Protein 6PCD (pdb70)

Structure (mmCIF, N/CA/C/O backbone):
data_6PCD
#
_entry.id   6PCD
#
_cell.length_a   111.078
_cell.length_b   116.621
_cell.length_c   128.561
_cell.angle_alpha   90.000
_cell.angle_beta   90.000
_cell.angle_gamma   90.000
#
_symmetry.space_group_name_H-M   'P 21 21 21'
#
loop_
_entity.id
_entity.type
_entity.pdbx_description
1 polymer 'Beta-ketoadipyl-CoA thiolase'
2 non-polymer 'COENZYME A'
3 non-polymer OCTANAL
4 non-polymer GLYCEROL
5 non-polymer 'CHLORIDE ION'
6 non-polymer 'POTASSIUM ION'
7 water water
#
loop_
_atom_site.group_PDB
_atom_site.id
_atom_site.type_symbol
_atom_site.label_atom_id
_atom_site.label_alt_id
_atom_site.label_comp_id
_atom_site.label_asym_id
_atom_site.label_entity_id
_atom_site.label_seq_id
_atom_site.pdbx_PDB_ins_code
_atom_site.Cartn_x
_atom_site.Cartn_y
_atom_site.Cartn_z
_atom_site.occupancy
_atom_site.B_iso_or_equiv
_atom_site.auth_seq_id
_atom_site.auth_comp_id
_atom_site.auth_asym_id
_atom_site.auth_atom_id
_atom_site.pdbx_PDB_model_num
ATOM 1 N N . HIS A 1 20 ? -12.994 6.917 -3.158 1.000 35.538 -3 HIS A N 1
ATOM 2 C CA . HIS A 1 20 ? -13.756 6.410 -4.351 1.000 35.236 -3 HIS A CA 1
ATOM 3 C C . HIS A 1 20 ? -13.021 6.791 -5.635 1.000 31.848 -3 HIS A C 1
ATOM 4 O O . HIS A 1 20 ? -12.757 7.957 -5.906 1.000 35.683 -3 HIS A O 1
ATOM 11 N N . GLN A 1 21 ? -12.736 5.772 -6.438 1.000 32.733 -2 GLN A N 1
ATOM 12 C CA . GLN A 1 21 ? -11.921 5.892 -7.634 1.000 29.343 -2 GLN A CA 1
ATOM 13 C C . GLN A 1 21 ? -12.785 6.148 -8.866 1.000 29.026 -2 GLN A C 1
ATOM 14 O O . GLN A 1 21 ? -13.928 5.684 -8.947 1.000 32.993 -2 GLN A O 1
ATOM 20 N N . GLY A 1 22 ? -12.184 6.844 -9.840 1.000 24.902 -1 GLY A N 1
ATOM 21 C CA . GLY A 1 22 ? -12.734 6.992 -11.176 1.000 26.166 -1 GLY A CA 1
ATOM 22 C C . GLY A 1 22 ? -12.389 5.821 -12.096 1.000 24.657 -1 GLY A C 1
ATOM 23 O O . GLY A 1 22 ? -11.745 4.849 -11.675 1.000 24.661 -1 GLY A O 1
ATOM 24 N N A SER A 1 23 ? -12.786 5.949 -13.368 0.500 25.638 0 SER A N 1
ATOM 25 N N B SER A 1 23 ? -12.841 5.930 -13.352 0.500 24.498 0 SER A N 1
ATOM 26 C CA A SER A 1 23 ? -12.664 4.892 -14.365 0.500 23.751 0 SER A CA 1
ATOM 27 C CA B SER A 1 23 ? -12.628 4.909 -14.370 0.500 24.363 0 SER A CA 1
ATOM 28 C C A SER A 1 23 ? -11.279 4.894 -15.010 0.500 22.480 0 SER A C 1
ATOM 29 C C B SER A 1 23 ? -11.167 4.882 -14.814 0.500 23.389 0 SER A C 1
ATOM 30 O O A SER A 1 23 ? -10.752 5.954 -15.352 0.500 23.043 0 SER A O 1
ATOM 31 O O B SER A 1 23 ? -10.468 5.895 -14.798 0.500 23.236 0 SER A O 1
ATOM 36 N N . MET A 1 24 ? -10.712 3.695 -15.215 1.000 23.256 1 MET A N 1
ATOM 37 C CA . MET A 1 24 ? -9.493 3.568 -15.997 1.000 21.281 1 MET A CA 1
ATOM 38 C C . MET A 1 24 ? -9.748 4.107 -17.401 1.000 21.336 1 MET A C 1
ATOM 39 O O . MET A 1 24 ? -10.898 4.206 -17.836 1.000 24.332 1 MET A O 1
ATOM 44 N N . HIS A 1 25 ? -8.668 4.500 -18.075 1.000 19.403 2 HIS A N 1
ATOM 45 C CA . HIS A 1 25 ? -8.749 5.026 -19.428 1.000 19.574 2 HIS A CA 1
ATOM 46 C C . HIS A 1 25 ? -8.157 4.036 -20.425 1.000 19.224 2 HIS A C 1
ATOM 47 O O . HIS A 1 25 ? -7.097 3.449 -20.175 1.000 20.648 2 HIS A O 1
ATOM 54 N N . ASP A 1 26 ? -8.843 3.895 -21.566 1.000 20.097 3 ASP A N 1
ATOM 55 C CA . ASP A 1 26 ? -8.336 3.104 -22.682 1.000 21.318 3 ASP A CA 1
ATOM 56 C C . ASP A 1 26 ? -7.080 3.766 -23.255 1.000 19.725 3 ASP A C 1
ATOM 57 O O . ASP A 1 26 ? -6.953 4.992 -23.253 1.000 20.882 3 ASP A O 1
ATOM 62 N N . VAL A 1 27 ? -6.142 2.936 -23.736 1.000 19.094 4 VAL A N 1
ATOM 63 C CA . VAL A 1 27 ? -4.849 3.418 -24.205 1.000 17.875 4 VAL A CA 1
ATOM 64 C C . VAL A 1 27 ? -4.575 2.868 -25.604 1.000 17.809 4 VAL A C 1
ATOM 65 O O . VAL A 1 27 ? -4.682 1.661 -25.832 1.000 18.346 4 VAL A O 1
ATOM 69 N N . PHE A 1 28 ? -4.161 3.753 -26.519 1.000 17.299 5 PHE A N 1
ATOM 70 C CA . PHE A 1 28 ? -3.940 3.400 -27.917 1.000 18.030 5 PHE A CA 1
ATOM 71 C C . PHE A 1 28 ? -2.484 3.577 -28.333 1.000 17.419 5 PHE A C 1
ATOM 72 O O . PHE A 1 28 ? -1.873 4.607 -28.046 1.000 19.975 5 PHE A O 1
ATOM 80 N N . ILE A 1 29 ? -1.955 2.557 -29.032 1.000 17.301 6 ILE A N 1
ATOM 81 C CA . ILE A 1 29 ? -0.719 2.739 -29.786 1.000 17.002 6 ILE A CA 1
ATOM 82 C C . ILE A 1 29 ? -1.049 3.422 -31.113 1.000 16.864 6 ILE A C 1
ATOM 83 O O . ILE A 1 29 ? -1.944 2.986 -31.838 1.000 19.143 6 ILE A O 1
ATOM 88 N N . CYS A 1 30 ? -0.268 4.458 -31.424 1.000 18.302 7 CYS A N 1
ATOM 89 C CA . CYS A 1 30 ? -0.418 5.265 -32.627 1.000 17.983 7 CYS A CA 1
ATOM 90 C C . CYS A 1 30 ? 0.794 4.992 -33.525 1.000 18.684 7 CYS A C 1
ATOM 91 O O . CYS A 1 30 ? 1.157 3.834 -33.717 1.000 19.950 7 CYS A O 1
ATOM 94 N N . ASP A 1 31 ? 1.453 6.032 -34.045 1.000 17.862 8 ASP A N 1
ATOM 95 C CA . ASP A 1 31 ? 2.568 5.795 -34.963 1.000 16.870 8 ASP A CA 1
ATOM 96 C C . ASP A 1 31 ? 3.727 5.091 -34.250 1.000 16.631 8 ASP A C 1
ATOM 97 O O . ASP A 1 31 ? 3.900 5.242 -33.029 1.000 17.730 8 ASP A O 1
ATOM 102 N N . ALA A 1 32 ? 4.522 4.344 -35.029 1.000 16.605 9 ALA A N 1
ATOM 103 C CA . ALA A 1 32 ? 5.676 3.620 -34.525 1.000 15.657 9 ALA A CA 1
ATOM 104 C C . ALA A 1 32 ? 6.724 3.524 -35.632 1.000 16.857 9 ALA A C 1
ATOM 105 O O . ALA A 1 32 ? 6.366 3.413 -36.815 1.000 21.375 9 ALA A O 1
ATOM 107 N N . ILE A 1 33 ? 8.003 3.532 -35.238 1.000 16.406 10 ILE A N 1
ATOM 108 C CA . ILE A 1 33 ? 9.080 3.530 -36.216 1.000 17.424 10 ILE A CA 1
ATOM 109 C C . ILE A 1 33 ? 10.344 2.981 -35.556 1.000 15.383 10 ILE A C 1
ATOM 110 O O . ILE A 1 33 ? 10.481 3.068 -34.323 1.000 16.984 10 ILE A O 1
ATOM 115 N N . ARG A 1 34 ? 11.273 2.473 -36.379 1.000 15.960 11 ARG A N 1
ATOM 116 C CA . ARG A 1 34 ? 12.526 1.933 -35.851 1.000 15.584 11 ARG A CA 1
ATOM 117 C C . ARG A 1 34 ? 13.684 2.216 -36.805 1.000 14.930 11 ARG A C 1
ATOM 118 O O . ARG A 1 34 ? 13.478 2.516 -37.992 1.000 16.775 11 ARG A O 1
ATOM 126 N N . THR A 1 35 ? 14.908 2.145 -36.266 1.000 14.533 12 THR A N 1
ATOM 127 C CA . THR A 1 35 ? 16.084 2.103 -37.122 1.000 14.782 12 THR A CA 1
ATOM 128 C C . THR A 1 35 ? 16.217 0.695 -37.719 1.000 14.018 12 THR A C 1
ATOM 129 O O . THR A 1 35 ? 15.614 -0.282 -37.250 1.000 15.607 12 THR A O 1
ATOM 133 N N . PRO A 1 36 ? 17.065 0.521 -38.750 1.000 15.372 13 PRO A N 1
ATOM 134 C CA . PRO A 1 36 ? 17.553 -0.810 -39.069 1.000 15.746 13 PRO A CA 1
ATOM 135 C C . PRO A 1 36 ? 18.316 -1.392 -37.874 1.000 15.987 13 PRO A C 1
ATOM 136 O O . PRO A 1 36 ? 18.745 -0.661 -36.975 1.000 16.445 13 PRO A O 1
ATOM 140 N N . ILE A 1 37 ? 18.450 -2.725 -37.859 1.000 16.681 14 ILE A N 1
ATOM 141 C CA . ILE A 1 37 ? 19.277 -3.386 -36.854 1.000 15.649 14 ILE A CA 1
ATOM 142 C C . ILE A 1 37 ? 20.634 -3.688 -37.475 1.000 15.718 14 ILE A C 1
ATOM 143 O O . ILE A 1 37 ? 20.705 -4.343 -38.518 1.000 17.291 14 ILE A O 1
ATOM 148 N N . GLY A 1 38 ? 21.698 -3.161 -36.851 1.000 14.858 15 GLY A N 1
ATOM 149 C CA . GLY A 1 38 ? 23.058 -3.370 -37.328 1.000 15.891 15 GLY A CA 1
ATOM 150 C C . GLY A 1 38 ? 23.763 -4.539 -36.639 1.000 15.797 15 GLY A C 1
ATOM 151 O O . GLY A 1 38 ? 23.436 -4.897 -35.504 1.000 17.371 15 GLY A O 1
ATOM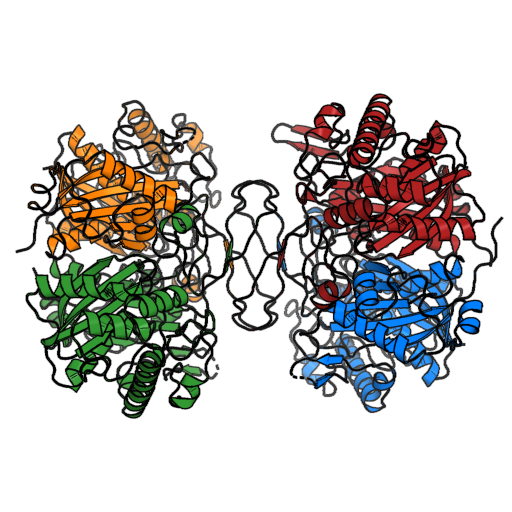 152 N N . ARG A 1 39 ? 24.747 -5.125 -37.336 1.000 16.563 16 ARG A N 1
ATOM 153 C CA . ARG A 1 39 ? 25.580 -6.174 -36.769 1.000 16.913 16 ARG A CA 1
ATOM 154 C C . ARG A 1 39 ? 26.602 -5.552 -35.819 1.000 17.037 16 ARG A C 1
ATOM 155 O O . ARG A 1 39 ? 26.947 -4.375 -35.950 1.000 17.182 16 ARG A O 1
ATOM 163 N N . PHE A 1 40 ? 27.088 -6.343 -34.854 1.000 17.145 17 PHE A N 1
ATOM 164 C CA . PHE A 1 40 ? 28.177 -5.906 -33.995 1.000 15.807 17 PHE A CA 1
ATOM 165 C C . PHE A 1 40 ? 29.358 -5.444 -34.857 1.000 17.059 17 PHE A C 1
ATOM 166 O O . PHE A 1 40 ? 29.811 -6.160 -35.743 1.000 19.251 17 PHE A O 1
ATOM 174 N N . GLY A 1 41 ? 29.843 -4.222 -34.578 1.000 16.532 18 GLY A N 1
ATOM 175 C CA . GLY A 1 41 ? 30.958 -3.624 -35.298 1.000 18.629 18 GLY A CA 1
ATOM 176 C C . GLY A 1 41 ? 30.618 -3.287 -36.750 1.000 18.140 18 GLY A C 1
ATOM 177 O O . GLY A 1 41 ? 31.516 -3.004 -37.539 1.000 21.163 18 GLY A O 1
ATOM 178 N N . GLY A 1 42 ? 29.325 -3.307 -37.086 1.000 16.760 19 GLY A N 1
ATOM 179 C CA . GLY A 1 42 ? 28.859 -3.158 -38.454 1.000 16.994 19 GLY A CA 1
ATOM 180 C C . GLY A 1 42 ? 28.300 -1.770 -38.756 1.000 16.949 19 GLY A C 1
ATOM 181 O O . GLY A 1 42 ? 28.878 -0.735 -38.363 1.000 17.922 19 GLY A O 1
ATOM 182 N N . ALA A 1 43 ? 27.158 -1.750 -39.466 1.000 17.059 20 ALA A N 1
ATOM 183 C CA . ALA A 1 43 ? 26.660 -0.545 -40.126 1.000 18.021 20 ALA A CA 1
ATOM 184 C C . ALA A 1 43 ? 26.405 0.640 -39.187 1.000 16.365 20 ALA A C 1
ATOM 185 O O . ALA A 1 43 ? 26.534 1.798 -39.603 1.000 18.039 20 ALA A O 1
ATOM 187 N N . LEU A 1 44 ? 25.994 0.356 -37.941 1.000 15.549 21 LEU A N 1
ATOM 188 C CA . LEU A 1 44 ? 25.644 1.417 -37.005 1.000 15.771 21 LEU A CA 1
ATOM 189 C C . LEU A 1 44 ? 26.670 1.550 -35.882 1.000 15.476 21 LEU A C 1
ATOM 190 O O . LEU A 1 44 ? 26.400 2.251 -34.905 1.000 16.160 21 LEU A O 1
ATOM 195 N N . ALA A 1 45 ? 27.820 0.865 -35.990 1.000 15.834 22 ALA A N 1
ATOM 196 C CA . ALA A 1 45 ? 28.767 0.833 -34.878 1.000 15.550 22 ALA A CA 1
ATOM 197 C C . ALA A 1 45 ? 29.323 2.212 -34.511 1.000 14.972 22 ALA A C 1
ATOM 198 O O . ALA A 1 45 ? 29.772 2.384 -33.376 1.000 16.450 22 ALA A O 1
ATOM 200 N N . SER A 1 46 ? 29.334 3.171 -35.465 1.000 15.358 23 SER A N 1
ATOM 201 C CA . SER A 1 46 ? 29.855 4.512 -35.206 1.000 15.492 23 SER A CA 1
ATOM 202 C C . SER A 1 46 ? 28.863 5.420 -34.475 1.000 16.088 23 SER A C 1
ATOM 203 O O . SER A 1 46 ? 29.216 6.565 -34.122 1.000 19.775 23 SER A O 1
ATOM 206 N N . VAL A 1 47 ? 27.613 4.964 -34.289 1.000 15.980 24 VAL A N 1
ATOM 207 C CA . VAL A 1 47 ? 26.554 5.838 -33.791 1.000 15.899 24 VAL A CA 1
ATOM 208 C C . VAL A 1 47 ? 26.407 5.669 -32.275 1.000 16.346 24 VAL A C 1
ATOM 209 O O . VAL A 1 47 ? 26.058 4.580 -31.797 1.000 19.795 24 VAL A O 1
ATOM 213 N N . ARG A 1 48 ? 26.631 6.761 -31.520 1.000 17.164 25 ARG A N 1
ATOM 214 C CA . ARG A 1 48 ? 26.464 6.740 -30.069 1.000 17.444 25 ARG A CA 1
ATOM 215 C C . ARG A 1 48 ? 25.037 6.309 -29.724 1.000 17.052 25 ARG A C 1
ATOM 216 O O . ARG A 1 48 ? 24.096 6.667 -30.432 1.000 17.375 25 ARG A O 1
ATOM 224 N N . ALA A 1 49 ? 24.862 5.579 -28.609 1.000 18.401 26 ALA A N 1
ATOM 225 C CA . ALA A 1 49 ? 23.554 5.079 -28.195 1.000 20.376 26 ALA A CA 1
ATOM 226 C C . ALA A 1 49 ? 22.539 6.209 -27.992 1.000 18.675 26 ALA A C 1
ATOM 227 O O . ALA A 1 49 ? 21.349 6.040 -28.288 1.000 19.973 26 ALA A O 1
ATOM 229 N N . ASP A 1 50 ? 22.999 7.348 -27.449 1.000 16.709 27 ASP A N 1
ATOM 230 C CA . ASP A 1 50 ? 22.098 8.461 -27.198 1.000 15.723 27 ASP A CA 1
ATOM 231 C C . ASP A 1 50 ? 21.631 9.063 -28.528 1.000 15.574 27 ASP A C 1
ATOM 232 O O . ASP A 1 50 ? 20.434 9.267 -28.728 1.000 16.979 27 ASP A O 1
ATOM 237 N N . ASP A 1 51 ? 22.557 9.253 -29.480 1.000 16.281 28 ASP A N 1
ATOM 238 C CA . ASP A 1 51 ? 22.172 9.737 -30.801 1.000 15.751 28 ASP A CA 1
ATOM 239 C C . ASP A 1 51 ? 21.287 8.708 -31.526 1.000 15.524 28 ASP A C 1
ATOM 240 O O . ASP A 1 51 ? 20.325 9.064 -32.227 1.000 16.514 28 ASP A O 1
ATOM 245 N N . LEU A 1 52 ? 21.601 7.413 -31.363 1.000 15.990 29 LEU A N 1
ATOM 246 C CA . LEU A 1 52 ? 20.830 6.376 -32.039 1.000 16.334 29 LEU A CA 1
ATOM 247 C C . LEU A 1 52 ? 19.386 6.380 -31.533 1.000 15.616 29 LEU A C 1
ATOM 248 O O . LEU A 1 52 ? 18.451 6.288 -32.323 1.000 16.795 29 LEU A O 1
ATOM 253 N N . ALA A 1 53 ? 19.213 6.504 -30.209 1.000 16.011 30 ALA A N 1
ATOM 254 C CA . ALA A 1 53 ? 17.881 6.603 -29.611 1.000 16.197 30 ALA A CA 1
ATOM 255 C C . ALA A 1 53 ? 17.102 7.797 -30.165 1.000 16.678 30 ALA A C 1
ATOM 256 O O . ALA A 1 53 ? 15.875 7.735 -30.284 1.000 17.209 30 ALA A O 1
ATOM 258 N N . ALA A 1 54 ? 17.810 8.913 -30.424 1.000 16.234 31 ALA A N 1
ATOM 259 C CA . ALA A 1 54 ? 17.149 10.112 -30.920 1.000 16.393 31 ALA A CA 1
ATOM 260 C C . ALA A 1 54 ? 16.615 9.939 -32.345 1.000 15.676 31 ALA A C 1
ATOM 261 O O . ALA A 1 54 ? 15.715 10.663 -32.747 1.000 17.708 31 ALA A O 1
ATOM 263 N N . VAL A 1 55 ? 17.146 8.979 -33.116 1.000 15.871 32 VAL A N 1
ATOM 264 C CA . VAL A 1 55 ? 16.755 8.832 -34.515 1.000 16.024 32 VAL A CA 1
ATOM 265 C C . VAL A 1 55 ? 15.257 8.540 -34.653 1.000 16.613 32 VAL A C 1
ATOM 266 O O . VAL A 1 55 ? 14.554 9.265 -35.379 1.000 17.355 32 VAL A O 1
ATOM 270 N N . PRO A 1 56 ? 14.694 7.506 -33.987 1.000 15.468 33 PRO A N 1
ATOM 271 C CA . PRO A 1 56 ? 13.252 7.301 -34.083 1.000 15.295 33 PRO A CA 1
ATOM 272 C C . PRO A 1 56 ? 12.415 8.423 -33.474 1.000 15.799 33 PRO A C 1
ATOM 273 O O . PRO A 1 56 ? 11.310 8.680 -33.963 1.000 17.051 33 PRO A O 1
ATOM 277 N N . LEU A 1 57 ? 12.948 9.118 -32.445 1.000 16.310 34 LEU A N 1
ATOM 278 C CA . LEU A 1 57 ? 12.217 10.263 -31.916 1.000 17.261 34 LEU A CA 1
ATOM 279 C C . LEU A 1 57 ? 12.083 11.373 -32.965 1.000 16.940 34 LEU A C 1
ATOM 280 O O . LEU A 1 57 ? 10.993 11.945 -33.116 1.000 17.985 34 LEU A O 1
ATOM 285 N N . LYS A 1 58 ? 13.183 11.697 -33.666 1.000 17.349 35 LYS A N 1
ATOM 286 C CA . LYS A 1 58 ? 13.146 12.723 -34.707 1.000 17.683 35 LYS A CA 1
ATOM 287 C C . LYS A 1 58 ? 12.153 12.322 -35.801 1.000 18.956 35 LYS A C 1
ATOM 288 O O . LYS A 1 58 ? 11.390 13.163 -36.287 1.000 20.000 35 LYS A O 1
ATOM 294 N N . ALA A 1 59 ? 12.122 11.018 -36.137 1.000 17.736 36 ALA A N 1
ATOM 295 C CA . ALA A 1 59 ? 11.213 10.524 -37.164 1.000 17.592 36 ALA A CA 1
ATOM 296 C C . ALA A 1 59 ? 9.750 10.644 -36.729 1.000 17.869 36 ALA A C 1
ATOM 297 O O . ALA A 1 59 ? 8.902 11.036 -37.539 1.000 20.064 36 ALA A O 1
ATOM 299 N N . LEU A 1 60 ? 9.445 10.341 -35.453 1.000 18.888 37 LEU A N 1
ATOM 300 C CA . LEU A 1 60 ? 8.075 10.539 -34.977 1.000 18.921 37 LEU A CA 1
ATOM 301 C C . LEU A 1 60 ? 7.639 12.002 -35.108 1.000 18.879 37 LEU A C 1
ATOM 302 O O . LEU A 1 60 ? 6.469 12.277 -35.411 1.000 20.505 37 LEU A O 1
ATOM 307 N N . ILE A 1 61 ? 8.564 12.940 -34.853 1.000 19.528 38 ILE A N 1
ATOM 308 C CA . ILE A 1 61 ? 8.211 14.347 -34.966 1.000 19.526 38 ILE A CA 1
ATOM 309 C C . ILE A 1 61 ? 7.872 14.677 -36.419 1.000 20.122 38 ILE A C 1
ATOM 310 O O . ILE A 1 61 ? 6.842 15.306 -36.702 1.000 23.321 38 ILE A O 1
ATOM 315 N N . GLU A 1 62 ? 8.731 14.228 -37.341 1.000 21.100 39 GLU A N 1
ATOM 316 C CA . GLU A 1 62 ? 8.533 14.527 -38.753 1.000 22.486 39 GLU A CA 1
ATOM 317 C C . GLU A 1 62 ? 7.228 13.906 -39.268 1.000 21.827 39 GLU A C 1
ATOM 318 O O . GLU A 1 62 ? 6.542 14.511 -40.093 1.000 25.829 39 GLU A O 1
ATOM 324 N N . ARG A 1 63 ? 6.911 12.686 -38.805 1.000 22.272 40 ARG A N 1
ATOM 325 C CA . ARG A 1 63 ? 5.811 11.891 -39.338 1.000 21.369 40 ARG A CA 1
ATOM 326 C C . ARG A 1 63 ? 4.450 12.337 -38.789 1.000 20.546 40 ARG A C 1
ATOM 327 O O . ARG A 1 63 ? 3.428 11.982 -39.383 1.000 27.798 40 ARG A O 1
ATOM 335 N N . ASN A 1 64 ? 4.431 13.094 -37.675 1.000 23.472 41 ASN A N 1
ATOM 336 C CA . ASN A 1 64 ? 3.187 13.403 -36.969 1.000 23.169 41 ASN A CA 1
ATOM 337 C C . ASN A 1 64 ? 3.051 14.903 -36.709 1.000 24.537 41 ASN A C 1
ATOM 338 O O . ASN A 1 64 ? 3.083 15.357 -35.562 1.000 23.740 41 ASN A O 1
ATOM 343 N N . PRO A 1 65 ? 2.842 15.717 -37.768 1.000 29.743 42 PRO A N 1
ATOM 344 C CA . PRO A 1 65 ? 2.800 17.175 -37.623 1.000 30.945 42 PRO A CA 1
ATOM 345 C C . PRO A 1 65 ? 1.608 17.771 -36.865 1.000 28.526 42 PRO A C 1
ATOM 346 O O . PRO A 1 65 ? 1.641 18.942 -36.493 1.000 33.558 42 PRO A O 1
ATOM 350 N N . GLY A 1 66 ? 0.566 16.963 -36.625 1.000 27.849 43 GLY A N 1
ATOM 351 C CA . GLY A 1 66 ? -0.604 17.384 -35.868 1.000 26.895 43 GLY A CA 1
ATOM 352 C C . GLY A 1 66 ? -0.377 17.454 -34.358 1.000 23.051 43 GLY A C 1
ATOM 353 O O . GLY A 1 66 ? -1.179 18.061 -33.639 1.000 26.940 43 GLY A O 1
ATOM 354 N N . VAL A 1 67 ? 0.711 16.840 -33.885 1.000 23.762 44 VAL A N 1
ATOM 355 C CA . VAL A 1 67 ? 0.999 16.753 -32.462 1.000 23.100 44 VAL A CA 1
ATOM 356 C C . VAL A 1 67 ? 1.542 18.076 -31.936 1.000 23.224 44 VAL A C 1
ATOM 357 O O . VAL A 1 67 ? 2.433 18.674 -32.541 1.000 24.877 44 VAL A O 1
ATOM 361 N N . GLN A 1 68 ? 1.020 18.497 -30.777 1.000 22.404 45 GLN A N 1
ATOM 362 C CA . GLN A 1 68 ? 1.610 19.615 -30.060 1.000 23.157 45 GLN A CA 1
ATOM 363 C C . GLN A 1 68 ? 2.664 19.047 -29.114 1.000 20.216 45 GLN A C 1
ATOM 364 O O . GLN A 1 68 ? 2.322 18.537 -28.043 1.000 19.836 45 GLN A O 1
ATOM 370 N N . TRP A 1 69 ? 3.942 19.111 -29.530 1.000 21.792 46 TRP A N 1
ATOM 371 C CA . TRP A 1 69 ? 4.986 18.311 -28.897 1.000 21.299 46 TRP A CA 1
ATOM 372 C C . TRP A 1 69 ? 5.233 18.688 -27.442 1.000 20.309 46 TRP A C 1
ATOM 373 O O . TRP A 1 69 ? 5.710 17.844 -26.685 1.000 21.769 46 TRP A O 1
ATOM 384 N N . ASP A 1 70 ? 4.936 19.945 -27.068 1.000 21.346 47 ASP A N 1
ATOM 385 C CA . ASP A 1 70 ? 5.118 20.353 -25.679 1.000 21.655 47 ASP A CA 1
ATOM 386 C C . ASP A 1 70 ? 4.091 19.703 -24.740 1.000 20.386 47 ASP A C 1
ATOM 387 O O . ASP A 1 70 ? 4.158 19.931 -23.536 1.000 23.241 47 ASP A O 1
ATOM 392 N N A GLN A 1 71 ? 3.178 18.878 -25.285 0.500 20.438 48 GLN A N 1
ATOM 393 N N B GLN A 1 71 ? 3.180 18.882 -25.289 0.500 21.399 48 GLN A N 1
ATOM 394 C CA A GLN A 1 71 ? 2.177 18.188 -24.475 0.500 20.245 48 GLN A CA 1
ATOM 395 C CA B GLN A 1 71 ? 2.194 18.190 -24.467 0.500 21.366 48 GLN A CA 1
ATOM 396 C C A GLN A 1 71 ? 2.615 16.772 -24.091 0.500 18.590 48 GLN A C 1
ATOM 397 C C B GLN A 1 71 ? 2.501 16.696 -24.338 0.500 18.506 48 GLN A C 1
ATOM 398 O O A GLN A 1 71 ? 1.935 16.110 -23.304 0.500 18.401 48 GLN A O 1
ATOM 399 O O B GLN A 1 71 ? 1.628 15.916 -23.956 0.500 19.177 48 GLN A O 1
ATO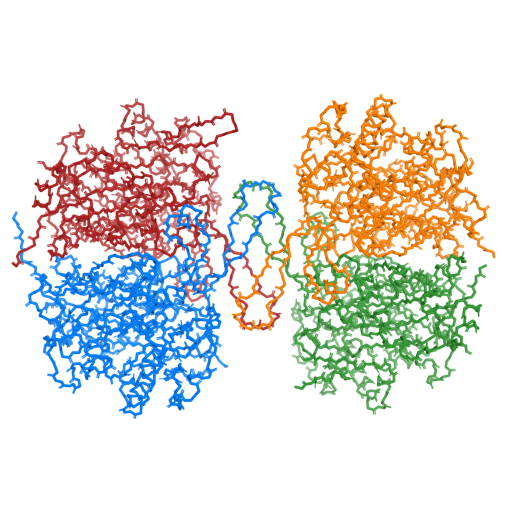M 410 N N . VAL A 1 72 ? 3.741 16.294 -24.638 1.000 18.183 49 VAL A N 1
ATOM 411 C CA . VAL A 1 72 ? 4.164 14.928 -24.342 1.000 17.218 49 VAL A CA 1
ATOM 412 C C . VAL A 1 72 ? 4.441 14.864 -22.841 1.000 16.004 49 VAL A C 1
ATOM 413 O O . VAL A 1 72 ? 5.258 15.631 -22.348 1.000 18.242 49 VAL A O 1
ATOM 417 N N . ASP A 1 73 ? 3.785 13.929 -22.135 1.000 16.544 50 ASP A N 1
ATOM 418 C CA . ASP A 1 73 ? 3.916 13.833 -20.690 1.000 16.276 50 ASP A CA 1
ATOM 419 C C . ASP A 1 73 ? 5.212 13.136 -20.252 1.000 13.830 50 ASP A C 1
ATOM 420 O O . ASP A 1 73 ? 5.693 13.399 -19.149 1.000 15.914 50 ASP A O 1
ATOM 425 N N . GLU A 1 74 ? 5.725 12.197 -21.062 1.000 14.919 51 GLU A N 1
ATOM 426 C CA . GLU A 1 74 ? 6.899 11.434 -20.660 1.000 14.683 51 GLU A CA 1
ATOM 427 C C . GLU A 1 74 ? 7.437 10.685 -21.866 1.000 14.897 51 GLU A C 1
ATOM 428 O O . GLU A 1 74 ? 6.646 10.259 -22.713 1.000 16.424 51 GLU A O 1
ATOM 434 N N . VAL A 1 75 ? 8.769 10.502 -21.902 1.000 15.108 52 VAL A N 1
ATOM 435 C CA . VAL A 1 75 ? 9.417 9.558 -22.806 1.000 14.929 52 VAL A CA 1
ATOM 436 C C . VAL A 1 75 ? 9.979 8.423 -21.935 1.000 14.450 52 VAL A C 1
ATOM 437 O O . VAL A 1 75 ? 10.832 8.644 -21.076 1.000 16.213 52 VAL A O 1
ATOM 441 N N . PHE A 1 76 ? 9.441 7.192 -22.131 1.000 15.429 53 PHE A N 1
ATOM 442 C CA . PHE A 1 76 ? 9.897 5.986 -21.437 1.000 14.748 53 PHE A CA 1
ATOM 443 C C . PHE A 1 76 ? 10.769 5.187 -22.410 1.000 14.628 53 PHE A C 1
ATOM 444 O O . PHE A 1 76 ? 10.291 4.816 -23.483 1.000 15.744 53 PHE A O 1
ATOM 452 N N . PHE A 1 77 ? 12.042 4.945 -22.065 1.000 14.790 54 PHE A N 1
ATOM 453 C CA . PHE A 1 77 ? 12.901 4.167 -22.961 1.000 14.362 54 PHE A CA 1
ATOM 454 C C . PHE A 1 77 ? 13.539 2.993 -22.214 1.000 14.404 54 PHE A C 1
ATOM 455 O O . PHE A 1 77 ? 13.977 3.140 -21.081 1.000 15.109 54 PHE A O 1
ATOM 463 N N . GLY A 1 78 ? 13.579 1.834 -22.885 1.000 14.659 55 GLY A N 1
ATOM 464 C CA . GLY A 1 78 ? 14.323 0.692 -22.352 1.000 14.773 55 GLY A CA 1
ATOM 465 C C . GLY A 1 78 ? 15.790 0.688 -22.782 1.000 13.204 55 GLY A C 1
ATOM 466 O O . GLY A 1 78 ? 16.116 1.074 -23.907 1.000 15.473 55 GLY A O 1
ATOM 467 N N . CYS A 1 79 ? 16.678 0.257 -21.873 1.000 13.994 56 CYS A N 1
ATOM 468 C CA . CYS A 1 79 ? 18.099 0.174 -22.166 1.000 14.212 56 CYS A CA 1
ATOM 469 C C . CYS A 1 79 ? 18.702 -0.779 -21.139 1.000 13.186 56 CYS A C 1
ATOM 470 O O . CYS A 1 79 ? 18.518 -0.558 -19.948 1.000 14.383 56 CYS A O 1
ATOM 473 N N . ALA A 1 80 ? 19.381 -1.849 -21.605 1.000 14.569 57 ALA A N 1
ATOM 474 C CA . ALA A 1 80 ? 19.890 -2.869 -20.691 1.000 14.005 57 ALA A CA 1
ATOM 475 C C . ALA A 1 80 ? 21.248 -2.519 -20.077 1.000 13.546 57 ALA A C 1
ATOM 476 O O . ALA A 1 80 ? 21.596 -3.075 -19.036 1.000 17.012 57 ALA A O 1
ATOM 478 N N . ASN A 1 81 ? 22.029 -1.624 -20.714 1.000 13.952 58 ASN A N 1
ATOM 479 C CA . ASN A 1 81 ? 23.415 -1.437 -20.322 1.000 13.925 58 ASN A CA 1
ATOM 480 C C . ASN A 1 81 ? 23.558 -0.215 -19.405 1.000 14.257 58 ASN A C 1
ATOM 481 O O . ASN A 1 81 ? 23.678 -0.356 -18.194 1.000 15.497 58 ASN A O 1
ATOM 486 N N . GLN A 1 82 ? 23.513 0.980 -20.008 1.000 14.139 59 GLN A N 1
ATOM 487 C CA . GLN A 1 82 ? 23.509 2.269 -19.294 1.000 14.152 59 GLN A CA 1
ATOM 488 C C . GLN A 1 82 ? 24.872 2.622 -18.690 1.000 13.053 59 GLN A C 1
ATOM 489 O O . GLN A 1 82 ? 24.949 3.568 -17.891 1.000 14.573 59 GLN A O 1
ATOM 495 N N . ALA A 1 83 ? 25.953 1.945 -19.119 1.000 13.749 60 ALA A N 1
ATOM 496 C CA . ALA A 1 83 ? 27.302 2.280 -18.665 1.000 14.094 60 ALA A CA 1
ATOM 497 C C . ALA A 1 83 ? 28.062 3.154 -19.665 1.000 13.693 60 ALA A C 1
ATOM 498 O O . ALA A 1 83 ? 29.099 3.721 -19.302 1.000 15.875 60 ALA A O 1
ATOM 500 N N . GLY A 1 84 ? 27.608 3.160 -20.921 1.000 14.379 61 GLY A N 1
ATOM 501 C CA . GLY A 1 84 ? 28.343 3.823 -21.990 1.000 15.317 61 GLY A CA 1
ATOM 502 C C . GLY A 1 84 ? 27.754 5.199 -22.316 1.000 13.449 61 GLY A C 1
ATOM 503 O O . GLY A 1 84 ? 27.374 5.956 -21.418 1.000 15.101 61 GLY A O 1
ATOM 504 N N . GLU A 1 85 ? 27.620 5.483 -23.615 1.000 13.707 62 GLU A N 1
ATOM 505 C CA . GLU A 1 85 ? 27.036 6.749 -24.063 1.000 14.041 62 GLU A CA 1
ATOM 506 C C . GLU A 1 85 ? 25.541 6.814 -23.759 1.000 15.235 62 GLU A C 1
ATOM 507 O O . GLU A 1 85 ? 24.915 7.868 -23.928 1.000 15.973 62 GLU A O 1
ATOM 513 N N . ASP A 1 86 ? 24.985 5.686 -23.308 1.000 14.675 63 ASP A N 1
ATOM 514 C CA . ASP A 1 86 ? 23.616 5.549 -22.823 1.000 14.217 63 ASP A CA 1
ATOM 515 C C . ASP A 1 86 ? 23.499 5.797 -21.305 1.000 13.906 63 ASP A C 1
ATOM 516 O O . ASP A 1 86 ? 22.454 5.506 -20.704 1.000 14.635 63 ASP A O 1
ATOM 521 N N . ASN A 1 87 ? 24.550 6.351 -20.668 1.000 14.173 64 ASN A N 1
ATOM 522 C CA . ASN A 1 87 ? 24.546 6.557 -19.225 1.000 13.794 64 ASN A CA 1
ATOM 523 C C . ASN A 1 87 ? 23.647 7.733 -18.826 1.000 13.679 64 ASN A C 1
ATOM 524 O O . ASN A 1 87 ? 23.366 8.653 -19.621 1.000 15.790 64 ASN A O 1
ATOM 529 N N . ARG A 1 88 ? 23.226 7.694 -17.557 1.000 14.514 65 ARG A N 1
ATOM 530 C CA . ARG A 1 88 ? 22.598 8.843 -16.904 1.000 14.170 65 ARG A CA 1
ATOM 531 C C . ARG A 1 88 ? 21.260 9.192 -17.558 1.000 14.337 65 ARG A C 1
ATOM 532 O O . ARG A 1 88 ? 20.957 10.389 -17.767 1.000 15.008 65 ARG A O 1
ATOM 540 N N . ASN A 1 89 ? 20.422 8.167 -17.781 1.000 13.857 66 ASN A N 1
ATOM 541 C CA . ASN A 1 89 ? 19.034 8.300 -18.186 1.000 13.415 66 ASN A CA 1
ATOM 542 C C . ASN A 1 89 ? 18.943 8.658 -19.671 1.000 13.385 66 ASN A C 1
ATOM 543 O O . ASN A 1 89 ? 18.636 9.795 -20.046 1.000 15.128 66 ASN A O 1
ATOM 548 N N . VAL A 1 90 ? 19.235 7.673 -20.527 1.000 13.196 67 VAL A N 1
ATOM 549 C CA . VAL A 1 90 ? 19.300 7.850 -21.970 1.000 13.060 67 VAL A CA 1
ATOM 550 C C . VAL A 1 90 ? 17.955 8.340 -22.526 1.000 13.667 67 VAL A C 1
ATOM 551 O O . VAL A 1 90 ? 17.951 9.032 -23.550 1.000 15.602 67 VAL A O 1
ATOM 555 N N . ALA A 1 91 ? 16.810 8.015 -21.895 1.000 14.048 68 ALA A N 1
ATOM 556 C CA . ALA A 1 91 ? 15.536 8.576 -22.372 1.000 14.433 68 ALA A CA 1
ATOM 557 C C . ALA A 1 91 ? 15.558 10.109 -22.468 1.000 14.174 68 ALA A C 1
ATOM 558 O O . ALA A 1 91 ? 15.107 10.686 -23.456 1.000 15.593 68 ALA A O 1
ATOM 560 N N . ARG A 1 92 ? 16.033 10.726 -21.390 1.000 14.104 69 ARG A N 1
ATOM 561 C CA . ARG A 1 92 ? 16.100 12.181 -21.330 1.000 14.973 69 ARG A CA 1
ATOM 562 C C . ARG A 1 92 ? 17.181 12.710 -22.274 1.000 14.475 69 ARG A C 1
ATOM 563 O O . ARG A 1 92 ? 16.996 13.751 -22.921 1.000 14.765 69 ARG A O 1
ATOM 571 N N . MET A 1 93 ? 18.335 12.045 -22.319 1.000 14.114 70 MET A N 1
ATOM 572 C CA . MET A 1 93 ? 19.387 12.456 -23.239 1.000 14.329 70 MET A CA 1
ATOM 573 C C . MET A 1 93 ? 18.833 12.495 -24.665 1.000 14.524 70 MET A C 1
ATOM 574 O O . MET A 1 93 ? 19.023 13.476 -25.398 1.000 17.021 70 MET A O 1
ATOM 579 N N . ALA A 1 94 ? 18.184 11.402 -25.069 1.000 14.981 71 ALA A N 1
ATOM 580 C CA . ALA A 1 94 ? 17.692 11.221 -26.424 1.000 16.056 71 ALA A CA 1
ATOM 581 C C . ALA A 1 94 ? 16.600 12.223 -26.766 1.000 14.685 71 ALA A C 1
ATOM 582 O O . ALA A 1 94 ? 16.616 12.746 -27.882 1.000 15.481 71 ALA A O 1
ATOM 584 N N . LEU A 1 95 ? 15.653 12.475 -25.844 1.000 14.786 72 LEU A N 1
ATOM 585 C CA . LEU A 1 95 ? 14.594 13.424 -26.214 1.000 14.964 72 LEU A CA 1
ATOM 586 C C . LEU A 1 95 ? 15.175 14.825 -26.441 1.000 14.694 72 LEU A C 1
ATOM 587 O O . LEU A 1 95 ? 14.718 15.566 -27.341 1.000 15.938 72 LEU A O 1
ATOM 592 N N . LEU A 1 96 ? 16.193 15.197 -25.648 1.000 15.299 73 LEU A N 1
ATOM 593 C CA . LEU A 1 96 ? 16.812 16.510 -25.885 1.000 15.038 73 LEU A CA 1
ATOM 594 C C . LEU A 1 96 ? 17.561 16.526 -27.225 1.000 15.090 73 LEU A C 1
ATOM 595 O O . LEU A 1 96 ? 17.459 17.486 -27.999 1.000 15.841 73 LEU A O 1
ATOM 600 N N . LEU A 1 97 ? 18.321 15.461 -27.519 1.000 14.650 74 LEU A N 1
ATOM 601 C CA . LEU A 1 97 ? 19.043 15.391 -28.786 1.000 15.026 74 LEU A CA 1
ATOM 602 C C . LEU A 1 97 ? 18.084 15.378 -29.982 1.000 15.874 74 LEU A C 1
ATOM 603 O O . LEU A 1 97 ? 18.449 15.828 -31.086 1.000 19.114 74 LEU A O 1
ATOM 608 N N . ALA A 1 98 ? 16.873 14.844 -29.775 1.000 16.163 75 ALA A N 1
ATOM 609 C CA . ALA A 1 98 ? 15.890 14.735 -30.857 1.000 17.200 75 ALA A CA 1
ATOM 610 C C . ALA A 1 98 ? 15.227 16.077 -31.172 1.000 17.946 75 ALA A C 1
ATOM 611 O O . ALA A 1 98 ? 14.487 16.163 -32.157 1.000 21.350 75 ALA A O 1
ATOM 613 N N . GLY A 1 99 ? 15.438 17.094 -30.314 1.000 16.772 76 GLY A N 1
ATOM 614 C CA . GLY A 1 99 ? 14.827 18.395 -30.534 1.000 17.816 76 GLY A CA 1
ATOM 615 C C . GLY A 1 99 ? 13.478 18.573 -29.839 1.000 18.466 76 GLY A C 1
ATOM 616 O O . GLY A 1 99 ? 12.791 19.564 -30.087 1.000 21.690 76 GLY A O 1
ATOM 617 N N . LEU A 1 100 ? 13.100 17.643 -28.956 1.000 17.607 77 LEU A N 1
ATOM 618 C CA . LEU A 1 100 ? 11.884 17.827 -28.176 1.000 16.939 77 LEU A CA 1
ATOM 619 C C . LEU A 1 100 ? 12.127 18.884 -27.103 1.000 17.424 77 LEU A C 1
ATOM 620 O O . LEU A 1 100 ? 13.249 19.059 -26.632 1.000 19.053 77 LEU A O 1
ATOM 625 N N . PRO A 1 101 ? 11.092 19.642 -26.687 1.000 18.220 78 PRO A N 1
ATOM 626 C CA . PRO A 1 101 ? 11.299 20.715 -25.711 1.000 19.609 78 PRO A CA 1
ATOM 627 C C . PRO A 1 101 ? 11.837 20.225 -24.366 1.000 17.047 78 PRO A C 1
ATOM 628 O O . PRO A 1 101 ? 11.496 19.125 -23.918 1.000 19.340 78 PRO A O 1
ATOM 632 N N . GLU A 1 102 ? 12.647 21.062 -23.700 1.000 16.998 79 GLU A N 1
ATOM 633 C CA . GLU A 1 102 ? 13.278 20.702 -22.433 1.000 17.455 79 GLU A CA 1
ATOM 634 C C . GLU A 1 102 ? 12.245 20.496 -21.315 1.000 15.224 79 GLU A C 1
ATOM 635 O O . GLU A 1 102 ? 12.576 19.931 -20.263 1.000 17.099 79 GLU A O 1
ATOM 641 N N . SER A 1 103 ? 10.988 20.906 -21.560 1.000 16.212 80 SER A N 1
ATOM 642 C CA . SER A 1 103 ? 9.911 20.668 -20.613 1.000 16.563 80 SER A CA 1
ATOM 643 C C . SER A 1 103 ? 9.450 19.194 -20.551 1.000 15.583 80 SER A C 1
ATOM 644 O O . SER A 1 103 ? 8.709 18.850 -19.637 1.000 16.625 80 SER A O 1
ATOM 647 N N A ILE A 1 104 ? 9.835 18.358 -21.528 0.500 16.304 81 ILE A N 1
ATOM 648 N N B ILE A 1 104 ? 9.870 18.357 -21.515 0.500 15.851 81 ILE A N 1
ATOM 649 C CA A ILE A 1 104 ? 9.368 16.973 -21.546 0.500 16.765 81 ILE A CA 1
ATOM 650 C CA B ILE A 1 104 ? 9.431 16.964 -21.584 0.500 16.644 81 ILE A CA 1
ATOM 651 C C A ILE A 1 104 ? 10.266 16.077 -20.691 0.500 15.001 81 ILE A C 1
ATOM 652 C C B ILE A 1 104 ? 10.289 16.074 -20.682 0.500 15.525 81 ILE A C 1
ATOM 653 O O A ILE A 1 104 ? 11.463 15.960 -20.954 0.500 16.109 81 ILE A O 1
ATOM 654 O O B ILE A 1 104 ? 11.495 15.955 -20.898 0.500 17.161 81 ILE A O 1
ATOM 663 N N . PRO A 1 105 ? 9.704 15.382 -19.675 1.000 15.014 82 PRO A N 1
ATOM 664 C CA . PRO A 1 105 ? 10.487 14.457 -18.848 1.000 16.899 82 PRO A CA 1
ATOM 665 C C . PRO A 1 105 ? 10.786 13.115 -19.538 1.000 14.690 82 PRO A C 1
ATOM 666 O O . PRO A 1 105 ? 10.136 12.762 -20.516 1.000 15.603 82 PRO A O 1
ATOM 670 N N . GLY A 1 106 ? 11.822 12.431 -19.041 1.000 16.138 83 GLY A N 1
ATOM 671 C CA . GLY A 1 106 ? 12.132 11.092 -19.550 1.000 15.264 83 GLY A CA 1
ATOM 672 C C . GLY A 1 106 ? 12.679 10.205 -18.442 1.000 14.416 83 GLY A C 1
ATOM 673 O O . GLY A 1 106 ? 13.296 10.671 -17.491 1.000 15.614 83 GLY A O 1
ATOM 674 N N . VAL A 1 107 ? 12.463 8.883 -18.613 1.000 14.511 84 VAL A N 1
ATOM 675 C CA . VAL A 1 107 ? 12.910 7.881 -17.643 1.000 14.228 84 VAL A CA 1
ATOM 676 C C . VAL A 1 107 ? 13.301 6.606 -18.385 1.000 13.327 84 VAL A C 1
ATOM 677 O O . VAL A 1 107 ? 12.716 6.280 -19.416 1.000 14.095 84 VAL A O 1
ATOM 681 N N . THR A 1 108 ? 14.345 5.943 -17.865 1.000 14.461 85 THR A N 1
ATOM 682 C CA . THR A 1 108 ? 14.898 4.750 -18.520 1.000 14.440 85 THR A CA 1
ATOM 683 C C . THR A 1 108 ? 14.609 3.508 -17.676 1.000 14.088 85 THR A C 1
ATOM 684 O O . THR A 1 108 ? 14.790 3.511 -16.470 1.000 15.134 85 THR A O 1
ATOM 688 N N . LEU A 1 109 ? 14.178 2.432 -18.367 1.000 14.704 86 LEU A N 1
ATOM 689 C CA . LEU A 1 109 ? 13.794 1.153 -17.727 1.000 14.518 86 LEU A CA 1
ATOM 690 C C . LEU A 1 109 ? 14.804 0.082 -18.115 1.000 13.196 86 LEU A C 1
ATOM 691 O O . LEU A 1 109 ? 15.237 0.038 -19.258 1.000 14.866 86 LEU A O 1
ATOM 696 N N . ASN A 1 110 ? 15.060 -0.826 -17.153 1.000 14.028 87 ASN A N 1
ATOM 697 C CA . ASN A 1 110 ? 15.986 -1.934 -17.400 1.000 14.057 87 ASN A CA 1
ATOM 698 C C . ASN A 1 110 ? 15.379 -3.249 -16.904 1.000 13.936 87 ASN A C 1
ATOM 699 O O . ASN A 1 110 ? 15.349 -3.488 -15.706 1.000 16.090 87 ASN A O 1
ATOM 704 N N . ARG A 1 111 ? 14.914 -4.041 -17.879 1.000 14.873 88 ARG A N 1
ATOM 705 C CA . ARG A 1 111 ? 14.629 -5.462 -17.634 1.000 15.077 88 ARG A CA 1
ATOM 706 C C . ARG A 1 111 ? 15.376 -6.244 -18.713 1.000 14.478 88 ARG A C 1
ATOM 707 O O . ARG A 1 111 ? 14.816 -7.151 -19.336 1.000 15.406 88 ARG A O 1
ATOM 715 N N . LEU A 1 112 ? 16.652 -5.885 -18.910 1.000 15.193 89 LEU A N 1
ATOM 716 C CA . LEU A 1 112 ? 17.528 -6.563 -19.861 1.000 15.510 89 LEU A CA 1
ATOM 717 C C . LEU A 1 112 ? 16.849 -6.630 -21.240 1.000 15.515 89 LEU A C 1
ATOM 718 O O . LEU A 1 112 ? 16.422 -5.604 -21.754 1.000 15.253 89 LEU A O 1
ATOM 723 N N A SER A 1 113 ? 16.732 -7.820 -21.835 0.500 16.259 90 SER A N 1
ATOM 724 N N B SER A 1 113 ? 16.751 -7.832 -21.832 0.500 16.643 90 SER A N 1
ATOM 725 C CA A SER A 1 113 ? 16.188 -7.930 -23.182 0.500 16.855 90 SER A CA 1
ATOM 726 C CA B SER A 1 113 ? 16.158 -8.001 -23.156 0.500 17.857 90 SER A CA 1
ATOM 727 C C A SER A 1 113 ? 14.712 -7.515 -23.275 0.500 16.884 90 SER A C 1
ATOM 728 C C B SER A 1 113 ? 14.746 -7.417 -23.254 0.500 17.789 90 SER A C 1
ATOM 729 O O A SER A 1 113 ? 14.204 -7.377 -24.386 0.500 17.746 90 SER A O 1
ATOM 730 O O B SER A 1 113 ? 14.320 -7.063 -24.350 0.500 18.703 90 SER A O 1
ATOM 735 N N . ALA A 1 114 ? 13.998 -7.393 -22.141 1.000 17.018 91 ALA A N 1
ATOM 736 C CA . ALA A 1 114 ? 12.593 -7.001 -22.189 1.000 15.879 91 ALA A CA 1
ATOM 737 C C . ALA A 1 114 ? 12.394 -5.493 -21.960 1.000 15.587 91 ALA A C 1
ATOM 738 O O . ALA A 1 114 ? 11.249 -5.063 -21.935 1.000 15.920 91 ALA A O 1
ATOM 740 N N . SER A 1 115 ? 13.484 -4.717 -21.821 1.000 15.343 92 SER A N 1
ATOM 741 C CA . SER A 1 115 ? 13.380 -3.302 -21.428 1.000 15.265 92 SER A CA 1
ATOM 742 C C . SER A 1 115 ? 12.409 -2.520 -22.308 1.000 13.867 92 SER A C 1
ATOM 743 O O . SER A 1 115 ? 11.669 -1.673 -21.794 1.000 15.228 92 SER A O 1
ATOM 746 N N . GLY A 1 116 ? 12.514 -2.690 -23.634 1.000 14.663 93 GLY A N 1
ATOM 747 C CA . GLY A 1 116 ? 11.736 -1.880 -24.573 1.000 14.172 93 GLY A CA 1
ATOM 748 C C . GLY A 1 116 ? 10.246 -2.215 -24.498 1.000 15.292 93 GLY A C 1
ATOM 749 O O . GLY A 1 116 ? 9.392 -1.360 -24.717 1.000 16.423 93 GLY A O 1
ATOM 750 N N . MET A 1 117 ? 9.937 -3.494 -24.183 1.000 15.333 94 MET A N 1
ATOM 751 C CA . MET A 1 117 ? 8.553 -3.891 -23.968 1.000 15.150 94 MET A CA 1
ATOM 752 C C . MET A 1 117 ? 8.031 -3.338 -22.639 1.000 15.343 94 MET A C 1
ATOM 753 O O . MET A 1 117 ? 6.892 -2.869 -22.564 1.000 15.866 94 MET A O 1
ATOM 758 N N A ASP A 1 118 ? 8.889 -3.344 -21.614 0.500 15.902 95 ASP A N 1
ATOM 759 N N B ASP A 1 118 ? 8.848 -3.407 -21.579 0.500 16.475 95 ASP A N 1
ATOM 760 C CA A ASP A 1 118 ? 8.543 -2.782 -20.316 0.500 15.705 95 ASP A CA 1
ATOM 761 C CA B ASP A 1 118 ? 8.499 -2.756 -20.321 0.500 16.659 95 ASP A CA 1
ATOM 762 C C A ASP A 1 118 ? 8.268 -1.273 -20.413 0.500 15.300 95 ASP A C 1
ATOM 763 C C B ASP A 1 118 ? 8.112 -1.295 -20.578 0.500 15.612 95 ASP A C 1
ATOM 764 O O A ASP A 1 118 ? 7.440 -0.748 -19.664 0.500 14.233 95 ASP A O 1
ATOM 765 O O B ASP A 1 118 ? 7.066 -0.826 -20.115 0.500 14.833 95 ASP A O 1
ATOM 774 N N . ALA A 1 119 ? 8.950 -0.569 -21.333 1.000 15.277 96 ALA A N 1
ATOM 775 C CA . ALA A 1 119 ? 8.675 0.845 -21.611 1.000 15.081 96 ALA A CA 1
ATOM 776 C C . ALA A 1 119 ? 7.246 1.014 -22.135 1.000 14.304 96 ALA A C 1
ATOM 777 O O . ALA A 1 119 ? 6.536 1.917 -21.687 1.000 15.676 96 ALA A O 1
ATOM 779 N N . VAL A 1 120 ? 6.833 0.173 -23.100 1.000 14.835 97 VAL A N 1
ATOM 780 C CA . VAL A 1 120 ? 5.481 0.237 -23.653 1.000 15.348 97 VAL A CA 1
ATOM 781 C C . VAL A 1 120 ? 4.442 -0.013 -22.555 1.000 14.886 97 VAL A C 1
ATOM 782 O O . VAL A 1 120 ? 3.470 0.734 -22.415 1.000 16.545 97 VAL A O 1
ATOM 786 N N . GLY A 1 121 ? 4.620 -1.106 -21.792 1.000 15.558 98 GLY A N 1
ATOM 787 C CA . GLY A 1 121 ? 3.637 -1.443 -20.775 1.000 15.746 98 GLY A CA 1
ATOM 788 C C . GLY A 1 121 ? 3.572 -0.414 -19.643 1.000 14.884 98 GLY A C 1
ATOM 789 O O . GLY A 1 121 ? 2.496 -0.182 -19.084 1.000 16.278 98 GLY A O 1
ATOM 790 N N . THR A 1 122 ? 4.729 0.170 -19.291 1.000 14.568 99 THR A N 1
ATOM 791 C CA . THR A 1 122 ? 4.784 1.191 -18.250 1.000 15.190 99 THR A CA 1
ATOM 792 C C . THR A 1 122 ? 4.075 2.469 -18.719 1.000 15.089 99 THR A C 1
ATOM 793 O O . THR A 1 122 ? 3.320 3.083 -17.946 1.000 15.058 99 THR A O 1
ATOM 797 N N . ALA A 1 123 ? 4.304 2.852 -19.986 1.000 14.583 100 ALA A N 1
ATOM 798 C CA . ALA A 1 123 ? 3.583 3.969 -20.584 1.000 14.585 100 ALA A CA 1
ATOM 799 C C . ALA A 1 123 ? 2.076 3.711 -20.529 1.000 14.722 100 ALA A C 1
ATOM 800 O O . ALA A 1 123 ? 1.289 4.593 -20.174 1.000 16.248 100 ALA A O 1
ATOM 802 N N . PHE A 1 124 ? 1.669 2.487 -20.888 1.000 15.596 101 PHE A N 1
ATOM 803 C CA . PHE A 1 124 ? 0.262 2.108 -20.851 1.000 15.522 101 PHE A CA 1
ATOM 804 C C . PHE A 1 124 ? -0.331 2.298 -19.452 1.000 15.776 101 PHE A C 1
ATOM 805 O O . PHE A 1 124 ? -1.410 2.879 -19.310 1.000 17.847 101 PHE A O 1
ATOM 813 N N . ARG A 1 125 ? 0.363 1.804 -18.414 1.000 15.260 102 ARG A N 1
ATOM 814 C CA . ARG A 1 125 ? -0.176 1.894 -17.063 1.000 15.623 102 ARG A CA 1
ATOM 815 C C . ARG A 1 125 ? -0.297 3.359 -16.630 1.000 15.216 102 ARG A C 1
ATOM 816 O O . ARG A 1 125 ? -1.209 3.684 -15.868 1.000 18.205 102 ARG A O 1
ATOM 824 N N . ALA A 1 126 ? 0.640 4.228 -17.057 1.000 15.473 103 ALA A N 1
ATOM 825 C CA . ALA A 1 126 ? 0.596 5.635 -16.678 1.000 15.402 103 ALA A CA 1
ATOM 826 C C . ALA A 1 126 ? -0.653 6.319 -17.263 1.000 15.059 103 ALA A C 1
ATOM 827 O O . ALA A 1 126 ? -1.309 7.141 -16.594 1.000 17.519 103 ALA A O 1
ATOM 829 N N . ILE A 1 127 ? -0.992 5.976 -18.519 1.000 14.158 104 ILE A N 1
ATOM 830 C CA . ILE A 1 127 ? -2.181 6.536 -19.157 1.000 15.340 104 ILE A CA 1
ATOM 831 C C . ILE A 1 127 ? -3.454 5.908 -18.578 1.000 16.724 104 ILE A C 1
ATOM 832 O O . ILE A 1 127 ? -4.454 6.609 -18.335 1.000 17.042 104 ILE A O 1
ATOM 837 N N . ALA A 1 128 ? -3.428 4.590 -18.379 1.000 16.588 105 ALA A N 1
ATOM 838 C CA . ALA A 1 128 ? -4.617 3.870 -17.939 1.000 17.043 105 ALA A CA 1
ATOM 839 C C . ALA A 1 128 ? -5.065 4.376 -16.569 1.000 17.733 105 ALA A C 1
ATOM 840 O O . ALA A 1 128 ? -6.267 4.453 -16.304 1.000 20.659 105 ALA A O 1
ATOM 842 N N . SER A 1 129 ? -4.092 4.694 -15.703 1.000 18.069 106 SER A N 1
ATOM 843 C CA . SER A 1 129 ? -4.359 5.165 -14.347 1.000 18.701 106 SER A CA 1
ATOM 844 C C . SER A 1 129 ? -4.633 6.678 -14.300 1.000 19.025 106 SER A C 1
ATOM 845 O O . SER A 1 129 ? -4.746 7.243 -13.204 1.000 20.718 106 SER A O 1
ATOM 848 N N . GLY A 1 130 ? -4.717 7.350 -15.464 1.000 18.216 107 GLY A N 1
ATOM 849 C CA . GLY A 1 130 ? -5.136 8.747 -15.516 1.000 20.283 107 GLY A CA 1
ATOM 850 C C . GLY A 1 130 ? -4.029 9.761 -15.230 1.000 19.780 107 GLY A C 1
ATOM 851 O O . GLY A 1 130 ? -4.299 10.970 -15.100 1.000 21.601 107 GLY A O 1
ATOM 852 N N . GLU A 1 131 ? -2.788 9.282 -15.122 1.000 18.399 108 GLU A N 1
ATOM 853 C CA . GLU A 1 131 ? -1.706 10.169 -14.715 1.000 17.820 108 GLU A CA 1
ATOM 854 C C . GLU A 1 131 ? -1.077 10.886 -15.908 1.000 17.156 108 GLU A C 1
ATOM 855 O O . GLU A 1 131 ? -0.378 11.897 -15.709 1.000 20.447 108 GLU A O 1
ATOM 861 N N . MET A 1 132 ? -1.293 10.351 -17.120 1.000 17.421 109 MET A N 1
ATOM 862 C CA . MET A 1 132 ? -0.739 10.925 -18.340 1.000 17.061 109 MET A CA 1
ATOM 863 C C . MET A 1 132 ? -1.739 10.775 -19.484 1.000 17.110 109 MET A C 1
ATOM 864 O O . MET A 1 132 ? -2.661 9.960 -19.375 1.000 18.031 109 MET A O 1
ATOM 869 N N . GLU A 1 133 ? -1.526 11.530 -20.580 1.000 18.783 110 GLU A N 1
ATOM 870 C CA . GLU A 1 133 ? -2.405 11.485 -21.751 1.000 17.559 110 GLU A CA 1
ATOM 871 C C . GLU A 1 133 ? -1.666 11.132 -23.046 1.000 16.535 110 GLU A C 1
ATOM 872 O O . GLU A 1 133 ? -2.234 10.478 -23.926 1.000 17.757 110 GLU A O 1
ATOM 878 N N . LEU A 1 134 ? -0.418 11.591 -23.193 1.000 16.829 111 LEU A N 1
ATOM 879 C CA . LEU A 1 134 ? 0.329 11.444 -24.440 1.000 17.013 111 LEU A CA 1
ATOM 880 C C . LEU A 1 134 ? 1.773 11.113 -24.078 1.000 16.170 111 LEU A C 1
ATOM 881 O O . LEU A 1 134 ? 2.419 11.873 -23.362 1.000 17.248 111 LEU A O 1
ATOM 886 N N A VAL A 1 135 ? 2.271 9.945 -24.507 0.500 15.861 112 VAL A N 1
ATOM 887 N N B VAL A 1 135 ? 2.284 10.008 -24.633 0.500 16.354 112 VAL A N 1
ATOM 888 C CA A VAL A 1 135 ? 3.622 9.549 -24.141 0.500 15.055 112 VAL A CA 1
ATOM 889 C CA B VAL A 1 135 ? 3.532 9.426 -24.174 0.500 16.599 112 VAL A CA 1
ATOM 890 C C A VAL A 1 135 ? 4.311 8.861 -25.314 0.500 15.889 112 VAL A C 1
ATOM 891 C C B VAL A 1 135 ? 4.315 8.884 -25.370 0.500 16.201 112 VAL A C 1
ATOM 892 O O A VAL A 1 135 ? 3.662 8.374 -26.241 0.500 18.970 112 VAL A O 1
ATOM 893 O O B VAL A 1 135 ? 3.735 8.593 -26.419 0.500 18.379 112 VAL A O 1
ATOM 900 N N . ILE A 1 136 ? 5.644 8.797 -25.219 1.000 16.056 113 ILE A N 1
ATOM 901 C CA . ILE A 1 136 ? 6.445 8.041 -26.164 1.000 14.448 113 ILE A CA 1
ATOM 902 C C . ILE A 1 136 ? 7.108 6.905 -25.399 1.000 14.080 113 ILE A C 1
ATOM 903 O O . ILE A 1 136 ? 7.579 7.108 -24.282 1.000 16.369 113 ILE A O 1
ATOM 908 N N . ALA A 1 137 ? 7.087 5.700 -25.997 1.000 13.440 114 ALA A N 1
ATOM 909 C CA . ALA A 1 137 ? 7.759 4.530 -25.440 1.000 14.398 114 ALA A CA 1
ATOM 910 C C . ALA A 1 137 ? 8.666 3.929 -26.508 1.000 13.138 114 ALA A C 1
ATOM 911 O O . ALA A 1 137 ? 8.294 3.817 -27.674 1.000 15.723 114 ALA A O 1
ATOM 913 N N . GLY A 1 138 ? 9.844 3.507 -26.073 1.000 14.058 115 GLY A N 1
ATOM 914 C CA . GLY A 1 138 ? 10.756 2.893 -27.015 1.000 15.005 115 GLY A CA 1
ATOM 915 C C . GLY A 1 138 ? 11.918 2.209 -26.308 1.000 13.173 115 GLY A C 1
ATOM 916 O O . GLY A 1 138 ? 11.867 1.946 -25.108 1.000 15.270 115 GLY A O 1
ATOM 917 N N . GLY A 1 139 ? 12.991 1.989 -27.064 1.000 13.881 116 GLY A N 1
ATOM 918 C CA . GLY A 1 139 ? 14.164 1.367 -26.478 1.000 15.337 116 GLY A CA 1
ATOM 919 C C . GLY A 1 139 ? 15.356 1.462 -27.420 1.000 13.466 116 GLY A C 1
ATOM 920 O O . GLY A 1 139 ? 15.182 1.735 -28.619 1.000 15.662 116 GLY A O 1
ATOM 921 N N . VAL A 1 140 ? 16.544 1.294 -26.844 1.000 14.106 117 VAL A N 1
ATOM 922 C CA . VAL A 1 140 ? 17.782 1.414 -27.607 1.000 14.430 117 VAL A CA 1
ATOM 923 C C . VAL A 1 140 ? 18.812 0.429 -27.047 1.000 13.254 117 VAL A C 1
ATOM 924 O O . VAL A 1 140 ? 18.845 0.196 -25.828 1.000 14.874 117 VAL A O 1
ATOM 928 N N . GLU A 1 141 ? 19.697 -0.070 -27.926 1.000 14.692 118 GLU A N 1
ATOM 929 C CA . GLU A 1 141 ? 20.941 -0.637 -27.438 1.000 14.532 118 GLU A CA 1
ATOM 930 C C . GLU A 1 141 ? 21.998 -0.414 -28.509 1.000 13.723 118 GLU A C 1
ATOM 931 O O . GLU A 1 141 ? 21.716 -0.625 -29.696 1.000 15.306 118 GLU A O 1
ATOM 937 N N . SER A 1 142 ? 23.204 -0.007 -28.077 1.000 14.410 119 SER A N 1
ATOM 938 C CA . SER A 1 142 ? 24.383 -0.088 -28.928 1.000 14.303 119 SER A CA 1
ATOM 939 C C . SER A 1 142 ? 25.328 -1.099 -28.302 1.000 14.660 119 SER A C 1
ATOM 940 O O . SER A 1 142 ? 26.114 -0.751 -27.431 1.000 17.663 119 SER A O 1
ATOM 943 N N . MET A 1 143 ? 25.228 -2.358 -28.743 1.000 14.984 120 MET A N 1
ATOM 944 C CA . MET A 1 143 ? 26.065 -3.388 -28.156 1.000 14.913 120 MET A CA 1
ATOM 945 C C . MET A 1 143 ? 27.484 -3.271 -28.718 1.000 14.592 120 MET A C 1
ATOM 946 O O . MET A 1 143 ? 28.453 -3.565 -28.014 1.000 15.255 120 MET A O 1
ATOM 951 N N . SER A 1 144 ? 27.617 -2.753 -29.957 1.000 15.065 121 SER A N 1
ATOM 952 C CA . SER A 1 144 ? 28.950 -2.458 -30.488 1.000 15.285 121 SER A CA 1
ATOM 953 C C . SER A 1 144 ? 29.746 -1.577 -29.530 1.000 15.585 121 SER A C 1
ATOM 954 O O . SER A 1 144 ? 30.943 -1.790 -29.328 1.000 15.799 121 SER A O 1
ATOM 957 N N . ARG A 1 145 ? 29.067 -0.545 -28.998 1.000 14.687 122 ARG A N 1
ATOM 958 C CA . ARG A 1 145 ? 29.773 0.503 -28.274 1.000 14.505 122 ARG A CA 1
ATOM 959 C C . ARG A 1 145 ? 29.711 0.288 -26.755 1.000 14.331 122 ARG A C 1
ATOM 960 O O . ARG A 1 145 ? 30.166 1.144 -25.994 1.000 16.160 122 ARG A O 1
ATOM 968 N N . ALA A 1 146 ? 29.203 -0.852 -26.286 1.000 15.030 123 ALA A N 1
ATOM 969 C CA . ALA A 1 146 ? 29.148 -1.109 -24.856 1.000 14.184 123 ALA A CA 1
ATOM 970 C C . ALA A 1 146 ? 30.569 -1.007 -24.300 1.000 14.012 123 ALA A C 1
ATOM 971 O O . ALA A 1 146 ? 31.509 -1.591 -24.876 1.000 15.889 123 ALA A O 1
ATOM 973 N N . PRO A 1 147 ? 30.785 -0.299 -23.172 1.000 14.132 124 PRO A N 1
ATOM 974 C CA . PRO A 1 147 ? 32.153 -0.072 -22.693 1.000 14.089 124 PRO A CA 1
ATOM 975 C C . PRO A 1 147 ? 32.699 -1.214 -21.835 1.000 13.799 124 PRO A C 1
ATOM 976 O O . PRO A 1 147 ? 32.021 -2.205 -21.545 1.000 16.349 124 PRO A O 1
ATOM 980 N N . PHE A 1 148 ? 33.976 -1.100 -21.474 1.000 14.998 125 PHE A N 1
ATOM 981 C CA . PHE A 1 148 ? 34.554 -1.925 -20.413 1.000 14.717 125 PHE A CA 1
ATOM 982 C C . PHE A 1 148 ? 34.366 -1.213 -19.075 1.000 14.491 125 PHE A C 1
ATOM 983 O O . PHE A 1 148 ? 34.294 0.022 -19.041 1.000 17.096 125 PHE A O 1
ATOM 991 N N . VAL A 1 149 ? 34.303 -1.982 -17.979 1.000 15.346 126 VAL A N 1
ATOM 992 C CA . VAL A 1 149 ? 34.148 -1.408 -16.641 1.000 14.520 126 VAL A CA 1
ATOM 993 C C . VAL A 1 149 ? 35.267 -1.938 -15.746 1.000 14.705 126 VAL A C 1
ATOM 994 O O . VAL A 1 149 ? 35.744 -3.067 -15.927 1.000 16.731 126 VAL A O 1
ATOM 998 N N . MET A 1 150 ? 35.671 -1.112 -14.780 1.000 15.744 127 MET A N 1
ATOM 999 C CA . MET A 1 150 ? 36.737 -1.452 -13.852 1.000 15.456 127 MET A CA 1
ATOM 1000 C C . MET A 1 150 ? 36.330 -1.001 -12.457 1.000 14.753 127 MET A C 1
ATOM 1001 O O . MET A 1 150 ? 36.112 0.184 -12.247 1.000 16.605 127 MET A O 1
ATOM 1006 N N . GLY A 1 151 ? 36.203 -1.944 -11.515 1.000 15.132 128 GLY A N 1
ATOM 1007 C CA . GLY A 1 151 ? 35.914 -1.565 -10.146 1.000 15.573 128 GLY A CA 1
ATOM 1008 C C . GLY A 1 151 ? 37.001 -0.686 -9.533 1.000 16.577 128 GLY A C 1
ATOM 1009 O O . GLY A 1 151 ? 38.185 -0.753 -9.914 1.000 17.591 128 GLY A O 1
ATOM 1010 N N . LYS A 1 152 ? 36.599 0.116 -8.538 1.000 15.978 129 LYS A N 1
ATOM 1011 C CA . LYS A 1 152 ? 37.582 0.904 -7.795 1.000 15.145 129 LYS A CA 1
ATOM 1012 C C . LYS A 1 152 ? 38.503 -0.010 -6.984 1.000 15.163 129 LYS A C 1
ATOM 1013 O O . LYS A 1 152 ? 38.123 -1.113 -6.593 1.000 18.191 129 LYS A O 1
ATOM 1019 N N . ALA A 1 153 ? 39.712 0.475 -6.700 1.000 15.745 130 ALA A N 1
ATOM 1020 C CA . ALA A 1 153 ? 40.585 -0.161 -5.725 1.000 15.720 130 ALA A CA 1
ATOM 1021 C C . ALA A 1 153 ? 39.940 -0.134 -4.345 1.000 17.635 130 ALA A C 1
ATOM 1022 O O . ALA A 1 153 ? 39.352 0.870 -3.957 1.000 21.298 130 ALA A O 1
ATOM 1024 N N A GLU A 1 154 ? 40.098 -1.229 -3.591 0.500 18.617 131 GLU A N 1
ATOM 1025 N N B GLU A 1 154 ? 40.107 -1.224 -3.586 0.500 19.688 131 GLU A N 1
ATOM 1026 C CA A GLU A 1 154 ? 39.539 -1.322 -2.249 0.500 21.355 131 GLU A CA 1
ATOM 1027 C CA B GLU A 1 154 ? 39.544 -1.308 -2.246 0.500 22.851 131 GLU A CA 1
ATOM 1028 C C A GLU A 1 154 ? 40.574 -0.903 -1.203 0.500 22.672 131 GLU A C 1
ATOM 1029 C C B GLU A 1 154 ? 40.646 -1.219 -1.192 0.500 23.255 131 GLU A C 1
ATOM 1030 O O A GLU A 1 154 ? 40.230 -0.658 -0.048 0.500 24.433 131 GLU A O 1
ATOM 1031 O O B GLU A 1 154 ? 40.416 -1.516 -0.020 0.500 25.480 131 GLU A O 1
ATOM 1042 N N . SER A 1 155 ? 41.839 -0.804 -1.628 1.000 21.655 132 SER A N 1
ATOM 1043 C CA . SER A 1 155 ? 42.964 -0.529 -0.744 1.000 22.434 132 SER A CA 1
ATOM 1044 C C . SER A 1 155 ? 44.021 0.241 -1.529 1.000 20.080 132 SER A C 1
ATOM 1045 O O . SER A 1 155 ? 44.081 0.114 -2.754 1.000 20.623 132 SER A O 1
ATOM 1048 N N . ALA A 1 156 ? 44.860 1.011 -0.818 1.000 23.201 133 ALA A N 1
ATOM 1049 C CA . ALA A 1 156 ? 45.981 1.689 -1.451 1.000 21.843 133 ALA A CA 1
ATOM 1050 C C . ALA A 1 156 ? 46.941 0.661 -2.045 1.000 20.197 133 ALA A C 1
ATOM 1051 O O . ALA A 1 156 ? 47.223 -0.374 -1.424 1.000 22.027 133 ALA A O 1
ATOM 1053 N N . TYR A 1 157 ? 47.429 0.955 -3.253 1.000 19.167 134 TYR A N 1
ATOM 1054 C CA . TYR A 1 157 ? 48.387 0.107 -3.959 1.000 16.870 134 TYR A CA 1
ATOM 1055 C C . TYR A 1 157 ? 47.809 -1.286 -4.234 1.000 17.113 134 TYR A C 1
ATOM 1056 O O . TYR A 1 157 ? 48.562 -2.253 -4.349 1.000 20.282 134 TYR A O 1
ATOM 1065 N N . SER A 1 158 ? 46.481 -1.383 -4.395 1.000 17.982 135 SER A N 1
ATOM 1066 C CA . SER A 1 158 ? 45.847 -2.661 -4.710 1.000 17.638 135 SER A CA 1
ATOM 1067 C C . SER A 1 158 ? 46.444 -3.264 -5.982 1.000 17.721 135 SER A C 1
ATOM 1068 O O . SER A 1 158 ? 46.588 -2.580 -6.995 1.000 18.078 135 SER A O 1
ATOM 1071 N N . ARG A 1 159 ? 46.748 -4.568 -5.936 1.000 18.531 136 ARG A N 1
ATOM 1072 C CA . ARG A 1 159 ? 47.238 -5.311 -7.094 1.000 18.149 136 ARG A CA 1
ATOM 1073 C C . ARG A 1 159 ? 46.090 -5.990 -7.851 1.000 19.266 136 ARG A C 1
ATOM 1074 O O . ARG A 1 159 ? 46.332 -6.682 -8.840 1.000 22.328 136 ARG A O 1
ATOM 1082 N N . ASN A 1 160 ? 44.846 -5.762 -7.403 1.000 20.880 137 ASN A N 1
ATOM 1083 C CA . ASN A 1 160 ? 43.668 -6.482 -7.877 1.000 24.041 137 ASN A CA 1
ATOM 1084 C C . ASN A 1 160 ? 42.753 -5.539 -8.654 1.000 24.032 137 ASN A C 1
ATOM 1085 O O . ASN A 1 160 ? 41.687 -5.176 -8.162 1.000 34.498 137 ASN A O 1
ATOM 1090 N N . MET A 1 161 ? 43.192 -5.096 -9.837 1.000 22.029 138 MET A N 1
ATOM 1091 C CA . MET A 1 161 ? 42.361 -4.275 -10.710 1.000 18.795 138 MET A CA 1
ATOM 1092 C C . MET A 1 161 ? 42.065 -5.088 -11.968 1.000 18.937 138 MET A C 1
ATOM 1093 O O . MET A 1 161 ? 42.936 -5.837 -12.444 1.000 22.727 138 MET A O 1
ATOM 1098 N N . LYS A 1 162 ? 40.850 -4.929 -12.522 1.000 19.325 139 LYS A N 1
ATOM 1099 C CA . LYS A 1 162 ? 40.374 -5.802 -13.590 1.000 19.837 139 LYS A CA 1
ATOM 1100 C C . LYS A 1 162 ? 39.407 -5.049 -14.504 1.000 16.552 139 LYS A C 1
ATOM 1101 O O . LYS A 1 162 ? 38.591 -4.271 -14.017 1.000 19.503 139 LYS A O 1
ATOM 1107 N N . LEU A 1 163 ? 39.517 -5.275 -15.826 1.000 17.568 140 LEU A N 1
ATOM 1108 C CA . LEU A 1 163 ? 38.572 -4.740 -16.801 1.000 17.665 140 LEU A CA 1
ATOM 1109 C C . LEU A 1 163 ? 37.597 -5.838 -17.195 1.000 17.648 140 LEU A C 1
ATOM 1110 O O . LEU A 1 163 ? 37.999 -6.997 -17.367 1.000 21.271 140 LEU A O 1
ATOM 1115 N N . GLU A 1 164 ? 36.333 -5.457 -17.405 1.000 17.090 141 GLU A N 1
ATOM 1116 C CA . GLU A 1 164 ? 35.310 -6.426 -17.781 1.000 17.010 141 GLU A CA 1
ATOM 1117 C C . GLU A 1 164 ? 34.477 -5.845 -18.933 1.000 15.603 141 GLU A C 1
ATOM 1118 O O . GLU A 1 164 ? 34.094 -4.679 -18.921 1.000 17.408 141 GLU A O 1
ATOM 1124 N N . ASP A 1 165 ? 34.186 -6.665 -19.944 1.000 17.240 142 ASP A N 1
ATOM 1125 C CA . ASP A 1 165 ? 33.353 -6.315 -21.079 1.000 15.715 142 ASP A CA 1
ATOM 1126 C C . ASP A 1 165 ? 31.880 -6.257 -20.663 1.000 14.946 142 ASP A C 1
ATOM 1127 O O . ASP A 1 165 ? 31.371 -7.200 -20.056 1.000 20.202 142 ASP A O 1
ATOM 1132 N N . THR A 1 166 ? 31.185 -5.177 -21.051 1.000 15.764 143 THR A N 1
ATOM 1133 C CA . THR A 1 166 ? 29.756 -5.039 -20.786 1.000 14.934 143 THR A CA 1
ATOM 1134 C C . THR A 1 166 ? 28.881 -5.332 -22.010 1.000 14.867 143 THR A C 1
ATOM 1135 O O . THR A 1 166 ? 27.670 -5.116 -21.938 1.000 17.649 143 THR A O 1
ATOM 1139 N N . THR A 1 167 ? 29.459 -5.842 -23.110 1.000 15.610 144 THR A N 1
ATOM 1140 C CA . THR A 1 167 ? 28.689 -6.050 -24.339 1.000 15.440 144 THR A CA 1
ATOM 1141 C C . THR A 1 167 ? 27.439 -6.897 -24.065 1.000 15.457 144 THR A C 1
ATOM 1142 O O . THR A 1 167 ? 26.325 -6.556 -24.513 1.000 16.693 144 THR A O 1
ATOM 1146 N N . ILE A 1 168 ? 27.639 -8.029 -23.374 1.000 16.174 145 ILE A N 1
ATOM 1147 C CA . ILE A 1 168 ? 26.527 -8.879 -22.967 1.000 16.582 145 ILE A CA 1
ATOM 1148 C C . ILE A 1 168 ? 26.954 -9.768 -21.796 1.000 18.867 145 ILE A C 1
ATOM 1149 O O . ILE A 1 168 ? 28.105 -10.206 -21.723 1.000 22.724 145 ILE A O 1
ATOM 1154 N N . GLY A 1 169 ? 26.020 -10.043 -20.879 1.000 20.191 146 GLY A N 1
ATOM 1155 C CA . GLY A 1 169 ? 26.288 -11.112 -19.924 1.000 21.860 146 GLY A CA 1
ATOM 1156 C C . GLY A 1 169 ? 27.083 -10.676 -18.692 1.000 20.567 146 GLY A C 1
ATOM 1157 O O . GLY A 1 169 ? 27.279 -9.482 -18.461 1.000 23.271 146 GLY A O 1
ATOM 1158 N N . TRP A 1 170 ? 27.516 -11.643 -17.877 1.000 17.715 147 TRP A N 1
ATOM 1159 C CA . TRP A 1 170 ? 27.909 -11.363 -16.502 1.000 15.643 147 TRP A CA 1
ATOM 1160 C C . TRP A 1 170 ? 29.162 -10.498 -16.391 1.000 16.105 147 TRP A C 1
ATOM 1161 O O . TRP A 1 170 ? 30.147 -10.710 -17.093 1.000 19.167 147 TRP A O 1
ATOM 1172 N N . ARG A 1 171 ? 29.125 -9.552 -15.437 1.000 15.955 148 ARG A N 1
ATOM 1173 C CA . ARG A 1 171 ? 30.313 -8.868 -14.944 1.000 15.487 148 ARG A CA 1
ATOM 1174 C C . ARG A 1 171 ? 30.057 -8.536 -13.474 1.000 15.416 148 ARG A C 1
ATOM 1175 O O . ARG A 1 171 ? 28.894 -8.525 -13.035 1.000 16.347 148 ARG A O 1
ATOM 1183 N N . PHE A 1 172 ? 31.140 -8.279 -12.719 1.000 16.026 149 PHE A N 1
ATOM 1184 C CA . PHE A 1 172 ? 31.034 -8.078 -11.273 1.000 16.118 149 PHE A CA 1
ATOM 1185 C C . PHE A 1 172 ? 30.209 -9.211 -10.643 1.000 16.556 149 PHE A C 1
ATOM 1186 O O . PHE A 1 172 ? 29.208 -8.974 -9.958 1.000 17.763 149 PHE A O 1
ATOM 1194 N N . ILE A 1 173 ? 30.644 -10.453 -10.874 1.000 17.530 150 ILE A N 1
ATOM 1195 C CA . ILE A 1 173 ? 29.896 -11.611 -10.403 1.000 17.179 150 ILE A CA 1
ATOM 1196 C C . ILE A 1 173 ? 29.913 -11.620 -8.875 1.000 15.941 150 ILE A C 1
ATOM 1197 O O . ILE A 1 173 ? 30.972 -11.536 -8.254 1.000 18.467 150 ILE A O 1
ATOM 1202 N N . ASN A 1 174 ? 28.725 -11.779 -8.282 1.000 16.375 151 ASN A N 1
ATOM 1203 C CA . ASN A 1 174 ? 28.580 -11.936 -6.847 1.000 15.807 151 ASN A CA 1
ATOM 1204 C C . ASN A 1 174 ? 28.736 -13.421 -6.494 1.000 16.693 151 ASN A C 1
ATOM 1205 O O . ASN A 1 174 ? 27.985 -14.262 -6.996 1.000 17.462 151 ASN A O 1
ATOM 1210 N N . PRO A 1 175 ? 29.701 -13.818 -5.625 1.000 16.381 152 PRO A N 1
ATOM 1211 C CA . PRO A 1 175 ? 29.887 -15.228 -5.268 1.000 18.009 152 PRO A CA 1
ATOM 1212 C C . PRO A 1 175 ? 28.609 -15.889 -4.744 1.000 19.443 152 PRO A C 1
ATOM 1213 O O . PRO A 1 175 ? 28.413 -17.093 -4.942 1.000 20.236 152 PRO A O 1
ATOM 1217 N N . LEU A 1 176 ? 27.736 -15.104 -4.091 1.000 16.733 153 LEU A N 1
ATOM 1218 C CA . LEU A 1 176 ? 26.490 -15.629 -3.537 1.000 17.707 153 LEU A CA 1
ATOM 1219 C C . LEU A 1 176 ? 25.498 -15.933 -4.660 1.000 17.831 153 LEU A C 1
ATOM 1220 O O . LEU A 1 176 ? 24.684 -16.828 -4.523 1.000 21.627 153 LEU A O 1
ATOM 1225 N N . MET A 1 177 ? 25.511 -15.147 -5.746 1.000 17.886 154 MET A N 1
ATOM 1226 C CA . MET A 1 177 ? 24.675 -15.446 -6.904 1.000 18.023 154 MET A CA 1
ATOM 1227 C C . MET A 1 177 ? 25.157 -16.748 -7.548 1.000 17.076 154 MET A C 1
ATOM 1228 O O . MET A 1 177 ? 24.360 -17.652 -7.833 1.000 19.086 154 MET A O 1
ATOM 1233 N N . LYS A 1 178 ? 26.471 -16.853 -7.740 1.000 17.790 155 LYS A N 1
ATOM 1234 C CA . LYS A 1 178 ? 27.062 -18.030 -8.367 1.000 18.789 155 LYS A CA 1
ATOM 1235 C C . LYS A 1 178 ? 26.734 -19.294 -7.564 1.000 18.861 155 LYS A C 1
ATOM 1236 O O . LYS A 1 178 ? 26.327 -20.320 -8.124 1.000 20.452 155 LYS A O 1
ATOM 1242 N N . SER A 1 179 ? 26.872 -19.206 -6.241 1.000 19.630 156 SER A N 1
ATOM 1243 C CA . SER A 1 179 ? 26.684 -20.371 -5.401 1.000 20.065 156 SER A CA 1
ATOM 1244 C C . SER A 1 179 ? 25.227 -20.845 -5.364 1.000 21.943 156 SER A C 1
ATOM 1245 O O . SER A 1 179 ? 24.984 -22.054 -5.365 1.000 26.537 156 SER A O 1
ATOM 1248 N N . GLN A 1 180 ? 24.261 -19.917 -5.376 1.000 20.088 157 GLN A N 1
ATOM 1249 C CA . GLN A 1 180 ? 22.866 -20.301 -5.221 1.000 21.325 157 GLN A CA 1
ATOM 1250 C C . GLN A 1 180 ? 22.184 -20.596 -6.557 1.000 21.005 157 GLN A C 1
ATOM 1251 O O . GLN A 1 180 ? 21.415 -21.555 -6.635 1.000 25.390 157 GLN A O 1
ATOM 1257 N N . TYR A 1 181 ? 22.453 -19.775 -7.579 1.000 17.760 158 TYR A N 1
ATOM 1258 C CA . TYR A 1 181 ? 21.695 -19.792 -8.820 1.000 17.908 158 TYR A CA 1
ATOM 1259 C C . TYR A 1 181 ? 22.563 -20.072 -10.046 1.000 17.808 158 TYR A C 1
ATOM 1260 O O . TYR A 1 181 ? 22.021 -20.292 -11.134 1.000 21.278 158 TYR A O 1
ATOM 1269 N N . GLY A 1 182 ? 23.887 -20.022 -9.868 1.000 18.581 159 GLY A N 1
ATOM 1270 C CA . GLY A 1 182 ? 24.835 -20.081 -10.971 1.000 18.501 159 GLY A CA 1
ATOM 1271 C C . GLY A 1 182 ? 24.936 -18.760 -11.714 1.000 18.747 159 GLY A C 1
ATOM 1272 O O . GLY A 1 182 ? 24.111 -17.856 -11.509 1.000 21.032 159 GLY A O 1
ATOM 1273 N N . VAL A 1 183 ? 25.960 -18.672 -12.567 1.000 18.263 160 VAL A N 1
ATOM 1274 C CA . VAL A 1 183 ? 26.145 -17.541 -13.465 1.000 19.042 160 VAL A CA 1
ATOM 1275 C C . VAL A 1 183 ? 26.346 -18.070 -14.887 1.000 20.269 160 VAL A C 1
ATOM 1276 O O . VAL A 1 183 ? 27.278 -17.693 -15.604 1.000 22.063 160 VAL A O 1
ATOM 1280 N N . ASP A 1 184 ? 25.442 -18.970 -15.292 1.000 20.206 161 ASP A N 1
ATOM 1281 C CA . ASP A 1 184 ? 25.449 -19.504 -16.649 1.000 20.098 161 ASP A CA 1
ATOM 1282 C C . ASP A 1 184 ? 25.385 -18.363 -17.661 1.000 20.781 161 ASP A C 1
ATOM 1283 O O . ASP A 1 184 ? 24.643 -17.388 -17.475 1.000 20.931 161 ASP A O 1
ATOM 1288 N N . SER A 1 185 ? 26.166 -18.498 -18.743 1.000 20.142 162 SER A N 1
ATOM 1289 C CA . SER A 1 185 ? 26.066 -17.561 -19.847 1.000 20.577 162 SER A CA 1
ATOM 1290 C C . SER A 1 185 ? 24.708 -17.749 -20.511 1.000 18.023 162 SER A C 1
ATOM 1291 O O . SER A 1 185 ? 24.065 -18.767 -20.321 1.000 20.254 162 SER A O 1
ATOM 1294 N N . MET A 1 186 ? 24.268 -16.779 -21.317 1.000 20.046 163 MET A N 1
ATOM 1295 C CA . MET A 1 186 ? 22.978 -16.914 -21.976 1.000 21.051 163 MET A CA 1
ATOM 1296 C C . MET A 1 186 ? 22.952 -18.171 -22.858 1.000 19.516 163 MET A C 1
ATOM 1297 O O . MET A 1 186 ? 22.005 -18.957 -22.773 1.000 21.382 163 MET A O 1
ATOM 1302 N N . PRO A 1 187 ? 23.975 -18.432 -23.707 1.000 21.207 164 PRO A N 1
ATOM 1303 C CA . PRO A 1 187 ? 23.981 -19.673 -24.483 1.000 20.021 164 PRO A CA 1
ATOM 1304 C C . PRO A 1 187 ? 24.014 -20.952 -23.629 1.000 20.423 164 PRO A C 1
ATOM 1305 O O . PRO A 1 187 ? 23.404 -21.954 -24.005 1.000 21.430 164 PRO A O 1
ATOM 1309 N N . GLU A 1 188 ? 24.692 -20.917 -22.469 1.000 19.065 165 GLU A N 1
ATOM 1310 C CA . GLU A 1 188 ? 24.630 -22.035 -21.525 1.000 18.639 165 GLU A CA 1
ATOM 1311 C C . GLU A 1 188 ? 23.196 -22.282 -21.041 1.000 19.916 165 GLU A C 1
ATOM 1312 O O . GLU A 1 188 ? 22.740 -23.443 -21.014 1.000 21.761 165 GLU A O 1
ATOM 1318 N N . THR A 1 189 ? 22.464 -21.206 -20.704 1.000 19.551 166 THR A N 1
ATOM 1319 C CA . THR A 1 189 ? 21.064 -21.355 -20.324 1.000 17.795 166 THR A CA 1
ATOM 1320 C C . THR A 1 189 ? 20.252 -21.994 -21.456 1.000 18.210 166 THR A C 1
ATOM 1321 O O . THR A 1 189 ? 19.315 -22.743 -21.186 1.000 19.019 166 THR A O 1
ATOM 1325 N N . ALA A 1 190 ? 20.600 -21.686 -22.713 1.000 18.940 167 ALA A N 1
ATOM 1326 C CA . ALA A 1 190 ? 19.859 -22.191 -23.859 1.000 19.975 167 ALA A CA 1
ATOM 1327 C C . ALA A 1 190 ? 20.145 -23.686 -24.042 1.000 20.878 167 ALA A C 1
ATOM 1328 O O . ALA A 1 190 ? 19.246 -24.444 -24.410 1.000 21.586 167 ALA A O 1
ATOM 1330 N N . ASP A 1 191 ? 21.393 -24.090 -23.763 1.000 21.820 168 ASP A N 1
ATOM 1331 C CA . ASP A 1 191 ? 21.745 -25.514 -23.750 1.000 21.324 168 ASP A CA 1
ATOM 1332 C C . ASP A 1 191 ? 20.984 -26.220 -22.628 1.000 22.412 168 ASP A C 1
ATOM 1333 O O . ASP A 1 191 ? 20.539 -27.362 -22.799 1.000 22.517 168 ASP A O 1
ATOM 1338 N N . ASN A 1 192 ? 20.830 -25.548 -21.474 1.000 20.562 169 ASN A N 1
ATOM 1339 C CA . ASN A 1 192 ? 20.116 -26.130 -20.345 1.000 20.417 169 ASN A CA 1
ATOM 1340 C C . ASN A 1 192 ? 18.648 -26.360 -20.694 1.000 20.756 169 ASN A C 1
ATOM 1341 O O . ASN A 1 192 ? 18.089 -27.399 -20.354 1.000 22.906 169 ASN A O 1
ATOM 1346 N N . VAL A 1 193 ? 18.037 -25.399 -21.392 1.000 19.407 170 VAL A N 1
ATOM 1347 C CA . VAL A 1 193 ? 16.666 -25.521 -21.863 1.000 20.619 170 VAL A CA 1
ATOM 1348 C C . VAL A 1 193 ? 16.538 -26.654 -22.887 1.000 21.607 170 VAL A C 1
ATOM 1349 O O . VAL A 1 193 ? 15.571 -27.413 -22.824 1.000 24.294 170 VAL A O 1
ATOM 1353 N N . ALA A 1 194 ? 17.500 -26.761 -23.819 1.000 20.390 171 ALA A N 1
ATOM 1354 C CA . ALA A 1 194 ? 17.493 -27.857 -24.790 1.000 24.198 171 ALA A CA 1
ATOM 1355 C C . ALA A 1 194 ? 17.502 -29.216 -24.078 1.000 24.989 171 ALA A C 1
ATOM 1356 O O . ALA A 1 194 ? 16.782 -30.149 -24.464 1.000 26.217 171 ALA A O 1
ATOM 1358 N N . ASP A 1 195 ? 18.339 -29.324 -23.036 1.000 25.103 172 ASP A N 1
ATOM 1359 C CA . ASP A 1 195 ? 18.496 -30.572 -22.293 1.000 27.565 172 ASP A CA 1
ATOM 1360 C C . ASP A 1 195 ? 17.218 -30.885 -21.514 1.000 28.214 172 ASP A C 1
ATOM 1361 O O . ASP A 1 195 ? 16.678 -31.985 -21.636 1.000 34.108 172 ASP A O 1
ATOM 1366 N N . ASP A 1 196 ? 16.710 -29.900 -20.756 1.000 25.081 173 ASP A N 1
ATOM 1367 C CA . ASP A 1 196 ? 15.660 -30.147 -19.771 1.000 25.564 173 ASP A CA 1
ATOM 1368 C C . ASP A 1 196 ? 14.295 -30.279 -20.441 1.000 25.651 173 ASP A C 1
ATOM 1369 O O . ASP A 1 196 ? 13.434 -31.009 -19.943 1.000 31.698 173 ASP A O 1
ATOM 1374 N N . TYR A 1 197 ? 14.114 -29.594 -21.582 1.000 26.460 174 TYR A N 1
ATOM 1375 C CA . TYR A 1 197 ? 12.853 -29.599 -22.313 1.000 25.237 174 TYR A CA 1
ATOM 1376 C C . TYR A 1 197 ? 12.910 -30.502 -23.545 1.000 26.565 174 TYR A C 1
ATOM 1377 O O . TYR A 1 197 ? 11.924 -30.600 -24.270 1.000 29.576 174 TYR A O 1
ATOM 1386 N N . GLN A 1 198 ? 14.054 -31.162 -23.767 1.000 26.039 175 GLN A N 1
ATOM 1387 C CA . GLN A 1 198 ? 14.225 -32.132 -24.848 1.000 28.174 175 GLN A CA 1
ATOM 1388 C C . GLN A 1 198 ? 13.983 -31.478 -26.217 1.000 27.225 175 GLN A C 1
ATOM 1389 O O . GLN A 1 198 ? 13.111 -31.905 -26.984 1.000 30.572 175 GLN A O 1
ATOM 1395 N N . VAL A 1 199 ? 14.760 -30.425 -26.522 1.000 28.042 176 VAL A N 1
ATOM 1396 C CA . VAL A 1 199 ? 14.661 -29.785 -27.828 1.000 27.562 176 VAL A CA 1
ATOM 1397 C C . VAL A 1 199 ? 15.896 -30.159 -28.640 1.000 25.523 176 VAL A C 1
ATOM 1398 O O . VAL A 1 199 ? 17.007 -29.785 -28.260 1.000 27.554 176 VAL A O 1
ATOM 1402 N N . SER A 1 200 ? 15.686 -30.944 -29.715 1.000 27.280 177 SER A N 1
ATOM 1403 C CA . SER A 1 200 ? 16.777 -31.496 -30.503 1.000 27.631 177 SER A CA 1
ATOM 1404 C C . SER A 1 200 ? 17.506 -30.422 -31.310 1.000 27.025 177 SER A C 1
ATOM 1405 O O . SER A 1 200 ? 16.934 -29.385 -31.674 1.000 28.826 177 SER A O 1
ATOM 1408 N N . ARG A 1 201 ? 18.785 -30.701 -31.596 1.000 27.204 178 ARG A N 1
ATOM 1409 C CA . ARG A 1 201 ? 19.603 -29.887 -32.487 1.000 25.153 178 ARG A CA 1
ATOM 1410 C C . ARG A 1 201 ? 18.907 -29.738 -33.841 1.000 27.464 178 ARG A C 1
ATOM 1411 O O . ARG A 1 201 ? 18.849 -28.634 -34.386 1.000 26.600 178 ARG A O 1
ATOM 1419 N N . ALA A 1 202 ? 18.368 -30.844 -34.381 1.000 26.946 179 ALA A N 1
ATOM 1420 C CA . ALA A 1 202 ? 17.698 -30.814 -35.675 1.000 27.935 179 ALA A CA 1
ATOM 1421 C C . ALA A 1 202 ? 16.504 -29.855 -35.676 1.000 26.571 179 ALA A C 1
ATOM 1422 O O . ALA A 1 202 ? 16.306 -29.102 -36.638 1.000 27.673 179 ALA A O 1
ATOM 1424 N N . ASP A 1 203 ? 15.689 -29.905 -34.611 1.000 25.650 180 ASP A N 1
ATOM 1425 C CA . ASP A 1 203 ? 14.519 -29.036 -34.502 1.000 25.574 180 ASP A CA 1
ATOM 1426 C C . ASP A 1 203 ? 14.935 -27.564 -34.379 1.000 21.911 180 ASP A C 1
ATOM 1427 O O . ASP A 1 203 ? 14.302 -26.671 -34.971 1.000 23.041 180 ASP A O 1
ATOM 1432 N N . GLN A 1 204 ? 16.001 -27.301 -33.602 1.000 22.724 181 GLN A N 1
ATOM 1433 C CA . GLN A 1 204 ? 16.537 -25.953 -33.418 1.000 23.068 181 GLN A CA 1
ATOM 1434 C C . GLN A 1 204 ? 16.983 -25.359 -34.761 1.000 22.815 181 GLN A C 1
ATOM 1435 O O . GLN A 1 204 ? 16.691 -24.199 -35.090 1.000 23.573 181 GLN A O 1
ATOM 1441 N N . ASP A 1 205 ? 17.709 -26.160 -35.547 1.000 24.711 182 ASP A N 1
ATOM 1442 C CA . ASP A 1 205 ? 18.222 -25.717 -36.836 1.000 24.153 182 ASP A CA 1
ATOM 1443 C C . ASP A 1 205 ? 17.090 -25.463 -37.835 1.000 25.805 182 ASP A C 1
ATOM 1444 O O . ASP A 1 205 ? 17.119 -24.472 -38.585 1.000 23.751 182 ASP A O 1
ATOM 1449 N N . ALA A 1 206 ? 16.067 -26.324 -37.812 1.000 25.399 183 ALA A N 1
ATOM 1450 C CA . ALA A 1 206 ? 14.897 -26.139 -38.660 1.000 25.521 183 ALA A CA 1
ATOM 1451 C C . ALA A 1 206 ? 14.174 -24.830 -38.332 1.000 24.857 183 ALA A C 1
ATOM 1452 O O . ALA A 1 206 ? 13.774 -24.104 -39.246 1.000 25.846 183 ALA A O 1
ATOM 1454 N N . PHE A 1 207 ? 14.026 -24.529 -37.031 1.000 23.068 184 PHE A N 1
ATOM 1455 C CA . PHE A 1 207 ? 13.449 -23.261 -36.578 1.000 24.384 184 PHE A CA 1
ATOM 1456 C C . PHE A 1 207 ? 14.256 -22.057 -37.092 1.000 23.347 184 PHE A C 1
ATOM 1457 O O . PHE A 1 207 ? 13.688 -21.081 -37.598 1.000 24.273 184 PHE A O 1
ATOM 1465 N N . ALA A 1 208 ? 15.590 -22.154 -36.976 1.000 22.527 185 ALA A N 1
ATOM 1466 C CA . ALA A 1 208 ? 16.520 -21.128 -37.414 1.000 19.208 185 ALA A CA 1
ATOM 1467 C C . ALA A 1 208 ? 16.374 -20.887 -38.913 1.000 20.874 185 ALA A C 1
ATOM 1468 O O . ALA A 1 208 ? 16.336 -19.733 -39.347 1.000 22.530 185 ALA A O 1
ATOM 1470 N N . LEU A 1 209 ? 16.262 -21.969 -39.696 1.000 23.451 186 LEU A N 1
ATOM 1471 C CA . LEU A 1 209 ? 16.110 -21.850 -41.137 1.000 24.170 186 LEU A CA 1
ATOM 1472 C C . LEU A 1 209 ? 14.804 -21.146 -41.504 1.000 22.199 186 LEU A C 1
ATOM 1473 O O . LEU A 1 209 ? 14.814 -20.269 -42.367 1.000 22.097 186 LEU A O 1
ATOM 1478 N N . ARG A 1 210 ? 13.693 -21.513 -40.850 1.000 22.730 187 ARG A N 1
ATOM 1479 C CA . ARG A 1 210 ? 12.414 -20.848 -41.089 1.000 22.101 187 ARG A CA 1
ATOM 1480 C C . ARG A 1 210 ? 12.477 -19.353 -40.739 1.000 21.896 187 ARG A C 1
ATOM 1481 O O . ARG A 1 210 ? 11.880 -18.536 -41.440 1.000 22.542 187 ARG A O 1
ATOM 1489 N N . SER A 1 211 ? 13.190 -18.983 -39.669 1.000 20.208 188 SER A N 1
ATOM 1490 C CA . SER A 1 211 ? 13.376 -17.573 -39.327 1.000 19.435 188 SER A CA 1
ATOM 1491 C C . SER A 1 211 ? 14.048 -16.814 -40.480 1.000 19.876 188 SER A C 1
ATOM 1492 O O . SER A 1 211 ? 13.592 -15.730 -40.881 1.000 21.145 188 SER A O 1
ATOM 1495 N N . GLN A 1 212 ? 15.142 -17.380 -41.008 1.000 20.254 189 GLN A N 1
ATOM 1496 C CA . GLN A 1 212 ? 15.903 -16.761 -42.083 1.000 19.994 189 GLN A CA 1
ATOM 1497 C C . GLN A 1 212 ? 15.036 -16.670 -43.341 1.000 20.589 189 GLN A C 1
ATOM 1498 O O . GLN A 1 212 ? 15.042 -15.644 -44.019 1.000 21.526 189 GLN A O 1
ATOM 1504 N N . GLN A 1 213 ? 14.304 -17.747 -43.669 1.000 20.309 190 GLN A N 1
ATOM 1505 C CA . GLN A 1 213 ? 13.472 -17.753 -44.868 1.000 21.470 190 GLN A CA 1
ATOM 1506 C C . GLN A 1 213 ? 12.364 -16.702 -44.770 1.000 20.298 190 GLN A C 1
ATOM 1507 O O . GLN A 1 213 ? 12.113 -15.950 -45.722 1.000 22.107 190 GLN A O 1
ATOM 1513 N N . LYS A 1 214 ? 11.679 -16.654 -43.617 1.000 21.138 191 LYS A N 1
ATOM 1514 C CA . LYS A 1 214 ? 10.556 -15.734 -43.455 1.000 21.537 191 LYS A CA 1
ATOM 1515 C C . LYS A 1 214 ? 11.034 -14.284 -43.429 1.000 21.256 191 LYS A C 1
ATOM 1516 O O . LYS A 1 214 ? 10.373 -13.406 -43.997 1.000 21.853 191 LYS A O 1
ATOM 1522 N N . ALA A 1 215 ? 12.183 -14.036 -42.790 1.000 19.557 192 ALA A N 1
ATOM 1523 C CA . ALA A 1 215 ? 12.720 -12.679 -42.735 1.000 20.068 192 ALA A CA 1
ATOM 1524 C C . ALA A 1 215 ? 13.161 -12.236 -44.126 1.000 19.359 192 ALA A C 1
ATOM 1525 O O . ALA A 1 215 ? 12.930 -11.091 -44.510 1.000 20.883 192 ALA A O 1
ATOM 1527 N N . ALA A 1 216 ? 13.774 -13.156 -44.893 1.000 20.340 193 ALA A N 1
ATOM 1528 C CA . ALA A 1 216 ? 14.189 -12.812 -46.247 1.000 20.957 193 ALA A CA 1
ATOM 1529 C C . ALA A 1 216 ? 12.983 -12.442 -47.108 1.000 21.584 193 ALA A C 1
ATOM 1530 O O . ALA A 1 216 ? 13.041 -11.463 -47.861 1.000 21.856 193 ALA A O 1
ATOM 1532 N N . ALA A 1 217 ? 11.889 -13.210 -46.983 1.000 21.295 194 ALA A N 1
ATOM 1533 C CA . ALA A 1 217 ? 10.674 -12.929 -47.736 1.000 21.565 194 ALA A CA 1
ATOM 1534 C C . ALA A 1 217 ? 10.067 -11.578 -47.335 1.000 21.869 194 ALA A C 1
ATOM 1535 O O . ALA A 1 217 ? 9.624 -10.800 -48.187 1.000 24.240 194 ALA A O 1
ATOM 1537 N N . ALA A 1 218 ? 10.037 -11.302 -46.029 1.000 21.337 195 ALA A N 1
ATOM 1538 C CA . ALA A 1 218 ? 9.493 -10.045 -45.535 1.000 20.331 195 ALA A CA 1
ATOM 1539 C C . ALA A 1 218 ? 10.325 -8.867 -46.046 1.000 20.347 195 ALA A C 1
ATOM 1540 O O . ALA A 1 218 ? 9.797 -7.816 -46.432 1.000 21.811 195 ALA A O 1
ATOM 1542 N N . GLN A 1 219 ? 11.652 -9.026 -46.031 1.000 20.156 196 GLN A N 1
ATOM 1543 C CA . GLN A 1 219 ? 12.514 -7.937 -46.474 1.000 19.676 196 GLN A CA 1
ATOM 1544 C C . GLN A 1 219 ? 12.244 -7.640 -47.953 1.000 21.290 196 GLN A C 1
ATOM 1545 O O . GLN A 1 219 ? 12.075 -6.477 -48.332 1.000 22.379 196 GLN A O 1
ATOM 1551 N N . ALA A 1 220 ? 12.183 -8.692 -48.781 1.000 21.370 197 ALA A N 1
ATOM 1552 C CA . ALA A 1 220 ? 11.953 -8.545 -50.213 1.000 23.408 197 ALA A CA 1
ATOM 1553 C C . ALA A 1 220 ? 10.577 -7.931 -50.502 1.000 23.237 197 ALA A C 1
ATOM 1554 O O . ALA A 1 220 ? 10.406 -7.235 -51.503 1.000 26.439 197 ALA A O 1
ATOM 1556 N N . ALA A 1 221 ? 9.592 -8.200 -49.633 1.000 23.067 198 ALA A N 1
ATOM 1557 C CA . ALA A 1 221 ? 8.232 -7.694 -49.804 1.000 24.291 198 ALA A CA 1
ATOM 1558 C C . ALA A 1 221 ? 8.090 -6.219 -49.400 1.000 23.384 198 ALA A C 1
ATOM 1559 O O . ALA A 1 221 ? 7.038 -5.615 -49.633 1.000 28.627 198 ALA A O 1
ATOM 1561 N N . GLY A 1 222 ? 9.143 -5.637 -48.805 1.000 20.329 199 GLY A N 1
ATOM 1562 C CA . GLY A 1 222 ? 9.094 -4.261 -48.340 1.000 21.873 199 GLY A CA 1
ATOM 1563 C C . GLY A 1 222 ? 8.493 -4.104 -46.941 1.000 18.987 199 GLY A C 1
ATOM 1564 O O . GLY A 1 222 ? 8.254 -2.976 -46.512 1.000 22.135 199 GLY A O 1
ATOM 1565 N N . PHE A 1 223 ? 8.289 -5.219 -46.218 1.000 20.155 200 PHE A N 1
ATOM 1566 C CA . PHE A 1 223 ? 7.637 -5.190 -44.916 1.000 19.845 200 PHE A CA 1
ATOM 1567 C C . PHE A 1 223 ? 8.489 -4.433 -43.893 1.000 19.052 200 PHE A C 1
ATOM 1568 O O . PHE A 1 223 ? 7.984 -3.555 -43.181 1.000 20.472 200 PHE A O 1
ATOM 1576 N N . PHE A 1 224 ? 9.782 -4.772 -43.795 1.000 18.413 201 PHE A N 1
ATOM 1577 C CA . PHE A 1 224 ? 10.634 -4.051 -42.854 1.000 18.056 201 PHE A CA 1
ATOM 1578 C C . PHE A 1 224 ? 10.789 -2.581 -43.269 1.000 18.333 201 PHE A C 1
ATOM 1579 O O . PHE A 1 224 ? 10.915 -1.709 -42.405 1.000 19.321 201 PHE A O 1
ATOM 1587 N N . ALA A 1 225 ? 10.818 -2.293 -44.583 1.000 18.595 202 ALA A N 1
ATOM 1588 C CA . ALA A 1 225 ? 10.986 -0.914 -45.035 1.000 18.823 202 ALA A CA 1
ATOM 1589 C C . ALA A 1 225 ? 9.872 -0.015 -44.488 1.000 18.969 202 ALA A C 1
ATOM 1590 O O . ALA A 1 225 ? 10.107 1.175 -44.241 1.000 21.730 202 ALA A O 1
ATOM 1592 N N . GLU A 1 226 ? 8.661 -0.581 -44.315 1.000 18.278 203 GLU A N 1
ATOM 1593 C CA . GLU A 1 226 ? 7.532 0.186 -43.793 1.000 18.980 203 GLU A CA 1
ATOM 1594 C C . GLU A 1 226 ? 7.759 0.615 -42.339 1.000 18.821 203 GLU A C 1
ATOM 1595 O O . GLU A 1 226 ? 7.173 1.606 -41.875 1.000 22.711 203 GLU A O 1
ATOM 1601 N N . GLU A 1 227 ? 8.609 -0.126 -41.609 1.000 17.608 204 GLU A N 1
ATOM 1602 C CA . GLU A 1 227 ? 8.882 0.122 -40.199 1.000 17.194 204 GLU A CA 1
ATOM 1603 C C . GLU A 1 227 ? 10.109 1.005 -39.975 1.000 17.592 204 GLU A C 1
ATOM 1604 O O . GLU A 1 227 ? 10.309 1.469 -38.851 1.000 18.372 204 GLU A O 1
ATOM 1610 N N . ILE A 1 228 ? 10.925 1.220 -41.018 1.000 17.300 205 ILE A N 1
ATOM 1611 C CA . ILE A 1 228 ? 12.285 1.708 -40.839 1.000 16.631 205 ILE A CA 1
ATOM 1612 C C . ILE A 1 228 ? 12.417 3.171 -41.261 1.000 16.600 205 ILE A C 1
ATOM 1613 O O . ILE A 1 228 ? 11.879 3.588 -42.290 1.000 19.046 205 ILE A O 1
ATOM 1618 N N . VAL A 1 229 ? 13.196 3.907 -40.462 1.000 16.931 206 VAL A N 1
ATOM 1619 C CA A VAL A 1 229 ? 13.765 5.201 -40.823 0.500 16.727 206 VAL A CA 1
ATOM 1620 C CA B VAL A 1 229 ? 13.756 5.161 -40.922 0.500 17.260 206 VAL A CA 1
ATOM 1621 C C . VAL A 1 229 ? 15.269 5.015 -41.020 1.000 16.500 206 VAL A C 1
ATOM 1622 O O . VAL A 1 229 ? 15.915 4.349 -40.195 1.000 18.925 206 VAL A O 1
ATOM 1629 N N . PRO A 1 230 ? 15.890 5.580 -42.079 1.000 17.641 207 PRO A N 1
ATOM 1630 C CA . PRO A 1 230 ? 17.330 5.405 -42.256 1.000 19.097 207 PRO A CA 1
ATOM 1631 C C . PRO A 1 230 ? 18.141 6.136 -41.195 1.000 18.934 207 PRO A C 1
ATOM 1632 O O . PRO A 1 230 ? 17.698 7.153 -40.637 1.000 22.151 207 PRO A O 1
ATOM 1636 N N . VAL A 1 231 ? 19.361 5.639 -40.974 1.000 17.513 208 VAL A N 1
ATOM 1637 C CA . VAL A 1 231 ? 20.327 6.298 -40.099 1.000 16.619 208 VAL A CA 1
ATOM 1638 C C . VAL A 1 231 ? 21.432 6.896 -40.972 1.000 17.337 208 VAL A C 1
ATOM 1639 O O . VAL A 1 231 ? 21.973 6.226 -41.842 1.000 18.491 208 VAL A O 1
ATOM 1643 N N . ARG A 1 232 ? 21.763 8.165 -40.736 1.000 18.589 209 ARG A N 1
ATOM 1644 C CA . ARG A 1 232 ? 22.838 8.839 -41.450 1.000 20.097 209 ARG A CA 1
ATOM 1645 C C . ARG A 1 232 ? 24.174 8.581 -40.739 1.000 20.546 209 ARG A C 1
ATOM 1646 O O . ARG A 1 232 ? 24.244 8.664 -39.510 1.000 23.472 209 ARG A O 1
ATOM 1654 N N . ILE A 1 233 ? 25.221 8.246 -41.521 1.000 21.159 210 ILE A N 1
ATOM 1655 C CA . ILE A 1 233 ? 26.539 7.865 -41.022 1.000 22.449 210 ILE A CA 1
ATOM 1656 C C . ILE A 1 233 ? 27.586 8.798 -41.629 1.000 24.928 210 ILE A C 1
ATOM 1657 O O . ILE A 1 233 ? 27.601 8.987 -42.854 1.000 25.971 210 ILE A O 1
ATOM 1662 N N . ALA A 1 234 ? 28.489 9.321 -40.776 1.000 30.865 211 ALA A N 1
ATOM 1663 C CA . ALA A 1 234 ? 29.627 10.136 -41.194 1.000 31.967 211 ALA A CA 1
ATOM 1664 C C . ALA A 1 234 ? 30.520 9.356 -42.161 1.000 31.651 211 ALA A C 1
ATOM 1665 O O . ALA A 1 234 ? 30.781 8.168 -41.944 1.000 35.421 211 ALA A O 1
ATOM 1667 N N . HIS A 1 235 ? 30.964 10.029 -43.237 1.000 34.824 212 HIS A N 1
ATOM 1668 C CA . HIS A 1 235 ? 31.880 9.448 -44.214 1.000 32.932 212 HIS A CA 1
ATOM 1669 C C . HIS A 1 235 ? 32.755 10.529 -44.875 1.000 41.548 212 HIS A C 1
ATOM 1670 O O . HIS A 1 235 ? 32.209 11.603 -45.235 1.000 43.104 212 HIS A O 1
ATOM 1677 N N . GLU A 1 239 ? 28.304 12.025 -46.249 1.000 28.858 216 GLU A N 1
ATOM 1678 C CA . GLU A 1 239 ? 27.564 11.071 -45.379 1.000 25.140 216 GLU A CA 1
ATOM 1679 C C . GLU A 1 239 ? 26.796 10.061 -46.233 1.000 23.173 216 GLU A C 1
ATOM 1680 O O . GLU A 1 239 ? 26.429 10.330 -47.383 1.000 24.243 216 GLU A O 1
ATOM 1686 N N . ILE A 1 240 ? 26.570 8.885 -45.641 1.000 21.668 217 ILE A N 1
ATOM 1687 C CA . ILE A 1 240 ? 25.830 7.818 -46.282 1.000 20.080 217 ILE A CA 1
ATOM 1688 C C . ILE A 1 240 ? 24.644 7.448 -45.394 1.000 19.851 217 ILE A C 1
ATOM 1689 O O . ILE A 1 240 ? 24.550 7.903 -44.243 1.000 21.603 217 ILE A O 1
ATOM 1694 N N . ILE A 1 241 ? 23.708 6.673 -45.953 1.000 17.511 218 ILE A N 1
ATOM 1695 C CA . ILE A 1 241 ? 22.570 6.203 -45.181 1.000 18.392 218 ILE A CA 1
ATOM 1696 C C . ILE A 1 241 ? 22.600 4.685 -45.056 1.000 17.845 218 ILE A C 1
ATOM 1697 O O . ILE A 1 241 ? 22.979 3.959 -45.988 1.000 19.388 218 ILE A O 1
ATOM 1702 N N . VAL A 1 242 ? 22.147 4.234 -43.880 1.000 17.837 219 VAL A N 1
ATOM 1703 C CA . VAL A 1 242 ? 21.876 2.836 -43.624 1.000 16.932 219 VAL A CA 1
ATOM 1704 C C . VAL A 1 242 ? 20.358 2.636 -43.651 1.000 16.408 219 VAL A C 1
ATOM 1705 O O . VAL A 1 242 ? 19.650 3.232 -42.838 1.000 18.501 219 VAL A O 1
ATOM 1709 N N . GLU A 1 243 ? 19.879 1.779 -44.573 1.000 19.616 220 GLU A N 1
ATOM 1710 C CA . GLU A 1 243 ? 18.450 1.671 -44.858 1.000 21.568 220 GLU A CA 1
ATOM 1711 C C . GLU A 1 243 ? 17.879 0.298 -44.497 1.000 18.614 220 GLU A C 1
ATOM 1712 O O . GLU A 1 243 ? 16.670 0.184 -44.322 1.000 21.127 220 GLU A O 1
ATOM 1718 N N . ARG A 1 244 ? 18.720 -0.752 -44.464 1.000 18.681 221 ARG A N 1
ATOM 1719 C CA . ARG A 1 244 ? 18.223 -2.123 -44.347 1.000 19.768 221 ARG A CA 1
ATOM 1720 C C . ARG A 1 244 ? 18.854 -2.833 -43.145 1.000 16.577 221 ARG A C 1
ATOM 1721 O O . ARG A 1 244 ? 20.001 -2.573 -42.767 1.000 18.525 221 ARG A O 1
ATOM 1729 N N . ASP A 1 245 ? 18.081 -3.746 -42.548 1.000 17.310 222 ASP A N 1
ATOM 1730 C CA . ASP A 1 245 ? 18.559 -4.646 -41.506 1.000 17.870 222 ASP A CA 1
ATOM 1731 C C . ASP A 1 245 ? 19.751 -5.441 -42.042 1.000 18.049 222 ASP A C 1
ATOM 1732 O O . ASP A 1 245 ? 19.658 -6.054 -43.123 1.000 22.222 222 ASP A O 1
ATOM 1737 N N . GLU A 1 246 ? 20.839 -5.498 -41.252 1.000 17.495 223 GLU A N 1
ATOM 1738 C CA . GLU A 1 246 ? 22.135 -6.030 -41.691 1.000 18.369 223 GLU A CA 1
ATOM 1739 C C . GLU A 1 246 ? 22.364 -7.485 -41.263 1.000 18.350 223 GLU A C 1
ATOM 1740 O O . GLU A 1 246 ? 23.250 -8.133 -41.808 1.000 20.665 223 GLU A O 1
ATOM 1746 N N . HIS A 1 247 ? 21.603 -7.997 -40.287 1.000 18.219 224 HIS A N 1
ATOM 1747 C CA . HIS A 1 247 ? 21.943 -9.281 -39.675 1.000 18.449 224 HIS A CA 1
ATOM 1748 C C . HIS A 1 247 ? 21.508 -10.492 -40.501 1.000 17.648 224 HIS A C 1
ATOM 1749 O O . HIS A 1 247 ? 22.025 -11.603 -40.279 1.000 19.833 224 HIS A O 1
ATOM 1756 N N . LEU A 1 248 ? 20.539 -10.300 -41.412 1.000 17.744 225 LEU A N 1
ATOM 1757 C CA . LEU A 1 248 ? 19.920 -11.414 -42.121 1.000 18.145 225 LEU A CA 1
ATOM 1758 C C . LEU A 1 248 ? 20.958 -12.212 -42.903 1.000 18.500 225 LEU A C 1
ATOM 1759 O O . LEU A 1 248 ? 21.896 -11.642 -43.472 1.000 20.849 225 LEU A O 1
ATOM 1764 N N A ARG A 1 249 ? 20.765 -13.538 -42.919 0.500 19.546 226 ARG A N 1
ATOM 1765 N N B ARG A 1 249 ? 20.765 -13.539 -42.897 0.500 20.348 226 ARG A N 1
ATOM 1766 C CA A ARG A 1 249 ? 21.560 -14.441 -43.738 0.500 20.065 226 ARG A CA 1
ATOM 1767 C CA B ARG A 1 249 ? 21.538 -14.482 -43.690 0.500 21.612 226 ARG A CA 1
ATOM 1768 C C A ARG A 1 249 ? 20.608 -15.219 -44.644 0.500 20.207 226 ARG A C 1
ATOM 1769 C C B ARG A 1 249 ? 20.560 -15.212 -44.611 0.500 20.894 226 ARG A C 1
ATOM 1770 O O A ARG A 1 249 ? 20.345 -16.398 -44.417 0.500 21.356 226 ARG A O 1
ATOM 1771 O O B ARG A 1 249 ? 20.197 -16.355 -44.342 0.500 21.089 226 ARG A O 1
ATOM 1786 N N . PRO A 1 250 ? 20.052 -14.573 -45.695 1.000 20.704 227 PRO A N 1
ATOM 1787 C CA . PRO A 1 250 ? 18.983 -15.174 -46.505 1.000 20.927 227 PRO A CA 1
ATOM 1788 C C . PRO A 1 250 ? 19.338 -16.475 -47.210 1.000 19.181 227 PRO A C 1
ATOM 1789 O O . PRO A 1 250 ? 18.437 -17.247 -47.569 1.000 21.497 227 PRO A O 1
ATOM 1793 N N . GLU A 1 251 ? 20.646 -16.707 -47.401 1.000 19.068 228 GLU A N 1
ATOM 1794 C CA . GLU A 1 251 ? 21.082 -17.872 -48.160 1.000 20.133 228 GLU A CA 1
ATOM 1795 C C . GLU A 1 251 ? 21.412 -19.051 -47.239 1.000 21.837 228 GLU A C 1
ATOM 1796 O O . GLU A 1 251 ? 21.953 -20.071 -47.682 1.000 22.472 228 GLU A O 1
ATOM 1802 N N . THR A 1 252 ? 21.069 -18.925 -45.953 1.000 23.197 229 THR A N 1
ATOM 1803 C CA . THR A 1 252 ? 21.293 -19.969 -44.967 1.000 25.005 229 THR A CA 1
ATOM 1804 C C . THR A 1 252 ? 20.737 -21.287 -45.483 1.000 27.851 229 THR A C 1
ATOM 1805 O O . THR A 1 252 ? 19.618 -21.336 -46.004 1.000 26.689 229 THR A O 1
ATOM 1809 N N . THR A 1 253 ? 21.561 -22.329 -45.331 1.000 31.577 230 THR A N 1
ATOM 1810 C CA . THR A 1 253 ? 21.167 -23.690 -45.634 1.000 33.925 230 THR A CA 1
ATOM 1811 C C . THR A 1 253 ? 21.196 -24.531 -44.362 1.000 34.311 230 THR A C 1
ATOM 1812 O O . THR A 1 253 ? 21.995 -24.272 -43.458 1.000 28.177 230 THR A O 1
ATOM 1816 N N . LEU A 1 254 ? 20.380 -25.594 -44.362 1.000 36.168 231 LEU A N 1
ATOM 1817 C CA . LEU A 1 254 ? 20.410 -26.566 -43.276 1.000 38.667 231 LEU A CA 1
ATOM 1818 C C . LEU A 1 254 ? 21.780 -27.245 -43.200 1.000 36.739 231 LEU A C 1
ATOM 1819 O O . LEU A 1 254 ? 22.280 -27.469 -42.100 1.000 31.725 231 LEU A O 1
ATOM 1824 N N . GLU A 1 255 ? 22.397 -27.542 -44.358 1.000 35.444 232 GLU A N 1
ATOM 1825 C CA . GLU A 1 255 ? 23.725 -28.162 -44.378 1.000 36.583 232 GLU A CA 1
ATOM 1826 C C . GLU A 1 255 ? 24.719 -27.304 -43.586 1.000 34.171 232 GLU A C 1
ATOM 1827 O O . GLU A 1 255 ? 25.473 -27.841 -42.766 1.000 32.916 232 GLU A O 1
ATOM 1833 N N . ALA A 1 256 ? 24.714 -25.978 -43.836 1.000 30.864 233 ALA A N 1
ATOM 1834 C CA . ALA A 1 256 ? 25.639 -25.078 -43.166 1.000 33.976 233 ALA A CA 1
ATOM 1835 C C . ALA A 1 256 ? 25.340 -25.062 -41.666 1.000 34.632 233 ALA A C 1
ATOM 1836 O O . ALA A 1 256 ? 26.272 -25.124 -40.858 1.000 33.328 233 ALA A O 1
ATOM 1838 N N . LEU A 1 257 ? 24.042 -25.001 -41.310 1.000 35.365 234 LEU A N 1
ATOM 1839 C CA . LEU A 1 257 ? 23.622 -24.980 -39.910 1.000 33.347 234 LEU A CA 1
ATOM 1840 C C . LEU A 1 257 ? 24.056 -26.267 -39.218 1.000 31.118 234 LEU A C 1
ATOM 1841 O O . LEU A 1 257 ? 24.446 -26.242 -38.055 1.000 29.494 234 LEU A O 1
ATOM 1846 N N . THR A 1 258 ? 23.998 -27.382 -39.956 1.000 30.358 235 THR A N 1
ATOM 1847 C CA . THR A 1 258 ? 24.295 -28.702 -39.413 1.000 33.280 235 THR A CA 1
ATOM 1848 C C . THR A 1 258 ? 25.789 -28.825 -39.083 1.000 33.248 235 THR A C 1
ATOM 1849 O O . THR A 1 258 ? 26.151 -29.486 -38.109 1.000 34.878 235 THR A O 1
ATOM 1853 N N . LYS A 1 259 ? 26.634 -28.138 -39.870 1.000 33.397 236 LYS A N 1
ATOM 1854 C CA . LYS A 1 259 ? 28.088 -28.207 -39.777 1.000 33.843 236 LYS A CA 1
ATOM 1855 C C . LYS A 1 259 ? 28.658 -27.343 -38.648 1.000 33.359 236 LYS A C 1
ATOM 1856 O O . LYS A 1 259 ? 29.801 -27.563 -38.242 1.000 32.693 236 LYS A O 1
ATOM 1862 N N . LEU A 1 260 ? 27.891 -26.347 -38.165 1.000 31.540 237 LEU A N 1
ATOM 1863 C CA . LEU A 1 260 ? 28.378 -25.445 -37.126 1.000 32.170 237 LEU A CA 1
ATOM 1864 C C . LEU A 1 260 ? 28.693 -26.211 -35.840 1.000 30.346 237 LEU A C 1
ATOM 1865 O O . LEU A 1 260 ? 27.984 -27.146 -35.458 1.000 37.035 237 LEU A O 1
ATOM 1870 N N . LYS A 1 261 ? 29.765 -25.782 -35.167 1.000 29.785 238 LYS A N 1
ATOM 1871 C CA . LYS A 1 261 ? 30.144 -26.341 -33.874 1.000 32.124 238 LYS A CA 1
ATOM 1872 C C . LYS A 1 261 ? 29.326 -25.649 -32.782 1.000 30.174 238 LYS A C 1
ATOM 1873 O O . LYS A 1 261 ? 29.107 -24.447 -32.849 1.000 28.798 238 LYS A O 1
ATOM 1879 N N . PRO A 1 262 ? 28.833 -26.365 -31.747 1.000 28.482 239 PRO A N 1
ATOM 1880 C CA . PRO A 1 262 ? 28.163 -25.704 -30.622 1.000 27.586 239 PRO A CA 1
ATOM 1881 C C . PRO A 1 262 ? 29.078 -24.728 -29.877 1.000 26.722 239 PRO A C 1
ATOM 1882 O O . PRO A 1 262 ? 30.286 -24.943 -29.783 1.000 32.214 239 PRO A O 1
ATOM 1886 N N . VAL A 1 263 ? 28.483 -23.631 -29.380 1.000 27.018 240 VAL A N 1
ATOM 1887 C CA . VAL A 1 263 ? 29.165 -22.592 -28.620 1.000 29.545 240 VAL A CA 1
ATOM 1888 C C . VAL A 1 263 ? 29.910 -23.190 -27.420 1.000 27.724 240 VAL A C 1
ATOM 1889 O O . VAL A 1 263 ? 31.043 -22.808 -27.130 1.000 27.960 240 VAL A O 1
ATOM 1893 N N . ASN A 1 264 ? 29.260 -24.127 -26.724 1.000 26.389 241 ASN A N 1
ATOM 1894 C CA . ASN A 1 264 ? 29.684 -24.576 -25.401 1.000 27.307 241 ASN A CA 1
ATOM 1895 C C . ASN A 1 264 ? 30.353 -25.952 -25.410 1.000 32.001 241 ASN A C 1
ATOM 1896 O O . ASN A 1 264 ? 30.517 -26.568 -24.350 1.000 38.244 241 ASN A O 1
ATOM 1901 N N . GLY A 1 265 ? 30.731 -26.432 -26.597 1.000 38.578 242 GLY A N 1
ATOM 1902 C CA . GLY A 1 265 ? 31.491 -27.664 -26.659 1.000 40.984 242 GLY A CA 1
ATOM 1903 C C . GLY A 1 265 ? 30.750 -28.743 -27.433 1.000 38.206 242 GLY A C 1
ATOM 1904 O O . GLY A 1 265 ? 29.551 -28.643 -27.683 1.000 34.924 242 GLY A O 1
ATOM 1905 N N . PRO A 1 266 ? 31.472 -29.829 -27.803 1.000 34.096 243 PRO A N 1
ATOM 1906 C CA . PRO A 1 266 ? 30.986 -30.752 -28.830 1.000 35.343 243 PRO A CA 1
ATOM 1907 C C . PRO A 1 266 ? 29.704 -31.537 -28.523 1.000 34.534 243 PRO A C 1
ATOM 1908 O O . PRO A 1 266 ? 29.029 -31.988 -29.454 1.000 43.479 243 PRO A O 1
ATOM 1912 N N . ASP A 1 267 ? 29.378 -31.657 -27.224 1.000 34.610 244 ASP A N 1
ATOM 1913 C CA . ASP A 1 267 ? 28.237 -32.400 -26.704 1.000 37.480 244 ASP A CA 1
ATOM 1914 C C . ASP A 1 267 ? 26.955 -31.565 -26.614 1.000 35.317 244 ASP A C 1
ATOM 1915 O O . ASP A 1 267 ? 25.911 -32.093 -26.233 1.000 47.022 244 ASP A O 1
ATOM 1920 N N . LYS A 1 268 ? 27.022 -30.278 -26.979 1.000 28.518 245 LYS A N 1
ATOM 1921 C CA . LYS A 1 268 ? 25.909 -29.351 -26.777 1.000 27.309 245 LYS A CA 1
ATOM 1922 C C . LYS A 1 268 ? 25.142 -29.140 -28.089 1.000 27.131 245 LYS A C 1
ATOM 1923 O O . LYS A 1 268 ? 25.424 -29.818 -29.070 1.000 31.675 245 LYS A O 1
ATOM 1929 N N . THR A 1 269 ? 24.180 -28.198 -28.110 1.000 27.548 246 THR A N 1
ATOM 1930 C CA . THR A 1 269 ? 23.279 -28.052 -29.256 1.000 26.394 246 THR A CA 1
ATOM 1931 C C . THR A 1 269 ? 23.166 -26.605 -29.747 1.000 25.476 246 THR A C 1
ATOM 1932 O O . THR A 1 269 ? 22.856 -26.391 -30.920 1.000 26.750 246 THR A O 1
ATOM 1936 N N . VAL A 1 270 ? 23.414 -25.619 -28.873 1.000 24.671 247 VAL A N 1
ATOM 1937 C CA . VAL A 1 270 ? 23.289 -24.216 -29.257 1.000 23.063 247 VAL A CA 1
ATOM 1938 C C . VAL A 1 270 ? 24.508 -23.774 -30.069 1.000 22.905 247 VAL A C 1
ATOM 1939 O O . VAL A 1 270 ? 25.651 -23.924 -29.627 1.000 24.576 247 VAL A O 1
ATOM 1943 N N . THR A 1 271 ? 24.243 -23.217 -31.260 1.000 22.774 248 THR A N 1
ATOM 1944 C CA . THR A 1 271 ? 25.285 -22.713 -32.142 1.000 23.485 248 THR A CA 1
ATOM 1945 C C . THR A 1 271 ? 25.060 -21.228 -32.439 1.000 22.201 248 THR A C 1
ATOM 1946 O O . THR A 1 271 ? 24.016 -20.663 -32.105 1.000 23.617 248 THR A O 1
ATOM 1950 N N . ALA A 1 272 ? 26.034 -20.616 -33.125 1.000 23.099 249 ALA A N 1
ATOM 1951 C CA . ALA A 1 272 ? 25.884 -19.238 -33.574 1.000 23.298 249 ALA A CA 1
ATOM 1952 C C . ALA A 1 272 ? 24.750 -19.137 -34.598 1.000 22.120 249 ALA A C 1
ATOM 1953 O O . ALA A 1 272 ? 24.165 -18.067 -34.777 1.000 24.863 249 ALA A O 1
ATOM 1955 N N . GLY A 1 273 ? 24.442 -20.259 -35.265 1.000 21.971 250 GLY A N 1
ATOM 1956 C CA . GLY A 1 273 ? 23.432 -20.239 -36.309 1.000 22.219 250 GLY A CA 1
ATOM 1957 C C . GLY A 1 273 ? 22.000 -20.415 -35.801 1.000 20.985 250 GLY A C 1
ATOM 1958 O O . GLY A 1 273 ? 21.069 -20.089 -36.539 1.000 22.293 250 GLY A O 1
ATOM 1959 N N . ASN A 1 274 ? 21.818 -20.954 -34.577 1.000 21.434 251 ASN A N 1
ATOM 1960 C CA . ASN A 1 274 ? 20.472 -21.168 -34.059 1.000 21.020 251 ASN A CA 1
ATOM 1961 C C . ASN A 1 274 ? 20.216 -20.259 -32.849 1.000 21.315 251 ASN A C 1
ATOM 1962 O O . ASN A 1 274 ? 19.298 -20.500 -32.050 1.000 22.121 251 ASN A O 1
ATOM 1967 N N . ALA A 1 275 ? 21.011 -19.181 -32.752 1.000 21.990 252 ALA A N 1
ATOM 1968 C CA . ALA A 1 275 ? 20.874 -18.171 -31.707 1.000 20.948 252 ALA A CA 1
ATOM 1969 C C . ALA A 1 275 ? 20.786 -16.797 -32.351 1.000 18.769 252 ALA A C 1
ATOM 1970 O O . ALA A 1 275 ? 21.266 -16.595 -33.464 1.000 20.143 252 ALA A O 1
ATOM 1972 N N . SER A 1 276 ? 20.212 -15.862 -31.596 1.000 20.225 253 SER A N 1
ATOM 1973 C CA A SER A 1 276 ? 20.265 -14.448 -31.921 0.500 20.192 253 SER A CA 1
ATOM 1974 C CA B SER A 1 276 ? 20.284 -14.471 -32.014 0.500 20.517 253 SER A CA 1
ATOM 1975 C C . SER A 1 276 ? 21.708 -13.946 -31.844 1.000 19.757 253 SER A C 1
ATOM 1976 O O . SER A 1 276 ? 22.602 -14.640 -31.349 1.000 21.286 253 SER A O 1
ATOM 1981 N N . GLY A 1 277 ? 21.924 -12.711 -32.299 1.000 19.959 254 GLY A N 1
ATOM 1982 C CA . GLY A 1 277 ? 23.245 -12.111 -32.236 1.000 22.717 254 GLY A CA 1
ATOM 1983 C C . GLY A 1 277 ? 23.293 -10.979 -31.217 1.000 18.113 254 GLY A C 1
ATOM 1984 O O . GLY A 1 277 ? 22.362 -10.780 -30.412 1.000 20.606 254 GLY A O 1
ATOM 1985 N N A VAL A 1 278 ? 24.376 -10.216 -31.375 0.500 19.643 255 VAL A N 1
ATOM 1986 N N B VAL A 1 278 ? 24.440 -10.291 -31.167 0.500 18.271 255 VAL A N 1
ATOM 1987 C CA A VAL A 1 278 ? 24.701 -9.029 -30.615 0.500 19.630 255 VAL A CA 1
ATOM 1988 C CA B VAL A 1 278 ? 24.509 -9.028 -30.450 0.500 17.660 255 VAL A CA 1
ATOM 1989 C C A VAL A 1 278 ? 24.621 -7.858 -31.595 0.500 17.212 255 VAL A C 1
ATOM 1990 C C B VAL A 1 278 ? 24.527 -7.943 -31.528 0.500 16.624 255 VAL A C 1
ATOM 1991 O O A VAL A 1 278 ? 25.298 -7.870 -32.626 0.500 19.059 255 VAL A O 1
ATOM 1992 O O B VAL A 1 278 ? 25.150 -8.126 -32.576 0.500 17.174 255 VAL A O 1
ATOM 1999 N N . ASN A 1 279 ? 23.799 -6.842 -31.285 1.000 17.266 256 ASN A N 1
ATOM 2000 C CA . ASN A 1 279 ? 23.383 -5.914 -32.337 1.000 16.813 256 ASN A CA 1
ATOM 2001 C C . ASN A 1 279 ? 23.086 -4.507 -31.818 1.000 15.125 256 ASN A C 1
ATOM 2002 O O . ASN A 1 279 ? 23.004 -4.304 -30.614 1.000 16.576 256 ASN A O 1
ATOM 2007 N N . ASP A 1 280 ? 22.900 -3.564 -32.767 1.000 15.356 257 ASP A N 1
ATOM 2008 C CA . ASP A 1 280 ? 22.648 -2.145 -32.486 1.000 15.477 257 ASP A CA 1
ATOM 2009 C C . ASP A 1 280 ? 21.315 -1.713 -33.110 1.000 14.714 257 ASP A C 1
ATOM 2010 O O . ASP A 1 280 ? 21.020 -2.070 -34.256 1.000 16.278 257 ASP A O 1
ATOM 2015 N N . GLY A 1 281 ? 20.532 -0.884 -32.401 1.000 14.860 258 GLY A N 1
ATOM 2016 C CA . GLY A 1 281 ? 19.305 -0.347 -32.986 1.000 15.501 258 GLY A CA 1
ATOM 2017 C C . GLY A 1 281 ? 18.441 0.405 -31.970 1.000 13.519 258 GLY A C 1
ATOM 2018 O O . GLY A 1 281 ? 18.732 0.339 -30.772 1.000 14.651 258 GLY A O 1
ATOM 2019 N N . ALA A 1 282 ? 17.406 1.124 -32.451 1.000 14.214 259 ALA A N 1
ATOM 2020 C CA . ALA A 1 282 ? 16.482 1.856 -31.580 1.000 13.669 259 ALA A CA 1
ATOM 2021 C C . ALA A 1 282 ? 15.093 1.874 -32.226 1.000 14.539 259 ALA A C 1
ATOM 2022 O O . ALA A 1 282 ? 14.962 1.701 -33.453 1.000 15.644 259 ALA A O 1
ATOM 2024 N N . ALA A 1 283 ? 14.067 2.025 -31.384 1.000 14.925 260 ALA A N 1
ATOM 2025 C CA . ALA A 1 283 ? 12.679 2.045 -31.845 1.000 15.497 260 ALA A CA 1
ATOM 2026 C C . ALA A 1 283 ? 11.860 2.933 -30.913 1.000 15.064 260 ALA A C 1
ATOM 2027 O O . ALA A 1 283 ? 12.231 3.079 -29.745 1.000 15.601 260 ALA A O 1
ATOM 2029 N N . ALA A 1 284 ? 10.751 3.496 -31.421 1.000 14.881 261 ALA A N 1
ATOM 2030 C CA . ALA A 1 284 ? 9.876 4.305 -30.573 1.000 14.766 261 ALA A CA 1
ATOM 2031 C C . ALA A 1 284 ? 8.463 4.353 -31.156 1.000 15.575 261 ALA A C 1
ATOM 2032 O O . ALA A 1 284 ? 8.273 4.183 -32.371 1.000 16.862 261 ALA A O 1
ATOM 2034 N N . MET A 1 285 ? 7.484 4.565 -30.266 1.000 15.207 262 MET A N 1
ATOM 2035 C CA . MET A 1 285 ? 6.086 4.667 -30.672 1.000 15.010 262 MET A CA 1
ATOM 2036 C C . MET A 1 285 ? 5.350 5.631 -29.745 1.000 14.210 262 MET A C 1
ATOM 2037 O O . MET A 1 285 ? 5.778 5.857 -28.611 1.000 16.318 262 MET A O 1
ATOM 2042 N N . ILE A 1 286 ? 4.197 6.107 -30.221 1.000 15.156 263 ILE A N 1
ATOM 2043 C CA . ILE A 1 286 ? 3.351 7.030 -29.472 1.000 14.907 263 ILE A CA 1
ATOM 2044 C C . ILE A 1 286 ? 2.229 6.206 -28.835 1.000 15.078 263 ILE A C 1
ATOM 2045 O O . ILE A 1 286 ? 1.600 5.394 -29.519 1.000 17.992 263 ILE A O 1
ATOM 2050 N N . LEU A 1 287 ? 1.958 6.458 -27.545 1.000 15.477 264 LEU A N 1
ATOM 2051 C CA . LEU A 1 287 ? 0.749 5.963 -26.892 1.000 16.071 264 LEU A CA 1
ATOM 2052 C C . LEU A 1 287 ? -0.085 7.159 -26.435 1.000 15.613 264 LEU A C 1
ATOM 2053 O O . LEU A 1 287 ? 0.472 8.197 -26.045 1.000 17.427 264 LEU A O 1
ATOM 2058 N N . ALA A 1 288 ? -1.413 6.994 -26.447 1.000 16.260 265 ALA A N 1
ATOM 2059 C CA . ALA A 1 288 ? -2.281 8.125 -26.148 1.000 15.832 265 ALA A CA 1
ATOM 2060 C C . ALA A 1 288 ? -3.632 7.653 -25.630 1.000 16.440 265 ALA A C 1
ATOM 2061 O O . ALA A 1 288 ? -4.130 6.611 -26.057 1.000 18.558 265 ALA A O 1
ATOM 2063 N N . SER A 1 289 ? -4.235 8.457 -24.754 1.000 18.081 266 SER A N 1
ATOM 2064 C CA . SER A 1 289 ? -5.632 8.311 -24.375 1.000 18.384 266 SER A CA 1
ATOM 2065 C C . SER A 1 289 ? -6.513 8.690 -25.562 1.000 17.961 266 SER A C 1
ATOM 2066 O O . SER A 1 289 ? -6.038 9.359 -26.481 1.000 19.924 266 SER A O 1
ATOM 2069 N N . ALA A 1 290 ? -7.808 8.351 -25.492 1.000 19.774 267 ALA A N 1
ATOM 2070 C CA . ALA A 1 290 ? -8.742 8.736 -26.543 1.000 21.553 267 ALA A CA 1
ATOM 2071 C C . ALA A 1 290 ? -8.767 10.255 -26.744 1.000 23.867 267 ALA A C 1
ATOM 2072 O O . ALA A 1 290 ? -8.830 10.740 -27.875 1.000 24.486 267 ALA A O 1
ATOM 2074 N N . ALA A 1 291 ? -8.736 11.009 -25.635 1.000 23.496 268 ALA A N 1
ATOM 2075 C CA . ALA A 1 291 ? -8.797 12.458 -25.704 1.000 23.030 268 ALA A CA 1
ATOM 2076 C C . ALA A 1 291 ? -7.543 13.012 -26.392 1.000 21.772 268 ALA A C 1
ATOM 2077 O O . ALA A 1 291 ? -7.634 13.942 -27.183 1.000 24.781 268 ALA A O 1
ATOM 2079 N N . ALA A 1 292 ? -6.366 12.437 -26.103 1.000 21.011 269 ALA A N 1
ATOM 2080 C CA . ALA A 1 292 ? -5.122 12.849 -26.750 1.000 21.957 269 ALA A CA 1
ATOM 2081 C C . ALA A 1 292 ? -5.110 12.478 -28.238 1.000 21.687 269 ALA A C 1
ATOM 2082 O O . ALA A 1 292 ? -4.610 13.239 -29.059 1.000 22.629 269 ALA A O 1
ATOM 2084 N N . VAL A 1 293 ? -5.673 11.320 -28.596 1.000 20.739 270 VAL A N 1
ATOM 2085 C CA . VAL A 1 293 ? -5.749 10.927 -30.001 1.000 22.110 270 VAL A CA 1
ATOM 2086 C C . VAL A 1 293 ? -6.486 12.022 -30.772 1.000 23.060 270 VAL A C 1
ATOM 2087 O O . VAL A 1 293 ? -6.044 12.449 -31.839 1.000 25.282 270 VAL A O 1
ATOM 2091 N N . LYS A 1 294 ? -7.626 12.454 -30.228 1.000 24.105 271 LYS A N 1
ATOM 2092 C CA . LYS A 1 294 ? -8.457 13.474 -30.853 1.000 27.173 271 LYS A CA 1
ATOM 2093 C C . LYS A 1 294 ? -7.705 14.804 -30.960 1.000 28.694 271 LYS A C 1
ATOM 2094 O O . LYS A 1 294 ? -7.699 15.418 -32.027 1.000 30.899 271 LYS A O 1
ATOM 2100 N N . LYS A 1 295 ? -7.098 15.238 -29.844 1.000 27.632 272 LYS A N 1
ATOM 2101 C CA . LYS A 1 295 ? -6.485 16.548 -29.713 1.000 26.721 272 LYS A CA 1
ATOM 2102 C C . LYS A 1 295 ? -5.331 16.701 -30.704 1.000 25.283 272 LYS A C 1
ATOM 2103 O O . LYS A 1 295 ? -5.232 17.741 -31.350 1.000 31.343 272 LYS A O 1
ATOM 2109 N N . HIS A 1 296 ? -4.529 15.637 -30.859 1.000 24.451 273 HIS A N 1
ATOM 2110 C CA . HIS A 1 296 ? -3.257 15.684 -31.564 1.000 24.152 273 HIS A CA 1
ATOM 2111 C C . HIS A 1 296 ? -3.369 15.122 -32.981 1.000 25.412 273 HIS A C 1
ATOM 2112 O O . HIS A 1 296 ? -2.351 15.012 -33.669 1.000 28.986 273 HIS A O 1
ATOM 2119 N N . GLY A 1 297 ? -4.595 14.776 -33.409 1.000 26.822 274 GLY A N 1
ATOM 2120 C CA . GLY A 1 297 ? -4.835 14.272 -34.755 1.000 27.333 274 GLY A CA 1
ATOM 2121 C C . GLY A 1 297 ? -4.105 12.959 -35.061 1.000 25.670 274 GLY A C 1
ATOM 2122 O O . GLY A 1 297 ? -3.751 12.689 -36.217 1.000 28.889 274 GLY A O 1
ATOM 2123 N N . LEU A 1 298 ? -3.911 12.126 -34.032 1.000 24.326 275 LEU A N 1
ATOM 2124 C CA . LEU A 1 298 ? -3.239 10.844 -34.180 1.000 24.093 275 LEU A CA 1
ATOM 2125 C C . LEU A 1 298 ? -4.183 9.801 -34.786 1.000 22.686 275 LEU A C 1
ATOM 2126 O O . LEU A 1 298 ? -5.406 9.957 -34.764 1.000 25.936 275 LEU A O 1
ATOM 2131 N N . THR A 1 299 ? -3.595 8.735 -35.347 1.000 25.442 276 THR A N 1
ATOM 2132 C CA . THR A 1 299 ? -4.360 7.593 -35.831 1.000 24.833 276 THR A CA 1
ATOM 2133 C C . THR A 1 299 ? -4.254 6.483 -34.791 1.000 23.131 276 THR A C 1
ATOM 2134 O O . THR A 1 299 ? -3.170 5.925 -34.595 1.000 25.554 276 THR A O 1
ATOM 2138 N N . PRO A 1 300 ? -5.349 6.123 -34.078 1.000 23.968 277 PRO A N 1
ATOM 2139 C CA . PRO A 1 300 ? -5.264 5.039 -33.103 1.000 22.097 277 PRO A CA 1
ATOM 2140 C C . PRO A 1 300 ? -5.157 3.745 -33.906 1.000 23.197 277 PRO A C 1
ATOM 2141 O O . PRO A 1 300 ? -5.968 3.494 -34.799 1.000 30.235 277 PRO A O 1
ATOM 2145 N N . ARG A 1 301 ? -4.148 2.925 -33.594 1.000 20.063 278 ARG A N 1
ATOM 2146 C CA . ARG A 1 301 ? -3.894 1.742 -34.405 1.000 19.503 278 ARG A CA 1
ATOM 2147 C C . ARG A 1 301 ? -4.231 0.462 -33.639 1.000 20.227 278 ARG A C 1
ATOM 2148 O O . ARG A 1 301 ? -4.695 -0.508 -34.243 1.000 22.732 278 ARG A O 1
ATOM 2156 N N . ALA A 1 302 ? -3.995 0.456 -32.319 1.000 19.235 279 ALA A N 1
ATOM 2157 C CA . ALA A 1 302 ? -4.344 -0.685 -31.477 1.000 18.888 279 ALA A CA 1
ATOM 2158 C C . ALA A 1 302 ? -4.640 -0.188 -30.067 1.000 18.200 279 ALA A C 1
ATOM 2159 O O . ALA A 1 302 ? -4.089 0.823 -29.635 1.000 22.858 279 ALA A O 1
ATOM 2161 N N . ARG A 1 303 ? -5.466 -0.939 -29.346 1.000 20.596 280 ARG A N 1
ATOM 2162 C CA . ARG A 1 303 ? -5.628 -0.708 -27.921 1.000 19.174 280 ARG A CA 1
ATOM 2163 C C . ARG A 1 303 ? -4.662 -1.652 -27.200 1.000 19.568 280 ARG A C 1
ATOM 2164 O O . ARG A 1 303 ? -4.538 -2.814 -27.587 1.000 21.806 280 ARG A O 1
ATOM 2172 N N . VAL A 1 304 ? -4.003 -1.177 -26.139 1.000 18.122 281 VAL A N 1
ATOM 2173 C CA . VAL A 1 304 ? -3.190 -2.045 -25.290 1.000 17.676 281 VAL A CA 1
ATOM 2174 C C . VAL A 1 304 ? -4.102 -2.743 -24.293 1.000 19.486 281 VAL A C 1
ATOM 2175 O O . VAL A 1 304 ? -4.868 -2.082 -23.589 1.000 20.748 281 VAL A O 1
ATOM 2179 N N . LEU A 1 305 ? -3.993 -4.073 -24.213 1.000 19.202 282 LEU A N 1
ATOM 2180 C CA . LEU A 1 305 ? -4.891 -4.799 -23.327 1.000 19.723 282 LEU A CA 1
ATOM 2181 C C . LEU A 1 305 ? -4.263 -5.001 -21.944 1.000 18.687 282 LEU A C 1
ATOM 2182 O O . LEU A 1 305 ? -4.957 -4.925 -20.929 1.000 22.218 282 LEU A O 1
ATOM 2187 N N . GLY A 1 306 ? -2.963 -5.301 -21.912 1.000 17.509 283 GLY A N 1
ATOM 2188 C CA . GLY A 1 306 ? -2.279 -5.522 -20.652 1.000 18.697 283 GLY A CA 1
ATOM 2189 C C . GLY A 1 306 ? -0.867 -6.076 -20.827 1.000 16.101 283 GLY A C 1
ATOM 2190 O O . GLY A 1 306 ? -0.478 -6.467 -21.931 1.000 18.771 283 GLY A O 1
ATOM 2191 N N . MET A 1 307 ? -0.121 -6.099 -19.714 1.000 16.470 284 MET A N 1
ATOM 2192 C CA . MET A 1 307 ? 1.236 -6.636 -19.648 1.000 15.717 284 MET A CA 1
ATOM 2193 C C . MET A 1 307 ? 1.365 -7.470 -18.371 1.000 15.968 284 MET A C 1
ATOM 2194 O O . MET A 1 307 ? 0.758 -7.162 -17.334 1.000 17.458 284 MET A O 1
ATOM 2199 N N . ALA A 1 308 ? 2.130 -8.565 -18.463 1.000 18.108 285 ALA A N 1
ATOM 2200 C CA . ALA A 1 308 ? 2.458 -9.315 -17.260 1.000 16.507 285 ALA A CA 1
ATOM 2201 C C . ALA A 1 308 ? 3.906 -9.785 -17.328 1.000 16.123 285 ALA A C 1
ATOM 2202 O O . ALA A 1 308 ? 4.428 -10.063 -18.418 1.000 18.106 285 ALA A O 1
ATOM 2204 N N . SER A 1 309 ? 4.504 -9.937 -16.137 1.000 16.776 286 SER A N 1
ATOM 2205 C CA . SER A 1 309 ? 5.868 -10.421 -15.980 1.000 17.443 286 SER A CA 1
ATOM 2206 C C . SER A 1 309 ? 5.849 -11.743 -15.215 1.000 17.634 286 SER A C 1
ATOM 2207 O O . SER A 1 309 ? 4.920 -12.006 -14.446 1.000 19.112 286 SER A O 1
ATOM 2210 N N . GLY A 1 310 ? 6.910 -12.540 -15.398 1.000 18.533 287 GLY A N 1
ATOM 2211 C CA . GLY A 1 310 ? 7.053 -13.804 -14.693 1.000 20.047 287 GLY A CA 1
ATOM 2212 C C . GLY A 1 310 ? 8.523 -14.103 -14.405 1.000 17.780 287 GLY A C 1
ATOM 2213 O O . GLY A 1 310 ? 9.410 -13.581 -15.075 1.000 18.450 287 GLY A O 1
ATOM 2214 N N . GLY A 1 311 ? 8.772 -14.934 -13.389 1.000 20.342 288 GLY A N 1
ATOM 2215 C CA . GLY A 1 311 ? 10.126 -15.308 -13.033 1.000 18.348 288 GLY A CA 1
ATOM 2216 C C . GLY A 1 311 ? 10.292 -16.826 -13.108 1.000 15.755 288 GLY A C 1
ATOM 2217 O O . GLY A 1 311 ? 9.354 -17.588 -12.842 1.000 18.759 288 GLY A O 1
ATOM 2218 N N . VAL A 1 312 ? 11.505 -17.245 -13.472 1.000 16.280 289 VAL A N 1
ATOM 2219 C CA . VAL A 1 312 ? 11.875 -18.658 -13.526 1.000 17.441 289 VAL A CA 1
ATOM 2220 C C . VAL A 1 312 ? 13.298 -18.796 -12.990 1.000 17.974 289 VAL A C 1
ATOM 2221 O O . VAL A 1 312 ? 13.971 -17.813 -12.685 1.000 17.682 289 VAL A O 1
ATOM 2225 N N . ALA A 1 313 ? 13.795 -20.033 -12.923 1.000 17.545 290 ALA A N 1
ATOM 2226 C CA . ALA A 1 313 ? 15.182 -20.235 -12.514 1.000 17.481 290 ALA A CA 1
ATOM 2227 C C . ALA A 1 313 ? 16.124 -19.562 -13.513 1.000 17.164 290 ALA A C 1
ATOM 2228 O O . ALA A 1 313 ? 15.978 -19.743 -14.726 1.000 18.142 290 ALA A O 1
ATOM 2230 N N . PRO A 1 314 ? 17.131 -18.789 -13.048 1.000 16.692 291 PRO A N 1
ATOM 2231 C CA . PRO A 1 314 ? 18.111 -18.198 -13.966 1.000 17.257 291 PRO A CA 1
ATOM 2232 C C . PRO A 1 314 ? 18.708 -19.178 -14.972 1.000 16.809 291 PRO A C 1
ATOM 2233 O O . PRO A 1 314 ? 18.875 -18.839 -16.142 1.000 17.749 291 PRO A O 1
ATOM 2237 N N . ARG A 1 315 ? 18.990 -20.408 -14.508 1.000 19.305 292 ARG A N 1
ATOM 2238 C CA . ARG A 1 315 ? 19.712 -21.374 -15.335 1.000 19.376 292 ARG A CA 1
ATOM 2239 C C . ARG A 1 315 ? 18.897 -21.815 -16.556 1.000 18.797 292 ARG A C 1
ATOM 2240 O O . ARG A 1 315 ? 19.467 -22.412 -17.483 1.000 20.782 292 ARG A O 1
ATOM 2248 N N . VAL A 1 316 ? 17.574 -21.567 -16.545 1.000 18.349 293 VAL A N 1
ATOM 2249 C CA . VAL A 1 316 ? 16.722 -21.889 -17.688 1.000 18.167 293 VAL A CA 1
ATOM 2250 C C . VAL A 1 316 ? 15.880 -20.670 -18.081 1.000 17.585 293 VAL A C 1
ATOM 2251 O O . VAL A 1 316 ? 14.687 -20.756 -18.376 1.000 18.087 293 VAL A O 1
ATOM 2255 N N . MET A 1 317 ? 16.565 -19.520 -18.143 1.000 18.419 294 MET A N 1
ATOM 2256 C CA . MET A 1 317 ? 15.870 -18.246 -18.297 1.000 19.150 294 MET A CA 1
ATOM 2257 C C . MET A 1 317 ? 14.988 -18.213 -19.549 1.000 18.007 294 MET A C 1
ATOM 2258 O O . MET A 1 317 ? 13.970 -17.516 -19.575 1.000 18.304 294 MET A O 1
ATOM 2263 N N . GLY A 1 318 ? 15.367 -18.974 -20.587 1.000 17.896 295 GLY A N 1
ATOM 2264 C CA . GLY A 1 318 ? 14.646 -18.954 -21.850 1.000 18.763 295 GLY A CA 1
ATOM 2265 C C . GLY A 1 318 ? 13.179 -19.390 -21.755 1.000 18.085 295 GLY A C 1
ATOM 2266 O O . GLY A 1 318 ? 12.387 -19.069 -22.656 1.000 19.043 295 GLY A O 1
ATOM 2267 N N . ILE A 1 319 ? 12.814 -20.108 -20.673 1.000 18.348 296 ILE A N 1
ATOM 2268 C CA . ILE A 1 319 ? 11.437 -20.538 -20.467 1.000 19.086 296 ILE A CA 1
ATOM 2269 C C . ILE A 1 319 ? 10.593 -19.451 -19.772 1.000 19.703 296 ILE A C 1
ATOM 2270 O O . ILE A 1 319 ? 9.375 -19.611 -19.628 1.000 20.075 296 ILE A O 1
ATOM 2275 N N . GLY A 1 320 ? 11.211 -18.314 -19.412 1.000 18.714 297 GLY A N 1
ATOM 2276 C CA . GLY A 1 320 ? 10.559 -17.170 -18.771 1.000 18.882 297 GLY A CA 1
ATOM 2277 C C . GLY A 1 320 ? 9.216 -16.746 -19.384 1.000 17.609 297 GLY A C 1
ATOM 2278 O O . GLY A 1 320 ? 8.289 -16.393 -18.649 1.000 18.639 297 GLY A O 1
ATOM 2279 N N . PRO A 1 321 ? 9.041 -16.723 -20.731 1.000 18.287 298 PRO A N 1
ATOM 2280 C CA . PRO A 1 321 ? 7.755 -16.352 -21.304 1.000 18.597 298 PRO A CA 1
ATOM 2281 C C . PRO A 1 321 ? 6.557 -17.180 -20.835 1.000 19.183 298 PRO A C 1
ATOM 2282 O O . PRO A 1 321 ? 5.443 -16.665 -20.799 1.000 21.409 298 PRO A O 1
ATOM 2286 N N . VAL A 1 322 ? 6.773 -18.454 -20.464 1.000 20.583 299 VAL A N 1
ATOM 2287 C CA . VAL A 1 322 ? 5.644 -19.310 -20.125 1.000 19.346 299 VAL A CA 1
ATOM 2288 C C . VAL A 1 322 ? 4.834 -18.735 -18.956 1.000 18.884 299 VAL A C 1
ATOM 2289 O O . VAL A 1 322 ? 3.630 -18.510 -19.112 1.000 20.481 299 VAL A O 1
ATOM 2293 N N . PRO A 1 323 ? 5.409 -18.481 -17.754 1.000 19.584 300 PRO A N 1
ATOM 2294 C CA . PRO A 1 323 ? 4.607 -17.878 -16.681 1.000 19.755 300 PRO A CA 1
ATOM 2295 C C . PRO A 1 323 ? 4.036 -16.490 -16.992 1.000 19.073 300 PRO A C 1
ATOM 2296 O O . PRO A 1 323 ? 2.947 -16.156 -16.520 1.000 20.142 300 PRO A O 1
ATOM 2300 N N . ALA A 1 324 ? 4.763 -15.676 -17.779 1.000 18.424 301 ALA A N 1
ATOM 2301 C CA . ALA A 1 324 ? 4.274 -14.346 -18.110 1.000 18.167 301 ALA A CA 1
ATOM 2302 C C . ALA A 1 324 ? 3.031 -14.435 -18.988 1.000 17.847 301 ALA A C 1
ATOM 2303 O O . ALA A 1 324 ? 2.044 -13.753 -18.739 1.000 18.941 301 ALA A O 1
ATOM 2305 N N . VAL A 1 325 ? 3.066 -15.305 -20.005 1.000 19.027 302 VAL A N 1
ATOM 2306 C CA . VAL A 1 325 ? 1.939 -15.453 -20.919 1.000 18.761 302 VAL A CA 1
ATOM 2307 C C . VAL A 1 325 ? 0.738 -16.031 -20.175 1.000 19.579 302 VAL A C 1
ATOM 2308 O O . VAL A 1 325 ? -0.394 -15.584 -20.359 1.000 20.222 302 VAL A O 1
ATOM 2312 N N . ARG A 1 326 ? 0.990 -17.031 -19.330 1.000 20.549 303 ARG A N 1
ATOM 2313 C CA . ARG A 1 326 ? -0.097 -17.656 -18.589 1.000 20.404 303 ARG A CA 1
ATOM 2314 C C . ARG A 1 326 ? -0.741 -16.631 -17.652 1.000 21.066 303 ARG A C 1
ATOM 2315 O O . ARG A 1 326 ? -1.966 -16.559 -17.575 1.000 22.221 303 ARG A O 1
ATOM 2323 N N . LYS A 1 327 ? 0.080 -15.821 -16.966 1.000 19.940 304 LYS A N 1
ATOM 2324 C CA . LYS A 1 327 ? -0.423 -14.780 -16.065 1.000 20.508 304 LYS A CA 1
ATOM 2325 C C . LYS A 1 327 ? -1.325 -13.793 -16.818 1.000 19.918 304 LYS A C 1
ATOM 2326 O O . LYS A 1 327 ? -2.433 -13.484 -16.377 1.000 21.566 304 LYS A O 1
ATOM 2332 N N . LEU A 1 328 ? -0.842 -13.291 -17.959 1.000 19.513 305 LEU A N 1
ATOM 2333 C CA . LEU A 1 328 ? -1.552 -12.275 -18.720 1.000 19.554 305 LEU A CA 1
ATOM 2334 C C . LEU A 1 328 ? -2.857 -12.834 -19.290 1.000 19.814 305 LEU A C 1
ATOM 2335 O O . LEU A 1 328 ? -3.907 -12.203 -19.156 1.000 22.289 305 LEU A O 1
ATOM 2340 N N . THR A 1 329 ? -2.778 -13.997 -19.955 1.000 21.046 306 THR A N 1
ATOM 2341 C CA . THR A 1 329 ? -3.942 -14.554 -20.629 1.000 23.082 306 THR A CA 1
ATOM 2342 C C . THR A 1 329 ? -5.028 -14.951 -19.623 1.000 23.060 306 THR A C 1
ATOM 2343 O O . THR A 1 329 ? -6.219 -14.778 -19.898 1.000 26.188 306 THR A O 1
ATOM 2347 N N . GLU A 1 330 ? -4.619 -15.487 -18.459 1.000 23.836 307 GLU A N 1
ATOM 2348 C CA . GLU A 1 330 ? -5.570 -15.857 -17.417 1.000 24.409 307 GLU A CA 1
ATOM 2349 C C . GLU A 1 330 ? -6.324 -14.621 -16.915 1.000 24.339 307 GLU A C 1
ATOM 2350 O O . GLU A 1 330 ? -7.539 -14.665 -16.716 1.000 26.800 307 GLU A O 1
ATOM 2356 N N . ARG A 1 331 ? -5.597 -13.518 -16.692 1.000 22.946 308 ARG A N 1
ATOM 2357 C CA . ARG A 1 331 ? -6.229 -12.310 -16.188 1.000 22.880 308 ARG A CA 1
ATOM 2358 C C . ARG A 1 331 ? -7.161 -11.698 -17.237 1.000 24.482 308 ARG A C 1
ATOM 2359 O O . ARG A 1 331 ? -8.254 -11.249 -16.896 1.000 27.601 308 ARG A O 1
ATOM 2367 N N . LEU A 1 332 ? -6.730 -11.673 -18.504 1.000 24.517 309 LEU A N 1
ATOM 2368 C CA . LEU A 1 332 ? -7.521 -11.045 -19.556 1.000 24.497 309 LEU A CA 1
ATOM 2369 C C . LEU A 1 332 ? -8.674 -11.940 -20.011 1.000 26.954 309 LEU A C 1
ATOM 2370 O O . LEU A 1 332 ? -9.629 -11.448 -20.609 1.000 30.466 309 LEU A O 1
ATOM 2375 N N . GLY A 1 333 ? -8.573 -13.256 -19.765 1.000 25.119 310 GLY A N 1
ATOM 2376 C CA . GLY A 1 333 ? -9.576 -14.204 -20.237 1.000 30.445 310 GLY A CA 1
ATOM 2377 C C . GLY A 1 333 ? -9.473 -14.480 -21.738 1.000 29.683 310 GLY A C 1
ATOM 2378 O O . GLY A 1 333 ? -10.493 -14.693 -22.398 1.000 36.283 310 GLY A O 1
ATOM 2379 N N . ILE A 1 334 ? -8.236 -14.497 -22.260 1.000 30.007 311 ILE A N 1
ATOM 2380 C CA . ILE A 1 334 ? -7.923 -14.789 -23.659 1.000 29.363 311 ILE A CA 1
ATOM 2381 C C . ILE A 1 334 ? -7.110 -16.088 -23.696 1.000 31.849 311 ILE A C 1
ATOM 2382 O O . ILE A 1 334 ? -6.159 -16.244 -22.932 1.000 39.205 311 ILE A O 1
ATOM 2387 N N . ALA A 1 335 ? -7.458 -17.015 -24.596 1.000 27.069 312 ALA A N 1
ATOM 2388 C CA . ALA A 1 335 ? -6.645 -18.206 -24.793 1.000 28.989 312 ALA A CA 1
ATOM 2389 C C . ALA A 1 335 ? -5.459 -17.860 -25.687 1.000 24.619 312 ALA A C 1
ATOM 2390 O O . ALA A 1 335 ? -5.580 -16.976 -26.531 1.000 26.628 312 ALA A O 1
ATOM 2392 N N . VAL A 1 336 ? -4.329 -18.572 -25.516 1.000 25.432 313 VAL A N 1
ATOM 2393 C CA . VAL A 1 336 ? -3.174 -18.351 -26.380 1.000 25.127 313 VAL A CA 1
ATOM 2394 C C . VAL A 1 336 ? -3.591 -18.531 -27.846 1.000 26.838 313 VAL A C 1
ATOM 2395 O O . VAL A 1 336 ? -3.156 -17.780 -28.724 1.000 26.443 313 VAL A O 1
ATOM 2399 N N . SER A 1 337 ? -4.480 -19.501 -28.094 1.000 27.808 314 SER A N 1
ATOM 2400 C CA . SER A 1 337 ? -4.950 -19.819 -29.437 1.000 30.386 314 SER A CA 1
ATOM 2401 C C . SER A 1 337 ? -5.807 -18.713 -30.064 1.000 30.144 314 SER A C 1
ATOM 2402 O O . SER A 1 337 ? -6.070 -18.783 -31.266 1.000 33.728 314 SER A O 1
ATOM 2405 N N . ASP A 1 338 ? -6.227 -17.702 -29.272 1.000 30.535 315 ASP A N 1
ATOM 2406 C CA . ASP A 1 338 ? -7.087 -16.617 -29.736 1.000 29.604 315 ASP A CA 1
ATOM 2407 C C . ASP A 1 338 ? -6.272 -15.545 -30.468 1.000 26.863 315 ASP A C 1
ATOM 2408 O O . ASP A 1 338 ? -6.840 -14.736 -31.200 1.000 32.138 315 ASP A O 1
ATOM 2413 N N . PHE A 1 339 ? -4.948 -15.518 -30.266 1.000 23.583 316 PHE A N 1
ATOM 2414 C CA . PHE A 1 339 ? -4.116 -14.490 -30.884 1.000 22.825 316 PHE A CA 1
ATOM 2415 C C . PHE A 1 339 ? -3.906 -14.759 -32.378 1.000 24.549 316 PHE A C 1
ATOM 2416 O O . PHE A 1 339 ? -3.624 -15.894 -32.771 1.000 25.409 316 PHE A O 1
ATOM 2424 N N . ASP A 1 340 ? -4.019 -13.692 -33.188 1.000 23.325 317 ASP A N 1
ATOM 2425 C CA . ASP A 1 340 ? -3.836 -13.749 -34.634 1.000 22.114 317 ASP A CA 1
ATOM 2426 C C . ASP A 1 340 ? -2.356 -13.584 -35.010 1.000 22.337 317 ASP A C 1
ATOM 2427 O O . ASP A 1 340 ? -1.938 -13.961 -36.103 1.000 25.859 317 ASP A O 1
ATOM 2432 N N . VAL A 1 341 ? -1.564 -12.993 -34.113 1.000 21.280 318 VAL A N 1
ATOM 2433 C CA . VAL A 1 341 ? -0.114 -12.983 -34.247 1.000 21.098 318 VAL A CA 1
ATOM 2434 C C . VAL A 1 341 ? 0.492 -13.219 -32.869 1.000 19.172 318 VAL A C 1
ATOM 2435 O O . VAL A 1 341 ? 0.000 -12.693 -31.863 1.000 21.349 318 VAL A O 1
ATOM 2439 N N . ILE A 1 342 ? 1.578 -13.996 -32.858 1.000 19.230 319 ILE A N 1
ATOM 2440 C CA . ILE A 1 342 ? 2.437 -14.129 -31.692 1.000 19.196 319 ILE A CA 1
ATOM 2441 C C . ILE A 1 342 ? 3.851 -13.769 -32.120 1.000 17.801 319 ILE A C 1
ATOM 2442 O O . ILE A 1 342 ? 4.418 -14.454 -32.971 1.000 21.455 319 ILE A O 1
ATOM 2447 N N . GLU A 1 343 ? 4.383 -12.673 -31.549 1.000 19.115 320 GLU A N 1
ATOM 2448 C CA . GLU A 1 343 ? 5.779 -12.300 -31.735 1.000 18.504 320 GLU A CA 1
ATOM 2449 C C . GLU A 1 343 ? 6.532 -12.771 -30.494 1.000 17.700 320 GLU A C 1
ATOM 2450 O O . GLU A 1 343 ? 6.430 -12.143 -29.434 1.000 19.520 320 GLU A O 1
ATOM 2456 N N . LEU A 1 344 ? 7.251 -13.893 -30.658 1.000 19.680 321 LEU A N 1
ATOM 2457 C CA . LEU A 1 344 ? 8.031 -14.542 -29.613 1.000 19.907 321 LEU A CA 1
ATOM 2458 C C . LEU A 1 344 ? 9.505 -14.266 -29.896 1.000 18.686 321 LEU A C 1
ATOM 2459 O O . LEU A 1 344 ? 9.995 -14.616 -30.970 1.000 20.933 321 LEU A O 1
ATOM 2464 N N . ASN A 1 345 ? 10.182 -13.595 -2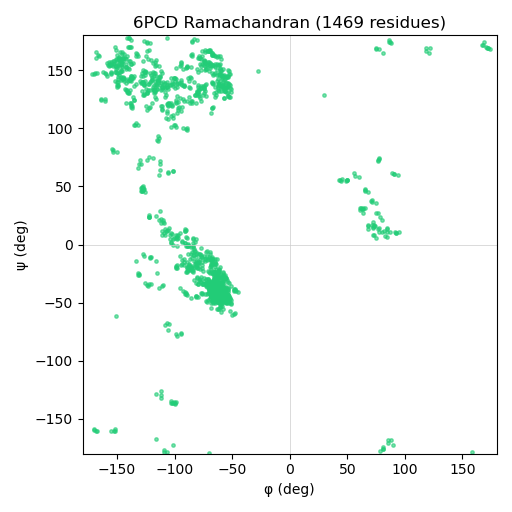8.953 1.000 17.877 322 ASN A N 1
ATOM 2465 C CA . ASN A 1 345 ? 11.586 -13.295 -29.160 1.000 19.066 322 ASN A CA 1
ATOM 2466 C C . ASN A 1 345 ? 12.365 -14.598 -29.385 1.000 20.062 322 ASN A C 1
ATOM 2467 O O . ASN A 1 345 ? 12.181 -15.595 -28.674 1.000 21.131 322 ASN A O 1
ATOM 2472 N N . GLU A 1 346 ? 13.261 -14.576 -30.373 1.000 17.989 323 GLU A N 1
ATOM 2473 C CA . GLU A 1 346 ? 14.106 -15.718 -30.715 1.000 18.175 323 GLU A CA 1
ATOM 2474 C C . GLU A 1 346 ? 15.514 -15.515 -30.143 1.000 18.417 323 GLU A C 1
ATOM 2475 O O . GLU A 1 346 ? 16.488 -15.428 -30.896 1.000 21.949 323 GLU A O 1
ATOM 2481 N N . ALA A 1 347 ? 15.650 -15.443 -28.812 1.000 18.498 324 ALA A N 1
ATOM 2482 C CA . ALA A 1 347 ? 16.993 -15.383 -28.244 1.000 18.954 324 ALA A CA 1
ATOM 2483 C C . ALA A 1 347 ? 17.790 -16.608 -28.688 1.000 17.620 324 ALA A C 1
ATOM 2484 O O . ALA A 1 347 ? 18.950 -16.499 -29.073 1.000 18.723 324 ALA A O 1
ATOM 2486 N N . PHE A 1 348 ? 17.155 -17.783 -28.553 1.000 19.361 325 PHE A N 1
ATOM 2487 C CA . PHE A 1 348 ? 17.722 -19.068 -28.981 1.000 19.206 325 PHE A CA 1
ATOM 2488 C C . PHE A 1 348 ? 16.592 -19.933 -29.520 1.000 19.597 325 PHE A C 1
ATOM 2489 O O . PHE A 1 348 ? 15.492 -19.916 -28.981 1.000 20.564 325 PHE A O 1
ATOM 2497 N N . ALA A 1 349 ? 16.855 -20.671 -30.607 1.000 21.513 326 ALA A N 1
ATOM 2498 C CA . ALA A 1 349 ? 15.841 -21.593 -31.096 1.000 20.579 326 ALA A CA 1
ATOM 2499 C C . ALA A 1 349 ? 15.397 -22.569 -29.998 1.000 20.668 326 ALA A C 1
ATOM 2500 O O . ALA A 1 349 ? 14.214 -22.914 -29.937 1.000 22.618 326 ALA A O 1
ATOM 2502 N N . SER A 1 350 ? 16.330 -23.013 -29.135 1.000 21.221 327 SER A N 1
ATOM 2503 C CA . SER A 1 350 ? 15.974 -24.001 -28.117 1.000 21.268 327 SER A CA 1
ATOM 2504 C C . SER A 1 350 ? 14.841 -23.465 -27.237 1.000 21.289 327 SER A C 1
ATOM 2505 O O . SER A 1 350 ? 13.862 -24.172 -26.965 1.000 22.828 327 SER A O 1
ATOM 2508 N N . GLN A 1 351 ? 14.950 -22.191 -26.830 1.000 20.846 328 GLN A N 1
ATOM 2509 C CA . GLN A 1 351 ? 13.953 -21.647 -25.916 1.000 21.921 328 GLN A CA 1
ATOM 2510 C C . GLN A 1 351 ? 12.695 -21.205 -26.655 1.000 21.964 328 GLN A C 1
ATOM 2511 O O . GLN A 1 351 ? 11.606 -21.304 -26.094 1.000 22.881 328 GLN A O 1
ATOM 2517 N N . GLY A 1 352 ? 12.834 -20.715 -27.894 1.000 20.464 329 GLY A N 1
ATOM 2518 C CA . GLY A 1 352 ? 11.648 -20.429 -28.690 1.000 21.795 329 GLY A CA 1
ATOM 2519 C C . GLY A 1 352 ? 10.766 -21.679 -28.802 1.000 22.189 329 GLY A C 1
ATOM 2520 O O . GLY A 1 352 ? 9.554 -21.645 -28.544 1.000 21.212 329 GLY A O 1
ATOM 2521 N N . LEU A 1 353 ? 11.388 -22.805 -29.172 1.000 22.214 330 LEU A N 1
ATOM 2522 C CA . LEU A 1 353 ? 10.663 -24.053 -29.336 1.000 20.472 330 LEU A CA 1
ATOM 2523 C C . LEU A 1 353 ? 10.096 -24.527 -27.988 1.000 21.875 330 LEU A C 1
ATOM 2524 O O . LEU A 1 353 ? 8.942 -24.957 -27.914 1.000 23.739 330 LEU A O 1
ATOM 2529 N N . ALA A 1 354 ? 10.893 -24.430 -26.910 1.000 21.341 331 ALA A N 1
ATOM 2530 C CA . ALA A 1 354 ? 10.448 -24.932 -25.614 1.000 21.547 331 ALA A CA 1
ATOM 2531 C C . ALA A 1 354 ? 9.220 -24.154 -25.135 1.000 22.471 331 ALA A C 1
ATOM 2532 O O . ALA A 1 354 ? 8.282 -24.747 -24.583 1.000 22.922 331 ALA A O 1
ATOM 2534 N N . VAL A 1 355 ? 9.230 -22.826 -25.347 1.000 22.909 332 VAL A N 1
ATOM 2535 C CA . VAL A 1 355 ? 8.104 -21.985 -24.972 1.000 22.336 332 VAL A CA 1
ATOM 2536 C C . VAL A 1 355 ? 6.832 -22.378 -25.736 1.000 21.304 332 VAL A C 1
ATOM 2537 O O . VAL A 1 355 ? 5.769 -22.558 -25.127 1.000 21.722 332 VAL A O 1
ATOM 2541 N N . LEU A 1 356 ? 6.938 -22.508 -27.067 1.000 21.919 333 LEU A N 1
ATOM 2542 C CA . LEU A 1 356 ? 5.789 -22.869 -27.892 1.000 22.466 333 LEU A CA 1
ATOM 2543 C C . LEU A 1 356 ? 5.194 -24.202 -27.441 1.000 23.312 333 LEU A C 1
ATOM 2544 O O . LEU A 1 356 ? 3.973 -24.338 -27.325 1.000 25.920 333 LEU A O 1
ATOM 2549 N N . ARG A 1 357 ? 6.071 -25.172 -27.156 1.000 23.341 334 ARG A N 1
ATOM 2550 C CA . ARG A 1 357 ? 5.623 -26.515 -26.781 1.000 23.169 334 ARG A CA 1
ATOM 2551 C C . ARG A 1 357 ? 4.867 -26.462 -25.447 1.000 23.962 334 ARG A C 1
ATOM 2552 O O . ARG A 1 357 ? 3.817 -27.098 -25.291 1.000 26.384 334 ARG A O 1
ATOM 2560 N N . GLU A 1 358 ? 5.381 -25.673 -24.491 1.000 24.433 335 GLU A N 1
ATOM 2561 C CA . GLU A 1 358 ? 4.738 -25.569 -23.186 1.000 23.261 335 GLU A CA 1
ATOM 2562 C C . GLU A 1 358 ? 3.380 -24.880 -23.314 1.000 25.644 335 GLU A C 1
ATOM 2563 O O . GLU A 1 358 ? 2.462 -25.207 -22.563 1.000 28.658 335 GLU A O 1
ATOM 2569 N N . LEU A 1 359 ? 3.254 -23.946 -24.274 1.000 25.495 336 LEU A N 1
ATOM 2570 C CA . LEU A 1 359 ? 2.016 -23.196 -24.455 1.000 24.425 336 LEU A CA 1
ATOM 2571 C C . LEU A 1 359 ? 1.049 -23.921 -25.396 1.000 27.201 336 LEU A C 1
ATOM 2572 O O . LEU A 1 359 ? -0.044 -23.408 -25.654 1.000 28.683 336 LEU A O 1
ATOM 2577 N N . GLY A 1 360 ? 1.446 -25.108 -25.899 1.000 25.545 337 GLY A N 1
ATOM 2578 C CA . GLY A 1 360 ? 0.595 -25.918 -26.757 1.000 27.596 337 GLY A CA 1
ATOM 2579 C C . GLY A 1 360 ? 0.468 -25.381 -28.181 1.000 26.869 337 GLY A C 1
ATOM 2580 O O . GLY A 1 360 ? -0.530 -25.667 -28.845 1.000 27.655 337 GLY A O 1
ATOM 2581 N N . VAL A 1 361 ? 1.492 -24.645 -28.648 1.000 26.205 338 VAL A N 1
ATOM 2582 C CA . VAL A 1 361 ? 1.524 -24.091 -29.995 1.000 25.128 338 VAL A CA 1
ATOM 2583 C C . VAL A 1 361 ? 2.558 -24.853 -30.835 1.000 23.851 338 VAL A C 1
ATOM 2584 O O . VAL A 1 361 ? 3.665 -25.099 -30.387 1.000 26.891 338 VAL A O 1
ATOM 2588 N N . ALA A 1 362 ? 2.196 -25.217 -32.070 1.000 24.744 339 ALA A N 1
ATOM 2589 C CA . ALA A 1 362 ? 3.081 -25.967 -32.955 1.000 27.459 339 ALA A CA 1
ATOM 2590 C C . ALA A 1 362 ? 4.379 -25.196 -33.223 1.000 26.644 339 ALA A C 1
ATOM 2591 O O . ALA A 1 362 ? 4.391 -23.955 -33.269 1.000 26.069 339 ALA A O 1
ATOM 2593 N N . ASP A 1 363 ? 5.466 -25.954 -33.445 1.000 26.576 340 ASP A N 1
ATOM 2594 C CA . ASP A 1 363 ? 6.801 -25.413 -33.684 1.000 25.253 340 ASP A CA 1
ATOM 2595 C C . ASP A 1 363 ? 6.816 -24.463 -34.885 1.000 24.836 340 ASP A C 1
ATOM 2596 O O . ASP A 1 363 ? 7.661 -23.568 -34.950 1.000 25.747 340 ASP A O 1
ATOM 2601 N N . ASP A 1 364 ? 5.903 -24.697 -35.846 1.000 25.852 341 ASP A N 1
ATOM 2602 C CA . ASP A 1 364 ? 5.861 -23.983 -37.111 1.000 26.111 341 ASP A CA 1
ATOM 2603 C C . ASP A 1 364 ? 4.501 -23.305 -37.308 1.000 25.732 341 ASP A C 1
ATOM 2604 O O . ASP A 1 364 ? 4.119 -23.028 -38.450 1.000 28.170 341 ASP A O 1
ATOM 2609 N N . ALA A 1 365 ? 3.782 -23.030 -36.205 1.000 25.085 342 ALA A N 1
ATOM 2610 C CA . ALA A 1 365 ? 2.438 -22.468 -36.276 1.000 26.233 342 ALA A CA 1
ATOM 2611 C C . ALA A 1 365 ? 2.453 -21.191 -37.116 1.000 26.901 342 ALA A C 1
ATOM 2612 O O . ALA A 1 365 ? 3.332 -20.345 -36.946 1.000 25.186 342 ALA A O 1
ATOM 2614 N N . PRO A 1 366 ? 1.480 -21.001 -38.037 1.000 23.768 343 PRO A N 1
ATOM 2615 C CA . PRO A 1 366 ? 1.573 -19.903 -38.998 1.000 26.732 343 PRO A CA 1
ATOM 2616 C C . PRO A 1 366 ? 1.494 -18.498 -38.389 1.000 26.850 343 PRO A C 1
ATOM 2617 O O . PRO A 1 366 ? 2.018 -17.551 -38.975 1.000 27.607 343 PRO A O 1
ATOM 2621 N N . GLN A 1 367 ? 0.892 -18.366 -37.195 1.000 22.474 344 GLN A N 1
ATOM 2622 C CA . GLN A 1 367 ? 0.745 -17.056 -36.574 1.000 23.486 344 GLN A CA 1
ATOM 2623 C C . GLN A 1 367 ? 1.987 -16.663 -35.774 1.000 22.706 344 GLN A C 1
ATOM 2624 O O . GLN A 1 367 ? 2.051 -15.525 -35.291 1.000 22.658 344 GLN A O 1
ATOM 2630 N N . VAL A 1 368 ? 2.942 -17.591 -35.611 1.000 21.260 345 VAL A N 1
ATOM 2631 C CA . VAL A 1 368 ? 4.156 -17.307 -34.836 1.000 21.166 345 VAL A CA 1
ATOM 2632 C C . VAL A 1 368 ? 5.246 -16.715 -35.740 1.000 19.663 345 VAL A C 1
ATOM 2633 O O . VAL A 1 368 ? 5.609 -17.325 -36.740 1.000 22.081 345 VAL A O 1
ATOM 2637 N N . ASN A 1 369 ? 5.756 -15.512 -35.385 1.000 19.497 346 ASN A N 1
ATOM 2638 C CA . ASN A 1 369 ? 6.884 -14.887 -36.070 1.000 19.531 346 ASN A CA 1
ATOM 2639 C C . ASN A 1 369 ? 6.756 -15.034 -37.590 1.000 19.104 346 ASN A C 1
ATOM 2640 O O . ASN A 1 369 ? 7.664 -15.556 -38.251 1.000 20.112 346 ASN A O 1
ATOM 2645 N N . PRO A 1 370 ? 5.631 -14.592 -38.200 1.000 19.658 347 PRO A N 1
ATOM 2646 C CA . PRO A 1 370 ? 5.405 -14.815 -39.634 1.000 21.815 347 PRO A CA 1
ATOM 2647 C C . PRO A 1 370 ? 6.397 -14.087 -40.547 1.000 20.583 347 PRO A C 1
ATOM 2648 O O . PRO A 1 370 ? 6.518 -14.439 -41.728 1.000 21.599 347 PRO A O 1
ATOM 2652 N N . ASN A 1 371 ? 7.112 -13.083 -39.999 1.000 19.650 348 ASN A N 1
ATOM 2653 C CA . ASN A 1 371 ? 8.116 -12.343 -40.746 1.000 19.157 348 ASN A CA 1
ATOM 2654 C C . ASN A 1 371 ? 9.525 -12.664 -40.244 1.000 19.939 348 ASN A C 1
ATOM 2655 O O . ASN A 1 371 ? 10.473 -11.925 -40.507 1.000 21.192 348 ASN A O 1
ATOM 2660 N N . GLY A 1 372 ? 9.666 -13.793 -39.543 1.000 19.668 349 GLY A N 1
ATOM 2661 C CA . GLY A 1 372 ? 10.941 -14.150 -38.937 1.000 20.682 349 GLY A CA 1
ATOM 2662 C C . GLY A 1 372 ? 11.170 -13.416 -37.615 1.000 18.902 349 GLY A C 1
ATOM 2663 O O . GLY A 1 372 ? 10.312 -12.661 -37.144 1.000 21.216 349 GLY A O 1
ATOM 2664 N N . GLY A 1 373 ? 12.358 -13.627 -37.032 1.000 19.267 350 GLY A N 1
ATOM 2665 C CA . GLY A 1 373 ? 12.666 -13.063 -35.728 1.000 19.531 350 GLY A CA 1
ATOM 2666 C C . GLY A 1 373 ? 14.163 -12.821 -35.548 1.000 17.788 350 GLY A C 1
ATOM 2667 O O . GLY A 1 373 ? 14.914 -12.809 -36.531 1.000 19.339 350 GLY A O 1
ATOM 2668 N N . ALA A 1 374 ? 14.587 -12.734 -34.276 1.000 17.450 351 ALA A N 1
ATOM 2669 C CA . ALA A 1 374 ? 15.931 -12.293 -33.917 1.000 17.788 351 ALA A CA 1
ATOM 2670 C C . ALA A 1 374 ? 17.052 -13.198 -34.433 1.000 16.676 351 ALA A C 1
ATOM 2671 O O . ALA A 1 374 ? 18.192 -12.743 -34.501 1.000 17.566 351 ALA A O 1
ATOM 2673 N N . ILE A 1 375 ? 16.781 -14.480 -34.729 1.000 18.035 352 ILE A N 1
ATOM 2674 C CA . ILE A 1 375 ? 17.873 -15.262 -35.310 1.000 19.604 352 ILE A CA 1
ATOM 2675 C C . ILE A 1 375 ? 18.313 -14.607 -36.629 1.000 17.980 352 ILE A C 1
ATOM 2676 O O . ILE A 1 375 ? 19.517 -14.499 -36.924 1.000 19.794 352 ILE A O 1
ATOM 2681 N N . ALA A 1 376 ? 17.328 -14.184 -37.435 1.000 18.678 353 ALA A N 1
ATOM 2682 C CA . ALA A 1 376 ? 17.612 -13.503 -38.692 1.000 17.046 353 ALA A CA 1
ATOM 2683 C C . ALA A 1 376 ? 17.919 -12.009 -38.484 1.000 18.534 353 ALA A C 1
ATOM 2684 O O . ALA A 1 376 ? 18.833 -11.465 -39.108 1.000 20.055 353 ALA A O 1
ATOM 2686 N N . LEU A 1 377 ? 17.126 -11.334 -37.642 1.000 17.767 354 LEU A N 1
ATOM 2687 C CA . LEU A 1 377 ? 17.097 -9.874 -37.572 1.000 17.498 354 LEU A CA 1
ATOM 2688 C C . LEU A 1 377 ? 18.100 -9.311 -36.559 1.000 17.486 354 LEU A C 1
ATOM 2689 O O . LEU A 1 377 ? 18.484 -8.151 -36.678 1.000 20.172 354 LEU A O 1
ATOM 2694 N N . GLY A 1 378 ? 18.512 -10.103 -35.555 1.000 16.697 355 GLY A N 1
ATOM 2695 C CA . GLY A 1 378 ? 19.337 -9.629 -34.451 1.000 16.739 355 GLY A CA 1
ATOM 2696 C C . GLY A 1 378 ? 18.487 -9.043 -33.322 1.000 19.002 355 GLY A C 1
ATOM 2697 O O . GLY A 1 378 ? 17.262 -8.927 -33.446 1.000 19.383 355 GLY A O 1
ATOM 2698 N N . ALA A 1 379 ? 19.150 -8.654 -32.225 1.000 18.652 356 ALA A N 1
ATOM 2699 C CA . ALA A 1 379 ? 18.436 -8.295 -31.006 1.000 19.102 356 ALA A CA 1
ATOM 2700 C C . ALA A 1 379 ? 19.272 -7.332 -30.161 1.000 18.415 356 ALA A C 1
ATOM 2701 O O . ALA A 1 379 ? 19.886 -7.706 -29.157 1.000 20.129 356 ALA A O 1
ATOM 2703 N N . PRO A 1 380 ? 19.246 -6.020 -30.487 1.000 16.408 357 PRO A N 1
ATOM 2704 C CA . PRO A 1 380 ? 19.822 -5.016 -29.585 1.000 16.294 357 PRO A CA 1
ATOM 2705 C C . PRO A 1 380 ? 18.926 -5.014 -28.344 1.000 15.561 357 PRO A C 1
ATOM 2706 O O . PRO A 1 380 ? 17.748 -4.705 -28.453 1.000 17.508 357 PRO A O 1
ATOM 2710 N N . LEU A 1 381 ? 19.469 -5.363 -27.170 1.000 15.318 358 LEU A N 1
ATOM 2711 C CA . LEU A 1 381 ? 18.619 -5.713 -26.037 1.000 16.083 358 LEU A CA 1
ATOM 2712 C C . LEU A 1 381 ? 17.493 -4.709 -25.768 1.000 15.769 358 LEU A C 1
ATOM 2713 O O . LEU A 1 381 ? 16.316 -5.099 -25.798 1.000 16.993 358 LEU A O 1
ATOM 2718 N N . GLY A 1 382 ? 17.836 -3.435 -25.487 1.000 16.797 359 GLY A N 1
ATOM 2719 C CA . GLY A 1 382 ? 16.805 -2.487 -25.079 1.000 16.639 359 GLY A CA 1
ATOM 2720 C C . GLY A 1 382 ? 15.770 -2.191 -26.167 1.000 15.851 359 GLY A C 1
ATOM 2721 O O . GLY A 1 382 ? 14.637 -1.828 -25.843 1.000 17.200 359 GLY A O 1
ATOM 2722 N N A MET A 1 383 ? 16.159 -2.363 -27.436 0.500 16.857 360 MET A N 1
ATOM 2723 N N B MET A 1 383 ? 16.170 -2.298 -27.448 0.500 15.975 360 MET A N 1
ATOM 2724 C CA A MET A 1 383 ? 15.314 -2.011 -28.567 0.500 17.037 360 MET A CA 1
ATOM 2725 C CA B MET A 1 383 ? 15.287 -2.094 -28.596 0.500 15.810 360 MET A CA 1
ATOM 2726 C C A MET A 1 383 ? 14.357 -3.152 -28.943 0.500 16.597 360 MET A C 1
ATOM 2727 C C B MET A 1 383 ? 14.253 -3.223 -28.702 0.500 16.191 360 MET A C 1
ATOM 2728 O O A MET A 1 383 ? 13.321 -2.902 -29.568 0.500 14.232 360 MET A O 1
ATOM 2729 O O B MET A 1 383 ? 13.062 -2.974 -28.918 0.500 13.999 360 MET A O 1
ATOM 2738 N N A SER A 1 384 ? 14.687 -4.393 -28.553 0.500 17.008 361 SER A N 1
ATOM 2739 N N B SER A 1 384 ? 14.730 -4.469 -28.581 0.500 17.132 361 SER A N 1
ATOM 2740 C CA A SER A 1 384 ? 14.051 -5.568 -29.139 0.500 17.299 361 SER A CA 1
ATOM 2741 C CA B SER A 1 384 ? 14.041 -5.630 -29.126 0.500 18.266 361 SER A CA 1
ATOM 2742 C C A SER A 1 384 ? 12.577 -5.696 -28.744 0.500 15.579 361 SER A C 1
ATOM 2743 C C B SER A 1 384 ? 12.559 -5.652 -28.754 0.500 16.797 361 SER A C 1
ATOM 2744 O O A SER A 1 384 ? 11.748 -6.091 -29.569 0.500 16.126 361 SER A O 1
ATOM 2745 O O B SER A 1 384 ? 11.707 -5.921 -29.603 0.500 18.594 361 SER A O 1
ATOM 2750 N N . GLY A 1 385 ? 12.267 -5.437 -27.466 1.000 15.549 362 GLY A N 1
ATOM 2751 C CA . GLY A 1 385 ? 10.901 -5.565 -26.991 1.000 16.299 362 GLY A CA 1
ATOM 2752 C C . GLY A 1 385 ? 9.962 -4.509 -27.587 1.000 15.488 362 GLY A C 1
ATOM 2753 O O . GLY A 1 385 ? 8.765 -4.762 -27.748 1.000 17.393 362 GLY A O 1
ATOM 2754 N N . ALA A 1 386 ? 10.491 -3.299 -27.853 1.000 17.046 363 ALA A N 1
ATOM 2755 C CA . ALA A 1 386 ? 9.716 -2.289 -28.551 1.000 16.058 363 ALA A CA 1
ATOM 2756 C C . ALA A 1 386 ? 9.472 -2.722 -29.994 1.000 15.714 363 ALA A C 1
ATOM 2757 O O . ALA A 1 386 ? 8.367 -2.556 -30.506 1.000 17.673 363 ALA A O 1
ATOM 2759 N N . ARG A 1 387 ? 10.490 -3.318 -30.640 1.000 15.770 364 ARG A N 1
ATOM 2760 C CA . ARG A 1 387 ? 10.306 -3.848 -31.987 1.000 15.553 364 ARG A CA 1
ATOM 2761 C C . ARG A 1 387 ? 9.208 -4.917 -32.020 1.000 16.098 364 ARG A C 1
ATOM 2762 O O . ARG A 1 387 ? 8.362 -4.927 -32.928 1.000 16.997 364 ARG A O 1
ATOM 2770 N N . LEU A 1 388 ? 9.200 -5.810 -31.022 1.000 16.291 365 LEU A N 1
ATOM 2771 C CA . LEU A 1 388 ? 8.222 -6.907 -31.080 1.000 16.515 365 LEU A CA 1
ATOM 2772 C C . LEU A 1 388 ? 6.796 -6.341 -31.057 1.000 16.664 365 LEU A C 1
ATOM 2773 O O . LEU A 1 388 ? 5.925 -6.818 -31.776 1.000 18.233 365 LEU A O 1
ATOM 2778 N N . VAL A 1 389 ? 6.566 -5.305 -30.239 1.000 16.663 366 VAL A N 1
ATOM 2779 C CA . VAL A 1 389 ? 5.229 -4.714 -30.113 1.000 16.555 366 VAL A CA 1
ATOM 2780 C C . VAL A 1 389 ? 4.850 -4.037 -31.433 1.000 17.318 366 VAL A C 1
ATOM 2781 O O . VAL A 1 389 ? 3.742 -4.222 -31.948 1.000 18.791 366 VAL A O 1
ATOM 2785 N N . LEU A 1 390 ? 5.770 -3.218 -31.980 1.000 16.833 367 LEU A N 1
ATOM 2786 C CA . LEU A 1 390 ? 5.396 -2.467 -33.176 1.000 17.460 367 LEU A CA 1
ATOM 2787 C C . LEU A 1 390 ? 5.236 -3.394 -34.384 1.000 16.942 367 LEU A C 1
ATOM 2788 O O . LEU A 1 390 ? 4.383 -3.133 -35.231 1.000 19.003 367 LEU A O 1
ATOM 2793 N N . THR A 1 391 ? 6.030 -4.478 -34.453 1.000 17.261 368 THR A N 1
ATOM 2794 C CA . THR A 1 391 ? 5.937 -5.392 -35.585 1.000 17.270 368 THR A CA 1
ATOM 2795 C C . THR A 1 391 ? 4.696 -6.287 -35.478 1.000 15.980 368 THR A C 1
ATOM 2796 O O . THR A 1 391 ? 4.074 -6.595 -36.500 1.000 19.181 368 THR A O 1
ATOM 2800 N N . ALA A 1 392 ? 4.306 -6.664 -34.252 1.000 16.596 369 ALA A N 1
ATOM 2801 C CA . ALA A 1 392 ? 3.069 -7.419 -34.062 1.000 18.446 369 ALA A CA 1
ATOM 2802 C C . ALA A 1 392 ? 1.900 -6.581 -34.580 1.000 19.517 369 ALA A C 1
ATOM 2803 O O . ALA A 1 392 ? 1.043 -7.099 -35.284 1.000 20.069 369 ALA A O 1
ATOM 2805 N N . LEU A 1 393 ? 1.871 -5.274 -34.237 1.000 17.997 370 LEU A N 1
ATOM 2806 C CA . LEU A 1 393 ? 0.801 -4.390 -34.697 1.000 18.169 370 LEU A CA 1
ATOM 2807 C C . LEU A 1 393 ? 0.813 -4.261 -36.222 1.000 17.864 370 LEU A C 1
ATOM 2808 O O . LEU A 1 393 ? -0.230 -4.384 -36.869 1.000 20.234 370 LEU A O 1
ATOM 2813 N N . HIS A 1 394 ? 2.003 -4.049 -36.792 1.000 18.683 371 HIS A N 1
ATOM 2814 C CA . HIS A 1 394 ? 2.166 -4.010 -38.241 1.000 18.851 371 HIS A CA 1
ATOM 2815 C C . HIS A 1 394 ? 1.582 -5.260 -38.903 1.000 18.651 371 HIS A C 1
ATOM 2816 O O . HIS A 1 394 ? 0.874 -5.154 -39.910 1.000 21.066 371 HIS A O 1
ATOM 2823 N N . GLN A 1 395 ? 1.921 -6.447 -38.374 1.000 19.608 372 GLN A N 1
ATOM 2824 C CA . GLN A 1 395 ? 1.457 -7.711 -38.926 1.000 20.958 372 GLN A CA 1
ATOM 2825 C C . GLN A 1 395 ? -0.070 -7.816 -38.826 1.000 20.542 372 GLN A C 1
ATOM 2826 O O . GLN A 1 395 ? -0.707 -8.257 -39.782 1.000 22.790 372 GLN A O 1
ATOM 2832 N N . LEU A 1 396 ? -0.670 -7.392 -37.697 1.000 20.208 373 LEU A N 1
ATOM 2833 C CA . LEU A 1 396 ? -2.127 -7.417 -37.577 1.000 21.871 373 LEU A CA 1
ATOM 2834 C C . LEU A 1 396 ? -2.786 -6.564 -38.670 1.000 20.583 373 LEU A C 1
ATOM 2835 O O . LEU A 1 396 ? -3.824 -6.952 -39.215 1.000 23.941 373 LEU A O 1
ATOM 2840 N N . GLU A 1 397 ? -2.200 -5.390 -38.967 1.000 21.208 374 GLU A N 1
ATOM 2841 C CA . GLU A 1 397 ? -2.724 -4.526 -40.024 1.000 21.313 374 GLU A CA 1
ATOM 2842 C C . GLU A 1 397 ? -2.636 -5.204 -41.394 1.000 22.284 374 GLU A C 1
ATOM 2843 O O . GLU A 1 397 ? -3.599 -5.183 -42.163 1.000 25.709 374 GLU A O 1
ATOM 2849 N N . LYS A 1 398 ? -1.476 -5.783 -41.708 1.000 22.945 375 LYS A N 1
ATOM 2850 C CA . LYS A 1 398 ? -1.289 -6.485 -42.975 1.000 24.980 375 LYS A CA 1
ATOM 2851 C C . LYS A 1 398 ? -2.284 -7.636 -43.148 1.000 24.813 375 LYS A C 1
ATOM 2852 O O . LYS A 1 398 ? -2.845 -7.814 -44.233 1.000 31.032 375 LYS A O 1
ATOM 2858 N N . SER A 1 399 ? -2.514 -8.403 -42.075 1.000 24.790 376 SER A N 1
ATOM 2859 C CA . SER A 1 399 ? -3.233 -9.667 -42.161 1.000 28.544 376 SER A CA 1
ATOM 2860 C C . SER A 1 399 ? -4.734 -9.476 -41.920 1.000 26.864 376 SER A C 1
ATOM 2861 O O . SER A 1 399 ? -5.525 -10.361 -42.238 1.000 31.745 376 SER A O 1
ATOM 2864 N N . GLY A 1 400 ? -5.108 -8.329 -41.331 1.000 26.478 377 GLY A N 1
ATOM 2865 C CA . GLY A 1 400 ? -6.470 -8.072 -40.894 1.000 29.040 377 GLY A CA 1
ATOM 2866 C C . GLY A 1 400 ? -6.811 -8.778 -39.581 1.000 25.629 377 GLY A C 1
ATOM 2867 O O . GLY A 1 400 ? -7.980 -8.896 -39.226 1.000 30.547 377 GLY A O 1
ATOM 2868 N N . GLY A 1 401 ? -5.792 -9.265 -38.868 1.000 25.394 378 GLY A N 1
ATOM 2869 C CA . GLY A 1 401 ? -6.003 -9.910 -37.580 1.000 27.110 378 GLY A CA 1
ATOM 2870 C C . GLY A 1 401 ? -6.428 -8.923 -36.494 1.000 25.794 378 GLY A C 1
ATOM 2871 O O . GLY A 1 401 ? -6.293 -7.702 -36.657 1.000 29.678 378 GLY A O 1
ATOM 2872 N N . ARG A 1 402 ? -6.899 -9.464 -35.364 1.000 23.189 379 ARG A N 1
ATOM 2873 C CA . ARG A 1 402 ? -7.431 -8.658 -34.270 1.000 23.357 379 ARG A CA 1
ATOM 2874 C C . ARG A 1 402 ? -6.441 -8.586 -33.107 1.000 23.556 379 ARG A C 1
ATOM 2875 O O . ARG A 1 402 ? -5.930 -7.511 -32.803 1.000 28.955 379 ARG A O 1
ATOM 2883 N N . LYS A 1 403 ? -6.215 -9.713 -32.422 1.000 23.803 380 LYS A N 1
ATOM 2884 C CA . LYS A 1 403 ? -5.433 -9.705 -31.191 1.000 22.117 380 LYS A CA 1
ATOM 2885 C C . LYS A 1 403 ? -3.992 -10.148 -31.456 1.000 20.479 380 LYS A C 1
ATOM 2886 O O . LYS A 1 403 ? -3.751 -11.085 -32.222 1.000 22.268 380 LYS A O 1
ATOM 2892 N N . GLY A 1 404 ? -3.045 -9.474 -30.784 1.000 19.399 381 GLY A N 1
ATOM 2893 C CA . GLY A 1 404 ? -1.640 -9.809 -30.907 1.000 19.907 381 GLY A CA 1
ATOM 2894 C C . GLY A 1 404 ? -0.982 -9.981 -29.542 1.000 18.180 381 GLY A C 1
ATOM 2895 O O . GLY A 1 404 ? -1.326 -9.262 -28.591 1.000 19.967 381 GLY A O 1
ATOM 2896 N N . LEU A 1 405 ? -0.028 -10.922 -29.477 1.000 18.246 382 LEU A N 1
ATOM 2897 C CA . LEU A 1 405 ? 0.749 -11.156 -28.270 1.000 17.892 382 LEU A CA 1
ATOM 2898 C C . LEU A 1 405 ? 2.223 -11.015 -28.622 1.000 18.114 382 LEU A C 1
ATOM 2899 O O . LEU A 1 405 ? 2.655 -11.567 -29.632 1.000 20.618 382 LEU A O 1
ATOM 2904 N N . ALA A 1 406 ? 2.953 -10.230 -27.815 1.000 16.886 383 ALA A N 1
ATOM 2905 C CA . ALA A 1 406 ? 4.398 -10.120 -27.909 1.000 16.533 383 ALA A CA 1
ATOM 2906 C C . ALA A 1 406 ? 4.971 -10.622 -26.585 1.000 17.550 383 ALA A C 1
ATOM 2907 O O . ALA A 1 406 ? 4.499 -10.221 -25.515 1.000 17.748 383 ALA A O 1
ATOM 2909 N N . THR A 1 407 ? 5.994 -11.484 -26.649 1.000 16.611 384 THR A N 1
ATOM 2910 C CA . THR A 1 407 ? 6.541 -12.028 -25.412 1.000 16.338 384 THR A CA 1
ATOM 2911 C C . THR A 1 407 ? 8.016 -12.365 -25.568 1.000 17.269 384 THR A C 1
ATOM 2912 O O . THR A 1 407 ? 8.472 -12.720 -26.657 1.000 17.595 384 THR A O 1
ATOM 2916 N N A MET A 1 408 ? 8.753 -12.277 -24.458 0.500 17.853 385 MET A N 1
ATOM 2917 N N B MET A 1 408 ? 8.775 -12.256 -24.473 0.500 17.032 385 MET A N 1
ATOM 2918 C CA A MET A 1 408 ? 10.186 -12.491 -24.544 0.500 19.087 385 MET A CA 1
ATOM 2919 C CA B MET A 1 408 ? 10.195 -12.541 -24.598 0.500 17.930 385 MET A CA 1
ATOM 2920 C C A MET A 1 408 ? 10.747 -13.020 -23.233 0.500 16.804 385 MET A C 1
ATOM 2921 C C B MET A 1 408 ? 10.822 -12.907 -23.260 0.500 17.133 385 MET A C 1
ATOM 2922 O O A MET A 1 408 ? 10.150 -12.846 -22.172 0.500 17.894 385 MET A O 1
ATOM 2923 O O B MET A 1 408 ? 10.351 -12.503 -22.198 0.500 18.494 385 MET A O 1
ATOM 2932 N N . CYS A 1 409 ? 11.884 -13.717 -23.356 1.000 17.432 386 CYS A N 1
ATOM 2933 C CA . CYS A 1 409 ? 12.678 -14.120 -22.215 1.000 17.507 386 CYS A CA 1
ATOM 2934 C C . CYS A 1 409 ? 13.658 -13.031 -21.786 1.000 16.943 386 CYS A C 1
ATOM 2935 O O . CYS A 1 409 ? 13.923 -12.078 -22.533 1.000 19.681 386 CYS A O 1
ATOM 2938 N N . VAL A 1 410 ? 14.177 -13.193 -20.563 1.000 16.250 387 VAL A N 1
ATOM 2939 C CA . VAL A 1 410 ? 15.003 -12.183 -19.892 1.000 16.340 387 VAL A CA 1
ATOM 2940 C C . VAL A 1 410 ? 16.120 -12.901 -19.133 1.000 16.531 387 VAL A C 1
ATOM 2941 O O . VAL A 1 410 ? 15.865 -13.853 -18.378 1.000 15.748 387 VAL A O 1
ATOM 2945 N N . GLY A 1 411 ? 17.358 -12.436 -19.310 1.000 16.090 388 GLY A N 1
ATOM 2946 C CA . GLY A 1 411 ? 18.478 -12.962 -18.546 1.000 16.309 388 GLY A CA 1
ATOM 2947 C C . GLY A 1 411 ? 18.218 -12.935 -17.044 1.000 14.667 388 GLY A C 1
ATOM 2948 O O . GLY A 1 411 ? 17.514 -12.057 -16.542 1.000 16.903 388 GLY A O 1
ATOM 2949 N N . VAL A 1 412 ? 18.802 -13.900 -16.322 1.000 15.799 389 VAL A N 1
ATOM 2950 C CA . VAL A 1 412 ? 18.628 -14.059 -14.886 1.000 15.060 389 VAL A CA 1
ATOM 2951 C C . VAL A 1 412 ? 17.199 -14.493 -14.543 1.000 15.109 389 VAL A C 1
ATOM 2952 O O . VAL A 1 412 ? 16.811 -14.466 -13.376 1.000 17.712 389 VAL A O 1
ATOM 2956 N N . GLY A 1 413 ? 16.448 -14.966 -15.559 1.000 15.292 390 GLY A N 1
ATOM 2957 C CA . GLY A 1 413 ? 15.271 -15.776 -15.290 1.000 16.433 390 GLY A CA 1
ATOM 2958 C C . GLY A 1 413 ? 13.966 -14.984 -15.218 1.000 16.034 390 GLY A C 1
ATOM 2959 O O . GLY A 1 413 ? 13.269 -15.062 -14.205 1.000 17.402 390 GLY A O 1
ATOM 2960 N N . GLN A 1 414 ? 13.601 -14.296 -16.322 1.000 16.005 391 GLN A N 1
ATOM 2961 C CA . GLN A 1 414 ? 12.269 -13.696 -16.353 1.000 16.397 391 GLN A CA 1
ATOM 2962 C C . GLN A 1 414 ? 11.625 -13.870 -17.719 1.000 15.815 391 GLN A C 1
ATOM 2963 O O . GLN A 1 414 ? 12.278 -14.257 -18.701 1.000 16.684 391 GLN A O 1
ATOM 2969 N N . GLY A 1 415 ? 10.332 -13.531 -17.757 1.000 16.686 392 GLY A N 1
ATOM 2970 C CA . GLY A 1 415 ? 9.609 -13.362 -19.006 1.000 17.325 392 GLY A CA 1
ATOM 2971 C C . GLY A 1 415 ? 8.712 -12.125 -18.932 1.000 14.447 392 GLY A C 1
ATOM 2972 O O . GLY A 1 415 ? 8.303 -11.715 -17.841 1.000 16.473 392 GLY A O 1
ATOM 2973 N N . LEU A 1 416 ? 8.390 -11.558 -20.098 1.000 15.879 393 LEU A N 1
ATOM 2974 C CA . LEU A 1 416 ? 7.441 -10.442 -20.160 1.000 15.959 393 LEU A CA 1
ATOM 2975 C C . LEU A 1 416 ? 6.492 -10.700 -21.335 1.000 16.303 393 LEU A C 1
ATOM 2976 O O . LEU A 1 416 ? 6.926 -11.227 -22.366 1.000 17.971 393 LEU A O 1
ATOM 2981 N N . ALA A 1 417 ? 5.212 -10.348 -21.175 1.000 15.965 394 ALA A N 1
ATOM 2982 C CA . ALA A 1 417 ? 4.210 -10.526 -22.220 1.000 16.428 394 ALA A CA 1
ATOM 2983 C C . ALA A 1 417 ? 3.312 -9.291 -22.285 1.000 16.198 394 ALA A C 1
ATOM 2984 O O . ALA A 1 417 ? 2.972 -8.724 -21.241 1.000 17.926 394 ALA A O 1
ATOM 2986 N N . LEU A 1 418 ? 2.910 -8.905 -23.505 1.000 16.295 395 LEU A N 1
ATOM 2987 C CA . LEU A 1 418 ? 2.075 -7.725 -23.696 1.000 16.962 395 LEU A CA 1
ATOM 2988 C C . LEU A 1 418 ? 1.080 -8.050 -24.808 1.000 18.243 395 LEU A C 1
ATOM 2989 O O . LEU A 1 418 ? 1.473 -8.594 -25.847 1.000 19.300 395 LEU A O 1
ATOM 2994 N N . ALA A 1 419 ? -0.198 -7.742 -24.569 1.000 16.739 396 ALA A N 1
ATOM 2995 C CA . ALA A 1 419 ? -1.271 -8.062 -25.513 1.000 18.564 396 ALA A CA 1
ATOM 2996 C C . ALA A 1 419 ? -1.865 -6.762 -26.056 1.000 17.321 396 ALA A C 1
ATOM 2997 O O . ALA A 1 419 ? -2.038 -5.785 -25.307 1.000 18.841 396 ALA A O 1
ATOM 2999 N N . ILE A 1 420 ? -2.189 -6.770 -27.353 1.000 17.261 397 ILE A N 1
ATOM 3000 C CA . ILE A 1 420 ? -2.788 -5.626 -28.032 1.000 18.342 397 ILE A CA 1
ATOM 3001 C C . ILE A 1 420 ? -3.997 -6.075 -28.856 1.000 19.209 397 ILE A C 1
ATOM 3002 O O . ILE A 1 420 ? -4.129 -7.256 -29.177 1.000 20.267 397 ILE A O 1
ATOM 3007 N N . GLU A 1 421 ? -4.870 -5.123 -29.233 1.000 20.867 398 GLU A N 1
ATOM 3008 C CA . GLU A 1 421 ? -5.975 -5.431 -30.133 1.000 23.016 398 GLU A CA 1
ATOM 3009 C C . GLU A 1 421 ? -6.076 -4.337 -31.193 1.000 20.755 398 GLU A C 1
ATOM 3010 O O . GLU A 1 421 ? -6.200 -3.155 -30.871 1.000 23.275 398 GLU A O 1
ATOM 3016 N N . ARG A 1 422 ? -6.031 -4.731 -32.470 1.000 22.159 399 ARG A N 1
ATOM 3017 C CA . ARG A 1 422 ? -6.134 -3.763 -33.560 1.000 21.144 399 ARG A CA 1
ATOM 3018 C C . ARG A 1 422 ? -7.491 -3.055 -33.496 1.000 22.686 399 ARG A C 1
ATOM 3019 O O . ARG A 1 422 ? -8.512 -3.697 -33.261 1.000 26.139 399 ARG A O 1
ATOM 3027 N N . VAL A 1 423 ? -7.476 -1.722 -33.684 1.000 23.479 400 VAL A N 1
ATOM 3028 C CA . VAL A 1 423 ? -8.668 -0.883 -33.731 1.000 28.559 400 VAL A CA 1
ATOM 3029 C C . VAL A 1 423 ? -9.119 -0.848 -35.190 1.000 39.959 400 VAL A C 1
ATOM 3030 O O . VAL A 1 423 ? -8.427 -0.206 -36.009 1.000 46.440 400 VAL A O 1
ATOM 3035 N N . SER B 1 23 ? 97.042 -0.291 -23.334 1.000 41.252 0 SER B N 1
ATOM 3036 C CA . SER B 1 23 ? 96.728 -0.936 -22.033 1.000 33.440 0 SER B CA 1
ATOM 3037 C C . SER B 1 23 ? 95.335 -0.522 -21.554 1.000 34.947 0 SER B C 1
ATOM 3038 O O . SER B 1 23 ? 94.918 0.629 -21.702 1.000 33.472 0 SER B O 1
ATOM 3041 N N . MET B 1 24 ? 94.637 -1.468 -20.930 1.000 29.094 1 MET B N 1
ATOM 3042 C CA . MET B 1 24 ? 93.403 -1.163 -20.222 1.000 24.458 1 MET B CA 1
ATOM 3043 C C . MET B 1 24 ? 93.682 -0.372 -18.946 1.000 21.262 1 MET B C 1
ATOM 3044 O O . MET B 1 24 ? 94.791 -0.406 -18.395 1.000 25.146 1 MET B O 1
ATOM 3049 N N . HIS B 1 25 ? 92.650 0.345 -18.490 1.000 18.957 2 HIS B N 1
ATOM 3050 C CA . HIS B 1 25 ? 92.764 1.252 -17.354 1.000 17.909 2 HIS B CA 1
ATOM 3051 C C . HIS B 1 25 ? 92.141 0.642 -16.101 1.000 17.776 2 HIS B C 1
ATOM 3052 O O . HIS B 1 25 ? 91.039 0.094 -16.162 1.000 19.843 2 HIS B O 1
ATOM 3059 N N . ASP B 1 26 ? 92.821 0.795 -14.957 1.000 17.137 3 ASP B N 1
ATOM 3060 C CA . ASP B 1 26 ? 92.237 0.412 -13.675 1.000 16.815 3 ASP B CA 1
ATOM 3061 C C . ASP B 1 26 ? 90.999 1.261 -13.367 1.000 16.646 3 ASP B C 1
ATOM 3062 O O . ASP B 1 26 ? 90.965 2.466 -13.671 1.000 17.496 3 ASP B O 1
ATOM 3067 N N . VAL B 1 27 ? 90.009 0.648 -12.703 1.000 14.181 4 VAL B N 1
ATOM 3068 C CA . VAL B 1 27 ? 88.753 1.295 -12.355 1.000 13.999 4 VAL B CA 1
ATOM 3069 C C . VAL B 1 27 ? 88.493 1.142 -10.862 1.000 14.367 4 VAL B C 1
ATOM 3070 O O . VAL B 1 27 ? 88.528 0.029 -10.351 1.000 15.764 4 VAL B O 1
ATOM 3074 N N . PHE B 1 28 ? 88.184 2.250 -10.172 1.000 14.997 5 PHE B N 1
ATOM 3075 C CA . PHE B 1 28 ? 87.980 2.232 -8.731 1.000 14.585 5 PHE B CA 1
ATOM 3076 C C . PHE B 1 28 ? 86.551 2.617 -8.377 1.000 14.104 5 PHE B C 1
ATOM 3077 O O . PHE B 1 28 ? 86.036 3.635 -8.843 1.000 16.695 5 PHE B O 1
ATOM 3085 N N . ILE B 1 29 ? 85.935 1.820 -7.498 1.000 14.133 6 ILE B N 1
ATOM 3086 C CA . ILE B 1 29 ? 84.716 2.242 -6.823 1.000 14.359 6 ILE B CA 1
ATOM 3087 C C . ILE B 1 29 ? 85.132 3.172 -5.692 1.000 14.550 6 ILE B C 1
ATOM 3088 O O . ILE B 1 29 ? 86.033 2.840 -4.912 1.000 14.921 6 ILE B O 1
ATOM 3093 N N . CYS B 1 30 ? 84.424 4.319 -5.618 1.000 14.613 7 CYS B N 1
ATOM 3094 C CA . CYS B 1 30 ? 84.658 5.348 -4.605 1.000 15.603 7 CYS B CA 1
ATOM 3095 C C . CYS B 1 30 ? 83.438 5.366 -3.686 1.000 14.412 7 CYS B C 1
ATOM 3096 O O . CYS B 1 30 ? 82.984 4.305 -3.219 1.000 16.020 7 CYS B O 1
ATOM 3099 N N . ASP B 1 31 ? 82.835 6.529 -3.434 1.000 15.749 8 ASP B N 1
ATOM 3100 C CA . ASP B 1 31 ? 81.712 6.580 -2.509 1.000 14.873 8 ASP B CA 1
ATOM 3101 C C . ASP B 1 31 ? 80.519 5.787 -3.049 1.000 14.173 8 ASP B C 1
ATOM 3102 O O . ASP B 1 31 ? 80.334 5.698 -4.266 1.000 15.750 8 ASP B O 1
ATOM 3107 N N . ALA B 1 32 ? 79.697 5.288 -2.116 1.000 14.613 9 ALA B N 1
ATOM 3108 C CA . ALA B 1 32 ? 78.473 4.560 -2.423 1.000 14.475 9 ALA B CA 1
ATOM 3109 C C . ALA B 1 32 ? 77.460 4.819 -1.315 1.000 14.611 9 ALA B C 1
ATOM 3110 O O . ALA B 1 32 ? 77.853 4.982 -0.155 1.000 20.153 9 ALA B O 1
ATOM 3112 N N . ILE B 1 33 ? 76.170 4.872 -1.677 1.000 14.673 10 ILE B N 1
ATOM 3113 C CA . ILE B 1 33 ? 75.107 5.202 -0.732 1.000 15.887 10 ILE B CA 1
ATOM 3114 C C . ILE B 1 33 ? 73.798 4.589 -1.234 1.000 13.910 10 ILE B C 1
ATOM 3115 O O . ILE B 1 33 ? 73.656 4.368 -2.438 1.000 15.666 10 ILE B O 1
ATOM 3120 N N . ARG B 1 34 ? 72.841 4.361 -0.326 1.000 14.161 11 ARG B N 1
ATOM 3121 C CA . ARG B 1 34 ? 71.540 3.821 -0.721 1.000 14.029 11 ARG B CA 1
ATOM 3122 C C . ARG B 1 34 ? 70.443 4.430 0.156 1.000 13.063 11 ARG B C 1
ATOM 3123 O O . ARG B 1 34 ? 70.717 4.919 1.248 1.000 14.940 11 ARG B O 1
ATOM 3131 N N . THR B 1 35 ? 69.200 4.352 -0.328 1.000 14.254 12 THR B N 1
ATOM 3132 C CA . THR B 1 35 ? 68.046 4.578 0.517 1.000 15.238 12 THR B CA 1
ATOM 3133 C C . THR B 1 35 ? 67.860 3.373 1.440 1.000 14.479 12 THR B C 1
ATOM 3134 O O . THR B 1 35 ? 68.396 2.276 1.201 1.000 15.521 12 THR B O 1
ATOM 3138 N N . PRO B 1 36 ? 66.999 3.493 2.479 1.000 15.060 13 PRO B N 1
ATOM 3139 C CA . PRO B 1 36 ? 66.477 2.292 3.134 1.000 15.941 13 PRO B CA 1
ATOM 3140 C C . PRO B 1 36 ? 65.651 1.525 2.099 1.000 14.413 13 PRO B C 1
ATOM 3141 O O . PRO B 1 36 ? 65.230 2.093 1.087 1.000 16.075 13 PRO B O 1
ATOM 3145 N N . ILE B 1 37 ? 65.422 0.242 2.387 1.000 14.944 14 ILE B N 1
ATOM 3146 C CA . ILE B 1 37 ? 64.512 -0.582 1.605 1.000 15.498 14 ILE B CA 1
ATOM 3147 C C . ILE B 1 37 ? 63.150 -0.608 2.297 1.000 14.610 14 ILE B C 1
ATOM 3148 O O . ILE B 1 37 ? 63.044 -1.004 3.464 1.000 16.335 14 ILE B O 1
ATOM 3153 N N . GLY B 1 38 ? 62.110 -0.184 1.562 1.000 16.057 15 GLY B N 1
ATOM 3154 C CA . GLY B 1 38 ? 60.752 -0.153 2.086 1.000 15.743 15 GLY B CA 1
ATOM 3155 C C . GLY B 1 38 ? 59.964 -1.413 1.719 1.000 16.713 15 GLY B C 1
ATOM 3156 O O . GLY B 1 38 ? 60.252 -2.059 0.694 1.000 16.994 15 GLY B O 1
ATOM 3157 N N . ARG B 1 39 ? 58.962 -1.753 2.546 1.000 16.160 16 ARG B N 1
ATOM 3158 C CA . ARG B 1 39 ? 58.057 -2.859 2.230 1.000 17.414 16 ARG B CA 1
ATOM 3159 C C . ARG B 1 39 ? 57.034 -2.403 1.182 1.000 17.029 16 ARG B C 1
ATOM 3160 O O . ARG B 1 39 ? 56.726 -1.228 1.060 1.000 18.129 16 ARG B O 1
ATOM 3168 N N . PHE B 1 40 ? 56.471 -3.347 0.417 1.000 17.623 17 PHE B N 1
ATOM 3169 C CA . PHE B 1 40 ? 55.408 -3.035 -0.526 1.000 18.164 17 PHE B CA 1
ATOM 3170 C C . PHE B 1 40 ? 54.287 -2.300 0.202 1.000 18.070 17 PHE B C 1
ATOM 3171 O O . PHE B 1 40 ? 53.802 -2.766 1.232 1.000 19.470 17 PHE B O 1
ATOM 3179 N N . GLY B 1 41 ? 53.884 -1.137 -0.331 1.000 16.732 18 GLY B N 1
ATOM 3180 C CA . GLY B 1 41 ? 52.796 -0.387 0.272 1.000 18.110 18 GLY B CA 1
ATOM 3181 C C . GLY B 1 41 ? 53.196 0.295 1.578 1.000 18.153 18 GLY B C 1
ATOM 3182 O O . GLY B 1 41 ? 52.342 0.874 2.248 1.000 21.510 18 GLY B O 1
ATOM 3183 N N . GLY B 1 42 ? 54.494 0.264 1.910 1.000 18.343 19 GLY B N 1
ATOM 3184 C CA . GLY B 1 42 ? 54.983 0.765 3.184 1.000 18.891 19 GLY B CA 1
ATOM 3185 C C . GLY B 1 42 ? 55.657 2.134 3.091 1.000 17.250 19 GLY B C 1
ATOM 3186 O O . GLY B 1 42 ? 55.135 3.058 2.466 1.000 18.893 19 GLY B O 1
ATOM 3187 N N . ALA B 1 43 ? 56.824 2.259 3.746 1.000 17.163 20 ALA B N 1
ATOM 3188 C CA . ALA B 1 43 ? 57.379 3.557 4.117 1.000 18.496 20 ALA B CA 1
ATOM 3189 C C . ALA B 1 43 ? 57.725 4.432 2.911 1.000 17.294 20 ALA B C 1
ATOM 3190 O O . ALA B 1 43 ? 57.697 5.658 3.021 1.000 19.581 20 ALA B O 1
ATOM 3192 N N . LEU B 1 44 ? 58.061 3.815 1.773 1.000 17.809 21 LEU B N 1
ATOM 3193 C CA . LEU B 1 44 ? 58.484 4.572 0.595 1.000 15.673 21 LEU B CA 1
ATOM 3194 C C . LEU B 1 44 ? 57.435 4.498 -0.518 1.000 15.988 21 LEU B C 1
ATOM 3195 O O . LEU B 1 44 ? 57.702 4.941 -1.627 1.000 16.403 21 LEU B O 1
ATOM 3200 N N . ALA B 1 45 ? 56.252 3.933 -0.243 1.000 16.599 22 ALA B N 1
ATOM 3201 C CA . ALA B 1 45 ? 55.280 3.679 -1.303 1.000 17.089 22 ALA B CA 1
ATOM 3202 C C . ALA B 1 45 ? 54.801 4.969 -1.993 1.000 16.294 22 ALA B C 1
ATOM 3203 O O . ALA B 1 45 ? 54.331 4.896 -3.135 1.000 16.756 22 ALA B O 1
ATOM 3205 N N . SER B 1 46 ? 54.872 6.131 -1.304 1.000 17.481 23 SER B N 1
ATOM 3206 C CA . SER B 1 46 ? 54.419 7.407 -1.861 1.000 17.476 23 SER B CA 1
ATOM 3207 C C . SER B 1 46 ? 55.466 8.081 -2.762 1.000 16.839 23 SER B C 1
ATOM 3208 O O . SER B 1 46 ? 55.174 9.133 -3.358 1.000 19.817 23 SER B O 1
ATOM 3211 N N . VAL B 1 47 ? 56.680 7.511 -2.836 1.000 17.140 24 VAL B N 1
ATOM 3212 C CA . VAL B 1 47 ? 57.801 8.176 -3.491 1.000 16.075 24 VAL B CA 1
ATOM 3213 C C . VAL B 1 47 ? 57.939 7.661 -4.923 1.000 17.499 24 VAL B C 1
ATOM 3214 O O . VAL B 1 47 ? 58.212 6.492 -5.145 1.000 18.758 24 VAL B O 1
ATOM 3218 N N . ARG B 1 48 ? 57.737 8.547 -5.914 1.000 18.067 25 ARG B N 1
ATOM 3219 C CA . ARG B 1 48 ? 57.882 8.175 -7.318 1.000 17.528 25 ARG B CA 1
ATOM 3220 C C . ARG B 1 48 ? 59.257 7.533 -7.565 1.000 15.996 25 ARG B C 1
ATOM 3221 O O . ARG B 1 48 ? 60.257 7.992 -6.996 1.000 16.029 25 ARG B O 1
ATOM 3229 N N . ALA B 1 49 ? 59.336 6.527 -8.458 1.000 17.672 26 ALA B N 1
ATOM 3230 C CA . ALA B 1 49 ? 60.614 5.878 -8.742 1.000 18.521 26 ALA B CA 1
ATOM 3231 C C . ALA B 1 49 ? 61.691 6.853 -9.221 1.000 15.537 26 ALA B C 1
ATOM 3232 O O . ALA B 1 49 ? 62.873 6.643 -8.923 1.000 18.435 26 ALA B O 1
ATOM 3234 N N . ASP B 1 50 ? 61.310 7.848 -10.040 1.000 15.856 27 ASP B N 1
ATOM 3235 C CA . ASP B 1 50 ? 62.305 8.798 -10.529 1.000 16.106 27 ASP B CA 1
ATOM 3236 C C . ASP B 1 50 ? 62.839 9.668 -9.382 1.000 14.715 27 ASP B C 1
ATOM 3237 O O . ASP B 1 50 ? 64.056 9.858 -9.255 1.000 15.897 27 ASP B O 1
ATOM 3242 N N . ASP B 1 51 ? 61.931 10.169 -8.529 1.000 15.181 28 ASP B N 1
ATOM 3243 C CA . ASP B 1 51 ? 62.342 10.895 -7.335 1.000 15.570 28 ASP B CA 1
ATOM 3244 C C . ASP B 1 51 ? 63.176 10.010 -6.401 1.000 15.420 28 ASP B C 1
ATOM 3245 O O . ASP B 1 51 ? 64.153 10.457 -5.807 1.000 16.046 28 ASP B O 1
ATOM 3250 N N . LEU B 1 52 ? 62.802 8.733 -6.263 1.000 15.371 29 LEU B N 1
ATOM 3251 C CA . LEU B 1 52 ? 63.540 7.833 -5.384 1.000 14.856 29 LEU B CA 1
ATOM 3252 C C . LEU B 1 52 ? 64.976 7.635 -5.893 1.000 15.102 29 LEU B C 1
ATOM 3253 O O . LEU B 1 52 ? 65.927 7.640 -5.093 1.000 15.586 29 LEU B O 1
ATOM 3258 N N . ALA B 1 53 ? 65.124 7.447 -7.215 1.000 15.229 30 ALA B N 1
ATOM 3259 C CA . ALA B 1 53 ? 66.446 7.276 -7.813 1.000 15.491 30 ALA B CA 1
ATOM 3260 C C . ALA B 1 53 ? 67.314 8.515 -7.578 1.000 15.006 30 ALA B C 1
ATOM 3261 O O . ALA B 1 53 ? 68.536 8.411 -7.434 1.000 16.256 30 ALA B O 1
ATOM 3263 N N . ALA B 1 54 ? 66.676 9.699 -7.590 1.000 15.714 31 ALA B N 1
ATOM 3264 C CA . ALA B 1 54 ? 67.399 10.952 -7.391 1.000 16.433 31 ALA B CA 1
ATOM 3265 C C . ALA B 1 54 ? 67.967 11.047 -5.971 1.000 15.354 31 ALA B C 1
ATOM 3266 O O . ALA B 1 54 ? 68.945 11.771 -5.778 1.000 17.805 31 ALA B O 1
ATOM 3268 N N . VAL B 1 55 ? 67.375 10.347 -4.977 1.000 15.828 32 VAL B N 1
ATOM 3269 C CA . VAL B 1 55 ? 67.826 10.512 -3.593 1.000 15.373 32 VAL B CA 1
ATOM 3270 C C . VAL B 1 55 ? 69.312 10.184 -3.419 1.000 15.849 32 VAL B C 1
ATOM 3271 O O . VAL B 1 55 ? 70.087 10.993 -2.891 1.000 16.786 32 VAL B O 1
ATOM 3275 N N . PRO B 1 56 ? 69.797 8.986 -3.808 1.000 15.390 33 PRO B N 1
ATOM 3276 C CA . PRO B 1 56 ? 71.209 8.685 -3.634 1.000 15.268 33 PRO B CA 1
ATOM 3277 C C . PRO B 1 56 ? 72.104 9.572 -4.496 1.000 15.246 33 PRO B C 1
ATOM 3278 O O . PRO B 1 56 ? 73.254 9.804 -4.122 1.000 15.477 33 PRO B O 1
ATOM 3282 N N . LEU B 1 57 ? 71.607 10.035 -5.662 1.000 15.370 34 LEU B N 1
ATOM 3283 C CA . LEU B 1 57 ? 72.418 10.914 -6.506 1.000 15.774 34 LEU B CA 1
ATOM 3284 C C . LEU B 1 57 ? 72.660 12.262 -5.812 1.000 15.659 34 LEU B C 1
ATOM 3285 O O . LEU B 1 57 ? 73.800 12.745 -5.776 1.000 17.670 34 LEU B O 1
ATOM 3290 N N . LYS B 1 58 ? 71.611 12.822 -5.192 1.000 16.121 35 LYS B N 1
ATOM 3291 C CA . LYS B 1 58 ? 71.749 14.066 -4.437 1.000 16.418 35 LYS B CA 1
ATOM 3292 C C . LYS B 1 58 ? 72.704 13.847 -3.252 1.000 16.735 35 LYS B C 1
ATOM 3293 O O . LYS B 1 58 ? 73.516 14.715 -2.921 1.000 17.616 35 LYS B O 1
ATOM 3299 N N . ALA B 1 59 ? 72.657 12.655 -2.629 1.000 16.271 36 ALA B N 1
ATOM 3300 C CA . ALA B 1 59 ? 73.554 12.373 -1.506 1.000 15.417 36 ALA B CA 1
ATOM 3301 C C . ALA B 1 59 ? 75.013 12.279 -1.954 1.000 15.363 36 ALA B C 1
ATOM 3302 O O . ALA B 1 59 ? 75.904 12.729 -1.227 1.000 17.854 36 ALA B O 1
ATOM 3304 N N . LEU B 1 60 ? 75.265 11.700 -3.146 1.000 15.516 37 LEU B N 1
ATOM 3305 C CA . LEU B 1 60 ? 76.639 11.667 -3.649 1.000 15.435 37 LEU B CA 1
ATOM 3306 C C . LEU B 1 60 ? 77.194 13.086 -3.848 1.000 16.840 37 LEU B C 1
ATOM 3307 O O . LEU B 1 60 ? 78.378 13.315 -3.616 1.000 17.965 37 LEU B O 1
ATOM 3312 N N . ILE B 1 61 ? 76.343 14.016 -4.300 1.000 15.745 38 ILE B N 1
ATOM 3313 C CA . ILE B 1 61 ? 76.774 15.408 -4.408 1.000 16.344 38 ILE B CA 1
ATOM 3314 C C . ILE B 1 61 ? 77.192 15.942 -3.031 1.000 15.721 38 ILE B C 1
ATOM 3315 O O . ILE B 1 61 ? 78.267 16.531 -2.877 1.000 18.520 38 ILE B O 1
ATOM 3320 N N . GLU B 1 62 ? 76.336 15.743 -2.015 1.000 16.818 39 GLU B N 1
ATOM 3321 C CA . GLU B 1 62 ? 76.577 16.276 -0.673 1.000 17.729 39 GLU B CA 1
ATOM 3322 C C . GLU B 1 62 ? 77.864 15.689 -0.078 1.000 18.234 39 GLU B C 1
ATOM 3323 O O . GLU B 1 62 ? 78.600 16.360 0.639 1.000 19.610 39 GLU B O 1
ATOM 3329 N N . ARG B 1 63 ? 78.120 14.394 -0.352 1.000 16.866 40 ARG B N 1
ATOM 3330 C CA . ARG B 1 63 ? 79.168 13.635 0.312 1.000 16.645 40 ARG B CA 1
ATOM 3331 C C . ARG B 1 63 ? 80.537 13.784 -0.357 1.000 17.163 40 ARG B C 1
ATOM 3332 O O . ARG B 1 63 ? 81.541 13.323 0.210 1.000 18.947 40 ARG B O 1
ATOM 3340 N N . ASN B 1 64 ? 80.577 14.347 -1.572 1.000 17.868 41 ASN B N 1
ATOM 3341 C CA . ASN B 1 64 ? 81.794 14.363 -2.379 1.000 16.976 41 ASN B CA 1
ATOM 3342 C C . ASN B 1 64 ? 82.069 15.780 -2.873 1.000 16.410 41 ASN B C 1
ATOM 3343 O O . ASN B 1 64 ? 81.890 16.076 -4.054 1.000 17.815 41 ASN B O 1
ATOM 3348 N N . PRO B 1 65 ? 82.511 16.680 -1.959 1.000 18.777 42 PRO B N 1
ATOM 3349 C CA . PRO B 1 65 ? 82.630 18.109 -2.262 1.000 18.152 42 PRO B CA 1
ATOM 3350 C C . PRO B 1 65 ? 83.722 18.542 -3.242 1.000 17.589 42 PRO B C 1
ATOM 3351 O O . PRO B 1 65 ? 83.700 19.665 -3.732 1.000 22.335 42 PRO B O 1
ATOM 3355 N N . GLY B 1 66 ? 84.655 17.650 -3.566 1.000 17.941 43 GLY B N 1
ATOM 3356 C CA . GLY B 1 66 ? 85.741 17.973 -4.481 1.000 18.196 43 GLY B CA 1
ATOM 3357 C C . GLY B 1 66 ? 85.429 17.727 -5.958 1.000 16.788 43 GLY B C 1
ATOM 3358 O O . GLY B 1 66 ? 86.216 18.117 -6.833 1.000 17.877 43 GLY B O 1
ATOM 3359 N N . VAL B 1 67 ? 84.284 17.096 -6.236 1.000 16.677 44 VAL B N 1
ATOM 3360 C CA . VAL B 1 67 ? 83.931 16.714 -7.594 1.000 17.062 44 VAL B CA 1
ATOM 3361 C C . VAL B 1 67 ? 83.509 17.951 -8.387 1.000 15.762 44 VAL B C 1
ATOM 3362 O O . VAL B 1 67 ? 82.706 18.764 -7.916 1.000 19.495 44 VAL B O 1
ATOM 3366 N N . GLN B 1 68 ? 84.011 18.037 -9.627 1.000 17.912 45 GLN B N 1
ATOM 3367 C CA . GLN B 1 68 ? 83.452 18.984 -10.592 1.000 17.325 45 GLN B CA 1
ATOM 3368 C C . GLN B 1 68 ? 82.382 18.225 -11.382 1.000 16.345 45 GLN B C 1
ATOM 3369 O O . GLN B 1 68 ? 82.710 17.436 -12.279 1.000 17.318 45 GLN B O 1
ATOM 3375 N N . TRP B 1 69 ? 81.110 18.438 -11.009 1.000 16.593 46 TRP B N 1
ATOM 3376 C CA . TRP B 1 69 ? 80.030 17.559 -11.440 1.000 16.230 46 TRP B CA 1
ATOM 3377 C C . TRP B 1 69 ? 79.813 17.550 -12.951 1.000 15.391 46 TRP B C 1
ATOM 3378 O O . TRP B 1 69 ? 79.333 16.549 -13.477 1.000 17.631 46 TRP B O 1
ATOM 3389 N N . ASP B 1 70 ? 80.121 18.653 -13.653 1.000 17.659 47 ASP B N 1
ATOM 3390 C CA . ASP B 1 70 ? 79.940 18.642 -15.098 1.000 17.076 47 ASP B CA 1
ATOM 3391 C C . ASP B 1 70 ? 80.967 17.762 -15.821 1.000 16.711 47 ASP B C 1
ATOM 3392 O O . ASP B 1 70 ? 80.929 17.668 -17.053 1.000 18.405 47 ASP B O 1
ATOM 3397 N N A GLN B 1 71 ? 81.856 17.107 -15.057 0.500 16.304 48 GLN B N 1
ATOM 3398 N N B GLN B 1 71 ? 81.857 17.099 -15.068 0.500 16.988 48 GLN B N 1
ATOM 3399 C CA A GLN B 1 71 ? 82.795 16.152 -15.630 0.500 16.241 48 GLN B CA 1
ATOM 3400 C CA B GLN B 1 71 ? 82.756 16.135 -15.687 0.500 17.446 48 GLN B CA 1
ATOM 3401 C C A GLN B 1 71 ? 82.253 14.715 -15.634 0.500 14.863 48 GLN B C 1
ATOM 3402 C C B GLN B 1 71 ? 82.359 14.685 -15.395 0.500 15.465 48 GLN B C 1
ATOM 3403 O O A GLN B 1 71 ? 82.880 13.836 -16.237 0.500 14.812 48 GLN B O 1
ATOM 3404 O O B GLN B 1 71 ? 83.178 13.780 -15.576 0.500 14.613 48 GLN B O 1
ATOM 3415 N N . VAL B 1 72 ? 81.108 14.447 -14.981 1.000 15.771 49 VAL B N 1
ATOM 3416 C CA . VAL B 1 72 ? 80.601 13.065 -14.946 1.000 15.278 49 VAL B CA 1
ATOM 3417 C C . VAL B 1 72 ? 80.272 12.664 -16.383 1.000 15.127 49 VAL B C 1
ATOM 3418 O O . VAL B 1 72 ? 79.501 13.359 -17.067 1.000 16.114 49 VAL B O 1
ATOM 3422 N N . ASP B 1 73 ? 80.825 11.532 -16.838 1.000 15.354 50 ASP B N 1
ATOM 3423 C CA . ASP B 1 73 ? 80.692 11.123 -18.225 1.000 14.956 50 ASP B CA 1
ATOM 3424 C C . ASP B 1 73 ? 79.346 10.444 -18.494 1.000 13.379 50 ASP B C 1
ATOM 3425 O O . ASP B 1 73 ? 78.880 10.460 -19.629 1.000 15.399 50 ASP B O 1
ATOM 3430 N N . GLU B 1 74 ? 78.765 9.789 -17.477 1.000 13.773 51 GLU B N 1
ATOM 3431 C CA . GLU B 1 74 ? 77.553 9.005 -17.699 1.000 14.499 51 GLU B CA 1
ATOM 3432 C C . GLU B 1 74 ? 76.981 8.592 -16.353 1.000 14.249 51 GLU B C 1
ATOM 3433 O O . GLU B 1 74 ? 77.740 8.314 -15.421 1.000 14.974 51 GLU B O 1
ATOM 3439 N N . VAL B 1 75 ? 75.651 8.509 -16.289 1.000 14.137 52 VAL B N 1
ATOM 3440 C CA . VAL B 1 75 ? 74.960 7.828 -15.193 1.000 14.048 52 VAL B CA 1
ATOM 3441 C C . VAL B 1 75 ? 74.303 6.579 -15.780 1.000 14.066 52 VAL B C 1
ATOM 3442 O O . VAL B 1 75 ? 73.447 6.662 -16.672 1.000 15.576 52 VAL B O 1
ATOM 3446 N N . PHE B 1 76 ? 74.736 5.405 -15.254 1.000 15.266 53 PHE B N 1
ATOM 3447 C CA . PHE B 1 76 ? 74.173 4.101 -15.644 1.000 14.798 53 PHE B CA 1
ATOM 3448 C C . PHE B 1 76 ? 73.270 3.633 -14.509 1.000 14.996 53 PHE B C 1
ATOM 3449 O O . PHE B 1 76 ? 73.749 3.500 -13.387 1.000 14.290 53 PHE B O 1
ATOM 3457 N N . PHE B 1 77 ? 71.980 3.385 -14.786 1.000 14.426 54 PHE B N 1
ATOM 3458 C CA . PHE B 1 77 ? 71.088 2.909 -13.724 1.000 13.602 54 PHE B CA 1
ATOM 3459 C C . PHE B 1 77 ? 70.351 1.648 -14.161 1.000 14.826 54 PHE B C 1
ATOM 3460 O O . PHE B 1 77 ? 69.879 1.555 -15.293 1.000 15.970 54 PHE B O 1
ATOM 3468 N N . GLY B 1 78 ? 70.253 0.705 -13.205 1.000 13.604 55 GLY B N 1
ATOM 3469 C CA . GLY B 1 78 ? 69.431 -0.483 -13.416 1.000 13.167 55 GLY B CA 1
ATOM 3470 C C . GLY B 1 78 ? 67.970 -0.257 -13.021 1.000 12.827 55 GLY B C 1
ATOM 3471 O O . GLY B 1 78 ? 67.691 0.407 -12.026 1.000 14.628 55 GLY B O 1
ATOM 3472 N N . CYS B 1 79 ? 67.029 -0.864 -13.771 1.000 13.458 56 CYS B N 1
ATOM 3473 C CA . CYS B 1 79 ? 65.609 -0.761 -13.461 1.000 13.999 56 CYS B CA 1
ATOM 3474 C C . CYS B 1 79 ? 64.909 -1.878 -14.253 1.000 13.039 56 CYS B C 1
ATOM 3475 O O . CYS B 1 79 ? 65.065 -1.940 -15.467 1.000 14.813 56 CYS B O 1
ATOM 3478 N N . ALA B 1 80 ? 64.146 -2.740 -13.549 1.000 14.112 57 ALA B N 1
ATOM 3479 C CA . ALA B 1 80 ? 63.547 -3.917 -14.172 1.000 13.490 57 ALA B CA 1
ATOM 3480 C C . ALA B 1 80 ? 62.200 -3.622 -14.821 1.000 13.928 57 ALA B C 1
ATOM 3481 O O . ALA B 1 80 ? 61.772 -4.378 -15.695 1.000 16.903 57 ALA B O 1
ATOM 3483 N N . ASN B 1 81 ? 61.511 -2.537 -14.416 1.000 13.889 58 ASN B N 1
ATOM 3484 C CA . ASN B 1 81 ? 60.133 -2.331 -14.850 1.000 13.832 58 ASN B CA 1
ATOM 3485 C C . ASN B 1 81 ? 60.087 -1.363 -16.040 1.000 14.646 58 ASN B C 1
ATOM 3486 O O . ASN B 1 81 ? 59.928 -1.771 -17.190 1.000 15.287 58 ASN B O 1
ATOM 3491 N N . GLN B 1 82 ? 60.209 -0.049 -15.754 1.000 14.057 59 GLN B N 1
ATOM 3492 C CA . GLN B 1 82 ? 60.296 1.017 -16.764 1.000 13.399 59 GLN B CA 1
ATOM 3493 C C . GLN B 1 82 ? 58.955 1.301 -17.435 1.000 12.690 59 GLN B C 1
ATOM 3494 O O . GLN B 1 82 ? 58.929 2.043 -18.432 1.000 14.594 59 GLN B O 1
ATOM 3500 N N . ALA B 1 83 ? 57.833 0.836 -16.841 1.000 13.757 60 ALA B N 1
ATOM 3501 C CA . ALA B 1 83 ? 56.503 1.149 -17.366 1.000 13.013 60 ALA B CA 1
ATOM 3502 C C . ALA B 1 83 ? 55.844 2.304 -16.596 1.000 13.028 60 ALA B C 1
ATOM 3503 O O . ALA B 1 83 ? 54.854 2.875 -17.073 1.000 15.079 60 ALA B O 1
ATOM 3505 N N . GLY B 1 84 ? 56.316 2.564 -15.368 1.000 14.453 61 GLY B N 1
ATOM 3506 C CA . GLY B 1 84 ? 55.660 3.511 -14.465 1.000 15.147 61 GLY B CA 1
ATOM 3507 C C . GLY B 1 84 ? 56.349 4.881 -14.487 1.000 13.474 61 GLY B C 1
ATOM 3508 O O . GLY B 1 84 ? 56.751 5.350 -15.543 1.000 15.200 61 GLY B O 1
ATOM 3509 N N . GLU B 1 85 ? 56.551 5.457 -13.304 1.000 14.849 62 GLU B N 1
ATOM 3510 C CA . GLU B 1 85 ? 57.210 6.755 -13.180 1.000 14.389 62 GLU B CA 1
ATOM 3511 C C . GLU B 1 85 ? 58.701 6.618 -13.469 1.000 14.829 62 GLU B C 1
ATOM 3512 O O . GLU B 1 85 ? 59.407 7.622 -13.532 1.000 15.421 62 GLU B O 1
ATOM 3518 N N . ASP B 1 86 ? 59.163 5.364 -13.649 1.000 14.824 63 ASP B N 1
ATOM 3519 C CA . ASP B 1 86 ? 60.505 5.024 -14.094 1.000 14.148 63 ASP B CA 1
ATOM 3520 C C . ASP B 1 86 ? 60.613 4.881 -15.622 1.000 13.328 63 ASP B C 1
ATOM 3521 O O . ASP B 1 86 ? 61.635 4.386 -16.134 1.000 14.533 63 ASP B O 1
ATOM 3526 N N . ASN B 1 87 ? 59.592 5.341 -16.366 1.000 13.853 64 ASN B N 1
ATOM 3527 C CA . ASN B 1 87 ? 59.582 5.215 -17.820 1.000 13.657 64 ASN B CA 1
ATOM 3528 C C . ASN B 1 87 ? 60.539 6.212 -18.496 1.000 14.658 64 ASN B C 1
ATOM 3529 O O . ASN B 1 87 ? 60.897 7.268 -17.949 1.000 15.146 64 ASN B O 1
ATOM 3534 N N . ARG B 1 88 ? 60.949 5.860 -19.725 1.000 14.210 65 ARG B N 1
ATOM 3535 C CA . ARG B 1 88 ? 61.623 6.771 -20.642 1.000 13.230 65 ARG B CA 1
ATOM 3536 C C . ARG B 1 88 ? 63.015 7.138 -20.120 1.000 13.802 65 ARG B C 1
ATOM 3537 O O . ARG B 1 88 ? 63.418 8.299 -20.182 1.000 15.279 65 ARG B O 1
ATOM 3545 N N . ASN B 1 89 ? 63.772 6.133 -19.642 1.000 13.281 66 ASN B N 1
ATOM 3546 C CA . ASN B 1 89 ? 65.179 6.241 -19.278 1.000 12.538 66 ASN B CA 1
ATOM 3547 C C . ASN B 1 89 ? 65.331 6.936 -17.922 1.000 13.725 66 ASN B C 1
ATOM 3548 O O . ASN B 1 89 ? 65.730 8.116 -17.826 1.000 15.257 66 ASN B O 1
ATOM 3553 N N . VAL B 1 90 ? 64.999 6.204 -16.853 1.000 12.244 67 VAL B N 1
ATOM 3554 C CA . VAL B 1 90 ? 64.992 6.718 -15.497 1.000 13.367 67 VAL B CA 1
ATOM 3555 C C . VAL B 1 90 ? 66.366 7.264 -15.095 1.000 13.625 67 VAL B C 1
ATOM 3556 O O . VAL B 1 90 ? 66.428 8.172 -14.264 1.000 15.479 67 VAL B O 1
ATOM 3560 N N . ALA B 1 91 ? 67.475 6.713 -15.613 1.000 13.776 68 ALA B N 1
ATOM 3561 C CA . ALA B 1 91 ? 68.794 7.248 -15.270 1.000 13.941 68 ALA B CA 1
ATOM 3562 C C . ALA B 1 91 ? 68.861 8.765 -15.554 1.000 13.801 68 ALA B C 1
ATOM 3563 O O . ALA B 1 91 ? 69.410 9.504 -14.739 1.000 14.609 68 ALA B O 1
ATOM 3565 N N . ARG B 1 92 ? 68.419 9.138 -16.746 1.000 14.383 69 ARG B N 1
ATOM 3566 C CA . ARG B 1 92 ? 68.459 10.541 -17.165 1.000 14.249 69 ARG B CA 1
ATOM 3567 C C . ARG B 1 92 ? 67.429 11.348 -16.390 1.000 14.211 69 ARG B C 1
ATOM 3568 O O . ARG B 1 92 ? 67.733 12.476 -15.993 1.000 15.127 69 ARG B O 1
ATOM 3576 N N . MET B 1 93 ? 66.228 10.828 -16.182 1.000 12.922 70 MET B N 1
ATOM 3577 C CA . MET B 1 93 ? 65.236 11.530 -15.380 1.000 13.989 70 MET B CA 1
ATOM 3578 C C . MET B 1 93 ? 65.802 11.829 -13.996 1.000 14.630 70 MET B C 1
ATOM 3579 O O . MET B 1 93 ? 65.691 12.963 -13.478 1.000 15.993 70 MET B O 1
ATOM 3584 N N . ALA B 1 94 ? 66.416 10.819 -13.370 1.000 13.889 71 ALA B N 1
ATOM 3585 C CA . ALA B 1 94 ? 66.906 10.920 -12.003 1.000 13.511 71 ALA B CA 1
ATOM 3586 C C . ALA B 1 94 ? 68.061 11.916 -11.906 1.000 13.340 71 ALA B C 1
ATOM 3587 O O . ALA B 1 94 ? 68.088 12.683 -10.941 1.000 15.931 71 ALA B O 1
ATOM 3589 N N . LEU B 1 95 ? 69.003 11.904 -12.864 1.000 13.726 72 LEU B N 1
ATOM 3590 C CA . LEU B 1 95 ? 70.127 12.824 -12.718 1.000 14.353 72 LEU B CA 1
ATOM 3591 C C . LEU B 1 95 ? 69.632 14.276 -12.801 1.000 14.405 72 LEU B C 1
ATOM 3592 O O . LEU B 1 95 ? 70.152 15.143 -12.088 1.000 15.006 72 LEU B O 1
ATOM 3597 N N . LEU B 1 96 ? 68.652 14.526 -13.671 1.000 14.228 73 LEU B N 1
ATOM 3598 C CA . LEU B 1 96 ? 68.136 15.895 -13.787 1.000 15.012 73 LEU B CA 1
ATOM 3599 C C . LEU B 1 96 ? 67.401 16.266 -12.501 1.000 15.072 73 LEU B C 1
ATOM 3600 O O . LEU B 1 96 ? 67.577 17.375 -11.992 1.000 16.105 73 LEU B O 1
ATOM 3605 N N . LEU B 1 97 ? 66.569 15.371 -11.950 1.000 14.626 74 LEU B N 1
ATOM 3606 C CA . LEU B 1 97 ? 65.853 15.681 -10.709 1.000 14.332 74 LEU B CA 1
ATOM 3607 C C . LEU B 1 97 ? 66.810 15.880 -9.527 1.000 14.128 74 LEU B C 1
ATOM 3608 O O . LEU B 1 97 ? 66.498 16.631 -8.588 1.000 18.000 74 LEU B O 1
ATOM 3613 N N . ALA B 1 98 ? 67.977 15.218 -9.558 1.000 14.666 75 ALA B N 1
ATOM 3614 C CA . ALA B 1 98 ? 68.966 15.331 -8.483 1.000 16.253 75 ALA B CA 1
ATOM 3615 C C . ALA B 1 98 ? 69.703 16.676 -8.505 1.000 17.082 75 ALA B C 1
ATOM 3616 O O . ALA B 1 98 ? 70.436 16.983 -7.561 1.000 19.609 75 ALA B O 1
ATOM 3618 N N . GLY B 1 99 ? 69.549 17.433 -9.596 1.000 16.785 76 GLY B N 1
ATOM 3619 C CA . GLY B 1 99 ? 70.251 18.711 -9.722 1.000 17.303 76 GLY B CA 1
ATOM 3620 C C . GLY B 1 99 ? 71.609 18.590 -10.414 1.000 18.354 76 GLY B C 1
ATOM 3621 O O . GLY B 1 99 ? 72.402 19.541 -10.359 1.000 19.011 76 GLY B O 1
ATOM 3622 N N . LEU B 1 100 ? 71.904 17.411 -11.011 1.000 16.780 77 LEU B N 1
ATOM 3623 C CA . LEU B 1 100 ? 73.125 17.282 -11.801 1.000 16.664 77 LEU B CA 1
ATOM 3624 C C . LEU B 1 100 ? 73.012 18.086 -13.103 1.000 16.420 77 LEU B C 1
ATOM 3625 O O . LEU B 1 100 ? 71.920 18.249 -13.659 1.000 17.424 77 LEU B O 1
ATOM 3630 N N . PRO B 1 101 ? 74.129 18.624 -13.642 1.000 17.568 78 PRO B N 1
ATOM 3631 C CA . PRO B 1 101 ? 74.070 19.407 -14.883 1.000 18.316 78 PRO B CA 1
ATOM 3632 C C . PRO B 1 101 ? 73.413 18.670 -16.056 1.000 16.940 78 PRO B C 1
ATOM 3633 O O . PRO B 1 101 ? 73.628 17.465 -16.241 1.000 17.079 78 PRO B O 1
ATOM 3637 N N . GLU B 1 102 ? 72.669 19.400 -16.896 1.000 16.990 79 GLU B N 1
ATOM 3638 C CA . GLU B 1 102 ? 71.946 18.794 -18.010 1.000 15.858 79 GLU B CA 1
ATOM 3639 C C . GLU B 1 102 ? 72.900 18.270 -19.082 1.000 14.445 79 GLU B C 1
ATOM 3640 O O . GLU B 1 102 ? 72.473 17.532 -19.978 1.000 15.725 79 GLU B O 1
ATOM 3646 N N . SER B 1 103 ? 74.182 18.640 -18.992 1.000 15.374 80 SER B N 1
ATOM 3647 C CA . SER B 1 103 ? 75.190 18.119 -19.907 1.000 15.647 80 SER B CA 1
ATOM 3648 C C . SER B 1 103 ? 75.528 16.645 -19.633 1.000 15.006 80 SER B C 1
ATOM 3649 O O . SER B 1 103 ? 76.237 16.060 -20.452 1.000 16.952 80 SER B O 1
ATOM 3652 N N . ILE B 1 104 ? 75.103 16.110 -18.485 1.000 14.865 81 ILE B N 1
ATOM 3653 C CA . ILE B 1 104 ? 75.492 14.724 -18.150 1.000 15.583 81 ILE B CA 1
ATOM 3654 C C . ILE B 1 104 ? 74.533 13.709 -18.774 1.000 14.485 81 ILE B C 1
ATOM 3655 O O . ILE B 1 104 ? 73.335 13.759 -18.515 1.000 14.803 81 ILE B O 1
ATOM 3660 N N . PRO B 1 105 ? 75.030 12.740 -19.585 1.000 14.078 82 PRO B N 1
ATOM 3661 C CA . PRO B 1 105 ? 74.133 11.734 -20.164 1.000 15.859 82 PRO B CA 1
ATOM 3662 C C . PRO B 1 105 ? 73.751 10.628 -19.176 1.000 14.697 82 PRO B C 1
ATOM 3663 O O . PRO B 1 105 ? 74.423 10.441 -18.167 1.000 17.067 82 PRO B O 1
ATOM 3667 N N . GLY B 1 106 ? 72.656 9.926 -19.495 1.000 14.796 83 GLY B N 1
ATOM 3668 C CA . GLY B 1 106 ? 72.293 8.748 -18.695 1.000 15.024 83 GLY B CA 1
ATOM 3669 C C . GLY B 1 106 ? 71.659 7.670 -19.558 1.000 13.841 83 GLY B C 1
ATOM 3670 O O . GLY B 1 106 ? 71.081 7.961 -20.596 1.000 14.662 83 GLY B O 1
ATOM 3671 N N . VAL B 1 107 ? 71.805 6.416 -19.068 1.000 14.352 84 VAL B N 1
ATOM 3672 C CA . VAL B 1 107 ? 71.267 5.231 -19.745 1.000 13.250 84 VAL B CA 1
ATOM 3673 C C . VAL B 1 107 ? 70.794 4.205 -18.711 1.000 12.187 84 VAL B C 1
ATOM 3674 O O . VAL B 1 107 ? 71.389 4.085 -17.645 1.000 13.446 84 VAL B O 1
ATOM 3678 N N . THR B 1 108 ? 69.688 3.503 -19.041 1.000 12.640 85 THR B N 1
ATOM 3679 C CA . THR B 1 108 ? 69.047 2.564 -18.115 1.000 13.811 85 THR B CA 1
ATOM 3680 C C . THR B 1 108 ? 69.215 1.127 -18.612 1.000 14.258 85 THR B C 1
ATOM 3681 O O . THR B 1 108 ? 69.020 0.865 -19.792 1.000 14.791 85 THR B O 1
ATOM 3685 N N . LEU B 1 109 ? 69.622 0.257 -17.679 1.000 14.562 86 LEU B N 1
ATOM 3686 C CA . LEU B 1 109 ? 69.856 -1.169 -18.016 1.000 13.592 86 LEU B CA 1
ATOM 3687 C C . LEU B 1 109 ? 68.794 -2.051 -17.357 1.000 12.979 86 LEU B C 1
ATOM 3688 O O . LEU B 1 109 ? 68.382 -1.809 -16.236 1.000 14.378 86 LEU B O 1
ATOM 3693 N N . ASN B 1 110 ? 68.458 -3.156 -18.068 1.000 14.241 87 ASN B N 1
ATOM 3694 C CA . ASN B 1 110 ? 67.458 -4.106 -17.581 1.000 14.214 87 ASN B CA 1
ATOM 3695 C C . ASN B 1 110 ? 67.961 -5.547 -17.750 1.000 13.780 87 ASN B C 1
ATOM 3696 O O . ASN B 1 110 ? 67.969 -6.075 -18.873 1.000 14.182 87 ASN B O 1
ATOM 3701 N N . ARG B 1 111 ? 68.398 -6.107 -16.620 1.000 13.380 88 ARG B N 1
ATOM 3702 C CA . ARG B 1 111 ? 68.596 -7.561 -16.523 1.000 14.010 88 ARG B CA 1
ATOM 3703 C C . ARG B 1 111 ? 67.815 -8.029 -15.296 1.000 13.410 88 ARG B C 1
ATOM 3704 O O . ARG B 1 111 ? 68.345 -8.769 -14.459 1.000 15.001 88 ARG B O 1
ATOM 3712 N N . LEU B 1 112 ? 66.546 -7.583 -15.190 1.000 14.764 89 LEU B N 1
ATOM 3713 C CA . LEU B 1 112 ? 65.673 -7.916 -14.066 1.000 14.701 89 LEU B CA 1
ATOM 3714 C C . LEU B 1 112 ? 66.407 -7.680 -12.733 1.000 14.603 89 LEU B C 1
ATOM 3715 O O . LEU B 1 112 ? 66.926 -6.567 -12.495 1.000 15.288 89 LEU B O 1
ATOM 3720 N N A SER B 1 113 ? 66.488 -8.704 -11.877 0.500 15.261 90 SER B N 1
ATOM 3721 N N B SER B 1 113 ? 66.468 -8.711 -11.872 0.500 15.900 90 SER B N 1
ATOM 3722 C CA A SER B 1 113 ? 67.058 -8.533 -10.546 0.500 15.628 90 SER B CA 1
ATOM 3723 C CA B SER B 1 113 ? 67.066 -8.576 -10.546 0.500 16.665 90 SER B CA 1
ATOM 3724 C C A SER B 1 113 ? 68.540 -8.162 -10.577 0.500 15.942 90 SER B C 1
ATOM 3725 C C B SER B 1 113 ? 68.519 -8.111 -10.603 0.500 15.549 90 SER B C 1
ATOM 3726 O O A SER B 1 113 ? 69.067 -7.731 -9.553 0.500 17.334 90 SER B O 1
ATOM 3727 O O B SER B 1 113 ? 69.003 -7.548 -9.625 0.500 16.125 90 SER B O 1
ATOM 3732 N N . ALA B 1 114 ? 69.226 -8.396 -11.705 1.000 15.615 91 ALA B N 1
ATOM 3733 C CA . ALA B 1 114 ? 70.660 -8.115 -11.795 1.000 14.921 91 ALA B CA 1
ATOM 3734 C C . ALA B 1 114 ? 70.950 -6.721 -12.371 1.000 13.969 91 ALA B C 1
ATOM 3735 O O . ALA B 1 114 ? 72.126 -6.369 -12.510 1.000 15.317 91 ALA B O 1
ATOM 3737 N N . SER B 1 115 ? 69.899 -5.927 -12.674 1.000 14.343 92 SER B N 1
ATOM 3738 C CA . SER B 1 115 ? 70.083 -4.651 -13.392 1.000 14.241 92 SER B CA 1
ATOM 3739 C C . SER B 1 115 ? 71.104 -3.702 -12.756 1.000 12.929 92 SER B C 1
ATOM 3740 O O . SER B 1 115 ? 71.884 -3.082 -13.475 1.000 15.051 92 SER B O 1
ATOM 3743 N N . GLY B 1 116 ? 71.051 -3.565 -11.437 1.000 13.874 93 GLY B N 1
ATOM 3744 C CA . GLY B 1 116 ? 71.920 -2.629 -10.739 1.000 13.909 93 GLY B CA 1
ATOM 3745 C C . GLY B 1 116 ? 73.372 -3.087 -10.745 1.000 14.658 93 GLY B C 1
ATOM 3746 O O . GLY B 1 116 ? 74.295 -2.275 -10.728 1.000 15.159 93 GLY B O 1
ATOM 3747 N N . MET B 1 117 ? 73.578 -4.424 -10.700 1.000 14.427 94 MET B N 1
ATOM 3748 C CA . MET B 1 117 ? 74.925 -4.957 -10.813 1.000 13.942 94 MET B CA 1
ATOM 3749 C C . MET B 1 117 ? 75.448 -4.770 -12.245 1.000 13.956 94 MET B C 1
ATOM 3750 O O . MET B 1 117 ? 76.616 -4.414 -12.442 1.000 14.823 94 MET B O 1
ATOM 3755 N N A ASP B 1 118 ? 74.568 -4.958 -13.232 0.500 14.623 95 ASP B N 1
ATOM 3756 N N B ASP B 1 118 ? 74.585 -4.994 -13.248 0.500 15.401 95 ASP B N 1
ATOM 3757 C CA A ASP B 1 118 ? 74.941 -4.719 -14.617 0.500 14.115 95 ASP B CA 1
ATOM 3758 C CA B ASP B 1 118 ? 74.967 -4.707 -14.625 0.500 15.315 95 ASP B CA 1
ATOM 3759 C C A ASP B 1 118 ? 75.338 -3.255 -14.852 0.500 14.337 95 ASP B C 1
ATOM 3760 C C B ASP B 1 118 ? 75.449 -3.257 -14.737 0.500 14.760 95 ASP B C 1
ATOM 3761 O O A ASP B 1 118 ? 76.188 -2.968 -15.689 0.500 13.279 95 ASP B O 1
ATOM 3762 O O B ASP B 1 118 ? 76.479 -2.988 -15.348 0.500 14.612 95 ASP B O 1
ATOM 3771 N N . ALA B 1 119 ? 74.698 -2.330 -14.129 1.000 15.007 96 ALA B N 1
ATOM 3772 C CA . ALA B 1 119 ? 75.084 -0.914 -14.230 1.000 13.155 96 ALA B CA 1
ATOM 3773 C C . ALA B 1 119 ? 76.539 -0.732 -13.785 1.000 12.958 96 ALA B C 1
ATOM 3774 O O . ALA B 1 119 ? 77.307 -0.009 -14.428 1.000 14.360 96 ALA B O 1
ATOM 3776 N N . VAL B 1 120 ? 76.905 -1.349 -12.651 1.000 14.236 97 VAL B N 1
ATOM 3777 C CA . VAL B 1 120 ? 78.265 -1.280 -12.138 1.000 13.646 97 VAL B CA 1
ATOM 3778 C C . VAL B 1 120 ? 79.265 -1.849 -13.149 1.000 14.210 97 VAL B C 1
ATOM 3779 O O . VAL B 1 120 ? 80.299 -1.231 -13.439 1.000 14.472 97 VAL B O 1
ATOM 3783 N N . GLY B 1 121 ? 78.993 -3.076 -13.634 1.000 15.118 98 GLY B N 1
ATOM 3784 C CA . GLY B 1 121 ? 79.964 -3.698 -14.518 1.000 15.241 98 GLY B CA 1
ATOM 3785 C C . GLY B 1 121 ? 80.055 -2.976 -15.863 1.000 13.330 98 GLY B C 1
ATOM 3786 O O . GLY B 1 121 ? 81.118 -2.965 -16.496 1.000 14.437 98 GLY B O 1
ATOM 3787 N N . THR B 1 122 ? 78.923 -2.420 -16.331 1.000 14.341 99 THR B N 1
ATOM 3788 C CA . THR B 1 122 ? 78.914 -1.661 -17.581 1.000 14.146 99 THR B CA 1
ATOM 3789 C C . THR B 1 122 ? 79.735 -0.362 -17.440 1.000 13.562 99 THR B C 1
ATOM 3790 O O . THR B 1 122 ? 80.509 0.003 -18.335 1.000 13.768 99 THR B O 1
ATOM 3794 N N . ALA B 1 123 ? 79.574 0.322 -16.299 1.000 14.252 100 ALA B N 1
ATOM 3795 C CA . ALA B 1 123 ? 80.367 1.512 -15.989 1.000 14.321 100 ALA B CA 1
ATOM 3796 C C . ALA B 1 123 ? 81.849 1.141 -15.962 1.000 14.664 100 ALA B C 1
ATOM 3797 O O . ALA B 1 123 ? 82.679 1.856 -16.519 1.000 15.211 100 ALA B O 1
ATOM 3799 N N . PHE B 1 124 ? 82.170 -0.016 -15.348 1.000 15.588 101 PHE B N 1
ATOM 3800 C CA . PHE B 1 124 ? 83.545 -0.497 -15.290 1.000 15.018 101 PHE B CA 1
ATOM 3801 C C . PHE B 1 124 ? 84.118 -0.679 -16.694 1.000 14.503 101 PHE B C 1
ATOM 3802 O O . PHE B 1 124 ? 85.238 -0.239 -16.967 1.000 15.953 101 PHE B O 1
ATOM 3810 N N . ARG B 1 125 ? 83.387 -1.377 -17.572 1.000 14.819 102 ARG B N 1
ATOM 3811 C CA . ARG B 1 125 ? 83.899 -1.622 -18.913 1.000 15.080 102 ARG B CA 1
ATOM 3812 C C . ARG B 1 125 ? 84.108 -0.317 -19.690 1.000 15.342 102 ARG B C 1
ATOM 3813 O O . ARG B 1 125 ? 85.032 -0.238 -20.507 1.000 16.019 102 ARG B O 1
ATOM 3821 N N . ALA B 1 126 ? 83.248 0.695 -19.466 1.000 15.361 103 ALA B N 1
ATOM 3822 C CA . ALA B 1 126 ? 83.404 1.982 -20.144 1.000 14.407 103 ALA B CA 1
ATOM 3823 C C . ALA B 1 126 ? 84.704 2.670 -19.728 1.000 13.324 103 ALA B C 1
ATOM 3824 O O . ALA B 1 126 ? 85.367 3.248 -20.579 1.000 16.341 103 ALA B O 1
ATOM 3826 N N . ILE B 1 127 ? 85.058 2.626 -18.432 1.000 14.158 104 ILE B N 1
ATOM 3827 C CA . ILE B 1 127 ? 86.294 3.272 -17.975 1.000 14.377 104 ILE B CA 1
ATOM 3828 C C . ILE B 1 127 ? 87.502 2.411 -18.367 1.000 15.257 104 ILE B C 1
ATOM 3829 O O . ILE B 1 127 ? 88.525 2.928 -18.803 1.000 15.447 104 ILE B O 1
ATOM 3834 N N . ALA B 1 128 ? 87.377 1.082 -18.214 1.000 15.877 105 ALA B N 1
ATOM 3835 C CA . ALA B 1 128 ? 88.503 0.179 -18.492 1.000 15.458 105 ALA B CA 1
ATOM 3836 C C . ALA B 1 128 ? 88.959 0.320 -19.949 1.000 15.575 105 ALA B C 1
ATOM 3837 O O . ALA B 1 128 ? 90.158 0.251 -20.252 1.000 17.986 105 ALA B O 1
ATOM 3839 N N . SER B 1 129 ? 87.988 0.478 -20.861 1.000 16.349 106 SER B N 1
ATOM 3840 C CA . SER B 1 129 ? 88.283 0.582 -22.283 1.000 16.467 106 SER B CA 1
ATOM 3841 C C . SER B 1 129 ? 88.709 1.997 -22.702 1.000 16.652 106 SER B C 1
ATOM 3842 O O . SER B 1 129 ? 88.925 2.237 -23.882 1.000 19.297 106 SER B O 1
ATOM 3845 N N . GLY B 1 130 ? 88.847 2.915 -21.741 1.000 16.325 107 GLY B N 1
ATOM 3846 C CA . GLY B 1 130 ? 89.334 4.260 -22.006 1.000 17.038 107 GLY B CA 1
ATOM 3847 C C . GLY B 1 130 ? 88.281 5.218 -22.571 1.000 16.370 107 GLY B C 1
ATOM 3848 O O . GLY B 1 130 ? 88.636 6.335 -22.959 1.000 19.811 107 GLY B O 1
ATOM 3849 N N . GLU B 1 131 ? 86.992 4.829 -22.573 1.000 16.252 108 GLU B N 1
ATOM 3850 C CA . GLU B 1 131 ? 85.968 5.686 -23.174 1.000 16.513 108 GLU B CA 1
ATOM 3851 C C . GLU B 1 131 ? 85.400 6.725 -22.196 1.000 15.810 108 GLU B C 1
ATOM 3852 O O . GLU B 1 131 ? 84.769 7.706 -22.633 1.000 18.865 108 GLU B O 1
ATOM 3858 N N . MET B 1 132 ? 85.622 6.521 -20.888 1.000 15.207 109 MET B N 1
ATOM 3859 C CA . MET B 1 132 ? 85.149 7.429 -19.843 1.000 15.732 109 MET B CA 1
ATOM 3860 C C . MET B 1 132 ? 86.132 7.441 -18.675 1.000 13.940 109 MET B C 1
ATOM 3861 O O . MET B 1 132 ? 86.966 6.527 -18.537 1.000 15.643 109 MET B O 1
ATOM 3866 N N . GLU B 1 133 ? 85.980 8.447 -17.797 1.000 14.646 110 GLU B N 1
ATOM 3867 C CA . GLU B 1 133 ? 86.864 8.618 -16.648 1.000 15.163 110 GLU B CA 1
ATOM 3868 C C . GLU B 1 133 ? 86.118 8.653 -15.318 1.000 14.257 110 GLU B C 1
ATOM 3869 O O . GLU B 1 133 ? 86.672 8.247 -14.296 1.000 16.047 110 GLU B O 1
ATOM 3875 N N . LEU B 1 134 ? 84.905 9.234 -15.311 1.000 15.176 111 LEU B N 1
ATOM 3876 C CA . LEU B 1 134 ? 84.166 9.451 -14.071 1.000 14.738 111 LEU B CA 1
ATOM 3877 C C . LEU B 1 134 ? 82.704 9.111 -14.339 1.000 13.595 111 LEU B C 1
ATOM 3878 O O . LEU B 1 134 ? 82.085 9.691 -15.218 1.000 14.616 111 LEU B O 1
ATOM 3883 N N . VAL B 1 135 ? 82.138 8.156 -13.582 1.000 13.522 112 VAL B N 1
ATOM 3884 C CA . VAL B 1 135 ? 80.778 7.699 -13.865 1.000 13.927 112 VAL B CA 1
ATOM 3885 C C . VAL B 1 135 ? 80.038 7.423 -12.557 1.000 13.361 112 VAL B C 1
ATOM 3886 O O . VAL B 1 135 ? 80.655 7.209 -11.501 1.000 15.843 112 VAL B O 1
ATOM 3890 N N . ILE B 1 136 ? 78.707 7.423 -12.650 1.000 13.566 113 ILE B N 1
ATOM 3891 C CA . ILE B 1 136 ? 77.873 6.971 -11.556 1.000 13.196 113 ILE B CA 1
ATOM 3892 C C . ILE B 1 136 ? 77.139 5.718 -12.029 1.000 13.275 113 ILE B C 1
ATOM 3893 O O . ILE B 1 136 ? 76.613 5.681 -13.143 1.000 14.628 113 ILE B O 1
ATOM 3898 N N . ALA B 1 137 ? 77.075 4.716 -11.121 1.000 13.785 114 ALA B N 1
ATOM 3899 C CA . ALA B 1 137 ? 76.324 3.496 -11.418 1.000 14.106 114 ALA B CA 1
ATOM 3900 C C . ALA B 1 137 ? 75.369 3.231 -10.264 1.000 13.880 114 ALA B C 1
ATOM 3901 O O . ALA B 1 137 ? 75.741 3.394 -9.112 1.000 15.430 114 ALA B O 1
ATOM 3903 N N . GLY B 1 138 ? 74.144 2.804 -10.583 1.000 13.950 115 GLY B N 1
ATOM 3904 C CA . GLY B 1 138 ? 73.228 2.516 -9.497 1.000 13.587 115 GLY B CA 1
ATOM 3905 C C . GLY B 1 138 ? 72.007 1.768 -10.009 1.000 11.940 115 GLY B C 1
ATOM 3906 O O . GLY B 1 138 ? 72.036 1.188 -11.107 1.000 13.978 115 GLY B O 1
ATOM 3907 N N . GLY B 1 139 ? 70.934 1.806 -9.213 1.000 13.328 116 GLY B N 1
ATOM 3908 C CA . GLY B 1 139 ? 69.686 1.207 -9.625 1.000 14.147 116 GLY B CA 1
ATOM 3909 C C . GLY B 1 139 ? 68.531 1.607 -8.716 1.000 12.356 116 GLY B C 1
ATOM 3910 O O . GLY B 1 139 ? 68.741 2.105 -7.590 1.000 13.905 116 GLY B O 1
ATOM 3911 N N . VAL B 1 140 ? 67.324 1.339 -9.213 1.000 13.314 117 VAL B N 1
ATOM 3912 C CA . VAL B 1 140 ? 66.109 1.711 -8.512 1.000 13.267 117 VAL B CA 1
ATOM 3913 C C . VAL B 1 140 ? 65.012 0.698 -8.833 1.000 12.132 117 VAL B C 1
ATOM 3914 O O . VAL B 1 140 ? 64.930 0.181 -9.957 1.000 13.963 117 VAL B O 1
ATOM 3918 N N . GLU B 1 141 ? 64.143 0.493 -7.845 1.000 13.178 118 GLU B N 1
ATOM 3919 C CA . GLU B 1 141 ? 62.836 -0.063 -8.163 1.000 13.241 118 GLU B CA 1
ATOM 3920 C C . GLU B 1 141 ? 61.803 0.456 -7.170 1.000 12.601 118 GLU B C 1
ATOM 3921 O O . GLU B 1 141 ? 62.100 0.510 -5.968 1.000 14.717 118 GLU B O 1
ATOM 3927 N N . SER B 1 142 ? 60.619 0.852 -7.679 1.000 13.771 119 SER B N 1
ATOM 3928 C CA . SER B 1 142 ? 59.463 1.094 -6.815 1.000 13.882 119 SER B CA 1
ATOM 3929 C C . SER B 1 142 ? 58.428 0.027 -7.168 1.000 14.384 119 SER B C 1
ATOM 3930 O O . SER B 1 142 ? 57.626 0.196 -8.082 1.000 17.252 119 SER B O 1
ATOM 3933 N N . MET B 1 143 ? 58.465 -1.105 -6.465 1.000 13.889 120 MET B N 1
ATOM 3934 C CA . MET B 1 143 ? 57.519 -2.155 -6.788 1.000 13.782 120 MET B CA 1
ATOM 3935 C C . MET B 1 143 ? 56.117 -1.799 -6.277 1.000 13.737 120 MET B C 1
ATOM 3936 O O . MET B 1 143 ? 55.125 -2.181 -6.900 1.000 15.783 120 MET B O 1
ATOM 3941 N N . SER B 1 144 ? 56.037 -1.016 -5.186 1.000 14.369 121 SER B N 1
ATOM 3942 C CA . SER B 1 144 ? 54.751 -0.521 -4.720 1.000 15.227 121 SER B CA 1
ATOM 3943 C C . SER B 1 144 ? 54.017 0.185 -5.860 1.000 15.432 121 SER B C 1
ATOM 3944 O O . SER B 1 144 ? 52.805 0.029 -6.003 1.000 16.861 121 SER B O 1
ATOM 3947 N N . ARG B 1 145 ? 54.752 1.016 -6.627 1.000 14.878 122 ARG B N 1
ATOM 3948 C CA . ARG B 1 145 ? 54.105 1.916 -7.573 1.000 14.155 122 ARG B CA 1
ATOM 3949 C C . ARG B 1 145 ? 54.113 1.345 -9.000 1.000 14.305 122 ARG B C 1
ATOM 3950 O O . ARG B 1 145 ? 53.703 2.029 -9.946 1.000 16.610 122 ARG B O 1
ATOM 3958 N N . ALA B 1 146 ? 54.547 0.091 -9.184 1.000 14.976 123 ALA B N 1
ATOM 3959 C CA . ALA B 1 146 ? 54.504 -0.523 -10.504 1.000 14.141 123 ALA B CA 1
ATOM 3960 C C . ALA B 1 146 ? 53.090 -0.439 -11.071 1.000 14.561 123 ALA B C 1
ATOM 3961 O O . ALA B 1 146 ? 52.132 -0.760 -10.376 1.000 16.426 123 ALA B O 1
ATOM 3963 N N . PRO B 1 147 ? 52.906 0.035 -12.321 1.000 13.858 124 PRO B N 1
ATOM 3964 C CA . PRO B 1 147 ? 51.557 0.243 -12.846 1.000 14.112 124 PRO B CA 1
ATOM 3965 C C . PRO B 1 147 ? 50.877 -1.025 -13.353 1.000 13.802 124 PRO B C 1
ATOM 3966 O O . PRO B 1 147 ? 51.501 -2.082 -13.459 1.000 15.672 124 PRO B O 1
ATOM 3970 N N . PHE B 1 148 ? 49.610 -0.876 -13.760 1.000 14.434 125 PHE B N 1
ATOM 3971 C CA . PHE B 1 148 ? 48.962 -1.860 -14.618 1.000 14.178 125 PHE B CA 1
ATOM 3972 C C . PHE B 1 148 ? 49.199 -1.504 -16.078 1.000 14.357 125 PHE B C 1
ATOM 3973 O O . PHE B 1 148 ? 49.389 -0.335 -16.387 1.000 15.662 125 PHE B O 1
ATOM 3981 N N . VAL B 1 149 ? 49.166 -2.513 -16.952 1.000 14.948 126 VAL B N 1
ATOM 3982 C CA . VAL B 1 149 ? 49.369 -2.345 -18.383 1.000 14.616 126 VAL B CA 1
ATOM 3983 C C . VAL B 1 149 ? 48.187 -2.965 -19.115 1.000 15.144 126 VAL B C 1
ATOM 3984 O O . VAL B 1 149 ? 47.660 -3.996 -18.695 1.000 16.861 126 VAL B O 1
ATOM 3988 N N . MET B 1 150 ? 47.819 -2.357 -20.245 1.000 15.552 127 MET B N 1
ATOM 3989 C CA . MET B 1 150 ? 46.716 -2.818 -21.082 1.000 14.576 127 MET B CA 1
ATOM 3990 C C . MET B 1 150 ? 47.143 -2.757 -22.548 1.000 14.516 127 MET B C 1
ATOM 3991 O O . MET B 1 150 ? 47.474 -1.686 -23.050 1.000 15.928 127 MET B O 1
ATOM 3996 N N . GLY B 1 151 ? 47.194 -3.914 -23.229 1.000 15.205 128 GLY B N 1
ATOM 3997 C CA . GLY B 1 151 ? 47.478 -3.910 -24.658 1.000 15.084 128 GLY B CA 1
ATOM 3998 C C . GLY B 1 151 ? 46.489 -3.082 -25.487 1.000 13.868 128 GLY B C 1
ATOM 3999 O O . GLY B 1 151 ? 45.323 -2.939 -25.116 1.000 16.443 128 GLY B O 1
ATOM 4000 N N . LYS B 1 152 ? 46.975 -2.531 -26.617 1.000 14.910 129 LYS B N 1
ATOM 4001 C CA . LYS B 1 152 ? 46.055 -1.883 -27.546 1.000 15.296 129 LYS B CA 1
ATOM 4002 C C . LYS B 1 152 ? 45.040 -2.882 -28.110 1.000 14.308 129 LYS B C 1
ATOM 4003 O O . LYS B 1 152 ? 45.295 -4.093 -28.210 1.000 17.433 129 LYS B O 1
ATOM 4009 N N . ALA B 1 153 ? 43.872 -2.366 -28.516 1.000 15.210 130 ALA B N 1
ATOM 4010 C CA . ALA B 1 153 ? 42.907 -3.148 -29.298 1.000 15.446 130 ALA B CA 1
ATOM 4011 C C . ALA B 1 153 ? 43.536 -3.563 -30.627 1.000 16.827 130 ALA B C 1
ATOM 4012 O O . ALA B 1 153 ? 44.189 -2.750 -31.264 1.000 19.239 130 ALA B O 1
ATOM 4014 N N . GLU B 1 154 ? 43.306 -4.808 -31.065 1.000 17.050 131 GLU B N 1
ATOM 4015 C CA . GLU B 1 154 ? 43.868 -5.292 -32.322 1.000 18.244 131 GLU B CA 1
ATOM 4016 C C . GLU B 1 154 ? 42.853 -5.198 -33.466 1.000 20.133 131 GLU B C 1
ATOM 4017 O O . GLU B 1 154 ? 43.190 -5.499 -34.619 1.000 24.667 131 GLU B O 1
ATOM 4023 N N . SER B 1 155 ? 41.638 -4.730 -33.137 1.000 19.721 132 SER B N 1
ATOM 4024 C CA . SER B 1 155 ? 40.552 -4.534 -34.083 1.000 20.150 132 SER B CA 1
ATOM 4025 C C . SER B 1 155 ? 39.597 -3.486 -33.525 1.000 18.768 132 SER B C 1
ATOM 4026 O O . SER B 1 155 ? 39.524 -3.287 -32.309 1.000 18.232 132 SER B O 1
ATOM 4029 N N . ALA B 1 156 ? 38.862 -2.827 -34.423 1.000 20.567 133 ALA B N 1
ATOM 4030 C CA . ALA B 1 156 ? 37.835 -1.899 -33.988 1.000 19.200 133 ALA B CA 1
ATOM 4031 C C . ALA B 1 156 ? 36.781 -2.655 -33.172 1.000 18.668 133 ALA B C 1
ATOM 4032 O O . ALA B 1 156 ? 36.346 -3.750 -33.543 1.000 19.826 133 ALA B O 1
ATOM 4034 N N . TYR B 1 157 ? 36.328 -2.043 -32.077 1.000 18.550 134 TYR B N 1
ATOM 4035 C CA . TYR B 1 157 ? 35.289 -2.618 -31.225 1.000 17.479 134 TYR B CA 1
ATOM 4036 C C . TYR B 1 157 ? 35.731 -3.928 -30.572 1.000 15.763 134 TYR B C 1
ATOM 4037 O O . TYR B 1 157 ? 34.862 -4.724 -30.185 1.000 18.536 134 TYR B O 1
ATOM 4046 N N . SER B 1 158 ? 37.044 -4.105 -30.355 1.000 16.153 135 SER B N 1
ATOM 4047 C CA . SER B 1 158 ? 37.542 -5.330 -29.745 1.000 15.841 135 SER B CA 1
ATOM 4048 C C . SER B 1 158 ? 36.913 -5.554 -28.372 1.000 15.938 135 SER B C 1
ATOM 4049 O O . SER B 1 158 ? 36.862 -4.634 -27.555 1.000 17.340 135 SER B O 1
ATOM 4052 N N . ARG B 1 159 ? 36.480 -6.796 -28.123 1.000 17.845 136 ARG B N 1
ATOM 4053 C CA . ARG B 1 159 ? 35.934 -7.199 -26.837 1.000 17.690 136 ARG B CA 1
ATOM 4054 C C . ARG B 1 159 ? 37.029 -7.749 -25.921 1.000 17.483 136 ARG B C 1
ATOM 4055 O O . ARG B 1 159 ? 36.741 -8.150 -24.788 1.000 20.783 136 ARG B O 1
ATOM 4063 N N . ASN B 1 160 ? 38.277 -7.754 -26.412 1.000 17.903 137 ASN B N 1
ATOM 4064 C CA . ASN B 1 160 ? 39.375 -8.437 -25.753 1.000 20.984 137 ASN B CA 1
ATOM 4065 C C . ASN B 1 160 ? 40.381 -7.412 -25.239 1.000 21.626 137 ASN B C 1
ATOM 4066 O O . ASN B 1 160 ? 41.457 -7.258 -25.813 1.000 30.622 137 ASN B O 1
ATOM 4071 N N . MET B 1 161 ? 39.995 -6.692 -24.184 1.000 19.208 138 MET B N 1
ATOM 4072 C CA . MET B 1 161 ? 40.884 -5.755 -23.508 1.000 19.320 138 MET B CA 1
ATOM 4073 C C . MET B 1 161 ? 41.110 -6.267 -22.080 1.000 19.425 138 MET B C 1
ATOM 4074 O O . MET B 1 161 ? 40.184 -6.791 -21.445 1.000 22.941 138 MET B O 1
ATOM 4079 N N . LYS B 1 162 ? 42.343 -6.118 -21.575 1.000 17.411 139 LYS B N 1
ATOM 4080 C CA . LYS B 1 162 ? 42.740 -6.758 -20.325 1.000 18.142 139 LYS B CA 1
ATOM 4081 C C . LYS B 1 162 ? 43.790 -5.900 -19.614 1.000 15.126 139 LYS B C 1
ATOM 4082 O O . LYS B 1 162 ? 44.677 -5.354 -20.269 1.000 18.982 139 LYS B O 1
ATOM 4088 N N . LEU B 1 163 ? 43.709 -5.838 -18.271 1.000 16.724 140 LEU B N 1
ATOM 4089 C CA . LEU B 1 163 ? 44.714 -5.174 -17.440 1.000 17.739 140 LEU B CA 1
ATOM 4090 C C . LEU B 1 163 ? 45.608 -6.240 -16.820 1.000 17.655 140 LEU B C 1
ATOM 4091 O O . LEU B 1 163 ? 45.103 -7.273 -16.363 1.000 20.595 140 LEU B O 1
ATOM 4096 N N . GLU B 1 164 ? 46.914 -5.963 -16.754 1.000 16.305 141 GLU B N 1
ATOM 4097 C CA . GLU B 1 164 ? 47.868 -6.855 -16.111 1.000 16.713 141 GLU B CA 1
ATOM 4098 C C . GLU B 1 164 ? 48.728 -6.071 -15.124 1.000 14.728 141 GLU B C 1
ATOM 4099 O O . GLU B 1 164 ? 49.143 -4.956 -15.386 1.000 17.287 141 GLU B O 1
ATOM 4105 N N . ASP B 1 165 ? 49.017 -6.685 -13.978 1.000 17.572 142 ASP B N 1
ATOM 4106 C CA . ASP B 1 165 ? 49.850 -6.094 -12.944 1.000 15.833 142 ASP B CA 1
ATOM 4107 C C . ASP B 1 165 ? 51.327 -6.225 -13.317 1.000 15.730 142 ASP B C 1
ATOM 4108 O O . ASP B 1 165 ? 51.758 -7.315 -13.714 1.000 19.436 142 ASP B O 1
ATOM 4113 N N . THR B 1 166 ? 52.107 -5.139 -13.180 1.000 15.102 143 THR B N 1
ATOM 4114 C CA . THR B 1 166 ? 53.531 -5.188 -13.501 1.000 15.199 143 THR B CA 1
ATOM 4115 C C . THR B 1 166 ? 54.405 -5.234 -12.249 1.000 14.609 143 THR B C 1
ATOM 4116 O O . THR B 1 166 ? 55.625 -5.155 -12.379 1.000 17.289 143 THR B O 1
ATOM 4120 N N . THR B 1 167 ? 53.803 -5.400 -11.057 1.000 14.595 144 THR B N 1
ATOM 4121 C CA . THR B 1 167 ? 54.569 -5.424 -9.807 1.000 15.413 144 THR B CA 1
ATOM 4122 C C . THR B 1 167 ? 55.755 -6.404 -9.861 1.000 14.979 144 THR B C 1
ATOM 4123 O O . THR B 1 167 ? 56.883 -6.060 -9.473 1.000 16.713 144 THR B O 1
ATOM 4127 N N . ILE B 1 168 ? 55.470 -7.652 -10.264 1.000 16.578 145 ILE B N 1
ATOM 4128 C CA . ILE B 1 168 ? 56.493 -8.679 -10.405 1.000 17.136 145 ILE B CA 1
ATOM 4129 C C . ILE B 1 168 ? 55.936 -9.770 -11.313 1.000 17.576 145 ILE B C 1
ATOM 4130 O O . ILE B 1 168 ? 54.731 -10.050 -11.324 1.000 22.168 145 ILE B O 1
ATOM 4135 N N . GLY B 1 169 ? 56.829 -10.384 -12.082 1.000 19.198 146 GLY B N 1
ATOM 4136 C CA . GLY B 1 169 ? 56.444 -11.637 -12.720 1.000 21.082 146 GLY B CA 1
ATOM 4137 C C . GLY B 1 169 ? 55.805 -11.458 -14.101 1.000 19.468 146 GLY B C 1
ATOM 4138 O O . GLY B 1 169 ? 55.773 -10.365 -14.649 1.000 21.075 146 GLY B O 1
ATOM 4139 N N . TRP B 1 170 ? 55.290 -12.543 -14.677 1.000 18.902 147 TRP B N 1
ATOM 4140 C CA . TRP B 1 170 ? 54.919 -12.588 -16.087 1.000 16.316 147 TRP B CA 1
ATOM 4141 C C . TRP B 1 170 ? 53.736 -11.679 -16.396 1.000 15.896 147 TRP B C 1
ATOM 4142 O O . TRP B 1 170 ? 52.750 -11.666 -15.654 1.000 18.820 147 TRP B O 1
ATOM 4153 N N . ARG B 1 171 ? 53.825 -10.993 -17.545 1.000 15.786 148 ARG B N 1
ATOM 4154 C CA . ARG B 1 171 ? 52.667 -10.349 -18.175 1.000 15.663 148 ARG B CA 1
ATOM 4155 C C . ARG B 1 171 ? 52.881 -10.393 -19.691 1.000 15.748 148 ARG B C 1
ATOM 4156 O O . ARG B 1 171 ? 54.018 -10.593 -20.126 1.000 15.997 148 ARG B O 1
ATOM 4164 N N . PHE B 1 172 ? 51.803 -10.271 -20.488 1.000 15.687 149 PHE B N 1
ATOM 4165 C CA . PHE B 1 172 ? 51.892 -10.432 -21.941 1.000 16.081 149 PHE B CA 1
ATOM 4166 C C . PHE B 1 172 ? 52.640 -11.732 -22.256 1.000 15.170 149 PHE B C 1
ATOM 4167 O O . PHE B 1 172 ? 53.612 -11.740 -23.001 1.000 17.453 149 PHE B O 1
ATOM 4175 N N . ILE B 1 173 ? 52.147 -12.855 -21.709 1.000 17.358 150 ILE B N 1
ATOM 4176 C CA . ILE B 1 173 ? 52.810 -14.138 -21.914 1.000 16.899 150 ILE B CA 1
ATOM 4177 C C . ILE B 1 173 ? 52.756 -14.505 -23.394 1.000 15.819 150 ILE B C 1
ATOM 4178 O O . ILE B 1 173 ? 51.680 -14.522 -24.000 1.000 17.575 150 ILE B O 1
ATOM 4183 N N . ASN B 1 174 ? 53.916 -14.881 -23.941 1.000 16.471 151 ASN B N 1
ATOM 4184 C CA . ASN B 1 174 ? 54.000 -15.390 -25.302 1.000 15.787 151 ASN B CA 1
ATOM 4185 C C . ASN B 1 174 ? 53.701 -16.897 -25.282 1.000 16.636 151 ASN B C 1
ATOM 4186 O O . ASN B 1 174 ? 54.417 -17.650 -24.611 1.000 16.949 151 ASN B O 1
ATOM 4191 N N . PRO B 1 175 ? 52.694 -17.403 -26.038 1.000 16.629 152 PRO B N 1
ATOM 4192 C CA . PRO B 1 175 ? 52.447 -18.854 -26.075 1.000 17.729 152 PRO B CA 1
ATOM 4193 C C . PRO B 1 175 ? 53.673 -19.706 -26.430 1.000 17.358 152 PRO B C 1
ATOM 4194 O O . PRO B 1 175 ? 53.792 -20.835 -25.939 1.000 18.537 152 PRO B O 1
ATOM 4198 N N . LEU B 1 176 ? 54.584 -19.188 -27.273 1.000 15.981 153 LEU B N 1
ATOM 4199 C CA . LEU B 1 176 ? 55.776 -19.931 -27.688 1.000 17.554 153 LEU B CA 1
ATOM 4200 C C . LEU B 1 176 ? 56.755 -20.060 -26.526 1.000 17.655 153 LEU B C 1
ATOM 4201 O O . LEU B 1 176 ? 57.497 -21.036 -26.418 1.000 19.598 153 LEU B O 1
ATOM 4206 N N . MET B 1 177 ? 56.795 -19.050 -25.652 1.000 17.360 154 MET B N 1
ATOM 4207 C CA . MET B 1 177 ? 57.639 -19.145 -24.470 1.000 18.264 154 MET B CA 1
ATOM 4208 C C . MET B 1 177 ? 57.055 -20.196 -23.518 1.000 16.597 154 MET B C 1
ATOM 4209 O O . MET B 1 177 ? 57.779 -21.040 -22.990 1.000 17.412 154 MET B O 1
ATOM 4214 N N . LYS B 1 178 ? 55.750 -20.134 -23.281 1.000 17.222 155 LYS B N 1
ATOM 4215 C CA . LYS B 1 178 ? 55.095 -21.085 -22.390 1.000 17.132 155 LYS B CA 1
ATOM 4216 C C . LYS B 1 178 ? 55.312 -22.530 -22.851 1.000 18.249 155 LYS B C 1
ATOM 4217 O O . LYS B 1 178 ? 55.626 -23.404 -22.030 1.000 19.781 155 LYS B O 1
ATOM 4223 N N . SER B 1 179 ? 55.109 -22.791 -24.150 1.000 18.775 156 SER B N 1
ATOM 4224 C CA . SER B 1 179 ? 55.171 -24.156 -24.650 1.000 19.861 156 SER B CA 1
ATOM 4225 C C . SER B 1 179 ? 56.587 -24.726 -24.550 1.000 19.737 156 SER B C 1
ATOM 4226 O O . SER B 1 179 ? 56.740 -25.887 -24.204 1.000 24.292 156 SER B O 1
ATOM 4229 N N . GLN B 1 180 ? 57.627 -23.927 -24.831 1.000 19.441 157 GLN B N 1
ATOM 4230 C CA . GLN B 1 180 ? 58.989 -24.437 -24.861 1.000 18.824 157 GLN B CA 1
ATOM 4231 C C . GLN B 1 180 ? 59.654 -24.438 -23.485 1.000 19.193 157 GLN B C 1
ATOM 4232 O O . GLN B 1 180 ? 60.316 -25.415 -23.132 1.000 22.695 157 GLN B O 1
ATOM 4238 N N . TYR B 1 181 ? 59.518 -23.325 -22.750 1.000 17.331 158 TYR B N 1
ATOM 4239 C CA . TYR B 1 181 ? 60.301 -23.082 -21.552 1.000 17.404 158 TYR B CA 1
ATOM 4240 C C . TYR B 1 181 ? 59.438 -23.016 -20.291 1.000 17.016 158 TYR B C 1
ATOM 4241 O O . TYR B 1 181 ? 59.983 -23.061 -19.194 1.000 19.725 158 TYR B O 1
ATOM 4250 N N . GLY B 1 182 ? 58.113 -22.894 -20.451 1.000 17.570 159 GLY B N 1
ATOM 4251 C CA . GLY B 1 182 ? 57.231 -22.658 -19.323 1.000 18.190 159 GLY B CA 1
ATOM 4252 C C . GLY B 1 182 ? 57.229 -21.175 -18.939 1.000 18.182 159 GLY B C 1
ATOM 4253 O O . GLY B 1 182 ? 58.102 -20.396 -19.360 1.000 19.818 159 GLY B O 1
ATOM 4254 N N . VAL B 1 183 ? 56.232 -20.792 -18.135 1.000 18.102 160 VAL B N 1
ATOM 4255 C CA . VAL B 1 183 ? 56.170 -19.449 -17.554 1.000 17.674 160 VAL B CA 1
ATOM 4256 C C . VAL B 1 183 ? 55.962 -19.604 -16.043 1.000 17.596 160 VAL B C 1
ATOM 4257 O O . VAL B 1 183 ? 55.078 -18.987 -15.449 1.000 20.757 160 VAL B O 1
ATOM 4261 N N . ASP B 1 184 ? 56.787 -20.464 -15.429 1.000 19.540 161 ASP B N 1
ATOM 4262 C CA . ASP B 1 184 ? 56.786 -20.645 -13.983 1.000 20.237 161 ASP B CA 1
ATOM 4263 C C . ASP B 1 184 ? 56.943 -19.299 -13.271 1.000 20.008 161 ASP B C 1
ATOM 4264 O O . ASP B 1 184 ? 57.755 -18.469 -13.678 1.000 20.464 161 ASP B O 1
ATOM 4269 N N . SER B 1 185 ? 56.173 -19.097 -12.192 1.000 19.344 162 SER B N 1
ATOM 4270 C CA . SER B 1 185 ? 56.396 -17.946 -11.333 1.000 19.805 162 SER B CA 1
ATOM 4271 C C . SER B 1 185 ? 57.761 -18.081 -10.662 1.000 18.557 162 SER B C 1
ATOM 4272 O O . SER B 1 185 ? 58.327 -19.163 -10.611 1.000 20.509 162 SER B O 1
ATOM 4275 N N . MET B 1 186 ? 58.284 -16.981 -10.112 1.000 19.475 163 MET B N 1
ATOM 4276 C CA . MET B 1 186 ? 59.575 -17.055 -9.433 1.000 20.364 163 MET B CA 1
ATOM 4277 C C . MET B 1 186 ? 59.530 -18.061 -8.275 1.000 19.723 163 MET B C 1
ATOM 4278 O O . MET B 1 186 ? 60.440 -18.893 -8.137 1.000 19.519 163 MET B O 1
ATOM 4283 N N . PRO B 1 187 ? 58.505 -18.031 -7.381 1.000 19.637 164 PRO B N 1
ATOM 4284 C CA . PRO B 1 187 ? 58.435 -19.040 -6.323 1.000 19.993 164 PRO B CA 1
ATOM 4285 C C . PRO B 1 187 ? 58.344 -20.467 -6.864 1.000 19.243 164 PRO B C 1
ATOM 4286 O O . PRO B 1 187 ? 58.920 -21.377 -6.263 1.000 20.249 164 PRO B O 1
ATOM 4290 N N . GLU B 1 188 ? 57.653 -20.667 -7.998 1.000 19.483 165 GLU B N 1
ATOM 4291 C CA . GLU B 1 188 ? 57.619 -22.004 -8.595 1.000 18.940 165 GLU B CA 1
ATOM 4292 C C . GLU B 1 188 ? 59.027 -22.426 -9.019 1.000 17.901 165 GLU B C 1
ATOM 4293 O O . GLU B 1 188 ? 59.383 -23.585 -8.848 1.000 20.131 165 GLU B O 1
ATOM 4299 N N . THR B 1 189 ? 59.818 -21.513 -9.601 1.000 17.963 166 THR B N 1
ATOM 4300 C CA . THR B 1 189 ? 61.178 -21.889 -9.987 1.000 17.280 166 THR B CA 1
ATOM 4301 C C . THR B 1 189 ? 62.014 -22.260 -8.758 1.000 16.583 166 THR B C 1
ATOM 4302 O O . THR B 1 189 ? 62.903 -23.117 -8.842 1.000 19.238 166 THR B O 1
ATOM 4306 N N . ALA B 1 190 ? 61.751 -21.594 -7.622 1.000 18.409 167 ALA B N 1
ATOM 4307 C CA . ALA B 1 190 ? 62.484 -21.889 -6.396 1.000 18.283 167 ALA B CA 1
ATOM 4308 C C . ALA B 1 190 ? 62.101 -23.270 -5.855 1.000 18.447 167 ALA B C 1
ATOM 4309 O O . ALA B 1 190 ? 62.952 -23.979 -5.306 1.000 18.987 167 ALA B O 1
ATOM 4311 N N . ASP B 1 191 ? 60.824 -23.637 -5.993 1.000 19.387 168 ASP B N 1
ATOM 4312 C CA . ASP B 1 191 ? 60.404 -25.001 -5.660 1.000 19.397 168 ASP B CA 1
ATOM 4313 C C . ASP B 1 191 ? 61.092 -26.022 -6.576 1.000 19.580 168 ASP B C 1
ATOM 4314 O O . ASP B 1 191 ? 61.485 -27.111 -6.135 1.000 23.164 168 ASP B O 1
ATOM 4319 N N . ASN B 1 192 ? 61.229 -25.682 -7.860 1.000 19.501 169 ASN B N 1
ATOM 4320 C CA . ASN B 1 192 ? 61.883 -26.554 -8.833 1.000 18.595 169 ASN B CA 1
ATOM 4321 C C . ASN B 1 192 ? 63.347 -26.775 -8.461 1.000 19.006 169 ASN B C 1
ATOM 4322 O O . ASN B 1 192 ? 63.825 -27.900 -8.535 1.000 21.967 169 ASN B O 1
ATOM 4327 N N . VAL B 1 193 ? 64.043 -25.710 -8.033 1.000 19.164 170 VAL B N 1
ATOM 4328 C CA . VAL B 1 193 ? 65.420 -25.811 -7.569 1.000 19.437 170 VAL B CA 1
ATOM 4329 C C . VAL B 1 193 ? 65.488 -26.681 -6.306 1.000 20.033 170 VAL B C 1
ATOM 4330 O O . VAL B 1 193 ? 66.369 -27.551 -6.194 1.000 21.944 170 VAL B O 1
ATOM 4334 N N . ALA B 1 194 ? 64.565 -26.464 -5.352 1.000 19.829 171 ALA B N 1
ATOM 4335 C CA . ALA B 1 194 ? 64.534 -27.297 -4.143 1.000 20.478 171 ALA B CA 1
ATOM 4336 C C . ALA B 1 194 ? 64.414 -28.785 -4.475 1.000 23.493 171 ALA B C 1
ATOM 4337 O O . ALA B 1 194 ? 65.104 -29.628 -3.883 1.000 23.533 171 ALA B O 1
ATOM 4339 N N . ASP B 1 195 ? 63.539 -29.087 -5.439 1.000 23.944 172 ASP B N 1
ATOM 4340 C CA . ASP B 1 195 ? 63.292 -30.463 -5.850 1.000 24.920 172 ASP B CA 1
ATOM 4341 C C . ASP B 1 195 ? 64.521 -31.035 -6.558 1.000 25.530 172 ASP B C 1
ATOM 4342 O O . ASP B 1 195 ? 65.017 -32.099 -6.196 1.000 30.382 172 ASP B O 1
ATOM 4347 N N . ASP B 1 196 ? 64.994 -30.342 -7.595 1.000 23.622 173 ASP B N 1
ATOM 4348 C CA . ASP B 1 196 ? 66.036 -30.864 -8.470 1.000 23.143 173 ASP B CA 1
ATOM 4349 C C . ASP B 1 196 ? 67.397 -30.935 -7.774 1.000 24.324 173 ASP B C 1
ATOM 4350 O O . ASP B 1 196 ? 68.188 -31.832 -8.089 1.000 29.347 173 ASP B O 1
ATOM 4355 N N . TYR B 1 197 ? 67.656 -30.013 -6.825 1.000 24.701 174 TYR B N 1
ATOM 4356 C CA . TYR B 1 197 ? 68.936 -29.932 -6.127 1.000 23.645 174 TYR B CA 1
ATOM 4357 C C . TYR B 1 197 ? 68.853 -30.506 -4.708 1.000 24.935 174 TYR B C 1
ATOM 4358 O O . TYR B 1 197 ? 69.843 -30.479 -3.976 1.000 27.536 174 TYR B O 1
ATOM 4367 N N . GLN B 1 198 ? 67.676 -31.033 -4.334 1.000 24.340 175 GLN B N 1
ATOM 4368 C CA . GLN B 1 198 ? 67.443 -31.684 -3.045 1.000 25.004 175 GLN B CA 1
ATOM 4369 C C . GLN B 1 198 ? 67.797 -30.742 -1.890 1.000 23.205 175 GLN B C 1
ATOM 4370 O O . GLN B 1 198 ? 68.676 -31.049 -1.073 1.000 27.235 175 GLN B O 1
ATOM 4376 N N . VAL B 1 199 ? 67.081 -29.604 -1.828 1.000 22.644 176 VAL B N 1
ATOM 4377 C CA . VAL B 1 199 ? 67.254 -28.653 -0.741 1.000 21.499 176 VAL B CA 1
ATOM 4378 C C . VAL B 1 199 ? 66.040 -28.717 0.182 1.000 23.519 176 VAL B C 1
ATOM 4379 O O . VAL B 1 199 ? 64.941 -28.340 -0.223 1.000 24.143 176 VAL B O 1
ATOM 4383 N N . SER B 1 200 ? 66.232 -29.265 1.396 1.000 24.767 177 SER B N 1
ATOM 4384 C CA . SER B 1 200 ? 65.115 -29.527 2.295 1.000 24.025 177 SER B CA 1
ATOM 4385 C C . SER B 1 200 ? 64.478 -28.238 2.815 1.000 22.273 177 SER B C 1
ATOM 4386 O O . SER B 1 200 ? 65.126 -27.192 2.926 1.000 22.938 177 SER B O 1
ATOM 4389 N N . ARG B 1 201 ? 63.190 -28.338 3.171 1.000 24.413 178 ARG B N 1
ATOM 4390 C CA . ARG B 1 201 ? 62.462 -27.285 3.871 1.000 23.764 178 ARG B CA 1
ATOM 4391 C C . ARG B 1 201 ? 63.211 -26.860 5.145 1.000 24.136 178 ARG B C 1
ATOM 4392 O O . ARG B 1 201 ? 63.318 -25.668 5.442 1.000 24.819 178 ARG B O 1
ATOM 4400 N N . ALA B 1 202 ? 63.727 -27.840 5.907 1.000 24.644 179 ALA B N 1
ATOM 4401 C CA . ALA B 1 202 ? 64.406 -27.549 7.158 1.000 27.067 179 ALA B CA 1
ATOM 4402 C C . ALA B 1 202 ? 65.637 -26.679 6.910 1.000 26.119 179 ALA B C 1
ATOM 4403 O O . ALA B 1 202 ? 65.871 -25.722 7.651 1.000 27.006 179 ALA B O 1
ATOM 4405 N N . ASP B 1 203 ? 66.429 -27.025 5.884 1.000 24.072 180 ASP B N 1
ATOM 4406 C CA . ASP B 1 203 ? 67.634 -26.269 5.567 1.000 24.099 180 ASP B CA 1
ATOM 4407 C C . ASP B 1 203 ? 67.281 -24.861 5.069 1.000 21.364 180 ASP B C 1
ATOM 4408 O O . ASP B 1 203 ? 67.962 -23.886 5.398 1.000 22.856 180 ASP B O 1
ATOM 4413 N N . GLN B 1 204 ? 66.208 -24.751 4.271 1.000 21.497 181 GLN B N 1
ATOM 4414 C CA . GLN B 1 204 ? 65.751 -23.453 3.779 1.000 19.490 181 GLN B CA 1
ATOM 4415 C C . GLN B 1 204 ? 65.400 -22.540 4.956 1.000 20.301 181 GLN B C 1
ATOM 4416 O O . GLN B 1 204 ? 65.779 -21.373 4.984 1.000 21.081 181 GLN B O 1
ATOM 4422 N N . ASP B 1 205 ? 64.698 -23.085 5.954 1.000 21.456 182 ASP B N 1
ATOM 4423 C CA . ASP B 1 205 ? 64.244 -22.301 7.091 1.000 22.618 182 ASP B CA 1
ATOM 4424 C C . ASP B 1 205 ? 65.420 -21.896 7.983 1.000 22.029 182 ASP B C 1
ATOM 4425 O O . ASP B 1 205 ? 65.450 -20.760 8.473 1.000 22.977 182 ASP B O 1
ATOM 4430 N N . ALA B 1 206 ? 66.385 -22.807 8.180 1.000 22.128 183 ALA B N 1
ATOM 4431 C CA . ALA B 1 206 ? 67.603 -22.490 8.922 1.000 21.347 183 ALA B CA 1
ATOM 4432 C C . ALA B 1 206 ? 68.346 -21.313 8.275 1.000 20.457 183 ALA B C 1
ATOM 4433 O O . ALA B 1 206 ? 68.808 -20.408 8.971 1.000 22.386 183 ALA B O 1
ATOM 4435 N N . PHE B 1 207 ? 68.445 -21.319 6.936 1.000 20.521 184 PHE B N 1
ATOM 4436 C CA . PHE B 1 207 ? 69.134 -20.264 6.202 1.000 20.323 184 PHE B CA 1
ATOM 4437 C C . PHE B 1 207 ? 68.383 -18.938 6.373 1.000 18.543 184 PHE B C 1
ATOM 4438 O O . PHE B 1 207 ? 68.980 -17.875 6.622 1.000 20.992 184 PHE B O 1
ATOM 4446 N N . ALA B 1 208 ? 67.049 -18.983 6.240 1.000 19.933 185 ALA B N 1
ATOM 4447 C CA . ALA B 1 208 ? 66.220 -17.799 6.441 1.000 20.136 185 ALA B CA 1
ATOM 4448 C C . ALA B 1 208 ? 66.403 -17.226 7.847 1.000 19.114 185 ALA B C 1
ATOM 4449 O O . ALA B 1 208 ? 66.540 -16.016 8.013 1.000 19.617 185 ALA B O 1
ATOM 4451 N N . LEU B 1 209 ? 66.459 -18.089 8.867 1.000 20.729 186 LEU B N 1
ATOM 4452 C CA . LEU B 1 209 ? 66.615 -17.602 10.236 1.000 19.495 186 LEU B CA 1
ATOM 4453 C C . LEU B 1 209 ? 67.967 -16.909 10.397 1.000 20.358 186 LEU B C 1
ATOM 4454 O O . LEU B 1 209 ? 68.047 -15.846 11.017 1.000 23.059 186 LEU B O 1
ATOM 4459 N N . ARG B 1 210 ? 69.030 -17.499 9.830 1.000 19.731 187 ARG B N 1
ATOM 4460 C CA . ARG B 1 210 ? 70.347 -16.874 9.900 1.000 19.357 187 ARG B CA 1
ATOM 4461 C C . ARG B 1 210 ? 70.346 -15.504 9.215 1.000 17.947 187 ARG B C 1
ATOM 4462 O O . ARG B 1 210 ? 70.971 -14.586 9.721 1.000 20.238 187 ARG B O 1
ATOM 4470 N N . SER B 1 211 ? 69.687 -15.368 8.056 1.000 18.208 188 SER B N 1
ATOM 4471 C CA . SER B 1 211 ? 69.544 -14.074 7.401 1.000 18.164 188 SER B CA 1
ATOM 4472 C C . SER B 1 211 ? 68.922 -13.034 8.343 1.000 17.080 188 SER B C 1
ATOM 4473 O O . SER B 1 211 ? 69.459 -11.937 8.484 1.000 18.912 188 SER B O 1
ATOM 4476 N N . GLN B 1 212 ? 67.810 -13.377 9.015 1.000 18.759 189 GLN B N 1
ATOM 4477 C CA . GLN B 1 212 ? 67.149 -12.448 9.924 1.000 19.066 189 GLN B CA 1
ATOM 4478 C C . GLN B 1 212 ? 68.053 -12.102 11.107 1.000 19.059 189 GLN B C 1
ATOM 4479 O O . GLN B 1 212 ? 68.150 -10.926 11.486 1.000 21.481 189 GLN B O 1
ATOM 4485 N N . GLN B 1 213 ? 68.719 -13.114 11.691 1.000 19.727 190 GLN B N 1
ATOM 4486 C CA . GLN B 1 213 ? 69.566 -12.904 12.855 1.000 20.350 190 GLN B CA 1
ATOM 4487 C C . GLN B 1 213 ? 70.736 -11.986 12.502 1.000 19.480 190 GLN B C 1
ATOM 4488 O O . GLN B 1 213 ? 71.057 -11.045 13.239 1.000 20.705 190 GLN B O 1
ATOM 4494 N N . LYS B 1 214 ? 71.400 -12.295 11.386 1.000 18.688 191 LYS B N 1
ATOM 4495 C CA . LYS B 1 214 ? 72.554 -11.518 10.969 1.000 19.532 191 LYS B CA 1
ATOM 4496 C C . LYS B 1 214 ? 72.167 -10.084 10.605 1.000 17.373 191 LYS B C 1
ATOM 4497 O O . LYS B 1 214 ? 72.893 -9.128 10.931 1.000 18.919 191 LYS B O 1
ATOM 4503 N N . ALA B 1 215 ? 71.024 -9.917 9.926 1.000 18.093 192 ALA B N 1
ATOM 4504 C CA . ALA B 1 215 ? 70.580 -8.578 9.569 1.000 18.176 192 ALA B CA 1
ATOM 4505 C C . ALA B 1 215 ? 70.209 -7.769 10.813 1.000 18.740 192 ALA B C 1
ATOM 4506 O O . ALA B 1 215 ? 70.515 -6.595 10.885 1.000 20.828 192 ALA B O 1
ATOM 4508 N N . ALA B 1 216 ? 69.533 -8.381 11.788 1.000 19.745 193 ALA B N 1
ATOM 4509 C CA . ALA B 1 216 ? 69.160 -7.690 13.015 1.000 21.456 193 ALA B CA 1
ATOM 4510 C C . ALA B 1 216 ? 70.404 -7.223 13.774 1.000 21.062 193 ALA B C 1
ATOM 4511 O O . ALA B 1 216 ? 70.433 -6.101 14.304 1.000 22.575 193 ALA B O 1
ATOM 4513 N N . ALA B 1 217 ? 71.455 -8.051 13.765 1.000 20.951 194 ALA B N 1
ATOM 4514 C CA . ALA B 1 217 ? 72.717 -7.737 14.421 1.000 20.958 194 ALA B CA 1
ATOM 4515 C C . ALA B 1 217 ? 73.420 -6.573 13.730 1.000 19.957 194 ALA B C 1
ATOM 4516 O O . ALA B 1 217 ? 73.925 -5.675 14.399 1.000 21.183 194 ALA B O 1
ATOM 4518 N N . ALA B 1 218 ? 73.476 -6.617 12.397 1.000 18.362 195 ALA B N 1
ATOM 4519 C CA . ALA B 1 218 ? 74.085 -5.560 11.611 1.000 18.702 195 ALA B CA 1
ATOM 4520 C C . ALA B 1 218 ? 73.329 -4.237 11.779 1.000 19.259 195 ALA B C 1
ATOM 4521 O O . ALA B 1 218 ? 73.945 -3.168 11.858 1.000 19.166 195 ALA B O 1
ATOM 4523 N N A GLN B 1 219 ? 71.993 -4.307 11.865 0.500 17.212 196 GLN B N 1
ATOM 4524 N N B GLN B 1 219 ? 71.994 -4.323 11.779 0.500 18.756 196 GLN B N 1
ATOM 4525 C CA A GLN B 1 219 ? 71.181 -3.103 11.994 0.500 17.797 196 GLN B CA 1
ATOM 4526 C CA B GLN B 1 219 ? 71.153 -3.163 12.024 0.500 19.285 196 GLN B CA 1
ATOM 4527 C C A GLN B 1 219 ? 71.390 -2.477 13.377 0.500 19.303 196 GLN B C 1
ATOM 4528 C C B GLN B 1 219 ? 71.602 -2.511 13.331 0.500 19.185 196 GLN B C 1
ATOM 4529 O O A GLN B 1 219 ? 71.376 -1.246 13.519 0.500 19.901 196 GLN B O 1
ATOM 4530 O O B GLN B 1 219 ? 71.963 -1.326 13.370 0.500 17.461 196 GLN B O 1
ATOM 4541 N N . ALA B 1 220 ? 71.610 -3.320 14.398 1.000 20.865 197 ALA B N 1
ATOM 4542 C CA . ALA B 1 220 ? 71.881 -2.834 15.752 1.000 22.107 197 ALA B CA 1
ATOM 4543 C C . ALA B 1 220 ? 73.279 -2.229 15.865 1.000 20.986 197 ALA B C 1
ATOM 4544 O O . ALA B 1 220 ? 73.480 -1.254 16.611 1.000 26.493 197 ALA B O 1
ATOM 4546 N N . ALA B 1 221 ? 74.231 -2.778 15.094 1.000 20.757 198 ALA B N 1
ATOM 4547 C CA . ALA B 1 221 ? 75.608 -2.298 15.106 1.000 18.946 198 ALA B CA 1
ATOM 4548 C C . ALA B 1 221 ? 75.776 -0.995 14.322 1.000 19.421 198 ALA B C 1
ATOM 4549 O O . ALA B 1 221 ? 76.846 -0.400 14.365 1.000 22.162 198 ALA B O 1
ATOM 4551 N N . GLY B 1 222 ? 74.739 -0.566 13.596 1.000 18.242 199 GLY B N 1
ATOM 4552 C CA . GLY B 1 222 ? 74.804 0.662 12.805 1.000 17.741 199 GLY B CA 1
ATOM 4553 C C . GLY B 1 222 ? 75.435 0.438 11.430 1.000 17.673 199 GLY B C 1
ATOM 4554 O O . GLY B 1 222 ? 75.768 1.397 10.729 1.000 18.137 199 GLY B O 1
ATOM 4555 N N . PHE B 1 223 ? 75.581 -0.839 11.018 1.000 18.290 200 PHE B N 1
ATOM 4556 C CA . PHE B 1 223 ? 76.199 -1.152 9.731 1.000 16.341 200 PHE B CA 1
ATOM 4557 C C . PHE B 1 223 ? 75.352 -0.627 8.568 1.000 15.722 200 PHE B C 1
ATOM 4558 O O . PHE B 1 223 ? 75.861 0.034 7.645 1.000 17.439 200 PHE B O 1
ATOM 4566 N N . PHE B 1 224 ? 74.046 -0.896 8.595 1.000 15.771 201 PHE B N 1
ATOM 4567 C CA . PHE B 1 224 ? 73.207 -0.370 7.515 1.000 16.208 201 PHE B CA 1
ATOM 4568 C C . PHE B 1 224 ? 73.134 1.161 7.533 1.000 15.459 201 PHE B C 1
ATOM 4569 O O . PHE B 1 224 ? 73.064 1.783 6.462 1.000 17.242 201 PHE B O 1
ATOM 4577 N N . ALA B 1 225 ? 73.164 1.768 8.734 1.000 16.251 202 ALA B N 1
ATOM 4578 C CA . ALA B 1 225 ? 73.087 3.220 8.854 1.000 17.618 202 ALA B CA 1
ATOM 4579 C C . ALA B 1 225 ? 74.219 3.893 8.088 1.000 16.763 202 ALA B C 1
ATOM 4580 O O . ALA B 1 225 ? 74.000 4.955 7.503 1.000 19.173 202 ALA B O 1
ATOM 4582 N N A GLU B 1 226 ? 75.403 3.258 8.061 0.500 17.586 203 GLU B N 1
ATOM 4583 N N B GLU B 1 226 ? 75.413 3.282 8.094 0.500 15.730 203 GLU B N 1
ATOM 4584 C CA A GLU B 1 226 ? 76.569 3.782 7.363 0.500 18.390 203 GLU B CA 1
ATOM 4585 C CA B GLU B 1 226 ? 76.543 3.834 7.361 0.500 15.705 203 GLU B CA 1
ATOM 4586 C C A GLU B 1 226 ? 76.404 3.720 5.842 0.500 18.321 203 GLU B C 1
ATOM 4587 C C B GLU B 1 226 ? 76.259 3.860 5.856 0.500 15.717 203 GLU B C 1
ATOM 4588 O O A GLU B 1 226 ? 77.148 4.380 5.114 0.500 18.283 203 GLU B O 1
ATOM 4589 O O B GLU B 1 226 ? 76.761 4.735 5.150 0.500 17.564 203 GLU B O 1
ATOM 4600 N N . GLU B 1 227 ? 75.456 2.907 5.367 1.000 15.996 204 GLU B N 1
ATOM 4601 C CA . GLU B 1 227 ? 75.153 2.801 3.948 1.000 15.712 204 GLU B CA 1
ATOM 4602 C C . GLU B 1 227 ? 74.008 3.714 3.520 1.000 15.225 204 GLU B C 1
ATOM 4603 O O . GLU B 1 227 ? 73.833 3.921 2.317 1.000 16.451 204 GLU B O 1
ATOM 4609 N N . ILE B 1 228 ? 73.198 4.185 4.480 1.000 16.079 205 ILE B N 1
ATOM 4610 C CA . ILE B 1 228 ? 71.896 4.775 4.172 1.000 15.514 205 ILE B CA 1
ATOM 4611 C C . ILE B 1 228 ? 71.912 6.306 4.213 1.000 14.983 205 ILE B C 1
ATOM 4612 O O . ILE B 1 228 ? 72.481 6.894 5.136 1.000 17.792 205 ILE B O 1
ATOM 4617 N N . VAL B 1 229 ? 71.232 6.916 3.228 1.000 16.427 206 VAL B N 1
ATOM 4618 C CA . VAL B 1 229 ? 70.785 8.308 3.294 1.000 16.787 206 VAL B CA 1
ATOM 4619 C C . VAL B 1 229 ? 69.277 8.266 3.516 1.000 16.364 206 VAL B C 1
ATOM 4620 O O . VAL B 1 229 ? 68.572 7.498 2.861 1.000 17.340 206 VAL B O 1
ATOM 4624 N N . PRO B 1 230 ? 68.722 9.093 4.431 1.000 20.289 207 PRO B N 1
ATOM 4625 C CA . PRO B 1 230 ? 67.280 9.077 4.667 1.000 22.388 207 PRO B CA 1
ATOM 4626 C C . PRO B 1 230 ? 66.496 9.628 3.473 1.000 21.819 207 PRO B C 1
ATOM 4627 O O . PRO B 1 230 ? 67.011 10.426 2.684 1.000 25.684 207 PRO B O 1
ATOM 4631 N N . VAL B 1 231 ? 65.232 9.202 3.377 1.000 20.474 208 VAL B N 1
ATOM 4632 C CA . VAL B 1 231 ? 64.271 9.740 2.426 1.000 20.416 208 VAL B CA 1
ATOM 4633 C C . VAL B 1 231 ? 63.256 10.579 3.196 1.000 22.133 208 VAL B C 1
ATOM 4634 O O . VAL B 1 231 ? 62.683 10.096 4.169 1.000 23.407 208 VAL B O 1
ATOM 4638 N N . ARG B 1 232 ? 63.060 11.844 2.771 1.000 27.453 209 ARG B N 1
ATOM 4639 C CA . ARG B 1 232 ? 62.239 12.790 3.513 1.000 28.617 209 ARG B CA 1
ATOM 4640 C C . ARG B 1 232 ? 60.831 12.860 2.903 1.000 32.864 209 ARG B C 1
ATOM 4641 O O . ARG B 1 232 ? 60.774 12.878 1.651 1.000 36.761 209 ARG B O 1
ATOM 4649 N N . ILE B 1 240 ? 58.069 13.340 7.312 1.000 34.141 217 ILE B N 1
ATOM 4650 C CA . ILE B 1 240 ? 58.434 11.985 7.819 1.000 33.165 217 ILE B CA 1
ATOM 4651 C C . ILE B 1 240 ? 59.815 11.652 7.260 1.000 27.900 217 ILE B C 1
ATOM 4652 O O . ILE B 1 240 ? 60.051 11.814 6.068 1.000 31.760 217 ILE B O 1
ATOM 4657 N N . ILE B 1 241 ? 60.737 11.258 8.144 1.000 25.704 218 ILE B N 1
ATOM 4658 C CA . ILE B 1 241 ? 62.066 10.825 7.736 1.000 25.262 218 ILE B CA 1
ATOM 4659 C C . ILE B 1 241 ? 62.121 9.301 7.783 1.000 23.601 218 ILE B C 1
ATOM 4660 O O . ILE B 1 241 ? 61.934 8.691 8.843 1.000 29.382 218 ILE B O 1
ATOM 4665 N N . VAL B 1 242 ? 62.378 8.692 6.618 1.000 21.442 219 VAL B N 1
ATOM 4666 C CA . VAL B 1 242 ? 62.532 7.250 6.540 1.000 19.791 219 VAL B CA 1
ATOM 4667 C C . VAL B 1 242 ? 64.028 6.943 6.555 1.000 19.843 219 VAL B C 1
ATOM 4668 O O . VAL B 1 242 ? 64.728 7.298 5.610 1.000 20.681 219 VAL B O 1
ATOM 4672 N N . GLU B 1 243 ? 64.503 6.295 7.631 1.000 21.818 220 GLU B N 1
ATOM 4673 C CA . GLU B 1 243 ? 65.936 6.074 7.764 1.000 22.415 220 GLU B CA 1
ATOM 4674 C C . GLU B 1 243 ? 66.317 4.618 8.026 1.000 19.280 220 GLU B C 1
ATOM 4675 O O . GLU B 1 243 ? 67.507 4.331 8.013 1.000 24.601 220 GLU B O 1
ATOM 4681 N N . ARG B 1 244 ? 65.348 3.716 8.271 1.000 19.635 221 ARG B N 1
ATOM 4682 C CA . ARG B 1 244 ? 65.642 2.318 8.601 1.000 20.135 221 ARG B CA 1
ATOM 4683 C C . ARG B 1 244 ? 65.023 1.376 7.569 1.000 18.740 221 ARG B C 1
ATOM 4684 O O . ARG B 1 244 ? 63.908 1.615 7.085 1.000 19.348 221 ARG B O 1
ATOM 4692 N N . ASP B 1 245 ? 65.773 0.311 7.232 1.000 18.343 222 ASP B N 1
ATOM 4693 C CA . ASP B 1 245 ? 65.249 -0.802 6.450 1.000 17.557 222 ASP B CA 1
ATOM 4694 C C . ASP B 1 245 ? 64.026 -1.393 7.164 1.000 17.596 222 ASP B C 1
ATOM 4695 O O . ASP B 1 245 ? 64.090 -1.745 8.346 1.000 21.057 222 ASP B O 1
ATOM 4700 N N . GLU B 1 246 ? 62.901 -1.482 6.438 1.000 18.878 223 GLU B N 1
ATOM 4701 C CA . GLU B 1 246 ? 61.579 -1.782 6.991 1.000 20.216 223 GLU B CA 1
ATOM 4702 C C . GLU B 1 246 ? 61.225 -3.274 6.930 1.000 17.341 223 GLU B C 1
ATOM 4703 O O . GLU B 1 246 ? 60.272 -3.711 7.591 1.000 20.390 223 GLU B O 1
ATOM 4709 N N . HIS B 1 247 ? 61.931 -4.046 6.090 1.000 17.457 224 HIS B N 1
ATOM 4710 C CA . HIS B 1 247 ? 61.484 -5.409 5.791 1.000 19.446 224 HIS B CA 1
ATOM 4711 C C . HIS B 1 247 ? 61.877 -6.430 6.862 1.000 19.340 224 HIS B C 1
ATOM 4712 O O . HIS B 1 247 ? 61.273 -7.506 6.916 1.000 20.418 224 HIS B O 1
ATOM 4719 N N . LEU B 1 248 ? 62.872 -6.102 7.704 1.000 17.805 225 LEU B N 1
ATOM 4720 C CA . LEU B 1 248 ? 63.415 -7.053 8.669 1.000 19.195 225 LEU B CA 1
ATOM 4721 C C . LEU B 1 248 ? 62.312 -7.588 9.583 1.000 20.128 225 LEU B C 1
ATOM 4722 O O . LEU B 1 248 ? 61.426 -6.838 9.994 1.000 22.541 225 LEU B O 1
ATOM 4727 N N . ARG B 1 249 ? 62.399 -8.892 9.901 1.000 22.081 226 ARG B N 1
ATOM 4728 C CA . ARG B 1 249 ? 61.558 -9.565 10.892 1.000 23.187 226 ARG B CA 1
ATOM 4729 C C . ARG B 1 249 ? 62.462 -10.118 12.000 1.000 24.084 226 ARG B C 1
ATOM 4730 O O . ARG B 1 249 ? 62.738 -11.319 12.044 1.000 24.838 226 ARG B O 1
ATOM 4738 N N . PRO B 1 250 ? 63.002 -9.247 12.901 1.000 24.067 227 PRO B N 1
ATOM 4739 C CA . PRO B 1 250 ? 64.002 -9.678 13.889 1.000 26.601 227 PRO B CA 1
ATOM 4740 C C . PRO B 1 250 ? 63.488 -10.691 14.918 1.000 27.240 227 PRO B C 1
ATOM 4741 O O . PRO B 1 250 ? 64.279 -11.386 15.560 1.000 32.177 227 PRO B O 1
ATOM 4745 N N . GLU B 1 251 ? 62.156 -10.803 15.015 1.000 29.002 228 GLU B N 1
ATOM 4746 C CA . GLU B 1 251 ? 61.469 -11.669 15.968 1.000 31.978 228 GLU B CA 1
ATOM 4747 C C . GLU B 1 251 ? 61.337 -13.097 15.427 1.000 31.270 228 GLU B C 1
ATOM 4748 O O . GLU B 1 251 ? 60.887 -13.996 16.148 1.000 33.114 228 GLU B O 1
ATOM 4754 N N . THR B 1 252 ? 61.720 -13.311 14.159 1.000 30.415 229 THR B N 1
ATOM 4755 C CA . THR B 1 252 ? 61.648 -14.619 13.510 1.000 26.126 229 THR B CA 1
ATOM 4756 C C . THR B 1 252 ? 62.302 -15.713 14.361 1.000 27.751 229 THR B C 1
ATOM 4757 O O . THR B 1 252 ? 63.426 -15.557 14.845 1.000 26.942 229 THR B O 1
ATOM 4761 N N . THR B 1 253 ? 61.579 -16.828 14.528 1.000 27.268 230 THR B N 1
ATOM 4762 C CA . THR B 1 253 ? 62.112 -18.035 15.139 1.000 28.590 230 THR B CA 1
ATOM 4763 C C . THR B 1 253 ? 61.957 -19.202 14.161 1.000 28.931 230 THR B C 1
ATOM 4764 O O . THR B 1 253 ? 61.140 -19.150 13.233 1.000 29.363 230 THR B O 1
ATOM 4768 N N . LEU B 1 254 ? 62.751 -20.257 14.379 1.000 28.198 231 LEU B N 1
ATOM 4769 C CA . LEU B 1 254 ? 62.621 -21.466 13.580 1.000 25.727 231 LEU B CA 1
ATOM 4770 C C . LEU B 1 254 ? 61.209 -22.045 13.707 1.000 30.685 231 LEU B C 1
ATOM 4771 O O . LEU B 1 254 ? 60.647 -22.495 12.707 1.000 31.375 231 LEU B O 1
ATOM 4776 N N . GLU B 1 255 ? 60.640 -22.032 14.926 1.000 30.168 232 GLU B N 1
ATOM 4777 C CA . GLU B 1 255 ? 59.288 -22.528 15.156 1.000 32.875 232 GLU B CA 1
ATOM 4778 C C . GLU B 1 255 ? 58.282 -21.775 14.278 1.000 32.816 232 GLU B C 1
ATOM 4779 O O . GLU B 1 255 ? 57.399 -22.380 13.669 1.000 35.678 232 GLU B O 1
ATOM 4785 N N . ALA B 1 256 ? 58.422 -20.447 14.209 1.000 32.037 233 ALA B N 1
ATOM 4786 C CA . ALA B 1 256 ? 57.512 -19.619 13.426 1.000 34.900 233 ALA B CA 1
ATOM 4787 C C . ALA B 1 256 ? 57.613 -19.948 11.936 1.000 32.186 233 ALA B C 1
ATOM 4788 O O . ALA B 1 256 ? 56.592 -19.998 11.243 1.000 33.936 233 ALA B O 1
ATOM 4790 N N . LEU B 1 257 ? 58.848 -20.136 11.444 1.000 28.240 234 LEU B N 1
ATOM 4791 C CA . LEU B 1 257 ? 59.053 -20.444 10.034 1.000 26.676 234 LEU B CA 1
ATOM 4792 C C . LEU B 1 257 ? 58.478 -21.819 9.694 1.000 24.565 234 LEU B C 1
ATOM 4793 O O . LEU B 1 257 ? 58.022 -22.043 8.575 1.000 27.188 234 LEU B O 1
ATOM 4798 N N . THR B 1 258 ? 58.569 -22.748 10.653 1.000 27.935 235 THR B N 1
ATOM 4799 C CA . THR B 1 258 ? 58.135 -24.125 10.474 1.000 29.724 235 THR B CA 1
ATOM 4800 C C . THR B 1 258 ? 56.621 -24.191 10.247 1.000 31.460 235 THR B C 1
ATOM 4801 O O . THR B 1 258 ? 56.140 -25.076 9.536 1.000 33.064 235 THR B O 1
ATOM 4805 N N . LYS B 1 259 ? 55.878 -23.257 10.861 1.000 32.025 236 LYS B N 1
ATOM 4806 C CA . LYS B 1 259 ? 54.419 -23.259 10.830 1.000 35.066 236 LYS B CA 1
ATOM 4807 C C . LYS B 1 259 ? 53.882 -22.790 9.475 1.000 29.771 236 LYS B C 1
ATOM 4808 O O . LYS B 1 259 ? 52.733 -23.079 9.137 1.000 34.142 236 LYS B O 1
ATOM 4814 N N . LEU B 1 260 ? 54.690 -22.032 8.725 1.000 28.846 237 LEU B N 1
ATOM 4815 C CA . LEU B 1 260 ? 54.221 -21.373 7.512 1.000 28.684 237 LEU B CA 1
ATOM 4816 C C . LEU B 1 260 ? 53.860 -22.403 6.444 1.000 31.661 237 LEU B C 1
ATOM 4817 O O . LEU B 1 260 ? 54.508 -23.448 6.328 1.000 31.957 237 LEU B O 1
ATOM 4822 N N . LYS B 1 261 ? 52.826 -22.078 5.654 1.000 30.098 238 LYS B N 1
ATOM 4823 C CA . LYS B 1 261 ? 52.383 -22.945 4.573 1.000 33.474 238 LYS B CA 1
ATOM 4824 C C . LYS B 1 261 ? 53.108 -22.547 3.288 1.000 31.387 238 LYS B C 1
ATOM 4825 O O . LYS B 1 261 ? 53.286 -21.361 3.017 1.000 34.260 238 LYS B O 1
ATOM 4831 N N . PRO B 1 262 ? 53.582 -23.519 2.476 1.000 28.611 239 PRO B N 1
ATOM 4832 C CA . PRO B 1 262 ? 54.246 -23.210 1.209 1.000 26.848 239 PRO B CA 1
ATOM 4833 C C . PRO B 1 262 ? 53.330 -22.476 0.239 1.000 26.788 239 PRO B C 1
ATOM 4834 O O . PRO B 1 262 ? 52.124 -22.719 0.204 1.000 32.969 239 PRO B O 1
ATOM 4838 N N . VAL B 1 263 ? 53.942 -21.591 -0.551 1.000 27.895 240 VAL B N 1
ATOM 4839 C CA . VAL B 1 263 ? 53.250 -20.711 -1.481 1.000 29.249 240 VAL B CA 1
ATOM 4840 C C . VAL B 1 263 ? 52.459 -21.546 -2.492 1.000 26.584 240 VAL B C 1
ATOM 4841 O O . VAL B 1 263 ? 51.327 -21.204 -2.840 1.000 29.140 240 VAL B O 1
ATOM 4845 N N . ASN B 1 264 ? 53.056 -22.657 -2.944 1.000 26.613 241 ASN B N 1
ATOM 4846 C CA . ASN B 1 264 ? 52.559 -23.407 -4.092 1.000 28.304 241 ASN B CA 1
ATOM 4847 C C . ASN B 1 264 ? 51.891 -24.724 -3.698 1.000 28.014 241 ASN B C 1
ATOM 4848 O O . ASN B 1 264 ? 51.604 -25.551 -4.566 1.000 30.763 241 ASN B O 1
ATOM 4853 N N . GLY B 1 265 ? 51.631 -24.924 -2.402 1.000 31.160 242 GLY B N 1
ATOM 4854 C CA . GLY B 1 265 ? 50.854 -26.081 -1.970 1.000 34.589 242 GLY B CA 1
ATOM 4855 C C . GLY B 1 265 ? 51.641 -27.021 -1.056 1.000 37.450 242 GLY B C 1
ATOM 4856 O O . GLY B 1 265 ? 52.857 -26.900 -0.918 1.000 37.550 242 GLY B O 1
ATOM 4857 N N . PRO B 1 266 ? 50.975 -28.002 -0.405 1.000 41.768 243 PRO B N 1
ATOM 4858 C CA . PRO B 1 266 ? 51.600 -28.759 0.684 1.000 47.623 243 PRO B CA 1
ATOM 4859 C C . PRO B 1 266 ? 52.754 -29.696 0.314 1.000 46.464 243 PRO B C 1
ATOM 4860 O O . PRO B 1 266 ? 53.501 -30.125 1.198 1.000 54.512 243 PRO B O 1
ATOM 4864 N N . ASP B 1 267 ? 52.917 -29.983 -0.988 1.000 46.512 244 ASP B N 1
ATOM 4865 C CA . ASP B 1 267 ? 53.980 -30.864 -1.463 1.000 45.145 244 ASP B CA 1
ATOM 4866 C C . ASP B 1 267 ? 55.258 -30.065 -1.731 1.000 44.385 244 ASP B C 1
ATOM 4867 O O . ASP B 1 267 ? 56.282 -30.641 -2.104 1.000 50.238 244 ASP B O 1
ATOM 4872 N N . LYS B 1 268 ? 55.198 -28.745 -1.517 1.000 32.069 245 LYS B N 1
ATOM 4873 C CA . LYS B 1 268 ? 56.266 -27.821 -1.891 1.000 29.630 245 LYS B CA 1
ATOM 4874 C C . LYS B 1 268 ? 56.977 -27.299 -0.633 1.000 28.865 245 LYS B C 1
ATOM 4875 O O . LYS B 1 268 ? 56.630 -27.699 0.478 1.000 33.527 245 LYS B O 1
ATOM 4881 N N . THR B 1 269 ? 57.971 -26.405 -0.801 1.000 27.619 246 THR B N 1
ATOM 4882 C CA . THR B 1 269 ? 58.857 -26.033 0.304 1.000 25.388 246 THR B CA 1
ATOM 4883 C C . THR B 1 269 ? 59.047 -24.527 0.467 1.000 26.848 246 THR B C 1
ATOM 4884 O O . THR B 1 269 ? 59.404 -24.075 1.561 1.000 27.452 246 THR B O 1
ATOM 4888 N N . VAL B 1 270 ? 58.848 -23.763 -0.612 1.000 24.111 247 VAL B N 1
ATOM 4889 C CA . VAL B 1 270 ? 59.099 -22.323 -0.568 1.000 21.808 247 VAL B CA 1
ATOM 4890 C C . VAL B 1 270 ? 57.915 -21.637 0.111 1.000 21.517 247 VAL B C 1
ATOM 4891 O O . VAL B 1 270 ? 56.766 -21.878 -0.252 1.000 24.520 247 VAL B O 1
ATOM 4895 N N . THR B 1 271 ? 58.210 -20.811 1.124 1.000 21.314 248 THR B N 1
ATOM 4896 C CA . THR B 1 271 ? 57.201 -20.074 1.878 1.000 22.153 248 THR B CA 1
ATOM 4897 C C . THR B 1 271 ? 57.511 -18.576 1.826 1.000 24.000 248 THR B C 1
ATOM 4898 O O . THR B 1 271 ? 58.582 -18.172 1.367 1.000 23.318 248 THR B O 1
ATOM 4902 N N . ALA B 1 272 ? 56.598 -17.748 2.361 1.000 23.381 249 ALA B N 1
ATOM 4903 C CA . ALA B 1 272 ? 56.858 -16.321 2.447 1.000 22.079 249 ALA B CA 1
ATOM 4904 C C . ALA B 1 272 ? 58.030 -16.037 3.385 1.000 23.053 249 ALA B C 1
ATOM 4905 O O . ALA B 1 272 ? 58.672 -14.988 3.263 1.000 24.432 249 ALA B O 1
ATOM 4907 N N . GLY B 1 273 ? 58.306 -16.965 4.311 1.000 22.478 250 GLY B N 1
ATOM 4908 C CA . GLY B 1 273 ? 59.343 -16.761 5.315 1.000 21.449 250 GLY B CA 1
ATOM 4909 C C . GLY B 1 273 ? 60.740 -17.152 4.839 1.000 19.878 250 GLY B C 1
ATOM 4910 O O . GLY B 1 273 ? 61.721 -16.744 5.444 1.000 22.237 250 GLY B O 1
ATOM 4911 N N . ASN B 1 274 ? 60.837 -17.990 3.790 1.000 20.937 251 ASN B N 1
ATOM 4912 C CA . ASN B 1 274 ? 62.153 -18.401 3.304 1.000 20.101 251 ASN B CA 1
ATOM 4913 C C . ASN B 1 274 ? 62.442 -17.824 1.913 1.000 19.883 251 ASN B C 1
ATOM 4914 O O . ASN B 1 274 ? 63.292 -18.345 1.183 1.000 20.571 251 ASN B O 1
ATOM 4919 N N . ALA B 1 275 ? 61.737 -16.732 1.579 1.000 20.456 252 ALA B N 1
ATOM 4920 C CA . ALA B 1 275 ? 61.847 -16.033 0.305 1.000 19.077 252 ALA B CA 1
ATOM 4921 C C . ALA B 1 275 ? 61.997 -14.541 0.557 1.000 18.159 252 ALA B C 1
ATOM 4922 O O . ALA B 1 275 ? 61.578 -14.043 1.606 1.000 20.881 252 ALA B O 1
ATOM 4924 N N A SER B 1 276 ? 62.600 -13.823 -0.396 0.500 19.029 253 SER B N 1
ATOM 4925 N N B SER B 1 276 ? 62.556 -13.853 -0.450 0.500 18.723 253 SER B N 1
ATOM 4926 C CA A SER B 1 276 ? 62.612 -12.376 -0.284 0.500 18.940 253 SER B CA 1
ATOM 4927 C CA B SER B 1 276 ? 62.633 -12.404 -0.517 0.500 18.623 253 SER B CA 1
ATOM 4928 C C A SER B 1 276 ? 61.196 -11.834 -0.480 0.500 19.978 253 SER B C 1
ATOM 4929 C C B SER B 1 276 ? 61.249 -11.811 -0.799 0.500 20.363 253 SER B C 1
ATOM 4930 O O A SER B 1 276 ? 60.224 -12.585 -0.568 0.500 18.563 253 SER B O 1
ATOM 4931 O O B SER B 1 276 ? 60.344 -12.511 -1.255 0.500 19.447 253 SER B O 1
ATOM 4936 N N . GLY B 1 277 ? 61.094 -10.507 -0.535 1.000 21.795 254 GLY B N 1
ATOM 4937 C CA . GLY B 1 277 ? 59.819 -9.841 -0.734 1.000 22.248 254 GLY B CA 1
ATOM 4938 C C . GLY B 1 277 ? 59.806 -8.982 -1.997 1.000 20.443 254 GLY B C 1
ATOM 4939 O O . GLY B 1 277 ? 60.705 -9.071 -2.839 1.000 21.812 254 GLY B O 1
ATOM 4940 N N . VAL B 1 278 ? 58.747 -8.175 -2.099 1.000 19.561 255 VAL B N 1
ATOM 4941 C CA . VAL B 1 278 ? 58.573 -7.143 -3.115 1.000 18.493 255 VAL B CA 1
ATOM 4942 C C . VAL B 1 278 ? 58.756 -5.805 -2.395 1.000 15.753 255 VAL B C 1
ATOM 4943 O O . VAL B 1 278 ? 58.154 -5.594 -1.338 1.000 17.397 255 VAL B O 1
ATOM 4947 N N . ASN B 1 279 ? 59.628 -4.927 -2.930 1.000 16.261 256 ASN B N 1
ATOM 4948 C CA . ASN B 1 279 ? 60.168 -3.830 -2.131 1.000 16.384 256 ASN B CA 1
ATOM 4949 C C . ASN B 1 279 ? 60.514 -2.608 -2.982 1.000 13.750 256 ASN B C 1
ATOM 4950 O O . ASN B 1 279 ? 60.553 -2.684 -4.214 1.000 15.993 256 ASN B O 1
ATOM 4955 N N . ASP B 1 280 ? 60.769 -1.479 -2.287 1.000 14.875 257 ASP B N 1
ATOM 4956 C CA . ASP B 1 280 ? 61.133 -0.204 -2.907 1.000 14.473 257 ASP B CA 1
ATOM 4957 C C . ASP B 1 280 ? 62.504 0.262 -2.416 1.000 13.293 257 ASP B C 1
ATOM 4958 O O . ASP B 1 280 ? 62.793 0.164 -1.218 1.000 15.492 257 ASP B O 1
ATOM 4963 N N . GLY B 1 281 ? 63.320 0.824 -3.316 1.000 13.632 258 GLY B N 1
ATOM 4964 C CA . GLY B 1 281 ? 64.592 1.410 -2.894 1.000 14.368 258 GLY B CA 1
ATOM 4965 C C . GLY B 1 281 ? 65.478 1.832 -4.066 1.000 13.325 258 GLY B C 1
ATOM 4966 O O . GLY B 1 281 ? 65.196 1.477 -5.221 1.000 14.327 258 GLY B O 1
ATOM 4967 N N . ALA B 1 282 ? 66.553 2.577 -3.757 1.000 13.844 259 ALA B N 1
ATOM 4968 C CA . ALA B 1 282 ? 67.510 3.018 -4.767 1.000 13.110 259 ALA B CA 1
ATOM 4969 C C . ALA B 1 282 ? 68.920 3.055 -4.170 1.000 12.834 259 ALA B C 1
ATOM 4970 O O . ALA B 1 282 ? 69.081 3.159 -2.939 1.000 15.184 259 ALA B O 1
ATOM 4972 N N . ALA B 1 283 ? 69.933 2.973 -5.045 1.000 13.257 260 ALA B N 1
ATOM 4973 C CA . ALA B 1 283 ? 71.325 3.015 -4.604 1.000 13.155 260 ALA B CA 1
ATOM 4974 C C . ALA B 1 283 ? 72.189 3.583 -5.723 1.000 12.913 260 ALA B C 1
ATOM 4975 O O . ALA B 1 283 ? 71.796 3.492 -6.888 1.000 14.174 260 ALA B O 1
ATOM 4977 N N . ALA B 1 284 ? 73.340 4.168 -5.362 1.000 14.054 261 ALA B N 1
ATOM 4978 C CA . ALA B 1 284 ? 74.254 4.682 -6.374 1.000 13.510 261 ALA B CA 1
ATOM 4979 C C . ALA B 1 284 ? 75.685 4.745 -5.839 1.000 13.135 261 ALA B C 1
ATOM 4980 O O . ALA B 1 284 ? 75.900 4.868 -4.624 1.000 15.588 261 ALA B O 1
ATOM 4982 N N . MET B 1 285 ? 76.649 4.680 -6.767 1.000 13.542 262 MET B N 1
ATOM 4983 C CA . MET B 1 285 ? 78.046 4.796 -6.383 1.000 13.319 262 MET B CA 1
ATOM 4984 C C . MET B 1 285 ? 78.854 5.424 -7.515 1.000 13.317 262 MET B C 1
ATOM 4985 O O . MET B 1 285 ? 78.433 5.450 -8.682 1.000 13.923 262 MET B O 1
ATOM 4990 N N . ILE B 1 286 ? 80.048 5.886 -7.146 1.000 14.855 263 ILE B N 1
ATOM 4991 C CA . ILE B 1 286 ? 80.935 6.530 -8.105 1.000 13.813 263 ILE B CA 1
ATOM 4992 C C . ILE B 1 286 ? 82.012 5.525 -8.518 1.000 12.953 263 ILE B C 1
ATOM 4993 O O . ILE B 1 286 ? 82.602 4.872 -7.653 1.000 14.403 263 ILE B O 1
ATOM 4998 N N . LEU B 1 287 ? 82.296 5.469 -9.825 1.000 13.325 264 LEU B N 1
ATOM 4999 C CA . LEU B 1 287 ? 83.462 4.751 -10.344 1.000 13.599 264 LEU B CA 1
ATOM 5000 C C . LEU B 1 287 ? 84.358 5.738 -11.095 1.000 13.217 264 LEU B C 1
ATOM 5001 O O . LEU B 1 287 ? 83.866 6.658 -11.760 1.000 14.485 264 LEU B O 1
ATOM 5006 N N . ALA B 1 288 ? 85.672 5.522 -11.033 1.000 13.705 265 ALA B N 1
ATOM 5007 C CA . ALA B 1 288 ? 86.600 6.505 -11.568 1.000 13.578 265 ALA B CA 1
ATOM 5008 C C . ALA B 1 288 ? 87.922 5.848 -11.955 1.000 12.953 265 ALA B C 1
ATOM 5009 O O . ALA B 1 288 ? 88.371 4.890 -11.316 1.000 15.763 265 ALA B O 1
ATOM 5011 N N . SER B 1 289 ? 88.552 6.377 -13.004 1.000 14.511 266 SER B N 1
ATOM 5012 C CA . SER B 1 289 ? 89.948 6.096 -13.310 1.000 16.101 266 SER B CA 1
ATOM 5013 C C . SER B 1 289 ? 90.831 6.721 -12.218 1.000 14.481 266 SER B C 1
ATOM 5014 O O . SER B 1 289 ? 90.385 7.600 -11.462 1.000 15.855 266 SER B O 1
ATOM 5017 N N . ALA B 1 290 ? 92.106 6.310 -12.158 1.000 16.394 267 ALA B N 1
ATOM 5018 C CA . ALA B 1 290 ? 93.043 6.904 -11.207 1.000 15.826 267 ALA B CA 1
ATOM 5019 C C . ALA B 1 290 ? 93.136 8.416 -11.382 1.000 17.052 267 ALA B C 1
ATOM 5020 O O . ALA B 1 290 ? 93.188 9.170 -10.391 1.000 18.510 267 ALA B O 1
ATOM 5022 N N . ALA B 1 291 ? 93.171 8.862 -12.645 1.000 17.633 268 ALA B N 1
ATOM 5023 C CA . ALA B 1 291 ? 93.287 10.291 -12.918 1.000 18.734 268 ALA B CA 1
ATOM 5024 C C . ALA B 1 291 ? 92.065 11.049 -12.385 1.000 16.705 268 ALA B C 1
ATOM 5025 O O . ALA B 1 291 ? 92.195 12.161 -11.860 1.000 18.589 268 ALA B O 1
ATOM 5027 N N . ALA B 1 292 ? 90.869 10.472 -12.551 1.000 16.285 269 ALA B N 1
ATOM 5028 C CA . ALA B 1 292 ? 89.665 11.125 -12.062 1.000 15.739 269 ALA B CA 1
ATOM 5029 C C . ALA B 1 292 ? 89.617 11.110 -10.531 1.000 15.640 269 ALA B C 1
ATOM 5030 O O . ALA B 1 292 ? 89.128 12.065 -9.924 1.000 17.659 269 ALA B O 1
ATOM 5032 N N . VAL B 1 293 ? 90.073 10.011 -9.908 1.000 16.783 270 VAL B N 1
ATOM 5033 C CA . VAL B 1 293 ? 90.153 9.963 -8.451 1.000 16.533 270 VAL B CA 1
ATOM 5034 C C . VAL B 1 293 ? 90.930 11.178 -7.946 1.000 17.052 270 VAL B C 1
ATOM 5035 O O . VAL B 1 293 ? 90.475 11.888 -7.041 1.000 18.414 270 VAL B O 1
ATOM 5039 N N A LYS B 1 294 ? 92.120 11.382 -8.522 0.500 17.076 271 LYS B N 1
ATOM 5040 N N B LYS B 1 294 ? 92.083 11.443 -8.562 0.500 17.306 271 LYS B N 1
ATOM 5041 C CA A LYS B 1 294 ? 92.978 12.495 -8.145 0.500 19.225 271 LYS B CA 1
ATOM 5042 C CA B LYS B 1 294 ? 92.956 12.504 -8.082 0.500 19.075 271 LYS B CA 1
ATOM 5043 C C A LYS B 1 294 ? 92.266 13.833 -8.358 0.500 19.237 271 LYS B C 1
ATOM 5044 C C B LYS B 1 294 ? 92.424 13.903 -8.415 0.500 18.789 271 LYS B C 1
ATOM 5045 O O A LYS B 1 294 ? 92.136 14.643 -7.429 0.500 19.659 271 LYS B O 1
ATOM 5046 O O B LYS B 1 294 ? 92.571 14.837 -7.612 0.500 20.233 271 LYS B O 1
ATOM 5057 N N . LYS B 1 295 ? 91.816 14.059 -9.598 1.000 18.407 272 LYS B N 1
ATOM 5058 C CA . LYS B 1 295 ? 91.278 15.356 -9.998 1.000 19.547 272 LYS B CA 1
ATOM 5059 C C . LYS B 1 295 ? 90.132 15.789 -9.084 1.000 18.250 272 LYS B C 1
ATOM 5060 O O . LYS B 1 295 ? 90.057 16.957 -8.701 1.000 22.049 272 LYS B O 1
ATOM 5066 N N . HIS B 1 296 ? 89.253 14.843 -8.740 1.000 17.070 273 HIS B N 1
ATOM 5067 C CA . HIS B 1 296 ? 87.999 15.144 -8.067 1.000 16.763 273 HIS B CA 1
ATOM 5068 C C . HIS B 1 296 ? 88.078 14.928 -6.558 1.000 17.423 273 HIS B C 1
ATOM 5069 O O . HIS B 1 296 ? 87.045 15.051 -5.883 1.000 18.734 273 HIS B O 1
ATOM 5076 N N . GLY B 1 297 ? 89.280 14.621 -6.034 1.000 17.681 274 GLY B N 1
ATOM 5077 C CA . GLY B 1 297 ? 89.457 14.451 -4.593 1.000 17.926 274 GLY B CA 1
ATOM 5078 C C . GLY B 1 297 ? 88.640 13.283 -4.015 1.000 18.162 274 GLY B C 1
ATOM 5079 O O . GLY B 1 297 ? 88.266 13.307 -2.841 1.000 20.272 274 GLY B O 1
ATOM 5080 N N . LEU B 1 298 ? 88.417 12.232 -4.820 1.000 17.484 275 LEU B N 1
ATOM 5081 C CA . LEU B 1 298 ? 87.671 11.052 -4.401 1.000 17.237 275 LEU B CA 1
ATOM 5082 C C . LEU B 1 298 ? 88.533 10.145 -3.522 1.000 17.319 275 LEU B C 1
ATOM 5083 O O . LEU B 1 298 ? 89.769 10.217 -3.549 1.000 19.432 275 LEU B O 1
ATOM 5088 N N . THR B 1 299 ? 87.858 9.286 -2.750 1.000 18.631 276 THR B N 1
ATOM 5089 C CA . THR B 1 299 ? 88.529 8.247 -1.986 1.000 19.046 276 THR B CA 1
ATOM 5090 C C . THR B 1 299 ? 88.371 6.923 -2.735 1.000 17.359 276 THR B C 1
ATOM 5091 O O . THR B 1 299 ? 87.264 6.388 -2.788 1.000 18.743 276 THR B O 1
ATOM 5095 N N . PRO B 1 300 ? 89.445 6.357 -3.342 1.000 17.477 277 PRO B N 1
ATOM 5096 C CA . PRO B 1 300 ? 89.314 5.065 -4.027 1.000 17.034 277 PRO B CA 1
ATOM 5097 C C . PRO B 1 300 ? 89.219 3.977 -2.953 1.000 16.445 277 PRO B C 1
ATOM 5098 O O . PRO B 1 300 ? 90.011 3.962 -2.001 1.000 20.744 277 PRO B O 1
ATOM 5102 N N . ARG B 1 301 ? 88.208 3.105 -3.087 1.000 15.676 278 ARG B N 1
ATOM 5103 C CA . ARG B 1 301 ? 87.919 2.116 -2.043 1.000 16.181 278 ARG B CA 1
ATOM 5104 C C . ARG B 1 301 ? 88.177 0.679 -2.501 1.000 14.962 278 ARG B C 1
ATOM 5105 O O . ARG B 1 301 ? 88.603 -0.160 -1.691 1.000 16.308 278 ARG B O 1
ATOM 5113 N N . ALA B 1 302 ? 87.870 0.388 -3.773 1.000 15.527 279 ALA B N 1
ATOM 5114 C CA . ALA B 1 302 ? 88.157 -0.938 -4.315 1.000 14.663 279 ALA B CA 1
ATOM 5115 C C . ALA B 1 302 ? 88.442 -0.817 -5.805 1.000 14.767 279 ALA B C 1
ATOM 5116 O O . ALA B 1 302 ? 87.921 0.095 -6.457 1.000 17.525 279 ALA B O 1
ATOM 5118 N N . ARG B 1 303 ? 89.226 -1.761 -6.342 1.000 16.013 280 ARG B N 1
ATOM 5119 C CA . ARG B 1 303 ? 89.389 -1.897 -7.777 1.000 16.002 280 ARG B CA 1
ATOM 5120 C C . ARG B 1 303 ? 88.371 -2.919 -8.275 1.000 15.768 280 ARG B C 1
ATOM 5121 O O . ARG B 1 303 ? 88.137 -3.934 -7.619 1.000 17.893 280 ARG B O 1
ATOM 5129 N N . VAL B 1 304 ? 87.724 -2.632 -9.407 1.000 15.046 281 VAL B N 1
ATOM 5130 C CA . VAL B 1 304 ? 86.851 -3.626 -10.018 1.000 14.658 281 VAL B CA 1
ATOM 5131 C C . VAL B 1 304 ? 87.702 -4.615 -10.818 1.000 15.144 281 VAL B C 1
ATOM 5132 O O . VAL B 1 304 ? 88.529 -4.192 -11.646 1.000 17.132 281 VAL B O 1
ATOM 5136 N N . LEU B 1 305 ? 87.473 -5.927 -10.581 1.000 15.657 282 LEU B N 1
ATOM 5137 C CA . LEU B 1 305 ? 88.275 -6.946 -11.256 1.000 15.304 282 LEU B CA 1
ATOM 5138 C C . LEU B 1 305 ? 87.576 -7.464 -12.516 1.000 14.877 282 LEU B C 1
ATOM 5139 O O . LEU B 1 305 ? 88.236 -7.738 -13.523 1.000 17.600 282 LEU B O 1
ATOM 5144 N N . GLY B 1 306 ? 86.253 -7.607 -12.469 1.000 15.849 283 GLY B N 1
ATOM 5145 C CA . GLY B 1 306 ? 85.540 -8.072 -13.657 1.000 15.810 283 GLY B CA 1
ATOM 5146 C C . GLY B 1 306 ? 84.089 -8.458 -13.376 1.000 14.947 283 GLY B C 1
ATOM 5147 O O . GLY B 1 306 ? 83.692 -8.537 -12.209 1.000 15.306 283 GLY B O 1
ATOM 5148 N N . MET B 1 307 ? 83.335 -8.734 -14.449 1.000 15.012 284 MET B N 1
ATOM 5149 C CA . MET B 1 307 ? 81.940 -9.140 -14.363 1.000 15.069 284 MET B CA 1
ATOM 5150 C C . MET B 1 307 ? 81.747 -10.264 -15.380 1.000 14.088 284 MET B C 1
ATOM 5151 O O . MET B 1 307 ? 82.355 -10.213 -16.454 1.000 15.260 284 MET B O 1
ATOM 5156 N N . ALA B 1 308 ? 80.896 -11.251 -15.049 1.000 15.321 285 ALA B N 1
ATOM 5157 C CA . ALA B 1 308 ? 80.501 -12.254 -16.040 1.000 15.359 285 ALA B CA 1
ATOM 5158 C C . ALA B 1 308 ? 79.034 -12.599 -15.846 1.000 14.488 285 ALA B C 1
ATOM 5159 O O . ALA B 1 308 ? 78.534 -12.575 -14.716 1.000 15.461 285 ALA B O 1
ATOM 5161 N N . SER B 1 309 ? 78.412 -13.012 -16.959 1.000 15.219 286 SER B N 1
ATOM 5162 C CA . SER B 1 309 ? 77.012 -13.428 -16.984 1.000 16.030 286 SER B CA 1
ATOM 5163 C C . SER B 1 309 ? 76.903 -14.890 -17.416 1.000 16.531 286 SER B C 1
ATOM 5164 O O . SER B 1 309 ? 77.753 -15.398 -18.146 1.000 18.168 286 SER B O 1
ATOM 5167 N N . GLY B 1 310 ? 75.792 -15.508 -17.014 1.000 18.055 287 GLY B N 1
ATOM 5168 C CA . GLY B 1 310 ? 75.538 -16.897 -17.397 1.000 18.443 287 GLY B CA 1
ATOM 5169 C C . GLY B 1 310 ? 74.045 -17.114 -17.612 1.000 16.231 287 GLY B C 1
ATOM 5170 O O . GLY B 1 310 ? 73.229 -16.380 -17.070 1.000 17.883 287 GLY B O 1
ATOM 5171 N N . GLY B 1 311 ? 73.710 -18.124 -18.428 1.000 18.789 288 GLY B N 1
ATOM 5172 C CA . GLY B 1 311 ? 72.326 -18.505 -18.689 1.000 19.135 288 GLY B CA 1
ATOM 5173 C C . GLY B 1 311 ? 72.054 -19.940 -18.222 1.000 17.547 288 GLY B C 1
ATOM 5174 O O . GLY B 1 311 ? 72.963 -20.769 -18.307 1.000 17.238 288 GLY B O 1
ATOM 5175 N N . VAL B 1 312 ? 70.827 -20.176 -17.725 1.000 17.937 289 VAL B N 1
ATOM 5176 C CA . VAL B 1 312 ? 70.339 -21.501 -17.321 1.000 16.431 289 VAL B CA 1
ATOM 5177 C C . VAL B 1 312 ? 68.900 -21.648 -17.816 1.000 16.498 289 VAL B C 1
ATOM 5178 O O . VAL B 1 312 ? 68.284 -20.731 -18.368 1.000 17.288 289 VAL B O 1
ATOM 5182 N N . ALA B 1 313 ? 68.320 -22.831 -17.612 1.000 17.984 290 ALA B N 1
ATOM 5183 C CA . ALA B 1 313 ? 66.916 -23.040 -17.943 1.000 18.677 290 ALA B CA 1
ATOM 5184 C C . ALA B 1 313 ? 66.050 -22.098 -17.112 1.000 16.625 290 ALA B C 1
ATOM 5185 O O . ALA B 1 313 ? 66.224 -21.978 -15.901 1.000 17.765 290 ALA B O 1
ATOM 5187 N N . PRO B 1 314 ? 65.094 -21.380 -17.742 1.000 16.833 291 PRO B N 1
ATOM 5188 C CA . PRO B 1 314 ? 64.191 -20.507 -16.984 1.000 17.105 291 PRO B CA 1
ATOM 5189 C C . PRO B 1 314 ? 63.563 -21.178 -15.755 1.000 16.784 291 PRO B C 1
ATOM 5190 O O . PRO B 1 314 ? 63.453 -20.591 -14.680 1.000 17.277 291 PRO B O 1
ATOM 5194 N N . ARG B 1 315 ? 63.198 -22.462 -15.895 1.000 17.411 292 ARG B N 1
ATOM 5195 C CA . ARG B 1 315 ? 62.451 -23.139 -14.842 1.000 18.036 292 ARG B CA 1
ATOM 5196 C C . ARG B 1 315 ? 63.273 -23.345 -13.572 1.000 17.493 292 ARG B C 1
ATOM 5197 O O . ARG B 1 315 ? 62.687 -23.631 -12.523 1.000 18.839 292 ARG B O 1
ATOM 5205 N N . VAL B 1 316 ? 64.608 -23.219 -13.664 1.000 17.498 293 VAL B N 1
ATOM 5206 C CA . VAL B 1 316 ? 65.456 -23.309 -12.478 1.000 17.920 293 VAL B CA 1
ATOM 5207 C C . VAL B 1 316 ? 66.376 -22.091 -12.412 1.000 17.522 293 VAL B C 1
ATOM 5208 O O . VAL B 1 316 ? 67.567 -22.202 -12.132 1.000 18.226 293 VAL B O 1
ATOM 5212 N N . MET B 1 317 ? 65.778 -20.910 -12.637 1.000 17.277 294 MET B N 1
ATOM 5213 C CA . MET B 1 317 ? 66.525 -19.654 -12.759 1.000 16.184 294 MET B CA 1
ATOM 5214 C C . MET B 1 317 ? 67.454 -19.416 -11.569 1.000 16.183 294 MET B C 1
ATOM 5215 O O . MET B 1 317 ? 68.513 -18.790 -11.717 1.000 16.768 294 MET B O 1
ATOM 5220 N N . GLY B 1 318 ? 67.047 -19.875 -10.376 1.000 16.612 295 GLY B N 1
ATOM 5221 C CA . GLY B 1 318 ? 67.795 -19.642 -9.151 1.000 17.980 295 GLY B CA 1
ATOM 5222 C C . GLY B 1 318 ? 69.238 -20.155 -9.177 1.000 16.677 295 GLY B C 1
ATOM 5223 O O . GLY B 1 318 ? 70.075 -19.695 -8.388 1.000 18.086 295 GLY B O 1
ATOM 5224 N N . ILE B 1 319 ? 69.520 -21.151 -10.042 1.000 17.207 296 ILE B N 1
ATOM 5225 C CA . ILE B 1 319 ? 70.856 -21.725 -10.143 1.000 17.493 296 ILE B CA 1
ATOM 5226 C C . ILE B 1 319 ? 71.746 -20.891 -11.066 1.000 17.659 296 ILE B C 1
ATOM 5227 O O . ILE B 1 319 ? 72.937 -21.165 -11.191 1.000 18.793 296 ILE B O 1
ATOM 5232 N N . GLY B 1 320 ? 71.185 -19.821 -11.666 1.000 18.440 297 GLY B N 1
ATOM 5233 C CA . GLY B 1 320 ? 71.915 -18.982 -12.621 1.000 17.159 297 GLY B CA 1
ATOM 5234 C C . GLY B 1 320 ? 73.281 -18.473 -12.158 1.000 16.750 297 GLY B C 1
ATOM 5235 O O . GLY B 1 320 ? 74.198 -18.365 -12.973 1.000 18.205 297 GLY B O 1
ATOM 5236 N N . PRO B 1 321 ? 73.485 -18.133 -10.861 1.000 17.030 298 PRO B N 1
ATOM 5237 C CA . PRO B 1 321 ? 74.801 -17.676 -10.411 1.000 15.999 298 PRO B CA 1
ATOM 5238 C C . PRO B 1 321 ? 75.938 -18.663 -10.675 1.000 17.105 298 PRO B C 1
ATOM 5239 O O . PRO B 1 321 ? 77.077 -18.236 -10.807 1.000 18.633 298 PRO B O 1
ATOM 5243 N N . VAL B 1 322 ? 75.633 -19.975 -10.744 1.000 17.415 299 VAL B N 1
ATOM 5244 C CA . VAL B 1 322 ? 76.704 -20.964 -10.817 1.000 17.938 299 VAL B CA 1
ATOM 5245 C C . VAL B 1 322 ? 77.535 -20.769 -12.085 1.000 17.415 299 VAL B C 1
ATOM 5246 O O . VAL B 1 322 ? 78.753 -20.564 -11.994 1.000 17.755 299 VAL B O 1
ATOM 5250 N N . PRO B 1 323 ? 76.946 -20.772 -13.309 1.000 17.441 300 PRO B N 1
ATOM 5251 C CA . PRO B 1 323 ? 77.758 -20.526 -14.499 1.000 17.714 300 PRO B CA 1
ATOM 5252 C C . PRO B 1 323 ? 78.385 -19.135 -14.540 1.000 17.021 300 PRO B C 1
ATOM 5253 O O . PRO B 1 323 ? 79.492 -19.013 -15.048 1.000 18.086 300 PRO B O 1
ATOM 5257 N N . ALA B 1 324 ? 77.711 -18.110 -13.985 1.000 16.763 301 ALA B N 1
ATOM 5258 C CA . ALA B 1 324 ? 78.312 -16.781 -13.962 1.000 15.687 301 ALA B CA 1
ATOM 5259 C C . ALA B 1 324 ? 79.587 -16.752 -13.110 1.000 14.769 301 ALA B C 1
ATOM 5260 O O . ALA B 1 324 ? 80.597 -16.156 -13.510 1.000 17.129 301 ALA B O 1
ATOM 5262 N N . VAL B 1 325 ? 79.518 -17.308 -11.893 1.000 16.542 302 VAL B N 1
ATOM 5263 C CA . VAL B 1 325 ? 80.660 -17.305 -10.990 1.000 15.537 302 VAL B CA 1
ATOM 5264 C C . VAL B 1 325 ? 81.797 -18.134 -11.592 1.000 16.853 302 VAL B C 1
ATOM 5265 O O . VAL B 1 325 ? 82.950 -17.711 -11.537 1.000 17.966 302 VAL B O 1
ATOM 5269 N N . ARG B 1 326 ? 81.475 -19.320 -12.148 1.000 17.655 303 ARG B N 1
ATOM 5270 C CA . ARG B 1 326 ? 82.514 -20.149 -12.747 1.000 17.623 303 ARG B CA 1
ATOM 5271 C C . ARG B 1 326 ? 83.197 -19.412 -13.898 1.000 17.403 303 ARG B C 1
ATOM 5272 O O . ARG B 1 326 ? 84.422 -19.421 -14.006 1.000 18.837 303 ARG B O 1
ATOM 5280 N N . LYS B 1 327 ? 82.399 -18.744 -14.747 1.000 17.155 304 LYS B N 1
ATOM 5281 C CA . LYS B 1 327 ? 82.970 -18.038 -15.883 1.000 17.521 304 LYS B CA 1
ATOM 5282 C C . LYS B 1 327 ? 83.916 -16.931 -15.403 1.000 17.232 304 LYS B C 1
ATOM 5283 O O . LYS B 1 327 ? 85.026 -16.782 -15.936 1.000 18.324 304 LYS B O 1
ATOM 5289 N N . LEU B 1 328 ? 83.479 -16.162 -14.395 1.000 16.110 305 LEU B N 1
ATOM 5290 C CA . LEU B 1 328 ? 84.274 -15.035 -13.931 1.000 16.802 305 LEU B CA 1
ATOM 5291 C C . LEU B 1 328 ? 85.571 -15.519 -13.273 1.000 16.511 305 LEU B C 1
ATOM 5292 O O . LEU B 1 328 ? 86.665 -15.001 -13.555 1.000 17.403 305 LEU B O 1
ATOM 5297 N N . THR B 1 329 ? 85.430 -16.488 -12.363 1.000 17.675 306 THR B N 1
ATOM 5298 C CA . THR B 1 329 ? 86.576 -16.967 -11.599 1.000 17.888 306 THR B CA 1
ATOM 5299 C C . THR B 1 329 ? 87.595 -17.646 -12.507 1.000 17.146 306 THR B C 1
ATOM 5300 O O . THR B 1 329 ? 88.799 -17.512 -12.279 1.000 19.831 306 THR B O 1
ATOM 5304 N N . GLU B 1 330 ? 87.115 -18.422 -13.490 1.000 18.461 307 GLU B N 1
ATOM 5305 C CA . GLU B 1 330 ? 88.041 -19.088 -14.396 1.000 18.372 307 GLU B CA 1
ATOM 5306 C C . GLU B 1 330 ? 88.852 -18.046 -15.179 1.000 20.389 307 GLU B C 1
ATOM 5307 O O . GLU B 1 330 ? 90.054 -18.212 -15.371 1.000 22.511 307 GLU B O 1
ATOM 5313 N N . ARG B 1 331 ? 88.184 -16.987 -15.649 1.000 18.867 308 ARG B N 1
ATOM 5314 C CA . ARG B 1 331 ? 88.868 -15.972 -16.436 1.000 19.327 308 ARG B CA 1
ATOM 5315 C C . ARG B 1 331 ? 89.889 -15.202 -15.589 1.000 18.865 308 ARG B C 1
ATOM 5316 O O . ARG B 1 331 ? 91.004 -14.912 -16.045 1.000 22.866 308 ARG B O 1
ATOM 5324 N N . LEU B 1 332 ? 89.519 -14.878 -14.346 1.000 18.642 309 LEU B N 1
ATOM 5325 C CA . LEU B 1 332 ? 90.394 -14.076 -13.494 1.000 19.178 309 LEU B CA 1
ATOM 5326 C C . LEU B 1 332 ? 91.470 -14.914 -12.802 1.000 20.450 309 LEU B C 1
ATOM 5327 O O . LEU B 1 332 ? 92.429 -14.353 -12.271 1.000 23.284 309 LEU B O 1
ATOM 5332 N N . GLY B 1 333 ? 91.288 -16.240 -12.771 1.000 19.956 310 GLY B N 1
ATOM 5333 C CA . GLY B 1 333 ? 92.215 -17.143 -12.095 1.000 21.865 310 GLY B CA 1
ATOM 5334 C C . GLY B 1 333 ? 92.123 -17.026 -10.571 1.000 23.328 310 GLY B C 1
ATOM 5335 O O . GLY B 1 333 ? 93.142 -17.082 -9.873 1.000 29.216 310 GLY B O 1
ATOM 5336 N N . ILE B 1 334 ? 90.895 -16.857 -10.070 1.000 23.396 311 ILE B N 1
ATOM 5337 C CA . ILE B 1 334 ? 90.602 -16.715 -8.647 1.000 23.221 311 ILE B CA 1
ATOM 5338 C C . ILE B 1 334 ? 89.707 -17.891 -8.253 1.000 23.618 311 ILE B C 1
ATOM 5339 O O . ILE B 1 334 ? 88.736 -18.186 -8.942 1.000 36.482 311 ILE B O 1
ATOM 5344 N N . ALA B 1 335 ? 90.038 -18.581 -7.156 1.000 23.467 312 ALA B N 1
ATOM 5345 C CA . ALA B 1 335 ? 89.162 -19.625 -6.646 1.000 23.407 312 ALA B CA 1
ATOM 5346 C C . ALA B 1 335 ? 88.025 -18.993 -5.853 1.000 21.354 312 ALA B C 1
ATOM 5347 O O . ALA B 1 335 ? 88.232 -17.974 -5.211 1.000 22.421 312 ALA B O 1
ATOM 5349 N N . VAL B 1 336 ? 86.845 -19.625 -5.860 1.000 20.595 313 VAL B N 1
ATOM 5350 C CA . VAL B 1 336 ? 85.745 -19.160 -5.031 1.000 19.366 313 VAL B CA 1
ATOM 5351 C C . VAL B 1 336 ? 86.172 -19.024 -3.566 1.000 18.713 313 VAL B C 1
ATOM 5352 O O . VAL B 1 336 ? 85.802 -18.050 -2.895 1.000 19.962 313 VAL B O 1
ATOM 5356 N N . SER B 1 337 ? 87.016 -19.954 -3.098 1.000 20.973 314 SER B N 1
ATOM 5357 C CA . SER B 1 337 ? 87.485 -19.950 -1.719 1.000 22.661 314 SER B CA 1
ATOM 5358 C C . SER B 1 337 ? 88.399 -18.756 -1.406 1.000 22.432 314 SER B C 1
ATOM 5359 O O . SER B 1 337 ? 88.665 -18.476 -0.235 1.000 26.244 314 SER B O 1
ATOM 5362 N N . ASP B 1 338 ? 88.875 -18.044 -2.438 1.000 21.879 315 ASP B N 1
ATOM 5363 C CA . ASP B 1 338 ? 89.784 -16.915 -2.233 1.000 24.130 315 ASP B CA 1
ATOM 5364 C C . ASP B 1 338 ? 89.059 -15.634 -1.804 1.000 19.847 315 ASP B C 1
ATOM 5365 O O . ASP B 1 338 ? 89.713 -14.684 -1.378 1.000 25.629 315 ASP B O 1
ATOM 5370 N N . PHE B 1 339 ? 87.728 -15.573 -1.929 1.000 19.217 316 PHE B N 1
ATOM 5371 C CA . PHE B 1 339 ? 86.990 -14.358 -1.600 1.000 16.500 316 PHE B CA 1
ATOM 5372 C C . PHE B 1 339 ? 86.803 -14.250 -0.088 1.000 18.114 316 PHE B C 1
ATOM 5373 O O . PHE B 1 339 ? 86.396 -15.223 0.558 1.000 20.191 316 PHE B O 1
ATOM 5381 N N . ASP B 1 340 ? 87.033 -13.047 0.450 1.000 17.087 317 ASP B N 1
ATOM 5382 C CA . ASP B 1 340 ? 86.853 -12.763 1.868 1.000 16.436 317 ASP B CA 1
ATOM 5383 C C . ASP B 1 340 ? 85.404 -12.394 2.199 1.000 15.994 317 ASP B C 1
ATOM 5384 O O . ASP B 1 340 ? 85.006 -12.449 3.368 1.000 20.447 317 ASP B O 1
ATOM 5389 N N . VAL B 1 341 ? 84.628 -12.007 1.180 1.000 16.514 318 VAL B N 1
ATOM 5390 C CA . VAL B 1 341 ? 83.185 -11.876 1.316 1.000 16.483 318 VAL B CA 1
ATOM 5391 C C . VAL B 1 341 ? 82.540 -12.393 0.029 1.000 16.582 318 VAL B C 1
ATOM 5392 O O . VAL B 1 341 ? 83.050 -12.158 -1.075 1.000 16.330 318 VAL B O 1
ATOM 5396 N N . ILE B 1 342 ? 81.396 -13.067 0.195 1.000 16.126 319 ILE B N 1
ATOM 5397 C CA . ILE B 1 342 ? 80.511 -13.404 -0.898 1.000 15.996 319 ILE B CA 1
ATOM 5398 C C . ILE B 1 342 ? 79.141 -12.845 -0.531 1.000 15.713 319 ILE B C 1
ATOM 5399 O O . ILE B 1 342 ? 78.558 -13.246 0.484 1.000 17.830 319 ILE B O 1
ATOM 5404 N N . GLU B 1 343 ? 78.650 -11.935 -1.380 1.000 15.497 320 GLU B N 1
ATOM 5405 C CA . GLU B 1 343 ? 77.299 -11.408 -1.291 1.000 15.723 320 GLU B CA 1
ATOM 5406 C C . GLU B 1 343 ? 76.478 -12.104 -2.372 1.000 15.791 320 GLU B C 1
ATOM 5407 O O . GLU B 1 343 ? 76.620 -11.801 -3.555 1.000 17.273 320 GLU B O 1
ATOM 5413 N N . LEU B 1 344 ? 75.698 -13.106 -1.924 1.000 16.984 321 LEU B N 1
ATOM 5414 C CA . LEU B 1 344 ? 74.848 -13.922 -2.782 1.000 17.370 321 LEU B CA 1
ATOM 5415 C C . LEU B 1 344 ? 73.400 -13.479 -2.565 1.000 17.277 321 LEU B C 1
ATOM 5416 O O . LEU B 1 344 ? 72.910 -13.543 -1.440 1.000 18.316 321 LEU B O 1
ATOM 5421 N N . ASN B 1 345 ? 72.717 -13.011 -3.627 1.000 16.822 322 ASN B N 1
ATOM 5422 C CA . ASN B 1 345 ? 71.325 -12.605 -3.484 1.000 17.200 322 ASN B CA 1
ATOM 5423 C C . ASN B 1 345 ? 70.474 -13.748 -2.921 1.000 17.662 322 ASN B C 1
ATOM 5424 O O . ASN B 1 345 ? 70.598 -14.924 -3.312 1.000 19.461 322 ASN B O 1
ATOM 5429 N N . GLU B 1 346 ? 69.615 -13.396 -1.955 1.000 16.919 323 GLU B N 1
ATOM 5430 C CA . GLU B 1 346 ? 68.701 -14.351 -1.347 1.000 17.272 323 GLU B CA 1
ATOM 5431 C C . GLU B 1 346 ? 67.303 -14.181 -1.939 1.000 17.306 323 GLU B C 1
ATOM 5432 O O . GLU B 1 346 ? 66.363 -13.873 -1.202 1.000 20.405 323 GLU B O 1
ATOM 5438 N N . ALA B 1 347 ? 67.140 -14.419 -3.253 1.000 18.098 324 ALA B N 1
ATOM 5439 C CA . ALA B 1 347 ? 65.789 -14.401 -3.797 1.000 18.883 324 ALA B CA 1
ATOM 5440 C C . ALA B 1 347 ? 64.945 -15.452 -3.068 1.000 17.219 324 ALA B C 1
ATOM 5441 O O . ALA B 1 347 ? 63.798 -15.199 -2.689 1.000 18.795 324 ALA B O 1
ATOM 5443 N N . PHE B 1 348 ? 65.524 -16.647 -2.894 1.000 19.026 325 PHE B N 1
ATOM 5444 C CA . PHE B 1 348 ? 64.889 -17.737 -2.151 1.000 18.288 325 PHE B CA 1
ATOM 5445 C C . PHE B 1 348 ? 65.989 -18.506 -1.427 1.000 18.267 325 PHE B C 1
ATOM 5446 O O . PHE B 1 348 ? 67.059 -18.723 -2.009 1.000 18.869 325 PHE B O 1
ATOM 5454 N N . ALA B 1 349 ? 65.708 -18.978 -0.199 1.000 17.799 326 ALA B N 1
ATOM 5455 C CA . ALA B 1 349 ? 66.669 -19.845 0.477 1.000 17.395 326 ALA B CA 1
ATOM 5456 C C . ALA B 1 349 ? 67.014 -21.081 -0.358 1.000 17.411 326 ALA B C 1
ATOM 5457 O O . ALA B 1 349 ? 68.177 -21.493 -0.348 1.000 19.127 326 ALA B O 1
ATOM 5459 N N . SER B 1 350 ? 66.031 -21.679 -1.062 1.000 17.992 327 SER B N 1
ATOM 5460 C CA . SER B 1 350 ? 66.325 -22.875 -1.836 1.000 18.277 327 SER B CA 1
ATOM 5461 C C . SER B 1 350 ? 67.438 -22.607 -2.844 1.000 17.407 327 SER B C 1
ATOM 5462 O O . SER B 1 350 ? 68.345 -23.425 -2.996 1.000 19.818 327 SER B O 1
ATOM 5465 N N . GLN B 1 351 ? 67.369 -21.470 -3.551 1.000 18.543 328 GLN B N 1
ATOM 5466 C CA . GLN B 1 351 ? 68.384 -21.226 -4.563 1.000 19.323 328 GLN B CA 1
ATOM 5467 C C . GLN B 1 351 ? 69.692 -20.716 -3.967 1.000 18.129 328 GLN B C 1
ATOM 5468 O O . GLN B 1 351 ? 70.746 -21.031 -4.505 1.000 20.073 328 GLN B O 1
ATOM 5474 N N . GLY B 1 352 ? 69.637 -19.927 -2.888 1.000 17.773 329 GLY B N 1
ATOM 5475 C CA . GLY B 1 352 ? 70.868 -19.566 -2.196 1.000 18.670 329 GLY B CA 1
ATOM 5476 C C . GLY B 1 352 ? 71.671 -20.811 -1.801 1.000 18.040 329 GLY B C 1
ATOM 5477 O O . GLY B 1 352 ? 72.862 -20.917 -2.094 1.000 18.321 329 GLY B O 1
ATOM 5478 N N . LEU B 1 353 ? 70.994 -21.770 -1.158 1.000 17.601 330 LEU B N 1
ATOM 5479 C CA . LEU B 1 353 ? 71.627 -23.004 -0.708 1.000 18.460 330 LEU B CA 1
ATOM 5480 C C . LEU B 1 353 ? 72.131 -23.821 -1.901 1.000 17.659 330 LEU B C 1
ATOM 5481 O O . LEU B 1 353 ? 73.254 -24.326 -1.865 1.000 19.596 330 LEU B O 1
ATOM 5486 N N . ALA B 1 354 ? 71.308 -23.952 -2.957 1.000 18.885 331 ALA B N 1
ATOM 5487 C CA . ALA B 1 354 ? 71.713 -24.771 -4.094 1.000 19.136 331 ALA B CA 1
ATOM 5488 C C . ALA B 1 354 ? 72.974 -24.209 -4.750 1.000 18.278 331 ALA B C 1
ATOM 5489 O O . ALA B 1 354 ? 73.867 -24.968 -5.148 1.000 19.882 331 ALA B O 1
ATOM 5491 N N . VAL B 1 355 ? 73.041 -22.874 -4.865 1.000 19.229 332 VAL B N 1
ATOM 5492 C CA . VAL B 1 355 ? 74.198 -22.218 -5.453 1.000 18.610 332 VAL B CA 1
ATOM 5493 C C . VAL B 1 355 ? 75.440 -22.477 -4.600 1.000 18.753 332 VAL B C 1
ATOM 5494 O O . VAL B 1 355 ? 76.487 -22.850 -5.143 1.000 18.950 332 VAL B O 1
ATOM 5498 N N . LEU B 1 356 ? 75.329 -22.274 -3.276 1.000 17.818 333 LEU B N 1
ATOM 5499 C CA . LEU B 1 356 ? 76.472 -22.521 -2.399 1.000 19.263 333 LEU B CA 1
ATOM 5500 C C . LEU B 1 356 ? 76.993 -23.952 -2.561 1.000 19.439 333 LEU B C 1
ATOM 5501 O O . LEU B 1 356 ? 78.202 -24.173 -2.693 1.000 21.756 333 LEU B O 1
ATOM 5506 N N . ARG B 1 357 ? 76.074 -24.915 -2.548 1.000 19.753 334 ARG B N 1
ATOM 5507 C CA . ARG B 1 357 ? 76.447 -26.323 -2.616 1.000 20.905 334 ARG B CA 1
ATOM 5508 C C . ARG B 1 357 ? 77.170 -26.641 -3.927 1.000 21.234 334 ARG B C 1
ATOM 5509 O O . ARG B 1 357 ? 78.148 -27.389 -3.918 1.000 23.507 334 ARG B O 1
ATOM 5517 N N . GLU B 1 358 ? 76.685 -26.076 -5.049 1.000 20.874 335 GLU B N 1
ATOM 5518 C CA . GLU B 1 358 ? 77.324 -26.331 -6.333 1.000 21.138 335 GLU B CA 1
ATOM 5519 C C . GLU B 1 358 ? 78.733 -25.737 -6.380 1.000 22.278 335 GLU B C 1
ATOM 5520 O O . GLU B 1 358 ? 79.609 -26.269 -7.068 1.000 24.699 335 GLU B O 1
ATOM 5526 N N . LEU B 1 359 ? 78.943 -24.611 -5.680 1.000 21.827 336 LEU B N 1
ATOM 5527 C CA . LEU B 1 359 ? 80.229 -23.925 -5.705 1.000 21.079 336 LEU B CA 1
ATOM 5528 C C . LEU B 1 359 ? 81.184 -24.442 -4.627 1.000 21.169 336 LEU B C 1
ATOM 5529 O O . LEU B 1 359 ? 82.323 -23.957 -4.543 1.000 24.468 336 LEU B O 1
ATOM 5534 N N . GLY B 1 360 ? 80.734 -25.419 -3.822 1.000 21.442 337 GLY B N 1
ATOM 5535 C CA . GLY B 1 360 ? 81.566 -26.036 -2.790 1.000 23.430 337 GLY B CA 1
ATOM 5536 C C . GLY B 1 360 ? 81.741 -25.173 -1.532 1.000 21.888 337 GLY B C 1
ATOM 5537 O O . GLY B 1 360 ? 82.731 -25.319 -0.809 1.000 24.126 337 GLY B O 1
ATOM 5538 N N . VAL B 1 361 ? 80.759 -24.302 -1.246 1.000 22.429 338 VAL B N 1
ATOM 5539 C CA . VAL B 1 361 ? 80.790 -23.436 -0.073 1.000 21.296 338 VAL B CA 1
ATOM 5540 C C . VAL B 1 361 ? 79.744 -23.924 0.932 1.000 20.046 338 VAL B C 1
ATOM 5541 O O . VAL B 1 361 ? 78.610 -24.191 0.543 1.000 24.101 338 VAL B O 1
ATOM 5545 N N . ALA B 1 362 ? 80.112 -24.000 2.222 1.000 21.989 339 ALA B N 1
ATOM 5546 C CA . ALA B 1 362 ? 79.192 -24.456 3.257 1.000 21.959 339 ALA B CA 1
ATOM 5547 C C . ALA B 1 362 ? 77.954 -23.556 3.323 1.000 20.019 339 ALA B C 1
ATOM 5548 O O . ALA B 1 362 ? 78.013 -22.353 3.060 1.000 21.868 339 ALA B O 1
ATOM 5550 N N . ASP B 1 363 ? 76.828 -24.160 3.728 1.000 24.327 340 ASP B N 1
ATOM 5551 C CA . ASP B 1 363 ? 75.525 -23.513 3.818 1.000 21.277 340 ASP B CA 1
ATOM 5552 C C . ASP B 1 363 ? 75.544 -22.308 4.766 1.000 21.114 340 ASP B C 1
ATOM 5553 O O . ASP B 1 363 ? 74.722 -21.402 4.617 1.000 21.613 340 ASP B O 1
ATOM 5558 N N . ASP B 1 364 ? 76.448 -22.339 5.759 1.000 21.041 341 ASP B N 1
ATOM 5559 C CA . ASP B 1 364 ? 76.585 -21.326 6.798 1.000 21.212 341 ASP B CA 1
ATOM 5560 C C . ASP B 1 364 ? 77.996 -20.733 6.813 1.000 20.862 341 ASP B C 1
ATOM 5561 O O . ASP B 1 364 ? 78.429 -20.211 7.847 1.000 23.948 341 ASP B O 1
ATOM 5566 N N . ALA B 1 365 ? 78.707 -20.807 5.677 1.000 20.676 342 ALA B N 1
ATOM 5567 C CA . ALA B 1 365 ? 80.094 -20.355 5.613 1.000 20.888 342 ALA B CA 1
ATOM 5568 C C . ALA B 1 365 ? 80.184 -18.911 6.112 1.000 20.237 342 ALA B C 1
ATOM 5569 O O . ALA B 1 365 ? 79.361 -18.069 5.742 1.000 21.456 342 ALA B O 1
ATOM 5571 N N . PRO B 1 366 ? 81.184 -18.547 6.952 1.000 21.083 343 PRO B N 1
ATOM 5572 C CA . PRO B 1 366 ? 81.163 -17.236 7.602 1.000 21.485 343 PRO B CA 1
ATOM 5573 C C . PRO B 1 366 ? 81.300 -16.042 6.653 1.000 19.801 343 PRO B C 1
ATOM 5574 O O . PRO B 1 366 ? 80.830 -14.947 6.976 1.000 22.545 343 PRO B O 1
ATOM 5578 N N . GLN B 1 367 ? 81.897 -16.258 5.469 1.000 18.899 344 GLN B N 1
ATOM 5579 C CA . GLN B 1 367 ? 82.147 -15.165 4.534 1.000 18.611 344 GLN B CA 1
ATOM 5580 C C . GLN B 1 367 ? 80.917 -14.866 3.678 1.000 16.784 344 GLN B C 1
ATOM 5581 O O . GLN B 1 367 ? 80.915 -13.872 2.948 1.000 18.488 344 GLN B O 1
ATOM 5587 N N . VAL B 1 368 ? 79.885 -15.715 3.758 1.000 18.084 345 VAL B N 1
ATOM 5588 C CA . VAL B 1 368 ? 78.675 -15.552 2.955 1.000 17.895 345 VAL B CA 1
ATOM 5589 C C . VAL B 1 368 ? 77.626 -14.726 3.702 1.000 16.323 345 VAL B C 1
ATOM 5590 O O . VAL B 1 368 ? 77.266 -15.061 4.827 1.000 18.381 345 VAL B O 1
ATOM 5594 N N . ASN B 1 369 ? 77.184 -13.612 3.079 1.000 17.453 346 ASN B N 1
ATOM 5595 C CA . ASN B 1 369 ? 76.090 -12.792 3.582 1.000 16.202 346 ASN B CA 1
ATOM 5596 C C . ASN B 1 369 ? 76.239 -12.554 5.087 1.000 15.261 346 ASN B C 1
ATOM 5597 O O . ASN B 1 369 ? 75.328 -12.849 5.876 1.000 17.684 346 ASN B O 1
ATOM 5602 N N . PRO B 1 370 ? 77.380 -11.994 5.546 1.000 17.400 347 PRO B N 1
ATOM 5603 C CA . PRO B 1 370 ? 77.636 -11.896 6.985 1.000 17.631 347 PRO B CA 1
ATOM 5604 C C . PRO B 1 370 ? 76.720 -10.928 7.731 1.000 15.722 347 PRO B C 1
ATOM 5605 O O . PRO B 1 370 ? 76.635 -11.001 8.955 1.000 19.288 347 PRO B O 1
ATOM 5609 N N . ASN B 1 371 ? 76.053 -10.028 6.983 1.000 15.997 348 ASN B N 1
ATOM 5610 C CA . ASN B 1 371 ? 75.131 -9.045 7.537 1.000 16.515 348 ASN B CA 1
ATOM 5611 C C . ASN B 1 371 ? 73.702 -9.367 7.109 1.000 17.216 348 ASN B C 1
ATOM 5612 O O . ASN B 1 371 ? 72.812 -8.520 7.191 1.000 18.779 348 ASN B O 1
ATOM 5617 N N . GLY B 1 372 ? 73.484 -10.616 6.682 1.000 16.657 349 GLY B N 1
ATOM 5618 C CA . GLY B 1 372 ? 72.184 -11.051 6.191 1.000 17.012 349 GLY B CA 1
ATOM 5619 C C . GLY B 1 372 ? 71.959 -10.633 4.742 1.000 16.449 349 GLY B C 1
ATOM 5620 O O . GLY B 1 372 ? 72.842 -10.048 4.107 1.000 17.930 349 GLY B O 1
ATOM 5621 N N . GLY B 1 373 ? 70.763 -10.924 4.242 1.000 17.776 350 GLY B N 1
ATOM 5622 C CA . GLY B 1 373 ? 70.450 -10.657 2.849 1.000 17.924 350 GLY B CA 1
ATOM 5623 C C . GLY B 1 373 ? 68.966 -10.404 2.622 1.000 16.700 350 GLY B C 1
ATOM 5624 O O . GLY B 1 373 ? 68.239 -10.066 3.567 1.000 18.714 350 GLY B O 1
ATOM 5625 N N . ALA B 1 374 ? 68.531 -10.557 1.364 1.000 16.274 351 ALA B N 1
ATOM 5626 C CA . ALA B 1 374 ? 67.212 -10.114 0.918 1.000 16.716 351 ALA B CA 1
ATOM 5627 C C . ALA B 1 374 ? 66.050 -10.797 1.649 1.000 16.086 351 ALA B C 1
ATOM 5628 O O . ALA B 1 374 ? 64.942 -10.282 1.608 1.000 18.214 351 ALA B O 1
ATOM 5630 N N . ILE B 1 375 ? 66.223 -11.992 2.237 1.000 16.589 352 ILE B N 1
ATOM 5631 C CA . ILE B 1 375 ? 65.116 -12.534 3.016 1.000 17.256 352 ILE B CA 1
ATOM 5632 C C . ILE B 1 375 ? 64.744 -11.553 4.137 1.000 16.793 352 ILE B C 1
ATOM 5633 O O . ILE B 1 375 ? 63.553 -11.306 4.400 1.000 18.602 352 ILE B O 1
ATOM 5638 N N . ALA B 1 376 ? 65.777 -11.025 4.802 1.000 17.402 353 ALA B N 1
ATOM 5639 C CA . ALA B 1 376 ? 65.593 -10.041 5.861 1.000 18.011 353 ALA B CA 1
ATOM 5640 C C . ALA B 1 376 ? 65.382 -8.632 5.296 1.000 17.463 353 ALA B C 1
ATOM 5641 O O . ALA B 1 376 ? 64.490 -7.912 5.759 1.000 19.591 353 ALA B O 1
ATOM 5643 N N . LEU B 1 377 ? 66.191 -8.242 4.302 1.000 17.514 354 LEU B N 1
ATOM 5644 C CA . LEU B 1 377 ? 66.282 -6.843 3.882 1.000 17.197 354 LEU B CA 1
ATOM 5645 C C . LEU B 1 377 ? 65.264 -6.464 2.796 1.000 16.676 354 LEU B C 1
ATOM 5646 O O . LEU B 1 377 ? 64.990 -5.275 2.604 1.000 18.108 354 LEU B O 1
ATOM 5651 N N . GLY B 1 378 ? 64.761 -7.453 2.030 1.000 17.025 355 GLY B N 1
ATOM 5652 C CA . GLY B 1 378 ? 63.952 -7.161 0.851 1.000 16.930 355 GLY B CA 1
ATOM 5653 C C . GLY B 1 378 ? 64.815 -6.964 -0.395 1.000 17.191 355 GLY B C 1
ATOM 5654 O O . GLY B 1 378 ? 66.044 -6.923 -0.292 1.000 18.639 355 GLY B O 1
ATOM 5655 N N . ALA B 1 379 ? 64.167 -6.807 -1.560 1.000 18.025 356 ALA B N 1
ATOM 5656 C CA . ALA B 1 379 ? 64.891 -6.812 -2.826 1.000 18.312 356 ALA B CA 1
ATOM 5657 C C . ALA B 1 379 ? 64.142 -6.012 -3.897 1.000 18.002 356 ALA B C 1
ATOM 5658 O O . ALA B 1 379 ? 63.489 -6.602 -4.764 1.000 19.593 356 ALA B O 1
ATOM 5660 N N . PRO B 1 380 ? 64.232 -4.654 -3.909 1.000 15.772 357 PRO B N 1
ATOM 5661 C CA . PRO B 1 380 ? 63.691 -3.860 -5.024 1.000 15.058 357 PRO B CA 1
ATOM 5662 C C . PRO B 1 380 ? 64.569 -4.230 -6.228 1.000 14.767 357 PRO B C 1
ATOM 5663 O O . PRO B 1 380 ? 65.770 -3.968 -6.224 1.000 15.625 357 PRO B O 1
ATOM 5667 N N . LEU B 1 381 ? 63.979 -4.804 -7.282 1.000 15.491 358 LEU B N 1
ATOM 5668 C CA . LEU B 1 381 ? 64.784 -5.532 -8.267 1.000 15.051 358 LEU B CA 1
ATOM 5669 C C . LEU B 1 381 ? 65.964 -4.700 -8.788 1.000 14.461 358 LEU B C 1
ATOM 5670 O O . LEU B 1 381 ? 67.111 -5.135 -8.707 1.000 15.977 358 LEU B O 1
ATOM 5675 N N . GLY B 1 382 ? 65.699 -3.513 -9.367 1.000 15.371 359 GLY B N 1
ATOM 5676 C CA . GLY B 1 382 ? 66.777 -2.784 -10.028 1.000 16.173 359 GLY B CA 1
ATOM 5677 C C . GLY B 1 382 ? 67.854 -2.255 -9.081 1.000 15.136 359 GLY B C 1
ATOM 5678 O O . GLY B 1 382 ? 68.977 -2.029 -9.528 1.000 16.769 359 GLY B O 1
ATOM 5679 N N A MET B 1 383 ? 67.521 -2.101 -7.788 0.500 16.086 360 MET B N 1
ATOM 5680 N N B MET B 1 383 ? 67.465 -2.012 -7.812 0.500 15.161 360 MET B N 1
ATOM 5681 C CA A MET B 1 383 ? 68.441 -1.551 -6.804 0.500 16.628 360 MET B CA 1
ATOM 5682 C CA B MET B 1 383 ? 68.356 -1.561 -6.753 0.500 14.993 360 MET B CA 1
ATOM 5683 C C A MET B 1 383 ? 69.309 -2.642 -6.175 0.500 16.202 360 MET B C 1
ATOM 5684 C C B MET B 1 383 ? 69.326 -2.679 -6.377 0.500 15.188 360 MET B C 1
ATOM 5685 O O A MET B 1 383 ? 70.404 -2.364 -5.684 0.500 13.744 360 MET B O 1
ATOM 5686 O O B MET B 1 383 ? 70.531 -2.446 -6.267 0.500 14.358 360 MET B O 1
ATOM 5695 N N A SER B 1 384 ? 68.803 -3.882 -6.146 0.500 16.878 361 SER B N 1
ATOM 5696 N N B SER B 1 384 ? 68.777 -3.887 -6.166 0.500 15.049 361 SER B N 1
ATOM 5697 C CA A SER B 1 384 ? 69.423 -4.936 -5.355 0.500 17.297 361 SER B CA 1
ATOM 5698 C CA B SER B 1 384 ? 69.395 -4.934 -5.360 0.500 14.913 361 SER B CA 1
ATOM 5699 C C A SER B 1 384 ? 70.878 -5.189 -5.733 0.500 15.853 361 SER B C 1
ATOM 5700 C C B SER B 1 384 ? 70.844 -5.250 -5.732 0.500 14.567 361 SER B C 1
ATOM 5701 O O A SER B 1 384 ? 71.726 -5.346 -4.845 0.500 17.414 361 SER B O 1
ATOM 5702 O O B SER B 1 384 ? 71.659 -5.502 -4.834 0.500 15.508 361 SER B O 1
ATOM 5707 N N . GLY B 1 385 ? 71.143 -5.328 -7.038 1.000 15.067 362 GLY B N 1
ATOM 5708 C CA . GLY B 1 385 ? 72.491 -5.671 -7.480 1.000 15.082 362 GLY B CA 1
ATOM 5709 C C . GLY B 1 385 ? 73.517 -4.571 -7.166 1.000 15.548 362 GLY B C 1
ATOM 5710 O O . GLY B 1 385 ? 74.701 -4.868 -6.914 1.000 15.839 362 GLY B O 1
ATOM 5711 N N . ALA B 1 386 ? 73.083 -3.296 -7.194 1.000 15.180 363 ALA B N 1
ATOM 5712 C CA . ALA B 1 386 ? 73.954 -2.212 -6.762 1.000 14.928 363 ALA B CA 1
ATOM 5713 C C . ALA B 1 386 ? 74.200 -2.305 -5.255 1.000 15.078 363 ALA B C 1
ATOM 5714 O O . ALA B 1 386 ? 75.313 -2.080 -4.793 1.000 15.594 363 ALA B O 1
ATOM 5716 N N . ARG B 1 387 ? 73.168 -2.664 -4.475 1.000 14.954 364 ARG B N 1
ATOM 5717 C CA . ARG B 1 387 ? 73.330 -2.871 -3.038 1.000 14.640 364 ARG B CA 1
ATOM 5718 C C . ARG B 1 387 ? 74.358 -3.982 -2.758 1.000 14.487 364 ARG B C 1
ATOM 5719 O O . ARG B 1 387 ? 75.188 -3.836 -1.860 1.000 15.511 364 ARG B O 1
ATOM 5727 N N . LEU B 1 388 ? 74.297 -5.109 -3.494 1.000 15.569 365 LEU B N 1
ATOM 5728 C CA . LEU B 1 388 ? 75.221 -6.201 -3.213 1.000 14.942 365 LEU B CA 1
ATOM 5729 C C . LEU B 1 388 ? 76.669 -5.740 -3.402 1.000 14.044 365 LEU B C 1
ATOM 5730 O O . LEU B 1 388 ? 77.537 -6.073 -2.594 1.000 15.735 365 LEU B O 1
ATOM 5735 N N . VAL B 1 389 ? 76.940 -4.975 -4.470 1.000 15.219 366 VAL B N 1
ATOM 5736 C CA . VAL B 1 389 ? 78.302 -4.519 -4.706 1.000 14.781 366 VAL B CA 1
ATOM 5737 C C . VAL B 1 389 ? 78.741 -3.562 -3.592 1.000 14.815 366 VAL B C 1
ATOM 5738 O O . VAL B 1 389 ? 79.828 -3.741 -3.025 1.000 15.234 366 VAL B O 1
ATOM 5742 N N . LEU B 1 390 ? 77.888 -2.575 -3.255 1.000 14.999 367 LEU B N 1
ATOM 5743 C CA . LEU B 1 390 ? 78.317 -1.606 -2.254 1.000 16.043 367 LEU B CA 1
ATOM 5744 C C . LEU B 1 390 ? 78.436 -2.226 -0.861 1.000 14.913 367 LEU B C 1
ATOM 5745 O O . LEU B 1 390 ? 79.325 -1.840 -0.096 1.000 15.368 367 LEU B O 1
ATOM 5750 N N . THR B 1 391 ? 77.576 -3.210 -0.540 1.000 15.389 368 THR B N 1
ATOM 5751 C CA . THR B 1 391 ? 77.657 -3.785 0.800 1.000 15.033 368 THR B CA 1
ATOM 5752 C C . THR B 1 391 ? 78.842 -4.752 0.907 1.000 15.214 368 THR B C 1
ATOM 5753 O O . THR B 1 391 ? 79.438 -4.901 1.989 1.000 16.465 368 THR B O 1
ATOM 5757 N N . ALA B 1 392 ? 79.176 -5.428 -0.209 1.000 13.952 369 ALA B N 1
ATOM 5758 C CA . ALA B 1 392 ? 80.361 -6.277 -0.192 1.000 14.662 369 ALA B CA 1
ATOM 5759 C C . ALA B 1 392 ? 81.598 -5.428 0.129 1.000 14.932 369 ALA B C 1
ATOM 5760 O O . ALA B 1 392 ? 82.450 -5.808 0.933 1.000 15.938 369 ALA B O 1
ATOM 5762 N N . LEU B 1 393 ? 81.691 -4.263 -0.518 1.000 15.470 370 LEU B N 1
ATOM 5763 C CA . LEU B 1 393 ? 82.843 -3.397 -0.329 1.000 15.084 370 LEU B CA 1
ATOM 5764 C C . LEU B 1 393 ? 82.888 -2.902 1.121 1.000 14.832 370 LEU B C 1
ATOM 5765 O O . LEU B 1 393 ? 83.935 -2.944 1.784 1.000 16.148 370 LEU B O 1
ATOM 5770 N N . HIS B 1 394 ? 81.718 -2.487 1.614 1.000 14.685 371 HIS B N 1
ATOM 5771 C CA . HIS B 1 394 ? 81.593 -2.035 2.993 1.000 14.619 371 HIS B CA 1
ATOM 5772 C C . HIS B 1 394 ? 82.104 -3.115 3.959 1.000 15.030 371 HIS B C 1
ATOM 5773 O O . HIS B 1 394 ? 82.884 -2.843 4.874 1.000 16.352 371 HIS B O 1
ATOM 5780 N N . GLN B 1 395 ? 81.639 -4.356 3.774 1.000 15.929 372 GLN B N 1
ATOM 5781 C CA . GLN B 1 395 ? 82.075 -5.481 4.597 1.000 15.837 372 GLN B CA 1
ATOM 5782 C C . GLN B 1 395 ? 83.593 -5.718 4.520 1.000 15.584 372 GLN B C 1
ATOM 5783 O O . GLN B 1 395 ? 84.221 -5.990 5.554 1.000 17.157 372 GLN B O 1
ATOM 5789 N N . LEU B 1 396 ? 84.184 -5.651 3.313 1.000 15.228 373 LEU B N 1
ATOM 5790 C CA . LEU B 1 396 ? 85.634 -5.798 3.206 1.000 14.967 373 LEU B CA 1
ATOM 5791 C C . LEU B 1 396 ? 86.362 -4.756 4.066 1.000 15.665 373 LEU B C 1
ATOM 5792 O O . LEU B 1 396 ? 87.375 -5.072 4.696 1.000 17.304 373 LEU B O 1
ATOM 5797 N N . GLU B 1 397 ? 85.878 -3.508 4.053 1.000 15.605 374 GLU B N 1
ATOM 5798 C CA . GLU B 1 397 ? 86.492 -2.446 4.842 1.000 16.314 374 GLU B CA 1
ATOM 5799 C C . GLU B 1 397 ? 86.425 -2.742 6.338 1.000 15.865 374 GLU B C 1
ATOM 5800 O O . GLU B 1 397 ? 87.420 -2.553 7.049 1.000 18.982 374 GLU B O 1
ATOM 5806 N N . LYS B 1 398 ? 85.263 -3.209 6.816 1.000 16.214 375 LYS B N 1
ATOM 5807 C CA . LYS B 1 398 ? 85.103 -3.480 8.239 1.000 16.289 375 LYS B CA 1
ATOM 5808 C C . LYS B 1 398 ? 85.977 -4.658 8.683 1.000 17.946 375 LYS B C 1
ATOM 5809 O O . LYS B 1 398 ? 86.509 -4.631 9.793 1.000 19.565 375 LYS B O 1
ATOM 5815 N N . SER B 1 399 ? 86.094 -5.696 7.831 1.000 18.437 376 SER B N 1
ATOM 5816 C CA . SER B 1 399 ? 86.741 -6.952 8.193 1.000 18.834 376 SER B CA 1
ATOM 5817 C C . SER B 1 399 ? 88.236 -6.961 7.852 1.000 19.801 376 SER B C 1
ATOM 5818 O O . SER B 1 399 ? 88.971 -7.847 8.304 1.000 23.479 376 SER B O 1
ATOM 5821 N N . GLY B 1 400 ? 88.683 -6.009 7.021 1.000 19.588 377 GLY B N 1
ATOM 5822 C CA . GLY B 1 400 ? 90.051 -6.020 6.512 1.000 20.807 377 GLY B CA 1
ATOM 5823 C C . GLY B 1 400 ? 90.295 -7.025 5.381 1.000 18.828 377 GLY B C 1
ATOM 5824 O O . GLY B 1 400 ? 91.448 -7.254 4.986 1.000 23.133 377 GLY B O 1
ATOM 5825 N N . GLY B 1 401 ? 89.218 -7.605 4.837 1.000 18.935 378 GLY B N 1
ATOM 5826 C CA . GLY B 1 401 ? 89.348 -8.562 3.743 1.000 19.258 378 GLY B CA 1
ATOM 5827 C C . GLY B 1 401 ? 89.789 -7.878 2.444 1.000 17.736 378 GLY B C 1
ATOM 5828 O O . GLY B 1 401 ? 89.725 -6.646 2.337 1.000 19.750 378 GLY B O 1
ATOM 5829 N N . ARG B 1 402 ? 90.207 -8.681 1.453 1.000 17.646 379 ARG B N 1
ATOM 5830 C CA . ARG B 1 402 ? 90.771 -8.188 0.200 1.000 17.319 379 ARG B CA 1
ATOM 5831 C C . ARG B 1 402 ? 89.790 -8.359 -0.960 1.000 16.097 379 ARG B C 1
ATOM 5832 O O . ARG B 1 402 ? 89.273 -7.379 -1.482 1.000 19.227 379 ARG B O 1
ATOM 5840 N N . LYS B 1 403 ? 89.490 -9.596 -1.365 1.000 18.092 380 LYS B N 1
ATOM 5841 C CA . LYS B 1 403 ? 88.650 -9.815 -2.539 1.000 17.002 380 LYS B CA 1
ATOM 5842 C C . LYS B 1 403 ? 87.193 -10.076 -2.151 1.000 15.115 380 LYS B C 1
ATOM 5843 O O . LYS B 1 403 ? 86.916 -10.790 -1.182 1.000 16.632 380 LYS B O 1
ATOM 5849 N N . GLY B 1 404 ? 86.267 -9.482 -2.913 1.000 14.781 381 GLY B N 1
ATOM 5850 C CA . GLY B 1 404 ? 84.848 -9.684 -2.693 1.000 15.639 381 GLY B CA 1
ATOM 5851 C C . GLY B 1 404 ? 84.147 -10.120 -3.977 1.000 13.906 381 GLY B C 1
ATOM 5852 O O . GLY B 1 404 ? 84.544 -9.706 -5.069 1.000 15.467 381 GLY B O 1
ATOM 5853 N N . LEU B 1 405 ? 83.133 -10.982 -3.814 1.000 15.340 382 LEU B N 1
ATOM 5854 C CA . LEU B 1 405 ? 82.310 -11.466 -4.917 1.000 15.751 382 LEU B CA 1
ATOM 5855 C C . LEU B 1 405 ? 80.855 -11.147 -4.604 1.000 13.830 382 LEU B C 1
ATOM 5856 O O . LEU B 1 405 ? 80.397 -11.426 -3.496 1.000 16.967 382 LEU B O 1
ATOM 5861 N N . ALA B 1 406 ? 80.160 -10.533 -5.569 1.000 14.179 383 ALA B N 1
ATOM 5862 C CA . ALA B 1 406 ? 78.726 -10.309 -5.502 1.000 14.219 383 ALA B CA 1
ATOM 5863 C C . ALA B 1 406 ? 78.071 -11.054 -6.666 1.000 13.972 383 ALA B C 1
ATOM 5864 O O . ALA B 1 406 ? 78.571 -11.011 -7.787 1.000 15.214 383 ALA B O 1
ATOM 5866 N N . THR B 1 407 ? 76.986 -11.795 -6.395 1.000 15.083 384 THR B N 1
ATOM 5867 C CA . THR B 1 407 ? 76.395 -12.622 -7.444 1.000 14.919 384 THR B CA 1
ATOM 5868 C C . THR B 1 407 ? 74.905 -12.801 -7.194 1.000 14.955 384 THR B C 1
ATOM 5869 O O . THR B 1 407 ? 74.451 -12.791 -6.038 1.000 15.863 384 THR B O 1
ATOM 5873 N N . MET B 1 408 ? 74.143 -12.927 -8.288 1.000 15.725 385 MET B N 1
ATOM 5874 C CA . MET B 1 408 ? 72.709 -13.051 -8.108 1.000 16.494 385 MET B CA 1
ATOM 5875 C C . MET B 1 408 ? 72.056 -13.754 -9.294 1.000 13.849 385 MET B C 1
ATOM 5876 O O . MET B 1 408 ? 72.562 -13.727 -10.418 1.000 15.514 385 MET B O 1
ATOM 5881 N N . CYS B 1 409 ? 70.904 -14.353 -9.002 1.000 14.952 386 CYS B N 1
ATOM 5882 C CA . CYS B 1 409 ? 70.069 -15.001 -10.005 1.000 15.218 386 CYS B CA 1
ATOM 5883 C C . CYS B 1 409 ? 69.133 -13.987 -10.668 1.000 15.312 386 CYS B C 1
ATOM 5884 O O . CYS B 1 409 ? 68.935 -12.862 -10.175 1.000 18.028 386 CYS B O 1
ATOM 5887 N N . VAL B 1 410 ? 68.583 -14.391 -11.825 1.000 15.506 387 VAL B N 1
ATOM 5888 C CA . VAL B 1 410 ? 67.821 -13.516 -12.712 1.000 14.415 387 VAL B CA 1
ATOM 5889 C C . VAL B 1 410 ? 66.640 -14.317 -13.248 1.000 14.632 387 VAL B C 1
ATOM 5890 O O . VAL B 1 410 ? 66.834 -15.430 -13.760 1.000 15.837 387 VAL B O 1
ATOM 5894 N N . GLY B 1 411 ? 65.435 -13.735 -13.171 1.000 14.822 388 GLY B N 1
ATOM 5895 C CA . GLY B 1 411 ? 64.276 -14.335 -13.811 1.000 16.842 388 GLY B CA 1
ATOM 5896 C C . GLY B 1 411 ? 64.517 -14.659 -15.287 1.000 16.111 388 GLY B C 1
ATOM 5897 O O . GLY B 1 411 ? 65.284 -13.985 -15.980 1.000 16.561 388 GLY B O 1
ATOM 5898 N N . VAL B 1 412 ? 63.869 -15.758 -15.731 1.000 15.555 389 VAL B N 1
ATOM 5899 C CA . VAL B 1 412 ? 63.989 -16.259 -17.099 1.000 15.288 389 VAL B CA 1
ATOM 5900 C C . VAL B 1 412 ? 65.374 -16.888 -17.317 1.000 14.565 389 VAL B C 1
ATOM 5901 O O . VAL B 1 412 ? 65.773 -17.168 -18.461 1.000 16.018 389 VAL B O 1
ATOM 5905 N N . GLY B 1 413 ? 66.086 -17.165 -16.201 1.000 14.894 390 GLY B N 1
ATOM 5906 C CA . GLY B 1 413 ? 67.237 -18.060 -16.228 1.000 16.409 390 GLY B CA 1
ATOM 5907 C C . GLY B 1 413 ? 68.592 -17.419 -16.521 1.000 15.235 390 GLY B C 1
ATOM 5908 O O . GLY B 1 413 ? 69.253 -17.774 -17.501 1.000 17.307 390 GLY B O 1
ATOM 5909 N N . GLN B 1 414 ? 69.022 -16.488 -15.650 1.000 15.910 391 GLN B N 1
ATOM 5910 C CA . GLN B 1 414 ? 70.376 -15.981 -15.803 1.000 15.675 391 GLN B CA 1
ATOM 5911 C C . GLN B 1 414 ? 71.043 -15.863 -14.437 1.000 16.092 391 GLN B C 1
ATOM 5912 O O . GLN B 1 414 ? 70.409 -15.978 -13.387 1.000 18.112 391 GLN B O 1
ATOM 5918 N N . GLY B 1 415 ? 72.352 -15.602 -14.487 1.000 16.085 392 GLY B N 1
ATOM 5919 C CA . GLY B 1 415 ? 73.092 -15.180 -13.315 1.000 16.986 392 GLY B CA 1
ATOM 5920 C C . GLY B 1 415 ? 74.081 -14.090 -13.712 1.000 13.846 392 GLY B C 1
ATOM 5921 O O . GLY B 1 415 ? 74.493 -14.009 -14.877 1.000 15.201 392 GLY B O 1
ATOM 5922 N N . LEU B 1 416 ? 74.481 -13.301 -12.711 1.000 14.350 393 LEU B N 1
ATOM 5923 C CA . LEU B 1 416 ? 75.522 -12.297 -12.942 1.000 14.874 393 LEU B CA 1
ATOM 5924 C C . LEU B 1 416 ? 76.456 -12.324 -11.736 1.000 14.384 393 LEU B C 1
ATOM 5925 O O . LEU B 1 416 ? 75.978 -12.538 -10.614 1.000 15.095 393 LEU B O 1
ATOM 5930 N N . ALA B 1 417 ? 77.754 -12.097 -11.972 1.000 15.336 394 ALA B N 1
ATOM 5931 C CA . ALA B 1 417 ? 78.761 -12.094 -10.920 1.000 15.005 394 ALA B CA 1
ATOM 5932 C C . ALA B 1 417 ? 79.725 -10.932 -11.157 1.000 13.825 394 ALA B C 1
ATOM 5933 O O . ALA B 1 417 ? 80.075 -10.661 -12.295 1.000 16.165 394 ALA B O 1
ATOM 5935 N N . LEU B 1 418 ? 80.176 -10.315 -10.063 1.000 14.193 395 LEU B N 1
ATOM 5936 C CA . LEU B 1 418 ? 81.099 -9.185 -10.172 1.000 14.988 395 LEU B CA 1
ATOM 5937 C C . LEU B 1 418 ? 82.085 -9.285 -9.009 1.000 14.508 395 LEU B C 1
ATOM 5938 O O . LEU B 1 418 ? 81.675 -9.560 -7.865 1.000 16.125 395 LEU B O 1
ATOM 5943 N N . ALA B 1 419 ? 83.377 -9.111 -9.315 1.000 14.789 396 ALA B N 1
ATOM 5944 C CA . ALA B 1 419 ? 84.449 -9.255 -8.331 1.000 14.719 396 ALA B CA 1
ATOM 5945 C C . ALA B 1 419 ? 85.171 -7.924 -8.152 1.000 14.372 396 ALA B C 1
ATOM 5946 O O . ALA B 1 419 ? 85.394 -7.200 -9.137 1.000 15.715 396 ALA B O 1
ATOM 5948 N N . ILE B 1 420 ? 85.517 -7.632 -6.883 1.000 13.714 397 ILE B N 1
ATOM 5949 C CA . ILE B 1 420 ? 86.229 -6.415 -6.518 1.000 13.531 397 ILE B CA 1
ATOM 5950 C C . ILE B 1 420 ? 87.378 -6.750 -5.571 1.000 14.628 397 ILE B C 1
ATOM 5951 O O . ILE B 1 420 ? 87.414 -7.845 -4.991 1.000 16.299 397 ILE B O 1
ATOM 5956 N N . GLU B 1 421 ? 88.296 -5.782 -5.404 1.000 16.285 398 GLU B N 1
ATOM 5957 C CA . GLU B 1 421 ? 89.417 -5.946 -4.485 1.000 15.941 398 GLU B CA 1
ATOM 5958 C C . GLU B 1 421 ? 89.634 -4.644 -3.718 1.000 15.511 398 GLU B C 1
ATOM 5959 O O . GLU B 1 421 ? 89.847 -3.598 -4.333 1.000 17.640 398 GLU B O 1
ATOM 5965 N N . ARG B 1 422 ? 89.568 -4.709 -2.382 1.000 15.804 399 ARG B N 1
ATOM 5966 C CA . ARG B 1 422 ? 89.798 -3.529 -1.554 1.000 16.375 399 ARG B CA 1
ATOM 5967 C C . ARG B 1 422 ? 91.203 -2.960 -1.803 1.000 16.678 399 ARG B C 1
ATOM 5968 O O . ARG B 1 422 ? 92.173 -3.735 -1.873 1.000 20.521 399 ARG B O 1
ATOM 5976 N N . VAL B 1 423 ? 91.312 -1.623 -1.951 1.000 17.318 400 VAL B N 1
ATOM 5977 C CA . VAL B 1 423 ? 92.602 -0.980 -2.174 1.000 22.704 400 VAL B CA 1
ATOM 5978 C C . VAL B 1 423 ? 93.472 -1.122 -0.914 1.000 34.761 400 VAL B C 1
ATOM 5979 O O . VAL B 1 423 ? 92.977 -1.152 0.237 1.000 41.144 400 VAL B O 1
ATOM 5984 N N . MET C 1 24 ? 94.162 -3.824 -24.690 1.000 37.649 1 MET C N 1
ATOM 5985 C CA . MET C 1 24 ? 92.756 -3.769 -25.210 1.000 30.290 1 MET C CA 1
ATOM 5986 C C . MET C 1 24 ? 92.689 -4.512 -26.535 1.000 25.406 1 MET C C 1
ATOM 5987 O O . MET C 1 24 ? 93.700 -4.647 -27.229 1.000 34.585 1 MET C O 1
ATOM 5992 N N . HIS C 1 25 ? 91.479 -4.974 -26.869 1.000 20.879 2 HIS C N 1
ATOM 5993 C CA . HIS C 1 25 ? 91.288 -5.846 -28.020 1.000 19.335 2 HIS C CA 1
ATOM 5994 C C . HIS C 1 25 ? 90.510 -5.127 -29.123 1.000 18.878 2 HIS C C 1
ATOM 5995 O O . HIS C 1 25 ? 89.487 -4.496 -28.847 1.000 19.976 2 HIS C O 1
ATOM 6002 N N . ASP C 1 26 ? 90.942 -5.327 -30.382 1.000 19.116 3 ASP C N 1
ATOM 6003 C CA . ASP C 1 26 ? 90.164 -4.920 -31.545 1.000 18.462 3 ASP C CA 1
ATOM 6004 C C . ASP C 1 26 ? 88.794 -5.601 -31.542 1.000 17.508 3 ASP C C 1
ATOM 6005 O O . ASP C 1 26 ? 88.690 -6.774 -31.170 1.000 18.170 3 ASP C O 1
ATOM 6010 N N . VAL C 1 27 ? 87.764 -4.869 -31.991 1.000 15.477 4 VAL C N 1
ATOM 6011 C CA . VAL C 1 27 ? 86.409 -5.389 -32.060 1.000 15.398 4 VAL C CA 1
ATOM 6012 C C . VAL C 1 27 ? 85.867 -5.195 -33.467 1.000 15.565 4 VAL C C 1
ATOM 6013 O O . VAL C 1 27 ? 85.884 -4.079 -33.975 1.000 16.249 4 VAL C O 1
ATOM 6017 N N . PHE C 1 28 ? 85.332 -6.265 -34.071 1.000 15.836 5 PHE C N 1
ATOM 6018 C CA . PHE C 1 28 ? 84.858 -6.212 -35.454 1.000 15.310 5 PHE C CA 1
ATOM 6019 C C . PHE C 1 28 ? 83.361 -6.471 -35.541 1.000 15.178 5 PHE C C 1
ATOM 6020 O O . PHE C 1 28 ? 82.867 -7.408 -34.927 1.000 16.389 5 PHE C O 1
ATOM 6028 N N . ILE C 1 29 ? 82.643 -5.597 -36.270 1.000 14.651 6 ILE C N 1
ATOM 6029 C CA . ILE C 1 29 ? 81.287 -5.903 -36.691 1.000 14.832 6 ILE C CA 1
ATOM 6030 C C . ILE C 1 29 ? 81.374 -6.861 -37.869 1.000 13.869 6 ILE C C 1
ATOM 6031 O O . ILE C 1 29 ? 82.140 -6.622 -38.805 1.000 15.078 6 ILE C O 1
ATOM 6036 N N . CYS C 1 30 ? 80.540 -7.908 -37.821 1.000 14.092 7 CYS C N 1
ATOM 6037 C CA . CYS C 1 30 ? 80.519 -8.956 -38.834 1.000 14.963 7 CYS C CA 1
ATOM 6038 C C . CYS C 1 30 ? 79.152 -8.891 -39.507 1.000 14.928 7 CYS C C 1
ATOM 6039 O O . CYS C 1 30 ? 78.712 -7.811 -39.891 1.000 16.438 7 CYS C O 1
ATOM 6042 N N . ASP C 1 31 ? 78.414 -9.992 -39.620 1.000 16.338 8 ASP C N 1
ATOM 6043 C CA . ASP C 1 31 ? 77.114 -9.948 -40.282 1.000 15.969 8 ASP C CA 1
ATOM 6044 C C . ASP C 1 31 ? 76.135 -9.038 -39.536 1.000 14.676 8 ASP C C 1
ATOM 6045 O O . ASP C 1 31 ? 76.203 -8.899 -38.316 1.000 15.652 8 ASP C O 1
ATOM 6050 N N . ALA C 1 32 ? 75.216 -8.444 -40.298 1.000 14.510 9 ALA C N 1
ATOM 6051 C CA . ALA C 1 32 ? 74.203 -7.549 -39.758 1.000 14.820 9 ALA C CA 1
ATOM 6052 C C . ALA C 1 32 ? 72.969 -7.616 -40.653 1.000 15.834 9 ALA C C 1
ATOM 6053 O O . ALA C 1 32 ? 73.101 -7.698 -41.877 1.000 21.575 9 ALA C O 1
ATOM 6055 N N . ILE C 1 33 ? 71.785 -7.588 -40.031 1.000 14.296 10 ILE C N 1
ATOM 6056 C CA . ILE C 1 33 ? 70.542 -7.767 -40.763 1.000 16.109 10 ILE C CA 1
ATOM 6057 C C . ILE C 1 33 ? 69.427 -7.036 -40.017 1.000 12.832 10 ILE C C 1
ATOM 6058 O O . ILE C 1 33 ? 69.580 -6.770 -38.820 1.000 15.342 10 ILE C O 1
ATOM 6063 N N . ARG C 1 34 ? 68.347 -6.694 -40.723 1.000 13.562 11 ARG C N 1
ATOM 6064 C CA . ARG C 1 34 ? 67.200 -6.053 -40.088 1.000 14.412 11 ARG C CA 1
ATOM 6065 C C . ARG C 1 34 ? 65.888 -6.535 -40.709 1.000 12.722 11 ARG C C 1
ATOM 6066 O O . ARG C 1 34 ? 65.869 -7.016 -41.846 1.000 14.121 11 ARG C O 1
ATOM 6074 N N . THR C 1 35 ? 64.778 -6.351 -39.984 1.000 13.156 12 THR C N 1
ATOM 6075 C CA . THR C 1 35 ? 63.459 -6.434 -40.593 1.000 13.661 12 THR C CA 1
ATOM 6076 C C . THR C 1 35 ? 63.220 -5.211 -41.489 1.000 13.564 12 THR C C 1
ATOM 6077 O O . THR C 1 35 ? 63.899 -4.165 -41.371 1.000 14.497 12 THR C O 1
ATOM 6081 N N . PRO C 1 36 ? 62.180 -5.241 -42.339 1.000 14.522 13 PRO C N 1
ATOM 6082 C CA . PRO C 1 36 ? 61.648 -3.979 -42.876 1.000 15.098 13 PRO C CA 1
ATOM 6083 C C . PRO C 1 36 ? 61.121 -3.134 -41.711 1.000 14.998 13 PRO C C 1
ATOM 6084 O O . PRO C 1 36 ? 60.849 -3.638 -40.621 1.000 15.321 13 PRO C O 1
ATOM 6088 N N . ILE C 1 37 ? 60.950 -1.819 -41.976 1.000 14.172 14 ILE C N 1
ATOM 6089 C CA . ILE C 1 37 ? 60.290 -0.957 -41.009 1.000 13.601 14 ILE C CA 1
ATOM 6090 C C . ILE C 1 37 ? 58.836 -0.772 -41.426 1.000 13.334 14 ILE C C 1
ATOM 6091 O O . ILE C 1 37 ? 58.557 -0.334 -42.542 1.000 13.610 14 ILE C O 1
ATOM 6096 N N . GLY C 1 38 ? 57.913 -1.098 -40.510 1.000 14.340 15 GLY C N 1
ATOM 6097 C CA . GLY C 1 38 ? 56.499 -0.929 -40.796 1.000 14.213 15 GLY C CA 1
ATOM 6098 C C . GLY C 1 38 ? 55.939 0.401 -40.302 1.000 13.309 15 GLY C C 1
ATOM 6099 O O . GLY C 1 38 ? 56.460 0.999 -39.354 1.000 14.888 15 GLY C O 1
ATOM 6100 N N . ARG C 1 39 ? 54.846 0.816 -40.930 1.000 13.313 16 ARG C N 1
ATOM 6101 C CA . ARG C 1 39 ? 54.097 1.984 -40.466 1.000 14.567 16 ARG C CA 1
ATOM 6102 C C . ARG C 1 39 ? 53.313 1.646 -39.195 1.000 14.309 16 ARG C C 1
ATOM 6103 O O . ARG C 1 39 ? 52.939 0.489 -38.965 1.000 15.709 16 ARG C O 1
ATOM 6111 N N . PHE C 1 40 ? 53.018 2.641 -38.354 1.000 15.318 17 PHE C N 1
ATOM 6112 C CA . PHE C 1 40 ? 52.102 2.452 -37.239 1.000 14.798 17 PHE C CA 1
ATOM 6113 C C . PHE C 1 40 ? 50.788 1.848 -37.745 1.000 14.222 17 PHE C C 1
ATOM 6114 O O . PHE C 1 40 ? 50.162 2.387 -38.669 1.000 16.513 17 PHE C O 1
ATOM 6122 N N . GLY C 1 41 ? 50.371 0.736 -37.125 1.000 14.959 18 GLY C N 1
ATOM 6123 C CA . GLY C 1 41 ? 49.131 0.059 -37.473 1.000 16.939 18 GLY C CA 1
ATOM 6124 C C . GLY C 1 41 ? 49.223 -0.664 -38.810 1.000 14.916 18 GLY C C 1
ATOM 6125 O O . GLY C 1 41 ? 48.207 -1.144 -39.316 1.000 19.028 18 GLY C O 1
ATOM 6126 N N . GLY C 1 42 ? 50.442 -0.729 -39.371 1.000 14.587 19 GLY C N 1
ATOM 6127 C CA . GLY C 1 42 ? 50.645 -1.268 -40.703 1.000 15.489 19 GLY C CA 1
ATOM 6128 C C . GLY C 1 42 ? 51.135 -2.717 -40.740 1.000 15.010 19 GLY C C 1
ATOM 6129 O O . GLY C 1 42 ? 50.641 -3.580 -40.002 1.000 15.441 19 GLY C O 1
ATOM 6130 N N . ALA C 1 43 ? 52.107 -2.973 -41.625 1.000 15.444 20 ALA C N 1
ATOM 6131 C CA . ALA C 1 43 ? 52.375 -4.336 -42.068 1.000 15.194 20 ALA C CA 1
ATOM 6132 C C . ALA C 1 43 ? 52.889 -5.233 -40.935 1.000 14.660 20 ALA C C 1
ATOM 6133 O O . ALA C 1 43 ? 52.701 -6.456 -40.996 1.000 16.307 20 ALA C O 1
ATOM 6135 N N . LEU C 1 44 ? 53.539 -4.646 -39.912 1.000 13.933 21 LEU C N 1
ATOM 6136 C CA . LEU C 1 44 ? 54.090 -5.441 -38.818 1.000 14.363 21 LEU C CA 1
ATOM 6137 C C . LEU C 1 44 ? 53.296 -5.254 -37.520 1.000 13.625 21 LEU C C 1
ATOM 6138 O O . LEU C 1 44 ? 53.722 -5.752 -36.477 1.000 15.008 21 LEU C O 1
ATOM 6143 N N . ALA C 1 45 ? 52.146 -4.553 -37.565 1.000 14.234 22 ALA C N 1
ATOM 6144 C CA . ALA C 1 45 ? 51.447 -4.197 -36.337 1.000 14.581 22 ALA C CA 1
ATOM 6145 C C . ALA C 1 45 ? 50.947 -5.427 -35.560 1.000 14.032 22 ALA C C 1
ATOM 6146 O O . ALA C 1 45 ? 50.723 -5.322 -34.347 1.000 15.104 22 ALA C O 1
ATOM 6148 N N . SER C 1 46 ? 50.722 -6.577 -36.235 1.000 15.551 23 SER C N 1
ATOM 6149 C CA . SER C 1 46 ? 50.245 -7.802 -35.584 1.000 15.568 23 SER C CA 1
ATOM 6150 C C . SER C 1 46 ? 51.359 -8.600 -34.901 1.000 15.916 23 SER C C 1
ATOM 6151 O O . SER C 1 46 ? 51.061 -9.601 -34.237 1.000 19.172 23 SER C O 1
ATOM 6154 N N . VAL C 1 47 ? 52.630 -8.219 -35.102 1.000 15.230 24 VAL C N 1
ATOM 6155 C CA . VAL C 1 47 ? 53.768 -9.025 -34.667 1.000 15.157 24 VAL C CA 1
ATOM 6156 C C . VAL C 1 47 ? 54.211 -8.569 -33.275 1.000 16.154 24 VAL C C 1
ATOM 6157 O O . VAL C 1 47 ? 54.592 -7.398 -33.096 1.000 18.300 24 VAL C O 1
ATOM 6161 N N . ARG C 1 48 ? 54.139 -9.481 -32.287 1.000 16.438 25 ARG C N 1
ATOM 6162 C CA . ARG C 1 48 ? 54.554 -9.159 -30.921 1.000 17.492 25 ARG C CA 1
ATOM 6163 C C . ARG C 1 48 ? 55.997 -8.652 -30.941 1.000 18.013 25 ARG C C 1
ATOM 6164 O O . ARG C 1 48 ? 56.811 -9.118 -31.742 1.000 17.496 25 ARG C O 1
ATOM 6172 N N . ALA C 1 49 ? 56.329 -7.674 -30.072 1.000 19.348 26 ALA C N 1
ATOM 6173 C CA . ALA C 1 49 ? 57.669 -7.108 -30.038 1.000 19.930 26 ALA C CA 1
ATOM 6174 C C . ALA C 1 49 ? 58.748 -8.158 -29.774 1.000 17.474 26 ALA C C 1
ATOM 6175 O O . ALA C 1 49 ? 59.849 -8.044 -30.312 1.000 18.757 26 ALA C O 1
ATOM 6177 N N . ASP C 1 50 ? 58.470 -9.123 -28.881 1.000 18.015 27 ASP C N 1
ATOM 6178 C CA . ASP C 1 50 ? 59.484 -10.134 -28.582 1.000 14.982 27 ASP C CA 1
ATOM 6179 C C . ASP C 1 50 ? 59.722 -11.041 -29.804 1.000 15.442 27 ASP C C 1
ATOM 6180 O O . ASP C 1 50 ? 60.867 -11.355 -30.149 1.000 17.387 27 ASP C O 1
ATOM 6185 N N . ASP C 1 51 ? 58.630 -11.428 -30.480 1.000 16.478 28 ASP C N 1
ATOM 6186 C CA . ASP C 1 51 ? 58.747 -12.211 -31.716 1.000 14.143 28 ASP C CA 1
ATOM 6187 C C . ASP C 1 51 ? 59.468 -11.409 -32.797 1.000 14.919 28 ASP C C 1
ATOM 6188 O O . ASP C 1 51 ? 60.259 -11.935 -33.570 1.000 14.950 28 ASP C O 1
ATOM 6193 N N . LEU C 1 52 ? 59.165 -10.098 -32.893 1.000 15.872 29 LEU C N 1
ATOM 6194 C CA . LEU C 1 52 ? 59.807 -9.266 -33.902 1.000 14.929 29 LEU C CA 1
ATOM 6195 C C . LEU C 1 52 ? 61.316 -9.190 -33.640 1.000 15.321 29 LEU C C 1
ATOM 6196 O O . LEU C 1 52 ? 62.104 -9.273 -34.584 1.000 15.482 29 LEU C O 1
ATOM 6201 N N . ALA C 1 53 ? 61.716 -9.013 -32.367 1.000 16.196 30 ALA C N 1
ATOM 6202 C CA . ALA C 1 53 ? 63.131 -8.986 -32.007 1.000 15.728 30 ALA C CA 1
ATOM 6203 C C . ALA C 1 53 ? 63.823 -10.295 -32.403 1.000 16.117 30 ALA C C 1
ATOM 6204 O O . ALA C 1 53 ? 64.992 -10.297 -32.749 1.000 16.537 30 ALA C O 1
ATOM 6206 N N . ALA C 1 54 ? 63.089 -11.420 -32.309 1.000 17.545 31 ALA C N 1
ATOM 6207 C CA . ALA C 1 54 ? 63.686 -12.729 -32.575 1.000 16.954 31 ALA C CA 1
ATOM 6208 C C . ALA C 1 54 ? 63.982 -12.900 -34.070 1.000 15.076 31 ALA C C 1
ATOM 6209 O O . ALA C 1 54 ? 64.823 -13.719 -34.425 1.000 17.994 31 ALA C O 1
ATOM 6211 N N . VAL C 1 55 ? 63.298 -12.160 -34.960 1.000 15.248 32 VAL C N 1
ATOM 6212 C CA . VAL C 1 55 ? 63.414 -12.392 -36.396 1.000 14.706 32 VAL C CA 1
ATOM 6213 C C . VAL C 1 55 ? 64.847 -12.200 -36.868 1.000 15.048 32 VAL C C 1
ATOM 6214 O O . VAL C 1 55 ? 65.434 -13.090 -37.492 1.000 15.732 32 VAL C O 1
ATOM 6218 N N . PRO C 1 56 ? 65.512 -11.052 -36.588 1.000 15.689 33 PRO C N 1
ATOM 6219 C CA . PRO C 1 56 ? 66.898 -10.923 -37.016 1.000 15.788 33 PRO C CA 1
ATOM 6220 C C . PRO C 1 56 ? 67.861 -11.884 -36.319 1.000 13.694 33 PRO C C 1
ATOM 6221 O O . PRO C 1 56 ? 68.861 -12.280 -36.928 1.000 16.102 33 PRO C O 1
ATOM 6225 N N . LEU C 1 57 ? 67.551 -12.272 -35.070 1.000 14.565 34 LEU C N 1
ATOM 6226 C CA . LEU C 1 57 ? 68.405 -13.258 -34.404 1.000 15.181 34 LEU C CA 1
ATOM 6227 C C . LEU C 1 57 ? 68.363 -14.610 -35.138 1.000 15.269 34 LEU C C 1
ATOM 6228 O O . LEU C 1 57 ? 69.408 -15.238 -35.366 1.000 17.882 34 LEU C O 1
ATOM 6233 N N . LYS C 1 58 ? 67.157 -15.055 -35.517 1.000 16.968 35 LYS C N 1
ATOM 6234 C CA . LYS C 1 58 ? 67.028 -16.327 -36.234 1.000 16.721 35 LYS C CA 1
ATOM 6235 C C . LYS C 1 58 ? 67.763 -16.213 -37.573 1.000 17.784 35 LYS C C 1
ATOM 6236 O O . LYS C 1 58 ? 68.420 -17.161 -38.014 1.000 17.556 35 LYS C O 1
ATOM 6242 N N . ALA C 1 59 ? 67.690 -15.037 -38.220 1.000 17.125 36 ALA C N 1
ATOM 6243 C CA . ALA C 1 59 ? 68.362 -14.860 -39.506 1.000 16.760 36 ALA C CA 1
ATOM 6244 C C . ALA C 1 59 ? 69.886 -14.930 -39.336 1.000 16.439 36 ALA C C 1
ATOM 6245 O O . ALA C 1 59 ? 70.574 -15.516 -40.163 1.000 17.473 36 ALA C O 1
ATOM 6247 N N . LEU C 1 60 ? 70.440 -14.311 -38.281 1.000 17.060 37 LEU C N 1
ATOM 6248 C CA . LEU C 1 60 ? 71.880 -14.430 -38.040 1.000 17.537 37 LEU C CA 1
ATOM 6249 C C . LEU C 1 60 ? 72.306 -15.904 -37.929 1.000 16.302 37 LEU C C 1
ATOM 6250 O O . LEU C 1 60 ? 73.370 -16.273 -38.412 1.000 17.582 37 LEU C O 1
ATOM 6255 N N . ILE C 1 61 ? 71.490 -16.715 -37.247 1.000 16.931 38 ILE C N 1
ATOM 6256 C CA . ILE C 1 61 ? 71.814 -18.137 -37.097 1.000 17.495 38 ILE C CA 1
ATOM 6257 C C . ILE C 1 61 ? 71.886 -18.784 -38.475 1.000 17.446 38 ILE C C 1
ATOM 6258 O O . ILE C 1 61 ? 72.865 -19.473 -38.789 1.000 21.158 38 ILE C O 1
ATOM 6263 N N . GLU C 1 62 ? 70.857 -18.535 -39.303 1.000 18.567 39 GLU C N 1
ATOM 6264 C CA . GLU C 1 62 ? 70.751 -19.213 -40.594 1.000 21.429 39 GLU C CA 1
ATOM 6265 C C . GLU C 1 62 ? 71.891 -18.775 -41.530 1.000 19.298 39 GLU C C 1
ATOM 6266 O O . GLU C 1 62 ? 72.388 -19.563 -42.345 1.000 22.794 39 GLU C O 1
ATOM 6272 N N . ARG C 1 63 ? 72.289 -17.498 -41.420 1.000 19.499 40 ARG C N 1
ATOM 6273 C CA . ARG C 1 63 ? 73.222 -16.875 -42.348 1.000 17.934 40 ARG C CA 1
ATOM 6274 C C . ARG C 1 63 ? 74.679 -17.184 -41.990 1.000 18.529 40 ARG C C 1
ATOM 6275 O O . ARG C 1 63 ? 75.555 -16.949 -42.820 1.000 22.004 40 ARG C O 1
ATOM 6283 N N . ASN C 1 64 ? 74.940 -17.698 -40.774 1.000 19.246 41 ASN C N 1
ATOM 6284 C CA . ASN C 1 64 ? 76.303 -17.807 -40.265 1.000 19.093 41 ASN C CA 1
ATOM 6285 C C . ASN C 1 64 ? 76.530 -19.207 -39.703 1.000 21.250 41 ASN C C 1
ATOM 6286 O O . ASN C 1 64 ? 76.715 -19.379 -38.497 1.000 21.356 41 ASN C O 1
ATOM 6291 N N . PRO C 1 65 ? 76.505 -20.247 -40.565 1.000 25.292 42 PRO C N 1
ATOM 6292 C CA . PRO C 1 65 ? 76.594 -21.628 -40.093 1.000 26.484 42 PRO C CA 1
ATOM 6293 C C . PRO C 1 65 ? 77.921 -22.059 -39.465 1.000 24.388 42 PRO C C 1
ATOM 6294 O O . PRO C 1 65 ? 77.965 -23.101 -38.827 1.000 28.356 42 PRO C O 1
ATOM 6298 N N . GLY C 1 66 ? 78.986 -21.260 -39.609 1.000 24.120 43 GLY C N 1
ATOM 6299 C CA . GLY C 1 66 ? 80.266 -21.617 -39.008 1.000 24.144 43 GLY C CA 1
ATOM 6300 C C . GLY C 1 66 ? 80.367 -21.265 -37.521 1.000 20.661 43 GLY C C 1
ATOM 6301 O O . GLY C 1 66 ? 81.321 -21.675 -36.848 1.000 24.076 43 GLY C O 1
ATOM 6302 N N . VAL C 1 67 ? 79.392 -20.494 -37.011 1.000 21.261 44 VAL C N 1
ATOM 6303 C CA . VAL C 1 67 ? 79.385 -20.059 -35.623 1.000 18.993 44 VAL C CA 1
ATOM 6304 C C . VAL C 1 67 ? 78.997 -21.225 -34.715 1.000 19.205 44 VAL C C 1
ATOM 6305 O O . VAL C 1 67 ? 78.032 -21.930 -34.988 1.000 22.439 44 VAL C O 1
ATOM 6309 N N . GLN C 1 68 ? 79.739 -21.394 -33.614 1.000 19.484 45 GLN C N 1
ATOM 6310 C CA . GLN C 1 68 ? 79.305 -22.288 -32.550 1.000 19.123 45 GLN C CA 1
ATOM 6311 C C . GLN C 1 68 ? 78.446 -21.476 -31.578 1.000 18.710 45 GLN C C 1
ATOM 6312 O O . GLN C 1 68 ? 78.974 -20.731 -30.746 1.000 20.090 45 GLN C O 1
ATOM 6318 N N . TRP C 1 69 ? 77.115 -21.610 -31.699 1.000 19.932 46 TRP C N 1
ATOM 6319 C CA . TRP C 1 69 ? 76.190 -20.644 -31.100 1.000 18.831 46 TRP C CA 1
ATOM 6320 C C . TRP C 1 69 ? 76.226 -20.689 -29.579 1.000 19.981 46 TRP C C 1
ATOM 6321 O O . TRP C 1 69 ? 75.950 -19.695 -28.938 1.000 19.693 46 TRP C O 1
ATOM 6332 N N . ASP C 1 70 ? 76.630 -21.813 -28.985 1.000 20.548 47 ASP C N 1
ATOM 6333 C CA . ASP C 1 70 ? 76.705 -21.853 -27.535 1.000 19.921 47 ASP C CA 1
ATOM 6334 C C . ASP C 1 70 ? 77.896 -21.059 -26.988 1.000 19.936 47 ASP C C 1
ATOM 6335 O O . ASP C 1 70 ? 78.074 -21.005 -25.773 1.000 21.432 47 ASP C O 1
ATOM 6340 N N A GLN C 1 71 ? 78.700 -20.467 -27.877 0.500 18.961 48 GLN C N 1
ATOM 6341 N N B GLN C 1 71 ? 78.697 -20.454 -27.875 0.500 20.391 48 GLN C N 1
ATOM 6342 C CA A GLN C 1 71 ? 79.800 -19.602 -27.472 0.500 17.583 48 GLN C CA 1
ATOM 6343 C CA B GLN C 1 71 ? 79.790 -19.579 -27.464 0.500 20.473 48 GLN C CA 1
ATOM 6344 C C A GLN C 1 71 ? 79.401 -18.121 -27.382 0.500 15.638 48 GLN C C 1
ATOM 6345 C C B GLN C 1 71 ? 79.471 -18.092 -27.672 0.500 17.968 48 GLN C C 1
ATOM 6346 O O A GLN C 1 71 ? 80.209 -17.323 -26.910 0.500 15.289 48 GLN C O 1
ATOM 6347 O O B GLN C 1 71 ? 80.387 -17.270 -27.684 0.500 18.830 48 GLN C O 1
ATOM 6358 N N . VAL C 1 72 ? 78.187 -17.744 -27.813 1.000 17.155 49 VAL C N 1
ATOM 6359 C CA . VAL C 1 72 ? 77.784 -16.325 -27.731 1.000 16.818 49 VAL C CA 1
ATOM 6360 C C . VAL C 1 72 ? 77.817 -15.909 -26.262 1.000 15.600 49 VAL C C 1
ATOM 6361 O O . VAL C 1 72 ? 77.113 -16.502 -25.445 1.000 17.669 49 VAL C O 1
ATOM 6365 N N . ASP C 1 73 ? 78.574 -14.835 -25.952 1.000 15.587 50 ASP C N 1
ATOM 6366 C CA . ASP C 1 73 ? 78.765 -14.380 -24.579 1.000 15.602 50 ASP C CA 1
ATOM 6367 C C . ASP C 1 73 ? 77.589 -13.548 -24.050 1.000 15.475 50 ASP C C 1
ATOM 6368 O O . ASP C 1 73 ? 77.315 -13.563 -22.842 1.000 16.321 50 ASP C O 1
ATOM 6373 N N . GLU C 1 74 ? 76.867 -12.867 -24.953 1.000 15.713 51 GLU C N 1
ATOM 6374 C CA . GLU C 1 74 ? 75.807 -11.955 -24.537 1.000 15.191 51 GLU C CA 1
ATOM 6375 C C . GLU C 1 74 ? 75.040 -11.494 -25.763 1.000 15.927 51 GLU C C 1
ATOM 6376 O O . GLU C 1 74 ? 75.628 -11.327 -26.834 1.000 17.378 51 GLU C O 1
ATOM 6382 N N . VAL C 1 75 ? 73.732 -11.282 -25.546 1.000 14.251 52 VAL C N 1
ATOM 6383 C CA . VAL C 1 75 ? 72.892 -10.550 -26.487 1.000 14.047 52 VAL C CA 1
ATOM 6384 C C . VAL C 1 75 ? 72.499 -9.214 -25.834 1.000 14.550 52 VAL C C 1
ATOM 6385 O O . VAL C 1 75 ? 71.835 -9.204 -24.808 1.000 15.500 52 VAL C O 1
ATOM 6389 N N . PHE C 1 76 ? 72.937 -8.092 -26.445 1.000 15.412 53 PHE C N 1
ATOM 6390 C CA . PHE C 1 76 ? 72.604 -6.742 -25.958 1.000 14.048 53 PHE C CA 1
ATOM 6391 C C . PHE C 1 76 ? 71.560 -6.155 -26.905 1.000 14.504 53 PHE C C 1
ATOM 6392 O O . PHE C 1 76 ? 71.825 -6.062 -28.103 1.000 15.142 53 PHE C O 1
ATOM 6400 N N . PHE C 1 77 ? 70.374 -5.799 -26.380 1.000 14.354 54 PHE C N 1
ATOM 6401 C CA . PHE C 1 77 ? 69.323 -5.260 -27.246 1.000 13.961 54 PHE C CA 1
ATOM 6402 C C . PHE C 1 77 ? 68.831 -3.921 -26.698 1.000 14.055 54 PHE C C 1
ATOM 6403 O O . PHE C 1 77 ? 68.592 -3.789 -25.505 1.000 15.094 54 PHE C O 1
ATOM 6411 N N . GLY C 1 78 ? 68.645 -2.987 -27.633 1.000 13.543 55 GLY C N 1
ATOM 6412 C CA . GLY C 1 78 ? 68.006 -1.709 -27.283 1.000 13.367 55 GLY C CA 1
ATOM 6413 C C . GLY C 1 78 ? 66.479 -1.787 -27.354 1.000 12.310 55 GLY C C 1
ATOM 6414 O O . GLY C 1 78 ? 65.918 -2.401 -28.261 1.000 14.106 55 GLY C O 1
ATOM 6415 N N . CYS C 1 79 ? 65.779 -1.098 -26.426 1.000 12.548 56 CYS C N 1
ATOM 6416 C CA . CYS C 1 79 ? 64.324 -1.012 -26.446 1.000 13.497 56 CYS C CA 1
ATOM 6417 C C . CYS C 1 79 ? 63.904 0.138 -25.542 1.000 13.155 56 CYS C C 1
ATOM 6418 O O . CYS C 1 79 ? 64.304 0.168 -24.383 1.000 13.726 56 CYS C O 1
ATOM 6421 N N . ALA C 1 80 ? 63.128 1.090 -26.115 1.000 14.219 57 ALA C N 1
ATOM 6422 C CA . ALA C 1 80 ? 62.782 2.310 -25.382 1.000 14.339 57 ALA C CA 1
ATOM 6423 C C . ALA C 1 80 ? 61.567 2.133 -24.469 1.000 13.456 57 ALA C C 1
ATOM 6424 O O . ALA C 1 80 ? 61.380 2.923 -23.533 1.000 17.151 57 ALA C O 1
ATOM 6426 N N . ASN C 1 81 ? 60.698 1.146 -24.769 1.000 14.400 58 ASN C N 1
ATOM 6427 C CA . ASN C 1 81 ? 59.409 1.056 -24.094 1.000 13.912 58 ASN C CA 1
ATOM 6428 C C . ASN C 1 81 ? 59.459 0.112 -22.880 1.000 15.018 58 ASN C C 1
ATOM 6429 O O . ASN C 1 81 ? 59.564 0.535 -21.730 1.000 14.734 58 ASN C O 1
ATOM 6434 N N . GLN C 1 82 ? 59.444 -1.196 -23.171 1.000 14.123 59 GLN C N 1
ATOM 6435 C CA . GLN C 1 82 ? 59.588 -2.270 -22.186 1.000 14.354 59 GLN C CA 1
ATOM 6436 C C . GLN C 1 82 ? 58.360 -2.440 -21.294 1.000 13.609 59 GLN C C 1
ATOM 6437 O O . GLN C 1 82 ? 58.459 -3.143 -20.279 1.000 15.224 59 GLN C O 1
ATOM 6443 N N . ALA C 1 83 ? 57.212 -1.838 -21.667 1.000 14.013 60 ALA C N 1
ATOM 6444 C CA . ALA C 1 83 ? 55.976 -2.018 -20.901 1.000 14.013 60 ALA C CA 1
ATOM 6445 C C . ALA C 1 83 ? 55.063 -3.092 -21.505 1.000 14.008 60 ALA C C 1
ATOM 6446 O O . ALA C 1 83 ? 54.137 -3.567 -20.840 1.000 14.580 60 ALA C O 1
ATOM 6448 N N . GLY C 1 84 ? 55.267 -3.398 -22.793 1.000 15.303 61 GLY C N 1
ATOM 6449 C CA . GLY C 1 84 ? 54.362 -4.278 -23.528 1.000 15.536 61 GLY C CA 1
ATOM 6450 C C . GLY C 1 84 ? 54.910 -5.704 -23.632 1.000 13.712 61 GLY C C 1
ATOM 6451 O O . GLY C 1 84 ? 55.446 -6.250 -22.657 1.000 15.017 61 GLY C O 1
ATOM 6452 N N . GLU C 1 85 ? 54.805 -6.307 -24.824 1.000 13.731 62 GLU C N 1
ATOM 6453 C CA . GLU C 1 85 ? 55.335 -7.648 -25.039 1.000 13.969 62 GLU C CA 1
ATOM 6454 C C . GLU C 1 85 ? 56.865 -7.677 -25.018 1.000 14.999 62 GLU C C 1
ATOM 6455 O O . GLU C 1 85 ? 57.470 -8.771 -25.071 1.000 16.289 62 GLU C O 1
ATOM 6461 N N . ASP C 1 86 ? 57.473 -6.487 -24.949 1.000 14.610 63 ASP C N 1
ATOM 6462 C CA . ASP C 1 86 ? 58.907 -6.259 -24.780 1.000 13.895 63 ASP C CA 1
ATOM 6463 C C . ASP C 1 86 ? 59.294 -6.152 -23.290 1.000 13.479 63 ASP C C 1
ATOM 6464 O O . ASP C 1 86 ? 60.424 -5.751 -22.962 1.000 14.865 63 ASP C O 1
ATOM 6469 N N . ASN C 1 87 ? 58.374 -6.508 -22.381 1.000 14.366 64 ASN C N 1
ATOM 6470 C CA . ASN C 1 87 ? 58.651 -6.378 -20.956 1.000 13.591 64 ASN C CA 1
ATOM 6471 C C . ASN C 1 87 ? 59.639 -7.441 -20.462 1.000 13.732 64 ASN C C 1
ATOM 6472 O O . ASN C 1 87 ? 59.792 -8.521 -21.055 1.000 16.175 64 ASN C O 1
ATOM 6477 N N . ARG C 1 88 ? 60.296 -7.134 -19.343 1.000 13.630 65 ARG C N 1
ATOM 6478 C CA . ARG C 1 88 ? 61.066 -8.110 -18.577 1.000 12.534 65 ARG C CA 1
ATOM 6479 C C . ARG C 1 88 ? 62.267 -8.629 -19.361 1.000 14.055 65 ARG C C 1
ATOM 6480 O O . ARG C 1 88 ? 62.552 -9.846 -19.347 1.000 15.855 65 ARG C O 1
ATOM 6488 N N . ASN C 1 89 ? 63.036 -7.711 -19.954 1.000 13.722 66 ASN C N 1
ATOM 6489 C CA . ASN C 1 89 ? 64.327 -7.989 -20.561 1.000 13.093 66 ASN C CA 1
ATOM 6490 C C . ASN C 1 89 ? 64.136 -8.665 -21.913 1.000 14.531 66 ASN C C 1
ATOM 6491 O O . ASN C 1 89 ? 64.378 -9.880 -22.062 1.000 15.310 66 ASN C O 1
ATOM 6496 N N . VAL C 1 90 ? 63.683 -7.906 -22.905 1.000 12.883 67 VAL C N 1
ATOM 6497 C CA . VAL C 1 90 ? 63.325 -8.447 -24.213 1.000 12.664 67 VAL C CA 1
ATOM 6498 C C . VAL C 1 90 ? 64.548 -9.110 -24.869 1.000 12.633 67 VAL C C 1
ATOM 6499 O O . VAL C 1 90 ? 64.379 -10.010 -25.711 1.000 14.674 67 VAL C O 1
ATOM 6503 N N . ALA C 1 91 ? 65.782 -8.674 -24.573 1.000 14.047 68 ALA C N 1
ATOM 6504 C CA . ALA C 1 91 ? 66.975 -9.314 -25.152 1.000 14.013 68 ALA C CA 1
ATOM 6505 C C . ALA C 1 91 ? 66.950 -10.827 -24.876 1.000 14.107 68 ALA C C 1
ATOM 6506 O O . ALA C 1 91 ? 67.185 -11.607 -25.801 1.000 14.877 68 ALA C O 1
ATOM 6508 N N . ARG C 1 92 ? 66.694 -11.198 -23.618 1.000 15.680 69 ARG C N 1
ATOM 6509 C CA . ARG C 1 92 ? 66.665 -12.610 -23.199 1.000 14.965 69 ARG C CA 1
ATOM 6510 C C . ARG C 1 92 ? 65.413 -13.278 -23.759 1.000 14.344 69 ARG C C 1
ATOM 6511 O O . ARG C 1 92 ? 65.486 -14.427 -24.231 1.000 15.923 69 ARG C O 1
ATOM 6519 N N . MET C 1 93 ? 64.256 -12.625 -23.719 1.000 14.076 70 MET C N 1
ATOM 6520 C CA . MET C 1 93 ? 63.056 -13.223 -24.295 1.000 13.850 70 MET C CA 1
ATOM 6521 C C . MET C 1 93 ? 63.320 -13.589 -25.759 1.000 14.859 70 MET C C 1
ATOM 6522 O O . MET C 1 93 ? 63.002 -14.687 -26.237 1.000 16.405 70 MET C O 1
ATOM 6527 N N . ALA C 1 94 ? 63.884 -12.650 -26.522 1.000 14.576 71 ALA C N 1
ATOM 6528 C CA . ALA C 1 94 ? 64.076 -12.798 -27.956 1.000 15.257 71 ALA C CA 1
ATOM 6529 C C . ALA C 1 94 ? 65.094 -13.901 -28.264 1.000 13.427 71 ALA C C 1
ATOM 6530 O O . ALA C 1 94 ? 64.876 -14.663 -29.212 1.000 16.107 71 ALA C O 1
ATOM 6532 N N . LEU C 1 95 ? 66.192 -13.970 -27.501 1.000 13.888 72 LEU C N 1
ATOM 6533 C CA . LEU C 1 95 ? 67.189 -14.979 -27.837 1.000 15.693 72 LEU C CA 1
ATOM 6534 C C . LEU C 1 95 ? 66.591 -16.373 -27.635 1.000 15.903 72 LEU C C 1
ATOM 6535 O O . LEU C 1 95 ? 66.897 -17.280 -28.428 1.000 14.911 72 LEU C O 1
ATOM 6540 N N . LEU C 1 96 ? 65.741 -16.528 -26.607 1.000 16.766 73 LEU C N 1
ATOM 6541 C CA . LEU C 1 96 ? 65.131 -17.847 -26.395 1.000 16.444 73 LEU C CA 1
ATOM 6542 C C . LEU C 1 96 ? 64.142 -18.133 -27.521 1.000 16.047 73 LEU C C 1
ATOM 6543 O O . LEU C 1 96 ? 64.092 -19.259 -28.034 1.000 18.042 73 LEU C O 1
ATOM 6548 N N . LEU C 1 97 ? 63.333 -17.144 -27.919 1.000 16.043 74 LEU C N 1
ATOM 6549 C CA . LEU C 1 97 ? 62.369 -17.359 -28.990 1.000 16.280 74 LEU C CA 1
ATOM 6550 C C . LEU C 1 97 ? 63.077 -17.654 -30.312 1.000 16.160 74 LEU C C 1
ATOM 6551 O O . LEU C 1 97 ? 62.516 -18.371 -31.161 1.000 18.532 74 LEU C O 1
ATOM 6556 N N . ALA C 1 98 ? 64.303 -17.136 -30.498 1.000 16.387 75 ALA C N 1
ATOM 6557 C CA . ALA C 1 98 ? 65.051 -17.318 -31.744 1.000 17.338 75 ALA C CA 1
ATOM 6558 C C . ALA C 1 98 ? 65.687 -18.703 -31.855 1.000 17.329 75 ALA C C 1
ATOM 6559 O O . ALA C 1 98 ? 66.227 -19.026 -32.916 1.000 21.177 75 ALA 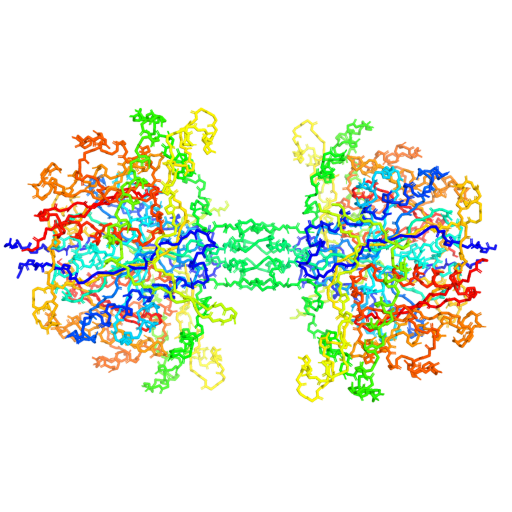C O 1
ATOM 6561 N N . GLY C 1 99 ? 65.706 -19.456 -30.748 1.000 18.364 76 GLY C N 1
ATOM 6562 C CA . GLY C 1 99 ? 66.265 -20.800 -30.785 1.000 18.491 76 GLY C CA 1
ATOM 6563 C C . GLY C 1 99 ? 67.728 -20.829 -30.350 1.000 18.384 76 GLY C C 1
ATOM 6564 O O . GLY C 1 99 ? 68.368 -21.872 -30.490 1.000 21.690 76 GLY C O 1
ATOM 6565 N N . LEU C 1 100 ? 68.249 -19.720 -29.798 1.000 18.543 77 LEU C N 1
ATOM 6566 C CA . LEU C 1 100 ? 69.595 -19.747 -29.239 1.000 18.058 77 LEU C CA 1
ATOM 6567 C C . LEU C 1 100 ? 69.577 -20.539 -27.932 1.000 16.802 77 LEU C C 1
ATOM 6568 O O . LEU C 1 100 ? 68.564 -20.572 -27.242 1.000 18.059 77 LEU C O 1
ATOM 6573 N N . PRO C 1 101 ? 70.688 -21.201 -27.549 1.000 17.375 78 PRO C N 1
ATOM 6574 C CA . PRO C 1 101 ? 70.724 -21.994 -26.320 1.000 19.622 78 PRO C CA 1
ATOM 6575 C C . PRO C 1 101 ? 70.405 -21.201 -25.059 1.000 19.620 78 PRO C C 1
ATOM 6576 O O . PRO C 1 101 ? 70.760 -20.021 -24.958 1.000 19.342 78 PRO C O 1
ATOM 6580 N N . GLU C 1 102 ? 69.738 -21.839 -24.098 1.000 19.718 79 GLU C N 1
ATOM 6581 C CA . GLU C 1 102 ? 69.358 -21.223 -22.833 1.000 17.566 79 GLU C CA 1
ATOM 6582 C C . GLU C 1 102 ? 70.580 -20.806 -22.012 1.000 15.889 79 GLU C C 1
ATOM 6583 O O . GLU C 1 102 ? 70.452 -19.981 -21.098 1.000 18.089 79 GLU C O 1
ATOM 6589 N N . SER C 1 103 ? 71.772 -21.274 -22.399 1.000 17.467 80 SER C N 1
ATOM 6590 C CA . SER C 1 103 ? 73.002 -20.854 -21.742 1.000 17.722 80 SER C CA 1
ATOM 6591 C C . SER C 1 103 ? 73.418 -19.412 -22.108 1.000 16.298 80 SER C C 1
ATOM 6592 O O . SER C 1 103 ? 74.336 -18.904 -21.473 1.000 16.572 80 SER C O 1
ATOM 6595 N N . ILE C 1 104 ? 72.838 -18.804 -23.157 1.000 15.992 81 ILE C N 1
ATOM 6596 C CA A ILE C 1 104 ? 73.255 -17.472 -23.619 0.500 16.171 81 ILE C CA 1
ATOM 6597 C CA B ILE C 1 104 ? 73.300 -17.477 -23.572 0.500 16.089 81 ILE C CA 1
ATOM 6598 C C . ILE C 1 104 ? 72.570 -16.372 -22.807 1.000 14.829 81 ILE C C 1
ATOM 6599 O O . ILE C 1 104 ? 71.354 -16.277 -22.824 1.000 15.669 81 ILE C O 1
ATOM 6608 N N . PRO C 1 105 ? 73.320 -15.483 -22.124 1.000 15.434 82 PRO C N 1
ATOM 6609 C CA . PRO C 1 105 ? 72.675 -14.367 -21.414 1.000 16.696 82 PRO C CA 1
ATOM 6610 C C . PRO C 1 105 ? 72.208 -13.227 -22.333 1.000 15.185 82 PRO C C 1
ATOM 6611 O O . PRO C 1 105 ? 72.656 -13.110 -23.470 1.000 17.079 82 PRO C O 1
ATOM 6615 N N . GLY C 1 106 ? 71.300 -12.392 -21.802 1.000 14.643 83 GLY C N 1
ATOM 6616 C CA . GLY C 1 106 ? 70.842 -11.210 -22.536 1.000 15.531 83 GLY C CA 1
ATOM 6617 C C . GLY C 1 106 ? 70.533 -10.073 -21.574 1.000 14.467 83 GLY C C 1
ATOM 6618 O O . GLY C 1 106 ? 70.155 -10.274 -20.443 1.000 15.572 83 GLY C O 1
ATOM 6619 N N . VAL C 1 107 ? 70.724 -8.845 -22.097 1.000 14.154 84 VAL C N 1
ATOM 6620 C CA . VAL C 1 107 ? 70.448 -7.614 -21.341 1.000 13.870 84 VAL C CA 1
ATOM 6621 C C . VAL C 1 107 ? 69.886 -6.529 -22.268 1.000 12.857 84 VAL C C 1
ATOM 6622 O O . VAL C 1 107 ? 70.277 -6.454 -23.431 1.000 13.716 84 VAL C O 1
ATOM 6626 N N . THR C 1 108 ? 68.933 -5.734 -21.730 1.000 13.509 85 THR C N 1
ATOM 6627 C CA . THR C 1 108 ? 68.239 -4.725 -22.533 1.000 14.321 85 THR C CA 1
ATOM 6628 C C . THR C 1 108 ? 68.640 -3.308 -22.095 1.000 13.045 85 THR C C 1
ATOM 6629 O O . THR C 1 108 ? 68.690 -3.020 -20.910 1.000 14.175 85 THR C O 1
ATOM 6633 N N . LEU C 1 109 ? 68.938 -2.457 -23.082 1.000 14.222 86 LEU C N 1
ATOM 6634 C CA . LEU C 1 109 ? 69.375 -1.074 -22.797 1.000 14.629 86 LEU C CA 1
ATOM 6635 C C . LEU C 1 109 ? 68.299 -0.100 -23.247 1.000 13.619 86 LEU C C 1
ATOM 6636 O O . LEU C 1 109 ? 67.661 -0.300 -24.268 1.000 14.812 86 LEU C O 1
ATOM 6641 N N . ASN C 1 110 ? 68.241 1.037 -22.506 1.000 13.661 87 ASN C N 1
ATOM 6642 C CA . ASN C 1 110 ? 67.266 2.089 -22.798 1.000 14.008 87 ASN C CA 1
ATOM 6643 C C . ASN C 1 110 ? 67.930 3.472 -22.752 1.000 13.056 87 ASN C C 1
ATOM 6644 O O . ASN C 1 110 ? 68.227 3.958 -21.663 1.000 14.511 87 ASN C O 1
ATOM 6649 N N . ARG C 1 111 ? 68.188 4.007 -23.951 1.000 13.301 88 ARG C N 1
ATOM 6650 C CA . ARG C 1 111 ? 68.503 5.434 -24.106 1.000 14.291 88 ARG C CA 1
ATOM 6651 C C . ARG C 1 111 ? 67.552 5.998 -25.163 1.000 13.557 88 ARG C C 1
ATOM 6652 O O . ARG C 1 111 ? 67.976 6.682 -26.100 1.000 14.353 88 ARG C O 1
ATOM 6660 N N . LEU C 1 112 ? 66.255 5.682 -25.023 1.000 14.698 89 LEU C N 1
ATOM 6661 C CA . LEU C 1 112 ? 65.220 6.107 -25.963 1.000 14.231 89 LEU C CA 1
ATOM 6662 C C . LEU C 1 112 ? 65.658 5.814 -27.400 1.000 14.555 89 LEU C C 1
ATOM 6663 O O . LEU C 1 112 ? 65.993 4.662 -27.708 1.000 14.340 89 LEU C O 1
ATOM 6668 N N A SER C 1 113 ? 65.656 6.817 -28.279 0.500 14.754 90 SER C N 1
ATOM 6669 N N B SER C 1 113 ? 65.663 6.827 -28.279 0.500 14.739 90 SER C N 1
ATOM 6670 C CA A SER C 1 113 ? 65.954 6.609 -29.688 0.500 14.920 90 SER C CA 1
ATOM 6671 C CA B SER C 1 113 ? 65.959 6.623 -29.691 0.500 14.835 90 SER C CA 1
ATOM 6672 C C A SER C 1 113 ? 67.350 6.037 -29.910 0.500 15.208 90 SER C C 1
ATOM 6673 C C B SER C 1 113 ? 67.356 6.056 -29.918 0.500 15.152 90 SER C C 1
ATOM 6674 O O A SER C 1 113 ? 67.594 5.475 -30.975 0.500 17.271 90 SER C O 1
ATOM 6675 O O B SER C 1 113 ? 67.604 5.516 -30.992 0.500 16.459 90 SER C O 1
ATOM 6680 N N . ALA C 1 114 ? 68.264 6.225 -28.947 1.000 14.945 91 ALA C N 1
ATOM 6681 C CA . ALA C 1 114 ? 69.644 5.793 -29.131 1.000 14.839 91 ALA C CA 1
ATOM 6682 C C . ALA C 1 114 ? 69.889 4.372 -28.597 1.000 13.511 91 ALA C C 1
ATOM 6683 O O . ALA C 1 114 ? 71.021 3.908 -28.692 1.000 13.976 91 ALA C O 1
ATOM 6685 N N . SER C 1 115 ? 68.855 3.697 -28.066 1.000 13.333 92 SER C N 1
ATOM 6686 C CA . SER C 1 115 ? 69.041 2.393 -27.400 1.000 13.210 92 SER C CA 1
ATOM 6687 C C . SER C 1 115 ? 69.816 1.361 -28.236 1.000 12.460 92 SER C C 1
ATOM 6688 O O . SER C 1 115 ? 70.679 0.668 -27.689 1.000 15.357 92 SER C O 1
ATOM 6691 N N . GLY C 1 116 ? 69.462 1.226 -29.522 1.000 13.803 93 GLY C N 1
ATOM 6692 C CA . GLY C 1 116 ? 70.081 0.195 -30.350 1.000 13.780 93 GLY C CA 1
ATOM 6693 C C . GLY C 1 116 ? 71.538 0.528 -30.671 1.000 13.341 93 GLY C C 1
ATOM 6694 O O . GLY C 1 116 ? 72.363 -0.369 -30.847 1.000 14.372 93 GLY C O 1
ATOM 6695 N N . MET C 1 117 ? 71.882 1.839 -30.748 1.000 14.049 94 MET C N 1
ATOM 6696 C CA . MET C 1 117 ? 73.282 2.212 -30.899 1.000 14.168 94 MET C CA 1
ATOM 6697 C C . MET C 1 117 ? 74.058 1.951 -29.599 1.000 13.937 94 MET C C 1
ATOM 6698 O O . MET C 1 117 ? 75.212 1.501 -29.630 1.000 14.983 94 MET C O 1
ATOM 6703 N N A ASP C 1 118 ? 73.414 2.211 -28.461 0.500 14.972 95 ASP C N 1
ATOM 6704 N N B ASP C 1 118 ? 73.450 2.270 -28.449 0.500 15.042 95 ASP C N 1
ATOM 6705 C CA A ASP C 1 118 ? 74.024 1.957 -27.168 0.500 14.611 95 ASP C CA 1
ATOM 6706 C CA B ASP C 1 118 ? 74.054 1.959 -27.161 0.500 14.485 95 ASP C CA 1
ATOM 6707 C C A ASP C 1 118 ? 74.300 0.454 -26.977 0.500 13.754 95 ASP C C 1
ATOM 6708 C C B ASP C 1 118 ? 74.387 0.455 -27.124 0.500 14.535 95 ASP C C 1
ATOM 6709 O O A ASP C 1 118 ? 75.256 0.072 -26.303 0.500 13.085 95 ASP C O 1
ATOM 6710 O O B ASP C 1 118 ? 75.490 0.074 -26.738 0.500 14.781 95 ASP C O 1
ATOM 6719 N N . ALA C 1 119 ? 73.438 -0.396 -27.543 1.000 14.272 96 ALA C N 1
ATOM 6720 C CA . ALA C 1 119 ? 73.681 -1.849 -27.508 1.000 14.059 96 ALA C CA 1
ATOM 6721 C C . ALA C 1 119 ? 74.980 -2.184 -28.250 1.000 13.462 96 ALA C C 1
ATOM 6722 O O . ALA C 1 119 ? 75.796 -2.978 -27.768 1.000 14.199 96 ALA C O 1
ATOM 6724 N N . VAL C 1 120 ? 75.192 -1.594 -29.440 1.000 13.997 97 VAL C N 1
ATOM 6725 C CA . VAL C 1 120 ? 76.413 -1.817 -30.212 1.000 13.371 97 VAL C CA 1
ATOM 6726 C C . VAL C 1 120 ? 77.637 -1.341 -29.429 1.000 14.055 97 VAL C C 1
ATOM 6727 O O . VAL C 1 120 ? 78.633 -2.066 -29.328 1.000 14.845 97 VAL C O 1
ATOM 6731 N N . GLY C 1 121 ? 77.588 -0.098 -28.920 1.000 15.178 98 GLY C N 1
ATOM 6732 C CA . GLY C 1 121 ? 78.761 0.419 -28.227 1.000 14.426 98 GLY C CA 1
ATOM 6733 C C . GLY C 1 121 ? 79.054 -0.311 -26.915 1.000 13.826 98 GLY C C 1
ATOM 6734 O O . GLY C 1 121 ? 80.213 -0.424 -26.514 1.000 14.636 98 GLY C O 1
ATOM 6735 N N . THR C 1 122 ? 78.000 -0.770 -26.227 1.000 14.027 99 THR C N 1
ATOM 6736 C CA . THR C 1 122 ? 78.188 -1.542 -25.001 1.000 13.730 99 THR C CA 1
ATOM 6737 C C . THR C 1 122 ? 78.820 -2.913 -25.302 1.000 14.467 99 THR C C 1
ATOM 6738 O O . THR C 1 122 ? 79.725 -3.362 -24.580 1.000 14.972 99 THR C O 1
ATOM 6742 N N . ALA C 1 123 ? 78.343 -3.553 -26.379 1.000 14.373 100 ALA C N 1
ATOM 6743 C CA . ALA C 1 123 ? 78.931 -4.812 -26.831 1.000 13.924 100 ALA C CA 1
ATOM 6744 C C . ALA C 1 123 ? 80.410 -4.584 -27.143 1.000 14.030 100 ALA C C 1
ATOM 6745 O O . ALA C 1 123 ? 81.271 -5.372 -26.746 1.000 15.659 100 ALA C O 1
ATOM 6747 N N . PHE C 1 124 ? 80.712 -3.467 -27.824 1.000 14.849 101 PHE C N 1
ATOM 6748 C CA . PHE C 1 124 ? 82.087 -3.122 -28.170 1.000 14.558 101 PHE C CA 1
ATOM 6749 C C . PHE C 1 124 ? 82.962 -3.009 -26.915 1.000 14.562 101 PHE C C 1
ATOM 6750 O O . PHE C 1 124 ? 84.055 -3.579 -26.859 1.000 16.369 101 PHE C O 1
ATOM 6758 N N . ARG C 1 125 ? 82.486 -2.271 -25.904 1.000 14.176 102 ARG C N 1
ATOM 6759 C CA . ARG C 1 125 ? 83.271 -2.087 -24.692 1.000 14.703 102 ARG C CA 1
ATOM 6760 C C . ARG C 1 125 ? 83.507 -3.415 -23.945 1.000 14.286 102 ARG C C 1
ATOM 6761 O O . ARG C 1 125 ? 84.575 -3.609 -23.352 1.000 16.330 102 ARG C O 1
ATOM 6769 N N . ALA C 1 126 ? 82.522 -4.326 -23.969 1.000 15.247 103 ALA C N 1
ATOM 6770 C CA . ALA C 1 126 ? 82.675 -5.632 -23.333 1.000 15.341 103 ALA C CA 1
ATOM 6771 C C . ALA C 1 126 ? 83.778 -6.449 -24.000 1.000 14.200 103 ALA C C 1
ATOM 6772 O O . ALA C 1 126 ? 84.547 -7.107 -23.295 1.000 16.517 103 ALA C O 1
ATOM 6774 N N . ILE C 1 127 ? 83.858 -6.410 -25.345 1.000 13.722 104 ILE C N 1
ATOM 6775 C CA . ILE C 1 127 ? 84.919 -7.149 -26.031 1.000 14.296 104 ILE C CA 1
ATOM 6776 C C . ILE C 1 127 ? 86.269 -6.422 -25.897 1.000 15.670 104 ILE C C 1
ATOM 6777 O O . ILE C 1 127 ? 87.305 -7.069 -25.697 1.000 17.609 104 ILE C O 1
ATOM 6782 N N . ALA C 1 128 ? 86.284 -5.086 -26.050 1.000 15.980 105 ALA C N 1
ATOM 6783 C CA . ALA C 1 128 ? 87.537 -4.336 -26.019 1.000 16.092 105 ALA C CA 1
ATOM 6784 C C . ALA C 1 128 ? 88.236 -4.511 -24.674 1.000 17.429 105 ALA C C 1
ATOM 6785 O O . ALA C 1 128 ? 89.472 -4.554 -24.615 1.000 19.651 105 ALA C O 1
ATOM 6787 N N . SER C 1 129 ? 87.439 -4.621 -23.595 1.000 17.171 106 SER C N 1
ATOM 6788 C CA . SER C 1 129 ? 87.975 -4.771 -22.245 1.000 16.945 106 SER C CA 1
ATOM 6789 C C . SER C 1 129 ? 88.351 -6.224 -21.907 1.000 17.494 106 SER C C 1
ATOM 6790 O O . SER C 1 129 ? 88.783 -6.510 -20.779 1.000 20.134 106 SER C O 1
ATOM 6793 N N . GLY C 1 130 ? 88.189 -7.153 -22.861 1.000 16.983 107 GLY C N 1
ATOM 6794 C CA . GLY C 1 130 ? 88.612 -8.537 -22.684 1.000 17.997 107 GLY C CA 1
ATOM 6795 C C . GLY C 1 130 ? 87.609 -9.394 -21.911 1.000 17.373 107 GLY C C 1
ATOM 6796 O O . GLY C 1 130 ? 87.941 -10.514 -21.529 1.000 20.503 107 GLY C O 1
ATOM 6797 N N . GLU C 1 131 ? 86.382 -8.887 -21.697 1.000 16.986 108 GLU C N 1
ATOM 6798 C CA . GLU C 1 131 ? 85.404 -9.595 -20.875 1.000 17.655 108 GLU C CA 1
ATOM 6799 C C . GLU C 1 131 ? 84.561 -10.569 -21.704 1.000 16.844 108 GLU C C 1
ATOM 6800 O O . GLU C 1 131 ? 83.927 -11.479 -21.148 1.000 19.303 108 GLU C O 1
ATOM 6806 N N . MET C 1 132 ? 84.536 -10.355 -23.027 1.000 16.443 109 MET C N 1
ATOM 6807 C CA . MET C 1 132 ? 83.765 -11.175 -23.950 1.000 16.451 109 MET C CA 1
ATOM 6808 C C . MET C 1 132 ? 84.510 -11.304 -25.270 1.000 15.759 109 MET C C 1
ATOM 6809 O O . MET C 1 132 ? 85.422 -10.510 -25.529 1.000 16.925 109 MET C O 1
ATOM 6814 N N . GLU C 1 133 ? 84.102 -12.293 -26.087 1.000 16.074 110 GLU C N 1
ATOM 6815 C CA . GLU C 1 133 ? 84.727 -12.550 -27.381 1.000 16.323 110 GLU C CA 1
ATOM 6816 C C . GLU C 1 133 ? 83.732 -12.488 -28.543 1.000 15.026 110 GLU C C 1
ATOM 6817 O O . GLU C 1 133 ? 84.107 -12.091 -29.653 1.000 17.057 110 GLU C O 1
ATOM 6823 N N . LEU C 1 134 ? 82.483 -12.904 -28.306 1.000 15.818 111 LEU C N 1
ATOM 6824 C CA . LEU C 1 134 ? 81.507 -13.049 -29.388 1.000 16.116 111 LEU C CA 1
ATOM 6825 C C . LEU C 1 134 ? 80.162 -12.594 -28.846 1.000 14.736 111 LEU C C 1
ATOM 6826 O O . LEU C 1 134 ? 79.674 -13.158 -27.864 1.000 15.793 111 LEU C O 1
ATOM 6831 N N A VAL C 1 135 ? 79.565 -11.573 -29.472 0.500 15.508 112 VAL C N 1
ATOM 6832 N N B VAL C 1 135 ? 79.556 -11.595 -29.513 0.500 15.509 112 VAL C N 1
ATOM 6833 C CA A VAL C 1 135 ? 78.296 -11.097 -28.945 0.500 16.543 112 VAL C CA 1
ATOM 6834 C CA B VAL C 1 135 ? 78.396 -10.908 -28.959 0.500 16.134 112 VAL C CA 1
ATOM 6835 C C A VAL C 1 135 ? 77.354 -10.767 -30.093 0.500 16.234 112 VAL C C 1
ATOM 6836 C C B VAL C 1 135 ? 77.396 -10.579 -30.069 0.500 14.584 112 VAL C C 1
ATOM 6837 O O A VAL C 1 135 ? 77.751 -10.721 -31.254 0.500 18.168 112 VAL C O 1
ATOM 6838 O O B VAL C 1 135 ? 77.796 -10.348 -31.206 0.500 15.943 112 VAL C O 1
ATOM 6845 N N . ILE C 1 136 ? 76.099 -10.508 -29.722 1.000 14.304 113 ILE C N 1
ATOM 6846 C CA . ILE C 1 136 ? 75.120 -9.973 -30.656 1.000 13.958 113 ILE C CA 1
ATOM 6847 C C . ILE C 1 136 ? 74.624 -8.649 -30.065 1.000 14.026 113 ILE C C 1
ATOM 6848 O O . ILE C 1 136 ? 74.362 -8.549 -28.866 1.000 15.241 113 ILE C O 1
ATOM 6853 N N . ALA C 1 137 ? 74.479 -7.638 -30.929 1.000 13.755 114 ALA C N 1
ATOM 6854 C CA . ALA C 1 137 ? 73.922 -6.350 -30.517 1.000 13.630 114 ALA C CA 1
ATOM 6855 C C . ALA C 1 137 ? 72.803 -5.979 -31.485 1.000 12.764 114 ALA C C 1
ATOM 6856 O O . ALA C 1 137 ? 72.917 -6.176 -32.692 1.000 13.895 114 ALA C O 1
ATOM 6858 N N . GLY C 1 138 ? 71.721 -5.439 -30.935 1.000 13.591 115 GLY C N 1
ATOM 6859 C CA . GLY C 1 138 ? 70.656 -4.989 -31.819 1.000 14.089 115 GLY C CA 1
ATOM 6860 C C . GLY C 1 138 ? 69.605 -4.181 -31.072 1.000 12.476 115 GLY C C 1
ATOM 6861 O O . GLY C 1 138 ? 69.907 -3.596 -30.026 1.000 14.388 115 GLY C O 1
ATOM 6862 N N . GLY C 1 139 ? 68.413 -4.110 -31.659 1.000 13.665 116 GLY C N 1
ATOM 6863 C CA . GLY C 1 139 ? 67.343 -3.367 -31.024 1.000 13.832 116 GLY C CA 1
ATOM 6864 C C . GLY C 1 139 ? 65.999 -3.653 -31.655 1.000 13.348 116 GLY C C 1
ATOM 6865 O O . GLY C 1 139 ? 65.932 -4.165 -32.785 1.000 14.044 116 GLY C O 1
ATOM 6866 N N . VAL C 1 140 ? 64.950 -3.293 -30.918 1.000 14.212 117 VAL C N 1
ATOM 6867 C CA . VAL C 1 140 ? 63.587 -3.516 -31.372 1.000 14.079 117 VAL C CA 1
ATOM 6868 C C . VAL C 1 140 ? 62.691 -2.386 -30.872 1.000 12.014 117 VAL C C 1
ATOM 6869 O O . VAL C 1 140 ? 62.885 -1.875 -29.757 1.000 14.542 117 VAL C O 1
ATOM 6873 N N . GLU C 1 141 ? 61.656 -2.087 -31.673 1.000 12.536 118 GLU C N 1
ATOM 6874 C CA . GLU C 1 141 ? 60.510 -1.400 -31.109 1.000 13.557 118 GLU C CA 1
ATOM 6875 C C . GLU C 1 141 ? 59.266 -1.797 -31.882 1.000 13.275 118 GLU C C 1
ATOM 6876 O O . GLU C 1 141 ? 59.315 -1.845 -33.121 1.000 13.517 118 GLU C O 1
ATOM 6882 N N . SER C 1 142 ? 58.172 -2.056 -31.139 1.000 14.216 119 SER C N 1
ATOM 6883 C CA . SER C 1 142 ? 56.850 -2.146 -31.747 1.000 13.845 119 SER C CA 1
ATOM 6884 C C . SER C 1 142 ? 55.990 -0.999 -31.236 1.000 13.982 119 SER C C 1
ATOM 6885 O O . SER C 1 142 ? 55.335 -1.108 -30.201 1.000 17.294 119 SER C O 1
ATOM 6888 N N . MET C 1 143 ? 56.054 0.126 -31.959 1.000 13.444 120 MET C N 1
ATOM 6889 C CA . MET C 1 143 ? 55.311 1.288 -31.495 1.000 13.002 120 MET C CA 1
ATOM 6890 C C . MET C 1 143 ? 53.801 1.089 -31.708 1.000 13.028 120 MET C C 1
ATOM 6891 O O . MET C 1 143 ? 52.986 1.593 -30.921 1.000 14.472 120 MET C O 1
ATOM 6896 N N . SER C 1 144 ? 53.432 0.311 -32.739 1.000 14.477 121 SER C N 1
ATOM 6897 C CA . SER C 1 144 ? 52.037 -0.051 -32.940 1.000 13.935 121 SER C CA 1
ATOM 6898 C C . SER C 1 144 ? 51.455 -0.661 -31.664 1.000 13.852 121 SER C C 1
ATOM 6899 O O . SER C 1 144 ? 50.316 -0.340 -31.285 1.000 15.154 121 SER C O 1
ATOM 6902 N N . ARG C 1 145 ? 52.244 -1.572 -31.051 1.000 14.285 122 ARG C N 1
ATOM 6903 C CA . ARG C 1 145 ? 51.724 -2.384 -29.956 1.000 14.393 122 ARG C CA 1
ATOM 6904 C C . ARG C 1 145 ? 52.074 -1.821 -28.576 1.000 14.287 122 ARG C C 1
ATOM 6905 O O . ARG C 1 145 ? 51.796 -2.446 -27.556 1.000 16.692 122 ARG C O 1
ATOM 6913 N N . ALA C 1 146 ? 52.645 -0.608 -28.516 1.000 14.379 123 ALA C N 1
ATOM 6914 C CA . ALA C 1 146 ? 52.967 -0.012 -27.224 1.000 13.903 123 ALA C CA 1
ATOM 6915 C C . ALA C 1 146 ? 51.685 0.047 -26.394 1.000 13.472 123 ALA C C 1
ATOM 6916 O O . ALA C 1 146 ? 50.649 0.490 -26.893 1.000 15.310 123 ALA C O 1
ATOM 6918 N N . PRO C 1 147 ? 51.697 -0.394 -25.121 1.000 13.722 124 PRO C N 1
ATOM 6919 C CA . PRO C 1 147 ? 50.447 -0.506 -24.371 1.000 14.363 124 PRO C CA 1
ATOM 6920 C C . PRO C 1 147 ? 50.020 0.807 -23.715 1.000 14.252 124 PRO C C 1
ATOM 6921 O O . PRO C 1 147 ? 50.742 1.810 -23.778 1.000 15.287 124 PRO C O 1
ATOM 6925 N N . PHE C 1 148 ? 48.830 0.795 -23.096 1.000 13.918 125 PHE C N 1
ATOM 6926 C CA . PHE C 1 148 ? 48.469 1.839 -22.151 1.000 14.012 125 PHE C CA 1
ATOM 6927 C C . PHE C 1 148 ? 48.924 1.447 -20.751 1.000 14.013 125 PHE C C 1
ATOM 6928 O O . PHE C 1 148 ? 49.018 0.269 -20.426 1.000 16.022 125 PHE C O 1
ATOM 6936 N N . VAL C 1 149 ? 49.179 2.454 -19.909 1.000 15.243 126 VAL C N 1
ATOM 6937 C CA . VAL C 1 149 ? 49.602 2.217 -18.538 1.000 15.653 126 VAL C CA 1
ATOM 6938 C C . VAL C 1 149 ? 48.688 2.983 -17.585 1.000 15.333 126 VAL C C 1
ATOM 6939 O O . VAL C 1 149 ? 48.190 4.064 -17.915 1.000 16.605 126 VAL C O 1
ATOM 6943 N N . MET C 1 150 ? 48.484 2.411 -16.391 1.000 15.249 127 MET C N 1
ATOM 6944 C CA . MET C 1 150 ? 47.603 2.996 -15.396 1.000 15.571 127 MET C CA 1
ATOM 6945 C C . MET C 1 150 ? 48.292 2.862 -14.043 1.000 15.836 127 MET C C 1
ATOM 6946 O O . MET C 1 150 ? 48.569 1.740 -13.619 1.000 16.445 127 MET C O 1
ATOM 6951 N N . GLY C 1 151 ? 48.564 3.988 -13.372 1.000 15.526 128 GLY C N 1
ATOM 6952 C CA . GLY C 1 151 ? 49.131 3.912 -12.032 1.000 15.650 128 GLY C CA 1
ATOM 6953 C C . GLY C 1 151 ? 48.200 3.233 -11.026 1.000 15.597 128 GLY C C 1
ATOM 6954 O O . GLY C 1 151 ? 46.982 3.241 -11.196 1.000 17.299 128 GLY C O 1
ATOM 6955 N N . LYS C 1 152 ? 48.785 2.658 -9.958 1.000 17.322 129 LYS C N 1
ATOM 6956 C CA . LYS C 1 152 ? 47.978 2.062 -8.904 1.000 17.458 129 LYS C CA 1
ATOM 6957 C C . LYS C 1 152 ? 47.202 3.162 -8.167 1.000 16.680 129 LYS C C 1
ATOM 6958 O O . LYS C 1 152 ? 47.620 4.329 -8.127 1.000 18.711 129 LYS C O 1
ATOM 6964 N N . ALA C 1 153 ? 46.062 2.785 -7.566 1.000 16.290 130 ALA C N 1
ATOM 6965 C CA . ALA C 1 153 ? 45.352 3.685 -6.659 1.000 16.553 130 ALA C CA 1
ATOM 6966 C C . ALA C 1 153 ? 46.228 3.995 -5.447 1.000 19.036 130 ALA C C 1
ATOM 6967 O O . ALA C 1 153 ? 46.916 3.109 -4.932 1.000 21.384 130 ALA C O 1
ATOM 6969 N N A GLU C 1 154 ? 46.165 5.250 -4.983 0.500 20.971 131 GLU C N 1
ATOM 6970 N N B GLU C 1 154 ? 46.199 5.250 -4.981 0.500 21.325 131 GLU C N 1
ATOM 6971 C CA A GLU C 1 154 ? 46.976 5.699 -3.861 0.500 20.861 131 GLU C CA 1
ATOM 6972 C CA B GLU C 1 154 ? 47.011 5.621 -3.831 0.500 22.843 131 GLU C CA 1
ATOM 6973 C C A GLU C 1 154 ? 46.107 5.876 -2.622 0.500 22.875 131 GLU C C 1
ATOM 6974 C C B GLU C 1 154 ? 46.190 5.522 -2.549 0.500 23.356 131 GLU C C 1
ATOM 6975 O O A GLU C 1 154 ? 46.550 6.454 -1.632 0.500 22.489 131 GLU C O 1
ATOM 6976 O O B GLU C 1 154 ? 46.743 5.587 -1.454 0.500 24.469 131 GLU C O 1
ATOM 6987 N N . SER C 1 155 ? 44.870 5.371 -2.697 1.000 23.463 132 SER C N 1
ATOM 6988 C CA . SER C 1 155 ? 43.967 5.345 -1.555 1.000 24.040 132 SER C CA 1
ATOM 6989 C C . SER C 1 155 ? 42.789 4.438 -1.887 1.000 20.773 132 SER C C 1
ATOM 6990 O O . SER C 1 155 ? 42.482 4.234 -3.064 1.000 19.832 132 SER C O 1
ATOM 6993 N N . ALA C 1 156 ? 42.119 3.924 -0.846 1.000 21.965 133 ALA C N 1
ATOM 6994 C CA . ALA C 1 156 ? 40.938 3.101 -1.060 1.000 21.502 133 ALA C CA 1
ATOM 6995 C C . ALA C 1 156 ? 39.825 3.937 -1.699 1.000 19.347 133 ALA C C 1
ATOM 6996 O O . ALA C 1 156 ? 39.573 5.077 -1.271 1.000 20.897 133 ALA C O 1
ATOM 6998 N N . TYR C 1 157 ? 39.171 3.359 -2.723 1.000 17.746 134 TYR C N 1
ATOM 6999 C CA . TYR C 1 157 ? 38.064 4.007 -3.438 1.000 17.199 134 TYR C CA 1
ATOM 7000 C C . TYR C 1 157 ? 38.531 5.273 -4.154 1.000 16.466 134 TYR C C 1
ATOM 7001 O O . TYR C 1 157 ? 37.729 6.192 -4.361 1.000 19.114 134 TYR C O 1
ATOM 7010 N N . SER C 1 158 ? 39.805 5.304 -4.587 1.000 17.423 135 SER C N 1
ATOM 7011 C CA . SER C 1 158 ? 40.308 6.470 -5.299 1.000 18.757 135 SER C CA 1
ATOM 7012 C C . SER C 1 158 ? 39.477 6.755 -6.549 1.000 16.529 135 SER C C 1
ATOM 7013 O O . SER C 1 158 ? 39.179 5.845 -7.317 1.000 18.171 135 SER C O 1
ATOM 7016 N N . ARG C 1 159 ? 39.179 8.050 -6.766 1.000 17.276 136 ARG C N 1
ATOM 7017 C CA . ARG C 1 159 ? 38.448 8.524 -7.939 1.000 17.914 136 ARG C CA 1
ATOM 7018 C C . ARG C 1 159 ? 39.400 8.963 -9.051 1.000 19.427 136 ARG C C 1
ATOM 7019 O O . ARG C 1 159 ? 38.935 9.414 -10.102 1.000 21.259 136 ARG C O 1
ATOM 7027 N N . ASN C 1 160 ? 40.715 8.806 -8.820 1.000 21.866 137 ASN C N 1
ATOM 7028 C CA . ASN C 1 160 ? 41.752 9.395 -9.662 1.000 23.470 137 ASN C CA 1
ATOM 7029 C C . ASN C 1 160 ? 42.541 8.305 -10.392 1.000 27.176 137 ASN C C 1
ATOM 7030 O O . ASN C 1 160 ? 43.757 8.200 -10.232 1.000 38.904 137 ASN C O 1
ATOM 7035 N N . MET C 1 161 ? 41.858 7.501 -11.210 1.000 23.358 138 MET C N 1
ATOM 7036 C CA . MET C 1 161 ? 42.528 6.507 -12.044 1.000 20.185 138 MET C CA 1
ATOM 7037 C C . MET C 1 161 ? 42.576 7.021 -13.484 1.000 19.835 138 MET C C 1
ATOM 7038 O O . MET C 1 161 ? 41.625 7.660 -13.951 1.000 23.768 138 MET C O 1
ATOM 7043 N N . LYS C 1 162 ? 43.682 6.741 -14.190 1.000 19.269 139 LYS C N 1
ATOM 7044 C CA . LYS C 1 162 ? 43.936 7.326 -15.499 1.000 19.220 139 LYS C CA 1
ATOM 7045 C C . LYS C 1 162 ? 44.737 6.360 -16.370 1.000 17.267 139 LYS C C 1
ATOM 7046 O O . LYS C 1 162 ? 45.661 5.722 -15.868 1.000 20.474 139 LYS C O 1
ATOM 7052 N N . LEU C 1 163 ? 44.395 6.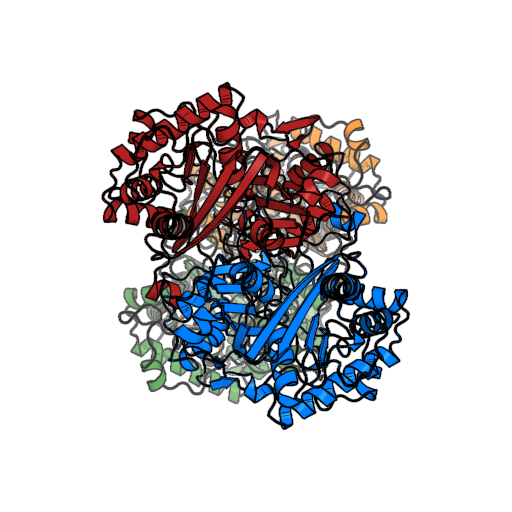277 -17.667 1.000 16.737 140 LEU C N 1
ATOM 7053 C CA . LEU C 1 163 ? 45.176 5.519 -18.640 1.000 17.847 140 LEU C CA 1
ATOM 7054 C C . LEU C 1 163 ? 46.043 6.475 -19.435 1.000 17.573 140 LEU C C 1
ATOM 7055 O O . LEU C 1 163 ? 45.573 7.565 -19.792 1.000 20.103 140 LEU C O 1
ATOM 7060 N N . GLU C 1 164 ? 47.267 6.035 -19.766 1.000 15.844 141 GLU C N 1
ATOM 7061 C CA . GLU C 1 164 ? 48.161 6.858 -20.565 1.000 16.816 141 GLU C CA 1
ATOM 7062 C C . GLU C 1 164 ? 48.786 6.024 -21.683 1.000 14.713 141 GLU C C 1
ATOM 7063 O O . GLU C 1 164 ? 49.202 4.884 -21.469 1.000 17.685 141 GLU C O 1
ATOM 7069 N N . ASP C 1 165 ? 48.863 6.614 -22.883 1.000 16.273 142 ASP C N 1
ATOM 7070 C CA . ASP C 1 165 ? 49.443 5.974 -24.057 1.000 16.048 142 ASP C CA 1
ATOM 7071 C C . ASP C 1 165 ? 50.967 5.948 -23.924 1.000 14.992 142 ASP C C 1
ATOM 7072 O O . ASP C 1 165 ? 51.568 6.966 -23.598 1.000 18.626 142 ASP C O 1
ATOM 7077 N N . THR C 1 166 ? 51.610 4.801 -24.211 1.000 14.884 143 THR C N 1
ATOM 7078 C CA . THR C 1 166 ? 53.069 4.713 -24.186 1.000 14.564 143 THR C CA 1
ATOM 7079 C C . THR C 1 166 ? 53.687 4.662 -25.587 1.000 13.812 143 THR C C 1
ATOM 7080 O O . THR C 1 166 ? 54.896 4.459 -25.709 1.000 16.181 143 THR C O 1
ATOM 7084 N N . THR C 1 167 ? 52.909 4.950 -26.641 1.000 14.337 144 THR C N 1
ATOM 7085 C CA . THR C 1 167 ? 53.438 4.873 -28.002 1.000 14.023 144 THR C CA 1
ATOM 7086 C C . THR C 1 167 ? 54.704 5.738 -28.156 1.000 14.425 144 THR C C 1
ATOM 7087 O O . THR C 1 167 ? 55.719 5.287 -28.698 1.000 15.851 144 THR C O 1
ATOM 7091 N N . ILE C 1 168 ? 54.638 7.003 -27.695 1.000 15.242 145 ILE C N 1
ATOM 7092 C CA . ILE C 1 168 ? 55.803 7.890 -27.723 1.000 16.007 145 ILE C CA 1
ATOM 7093 C C . ILE C 1 168 ? 55.547 9.042 -26.760 1.000 16.970 145 ILE C C 1
ATOM 7094 O O . ILE C 1 168 ? 54.403 9.459 -26.581 1.000 18.714 145 ILE C O 1
ATOM 7099 N N . GLY C 1 169 ? 56.630 9.545 -26.172 1.000 17.371 146 GLY C N 1
ATOM 7100 C CA . GLY C 1 169 ? 56.552 10.803 -25.446 1.000 17.719 146 GLY C CA 1
ATOM 7101 C C . GLY C 1 169 ? 56.103 10.675 -23.987 1.000 17.002 146 GLY C C 1
ATOM 7102 O O . GLY C 1 169 ? 56.026 9.586 -23.421 1.000 18.950 146 GLY C O 1
ATOM 7103 N N . TRP C 1 170 ? 55.789 11.809 -23.359 1.000 17.041 147 TRP C N 1
ATOM 7104 C CA . TRP C 1 170 ? 55.664 11.894 -21.915 1.000 16.151 147 TRP C CA 1
ATOM 7105 C C . TRP C 1 170 ? 54.470 11.089 -21.410 1.000 15.206 147 TRP C C 1
ATOM 7106 O O . TRP C 1 170 ? 53.367 11.151 -21.961 1.000 17.697 147 TRP C O 1
ATOM 7117 N N . ARG C 1 171 ? 54.706 10.381 -20.304 1.000 15.099 148 ARG C N 1
ATOM 7118 C CA . ARG C 1 171 ? 53.630 9.846 -19.468 1.000 14.750 148 ARG C CA 1
ATOM 7119 C C . ARG C 1 171 ? 54.126 9.840 -18.026 1.000 14.359 148 ARG C C 1
ATOM 7120 O O . ARG C 1 171 ? 55.337 9.885 -17.803 1.000 15.834 148 ARG C O 1
ATOM 7128 N N . PHE C 1 172 ? 53.199 9.791 -17.061 1.000 14.913 149 PHE C N 1
ATOM 7129 C CA . PHE C 1 172 ? 53.550 9.916 -15.649 1.000 15.027 149 PHE C CA 1
ATOM 7130 C C . PHE C 1 172 ? 54.460 11.134 -15.443 1.000 15.305 149 PHE C C 1
ATOM 7131 O O . PHE C 1 172 ? 55.552 11.029 -14.871 1.000 15.924 149 PHE C O 1
ATOM 7139 N N . ILE C 1 173 ? 53.991 12.305 -15.900 1.000 15.942 150 ILE C N 1
ATOM 7140 C CA . ILE C 1 173 ? 54.804 13.520 -15.823 1.000 15.356 150 ILE C CA 1
ATOM 7141 C C . ILE C 1 173 ? 55.064 13.879 -14.357 1.000 14.863 150 ILE C C 1
ATOM 7142 O O . ILE C 1 173 ? 54.138 13.965 -13.546 1.000 18.251 150 ILE C O 1
ATOM 7147 N N . ASN C 1 174 ? 56.342 14.096 -14.044 1.000 15.453 151 ASN C N 1
ATOM 7148 C CA . ASN C 1 174 ? 56.754 14.566 -12.728 1.000 16.504 151 ASN C CA 1
ATOM 7149 C C . ASN C 1 174 ? 56.637 16.099 -12.702 1.000 15.469 151 ASN C C 1
ATOM 7150 O O . ASN C 1 174 ? 57.271 16.769 -13.517 1.000 16.554 151 ASN C O 1
ATOM 7155 N N . PRO C 1 175 ? 55.843 16.717 -11.790 1.000 16.119 152 PRO C N 1
ATOM 7156 C CA . PRO C 1 175 ? 55.732 18.177 -11.747 1.000 17.873 152 PRO C CA 1
ATOM 7157 C C . PRO C 1 175 ? 57.078 18.897 -11.597 1.000 16.848 152 PRO C C 1
ATOM 7158 O O . PRO C 1 175 ? 57.213 20.043 -12.042 1.000 18.816 152 PRO C O 1
ATOM 7162 N N . LEU C 1 176 ? 58.063 18.235 -10.952 1.000 17.302 153 LEU C N 1
ATOM 7163 C CA . LEU C 1 176 ? 59.379 18.837 -10.769 1.000 16.729 153 LEU C CA 1
ATOM 7164 C C . LEU C 1 176 ? 60.155 18.869 -12.088 1.000 17.464 153 LEU C C 1
ATOM 7165 O O . LEU C 1 176 ? 60.995 19.741 -12.312 1.000 18.877 153 LEU C O 1
ATOM 7170 N N . MET C 1 177 ? 59.953 17.858 -12.938 1.000 18.048 154 MET C N 1
ATOM 7171 C CA . MET C 1 177 ? 60.576 17.887 -14.245 1.000 17.644 154 MET C CA 1
ATOM 7172 C C . MET C 1 177 ? 59.944 19.001 -15.079 1.000 15.987 154 MET C C 1
ATOM 7173 O O . MET C 1 177 ? 60.661 19.807 -15.686 1.000 16.994 154 MET C O 1
ATOM 7178 N N . LYS C 1 178 ? 58.612 19.094 -15.042 1.000 16.829 155 LYS C N 1
ATOM 7179 C CA . LYS C 1 178 ? 57.928 20.136 -15.792 1.000 18.556 155 LYS C CA 1
ATOM 7180 C C . LYS C 1 178 ? 58.391 21.537 -15.357 1.000 18.234 155 LYS C C 1
ATOM 7181 O O . LYS C 1 178 ? 58.677 22.379 -16.210 1.000 19.515 155 LYS C O 1
ATOM 7187 N N . SER C 1 179 ? 58.490 21.785 -14.046 1.000 19.189 156 SER C N 1
ATOM 7188 C CA . SER C 1 179 ? 58.805 23.122 -13.557 1.000 19.882 156 SER C CA 1
ATOM 7189 C C . SER C 1 179 ? 60.254 23.508 -13.882 1.000 20.712 156 SER C C 1
ATOM 7190 O O . SER C 1 179 ? 60.521 24.664 -14.187 1.000 25.418 156 SER C O 1
ATOM 7193 N N . GLN C 1 180 ? 61.192 22.544 -13.875 1.000 18.042 157 GLN C N 1
ATOM 7194 C CA . GLN C 1 180 ? 62.597 22.881 -14.075 1.000 19.441 157 GLN C CA 1
ATOM 7195 C C . GLN C 1 180 ? 63.003 22.874 -15.551 1.000 19.914 157 GLN C C 1
ATOM 7196 O O . GLN C 1 180 ? 63.738 23.758 -15.995 1.000 25.122 157 GLN C O 1
ATOM 7202 N N . TYR C 1 181 ? 62.558 21.850 -16.296 1.000 17.892 158 TYR C N 1
ATOM 7203 C CA . TYR C 1 181 ? 63.083 21.567 -17.626 1.000 16.885 158 TYR C CA 1
ATOM 7204 C C . TYR C 1 181 ? 61.982 21.626 -18.689 1.000 16.877 158 TYR C C 1
ATOM 7205 O O . TYR C 1 181 ? 62.275 21.588 -19.889 1.000 19.372 158 TYR C O 1
ATOM 7214 N N . GLY C 1 182 ? 60.718 21.702 -18.248 1.000 17.740 159 GLY C N 1
ATOM 7215 C CA . GLY C 1 182 ? 59.578 21.548 -19.138 1.000 17.887 159 GLY C CA 1
ATOM 7216 C C . GLY C 1 182 ? 59.344 20.087 -19.542 1.000 17.337 159 GLY C C 1
ATOM 7217 O O . GLY C 1 182 ? 60.194 19.206 -19.346 1.000 18.113 159 GLY C O 1
ATOM 7218 N N . VAL C 1 183 ? 58.175 19.839 -20.148 1.000 17.952 160 VAL C N 1
ATOM 7219 C CA . VAL C 1 183 ? 57.860 18.540 -20.747 1.000 17.124 160 VAL C CA 1
ATOM 7220 C C . VAL C 1 183 ? 57.396 18.769 -22.191 1.000 16.999 160 VAL C C 1
ATOM 7221 O O . VAL C 1 183 ? 56.347 18.278 -22.626 1.000 20.770 160 VAL C O 1
ATOM 7225 N N . ASP C 1 184 ? 58.200 19.533 -22.947 1.000 18.210 161 ASP C N 1
ATOM 7226 C CA . ASP C 1 184 ? 57.949 19.747 -24.364 1.000 17.445 161 ASP C CA 1
ATOM 7227 C C . ASP C 1 184 ? 57.766 18.414 -25.084 1.000 18.240 161 ASP C C 1
ATOM 7228 O O . ASP C 1 184 ? 58.529 17.471 -24.859 1.000 19.687 161 ASP C O 1
ATOM 7233 N N . SER C 1 185 ? 56.772 18.355 -25.977 1.000 17.085 162 SER C N 1
ATOM 7234 C CA . SER C 1 185 ? 56.671 17.217 -26.876 1.000 15.783 162 SER C CA 1
ATOM 7235 C C . SER C 1 185 ? 57.880 17.187 -27.807 1.000 16.865 162 SER C C 1
ATOM 7236 O O . SER C 1 185 ? 58.561 18.209 -27.962 1.000 17.110 162 SER C O 1
ATOM 7239 N N . MET C 1 186 ? 58.137 16.021 -28.447 1.000 17.376 163 MET C N 1
ATOM 7240 C CA . MET C 1 186 ? 59.246 15.952 -29.391 1.000 17.495 163 MET C CA 1
ATOM 7241 C C . MET C 1 186 ? 59.103 17.010 -30.500 1.000 15.892 163 MET C C 1
ATOM 7242 O O . MET C 1 186 ? 60.058 17.757 -30.770 1.000 17.777 163 MET C O 1
ATOM 7247 N N . PRO C 1 187 ? 57.932 17.162 -31.166 1.000 16.466 164 PRO C N 1
ATOM 7248 C CA . PRO C 1 187 ? 57.784 18.244 -32.149 1.000 16.027 164 PRO C CA 1
ATOM 7249 C C . PRO C 1 187 ? 58.001 19.647 -31.591 1.000 15.507 164 PRO C C 1
ATOM 7250 O O . PRO C 1 187 ? 58.572 20.480 -32.301 1.000 16.993 164 PRO C O 1
ATOM 7254 N N . GLU C 1 188 ? 57.566 19.901 -30.342 1.000 15.574 165 GLU C N 1
ATOM 7255 C CA . GLU C 1 188 ? 57.834 21.200 -29.741 1.000 15.191 165 GLU C CA 1
ATOM 7256 C C . GLU C 1 188 ? 59.337 21.417 -29.618 1.000 15.531 165 GLU C C 1
ATOM 7257 O O . GLU C 1 188 ? 59.818 22.517 -29.880 1.000 17.370 165 GLU C O 1
ATOM 7263 N N . THR C 1 189 ? 60.102 20.403 -29.185 1.000 15.498 166 THR C N 1
ATOM 7264 C CA . THR C 1 189 ? 61.547 20.582 -29.110 1.000 15.505 166 THR C CA 1
ATOM 7265 C C . THR C 1 189 ? 62.149 20.900 -30.484 1.000 15.055 166 THR C C 1
ATOM 7266 O O . THR C 1 189 ? 63.153 21.614 -30.579 1.000 16.857 166 THR C O 1
ATOM 7270 N N . ALA C 1 190 ? 61.560 20.330 -31.544 1.000 16.347 167 ALA C N 1
ATOM 7271 C CA . ALA C 1 190 ? 62.073 20.516 -32.887 1.000 16.353 167 ALA C CA 1
ATOM 7272 C C . ALA C 1 190 ? 61.759 21.946 -33.361 1.000 15.761 167 ALA C C 1
ATOM 7273 O O . ALA C 1 190 ? 62.551 22.530 -34.087 1.000 16.039 167 ALA C O 1
ATOM 7275 N N . ASP C 1 191 ? 60.610 22.480 -32.945 1.000 16.444 168 ASP C N 1
ATOM 7276 C CA . ASP C 1 191 ? 60.302 23.901 -33.200 1.000 16.982 168 ASP C CA 1
ATOM 7277 C C . ASP C 1 191 ? 61.282 24.782 -32.433 1.000 15.572 168 ASP C C 1
ATOM 7278 O O . ASP C 1 191 ? 61.710 25.819 -32.957 1.000 17.858 168 ASP C O 1
ATOM 7283 N N . ASN C 1 192 ? 61.621 24.397 -31.203 1.000 15.154 169 ASN C N 1
ATOM 7284 C CA . ASN C 1 192 ? 62.568 25.165 -30.397 1.000 15.261 169 ASN C CA 1
ATOM 7285 C C . ASN C 1 192 ? 63.941 25.201 -31.064 1.000 15.878 169 ASN C C 1
ATOM 7286 O O . ASN C 1 192 ? 64.597 26.235 -31.051 1.000 17.342 169 ASN C O 1
ATOM 7291 N N . VAL C 1 193 ? 64.408 24.056 -31.602 1.000 16.715 170 VAL C N 1
ATOM 7292 C CA . VAL C 1 193 ? 65.661 24.025 -32.343 1.000 16.130 170 VAL C CA 1
ATOM 7293 C C . VAL C 1 193 ? 65.562 24.901 -33.601 1.000 15.647 170 VAL C C 1
ATOM 7294 O O . VAL C 1 193 ? 66.485 25.674 -33.875 1.000 16.956 170 VAL C O 1
ATOM 7298 N N . ALA C 1 194 ? 64.459 24.800 -34.361 1.000 16.456 171 ALA C N 1
ATOM 7299 C CA . ALA C 1 194 ? 64.271 25.656 -35.536 1.000 17.734 171 ALA C CA 1
ATOM 7300 C C . ALA C 1 194 ? 64.406 27.143 -35.188 1.000 18.149 171 ALA C C 1
ATOM 7301 O O . ALA C 1 194 ? 65.026 27.890 -35.952 1.000 18.955 171 ALA C O 1
ATOM 7303 N N . ASP C 1 195 ? 63.813 27.554 -34.066 1.000 18.910 172 ASP C N 1
ATOM 7304 C CA . ASP C 1 195 ? 63.838 28.973 -33.676 1.000 22.112 172 ASP C CA 1
ATOM 7305 C C . ASP C 1 195 ? 65.237 29.361 -33.193 1.000 20.073 172 ASP C C 1
ATOM 7306 O O . ASP C 1 195 ? 65.801 30.377 -33.633 1.000 23.549 172 ASP C O 1
ATOM 7311 N N . ASP C 1 196 ? 65.821 28.547 -32.293 1.000 19.884 173 ASP C N 1
ATOM 7312 C CA . ASP C 1 196 ? 67.072 28.925 -31.643 1.000 19.444 173 ASP C CA 1
ATOM 7313 C C . ASP C 1 196 ? 68.274 28.886 -32.592 1.000 18.844 173 ASP C C 1
ATOM 7314 O O . ASP C 1 196 ? 69.222 29.669 -32.421 1.000 24.688 173 ASP C O 1
ATOM 7319 N N . TYR C 1 197 ? 68.236 27.953 -33.559 1.000 18.026 174 TYR C N 1
ATOM 7320 C CA . TYR C 1 197 ? 69.308 27.753 -34.520 1.000 18.372 174 TYR C CA 1
ATOM 7321 C C . TYR C 1 197 ? 68.986 28.353 -35.895 1.000 19.541 174 TYR C C 1
ATOM 7322 O O . TYR C 1 197 ? 69.811 28.240 -36.804 1.000 23.570 174 TYR C O 1
ATOM 7331 N N A GLN C 1 198 ? 67.781 28.931 -36.048 0.500 21.148 175 GLN C N 1
ATOM 7332 N N B GLN C 1 198 ? 67.804 28.975 -36.032 0.500 21.175 175 GLN C N 1
ATOM 7333 C CA A GLN C 1 198 ? 67.366 29.678 -37.236 0.500 22.400 175 GLN C CA 1
ATOM 7334 C CA B GLN C 1 198 ? 67.400 29.657 -37.258 0.500 22.095 175 GLN C CA 1
ATOM 7335 C C A GLN C 1 198 ? 67.316 28.770 -38.470 0.500 20.653 175 GLN C C 1
ATOM 7336 C C B GLN C 1 198 ? 67.431 28.676 -38.430 0.500 20.306 175 GLN C C 1
ATOM 7337 O O A GLN C 1 198 ? 67.943 29.054 -39.493 0.500 22.941 175 GLN C O 1
ATOM 7338 O O B GLN C 1 198 ? 68.244 28.796 -39.351 0.500 21.187 175 GLN C O 1
ATOM 7349 N N . VAL C 1 199 ? 66.534 27.688 -38.365 1.000 18.459 176 VAL C N 1
ATOM 7350 C CA . VAL C 1 199 ? 66.377 26.754 -39.473 1.000 17.747 176 VAL C CA 1
ATOM 7351 C C . VAL C 1 199 ? 65.015 26.993 -40.110 1.000 17.675 176 VAL C C 1
ATOM 7352 O O . VAL C 1 199 ? 64.004 26.723 -39.472 1.000 18.271 176 VAL C O 1
ATOM 7356 N N . SER C 1 200 ? 64.990 27.498 -41.352 1.000 18.848 177 SER C N 1
ATOM 7357 C CA . SER C 1 200 ? 63.734 27.892 -41.968 1.000 17.186 177 SER C CA 1
ATOM 7358 C C . SER C 1 200 ? 62.850 26.705 -42.332 1.000 18.031 177 SER C C 1
ATOM 7359 O O . SER C 1 200 ? 63.329 25.582 -42.580 1.000 19.527 177 SER C O 1
ATOM 7362 N N . ARG C 1 201 ? 61.544 26.955 -42.408 1.000 16.777 178 ARG C N 1
ATOM 7363 C CA . ARG C 1 201 ? 60.594 25.970 -42.925 1.000 16.733 178 ARG C CA 1
ATOM 7364 C C . ARG C 1 201 ? 60.997 25.498 -44.317 1.000 18.135 178 ARG C C 1
ATOM 7365 O O . ARG C 1 201 ? 60.931 24.308 -44.604 1.000 18.339 178 ARG C O 1
ATOM 7373 N N . ALA C 1 202 ? 61.426 26.392 -45.209 1.000 17.393 179 ALA C N 1
ATOM 7374 C CA . ALA C 1 202 ? 61.767 26.011 -46.576 1.000 18.498 179 ALA C CA 1
ATOM 7375 C C . ALA C 1 202 ? 62.955 25.047 -46.597 1.000 16.929 179 ALA C C 1
ATOM 7376 O O . ALA C 1 202 ? 62.942 24.058 -47.348 1.000 18.747 179 ALA C O 1
ATOM 7378 N N . ASP C 1 203 ? 63.960 25.294 -45.758 1.000 17.233 180 ASP C N 1
ATOM 7379 C CA . ASP C 1 203 ? 65.116 24.403 -45.698 1.000 17.099 180 ASP C CA 1
ATOM 7380 C C . ASP C 1 203 ? 64.729 23.043 -45.109 1.000 16.220 180 ASP C C 1
ATOM 7381 O O . ASP C 1 203 ? 65.254 22.015 -45.559 1.000 16.394 180 ASP C O 1
ATOM 7386 N N . GLN C 1 204 ? 63.869 23.042 -44.083 1.000 16.572 181 GLN C N 1
ATOM 7387 C CA . GLN C 1 204 ? 63.399 21.786 -43.503 1.000 15.385 181 GLN C CA 1
ATOM 7388 C C . GLN C 1 204 ? 62.707 20.948 -44.574 1.000 15.617 181 GLN C C 1
ATOM 7389 O O . GLN C 1 204 ? 62.937 19.727 -44.675 1.000 16.617 181 GLN C O 1
ATOM 7395 N N . ASP C 1 205 ? 61.831 21.562 -45.360 1.000 14.939 182 ASP C N 1
ATOM 7396 C CA . ASP C 1 205 ? 61.064 20.840 -46.372 1.000 15.330 182 ASP C CA 1
ATOM 7397 C C . ASP C 1 205 ? 61.976 20.344 -47.489 1.000 16.085 182 ASP C C 1
ATOM 7398 O O . ASP C 1 205 ? 61.804 19.215 -47.990 1.000 17.074 182 ASP C O 1
ATOM 7403 N N . ALA C 1 206 ? 62.980 21.113 -47.893 1.000 15.973 183 ALA C N 1
ATOM 7404 C CA . ALA C 1 206 ? 63.919 20.676 -48.920 1.000 15.857 183 ALA C CA 1
ATOM 7405 C C . ALA C 1 206 ? 64.677 19.437 -48.435 1.000 15.495 183 ALA C C 1
ATOM 7406 O O . ALA C 1 206 ? 64.879 18.505 -49.215 1.000 15.800 183 ALA C O 1
ATOM 7408 N N . PHE C 1 207 ? 65.078 19.422 -47.156 1.000 15.070 184 PHE C N 1
ATOM 7409 C CA . PHE C 1 207 ? 65.805 18.299 -46.565 1.000 15.229 184 PHE C CA 1
ATOM 7410 C C . PHE C 1 207 ? 64.914 17.043 -46.568 1.000 15.132 184 PHE C C 1
ATOM 7411 O O . PHE C 1 207 ? 65.364 15.935 -46.922 1.000 15.418 184 PHE C O 1
ATOM 7419 N N . ALA C 1 208 ? 63.646 17.206 -46.160 1.000 14.445 185 ALA C N 1
ATOM 7420 C CA . ALA C 1 208 ? 62.677 16.115 -46.141 1.000 13.839 185 ALA C CA 1
ATOM 7421 C C . ALA C 1 208 ? 62.508 15.541 -47.539 1.000 14.647 185 ALA C C 1
ATOM 7422 O O . ALA C 1 208 ? 62.446 14.318 -47.711 1.000 15.627 185 ALA C O 1
ATOM 7424 N N . LEU C 1 209 ? 62.385 16.379 -48.560 1.000 14.471 186 LEU C N 1
ATOM 7425 C CA . LEU C 1 209 ? 62.227 15.915 -49.933 1.000 13.715 186 LEU C CA 1
ATOM 7426 C C . LEU C 1 209 ? 63.460 15.128 -50.356 1.000 14.423 186 LEU C C 1
ATOM 7427 O O . LEU C 1 209 ? 63.314 14.071 -50.973 1.000 16.190 186 LEU C O 1
ATOM 7432 N N . ARG C 1 210 ? 64.666 15.615 -50.043 1.000 14.858 187 ARG C N 1
ATOM 7433 C CA . ARG C 1 210 ? 65.862 14.858 -50.398 1.000 13.955 187 ARG C CA 1
ATOM 7434 C C . ARG C 1 210 ? 65.867 13.478 -49.727 1.000 14.709 187 ARG C C 1
ATOM 7435 O O . ARG C 1 210 ? 66.287 12.497 -50.352 1.000 15.518 187 ARG C O 1
ATOM 7443 N N . SER C 1 211 ? 65.422 13.392 -48.469 1.000 14.341 188 SER C N 1
ATOM 7444 C CA . SER C 1 211 ? 65.355 12.105 -47.790 1.000 14.271 188 SER C CA 1
ATOM 7445 C C . SER C 1 211 ? 64.440 11.152 -48.546 1.000 14.071 188 SER C C 1
ATOM 7446 O O . SER C 1 211 ? 64.813 9.984 -48.770 1.000 15.588 188 SER C O 1
ATOM 7449 N N . GLN C 1 212 ? 63.263 11.628 -48.955 1.000 13.173 189 GLN C N 1
ATOM 7450 C CA . GLN C 1 212 ? 62.320 10.765 -49.667 1.000 13.346 189 GLN C CA 1
ATOM 7451 C C . GLN C 1 212 ? 62.907 10.360 -51.011 1.000 15.639 189 GLN C C 1
ATOM 7452 O O . GLN C 1 212 ? 62.804 9.191 -51.425 1.000 16.120 189 GLN C O 1
ATOM 7458 N N . GLN C 1 213 ? 63.503 11.300 -51.737 1.000 14.476 190 GLN C N 1
ATOM 7459 C CA . GLN C 1 213 ? 64.043 10.973 -53.050 1.000 14.745 190 GLN C CA 1
ATOM 7460 C C . GLN C 1 213 ? 65.189 9.969 -52.939 1.000 13.874 190 GLN C C 1
ATOM 7461 O O . GLN C 1 213 ? 65.246 8.994 -53.716 1.000 15.655 190 GLN C O 1
ATOM 7467 N N . LYS C 1 214 ? 66.080 10.177 -51.961 1.000 14.802 191 LYS C N 1
ATOM 7468 C CA . LYS C 1 214 ? 67.230 9.283 -51.830 1.000 14.413 191 LYS C CA 1
ATOM 7469 C C . LYS C 1 214 ? 66.812 7.884 -51.375 1.000 13.800 191 LYS C C 1
ATOM 7470 O O . LYS C 1 214 ? 67.414 6.875 -51.825 1.000 15.493 191 LYS C O 1
ATOM 7476 N N . ALA C 1 215 ? 65.830 7.817 -50.462 1.000 14.457 192 ALA C N 1
ATOM 7477 C CA . ALA C 1 215 ? 65.342 6.511 -50.001 1.000 13.958 192 ALA C CA 1
ATOM 7478 C C . ALA C 1 215 ? 64.645 5.789 -51.150 1.000 14.965 192 ALA C C 1
ATOM 7479 O O . ALA C 1 215 ? 64.827 4.562 -51.297 1.000 15.764 192 ALA C O 1
ATOM 7481 N N . ALA C 1 216 ? 63.839 6.480 -51.955 1.000 14.642 193 ALA C N 1
ATOM 7482 C CA . ALA C 1 216 ? 63.165 5.828 -53.074 1.000 14.421 193 ALA C CA 1
ATOM 7483 C C . ALA C 1 216 ? 64.197 5.264 -54.056 1.000 15.196 193 ALA C C 1
ATOM 7484 O O . ALA C 1 216 ? 64.030 4.144 -54.566 1.000 16.447 193 ALA C O 1
ATOM 7486 N N . ALA C 1 217 ? 65.286 6.014 -54.302 1.000 15.694 194 ALA C N 1
ATOM 7487 C CA . ALA C 1 217 ? 66.341 5.584 -55.221 1.000 16.273 194 ALA C CA 1
ATOM 7488 C C . ALA C 1 217 ? 67.061 4.353 -54.662 1.000 16.552 194 ALA C C 1
ATOM 7489 O O . ALA C 1 217 ? 67.292 3.358 -55.378 1.000 18.784 194 ALA C O 1
ATOM 7491 N N . ALA C 1 218 ? 67.370 4.387 -53.357 1.000 15.800 195 ALA C N 1
ATOM 7492 C CA . ALA C 1 218 ? 68.050 3.265 -52.721 1.000 15.726 195 ALA C CA 1
ATOM 7493 C C . ALA C 1 218 ? 67.161 2.020 -52.738 1.000 15.483 195 ALA C C 1
ATOM 7494 O O . ALA C 1 218 ? 67.682 0.906 -52.918 1.000 18.163 195 ALA C O 1
ATOM 7496 N N . GLN C 1 219 ? 65.846 2.179 -52.523 1.000 15.437 196 GLN C N 1
ATOM 7497 C CA . GLN C 1 219 ? 64.927 1.044 -52.512 1.000 15.708 196 GLN C CA 1
ATOM 7498 C C . GLN C 1 219 ? 64.916 0.406 -53.902 1.000 17.780 196 GLN C C 1
ATOM 7499 O O . GLN C 1 219 ? 65.034 -0.819 -54.034 1.000 19.750 196 GLN C O 1
ATOM 7505 N N . ALA C 1 220 ? 64.797 1.232 -54.944 1.000 18.453 197 ALA C N 1
ATOM 7506 C CA . ALA C 1 220 ? 64.738 0.749 -56.319 1.000 21.412 197 ALA C CA 1
ATOM 7507 C C . ALA C 1 220 ? 66.034 0.056 -56.748 1.000 22.591 197 ALA C C 1
ATOM 7508 O O . ALA C 1 220 ? 65.978 -0.900 -57.534 1.000 25.620 197 ALA C O 1
ATOM 7510 N N . ALA C 1 221 ? 67.175 0.505 -56.196 1.000 20.757 198 ALA C N 1
ATOM 7511 C CA . ALA C 1 221 ? 68.497 -0.046 -56.487 1.000 21.766 198 ALA C CA 1
ATOM 7512 C C . ALA C 1 221 ? 68.741 -1.373 -55.763 1.000 20.466 198 ALA C C 1
ATOM 7513 O O . ALA C 1 221 ? 69.741 -2.045 -56.028 1.000 25.523 198 ALA C O 1
ATOM 7515 N N . GLY C 1 222 ? 67.855 -1.732 -54.831 1.000 18.528 199 GLY C N 1
ATOM 7516 C CA . GLY C 1 222 ? 67.992 -2.980 -54.090 1.000 20.012 199 GLY C CA 1
ATOM 7517 C C . GLY C 1 222 ? 68.881 -2.825 -52.852 1.000 18.520 199 GLY C C 1
ATOM 7518 O O . GLY C 1 222 ? 69.244 -3.804 -52.214 1.000 17.165 199 GLY C O 1
ATOM 7519 N N . PHE C 1 223 ? 69.220 -1.583 -52.479 1.000 17.076 200 PHE C N 1
ATOM 7520 C CA . PHE C 1 223 ? 70.099 -1.340 -51.344 1.000 15.786 200 PHE C CA 1
ATOM 7521 C C . PHE C 1 223 ? 69.476 -1.833 -50.031 1.000 14.552 200 PHE C C 1
ATOM 7522 O O . PHE C 1 223 ? 70.128 -2.534 -49.257 1.000 15.523 200 PHE C O 1
ATOM 7530 N N . PHE C 1 224 ? 68.218 -1.488 -49.770 1.000 14.368 201 PHE C N 1
ATOM 7531 C CA . PHE C 1 224 ? 67.566 -1.936 -48.544 1.000 14.266 201 PHE C CA 1
ATOM 7532 C C . PHE C 1 224 ? 67.346 -3.448 -48.558 1.000 14.275 201 PHE C C 1
ATOM 7533 O O . PHE C 1 224 ? 67.452 -4.071 -47.495 1.000 15.578 201 PHE C O 1
ATOM 7541 N N . ALA C 1 225 ? 67.076 -4.010 -49.748 1.000 15.312 202 ALA C N 1
ATOM 7542 C CA . ALA C 1 225 ? 66.833 -5.455 -49.831 1.000 17.075 202 ALA C CA 1
ATOM 7543 C C . ALA C 1 225 ? 68.042 -6.242 -49.316 1.000 15.413 202 ALA C C 1
ATOM 7544 O O . ALA C 1 225 ? 67.870 -7.297 -48.700 1.000 17.562 202 ALA C O 1
ATOM 7546 N N . GLU C 1 226 ? 69.261 -5.703 -49.497 1.000 14.947 203 GLU C N 1
ATOM 7547 C CA . GLU C 1 226 ? 70.475 -6.378 -49.048 1.000 15.609 203 GLU C CA 1
ATOM 7548 C C . GLU C 1 226 ? 70.567 -6.379 -47.519 1.000 16.096 203 GLU C C 1
ATOM 7549 O O . GLU C 1 226 ? 71.259 -7.221 -46.945 1.000 18.101 203 GLU C O 1
ATOM 7555 N N . GLU C 1 227 ? 69.893 -5.424 -46.860 1.000 15.267 204 GLU C N 1
ATOM 7556 C CA . GLU C 1 227 ? 69.908 -5.351 -45.398 1.000 15.396 204 GLU C CA 1
ATOM 7557 C C . GLU C 1 227 ? 68.786 -6.170 -44.751 1.000 14.790 204 GLU C C 1
ATOM 7558 O O . GLU C 1 227 ? 68.822 -6.423 -43.540 1.000 15.312 204 GLU C O 1
ATOM 7564 N N . ILE C 1 228 ? 67.749 -6.497 -45.529 1.000 15.096 205 ILE C N 1
ATOM 7565 C CA . ILE C 1 228 ? 66.476 -6.957 -44.987 1.000 14.383 205 ILE C CA 1
ATOM 7566 C C . ILE C 1 228 ? 66.339 -8.473 -45.006 1.000 14.438 205 ILE C C 1
ATOM 7567 O O . ILE C 1 228 ? 66.656 -9.136 -46.010 1.000 16.586 205 ILE C O 1
ATOM 7572 N N . VAL C 1 229 ? 65.792 -8.981 -43.889 1.000 14.988 206 VAL C N 1
ATOM 7573 C CA . VAL C 1 229 ? 65.268 -10.336 -43.851 1.000 15.361 206 VAL C CA 1
ATOM 7574 C C . VAL C 1 229 ? 63.761 -10.260 -43.663 1.000 15.199 206 VAL C C 1
ATOM 7575 O O . VAL C 1 229 ? 63.245 -9.368 -42.978 1.000 16.829 206 VAL C O 1
ATOM 7579 N N . PRO C 1 230 ? 62.989 -11.147 -44.328 1.000 17.704 207 PRO C N 1
ATOM 7580 C CA . PRO C 1 230 ? 61.532 -11.037 -44.310 1.000 17.769 207 PRO C CA 1
ATOM 7581 C C . PRO C 1 230 ? 60.950 -11.419 -42.959 1.000 16.849 207 PRO C C 1
ATOM 7582 O O . PRO C 1 230 ? 61.527 -12.249 -42.236 1.000 18.926 207 PRO C O 1
ATOM 7586 N N . VAL C 1 231 ? 59.770 -10.863 -42.678 1.000 15.528 208 VAL C N 1
ATOM 7587 C CA . VAL C 1 231 ? 58.980 -11.263 -41.527 1.000 15.832 208 VAL C CA 1
ATOM 7588 C C . VAL C 1 231 ? 57.806 -12.104 -42.031 1.000 16.860 208 VAL C C 1
ATOM 7589 O O . VAL C 1 231 ? 57.010 -11.634 -42.840 1.000 18.056 208 VAL C O 1
ATOM 7593 N N . ARG C 1 232 ? 57.717 -13.344 -41.544 1.000 17.282 209 ARG C N 1
ATOM 7594 C CA . ARG C 1 232 ? 56.655 -14.247 -41.934 1.000 18.388 209 ARG C CA 1
ATOM 7595 C C . ARG C 1 232 ? 55.581 -14.183 -40.858 1.000 19.332 209 ARG C C 1
ATOM 7596 O O . ARG C 1 232 ? 55.866 -14.370 -39.657 1.000 25.723 209 ARG C O 1
ATOM 7604 N N . ILE C 1 233 ? 54.354 -13.947 -41.312 1.000 20.106 210 ILE C N 1
ATOM 7605 C CA . ILE C 1 233 ? 53.199 -13.858 -40.431 1.000 22.117 210 ILE C CA 1
ATOM 7606 C C . ILE C 1 233 ? 52.208 -14.974 -40.766 1.000 24.159 210 ILE C C 1
ATOM 7607 O O . ILE C 1 233 ? 51.778 -15.110 -41.912 1.000 24.983 210 ILE C O 1
ATOM 7612 N N . ALA C 1 234 ? 51.822 -15.746 -39.744 1.000 27.695 211 ALA C N 1
ATOM 7613 C CA . ALA C 1 234 ? 51.004 -16.940 -39.955 1.000 31.400 211 ALA C CA 1
ATOM 7614 C C . ALA C 1 234 ? 49.532 -16.579 -40.212 1.000 38.943 211 ALA C C 1
ATOM 7615 O O . ALA C 1 234 ? 49.058 -15.612 -39.571 1.000 38.760 211 ALA C O 1
ATOM 7617 N N . GLY C 1 238 ? 46.948 -18.693 -45.626 1.000 50.209 215 GLY C N 1
ATOM 7618 C CA . GLY C 1 238 ? 48.339 -18.728 -46.126 1.000 39.242 215 GLY C CA 1
ATOM 7619 C C . GLY C 1 238 ? 49.247 -17.712 -45.430 1.000 36.257 215 GLY C C 1
ATOM 7620 O O . GLY C 1 238 ? 48.805 -16.624 -45.038 1.000 38.127 215 GLY C O 1
ATOM 7621 N N . GLU C 1 239 ? 50.539 -18.058 -45.318 1.000 34.512 216 GLU C N 1
ATOM 7622 C CA . GLU C 1 239 ? 51.568 -17.169 -44.776 1.000 31.438 216 GLU C CA 1
ATOM 7623 C C . GLU C 1 239 ? 51.579 -15.828 -45.523 1.000 28.451 216 GLU C C 1
ATOM 7624 O O . GLU C 1 239 ? 51.457 -15.784 -46.747 1.000 33.430 216 GLU C O 1
ATOM 7630 N N . ILE C 1 240 ? 51.746 -14.727 -44.773 1.000 23.590 217 ILE C N 1
ATOM 7631 C CA . ILE C 1 240 ? 51.982 -13.412 -45.352 1.000 19.894 217 ILE C CA 1
ATOM 7632 C C . ILE C 1 240 ? 53.453 -13.068 -45.118 1.000 19.037 217 ILE C C 1
ATOM 7633 O O . ILE C 1 240 ? 53.981 -13.316 -44.039 1.000 22.444 217 ILE C O 1
ATOM 7638 N N . ILE C 1 241 ? 54.113 -12.513 -46.135 1.000 18.989 218 ILE C N 1
ATOM 7639 C CA . ILE C 1 241 ? 55.535 -12.217 -46.014 1.000 17.551 218 ILE C CA 1
ATOM 7640 C C . ILE C 1 241 ? 55.745 -10.720 -46.186 1.000 18.110 218 ILE C C 1
ATOM 7641 O O . ILE C 1 241 ? 55.399 -10.172 -47.229 1.000 21.545 218 ILE C O 1
ATOM 7646 N N . VAL C 1 242 ? 56.339 -10.092 -45.161 1.000 16.316 219 VAL C N 1
ATOM 7647 C CA . VAL C 1 242 ? 56.609 -8.661 -45.191 1.000 15.971 219 VAL C CA 1
ATOM 7648 C C . VAL C 1 242 ? 58.096 -8.459 -45.474 1.000 15.743 219 VAL C C 1
ATOM 7649 O O . VAL C 1 242 ? 58.931 -8.919 -44.694 1.000 17.130 219 VAL C O 1
ATOM 7653 N N . GLU C 1 243 ? 58.408 -7.742 -46.571 1.000 18.455 220 GLU C N 1
ATOM 7654 C CA . GLU C 1 243 ? 59.767 -7.656 -47.076 1.000 19.134 220 GLU C CA 1
ATOM 7655 C C . GLU C 1 243 ? 60.206 -6.224 -47.424 1.000 15.656 220 GLU C C 1
ATOM 7656 O O . GLU C 1 243 ? 61.393 -5.972 -47.584 1.000 19.212 220 GLU C O 1
ATOM 7662 N N . ARG C 1 244 ? 59.259 -5.274 -47.508 1.000 17.019 221 ARG C N 1
ATOM 7663 C CA . ARG C 1 244 ? 59.579 -3.923 -47.983 1.000 17.116 221 ARG C CA 1
ATOM 7664 C C . ARG C 1 244 ? 59.347 -2.883 -46.889 1.000 15.345 221 ARG C C 1
ATOM 7665 O O . ARG C 1 244 ? 58.343 -2.944 -46.190 1.000 16.005 221 ARG C O 1
ATOM 7673 N N . ASP C 1 245 ? 60.282 -1.911 -46.761 1.000 15.361 222 ASP C N 1
ATOM 7674 C CA . ASP C 1 245 ? 60.068 -0.766 -45.876 1.000 15.071 222 ASP C CA 1
ATOM 7675 C C . ASP C 1 245 ? 58.834 -0.023 -46.367 1.000 14.750 222 ASP C C 1
ATOM 7676 O O . ASP C 1 245 ? 58.777 0.328 -47.557 1.000 17.181 222 ASP C O 1
ATOM 7681 N N A GLU C 1 246 ? 57.841 0.235 -45.503 0.500 15.545 223 GLU C N 1
ATOM 7682 N N B GLU C 1 246 ? 57.910 0.215 -45.422 0.500 16.124 223 GLU C N 1
ATOM 7683 C CA A GLU C 1 246 ? 56.615 0.832 -46.039 0.500 14.809 223 GLU C CA 1
ATOM 7684 C CA B GLU C 1 246 ? 56.548 0.672 -45.679 0.500 15.149 223 GLU C CA 1
ATOM 7685 C C A GLU C 1 246 ? 56.292 2.233 -45.501 0.500 14.805 223 GLU C C 1
ATOM 7686 C C B GLU C 1 246 ? 56.403 2.200 -45.603 0.500 14.592 223 GLU C C 1
ATOM 7687 O O A GLU C 1 246 ? 55.199 2.754 -45.757 0.500 12.952 223 GLU C O 1
ATOM 7688 O O B GLU C 1 246 ? 55.541 2.773 -46.276 0.500 14.475 223 GLU C O 1
ATOM 7699 N N . HIS C 1 247 ? 57.221 2.856 -44.767 1.000 14.923 224 HIS C N 1
ATOM 7700 C CA . HIS C 1 247 ? 56.982 4.254 -44.373 1.000 14.989 224 HIS C CA 1
ATOM 7701 C C . HIS C 1 247 ? 57.254 5.235 -45.509 1.000 13.668 224 HIS C C 1
ATOM 7702 O O . HIS C 1 247 ? 56.738 6.360 -45.463 1.000 14.791 224 HIS C O 1
ATOM 7709 N N . LEU C 1 248 ? 58.049 4.838 -46.511 1.000 14.290 225 LEU C N 1
ATOM 7710 C CA . LEU C 1 248 ? 58.484 5.768 -47.552 1.000 13.788 225 LEU C CA 1
ATOM 7711 C C . LEU C 1 248 ? 57.285 6.408 -48.229 1.000 14.566 225 LEU C C 1
ATOM 7712 O O . LEU C 1 248 ? 56.257 5.766 -48.483 1.000 15.476 225 LEU C O 1
ATOM 7717 N N . ARG C 1 249 ? 57.450 7.714 -48.551 1.000 15.475 226 ARG C N 1
ATOM 7718 C CA . ARG C 1 249 ? 56.476 8.430 -49.366 1.000 14.533 226 ARG C CA 1
ATOM 7719 C C . ARG C 1 249 ? 57.174 8.984 -50.605 1.000 15.461 226 ARG C C 1
ATOM 7720 O O . ARG C 1 249 ? 57.407 10.195 -50.691 1.000 15.808 226 ARG C O 1
ATOM 7728 N N . PRO C 1 250 ? 57.504 8.146 -51.613 1.000 15.452 227 PRO C N 1
ATOM 7729 C CA . PRO C 1 250 ? 58.227 8.615 -52.809 1.000 15.475 227 PRO C CA 1
ATOM 7730 C C . PRO C 1 250 ? 57.431 9.670 -53.583 1.000 15.181 227 PRO C C 1
ATOM 7731 O O . PRO C 1 250 ? 58.009 10.488 -54.331 1.000 16.839 227 PRO C O 1
ATOM 7735 N N . GLU C 1 251 ? 56.103 9.689 -53.364 1.000 15.251 228 GLU C N 1
ATOM 7736 C CA . GLU C 1 251 ? 55.188 10.614 -54.040 1.000 15.568 228 GLU C CA 1
ATOM 7737 C C . GLU C 1 251 ? 55.339 12.051 -53.538 1.000 15.198 228 GLU C C 1
ATOM 7738 O O . GLU C 1 251 ? 54.734 12.930 -54.139 1.000 18.559 228 GLU C O 1
ATOM 7744 N N . THR C 1 252 ? 56.098 12.252 -52.456 1.000 15.632 229 THR C N 1
ATOM 7745 C CA . THR C 1 252 ? 56.289 13.567 -51.859 1.000 16.330 229 THR C CA 1
ATOM 7746 C C . THR C 1 252 ? 56.834 14.564 -52.880 1.000 15.440 229 THR C C 1
ATOM 7747 O O . THR C 1 252 ? 57.779 14.260 -53.608 1.000 17.260 229 THR C O 1
ATOM 7751 N N . THR C 1 253 ? 56.203 15.762 -52.935 1.000 17.218 230 THR C N 1
ATOM 7752 C CA . THR C 1 253 ? 56.721 16.910 -53.676 1.000 16.389 230 THR C CA 1
ATOM 7753 C C . THR C 1 253 ? 56.943 18.078 -52.708 1.000 15.778 230 THR C C 1
ATOM 7754 O O . THR C 1 253 ? 56.329 18.145 -51.645 1.000 17.518 230 THR C O 1
ATOM 7758 N N . LEU C 1 254 ? 57.802 19.030 -53.118 1.000 17.770 231 LEU C N 1
ATOM 7759 C CA . LEU C 1 254 ? 57.979 20.248 -52.329 1.000 17.333 231 LEU C CA 1
ATOM 7760 C C . LEU C 1 254 ? 56.648 20.994 -52.186 1.000 17.028 231 LEU C C 1
ATOM 7761 O O . LEU C 1 254 ? 56.345 21.536 -51.121 1.000 18.550 231 LEU C O 1
ATOM 7766 N N . GLU C 1 255 ? 55.854 21.036 -53.262 1.000 18.006 232 GLU C N 1
ATOM 7767 C CA . GLU C 1 255 ? 54.575 21.740 -53.249 1.000 19.190 232 GLU C CA 1
ATOM 7768 C C . GLU C 1 255 ? 53.664 21.166 -52.151 1.000 18.521 232 GLU C C 1
ATOM 7769 O O . GLU C 1 255 ? 53.067 21.914 -51.364 1.000 20.379 232 GLU C O 1
ATOM 7775 N N . ALA C 1 256 ? 53.585 19.826 -52.058 1.000 17.854 233 ALA C N 1
ATOM 7776 C CA . ALA C 1 256 ? 52.758 19.162 -51.060 1.000 16.436 233 ALA C CA 1
ATOM 7777 C C . ALA C 1 256 ? 53.296 19.459 -49.657 1.000 17.147 233 ALA C C 1
ATOM 7778 O O . ALA C 1 256 ? 52.514 19.727 -48.731 1.000 18.525 233 ALA C O 1
ATOM 7780 N N . LEU C 1 257 ? 54.632 19.436 -49.496 1.000 16.693 234 LEU C N 1
ATOM 7781 C CA . LEU C 1 257 ? 55.218 19.737 -48.186 1.000 16.294 234 LEU C CA 1
ATOM 7782 C C . LEU C 1 257 ? 54.865 21.149 -47.736 1.000 15.801 234 LEU C C 1
ATOM 7783 O O . LEU C 1 257 ? 54.588 21.377 -46.564 1.000 16.710 234 LEU C O 1
ATOM 7788 N N . THR C 1 258 ? 54.876 22.075 -48.696 1.000 17.998 235 THR C N 1
ATOM 7789 C CA . THR C 1 258 ? 54.674 23.482 -48.394 1.000 17.492 235 THR C CA 1
ATOM 7790 C C . THR C 1 258 ? 53.248 23.717 -47.887 1.000 17.622 235 THR C C 1
ATOM 7791 O O . THR C 1 258 ? 53.021 24.657 -47.125 1.000 20.150 235 THR C O 1
ATOM 7795 N N . LYS C 1 259 ? 52.279 22.913 -48.361 1.000 18.646 236 LYS C N 1
ATOM 7796 C CA . LYS C 1 259 ? 50.879 23.090 -47.995 1.000 19.165 236 LYS C CA 1
ATOM 7797 C C . LYS C 1 259 ? 50.558 22.590 -46.585 1.000 19.328 236 LYS C C 1
ATOM 7798 O O . LYS C 1 259 ? 49.492 22.925 -46.046 1.000 22.865 236 LYS C O 1
ATOM 7804 N N . LEU C 1 260 ? 51.427 21.749 -46.010 1.000 18.393 237 LEU C N 1
ATOM 7805 C CA . LEU C 1 260 ? 51.149 21.195 -44.691 1.000 18.464 237 LEU C CA 1
ATOM 7806 C C . LEU C 1 260 ? 51.141 22.304 -43.635 1.000 17.917 237 LEU C C 1
ATOM 7807 O O . LEU C 1 260 ? 51.874 23.300 -43.709 1.000 20.846 237 LEU C O 1
ATOM 7812 N N . LYS C 1 261 ? 50.294 22.111 -42.624 1.000 19.438 238 LYS C N 1
ATOM 7813 C CA . LYS C 1 261 ? 50.209 23.030 -41.502 1.000 19.880 238 LYS C CA 1
ATOM 7814 C C . LYS C 1 261 ? 51.151 22.578 -40.392 1.000 18.545 238 LYS C C 1
ATOM 7815 O O . LYS C 1 261 ? 51.189 21.398 -40.053 1.000 20.546 238 LYS C O 1
ATOM 7821 N N . PRO C 1 262 ? 51.920 23.487 -39.742 1.000 18.117 239 PRO C N 1
ATOM 7822 C CA . PRO C 1 262 ? 52.758 23.061 -38.615 1.000 18.055 239 PRO C CA 1
ATOM 7823 C C . PRO C 1 262 ? 51.953 22.427 -37.477 1.000 18.188 239 PRO C C 1
ATOM 7824 O O . PRO C 1 262 ? 50.844 22.877 -37.172 1.000 21.781 239 PRO C O 1
ATOM 7828 N N . VAL C 1 263 ? 52.548 21.412 -36.832 1.000 19.809 240 VAL C N 1
ATOM 7829 C CA . VAL C 1 263 ? 51.942 20.697 -35.714 1.000 19.663 240 VAL C CA 1
ATOM 7830 C C . VAL C 1 263 ? 51.516 21.682 -34.614 1.000 18.793 240 VAL C C 1
ATOM 7831 O O . VAL C 1 263 ? 50.436 21.538 -34.034 1.000 21.164 240 VAL C O 1
ATOM 7835 N N . ASN C 1 264 ? 52.364 22.689 -34.335 1.000 18.122 241 ASN C N 1
ATOM 7836 C CA . ASN C 1 264 ? 52.249 23.518 -33.136 1.000 18.962 241 ASN C CA 1
ATOM 7837 C C . ASN C 1 264 ? 51.749 24.941 -33.395 1.000 21.620 241 ASN C C 1
ATOM 7838 O O . ASN C 1 264 ? 51.806 25.782 -32.491 1.000 24.362 241 ASN C O 1
ATOM 7843 N N . GLY C 1 265 ? 51.241 25.209 -34.604 1.000 20.216 242 GLY C N 1
ATOM 7844 C CA . GLY C 1 265 ? 50.582 26.478 -34.887 1.000 21.759 242 GLY C CA 1
ATOM 7845 C C . GLY C 1 265 ? 51.246 27.230 -36.036 1.000 21.749 242 GLY C C 1
ATOM 7846 O O . GLY C 1 265 ? 52.338 26.862 -36.456 1.000 21.393 242 GLY C O 1
ATOM 7847 N N . PRO C 1 266 ? 50.610 28.310 -36.560 1.000 22.579 243 PRO C N 1
ATOM 7848 C CA . PRO C 1 266 ? 51.048 28.923 -37.815 1.000 22.951 243 PRO C CA 1
ATOM 7849 C C . PRO C 1 266 ? 52.392 29.653 -37.763 1.000 24.140 243 PRO C C 1
ATOM 7850 O O . PRO C 1 266 ? 53.028 29.825 -38.801 1.000 27.705 243 PRO C O 1
ATOM 7854 N N . ASP C 1 267 ? 52.847 30.020 -36.556 1.000 24.575 244 ASP C N 1
ATOM 7855 C CA . ASP C 1 267 ? 54.140 30.675 -36.381 1.000 24.303 244 ASP C CA 1
ATOM 7856 C C . ASP C 1 267 ? 55.288 29.679 -36.173 1.000 25.102 244 ASP C C 1
ATOM 7857 O O . ASP C 1 267 ? 56.429 30.090 -35.896 1.000 26.490 244 ASP C O 1
ATOM 7862 N N . LYS C 1 268 ? 54.981 28.377 -36.292 1.000 20.027 245 LYS C N 1
ATOM 7863 C CA . LYS C 1 268 ? 55.955 27.305 -36.109 1.000 18.769 245 LYS C CA 1
ATOM 7864 C C . LYS C 1 268 ? 56.318 26.709 -37.466 1.000 18.323 245 LYS C C 1
ATOM 7865 O O . LYS C 1 268 ? 55.861 27.199 -38.494 1.000 21.333 245 LYS C O 1
ATOM 7871 N N . THR C 1 269 ? 57.182 25.678 -37.453 1.000 19.601 246 THR C N 1
ATOM 7872 C CA . THR C 1 269 ? 57.770 25.168 -38.690 1.000 18.491 246 THR C CA 1
ATOM 7873 C C . THR C 1 269 ? 57.685 23.643 -38.865 1.000 16.694 246 THR C C 1
ATOM 7874 O O . THR C 1 269 ? 57.728 23.178 -39.999 1.000 17.892 246 THR C O 1
ATOM 7878 N N . VAL C 1 270 ? 57.619 22.865 -37.768 1.000 17.609 247 VAL C N 1
ATOM 7879 C CA . VAL C 1 270 ? 57.667 21.412 -37.850 1.000 16.811 247 VAL C CA 1
ATOM 7880 C C . VAL C 1 270 ? 56.289 20.890 -38.258 1.000 16.028 247 VAL C C 1
ATOM 7881 O O . VAL C 1 270 ? 55.279 21.303 -37.681 1.000 18.311 247 VAL C O 1
ATOM 7885 N N . THR C 1 271 ? 56.264 20.001 -39.263 1.000 16.989 248 THR C N 1
ATOM 7886 C CA . THR C 1 271 ? 55.029 19.434 -39.776 1.000 16.723 248 THR C CA 1
ATOM 7887 C C . THR C 1 271 ? 55.152 17.905 -39.749 1.000 16.215 248 THR C C 1
ATOM 7888 O O . THR C 1 271 ? 56.225 17.359 -39.487 1.000 17.934 248 THR C O 1
ATOM 7892 N N . ALA C 1 272 ? 54.058 17.218 -40.087 1.000 17.825 249 ALA C N 1
ATOM 7893 C CA . ALA C 1 272 ? 54.116 15.774 -40.271 1.000 17.667 249 ALA C CA 1
ATOM 7894 C C . ALA C 1 272 ? 55.048 15.390 -41.425 1.000 17.325 249 ALA C C 1
ATOM 7895 O O . ALA C 1 272 ? 55.595 14.279 -41.444 1.000 19.173 249 ALA C O 1
ATOM 7897 N N . GLY C 1 273 ? 55.255 16.299 -42.386 1.000 16.668 250 GLY C N 1
ATOM 7898 C CA . GLY C 1 273 ? 56.022 15.954 -43.572 1.000 16.252 250 GLY C CA 1
ATOM 7899 C C . GLY C 1 273 ? 57.530 16.164 -43.424 1.000 15.456 250 GLY C C 1
ATOM 7900 O O . GLY C 1 273 ? 58.296 15.601 -44.203 1.000 15.672 250 GLY C O 1
ATOM 7901 N N . ASN C 1 274 ? 57.969 16.967 -42.439 1.000 15.112 251 ASN C N 1
ATOM 7902 C CA . ASN C 1 274 ? 59.394 17.201 -42.244 1.000 15.391 251 ASN C CA 1
ATOM 7903 C C . ASN C 1 274 ? 59.886 16.583 -40.928 1.000 15.700 251 ASN C C 1
ATOM 7904 O O . ASN C 1 274 ? 60.904 16.996 -40.377 1.000 18.146 251 ASN C O 1
ATOM 7909 N N . ALA C 1 275 ? 59.211 15.499 -40.514 1.000 16.377 252 ALA C N 1
ATOM 7910 C CA . ALA C 1 275 ? 59.496 14.766 -39.288 1.000 16.453 252 ALA C CA 1
ATOM 7911 C C . ALA C 1 275 ? 59.405 13.278 -39.595 1.000 15.615 252 ALA C C 1
ATOM 7912 O O . ALA C 1 275 ? 58.688 12.879 -40.520 1.000 16.277 252 ALA C O 1
ATOM 7914 N N . SER C 1 276 ? 60.107 12.475 -38.776 1.000 15.683 253 SER C N 1
ATOM 7915 C CA . SER C 1 276 ? 59.882 11.031 -38.821 1.000 16.154 253 SER C CA 1
ATOM 7916 C C . SER C 1 276 ? 58.506 10.693 -38.248 1.000 14.934 253 SER C C 1
ATOM 7917 O O . SER C 1 276 ? 57.704 11.568 -37.887 1.000 18.363 253 SER C O 1
ATOM 7920 N N . GLY C 1 277 ? 58.225 9.395 -38.238 1.000 17.229 254 GLY C N 1
ATOM 7921 C CA . GLY C 1 277 ? 56.983 8.832 -37.731 1.000 18.143 254 GLY C CA 1
ATOM 7922 C C . GLY C 1 277 ? 57.196 7.928 -36.517 1.000 16.460 254 GLY C C 1
ATOM 7923 O O . GLY C 1 277 ? 58.247 7.954 -35.866 1.000 18.234 254 GLY C O 1
ATOM 7924 N N . VAL C 1 278 ? 56.137 7.188 -36.187 1.000 15.646 255 VAL C N 1
ATOM 7925 C CA . VAL C 1 278 ? 56.228 6.108 -35.212 1.000 16.209 255 VAL C CA 1
ATOM 7926 C C . VAL C 1 278 ? 56.014 4.784 -35.959 1.000 14.719 255 VAL C C 1
ATOM 7927 O O . VAL C 1 278 ? 55.179 4.694 -36.863 1.000 15.978 255 VAL C O 1
ATOM 7931 N N . ASN C 1 279 ? 56.851 3.790 -35.611 1.000 14.341 256 ASN C N 1
ATOM 7932 C CA . ASN C 1 279 ? 57.108 2.667 -36.501 1.000 14.426 256 ASN C CA 1
ATOM 7933 C C . ASN C 1 279 ? 57.485 1.398 -35.719 1.000 14.135 256 ASN C C 1
ATOM 7934 O O . ASN C 1 279 ? 57.744 1.450 -34.526 1.000 15.810 256 ASN C O 1
ATOM 7939 N N . ASP C 1 280 ? 57.525 0.272 -36.468 1.000 13.924 257 ASP C N 1
ATOM 7940 C CA . ASP C 1 280 ? 57.825 -1.068 -35.943 1.000 13.987 257 ASP C CA 1
ATOM 7941 C C . ASP C 1 280 ? 59.023 -1.637 -36.702 1.000 13.152 257 ASP C C 1
ATOM 7942 O O . ASP C 1 280 ? 59.093 -1.552 -37.930 1.000 14.210 257 ASP C O 1
ATOM 7947 N N . GLY C 1 281 ? 59.941 -2.283 -35.972 1.000 13.238 258 GLY C N 1
ATOM 7948 C CA . GLY C 1 281 ? 61.032 -2.994 -36.635 1.000 14.537 258 GLY C CA 1
ATOM 7949 C C . GLY C 1 281 ? 62.083 -3.503 -35.650 1.000 12.641 258 GLY C C 1
ATOM 7950 O O . GLY C 1 281 ? 62.045 -3.159 -34.472 1.000 13.707 258 GLY C O 1
ATOM 7951 N N . ALA C 1 282 ? 63.003 -4.355 -36.143 1.000 13.793 259 ALA C N 1
ATOM 7952 C CA . ALA C 1 282 ? 64.107 -4.855 -35.326 1.000 13.894 259 ALA C CA 1
ATOM 7953 C C . ALA C 1 282 ? 65.352 -5.083 -36.183 1.000 14.171 259 ALA C C 1
ATOM 7954 O O . ALA C 1 282 ? 65.244 -5.211 -37.402 1.000 14.421 259 ALA C O 1
ATOM 7956 N N . ALA C 1 283 ? 66.521 -5.122 -35.531 1.000 14.146 260 ALA C N 1
ATOM 7957 C CA . ALA C 1 283 ? 67.790 -5.299 -36.238 1.000 14.297 260 ALA C CA 1
ATOM 7958 C C . ALA C 1 283 ? 68.787 -5.959 -35.292 1.000 12.499 260 ALA C C 1
ATOM 7959 O O . ALA C 1 283 ? 68.640 -5.836 -34.067 1.000 14.345 260 ALA C O 1
ATOM 7961 N N . ALA C 1 284 ? 69.798 -6.636 -35.861 1.000 13.688 261 ALA C N 1
ATOM 7962 C CA . ALA C 1 284 ? 70.822 -7.263 -35.038 1.000 13.784 261 ALA C CA 1
ATOM 7963 C C . ALA C 1 284 ? 72.096 -7.469 -35.855 1.000 12.668 261 ALA C C 1
ATOM 7964 O O . ALA C 1 284 ? 72.034 -7.623 -37.079 1.000 13.810 261 ALA C O 1
ATOM 7966 N N . MET C 1 285 ? 73.233 -7.532 -35.145 1.000 13.519 262 MET C N 1
ATOM 7967 C CA . MET C 1 285 ? 74.511 -7.775 -35.793 1.000 14.419 262 MET C CA 1
ATOM 7968 C C . MET C 1 285 ? 75.447 -8.492 -34.826 1.000 13.416 262 MET C C 1
ATOM 7969 O O . MET C 1 285 ? 75.240 -8.466 -33.603 1.000 14.647 262 MET C O 1
ATOM 7974 N N . ILE C 1 286 ? 76.469 -9.134 -35.407 1.000 14.312 263 ILE C N 1
ATOM 7975 C CA . ILE C 1 286 ? 77.470 -9.854 -34.619 1.000 14.166 263 ILE C CA 1
ATOM 7976 C C . ILE C 1 286 ? 78.699 -8.960 -34.429 1.000 13.450 263 ILE C C 1
ATOM 7977 O O . ILE C 1 286 ? 79.161 -8.351 -35.402 1.000 15.233 263 ILE C O 1
ATOM 7982 N N A LEU C 1 287 ? 79.237 -8.936 -33.200 0.500 13.924 264 LEU C N 1
ATOM 7983 N N B LEU C 1 287 ? 79.211 -8.900 -33.193 0.500 14.192 264 LEU C N 1
ATOM 7984 C CA A LEU C 1 287 ? 80.530 -8.316 -32.922 0.500 14.363 264 LEU C CA 1
ATOM 7985 C CA B LEU C 1 287 ? 80.521 -8.317 -32.928 0.500 14.655 264 LEU C CA 1
ATOM 7986 C C A LEU C 1 287 ? 81.475 -9.351 -32.317 0.500 13.686 264 LEU C C 1
ATOM 7987 C C B LEU C 1 287 ? 81.448 -9.426 -32.446 0.500 14.099 264 LEU C C 1
ATOM 7988 O O A LEU C 1 287 ? 81.076 -10.173 -31.485 0.500 14.048 264 LEU C O 1
ATOM 7989 O O B LEU C 1 287 ? 80.994 -10.385 -31.818 0.500 15.464 264 LEU C O 1
ATOM 7998 N N . ALA C 1 288 ? 82.746 -9.282 -32.722 1.000 14.379 265 ALA C N 1
ATOM 7999 C CA . ALA C 1 288 ? 83.680 -10.343 -32.375 1.000 14.136 265 ALA C CA 1
ATOM 8000 C C . ALA C 1 288 ? 85.112 -9.851 -32.250 1.000 14.094 265 ALA C C 1
ATOM 8001 O O . ALA C 1 288 ? 85.525 -8.917 -32.954 1.000 15.448 265 ALA C O 1
ATOM 8003 N N . SER C 1 289 ? 85.851 -10.451 -31.313 1.000 15.225 266 SER C N 1
ATOM 8004 C CA . SER C 1 289 ? 87.294 -10.222 -31.260 1.000 15.677 266 SER C CA 1
ATOM 8005 C C . SER C 1 289 ? 87.945 -10.885 -32.475 1.000 15.201 266 SER C C 1
ATOM 8006 O O . SER C 1 289 ? 87.316 -11.726 -33.121 1.000 17.957 266 SER C O 1
ATOM 8009 N N . ALA C 1 290 ? 89.220 -10.576 -32.739 1.000 17.194 267 ALA C N 1
ATOM 8010 C CA . ALA C 1 290 ? 89.964 -11.249 -33.809 1.000 19.408 267 ALA C CA 1
ATOM 8011 C C . ALA C 1 290 ? 89.958 -12.771 -33.648 1.000 19.746 267 ALA C C 1
ATOM 8012 O O . ALA C 1 290 ? 89.800 -13.497 -34.640 1.000 21.391 267 ALA C O 1
ATOM 8014 N N . ALA C 1 291 ? 90.144 -13.250 -32.405 1.000 18.658 268 ALA C N 1
ATOM 8015 C CA . ALA C 1 291 ? 90.188 -14.674 -32.128 1.000 20.627 268 ALA C CA 1
ATOM 8016 C C . ALA C 1 291 ? 88.833 -15.316 -32.445 1.000 20.806 268 ALA C C 1
ATOM 8017 O O . ALA C 1 291 ? 88.775 -16.421 -32.996 1.000 21.917 268 ALA C O 1
ATOM 8019 N N . ALA C 1 292 ? 87.737 -14.620 -32.105 1.000 18.927 269 ALA C N 1
ATOM 8020 C CA . ALA C 1 292 ? 86.408 -15.151 -32.354 1.000 18.361 269 ALA C CA 1
ATOM 8021 C C . ALA C 1 292 ? 86.089 -15.135 -33.853 1.000 17.422 269 ALA C C 1
ATOM 8022 O O . ALA C 1 292 ? 85.447 -16.062 -34.352 1.000 17.960 269 ALA C O 1
ATOM 8024 N N . VAL C 1 293 ? 86.554 -14.101 -34.574 1.000 18.321 270 VAL C N 1
ATOM 8025 C CA . VAL C 1 293 ? 86.365 -14.049 -36.021 1.000 18.800 270 VAL C CA 1
ATOM 8026 C C . VAL C 1 293 ? 86.930 -15.332 -36.645 1.000 20.099 270 VAL C C 1
ATOM 8027 O O . VAL C 1 293 ? 86.282 -15.992 -37.478 1.000 22.399 270 VAL C O 1
ATOM 8031 N N . LYS C 1 294 ? 88.140 -15.704 -36.219 1.000 21.835 271 LYS C N 1
ATOM 8032 C CA . LYS C 1 294 ? 88.812 -16.847 -36.817 1.000 23.909 271 LYS C CA 1
ATOM 8033 C C . LYS C 1 294 ? 88.098 -18.150 -36.437 1.000 24.227 271 LYS C C 1
ATOM 8034 O O . LYS C 1 294 ? 87.863 -19.029 -37.285 1.000 27.212 271 LYS C O 1
ATOM 8040 N N . LYS C 1 295 ? 87.778 -18.276 -35.145 1.000 22.009 272 LYS C N 1
ATOM 8041 C CA . LYS C 1 295 ? 87.212 -19.500 -34.599 1.000 23.558 272 LYS C CA 1
ATOM 8042 C C . LYS C 1 295 ? 85.876 -19.817 -35.270 1.000 22.914 272 LYS C C 1
ATOM 8043 O O . LYS C 1 295 ? 85.599 -20.978 -35.592 1.000 25.934 272 LYS C O 1
ATOM 8049 N N . HIS C 1 296 ? 85.062 -18.779 -35.492 1.000 20.070 273 HIS C N 1
ATOM 8050 C CA . HIS C 1 296 ? 83.681 -18.964 -35.918 1.000 20.387 273 HIS C CA 1
ATOM 8051 C C . HIS C 1 296 ? 83.506 -18.753 -37.426 1.000 21.680 273 HIS C C 1
ATOM 8052 O O . HIS C 1 296 ? 82.375 -18.759 -37.912 1.000 23.150 273 HIS C O 1
ATOM 8059 N N . GLY C 1 297 ? 84.608 -18.552 -38.167 1.000 22.122 274 GLY C N 1
ATOM 8060 C CA . GLY C 1 297 ? 84.546 -18.395 -39.618 1.000 23.939 274 GLY C CA 1
ATOM 8061 C C . GLY C 1 297 ? 83.755 -17.153 -40.042 1.000 22.161 274 GLY C C 1
ATOM 8062 O O . GLY C 1 297 ? 83.128 -17.146 -41.112 1.000 24.910 274 GLY C O 1
ATOM 8063 N N . LEU C 1 298 ? 83.794 -16.099 -39.217 1.000 21.259 275 LEU C N 1
ATOM 8064 C CA . LEU C 1 298 ? 83.067 -14.872 -39.520 1.000 19.573 275 LEU C CA 1
ATOM 8065 C C . LEU C 1 298 ? 83.815 -14.016 -40.542 1.000 20.468 275 LEU C C 1
ATOM 8066 O O . LEU C 1 298 ? 85.026 -14.148 -40.714 1.000 22.166 275 LEU C O 1
ATOM 8071 N N . THR C 1 299 ? 83.075 -13.103 -41.191 1.000 22.119 276 THR C N 1
ATOM 8072 C CA . THR C 1 299 ? 83.700 -12.139 -42.083 1.000 22.546 276 THR C CA 1
ATOM 8073 C C . THR C 1 299 ? 83.773 -10.797 -41.364 1.000 19.165 276 THR C C 1
ATOM 8074 O O . THR C 1 299 ? 82.733 -10.181 -41.116 1.000 21.685 276 THR C O 1
ATOM 8078 N N . PRO C 1 300 ? 84.980 -10.303 -40.982 1.000 19.220 277 PRO C N 1
ATOM 8079 C CA . PRO C 1 300 ? 85.066 -9.021 -40.273 1.000 18.567 277 PRO C CA 1
ATOM 8080 C C . PRO C 1 300 ? 84.845 -7.938 -41.330 1.000 17.829 277 PRO C C 1
ATOM 8081 O O . PRO C 1 300 ? 85.439 -7.977 -42.413 1.000 23.026 277 PRO C O 1
ATOM 8085 N N . ARG C 1 301 ? 83.906 -7.031 -41.036 1.000 16.259 278 ARG C N 1
ATOM 8086 C CA . ARG C 1 301 ? 83.502 -6.034 -42.016 1.000 16.564 278 ARG C CA 1
ATOM 8087 C C . ARG C 1 301 ? 83.950 -4.619 -41.635 1.000 15.607 278 ARG C C 1
ATOM 8088 O O . ARG C 1 301 ? 84.275 -3.826 -42.508 1.000 17.126 278 ARG C O 1
ATOM 8096 N N . ALA C 1 302 ? 83.943 -4.298 -40.340 1.000 16.357 279 ALA C N 1
ATOM 8097 C CA . ALA C 1 302 ? 84.439 -3.009 -39.864 1.000 15.476 279 ALA C CA 1
ATOM 8098 C C . ALA C 1 302 ? 84.986 -3.186 -38.451 1.000 14.524 279 ALA C C 1
ATOM 8099 O O . ALA C 1 302 ? 84.535 -4.074 -37.716 1.000 17.816 279 ALA C O 1
ATOM 8101 N N . ARG C 1 303 ? 85.955 -2.336 -38.093 1.000 15.768 280 ARG C N 1
ATOM 8102 C CA . ARG C 1 303 ? 86.426 -2.246 -36.720 1.000 16.180 280 ARG C CA 1
ATOM 8103 C C . ARG C 1 303 ? 85.652 -1.121 -36.041 1.000 15.897 280 ARG C C 1
ATOM 8104 O O . ARG C 1 303 ? 85.421 -0.070 -36.663 1.000 17.185 280 ARG C O 1
ATOM 8112 N N . VAL C 1 304 ? 85.233 -1.340 -34.787 1.000 14.568 281 VAL C N 1
ATOM 8113 C CA . VAL C 1 304 ? 84.573 -0.272 -34.036 1.000 14.847 281 VAL C CA 1
ATOM 8114 C C . VAL C 1 304 ? 85.647 0.638 -33.436 1.000 15.937 281 VAL C C 1
ATOM 8115 O O . VAL C 1 304 ? 86.568 0.134 -32.798 1.000 17.319 281 VAL C O 1
ATOM 8119 N N . LEU C 1 305 ? 85.534 1.965 -33.655 1.000 16.017 282 LEU C N 1
ATOM 8120 C CA . LEU C 1 305 ? 86.541 2.895 -33.157 1.000 15.880 282 LEU C CA 1
ATOM 8121 C C . LEU C 1 305 ? 86.190 3.410 -31.760 1.000 14.098 282 LEU C C 1
ATOM 8122 O O . LEU C 1 305 ? 87.084 3.560 -30.922 1.000 17.833 282 LEU C O 1
ATOM 8127 N N . GLY C 1 306 ? 84.911 3.714 -31.533 1.000 14.536 283 GLY C N 1
ATOM 8128 C CA . GLY C 1 306 ? 84.486 4.183 -30.229 1.000 15.234 283 GLY C CA 1
ATOM 8129 C C . GLY C 1 306 ? 83.081 4.772 -30.223 1.000 13.620 283 GLY C C 1
ATOM 8130 O O . GLY C 1 306 ? 82.478 4.925 -31.286 1.000 15.024 283 GLY C O 1
ATOM 8131 N N . MET C 1 307 ? 82.572 5.056 -29.013 1.000 14.331 284 MET C N 1
ATOM 8132 C CA . MET C 1 307 ? 81.246 5.640 -28.835 1.000 14.807 284 MET C CA 1
ATOM 8133 C C . MET C 1 307 ? 81.373 6.765 -27.806 1.000 14.518 284 MET C C 1
ATOM 8134 O O . MET C 1 307 ? 82.175 6.640 -26.869 1.000 14.766 284 MET C O 1
ATOM 8139 N N . ALA C 1 308 ? 80.591 7.847 -27.983 1.000 14.200 285 ALA C N 1
ATOM 8140 C CA . ALA C 1 308 ? 80.502 8.869 -26.937 1.000 14.470 285 ALA C CA 1
ATOM 8141 C C . ALA C 1 308 ? 79.077 9.388 -26.843 1.000 14.411 285 ALA C C 1
ATOM 8142 O O . ALA C 1 308 ? 78.352 9.401 -27.839 1.000 14.926 285 ALA C O 1
ATOM 8144 N N . SER C 1 309 ? 78.719 9.813 -25.628 1.000 14.021 286 SER C N 1
ATOM 8145 C CA . SER C 1 309 ? 77.407 10.384 -25.340 1.000 14.906 286 SER C CA 1
ATOM 8146 C C . SER C 1 309 ? 77.547 11.842 -24.913 1.000 15.694 286 SER C C 1
ATOM 8147 O O . SER C 1 309 ? 78.584 12.248 -24.410 1.000 16.881 286 SER C O 1
ATOM 8150 N N . GLY C 1 310 ? 76.450 12.580 -25.046 1.000 15.615 287 GLY C N 1
ATOM 8151 C CA . GLY C 1 310 ? 76.433 13.980 -24.617 1.000 17.430 287 GLY C CA 1
ATOM 8152 C C . GLY C 1 310 ? 75.051 14.362 -24.096 1.000 15.452 287 GLY C C 1
ATOM 8153 O O . GLY C 1 310 ? 74.063 13.780 -24.501 1.000 15.735 287 GLY C O 1
ATOM 8154 N N . GLY C 1 311 ? 74.979 15.384 -23.223 1.000 17.533 288 GLY C N 1
ATOM 8155 C CA . GLY C 1 311 ? 73.695 15.881 -22.755 1.000 17.061 288 GLY C CA 1
ATOM 8156 C C . GLY C 1 311 ? 73.495 17.348 -23.148 1.000 15.103 288 GLY C C 1
ATOM 8157 O O . GLY C 1 311 ? 74.476 18.091 -23.268 1.000 15.868 288 GLY C O 1
ATOM 8158 N N . VAL C 1 312 ? 72.235 17.707 -23.377 1.000 15.139 289 VAL C N 1
ATOM 8159 C CA . VAL C 1 312 ? 71.846 19.093 -23.687 1.000 15.280 289 VAL C CA 1
ATOM 8160 C C . VAL C 1 312 ? 70.550 19.387 -22.945 1.000 15.859 289 VAL C C 1
ATOM 8161 O O . VAL C 1 312 ? 69.964 18.540 -22.266 1.000 16.822 289 VAL C O 1
ATOM 8165 N N . ALA C 1 313 ? 70.067 20.637 -23.064 1.000 15.826 290 ALA C N 1
ATOM 8166 C CA . ALA C 1 313 ? 68.791 20.959 -22.454 1.000 16.080 290 ALA C CA 1
ATOM 8167 C C . ALA C 1 313 ? 67.693 20.112 -23.093 1.000 15.255 290 ALA C C 1
ATOM 8168 O O . ALA C 1 313 ? 67.603 20.042 -24.319 1.000 15.602 290 ALA C O 1
ATOM 8170 N N . PRO C 1 314 ? 66.788 19.508 -22.285 1.000 15.502 291 PRO C N 1
ATOM 8171 C CA . PRO C 1 314 ? 65.634 18.801 -22.843 1.000 15.040 291 PRO C CA 1
ATOM 8172 C C . PRO C 1 314 ? 64.849 19.552 -23.918 1.000 15.688 291 PRO C C 1
ATOM 8173 O O . PRO C 1 314 ? 64.470 18.979 -24.937 1.000 15.819 291 PRO C O 1
ATOM 8177 N N . ARG C 1 315 ? 64.687 20.877 -23.716 1.000 16.464 292 ARG C N 1
ATOM 8178 C CA . ARG C 1 315 ? 63.829 21.646 -24.613 1.000 16.957 292 ARG C CA 1
ATOM 8179 C C . ARG C 1 315 ? 64.404 21.766 -26.033 1.000 16.669 292 ARG C C 1
ATOM 8180 O O . ARG C 1 315 ? 63.676 22.146 -26.952 1.000 16.702 292 ARG C O 1
ATOM 8188 N N . VAL C 1 316 ? 65.704 21.493 -26.212 1.000 16.311 293 VAL C N 1
ATOM 8189 C CA . VAL C 1 316 ? 66.339 21.485 -27.531 1.000 16.098 293 VAL C CA 1
ATOM 8190 C C . VAL C 1 316 ? 67.064 20.153 -27.778 1.000 14.735 293 VAL C C 1
ATOM 8191 O O . VAL C 1 316 ? 68.181 20.097 -28.290 1.000 15.748 293 VAL C O 1
ATOM 8195 N N . MET C 1 317 ? 66.382 19.051 -27.445 1.000 14.910 294 MET C N 1
ATOM 8196 C CA . MET C 1 317 ? 67.028 17.741 -27.456 1.000 14.971 294 MET C CA 1
ATOM 8197 C C . MET C 1 317 ? 67.650 17.393 -28.811 1.000 13.641 294 MET C C 1
ATOM 8198 O O . MET C 1 317 ? 68.661 16.678 -28.864 1.000 16.193 294 MET C O 1
ATOM 8203 N N . GLY C 1 318 ? 67.069 17.916 -29.895 1.000 14.701 295 GLY C N 1
ATOM 8204 C CA . GLY C 1 318 ? 67.549 17.609 -31.236 1.000 15.258 295 GLY C CA 1
ATOM 8205 C C . GLY C 1 318 ? 69.013 17.976 -31.476 1.000 15.919 295 GLY C C 1
ATOM 8206 O O . GLY C 1 318 ? 69.632 17.437 -32.393 1.000 15.599 295 GLY C O 1
ATOM 8207 N N . ILE C 1 319 ? 69.564 18.947 -30.711 1.000 16.360 296 ILE C N 1
ATOM 8208 C CA . ILE C 1 319 ? 70.953 19.339 -30.882 1.000 16.546 296 ILE C CA 1
ATOM 8209 C C . ILE C 1 319 ? 71.919 18.428 -30.122 1.000 15.206 296 ILE C C 1
ATOM 8210 O O . ILE C 1 319 ? 73.131 18.564 -30.258 1.000 16.404 296 ILE C O 1
ATOM 8215 N N . GLY C 1 320 ? 71.373 17.428 -29.395 1.000 15.686 297 GLY C N 1
ATOM 8216 C CA . GLY C 1 320 ? 72.158 16.458 -28.625 1.000 15.426 297 GLY C CA 1
ATOM 8217 C C . GLY C 1 320 ? 73.349 15.846 -29.363 1.000 16.851 297 GLY C C 1
ATOM 8218 O O . GLY C 1 320 ? 74.397 15.651 -28.755 1.000 17.268 297 GLY C O 1
ATOM 8219 N N . PRO C 1 321 ? 73.255 15.491 -30.668 1.000 15.656 298 PRO C N 1
ATOM 8220 C CA . PRO C 1 321 ? 74.409 14.915 -31.354 1.000 15.130 298 PRO C CA 1
ATOM 8221 C C . PRO C 1 321 ? 75.677 15.759 -31.335 1.000 15.990 298 PRO C C 1
ATOM 8222 O O . PRO C 1 321 ? 76.775 15.219 -31.439 1.000 16.971 298 PRO C O 1
ATOM 8226 N N . VAL C 1 322 ? 75.526 17.096 -31.253 1.000 16.717 299 VAL C N 1
ATOM 8227 C CA . VAL C 1 322 ? 76.703 17.940 -31.385 1.000 16.981 299 VAL C CA 1
ATOM 8228 C C . VAL C 1 322 ? 77.736 17.658 -30.287 1.000 15.970 299 VAL C C 1
ATOM 8229 O O . VAL C 1 322 ? 78.905 17.359 -30.594 1.000 16.217 299 VAL C O 1
ATOM 8233 N N . PRO C 1 323 ? 77.395 17.735 -28.975 1.000 17.028 300 PRO C N 1
ATOM 8234 C CA . PRO C 1 323 ? 78.398 17.430 -27.958 1.000 17.418 300 PRO C CA 1
ATOM 8235 C C . PRO C 1 323 ? 78.891 15.975 -28.037 1.000 16.964 300 PRO C C 1
ATOM 8236 O O . PRO C 1 323 ? 80.056 15.715 -27.729 1.000 17.249 300 PRO C O 1
ATOM 8240 N N . ALA C 1 324 ? 78.019 15.040 -28.453 1.000 15.576 301 ALA C N 1
ATOM 8241 C CA . ALA C 1 324 ? 78.443 13.640 -28.547 1.000 15.568 301 ALA C CA 1
ATOM 8242 C C . ALA C 1 324 ? 79.504 13.461 -29.635 1.000 14.551 301 ALA C C 1
ATOM 8243 O O . ALA C 1 324 ? 80.533 12.807 -29.428 1.000 15.636 301 ALA C O 1
ATOM 8245 N N . VAL C 1 325 ? 79.241 14.021 -30.823 1.000 15.689 302 VAL C N 1
ATOM 8246 C CA . VAL C 1 325 ? 80.177 13.933 -31.931 1.000 14.598 302 VAL C CA 1
ATOM 8247 C C . VAL C 1 325 ? 81.487 14.630 -31.572 1.000 14.862 302 VAL C C 1
ATOM 8248 O O . VAL C 1 325 ? 82.569 14.128 -31.878 1.000 16.895 302 VAL C O 1
ATOM 8252 N N . ARG C 1 326 ? 81.393 15.841 -30.990 1.000 16.224 303 ARG C N 1
ATOM 8253 C CA . ARG C 1 326 ? 82.624 16.555 -30.642 1.000 17.427 303 ARG C CA 1
ATOM 8254 C C . ARG C 1 326 ? 83.450 15.763 -29.620 1.000 15.984 303 ARG C C 1
ATOM 8255 O O . ARG C 1 326 ? 84.681 15.680 -29.746 1.000 18.828 303 ARG C O 1
ATOM 8263 N N . LYS C 1 327 ? 82.774 15.168 -28.614 1.000 16.923 304 LYS C N 1
ATOM 8264 C CA . LYS C 1 327 ? 83.484 14.381 -27.609 1.000 16.902 304 LYS C CA 1
ATOM 8265 C C . LYS C 1 327 ? 84.199 13.191 -28.271 1.000 17.042 304 LYS C C 1
ATOM 8266 O O . LYS C 1 327 ? 85.364 12.904 -27.984 1.000 18.049 304 LYS C O 1
ATOM 8272 N N . LEU C 1 328 ? 83.512 12.496 -29.179 1.000 16.803 305 LEU C N 1
ATOM 8273 C CA . LEU C 1 328 ? 84.088 11.281 -29.738 1.000 15.979 305 LEU C CA 1
ATOM 8274 C C . LEU C 1 328 ? 85.254 11.631 -30.659 1.000 16.057 305 LEU C C 1
ATOM 8275 O O . LEU C 1 328 ? 86.299 10.983 -30.620 1.000 16.609 305 LEU C O 1
ATOM 8280 N N . THR C 1 329 ? 85.037 12.608 -31.549 1.000 16.428 306 THR C N 1
ATOM 8281 C CA . THR C 1 329 ? 86.058 12.963 -32.517 1.000 17.541 306 THR C CA 1
ATOM 8282 C C . THR C 1 329 ? 87.298 13.536 -31.831 1.000 17.129 306 THR C C 1
ATOM 8283 O O . THR C 1 329 ? 88.413 13.252 -32.276 1.000 20.002 306 THR C O 1
ATOM 8287 N N . GLU C 1 330 ? 87.113 14.350 -30.773 1.000 17.386 307 GLU C N 1
ATOM 8288 C CA . GLU C 1 330 ? 88.258 14.920 -30.066 1.000 18.562 307 GLU C CA 1
ATOM 8289 C C . GLU C 1 330 ? 89.081 13.804 -29.418 1.000 18.416 307 GLU C C 1
ATOM 8290 O O . GLU C 1 330 ? 90.313 13.832 -29.446 1.000 21.550 307 GLU C O 1
ATOM 8296 N N . ARG C 1 331 ? 88.405 12.802 -28.853 1.000 18.595 308 ARG C N 1
ATOM 8297 C CA . ARG C 1 331 ? 89.131 11.717 -28.209 1.000 18.259 308 ARG C CA 1
ATOM 8298 C C . ARG C 1 331 ? 89.881 10.856 -29.243 1.000 20.010 308 ARG C C 1
ATOM 8299 O O . ARG C 1 331 ? 91.041 10.482 -29.012 1.000 22.471 308 ARG C O 1
ATOM 8307 N N . LEU C 1 332 ? 89.246 10.575 -30.398 1.000 18.064 309 LEU C N 1
ATOM 8308 C CA . LEU C 1 332 ? 89.866 9.710 -31.401 1.000 20.258 309 LEU C CA 1
ATOM 8309 C C . LEU C 1 332 ? 90.876 10.463 -32.272 1.000 19.302 309 LEU C C 1
ATOM 8310 O O . LEU C 1 332 ? 91.632 9.825 -32.998 1.000 24.585 309 LEU C O 1
ATOM 8315 N N . GLY C 1 333 ? 90.835 11.804 -32.259 1.000 20.709 310 GLY C N 1
ATOM 8316 C CA . GLY C 1 333 ? 91.717 12.595 -33.107 1.000 23.798 310 GLY C CA 1
ATOM 8317 C C . GLY C 1 333 ? 91.344 12.529 -34.587 1.000 24.166 310 GLY C C 1
ATOM 8318 O O . GLY C 1 333 ? 92.240 12.499 -35.435 1.000 32.797 310 GLY C O 1
ATOM 8319 N N . ILE C 1 334 ? 90.026 12.491 -34.867 1.000 24.338 311 ILE C N 1
ATOM 8320 C CA . ILE C 1 334 ? 89.432 12.427 -36.198 1.000 25.669 311 ILE C CA 1
ATOM 8321 C C . ILE C 1 334 ? 88.630 13.716 -36.396 1.000 26.591 311 ILE C C 1
ATOM 8322 O O . ILE C 1 334 ? 87.977 14.185 -35.467 1.000 35.902 311 ILE C O 1
ATOM 8327 N N . ALA C 1 335 ? 88.714 14.341 -37.572 1.000 21.060 312 ALA C N 1
ATOM 8328 C CA . ALA C 1 335 ? 87.834 15.466 -37.851 1.000 21.032 312 ALA C CA 1
ATOM 8329 C C . ALA C 1 335 ? 86.508 14.957 -38.410 1.000 18.848 312 ALA C C 1
ATOM 8330 O O . ALA C 1 335 ? 86.467 13.923 -39.062 1.000 20.585 312 ALA C O 1
ATOM 8332 N N . VAL C 1 336 ? 85.425 15.721 -38.211 1.000 18.805 313 VAL C N 1
ATOM 8333 C CA . VAL C 1 336 ? 84.138 15.364 -38.799 1.000 17.367 313 VAL C CA 1
ATOM 8334 C C . VAL C 1 336 ? 84.280 15.168 -40.315 1.000 17.587 313 VAL C C 1
ATOM 8335 O O . VAL C 1 336 ? 83.683 14.251 -40.896 1.000 18.753 313 VAL C O 1
ATOM 8339 N N . SER C 1 337 ? 85.098 16.017 -40.955 1.000 19.877 314 SER C N 1
ATOM 8340 C CA . SER C 1 337 ? 85.298 15.967 -42.400 1.000 20.650 314 SER C CA 1
ATOM 8341 C C . SER C 1 337 ? 86.007 14.685 -42.860 1.000 21.509 314 SER C C 1
ATOM 8342 O O . SER C 1 337 ? 86.014 14.404 -44.061 1.000 24.358 314 SER C O 1
ATOM 8345 N N . ASP C 1 338 ? 86.579 13.902 -41.922 1.000 20.512 315 ASP C N 1
ATOM 8346 C CA . ASP C 1 338 ? 87.311 12.683 -42.244 1.000 21.986 315 ASP C CA 1
ATOM 8347 C C . ASP C 1 338 ? 86.347 11.525 -42.512 1.000 19.346 315 ASP C C 1
ATOM 8348 O O . ASP C 1 338 ? 86.770 10.537 -43.070 1.000 25.664 315 ASP C O 1
ATOM 8353 N N . PHE C 1 339 ? 85.065 11.624 -42.135 1.000 18.109 316 PHE C N 1
ATOM 8354 C CA . PHE C 1 339 ? 84.161 10.491 -42.335 1.000 16.981 316 PHE C CA 1
ATOM 8355 C C . PHE C 1 339 ? 83.683 10.426 -43.788 1.000 16.634 316 PHE C C 1
ATOM 8356 O O . PHE C 1 339 ? 83.285 11.436 -44.381 1.000 19.024 316 PHE C O 1
ATOM 8364 N N . ASP C 1 340 ? 83.670 9.208 -44.327 1.000 16.627 317 ASP C N 1
ATOM 8365 C CA . ASP C 1 340 ? 83.202 8.969 -45.684 1.000 16.170 317 ASP C CA 1
ATOM 8366 C C . ASP C 1 340 ? 81.697 8.698 -45.744 1.000 16.229 317 ASP C C 1
ATOM 8367 O O . ASP C 1 340 ? 81.124 8.707 -46.842 1.000 19.048 317 ASP C O 1
ATOM 8372 N N . VAL C 1 341 ? 81.073 8.411 -44.589 1.000 14.965 318 VAL C N 1
ATOM 8373 C CA . VAL C 1 341 ? 79.617 8.403 -44.478 1.000 15.173 318 VAL C CA 1
ATOM 8374 C C . VAL C 1 341 ? 79.265 8.979 -43.109 1.000 14.642 318 VAL C C 1
ATOM 8375 O O . VAL C 1 341 ? 79.972 8.718 -42.131 1.000 15.029 318 VAL C O 1
ATOM 8379 N N . ILE C 1 342 ? 78.216 9.809 -43.070 1.000 15.087 319 ILE C N 1
ATOM 8380 C CA . ILE C 1 342 ? 77.605 10.207 -41.814 1.000 14.639 319 ILE C CA 1
ATOM 8381 C C . ILE C 1 342 ? 76.144 9.779 -41.880 1.000 13.998 319 ILE C C 1
ATOM 8382 O O . ILE C 1 342 ? 75.424 10.249 -42.757 1.000 16.989 319 ILE C O 1
ATOM 8387 N N . GLU C 1 343 ? 75.737 8.879 -40.966 1.000 14.320 320 GLU C N 1
ATOM 8388 C CA . GLU C 1 343 ? 74.342 8.499 -40.792 1.000 14.338 320 GLU C CA 1
ATOM 8389 C C . GLU C 1 343 ? 73.815 9.258 -39.576 1.000 13.854 320 GLU C C 1
ATOM 8390 O O . GLU C 1 343 ? 74.165 8.925 -38.441 1.000 15.485 320 GLU C O 1
ATOM 8396 N N . LEU C 1 344 ? 73.050 10.327 -39.857 1.000 14.860 321 LEU C N 1
ATOM 8397 C CA . LEU C 1 344 ? 72.503 11.236 -38.849 1.000 15.484 321 LEU C CA 1
ATOM 8398 C C . LEU C 1 344 ? 71.004 10.960 -38.746 1.000 13.788 321 LEU C C 1
ATOM 8399 O O . LEU C 1 344 ? 70.295 11.070 -39.741 1.000 15.806 321 LEU C O 1
ATOM 8404 N N . ASN C 1 345 ? 70.523 10.593 -37.551 1.000 14.012 322 ASN C N 1
ATOM 8405 C CA . ASN C 1 345 ? 69.100 10.320 -37.414 1.000 14.177 322 ASN C CA 1
ATOM 8406 C C . ASN C 1 345 ? 68.272 11.543 -37.824 1.000 15.580 322 ASN C C 1
ATOM 8407 O O . ASN C 1 345 ? 68.603 12.688 -37.490 1.000 17.086 322 ASN C O 1
ATOM 8412 N N . GLU C 1 346 ? 67.170 11.288 -38.530 1.000 14.707 323 GLU C N 1
ATOM 8413 C CA . GLU C 1 346 ? 66.258 12.331 -38.988 1.000 15.497 323 GLU C CA 1
ATOM 8414 C C . GLU C 1 346 ? 64.972 12.327 -38.159 1.000 15.758 323 GLU C C 1
ATOM 8415 O O . GLU C 1 346 ? 63.878 12.153 -38.711 1.000 16.763 323 GLU C O 1
ATOM 8421 N N . ALA C 1 347 ? 65.071 12.555 -36.844 1.000 16.718 324 ALA C N 1
ATOM 8422 C CA . ALA C 1 347 ? 63.841 12.678 -36.075 1.000 15.402 324 ALA C CA 1
ATOM 8423 C C . ALA C 1 347 ? 63.022 13.844 -36.638 1.000 15.965 324 ALA C C 1
ATOM 8424 O O . ALA C 1 347 ? 61.812 13.747 -36.804 1.000 17.539 324 ALA C O 1
ATOM 8426 N N . PHE C 1 348 ? 63.715 14.971 -36.890 1.000 15.228 325 PHE C N 1
ATOM 8427 C CA . PHE C 1 348 ? 63.099 16.147 -37.495 1.000 15.099 325 PHE C CA 1
ATOM 8428 C C . PHE C 1 348 ? 64.119 16.806 -38.411 1.000 15.727 325 PHE C C 1
ATOM 8429 O O . PHE C 1 348 ? 65.295 16.877 -38.068 1.000 16.331 325 PHE C O 1
ATOM 8437 N N . ALA C 1 349 ? 63.647 17.317 -39.555 1.000 15.018 326 ALA C N 1
ATOM 8438 C CA . ALA C 1 349 ? 64.551 18.042 -40.434 1.000 14.069 326 ALA C CA 1
ATOM 8439 C C . ALA C 1 349 ? 65.193 19.225 -39.695 1.000 15.257 326 ALA C C 1
ATOM 8440 O O . ALA C 1 349 ? 66.362 19.540 -39.961 1.000 16.827 326 ALA C O 1
ATOM 8442 N N . SER C 1 350 ? 64.446 19.919 -38.802 1.000 16.444 327 SER C N 1
ATOM 8443 C CA . SER C 1 350 ? 65.024 21.106 -38.155 1.000 16.312 327 SER C CA 1
ATOM 8444 C C . SER C 1 350 ? 66.259 20.685 -37.371 1.000 15.458 327 SER C C 1
ATOM 8445 O O . SER C 1 350 ? 67.280 21.382 -37.397 1.000 16.476 327 SER C O 1
ATOM 8448 N N . GLN C 1 351 ? 66.175 19.528 -36.686 1.000 16.246 328 GLN C N 1
ATOM 8449 C CA . GLN C 1 351 ? 67.326 19.119 -35.895 1.000 16.981 328 GLN C CA 1
ATOM 8450 C C . GLN C 1 351 ? 68.417 18.489 -36.741 1.000 16.730 328 GLN C C 1
ATOM 8451 O O . GLN C 1 351 ? 69.582 18.699 -36.429 1.000 17.454 328 GLN C O 1
ATOM 8457 N N . GLY C 1 352 ? 68.067 17.754 -37.811 1.000 16.130 329 GLY C N 1
ATOM 8458 C CA . GLY C 1 352 ? 69.144 17.273 -38.669 1.000 17.413 329 GLY C CA 1
ATOM 8459 C C . GLY C 1 352 ? 69.980 18.438 -39.213 1.000 16.354 329 GLY C C 1
ATOM 8460 O O . GLY C 1 352 ? 71.214 18.421 -39.169 1.000 17.191 329 GLY C O 1
ATOM 8461 N N . LEU C 1 353 ? 69.280 19.461 -39.727 1.000 15.657 330 LEU C N 1
ATOM 8462 C CA . LEU C 1 353 ? 69.955 20.615 -40.301 1.000 15.578 330 LEU C CA 1
ATOM 8463 C C . LEU C 1 353 ? 70.764 21.369 -39.241 1.000 15.420 330 LEU C C 1
ATOM 8464 O O . LEU C 1 353 ? 71.903 21.773 -39.521 1.000 16.284 330 LEU C O 1
ATOM 8469 N N . ALA C 1 354 ? 70.173 21.575 -38.051 1.000 15.877 331 ALA C N 1
ATOM 8470 C CA . ALA C 1 354 ? 70.875 22.333 -37.021 1.000 15.652 331 ALA C CA 1
ATOM 8471 C C . ALA C 1 354 ? 72.173 21.633 -36.629 1.000 15.465 331 ALA C C 1
ATOM 8472 O O . ALA C 1 354 ? 73.204 22.274 -36.445 1.000 16.888 331 ALA C O 1
ATOM 8474 N N . VAL C 1 355 ? 72.128 20.292 -36.512 1.000 15.730 332 VAL C N 1
ATOM 8475 C CA . VAL C 1 355 ? 73.318 19.529 -36.153 1.000 15.745 332 VAL C CA 1
ATOM 8476 C C . VAL C 1 355 ? 74.392 19.661 -37.237 1.000 14.899 332 VAL C C 1
ATOM 8477 O O . VAL C 1 355 ? 75.567 19.898 -36.922 1.000 15.910 332 VAL C O 1
ATOM 8481 N N . LEU C 1 356 ? 74.005 19.472 -38.512 1.000 15.543 333 LEU C N 1
ATOM 8482 C CA . LEU C 1 356 ? 74.993 19.561 -39.584 1.000 16.782 333 LEU C CA 1
ATOM 8483 C C . LEU C 1 356 ? 75.664 20.935 -39.573 1.000 16.407 333 LEU C C 1
ATOM 8484 O O . LEU C 1 356 ? 76.888 21.046 -39.691 1.000 16.874 333 LEU C O 1
ATOM 8489 N N . ARG C 1 357 ? 74.853 21.990 -39.438 1.000 17.129 334 ARG C N 1
ATOM 8490 C CA . ARG C 1 357 ? 75.396 23.346 -39.452 1.000 16.424 334 ARG C CA 1
ATOM 8491 C C . ARG C 1 357 ? 76.394 23.549 -38.310 1.000 16.404 334 ARG C C 1
ATOM 8492 O O . ARG C 1 357 ? 77.458 24.157 -38.505 1.000 18.770 334 ARG C O 1
ATOM 8500 N N . GLU C 1 358 ? 76.050 23.050 -37.113 1.000 16.484 335 GLU C N 1
ATOM 8501 C CA . GLU C 1 358 ? 76.912 23.237 -35.956 1.000 16.653 335 GLU C CA 1
ATOM 8502 C C . GLU C 1 358 ? 78.248 22.527 -36.157 1.000 17.977 335 GLU C C 1
ATOM 8503 O O . GLU C 1 358 ? 79.273 22.993 -35.627 1.000 21.710 335 GLU C O 1
ATOM 8509 N N . LEU C 1 359 ? 78.223 21.404 -36.905 1.000 17.111 336 LEU C N 1
ATOM 8510 C CA . LEU C 1 359 ? 79.406 20.582 -37.140 1.000 16.613 336 LEU C CA 1
ATOM 8511 C C . LEU C 1 359 ? 80.166 21.027 -38.391 1.000 17.901 336 LEU C C 1
ATOM 8512 O O . LEU C 1 359 ? 81.203 20.436 -38.695 1.000 20.954 336 LEU C O 1
ATOM 8517 N N . GLY C 1 360 ? 79.668 22.054 -39.107 1.000 17.844 337 GLY C N 1
ATOM 8518 C CA . GLY C 1 360 ? 80.370 22.556 -40.279 1.000 17.861 337 GLY C CA 1
ATOM 8519 C C . GLY C 1 360 ? 80.168 21.732 -41.549 1.000 18.110 337 GLY C C 1
ATOM 8520 O O . GLY C 1 360 ? 80.979 21.852 -42.472 1.000 21.809 337 GLY C O 1
ATOM 8521 N N . VAL C 1 361 ? 79.081 20.939 -41.605 1.000 17.420 338 VAL C N 1
ATOM 8522 C CA . VAL C 1 361 ? 78.792 20.092 -42.759 1.000 16.388 338 VAL C CA 1
ATOM 8523 C C . VAL C 1 361 ? 77.646 20.735 -43.548 1.000 15.871 338 VAL C C 1
ATOM 8524 O O . VAL C 1 361 ? 76.664 21.131 -42.941 1.000 19.197 338 VAL C O 1
ATOM 8528 N N . ALA C 1 362 ? 77.734 20.758 -44.892 1.000 17.018 339 ALA C N 1
ATOM 8529 C CA . ALA C 1 362 ? 76.664 21.325 -45.707 1.000 17.086 339 ALA C CA 1
ATOM 8530 C C . ALA C 1 362 ? 75.334 20.592 -45.510 1.000 16.478 339 ALA C C 1
ATOM 8531 O O . ALA C 1 362 ? 75.290 19.389 -45.225 1.000 17.643 339 ALA C O 1
ATOM 8533 N N . ASP C 1 363 ? 74.238 21.331 -45.716 1.000 17.173 340 ASP C N 1
ATOM 8534 C CA . ASP C 1 363 ? 72.881 20.815 -45.532 1.000 17.451 340 ASP C CA 1
ATOM 8535 C C . ASP C 1 363 ? 72.599 19.628 -46.453 1.000 17.589 340 ASP C C 1
ATOM 8536 O O . ASP C 1 363 ? 71.747 18.787 -46.137 1.000 17.326 340 ASP C O 1
ATOM 8541 N N . ASP C 1 364 ? 73.286 19.601 -47.603 1.000 16.875 341 ASP C N 1
ATOM 8542 C CA . ASP C 1 364 ? 73.109 18.582 -48.634 1.000 16.036 341 ASP C CA 1
ATOM 8543 C C . ASP C 1 364 ? 74.427 17.863 -48.920 1.000 15.584 341 ASP C C 1
ATOM 8544 O O . ASP C 1 364 ? 74.590 17.276 -50.000 1.000 18.225 341 ASP C O 1
ATOM 8549 N N . ALA C 1 365 ? 75.341 17.848 -47.938 1.000 16.895 342 ALA C N 1
ATOM 8550 C CA . ALA C 1 365 ? 76.632 17.187 -48.137 1.000 17.223 342 ALA C CA 1
ATOM 8551 C C . ALA C 1 365 ? 76.447 15.755 -48.645 1.000 17.273 342 ALA C C 1
ATOM 8552 O O . ALA C 1 365 ? 75.625 14.991 -48.118 1.000 17.810 342 ALA C O 1
ATOM 8554 N N . PRO C 1 366 ? 77.218 15.323 -49.674 1.000 16.984 343 PRO C N 1
ATOM 8555 C CA . PRO C 1 366 ? 76.965 14.031 -50.313 1.000 17.198 343 PRO C CA 1
ATOM 8556 C C . PRO C 1 366 ? 77.140 12.819 -49.398 1.000 16.692 343 PRO C C 1
ATOM 8557 O O . PRO C 1 366 ? 76.514 11.778 -49.637 1.000 18.249 343 PRO C O 1
ATOM 8561 N N . GLN C 1 367 ? 78.002 12.955 -48.381 1.000 17.500 344 GLN C N 1
ATOM 8562 C CA . GLN C 1 367 ? 78.310 11.829 -47.504 1.000 17.592 344 GLN C CA 1
ATOM 8563 C C . GLN C 1 367 ? 77.269 11.662 -46.401 1.000 15.984 344 GLN C C 1
ATOM 8564 O O . GLN C 1 367 ? 77.335 10.686 -45.650 1.000 16.033 344 GLN C O 1
ATOM 8570 N N . VAL C 1 368 ? 76.316 12.593 -46.302 1.000 15.286 345 VAL C N 1
ATOM 8571 C CA . VAL C 1 368 ? 75.305 12.529 -45.250 1.000 14.542 345 VAL C CA 1
ATOM 8572 C C . VAL C 1 368 ? 74.048 11.834 -45.784 1.000 14.926 345 VAL C C 1
ATOM 8573 O O . VAL C 1 368 ? 73.502 12.220 -46.809 1.000 16.151 345 VAL C O 1
ATOM 8577 N N . ASN C 1 369 ? 73.602 10.784 -45.070 1.000 14.798 346 ASN C N 1
ATOM 8578 C CA . ASN C 1 369 ? 72.344 10.088 -45.340 1.000 13.520 346 ASN C CA 1
ATOM 8579 C C . ASN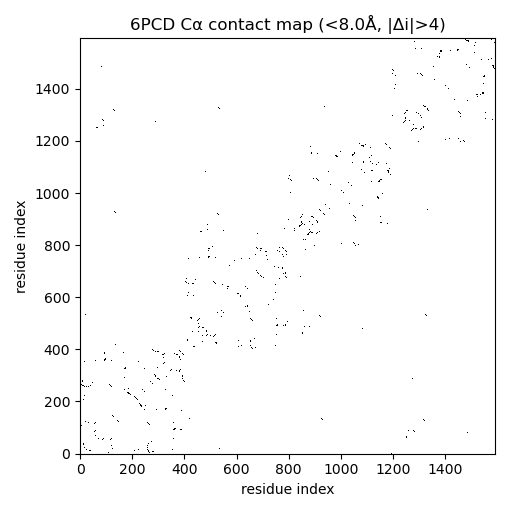 C 1 369 ? 72.160 9.851 -46.844 1.000 13.369 346 ASN C C 1
ATOM 8580 O O . ASN C 1 369 ? 71.143 10.248 -47.417 1.000 15.011 346 ASN C O 1
ATOM 8585 N N . PRO C 1 370 ? 73.127 9.185 -47.528 1.000 13.996 347 PRO C N 1
ATOM 8586 C CA . PRO C 1 370 ? 73.083 9.081 -48.988 1.000 15.197 347 PRO C CA 1
ATOM 8587 C C . PRO C 1 370 ? 71.938 8.217 -49.519 1.000 13.921 347 PRO C C 1
ATOM 8588 O O . PRO C 1 370 ? 71.602 8.311 -50.707 1.000 15.525 347 PRO C O 1
ATOM 8592 N N . ASN C 1 371 ? 71.372 7.363 -48.635 1.000 14.368 348 ASN C N 1
ATOM 8593 C CA . ASN C 1 371 ? 70.252 6.500 -48.977 1.000 14.976 348 ASN C CA 1
ATOM 8594 C C . ASN C 1 371 ? 68.975 6.970 -48.281 1.000 14.118 348 ASN C C 1
ATOM 8595 O O . ASN C 1 371 ? 68.002 6.213 -48.185 1.000 15.687 348 ASN C O 1
ATOM 8600 N N . GLY C 1 372 ? 68.989 8.237 -47.823 1.000 14.360 349 GLY C N 1
ATOM 8601 C CA . GLY C 1 372 ? 67.875 8.817 -47.095 1.000 14.514 349 GLY C CA 1
ATOM 8602 C C . GLY C 1 372 ? 67.915 8.397 -45.630 1.000 14.049 349 GLY C C 1
ATOM 8603 O O . GLY C 1 372 ? 68.838 7.691 -45.173 1.000 15.697 349 GLY C O 1
ATOM 8604 N N . GLY C 1 373 ? 66.876 8.781 -44.900 1.000 14.454 350 GLY C N 1
ATOM 8605 C CA . GLY C 1 373 ? 66.843 8.525 -43.472 1.000 14.180 350 GLY C CA 1
ATOM 8606 C C . GLY C 1 373 ? 65.427 8.470 -42.928 1.000 13.952 350 GLY C C 1
ATOM 8607 O O . GLY C 1 373 ? 64.492 8.242 -43.692 1.000 14.555 350 GLY C O 1
ATOM 8608 N N . ALA C 1 374 ? 65.299 8.648 -41.608 1.000 15.015 351 ALA C N 1
ATOM 8609 C CA . ALA C 1 374 ? 64.052 8.371 -40.905 1.000 13.558 351 ALA C CA 1
ATOM 8610 C C . ALA C 1 374 ? 62.833 9.148 -41.407 1.000 14.198 351 ALA C C 1
ATOM 8611 O O . ALA C 1 374 ? 61.707 8.703 -41.185 1.000 14.740 351 ALA C O 1
ATOM 8613 N N . ILE C 1 375 ? 62.991 10.341 -42.017 1.000 14.033 352 ILE C N 1
ATOM 8614 C CA . ILE C 1 375 ? 61.771 10.962 -42.522 1.000 15.325 352 ILE C CA 1
ATOM 8615 C C . ILE C 1 375 ? 61.091 10.038 -43.543 1.000 14.001 352 ILE C C 1
ATOM 8616 O O . ILE C 1 375 ? 59.862 9.921 -43.570 1.000 15.072 352 ILE C O 1
ATOM 8621 N N . ALA C 1 376 ? 61.904 9.401 -44.393 1.000 13.865 353 ALA C N 1
ATOM 8622 C CA . ALA C 1 376 ? 61.392 8.432 -45.356 1.000 14.790 353 ALA C CA 1
ATOM 8623 C C . ALA C 1 376 ? 61.178 7.047 -44.729 1.000 14.135 353 ALA C C 1
ATOM 8624 O O . ALA C 1 376 ? 60.152 6.424 -44.970 1.000 15.577 353 ALA C O 1
ATOM 8626 N N . LEU C 1 377 ? 62.165 6.594 -43.960 1.000 15.134 354 LEU C N 1
ATOM 8627 C CA . LEU C 1 377 ? 62.207 5.175 -43.600 1.000 14.724 354 LEU C CA 1
ATOM 8628 C C . LEU C 1 377 ? 61.413 4.875 -42.337 1.000 14.845 354 LEU C C 1
ATOM 8629 O O . LEU C 1 377 ? 61.086 3.714 -42.082 1.000 16.456 354 LEU C O 1
ATOM 8634 N N . GLY C 1 378 ? 61.168 5.881 -41.486 1.000 14.439 355 GLY C N 1
ATOM 8635 C CA . GLY C 1 378 ? 60.577 5.659 -40.174 1.000 14.088 355 GLY C CA 1
ATOM 8636 C C . GLY C 1 378 ? 61.617 5.368 -39.099 1.000 15.061 355 GLY C C 1
ATOM 8637 O O . GLY C 1 378 ? 62.802 5.228 -39.398 1.000 16.162 355 GLY C O 1
ATOM 8638 N N . ALA C 1 379 ? 61.151 5.288 -37.850 1.000 16.236 356 ALA C N 1
ATOM 8639 C CA . ALA C 1 379 ? 62.070 5.245 -36.723 1.000 16.480 356 ALA C CA 1
ATOM 8640 C C . ALA C 1 379 ? 61.472 4.456 -35.559 1.000 15.216 356 ALA C C 1
ATOM 8641 O O . ALA C 1 379 ? 61.067 5.047 -34.559 1.000 16.619 356 ALA C O 1
ATOM 8643 N N . PRO C 1 380 ? 61.496 3.098 -35.581 1.000 14.549 357 PRO C N 1
ATOM 8644 C CA . PRO C 1 380 ? 61.135 2.335 -34.381 1.000 14.534 357 PRO C CA 1
ATOM 8645 C C . PRO C 1 380 ? 62.238 2.569 -33.348 1.000 13.921 357 PRO C C 1
ATOM 8646 O O . PRO C 1 380 ? 63.387 2.202 -33.586 1.000 14.761 357 PRO C O 1
ATOM 8650 N N . LEU C 1 381 ? 61.921 3.247 -32.230 1.000 14.253 358 LEU C N 1
ATOM 8651 C CA . LEU C 1 381 ? 62.990 3.835 -31.420 1.000 14.390 358 LEU C CA 1
ATOM 8652 C C . LEU C 1 381 ? 64.154 2.889 -31.131 1.000 14.200 358 LEU C C 1
ATOM 8653 O O . LEU C 1 381 ? 65.300 3.192 -31.474 1.000 15.232 358 LEU C O 1
ATOM 8658 N N . GLY C 1 382 ? 63.888 1.731 -30.483 1.000 15.673 359 GLY C N 1
ATOM 8659 C CA . GLY C 1 382 ? 64.975 0.855 -30.060 1.000 14.598 359 GLY C CA 1
ATOM 8660 C C . GLY C 1 382 ? 65.782 0.260 -31.210 1.000 14.321 359 GLY C C 1
ATOM 8661 O O . GLY C 1 382 ? 66.942 -0.110 -30.997 1.000 16.108 359 GLY C O 1
ATOM 8662 N N A MET C 1 383 ? 65.182 0.136 -32.404 0.500 14.852 360 MET C N 1
ATOM 8663 N N B MET C 1 383 ? 65.140 0.113 -32.381 0.500 14.726 360 MET C N 1
ATOM 8664 C CA A MET C 1 383 ? 65.873 -0.489 -33.532 0.500 14.356 360 MET C CA 1
ATOM 8665 C CA B MET C 1 383 ? 65.761 -0.435 -33.586 0.500 14.738 360 MET C CA 1
ATOM 8666 C C A MET C 1 383 ? 66.698 0.526 -34.335 0.500 14.275 360 MET C C 1
ATOM 8667 C C B MET C 1 383 ? 66.749 0.571 -34.196 0.500 14.711 360 MET C C 1
ATOM 8668 O O A MET C 1 383 ? 67.639 0.151 -35.047 0.500 13.501 360 MET C O 1
ATOM 8669 O O B MET C 1 383 ? 67.888 0.219 -34.531 0.500 13.551 360 MET C O 1
ATOM 8678 N N A SER C 1 384 ? 66.343 1.812 -34.213 0.500 13.788 361 SER C N 1
ATOM 8679 N N B SER C 1 384 ? 66.291 1.825 -34.323 0.500 15.334 361 SER C N 1
ATOM 8680 C CA A SER C 1 384 ? 66.834 2.824 -35.143 0.500 13.645 361 SER C CA 1
ATOM 8681 C CA B SER C 1 384 ? 66.883 2.849 -35.181 0.500 16.279 361 SER C CA 1
ATOM 8682 C C A SER C 1 384 ? 68.348 3.005 -35.076 0.500 13.541 361 SER C C 1
ATOM 8683 C C B SER C 1 384 ? 68.399 2.921 -35.089 0.500 15.052 361 SER C C 1
ATOM 8684 O O A SER C 1 384 ? 68.975 3.178 -36.116 0.500 14.613 361 SER C O 1
ATOM 8685 O O B SER C 1 384 ? 69.072 2.987 -36.114 0.500 16.099 361 SER C O 1
ATOM 8690 N N . GLY C 1 385 ? 68.916 3.002 -33.857 1.000 14.084 362 GLY C N 1
ATOM 8691 C CA . GLY C 1 385 ? 70.343 3.191 -33.656 1.000 15.070 362 GLY C CA 1
ATOM 8692 C C . GLY C 1 385 ? 71.171 2.017 -34.185 1.000 13.943 362 GLY C C 1
ATOM 8693 O O . GLY C 1 385 ? 72.294 2.190 -34.655 1.000 14.799 362 GLY C O 1
ATOM 8694 N N . ALA C 1 386 ? 70.614 0.790 -34.070 1.000 14.532 363 ALA C N 1
ATOM 8695 C CA . ALA C 1 386 ? 71.291 -0.371 -34.630 1.000 13.606 363 ALA C CA 1
ATOM 8696 C C . ALA C 1 386 ? 71.236 -0.284 -36.161 1.000 13.652 363 ALA C C 1
ATOM 8697 O O . ALA C 1 386 ? 72.209 -0.619 -36.860 1.000 14.242 363 ALA C O 1
ATOM 8699 N N . ARG C 1 387 ? 70.090 0.172 -36.712 1.000 14.573 364 ARG C N 1
ATOM 8700 C CA . ARG C 1 387 ? 70.008 0.364 -38.163 1.000 13.156 364 ARG C CA 1
ATOM 8701 C C . ARG C 1 387 ? 71.068 1.367 -38.650 1.000 13.361 364 ARG C C 1
ATOM 8702 O O . ARG C 1 387 ? 71.699 1.159 -39.691 1.000 14.561 364 ARG C O 1
ATOM 8710 N N . LEU C 1 388 ? 71.240 2.488 -37.920 1.000 13.599 365 LEU C N 1
ATOM 8711 C CA . LEU C 1 388 ? 72.193 3.485 -38.424 1.000 14.053 365 LEU C CA 1
ATOM 8712 C C . LEU C 1 388 ? 73.608 2.902 -38.497 1.000 13.163 365 LEU C C 1
ATOM 8713 O O . LEU C 1 388 ? 74.341 3.185 -39.450 1.000 14.562 365 LEU C O 1
ATOM 8718 N N . VAL C 1 389 ? 73.996 2.092 -37.499 1.000 14.089 366 VAL C N 1
ATOM 8719 C CA . VAL C 1 389 ? 75.330 1.509 -37.550 1.000 13.760 366 VAL C CA 1
ATOM 8720 C C . VAL C 1 389 ? 75.442 0.519 -38.715 1.000 13.724 366 VAL C C 1
ATOM 8721 O O . VAL C 1 389 ? 76.425 0.563 -39.459 1.000 14.242 366 VAL C O 1
ATOM 8725 N N . LEU C 1 390 ? 74.447 -0.371 -38.856 1.000 13.681 367 LEU C N 1
ATOM 8726 C CA . LEU C 1 390 ? 74.592 -1.379 -39.909 1.000 14.195 367 LEU C CA 1
ATOM 8727 C C . LEU C 1 390 ? 74.505 -0.752 -41.308 1.000 12.873 367 LEU C C 1
ATOM 8728 O O . LEU C 1 390 ? 75.203 -1.176 -42.224 1.000 14.136 367 LEU C O 1
ATOM 8733 N N . THR C 1 391 ? 73.683 0.301 -41.463 1.000 14.098 368 THR C N 1
ATOM 8734 C CA . THR C 1 391 ? 73.556 0.925 -42.775 1.000 13.228 368 THR C CA 1
ATOM 8735 C C . THR C 1 391 ? 74.785 1.773 -43.098 1.000 13.633 368 THR C C 1
ATOM 8736 O O . THR C 1 391 ? 75.181 1.849 -44.261 1.000 14.330 368 THR C O 1
ATOM 8740 N N . ALA C 1 392 ? 75.386 2.395 -42.071 1.000 14.391 369 ALA C N 1
ATOM 8741 C CA . ALA C 1 392 ? 76.635 3.122 -42.308 1.000 14.124 369 ALA C CA 1
ATOM 8742 C C . ALA C 1 392 ? 77.698 2.162 -42.859 1.000 14.366 369 ALA C C 1
ATOM 8743 O O . ALA C 1 392 ? 78.417 2.477 -43.826 1.000 14.614 369 ALA C O 1
ATOM 8745 N N . LEU C 1 393 ? 77.782 0.971 -42.236 1.000 15.034 370 LEU C N 1
ATOM 8746 C CA . LEU C 1 393 ? 78.764 -0.018 -42.677 1.000 13.888 370 LEU C CA 1
ATOM 8747 C C . LEU C 1 393 ? 78.484 -0.449 -44.120 1.000 14.070 370 LEU C C 1
ATOM 8748 O O . LEU C 1 393 ? 79.378 -0.488 -44.959 1.000 15.686 370 LEU C O 1
ATOM 8753 N N . HIS C 1 394 ? 77.220 -0.774 -44.392 1.000 14.945 371 HIS C N 1
ATOM 8754 C CA . HIS C 1 394 ? 76.792 -1.155 -45.728 1.000 14.739 371 HIS C CA 1
ATOM 8755 C C . HIS C 1 394 ? 77.205 -0.088 -46.755 1.000 13.894 371 HIS C C 1
ATOM 8756 O O . HIS C 1 394 ? 77.735 -0.416 -47.831 1.000 15.717 371 HIS C O 1
ATOM 8763 N N . GLN C 1 395 ? 76.939 1.194 -46.443 1.000 14.613 372 GLN C N 1
ATOM 8764 C CA . GLN C 1 395 ? 77.284 2.285 -47.351 1.000 14.187 372 GLN C CA 1
ATOM 8765 C C . GLN C 1 395 ? 78.801 2.423 -47.530 1.000 13.833 372 GLN C C 1
ATOM 8766 O O . GLN C 1 395 ? 79.250 2.707 -48.640 1.000 15.402 372 GLN C O 1
ATOM 8772 N N . LEU C 1 396 ? 79.592 2.225 -46.461 1.000 15.231 373 LEU C N 1
ATOM 8773 C CA . LEU C 1 396 ? 81.047 2.242 -46.629 1.000 15.267 373 LEU C CA 1
ATOM 8774 C C . LEU C 1 396 ? 81.486 1.153 -47.616 1.000 14.830 373 LEU C C 1
ATOM 8775 O O . LEU C 1 396 ? 82.399 1.376 -48.404 1.000 16.137 373 LEU C O 1
ATOM 8780 N N . GLU C 1 397 ? 80.862 -0.043 -47.565 1.000 15.057 374 GLU C N 1
ATOM 8781 C CA . GLU C 1 397 ? 81.221 -1.127 -48.480 1.000 15.272 374 GLU C CA 1
ATOM 8782 C C . GLU C 1 397 ? 80.853 -0.734 -49.917 1.000 15.586 374 GLU C C 1
ATOM 8783 O O . GLU C 1 397 ? 81.651 -0.939 -50.845 1.000 17.936 374 GLU C O 1
ATOM 8789 N N . LYS C 1 398 ? 79.645 -0.181 -50.094 1.000 16.170 375 LYS C N 1
ATOM 8790 C CA . LYS C 1 398 ? 79.203 0.203 -51.430 1.000 17.330 375 LYS C CA 1
ATOM 8791 C C . LYS C 1 398 ? 80.143 1.248 -52.038 1.000 18.034 375 LYS C C 1
ATOM 8792 O O . LYS C 1 398 ? 80.466 1.162 -53.226 1.000 20.760 375 LYS C O 1
ATOM 8798 N N . SER C 1 399 ? 80.578 2.228 -51.227 1.000 16.692 376 SER C N 1
ATOM 8799 C CA . SER C 1 399 ? 81.297 3.386 -51.739 1.000 17.338 376 SER C CA 1
ATOM 8800 C C . SER C 1 399 ? 82.811 3.232 -51.653 1.000 16.546 376 SER C C 1
ATOM 8801 O O . SER C 1 399 ? 83.561 4.063 -52.178 1.000 20.233 376 SER C O 1
ATOM 8804 N N . GLY C 1 400 ? 83.277 2.195 -50.957 1.000 17.062 377 GLY C N 1
ATOM 8805 C CA . GLY C 1 400 ? 84.707 2.054 -50.745 1.000 18.240 377 GLY C CA 1
ATOM 8806 C C . GLY C 1 400 ? 85.278 3.060 -49.748 1.000 18.537 377 GLY C C 1
ATOM 8807 O O . GLY C 1 400 ? 86.482 3.326 -49.750 1.000 22.997 377 GLY C O 1
ATOM 8808 N N . GLY C 1 401 ? 84.403 3.649 -48.922 1.000 18.315 378 GLY C N 1
ATOM 8809 C CA . GLY C 1 401 ? 84.822 4.561 -47.869 1.000 17.126 378 GLY C CA 1
ATOM 8810 C C . GLY C 1 401 ? 85.558 3.850 -46.734 1.000 17.130 378 GLY C C 1
ATOM 8811 O O . GLY C 1 401 ? 85.485 2.628 -46.620 1.000 19.848 378 GLY C O 1
ATOM 8812 N N . ARG C 1 402 ? 86.216 4.629 -45.864 1.000 16.924 379 ARG C N 1
ATOM 8813 C CA . ARG C 1 402 ? 86.980 4.078 -44.756 1.000 18.213 379 ARG C CA 1
ATOM 8814 C C . ARG C 1 402 ? 86.221 4.302 -43.448 1.000 16.507 379 ARG C C 1
ATOM 8815 O O . ARG C 1 402 ? 85.661 3.369 -42.877 1.000 18.182 379 ARG C O 1
ATOM 8823 N N . LYS C 1 403 ? 86.196 5.545 -42.949 1.000 17.628 380 LYS C N 1
ATOM 8824 C CA . LYS C 1 403 ? 85.588 5.781 -41.641 1.000 16.493 380 LYS C CA 1
ATOM 8825 C C . LYS C 1 403 ? 84.128 6.201 -41.788 1.000 15.408 380 LYS C C 1
ATOM 8826 O O . LYS C 1 403 ? 83.772 6.992 -42.678 1.000 16.830 380 LYS C O 1
ATOM 8832 N N . GLY C 1 404 ? 83.287 5.705 -40.878 1.000 14.289 381 GLY C N 1
ATOM 8833 C CA . GLY C 1 404 ? 81.891 6.105 -40.840 1.000 15.705 381 GLY C CA 1
ATOM 8834 C C . GLY C 1 404 ? 81.472 6.580 -39.451 1.000 12.850 381 GLY C C 1
ATOM 8835 O O . GLY C 1 404 ? 81.989 6.103 -38.432 1.000 14.530 381 GLY C O 1
ATOM 8836 N N . LEU C 1 405 ? 80.503 7.498 -39.425 1.000 14.876 382 LEU C N 1
ATOM 8837 C CA . LEU C 1 405 ? 79.953 8.029 -38.186 1.000 13.651 382 LEU C CA 1
ATOM 8838 C C . LEU C 1 405 ? 78.444 7.812 -38.211 1.000 12.572 382 LEU C C 1
ATOM 8839 O O . LEU C 1 405 ? 77.796 8.139 -39.212 1.000 15.473 382 LEU C O 1
ATOM 8844 N N . ALA C 1 406 ? 77.898 7.305 -37.099 1.000 13.821 383 ALA C N 1
ATOM 8845 C CA . ALA C 1 406 ? 76.457 7.241 -36.891 1.000 12.870 383 ALA C CA 1
ATOM 8846 C C . ALA C 1 406 ? 76.140 8.033 -35.625 1.000 12.981 383 ALA C C 1
ATOM 8847 O O . ALA C 1 406 ? 76.850 7.881 -34.625 1.000 14.776 383 ALA C O 1
ATOM 8849 N N . THR C 1 407 ? 75.119 8.905 -35.692 1.000 13.362 384 THR C N 1
ATOM 8850 C CA . THR C 1 407 ? 74.841 9.743 -34.538 1.000 14.329 384 THR C CA 1
ATOM 8851 C C . THR C 1 407 ? 73.353 10.086 -34.493 1.000 14.304 384 THR C C 1
ATOM 8852 O O . THR C 1 407 ? 72.677 10.155 -35.523 1.000 15.194 384 THR C O 1
ATOM 8856 N N . MET C 1 408 ? 72.844 10.239 -33.272 1.000 14.490 385 MET C N 1
ATOM 8857 C CA . MET C 1 408 ? 71.418 10.505 -33.144 1.000 15.178 385 MET C CA 1
ATOM 8858 C C . MET C 1 408 ? 71.073 11.262 -31.874 1.000 13.385 385 MET C C 1
ATOM 8859 O O . MET C 1 408 ? 71.809 11.224 -30.889 1.000 14.720 385 MET C O 1
ATOM 8864 N N . CYS C 1 409 ? 69.952 11.985 -31.979 1.000 14.069 386 CYS C N 1
ATOM 8865 C CA . CYS C 1 409 ? 69.416 12.731 -30.854 1.000 14.713 386 CYS C CA 1
ATOM 8866 C C . CYS C 1 409 ? 68.545 11.825 -29.994 1.000 13.620 386 CYS C C 1
ATOM 8867 O O . CYS C 1 409 ? 68.121 10.758 -30.460 1.000 16.752 386 CYS C O 1
ATOM 8870 N N . VAL C 1 410 ? 68.298 12.268 -28.752 1.000 13.923 387 VAL C N 1
ATOM 8871 C CA . VAL C 1 410 ? 67.619 11.485 -27.724 1.000 13.885 387 VAL C CA 1
ATOM 8872 C C . VAL C 1 410 ? 66.664 12.382 -26.948 1.000 13.452 387 VAL C C 1
ATOM 8873 O O . VAL C 1 410 ? 67.061 13.461 -26.461 1.000 15.646 387 VAL C O 1
ATOM 8877 N N . GLY C 1 411 ? 65.426 11.939 -26.788 1.000 14.208 388 GLY C N 1
ATOM 8878 C CA . GLY C 1 411 ? 64.475 12.672 -25.964 1.000 14.246 388 GLY C CA 1
ATOM 8879 C C . GLY C 1 411 ? 65.015 12.951 -24.560 1.000 14.830 388 GLY C C 1
ATOM 8880 O O . GLY C 1 411 ? 65.813 12.188 -24.006 1.000 15.362 388 GLY C O 1
ATOM 8881 N N . VAL C 1 412 ? 64.552 14.075 -23.987 1.000 14.279 389 VAL C N 1
ATOM 8882 C CA . VAL C 1 412 ? 65.009 14.546 -22.687 1.000 14.033 389 VAL C CA 1
ATOM 8883 C C . VAL C 1 412 ? 66.472 15.011 -22.739 1.000 14.298 389 VAL C C 1
ATOM 8884 O O . VAL C 1 412 ? 67.092 15.205 -21.678 1.000 15.893 389 VAL C O 1
ATOM 8888 N N . GLY C 1 413 ? 66.998 15.253 -23.962 1.000 14.979 390 GLY C N 1
ATOM 8889 C CA . GLY C 1 413 ? 68.224 16.054 -24.124 1.000 14.259 390 GLY C CA 1
ATOM 8890 C C . GLY C 1 413 ? 69.535 15.246 -24.115 1.000 14.049 390 GLY C C 1
ATOM 8891 O O . GLY C 1 413 ? 70.423 15.504 -23.304 1.000 15.706 390 GLY C O 1
ATOM 8892 N N . GLN C 1 414 ? 69.693 14.311 -25.070 1.000 13.777 391 GLN C N 1
ATOM 8893 C CA . GLN C 1 414 ? 70.996 13.671 -25.207 1.000 13.847 391 GLN C CA 1
ATOM 8894 C C . GLN C 1 414 ? 71.345 13.471 -26.682 1.000 14.145 391 GLN C C 1
ATOM 8895 O O . GLN C 1 414 ? 70.523 13.638 -27.579 1.000 15.223 391 GLN C O 1
ATOM 8901 N N . GLY C 1 415 ? 72.602 13.084 -26.896 1.000 15.145 392 GLY C N 1
ATOM 8902 C CA . GLY C 1 415 ? 73.042 12.593 -28.187 1.000 16.297 392 GLY C CA 1
ATOM 8903 C C . GLY C 1 415 ? 73.970 11.402 -27.970 1.000 14.064 392 GLY C C 1
ATOM 8904 O O . GLY C 1 415 ? 74.578 11.263 -26.923 1.000 15.919 392 GLY C O 1
ATOM 8905 N N . LEU C 1 416 ? 74.065 10.589 -29.014 1.000 14.000 393 LEU C N 1
ATOM 8906 C CA . LEU C 1 416 ? 74.993 9.460 -28.991 1.000 14.922 393 LEU C CA 1
ATOM 8907 C C . LEU C 1 416 ? 75.682 9.411 -30.353 1.000 14.488 393 LEU C C 1
ATOM 8908 O O . LEU C 1 416 ? 75.031 9.680 -31.378 1.000 14.388 393 LEU C O 1
ATOM 8913 N N . ALA C 1 417 ? 76.977 9.048 -30.364 1.000 14.649 394 ALA C N 1
ATOM 8914 C CA . ALA C 1 417 ? 77.753 8.971 -31.598 1.000 14.767 394 ALA C CA 1
ATOM 8915 C C . ALA C 1 417 ? 78.628 7.721 -31.539 1.000 13.173 394 ALA C C 1
ATOM 8916 O O . ALA C 1 417 ? 79.164 7.402 -30.479 1.000 15.302 394 ALA C O 1
ATOM 8918 N N . LEU C 1 418 ? 78.756 7.044 -32.689 1.000 13.144 395 LEU C N 1
ATOM 8919 C CA . LEU C 1 418 ? 79.580 5.846 -32.761 1.000 14.350 395 LEU C CA 1
ATOM 8920 C C . LEU C 1 418 ? 80.315 5.844 -34.100 1.000 14.195 395 LEU C C 1
ATOM 8921 O O . LEU C 1 418 ? 79.726 6.117 -35.152 1.000 15.169 395 LEU C O 1
ATOM 8926 N N . ALA C 1 419 ? 81.620 5.571 -34.041 1.000 14.179 396 ALA C N 1
ATOM 8927 C CA . ALA C 1 419 ? 82.493 5.596 -35.214 1.000 14.324 396 ALA C CA 1
ATOM 8928 C C . ALA C 1 419 ? 83.011 4.187 -35.513 1.000 14.029 396 ALA C C 1
ATOM 8929 O O . ALA C 1 419 ? 83.344 3.422 -34.599 1.000 15.615 396 ALA C O 1
ATOM 8931 N N . ILE C 1 420 ? 83.065 3.867 -36.810 1.000 13.956 397 ILE C N 1
ATOM 8932 C CA . ILE C 1 420 ? 83.568 2.580 -37.308 1.000 14.070 397 ILE C CA 1
ATOM 8933 C C . ILE C 1 420 ? 84.552 2.826 -38.459 1.000 15.030 397 ILE C C 1
ATOM 8934 O O . ILE C 1 420 ? 84.567 3.911 -39.055 1.000 15.910 397 ILE C O 1
ATOM 8939 N N . GLU C 1 421 ? 85.342 1.800 -38.791 1.000 15.710 398 GLU C N 1
ATOM 8940 C CA . GLU C 1 421 ? 86.241 1.855 -39.934 1.000 15.855 398 GLU C CA 1
ATOM 8941 C C . GLU C 1 421 ? 86.137 0.554 -40.718 1.000 14.743 398 GLU C C 1
ATOM 8942 O O . GLU C 1 421 ? 86.384 -0.531 -40.177 1.000 17.323 398 GLU C O 1
ATOM 8948 N N . ARG C 1 422 ? 85.823 0.663 -42.014 1.000 16.552 399 ARG C N 1
ATOM 8949 C CA . ARG C 1 422 ? 85.738 -0.537 -42.843 1.000 16.440 399 ARG C CA 1
ATOM 8950 C C . ARG C 1 422 ? 87.089 -1.262 -42.865 1.000 17.339 399 ARG C C 1
ATOM 8951 O O . ARG C 1 422 ? 88.140 -0.616 -42.919 1.000 19.570 399 ARG C O 1
ATOM 8959 N N . VAL C 1 423 ? 87.058 -2.607 -42.828 1.000 18.607 400 VAL C N 1
ATOM 8960 C CA . VAL C 1 423 ? 88.268 -3.407 -42.988 1.000 22.342 400 VAL C CA 1
ATOM 8961 C C . VAL C 1 423 ? 88.101 -4.361 -44.173 1.000 34.760 400 VAL C C 1
ATOM 8962 O O . VAL C 1 423 ? 89.084 -4.919 -44.705 1.000 42.702 400 VAL C O 1
ATOM 8967 N N . GLY D 1 22 ? -13.917 -1.881 -14.036 1.000 27.338 -1 GLY D N 1
ATOM 8968 C CA . GLY D 1 22 ? -13.401 -0.713 -14.879 1.000 24.123 -1 GLY D CA 1
ATOM 8969 C C . GLY D 1 22 ? -12.766 0.405 -14.061 1.000 21.488 -1 GLY D C 1
ATOM 8970 O O . GLY D 1 22 ? -12.006 1.220 -14.601 1.000 26.833 -1 GLY D O 1
ATOM 8971 N N . SER D 1 23 ? -13.080 0.450 -12.760 1.000 22.388 0 SER D N 1
ATOM 8972 C CA . SER D 1 23 ? -12.541 1.499 -11.907 1.000 21.977 0 SER D CA 1
ATOM 8973 C C . SER D 1 23 ? -11.086 1.208 -11.535 1.000 20.865 0 SER D C 1
ATOM 8974 O O . SER D 1 23 ? -10.659 0.054 -11.456 1.000 24.914 0 SER D O 1
ATOM 8977 N N . MET D 1 24 ? -10.336 2.279 -11.254 1.000 22.069 1 MET D N 1
ATOM 8978 C CA . MET D 1 24 ? -8.997 2.161 -10.687 1.000 21.038 1 MET D CA 1
ATOM 8979 C C . MET D 1 24 ? -9.099 1.602 -9.263 1.000 22.180 1 MET D C 1
ATOM 8980 O O . MET D 1 24 ? -10.173 1.591 -8.655 1.000 25.255 1 MET D O 1
ATOM 8985 N N . HIS D 1 25 ? -7.969 1.106 -8.750 1.000 20.396 2 HIS D N 1
ATOM 8986 C CA . HIS D 1 25 ? -7.896 0.520 -7.423 1.000 19.006 2 HIS D CA 1
ATOM 8987 C C . HIS D 1 25 ? -7.098 1.428 -6.496 1.000 17.887 2 HIS D C 1
ATOM 8988 O O . HIS D 1 25 ? -6.046 1.916 -6.899 1.000 19.361 2 HIS D O 1
ATOM 8995 N N . ASP D 1 26 ? -7.555 1.572 -5.237 1.000 17.566 3 ASP D N 1
ATOM 8996 C CA . ASP D 1 26 ? -6.739 2.209 -4.205 1.000 17.641 3 ASP D CA 1
ATOM 8997 C C . ASP D 1 26 ? -5.435 1.436 -3.987 1.000 15.530 3 ASP D C 1
ATOM 8998 O O . ASP D 1 26 ? -5.402 0.213 -4.073 1.000 17.662 3 ASP D O 1
ATOM 9003 N N . VAL D 1 27 ? -4.362 2.172 -3.676 1.000 15.052 4 VAL D N 1
ATOM 9004 C CA . VAL D 1 27 ? -3.045 1.600 -3.469 1.000 14.500 4 VAL D CA 1
ATOM 9005 C C . VAL D 1 27 ? -2.514 2.071 -2.122 1.000 14.801 4 VAL D C 1
ATOM 9006 O O . VAL D 1 27 ? -2.450 3.282 -1.877 1.000 15.685 4 VAL D O 1
ATOM 9010 N N . PHE D 1 28 ? -2.069 1.130 -1.277 1.000 14.628 5 PHE D N 1
ATOM 9011 C CA . PHE D 1 28 ? -1.597 1.475 0.061 1.000 14.624 5 PHE D CA 1
ATOM 9012 C C . PHE D 1 28 ? -0.119 1.173 0.204 1.000 14.595 5 PHE D C 1
ATOM 9013 O O . PHE D 1 28 ? 0.328 0.082 -0.149 1.000 16.003 5 PHE D O 1
ATOM 9021 N N . ILE D 1 29 ? 0.622 2.127 0.767 1.000 14.113 6 ILE D N 1
ATOM 9022 C CA . ILE D 1 29 ? 1.959 1.860 1.279 1.000 13.959 6 ILE D CA 1
ATOM 9023 C C . ILE D 1 29 ? 1.801 1.226 2.652 1.000 14.087 6 ILE D C 1
ATOM 9024 O O . ILE D 1 29 ? 1.061 1.722 3.496 1.000 14.770 6 ILE D O 1
ATOM 9029 N N . CYS D 1 30 ? 2.519 0.112 2.844 1.000 14.758 7 CYS D N 1
ATOM 9030 C CA . CYS D 1 30 ? 2.495 -0.655 4.083 1.000 14.477 7 CYS D CA 1
ATOM 9031 C C . CYS D 1 30 ? 3.867 -0.486 4.730 1.000 15.324 7 CYS D C 1
ATOM 9032 O O . CYS D 1 30 ? 4.322 0.652 4.866 1.000 15.630 7 CYS D O 1
ATOM 9035 N N . ASP D 1 31 ? 4.580 -1.553 5.065 1.000 16.317 8 ASP D N 1
ATOM 9036 C CA . ASP D 1 31 ? 5.842 -1.422 5.783 1.000 14.858 8 ASP D CA 1
ATOM 9037 C C . ASP D 1 31 ? 6.900 -0.789 4.872 1.000 13.516 8 ASP D C 1
ATOM 9038 O O . ASP D 1 31 ? 6.851 -0.944 3.642 1.000 15.800 8 ASP D O 1
ATOM 9043 N N . ALA D 1 32 ? 7.854 -0.089 5.495 1.000 13.869 9 ALA D N 1
ATOM 9044 C CA . ALA D 1 32 ? 8.964 0.540 4.793 1.000 15.039 9 ALA D CA 1
ATOM 9045 C C . ALA D 1 32 ? 10.183 0.559 5.710 1.000 14.275 9 ALA D C 1
ATOM 9046 O O . ALA D 1 32 ? 10.028 0.789 6.917 1.000 19.643 9 ALA D O 1
ATOM 9048 N N . ILE D 1 33 ? 11.376 0.383 5.114 1.000 14.536 10 ILE D N 1
ATOM 9049 C CA . ILE D 1 33 ? 12.595 0.296 5.902 1.000 15.373 10 ILE D CA 1
ATOM 9050 C C . ILE D 1 33 ? 13.773 0.760 5.032 1.000 13.765 10 ILE D C 1
ATOM 9051 O O . ILE D 1 33 ? 13.693 0.704 3.796 1.000 15.179 10 ILE D O 1
ATOM 9056 N N . ARG D 1 34 ? 14.870 1.177 5.672 1.000 14.417 11 ARG D N 1
ATOM 9057 C CA . ARG D 1 34 ? 16.057 1.600 4.936 1.000 13.889 11 ARG D CA 1
ATOM 9058 C C . ARG D 1 34 ? 17.321 1.221 5.706 1.000 12.742 11 ARG D C 1
ATOM 9059 O O . ARG D 1 34 ? 17.284 1.019 6.919 1.000 14.358 11 ARG D O 1
ATOM 9067 N N . THR D 1 35 ? 18.446 1.151 4.986 1.000 13.477 12 THR D N 1
ATOM 9068 C CA . THR D 1 35 ? 19.739 1.106 5.642 1.000 13.457 12 THR D CA 1
ATOM 9069 C C . THR D 1 35 ? 20.067 2.495 6.191 1.000 13.322 12 THR D C 1
ATOM 9070 O O . THR D 1 35 ? 19.448 3.487 5.778 1.000 15.518 12 THR D O 1
ATOM 9074 N N . PRO D 1 36 ? 21.073 2.613 7.080 1.000 13.906 13 PRO D N 1
ATOM 9075 C CA . PRO D 1 36 ? 21.685 3.929 7.321 1.000 14.797 13 PRO D CA 1
ATOM 9076 C C . PRO D 1 36 ? 22.281 4.421 6.000 1.000 15.061 13 PRO D C 1
ATOM 9077 O O . PRO D 1 36 ? 22.539 3.629 5.096 1.000 15.446 13 PRO D O 1
ATOM 9081 N N . ILE D 1 37 ? 22.559 5.731 5.915 1.000 14.731 14 ILE D N 1
ATOM 9082 C CA . ILE D 1 37 ? 23.276 6.302 4.782 1.000 14.065 14 ILE D CA 1
ATOM 9083 C C . ILE D 1 37 ? 24.740 6.475 5.181 1.000 13.764 14 ILE D C 1
ATOM 9084 O O . ILE D 1 37 ? 25.032 7.129 6.182 1.000 15.435 14 ILE D O 1
ATOM 9089 N N . GLY D 1 38 ? 25.653 5.857 4.419 1.000 14.350 15 GLY D N 1
ATOM 9090 C CA . GLY D 1 38 ? 27.086 5.993 4.666 1.000 14.962 15 GLY D CA 1
ATOM 9091 C C . GLY D 1 38 ? 27.755 7.089 3.839 1.000 14.544 15 GLY D C 1
ATOM 9092 O O . GLY D 1 38 ? 27.271 7.497 2.776 1.000 15.678 15 GLY D O 1
ATOM 9093 N N . ARG D 1 39 ? 28.881 7.569 4.361 1.000 14.974 16 ARG D N 1
ATOM 9094 C CA . ARG D 1 39 ? 29.709 8.522 3.643 1.000 15.129 16 ARG D CA 1
ATOM 9095 C C . ARG D 1 39 ? 30.466 7.811 2.525 1.000 14.391 16 ARG D C 1
ATOM 9096 O O . ARG D 1 39 ? 30.775 6.627 2.649 1.000 15.917 16 ARG D O 1
ATOM 9104 N N . PHE D 1 40 ? 30.844 8.540 1.466 1.000 15.184 17 PHE D N 1
ATOM 9105 C CA . PHE D 1 40 ? 31.755 7.998 0.462 1.000 15.504 17 PHE D CA 1
ATOM 9106 C C . PHE D 1 40 ? 33.015 7.425 1.122 1.000 15.005 17 PHE D C 1
ATOM 9107 O O . PHE D 1 40 ? 33.680 8.106 1.897 1.000 17.582 17 PHE D O 1
ATOM 9115 N N . GLY D 1 41 ? 33.346 6.159 0.815 1.000 15.886 18 GLY D N 1
ATOM 9116 C CA . GLY D 1 41 ? 34.543 5.536 1.365 1.000 16.198 18 GLY D CA 1
ATOM 9117 C C . GLY D 1 41 ? 34.389 5.140 2.837 1.000 16.986 18 GLY D C 1
ATOM 9118 O O . GLY D 1 41 ? 35.360 4.732 3.477 1.000 19.473 18 GLY D O 1
ATOM 9119 N N . GLY D 1 42 ? 33.173 5.310 3.371 1.000 16.561 19 GLY D N 1
ATOM 9120 C CA . GLY D 1 42 ? 32.909 5.207 4.797 1.000 16.566 19 GLY D CA 1
ATOM 9121 C C . GLY D 1 42 ? 32.267 3.876 5.191 1.000 16.682 19 GLY D C 1
ATOM 9122 O O . GLY D 1 42 ? 32.682 2.803 4.722 1.000 17.806 19 GLY D O 1
ATOM 9123 N N . ALA D 1 43 ? 31.241 3.952 6.057 1.000 16.524 20 ALA D N 1
ATOM 9124 C CA . ALA D 1 43 ? 30.768 2.817 6.839 1.000 16.293 20 ALA D CA 1
ATOM 9125 C C . ALA D 1 43 ? 30.222 1.677 5.981 1.000 15.685 20 ALA D C 1
ATOM 9126 O O . ALA D 1 43 ? 30.288 0.505 6.408 1.000 17.589 20 ALA D O 1
ATOM 9128 N N . LEU D 1 44 ? 29.666 2.011 4.809 1.000 14.552 21 LEU D N 1
ATOM 9129 C CA . LEU D 1 44 ? 29.078 0.982 3.951 1.000 15.355 21 LEU D CA 1
ATOM 9130 C C . LEU D 1 44 ? 29.881 0.756 2.675 1.000 14.081 21 LEU D C 1
ATOM 9131 O O . LEU D 1 44 ? 29.413 0.026 1.788 1.000 15.955 21 LEU D O 1
ATOM 9136 N N . ALA D 1 45 ? 31.105 1.301 2.586 1.000 15.635 22 ALA D N 1
ATOM 9137 C CA . ALA D 1 45 ? 31.841 1.272 1.330 1.000 15.527 22 ALA D CA 1
ATOM 9138 C C . ALA D 1 45 ? 32.230 -0.150 0.926 1.000 15.256 22 ALA D C 1
ATOM 9139 O O . ALA D 1 45 ? 32.457 -0.391 -0.261 1.000 17.006 22 ALA D O 1
ATOM 9141 N N . SER D 1 46 ? 32.337 -1.075 1.901 1.000 16.020 23 SER D N 1
ATOM 9142 C CA . SER D 1 46 ? 32.704 -2.452 1.609 1.000 16.773 23 SER D CA 1
ATOM 9143 C C . SER D 1 46 ? 31.539 -3.287 1.052 1.000 16.815 23 SER D C 1
ATOM 9144 O O . SER D 1 46 ? 31.741 -4.454 0.691 1.000 20.198 23 SER D O 1
ATOM 9147 N N . VAL D 1 47 ? 30.304 -2.754 1.042 1.000 16.325 24 VAL D N 1
ATOM 9148 C CA . VAL D 1 47 ? 29.119 -3.566 0.767 1.000 17.571 24 VAL D CA 1
ATOM 9149 C C . VAL D 1 47 ? 28.745 -3.427 -0.709 1.000 17.423 24 VAL D C 1
ATOM 9150 O O . VAL D 1 47 ? 28.439 -2.321 -1.150 1.000 18.085 24 VAL D O 1
ATOM 9154 N N . ARG D 1 48 ? 28.786 -4.536 -1.471 1.000 18.220 25 ARG D N 1
ATOM 9155 C CA . ARG D 1 48 ? 28.407 -4.503 -2.878 1.000 18.456 25 ARG D CA 1
ATOM 9156 C C . ARG D 1 48 ? 27.014 -3.878 -3.013 1.000 16.547 25 ARG D C 1
ATOM 9157 O O . ARG D 1 48 ? 26.156 -4.141 -2.174 1.000 16.344 25 ARG D O 1
ATOM 9165 N N . ALA D 1 49 ? 26.761 -3.153 -4.119 1.000 19.252 26 ALA D N 1
ATOM 9166 C CA . ALA D 1 49 ? 25.470 -2.504 -4.337 1.000 19.981 26 ALA D CA 1
ATOM 9167 C C . ALA D 1 49 ? 24.312 -3.504 -4.355 1.000 18.672 26 ALA D C 1
ATOM 9168 O O . ALA D 1 49 ? 23.227 -3.215 -3.864 1.000 20.659 26 ALA D O 1
ATOM 9170 N N . ASP D 1 50 ? 24.522 -4.696 -4.965 1.000 16.321 27 ASP D N 1
ATOM 9171 C CA . ASP D 1 50 ? 23.461 -5.691 -5.053 1.000 15.539 27 ASP D CA 1
ATOM 9172 C C . ASP D 1 50 ? 23.162 -6.238 -3.653 1.000 16.046 27 ASP D C 1
ATOM 9173 O O . ASP D 1 50 ? 21.993 -6.352 -3.273 1.000 17.240 27 ASP D O 1
ATOM 9178 N N . ASP D 1 51 ? 24.223 -6.542 -2.874 1.000 16.632 28 ASP D N 1
ATOM 9179 C CA . ASP D 1 51 ? 24.025 -6.986 -1.495 1.000 16.042 28 ASP D CA 1
ATOM 9180 C C . ASP D 1 51 ? 23.346 -5.906 -0.635 1.000 15.709 28 ASP D C 1
ATOM 9181 O O . ASP D 1 51 ? 22.497 -6.195 0.215 1.000 15.872 28 ASP D O 1
ATOM 9186 N N . LEU D 1 52 ? 23.731 -4.634 -0.861 1.000 15.177 29 LEU D N 1
ATOM 9187 C CA . LEU D 1 52 ? 23.162 -3.546 -0.078 1.000 15.384 29 LEU D CA 1
ATOM 9188 C C . LEU D 1 52 ? 21.661 -3.421 -0.382 1.000 15.586 29 LEU D C 1
ATOM 9189 O O . LEU D 1 52 ? 20.853 -3.236 0.540 1.000 16.055 29 LEU D O 1
ATOM 9194 N N . ALA D 1 53 ? 21.293 -3.539 -1.672 1.000 17.171 30 ALA D N 1
ATOM 9195 C CA . ALA D 1 53 ? 19.882 -3.492 -2.072 1.000 16.766 30 ALA D CA 1
ATOM 9196 C C . ALA D 1 53 ? 19.079 -4.608 -1.387 1.000 16.090 30 ALA D C 1
ATOM 9197 O O . ALA D 1 53 ? 17.890 -4.450 -1.057 1.000 16.260 30 ALA D O 1
ATOM 9199 N N . ALA D 1 54 ? 19.735 -5.768 -1.220 1.000 15.571 31 ALA D N 1
ATOM 9200 C CA . ALA D 1 54 ? 19.078 -6.921 -0.604 1.000 16.438 31 ALA D CA 1
ATOM 9201 C C . ALA D 1 54 ? 18.799 -6.704 0.887 1.000 15.919 31 ALA D C 1
ATOM 9202 O O . ALA D 1 54 ? 17.918 -7.352 1.438 1.000 17.484 31 ALA D O 1
ATOM 9204 N N . VAL D 1 55 ? 19.555 -5.835 1.576 1.000 15.910 32 VAL D N 1
ATOM 9205 C CA . VAL D 1 55 ? 19.406 -5.689 3.022 1.000 15.595 32 VAL D CA 1
ATOM 9206 C C . VAL D 1 55 ? 17.979 -5.275 3.399 1.000 15.802 32 VAL D C 1
ATOM 9207 O O . VAL D 1 55 ? 17.340 -5.945 4.225 1.000 15.991 32 VAL D O 1
ATOM 9211 N N . PRO D 1 56 ? 17.389 -4.195 2.820 1.000 15.165 33 PRO D N 1
ATOM 9212 C CA . PRO D 1 56 ? 16.009 -3.857 3.169 1.000 14.835 33 PRO D CA 1
ATOM 9213 C C . PRO D 1 56 ? 14.990 -4.904 2.720 1.000 14.064 33 PRO D C 1
ATOM 9214 O O . PRO D 1 56 ? 13.945 -5.050 3.351 1.000 15.580 33 PRO D O 1
ATOM 9218 N N . LEU D 1 57 ? 15.287 -5.620 1.624 1.000 15.372 34 LEU D N 1
ATOM 9219 C CA . LEU D 1 57 ? 14.376 -6.691 1.206 1.000 15.394 34 LEU D CA 1
ATOM 9220 C C . LEU D 1 57 ? 14.323 -7.814 2.245 1.000 14.698 34 LEU D C 1
ATOM 9221 O O . LEU D 1 57 ? 13.234 -8.277 2.599 1.000 15.461 34 LEU D O 1
ATOM 9226 N N . LYS D 1 58 ? 15.500 -8.207 2.756 1.000 15.759 35 LYS D N 1
ATOM 9227 C CA . LYS D 1 58 ? 15.544 -9.227 3.804 1.000 15.985 35 LYS D CA 1
ATOM 9228 C C . LYS D 1 58 ? 14.776 -8.773 5.047 1.000 15.822 35 LYS D C 1
ATOM 9229 O O . LYS D 1 58 ? 14.073 -9.562 5.678 1.000 16.767 35 LYS D O 1
ATOM 9235 N N . ALA D 1 59 ? 14.892 -7.481 5.386 1.000 16.093 36 ALA D N 1
ATOM 9236 C CA . ALA D 1 59 ? 14.206 -6.941 6.554 1.000 15.590 36 ALA D CA 1
ATOM 9237 C C . ALA D 1 59 ? 12.684 -6.955 6.336 1.000 14.823 36 ALA D C 1
ATOM 9238 O O . ALA D 1 59 ? 11.926 -7.271 7.256 1.000 16.484 36 ALA D O 1
ATOM 9240 N N . LEU D 1 60 ? 12.217 -6.595 5.125 1.000 14.591 37 LEU D N 1
ATOM 9241 C CA . LEU D 1 60 ? 10.778 -6.649 4.863 1.000 14.579 37 LEU D CA 1
ATOM 9242 C C . LEU D 1 60 ? 10.249 -8.071 5.068 1.000 14.990 37 LEU D C 1
ATOM 9243 O O . LEU D 1 60 ? 9.140 -8.245 5.591 1.000 16.724 37 LEU D O 1
ATOM 9248 N N . ILE D 1 61 ? 11.018 -9.080 4.621 1.000 16.404 38 ILE D N 1
ATOM 9249 C CA . ILE D 1 61 ? 10.580 -10.465 4.797 1.000 15.426 38 ILE D CA 1
ATOM 9250 C C . ILE D 1 61 ? 10.422 -10.791 6.288 1.000 15.155 38 ILE D C 1
ATOM 9251 O O . ILE D 1 61 ? 9.388 -11.313 6.709 1.000 17.878 38 ILE D O 1
ATOM 9256 N N . GLU D 1 62 ? 11.412 -10.413 7.104 1.000 16.578 39 GLU D N 1
ATOM 9257 C CA . GLU D 1 62 ? 11.383 -10.738 8.531 1.000 17.221 39 GLU D CA 1
ATOM 9258 C C . GLU D 1 62 ? 10.216 -10.010 9.212 1.000 17.573 39 GLU D C 1
ATOM 9259 O O . GLU D 1 62 ? 9.561 -10.564 10.109 1.000 18.726 39 GLU D O 1
ATOM 9265 N N . ARG D 1 63 ? 9.969 -8.754 8.786 1.000 15.895 40 ARG D N 1
ATOM 9266 C CA . ARG D 1 63 ? 9.035 -7.871 9.467 1.000 16.096 40 ARG D CA 1
ATOM 9267 C C . ARG D 1 63 ? 7.575 -8.131 9.086 1.000 16.303 40 ARG D C 1
ATOM 9268 O O . ARG D 1 63 ? 6.683 -7.637 9.783 1.000 17.374 40 ARG D O 1
ATOM 9276 N N . ASN D 1 64 ? 7.313 -8.888 8.001 1.000 15.810 41 ASN D N 1
ATOM 9277 C CA . ASN D 1 64 ? 5.957 -9.034 7.484 1.000 15.887 41 ASN D CA 1
ATOM 9278 C C . ASN D 1 64 ? 5.666 -10.525 7.266 1.000 14.833 41 ASN D C 1
ATOM 9279 O O . ASN D 1 64 ? 5.513 -10.991 6.140 1.000 16.090 41 ASN D O 1
ATOM 9284 N N . PRO D 1 65 ? 5.551 -11.305 8.359 1.000 15.225 42 PRO D N 1
ATOM 9285 C CA . PRO D 1 65 ? 5.494 -12.777 8.260 1.000 15.562 42 PRO D CA 1
ATOM 9286 C C . PRO D 1 65 ? 4.151 -13.351 7.803 1.000 15.926 42 PRO D C 1
ATOM 9287 O O . PRO D 1 65 ? 4.064 -14.560 7.599 1.000 20.053 42 PRO D O 1
ATOM 9291 N N . GLY D 1 66 ? 3.129 -12.499 7.598 1.000 15.939 43 GLY D N 1
ATOM 9292 C CA . GLY D 1 66 ? 1.855 -12.955 7.057 1.000 16.665 43 GLY D CA 1
ATOM 9293 C C . GLY D 1 66 ? 1.827 -13.018 5.531 1.000 15.498 43 GLY D C 1
ATOM 9294 O O . GLY D 1 66 ? 0.892 -13.592 4.948 1.000 17.293 43 GLY D O 1
ATOM 9295 N N . VAL D 1 67 ? 2.846 -12.441 4.883 1.000 15.467 44 VAL D N 1
ATOM 9296 C CA . VAL D 1 67 ? 2.864 -12.373 3.430 1.000 15.393 44 VAL D CA 1
ATOM 9297 C C . VAL D 1 67 ? 3.176 -13.763 2.855 1.000 16.243 44 VAL D C 1
ATOM 9298 O O . VAL D 1 67 ? 4.102 -14.480 3.297 1.000 17.702 44 VAL D O 1
ATOM 9302 N N . GLN D 1 68 ? 2.426 -14.118 1.797 1.000 17.013 45 GLN D N 1
ATOM 9303 C CA . GLN D 1 68 ? 2.767 -15.278 0.981 1.000 16.928 45 GLN D CA 1
ATOM 9304 C C . GLN D 1 68 ? 3.708 -14.771 -0.110 1.000 16.276 45 GLN D C 1
ATOM 9305 O O . GLN D 1 68 ? 3.256 -14.182 -1.099 1.000 16.931 45 GLN D O 1
ATOM 9311 N N . TRP D 1 69 ? 5.017 -14.959 0.104 1.000 16.558 46 TRP D N 1
ATOM 9312 C CA . TRP D 1 69 ? 6.032 -14.266 -0.678 1.000 17.162 46 TRP D CA 1
ATOM 9313 C C . TRP D 1 69 ? 5.990 -14.631 -2.163 1.000 17.984 46 TRP D C 1
ATOM 9314 O O . TRP D 1 69 ? 6.376 -13.814 -3.003 1.000 17.901 46 TRP D O 1
ATOM 9325 N N . ASP D 1 70 ? 5.495 -15.826 -2.493 1.000 18.191 47 ASP D N 1
ATOM 9326 C CA . ASP D 1 70 ? 5.399 -16.193 -3.895 1.000 17.895 47 ASP D CA 1
ATOM 9327 C C . ASP D 1 70 ? 4.289 -15.447 -4.642 1.000 17.122 47 ASP D C 1
ATOM 9328 O O . ASP D 1 70 ? 4.119 -15.665 -5.852 1.000 19.725 47 ASP D O 1
ATOM 9333 N N A GLN D 1 71 ? 3.562 -14.570 -3.931 0.500 16.753 48 GLN D N 1
ATOM 9334 N N B GLN D 1 71 ? 3.574 -14.552 -3.941 0.500 18.263 48 GLN D N 1
ATOM 9335 C CA A GLN D 1 71 ? 2.516 -13.750 -4.534 0.500 15.919 48 GLN D CA 1
ATOM 9336 C CA B GLN D 1 71 ? 2.538 -13.732 -4.557 0.500 18.018 48 GLN D CA 1
ATOM 9337 C C A GLN D 1 71 ? 3.016 -12.350 -4.919 0.500 15.314 48 GLN D C 1
ATOM 9338 C C B GLN D 1 71 ? 2.953 -12.263 -4.670 0.500 16.378 48 GLN D C 1
ATOM 9339 O O A GLN D 1 71 ? 2.276 -11.608 -5.568 0.500 15.415 48 GLN D O 1
ATOM 9340 O O B GLN D 1 71 ? 2.105 -11.399 -4.880 0.500 16.410 48 GLN D O 1
ATOM 9351 N N . VAL D 1 72 ? 4.251 -11.978 -4.541 1.000 16.362 49 VAL D N 1
ATOM 9352 C CA . VAL D 1 72 ? 4.762 -10.647 -4.893 1.000 15.788 49 VAL D CA 1
ATOM 9353 C C . VAL D 1 72 ? 4.799 -10.562 -6.421 1.000 15.328 49 VAL D C 1
ATOM 9354 O O . VAL D 1 72 ? 5.413 -11.403 -7.086 1.000 18.089 49 VAL D O 1
ATOM 9358 N N . ASP D 1 73 ? 4.128 -9.558 -6.987 1.000 16.273 50 ASP D N 1
ATOM 9359 C CA . ASP D 1 73 ? 3.987 -9.430 -8.429 1.000 16.034 50 ASP D CA 1
ATOM 9360 C C . ASP D 1 73 ? 5.244 -8.866 -9.092 1.000 14.731 50 ASP D C 1
ATOM 9361 O O . ASP D 1 73 ? 5.488 -9.136 -10.267 1.000 16.016 50 ASP D O 1
ATOM 9366 N N . GLU D 1 74 ? 5.985 -8.001 -8.374 1.000 16.278 51 GLU D N 1
ATOM 9367 C CA . GLU D 1 74 ? 7.129 -7.327 -8.977 1.000 15.278 51 GLU D CA 1
ATOM 9368 C C . GLU D 1 74 ? 7.923 -6.625 -7.883 1.000 14.359 51 GLU D C 1
ATOM 9369 O O . GLU D 1 74 ? 7.342 -6.148 -6.892 1.000 15.176 51 GLU D O 1
ATOM 9375 N N . VAL D 1 75 ? 9.242 -6.562 -8.077 1.000 14.510 52 VAL D N 1
ATOM 9376 C CA . VAL D 1 75 ? 10.102 -5.664 -7.317 1.000 13.761 52 VAL D CA 1
ATOM 9377 C C . VAL D 1 75 ? 10.604 -4.583 -8.275 1.000 14.463 52 VAL D C 1
ATOM 9378 O O . VAL D 1 75 ? 11.250 -4.883 -9.270 1.000 15.794 52 VAL D O 1
ATOM 9382 N N . PHE D 1 76 ? 10.264 -3.317 -7.961 1.000 15.768 53 PHE D N 1
ATOM 9383 C CA . PHE D 1 76 ? 10.689 -2.146 -8.740 1.000 14.928 53 PHE D CA 1
ATOM 9384 C C . PHE D 1 76 ? 11.785 -1.442 -7.938 1.000 14.024 53 PHE D C 1
ATOM 9385 O O . PHE D 1 76 ? 11.518 -1.037 -6.794 1.000 14.736 53 PHE D O 1
ATOM 9393 N N . PHE D 1 77 ? 12.996 -1.288 -8.505 1.000 14.844 54 PHE D N 1
ATOM 9394 C CA . PHE D 1 77 ? 14.051 -0.595 -7.771 1.000 13.959 54 PHE D CA 1
ATOM 9395 C C . PHE D 1 77 ? 14.636 0.516 -8.626 1.000 14.370 54 PHE D C 1
ATOM 9396 O O . PHE D 1 77 ? 14.866 0.356 -9.821 1.000 15.246 54 PHE D O 1
ATOM 9404 N N . GLY D 1 78 ? 14.901 1.656 -7.962 1.000 13.625 55 GLY D N 1
ATOM 9405 C CA . GLY D 1 78 ? 15.619 2.769 -8.597 1.000 13.813 55 GLY D CA 1
ATOM 9406 C C . GLY D 1 78 ? 17.130 2.626 -8.449 1.000 13.135 55 GLY D C 1
ATOM 9407 O O . GLY D 1 78 ? 17.616 2.217 -7.394 1.000 14.729 55 GLY D O 1
ATOM 9408 N N . CYS D 1 79 ? 17.881 2.977 -9.498 1.000 13.924 56 CYS D N 1
ATOM 9409 C CA . CYS D 1 79 ? 19.339 2.950 -9.442 1.000 13.916 56 CYS D CA 1
ATOM 9410 C C . CYS D 1 79 ? 19.854 3.850 -10.567 1.000 12.354 56 CYS D C 1
ATOM 9411 O O . CYS D 1 79 ? 19.494 3.647 -11.721 1.000 14.137 56 CYS D O 1
ATOM 9414 N N . ALA D 1 80 ? 20.699 4.847 -10.220 1.000 14.500 57 ALA D N 1
ATOM 9415 C CA . ALA D 1 80 ? 21.133 5.804 -11.239 1.000 13.565 57 ALA D CA 1
ATOM 9416 C C . ALA D 1 80 ? 22.338 5.337 -12.059 1.000 13.014 57 ALA D C 1
ATOM 9417 O O . ALA D 1 80 ? 22.580 5.845 -13.163 1.000 16.389 57 ALA D O 1
ATOM 9419 N N . ASN D 1 81 ? 23.137 4.417 -11.506 1.000 13.887 58 ASN D N 1
ATOM 9420 C CA . ASN D 1 81 ? 24.414 4.083 -12.143 1.000 14.227 58 ASN D CA 1
ATOM 9421 C C . ASN D 1 81 ? 24.267 2.865 -13.071 1.000 14.126 58 ASN D C 1
ATOM 9422 O O . ASN D 1 81 ? 24.209 3.014 -14.292 1.000 15.561 58 ASN D O 1
ATOM 9427 N N . GLN D 1 82 ? 24.196 1.658 -12.474 1.000 14.960 59 GLN D N 1
ATOM 9428 C CA . GLN D 1 82 ? 23.973 0.371 -13.153 1.000 14.685 59 GLN D CA 1
ATOM 9429 C C . GLN D 1 82 ? 25.181 -0.081 -13.970 1.000 13.942 59 GLN D C 1
ATOM 9430 O O . GLN D 1 82 ? 25.051 -1.040 -14.752 1.000 15.433 59 GLN D O 1
ATOM 9436 N N . ALA D 1 83 ? 26.373 0.502 -13.729 1.000 13.756 60 ALA D N 1
ATOM 9437 C CA . ALA D 1 83 ? 27.595 0.047 -14.405 1.000 13.459 60 ALA D CA 1
ATOM 9438 C C . ALA D 1 83 ? 28.436 -0.895 -13.533 1.000 13.515 60 ALA D C 1
ATOM 9439 O O . ALA D 1 83 ? 29.293 -1.604 -14.067 1.000 16.001 60 ALA D O 1
ATOM 9441 N N . GLY D 1 84 ? 28.203 -0.888 -12.209 1.000 14.565 61 GLY D N 1
ATOM 9442 C CA . GLY D 1 84 ? 29.019 -1.626 -11.251 1.000 15.846 61 GLY D CA 1
ATOM 9443 C C . GLY D 1 84 ? 28.346 -2.925 -10.815 1.000 14.253 61 GLY D C 1
ATOM 9444 O O . GLY D 1 84 ? 27.782 -3.657 -11.643 1.000 15.985 61 GLY D O 1
ATOM 9445 N N . GLU D 1 85 ? 28.403 -3.200 -9.506 1.000 14.093 62 GLU D N 1
ATOM 9446 C CA . GLU D 1 85 ? 27.811 -4.429 -8.981 1.000 14.503 62 GLU D CA 1
ATOM 9447 C C . GLU D 1 85 ? 26.287 -4.340 -9.017 1.000 15.286 62 GLU D C 1
ATOM 9448 O O . GLU D 1 85 ? 25.617 -5.343 -8.749 1.000 15.220 62 GLU D O 1
ATOM 9454 N N . ASP D 1 86 ? 25.778 -3.153 -9.398 1.000 15.123 63 ASP D N 1
ATOM 9455 C CA . ASP D 1 86 ? 24.373 -2.880 -9.660 1.000 13.990 63 ASP D CA 1
ATOM 9456 C C . ASP D 1 86 ? 23.997 -3.108 -11.130 1.000 14.204 63 ASP D C 1
ATOM 9457 O O . ASP D 1 86 ? 22.894 -2.726 -11.545 1.000 14.786 63 ASP D O 1
ATOM 9462 N N . ASN D 1 87 ? 24.882 -3.744 -11.919 1.000 14.423 64 ASN D N 1
ATOM 9463 C CA . ASN D 1 87 ? 24.595 -3.941 -13.335 1.000 14.283 64 ASN D CA 1
ATOM 9464 C C . ASN D 1 87 ? 23.538 -5.029 -13.578 1.000 13.855 64 ASN D C 1
ATOM 9465 O O . ASN D 1 87 ? 23.309 -5.929 -12.754 1.000 15.447 64 ASN D O 1
ATOM 9470 N N . ARG D 1 88 ? 22.929 -4.947 -14.762 1.000 13.832 65 ARG D N 1
ATOM 9471 C CA . ARG D 1 88 ? 22.104 -6.025 -15.314 1.000 13.436 65 ARG D CA 1
ATOM 9472 C C . ARG D 1 88 ? 20.855 -6.271 -14.470 1.000 14.458 65 ARG D C 1
ATOM 9473 O O . ARG D 1 88 ? 20.492 -7.429 -14.194 1.000 16.085 65 ARG D O 1
ATOM 9481 N N . ASN D 1 89 ? 20.177 -5.174 -14.103 1.000 13.868 66 ASN D N 1
ATOM 9482 C CA . ASN D 1 89 ? 18.868 -5.200 -13.475 1.000 13.711 66 ASN D CA 1
ATOM 9483 C C . ASN D 1 89 ? 19.000 -5.561 -12.002 1.000 14.227 66 ASN D C 1
ATOM 9484 O O . ASN D 1 89 ? 18.641 -6.650 -11.563 1.000 14.992 66 ASN D O 1
ATOM 9489 N N . VAL D 1 90 ? 19.468 -4.598 -11.208 1.000 14.150 67 VAL D N 1
ATOM 9490 C CA . VAL D 1 90 ? 19.772 -4.811 -9.802 1.000 13.814 67 VAL D CA 1
ATOM 9491 C C . VAL D 1 90 ? 18.506 -5.225 -9.037 1.000 13.384 67 VAL D C 1
ATOM 9492 O O . VAL D 1 90 ? 18.627 -5.900 -8.018 1.000 16.154 67 VAL D O 1
ATOM 9496 N N . ALA D 1 91 ? 17.310 -4.762 -9.448 1.000 13.417 68 ALA D N 1
ATOM 9497 C CA . ALA D 1 91 ? 16.084 -5.202 -8.789 1.000 14.139 68 ALA D CA 1
ATOM 9498 C C . ALA D 1 91 ? 15.997 -6.734 -8.686 1.000 13.867 68 ALA D C 1
ATOM 9499 O O . ALA D 1 91 ? 15.705 -7.260 -7.609 1.000 15.217 68 ALA D O 1
ATOM 9501 N N . ARG D 1 92 ? 16.225 -7.392 -9.835 1.000 14.764 69 ARG D N 1
ATOM 9502 C CA . ARG D 1 92 ? 16.172 -8.856 -9.881 1.000 15.484 69 ARG D CA 1
ATOM 9503 C C . ARG D 1 92 ? 17.364 -9.483 -9.140 1.000 14.040 69 ARG D C 1
ATOM 9504 O O . ARG D 1 92 ? 17.212 -10.485 -8.420 1.000 15.627 69 ARG D O 1
ATOM 9512 N N . MET D 1 93 ? 18.561 -8.938 -9.310 1.000 14.865 70 MET D N 1
ATOM 9513 C CA . MET D 1 93 ? 19.703 -9.451 -8.549 1.000 14.178 70 MET D CA 1
ATOM 9514 C C . MET D 1 93 ? 19.410 -9.431 -7.039 1.000 15.143 70 MET D C 1
ATOM 9515 O O . MET D 1 93 ? 19.631 -10.406 -6.294 1.000 16.156 70 MET D O 1
ATOM 9520 N N . ALA D 1 94 ? 18.912 -8.285 -6.549 1.000 16.002 71 ALA D N 1
ATOM 9521 C CA . ALA D 1 94 ? 18.676 -8.067 -5.132 1.000 15.324 71 ALA D CA 1
ATOM 9522 C C . ALA D 1 94 ? 17.575 -8.977 -4.599 1.000 13.594 71 ALA D C 1
ATOM 9523 O O . ALA D 1 94 ? 17.737 -9.523 -3.504 1.000 15.056 71 ALA D O 1
ATOM 9525 N N . LEU D 1 95 ? 16.495 -9.175 -5.357 1.000 14.851 72 LEU D N 1
ATOM 9526 C CA . LEU D 1 95 ? 15.435 -10.009 -4.798 1.000 14.540 72 LEU D CA 1
ATOM 9527 C C . LEU D 1 95 ? 15.916 -11.468 -4.668 1.000 14.682 72 LEU D C 1
ATOM 9528 O O . LEU D 1 95 ? 15.568 -12.126 -3.683 1.000 15.557 72 LEU D O 1
ATOM 9533 N N . LEU D 1 96 ? 16.761 -11.931 -5.605 1.000 15.365 73 LEU D N 1
ATOM 9534 C CA . LEU D 1 96 ? 17.300 -13.296 -5.504 1.000 15.750 73 LEU D CA 1
ATOM 9535 C C . LEU D 1 96 ? 18.260 -13.393 -4.311 1.000 14.348 73 LEU D C 1
ATOM 9536 O O . LEU D 1 96 ? 18.187 -14.344 -3.523 1.000 16.594 73 LEU D O 1
ATOM 9541 N N . LEU D 1 97 ? 19.149 -12.407 -4.138 1.000 15.670 74 LEU D N 1
ATOM 9542 C CA . LEU D 1 97 ? 20.083 -12.387 -3.015 1.000 14.782 74 LEU D CA 1
ATOM 9543 C C . LEU D 1 97 ? 19.343 -12.321 -1.675 1.000 14.748 74 LEU D C 1
ATOM 9544 O O . LEU D 1 97 ? 19.834 -12.854 -0.666 1.000 17.694 74 LEU D O 1
ATOM 9549 N N . ALA D 1 98 ? 18.179 -11.644 -1.663 1.000 15.332 75 ALA D N 1
ATOM 9550 C CA . ALA D 1 98 ? 17.394 -11.482 -0.444 1.000 16.431 75 ALA D CA 1
ATOM 9551 C C . ALA D 1 98 ? 16.652 -12.758 -0.038 1.000 17.465 75 ALA D C 1
ATOM 9552 O O . ALA D 1 98 ? 16.086 -12.791 1.052 1.000 19.559 75 ALA D O 1
ATOM 9554 N N . GLY D 1 99 ? 16.624 -13.775 -0.916 1.000 18.152 76 GLY D N 1
ATOM 9555 C CA . GLY D 1 99 ? 15.968 -15.032 -0.567 1.000 18.731 76 GLY D CA 1
ATOM 9556 C C . GLY D 1 99 ? 14.504 -15.076 -1.012 1.000 17.332 76 GLY D C 1
ATOM 9557 O O . GLY D 1 99 ? 13.777 -16.002 -0.644 1.000 20.352 76 GLY D O 1
ATOM 9558 N N . LEU D 1 100 ? 14.076 -14.088 -1.829 1.000 16.625 77 LEU D N 1
ATOM 9559 C CA . LEU D 1 100 ? 12.729 -14.161 -2.382 1.000 16.780 77 LEU D CA 1
ATOM 9560 C C . LEU D 1 100 ? 12.677 -15.253 -3.457 1.000 16.619 77 LEU D C 1
ATOM 9561 O O . LEU D 1 100 ? 13.688 -15.567 -4.101 1.000 18.260 77 LEU D O 1
ATOM 9566 N N . PRO D 1 101 ? 11.505 -15.898 -3.671 1.000 18.137 78 PRO D N 1
ATOM 9567 C CA . PRO D 1 101 ? 11.373 -16.945 -4.692 1.000 18.256 78 PRO D CA 1
ATOM 9568 C C . PRO D 1 101 ? 11.788 -16.517 -6.099 1.000 18.574 78 PRO D C 1
ATOM 9569 O O . PRO D 1 101 ? 11.550 -15.367 -6.499 1.000 18.723 78 PRO D O 1
ATOM 9573 N N . GLU D 1 102 ? 12.381 -17.454 -6.861 1.000 19.012 79 GLU D N 1
ATOM 9574 C CA . GLU D 1 102 ? 12.848 -17.160 -8.214 1.000 17.576 79 GLU D CA 1
ATOM 9575 C C . GLU D 1 102 ? 11.683 -16.827 -9.156 1.000 16.094 79 GLU D C 1
ATOM 9576 O O . GLU D 1 102 ? 11.909 -16.309 -10.252 1.000 16.690 79 GLU D O 1
ATOM 9582 N N . SER D 1 103 ? 10.442 -17.135 -8.740 1.000 16.071 80 SER D N 1
ATOM 9583 C CA . SER D 1 103 ? 9.255 -16.779 -9.505 1.000 16.619 80 SER D CA 1
ATOM 9584 C C . SER D 1 103 ? 8.931 -15.267 -9.487 1.000 16.060 80 SER D C 1
ATOM 9585 O O . SER D 1 103 ? 8.065 -14.859 -10.246 1.000 16.869 80 SER D O 1
ATOM 9588 N N A ILE D 1 104 ? 9.593 -14.477 -8.626 0.500 16.735 81 ILE D N 1
ATOM 9589 N N B ILE D 1 104 ? 9.550 -14.469 -8.604 0.500 16.858 81 ILE D N 1
ATOM 9590 C CA A ILE D 1 104 ? 9.262 -13.057 -8.485 0.500 16.496 81 ILE D CA 1
ATOM 9591 C CA B ILE D 1 104 ? 9.153 -13.060 -8.523 0.500 15.779 81 ILE D CA 1
ATOM 9592 C C A ILE D 1 104 ? 10.019 -12.236 -9.527 0.500 16.220 81 ILE D C 1
ATOM 9593 C C B ILE D 1 104 ? 9.982 -12.217 -9.488 0.500 16.007 81 ILE D C 1
ATOM 9594 O O A ILE D 1 104 ? 11.247 -12.265 -9.557 0.500 16.538 81 ILE D O 1
ATOM 9595 O O B ILE D 1 104 ? 11.207 -12.194 -9.400 0.500 17.190 81 ILE D O 1
ATOM 9604 N N . PRO D 1 105 ? 9.331 -11.476 -10.415 1.000 15.426 82 PRO D N 1
ATOM 9605 C CA . PRO D 1 105 ? 10.045 -10.600 -11.352 1.000 18.217 82 PRO D CA 1
ATOM 9606 C C . PRO D 1 105 ? 10.594 -9.299 -10.744 1.000 15.996 82 PRO D C 1
ATOM 9607 O O . PRO D 1 105 ? 10.157 -8.887 -9.674 1.000 17.239 82 PRO D O 1
ATOM 9611 N N . GLY D 1 106 ? 11.601 -8.718 -11.409 1.000 15.710 83 GLY D N 1
ATOM 9612 C CA . GLY D 1 106 ? 12.119 -7.410 -10.976 1.000 16.377 83 GLY D CA 1
ATOM 9613 C C . GLY D 1 106 ? 12.491 -6.543 -12.168 1.000 14.398 83 GLY D C 1
ATOM 9614 O O . GLY D 1 106 ? 12.871 -7.026 -13.230 1.000 15.319 83 GLY D O 1
ATOM 9615 N N . VAL D 1 107 ? 12.420 -5.219 -11.944 1.000 14.551 84 VAL D N 1
ATOM 9616 C CA . VAL D 1 107 ? 12.760 -4.236 -12.969 1.000 13.955 84 VAL D CA 1
ATOM 9617 C C . VAL D 1 107 ? 13.400 -3.004 -12.314 1.000 12.807 84 VAL D C 1
ATOM 9618 O O . VAL D 1 107 ? 13.017 -2.628 -11.206 1.000 13.217 84 VAL D O 1
ATOM 9622 N N . THR D 1 108 ? 14.403 -2.426 -13.007 1.000 13.633 85 THR D N 1
ATOM 9623 C CA . THR D 1 108 ? 15.169 -1.299 -12.480 1.000 14.179 85 THR D CA 1
ATOM 9624 C C . THR D 1 108 ? 14.873 -0.009 -13.268 1.000 14.218 85 THR D C 1
ATOM 9625 O O . THR D 1 108 ? 14.832 -0.032 -14.494 1.000 14.975 85 THR D O 1
ATOM 9629 N N . LEU D 1 109 ? 14.670 1.098 -12.521 1.000 14.662 86 LEU D N 1
ATOM 9630 C CA . LEU D 1 109 ? 14.303 2.401 -13.099 1.000 14.125 86 LEU D CA 1
ATOM 9631 C C . LEU D 1 109 ? 15.448 3.378 -12.891 1.000 14.338 86 LEU D C 1
ATOM 9632 O O . LEU D 1 109 ? 16.071 3.386 -11.833 1.000 16.392 86 LEU D O 1
ATOM 9637 N N . ASN D 1 110 ? 15.627 4.245 -13.908 1.000 13.347 87 ASN D N 1
ATOM 9638 C CA . ASN D 1 110 ? 16.664 5.263 -13.845 1.000 15.353 87 ASN D CA 1
ATOM 9639 C C . ASN D 1 110 ? 16.100 6.634 -14.236 1.000 14.687 87 ASN D C 1
ATOM 9640 O O . ASN D 1 110 ? 15.870 6.891 -15.420 1.000 15.593 87 ASN D O 1
ATOM 9645 N N . ARG D 1 111 ? 15.870 7.456 -13.205 1.000 14.113 88 ARG D N 1
ATOM 9646 C CA . ARG D 1 111 ? 15.657 8.904 -13.407 1.000 14.727 88 ARG D CA 1
ATOM 9647 C C . ARG D 1 111 ? 16.634 9.621 -12.483 1.000 13.608 88 ARG D C 1
ATOM 9648 O O . ARG D 1 111 ? 16.263 10.570 -11.769 1.000 15.481 88 ARG D O 1
ATOM 9656 N N . LEU D 1 112 ? 17.895 9.200 -12.519 1.000 14.240 89 LEU D N 1
ATOM 9657 C CA . LEU D 1 112 ? 18.965 9.791 -11.715 1.000 15.021 89 LEU D CA 1
ATOM 9658 C C . LEU D 1 112 ? 18.523 9.881 -10.247 1.000 14.544 89 LEU D C 1
ATOM 9659 O O . LEU D 1 112 ? 18.108 8.874 -9.643 1.000 14.574 89 LEU D O 1
ATOM 9664 N N A SER D 1 113 ? 18.618 11.062 -9.636 0.500 15.420 90 SER D N 1
ATOM 9665 N N B SER D 1 113 ? 18.601 11.081 -9.657 0.500 15.798 90 SER D N 1
ATOM 9666 C CA A SER D 1 113 ? 18.312 11.193 -8.221 0.500 15.853 90 SER D CA 1
ATOM 9667 C CA B SER D 1 113 ? 18.286 11.273 -8.249 0.500 15.842 90 SER D CA 1
ATOM 9668 C C A SER D 1 113 ? 16.865 10.824 -7.896 0.500 15.717 90 SER D C 1
ATOM 9669 C C B SER D 1 113 ? 16.863 10.854 -7.900 0.500 15.946 90 SER D C 1
ATOM 9670 O O A SER D 1 113 ? 16.577 10.577 -6.727 0.500 16.361 90 SER D O 1
ATOM 9671 O O B SER D 1 113 ? 16.592 10.614 -6.726 0.500 16.431 90 SER D O 1
ATOM 9676 N N . ALA D 1 114 ? 15.954 10.843 -8.883 1.000 16.323 91 ALA D N 1
ATOM 9677 C CA . ALA D 1 114 ? 14.545 10.581 -8.603 1.000 14.968 91 ALA D CA 1
ATOM 9678 C C . ALA D 1 114 ? 14.174 9.105 -8.791 1.000 14.207 91 ALA D C 1
ATOM 9679 O O . ALA D 1 114 ? 13.017 8.766 -8.624 1.000 14.838 91 ALA D O 1
ATOM 9681 N N . SER D 1 115 ? 15.158 8.253 -9.108 1.000 14.277 92 SER D N 1
ATOM 9682 C CA . SER D 1 115 ? 14.894 6.847 -9.448 1.000 13.878 92 SER D CA 1
ATOM 9683 C C . SER D 1 115 ? 14.026 6.097 -8.426 1.000 12.891 92 SER D C 1
ATOM 9684 O O . SER D 1 115 ? 13.120 5.338 -8.813 1.000 15.194 92 SER D O 1
ATOM 9687 N N . GLY D 1 116 ? 14.367 6.235 -7.141 1.000 12.923 93 GLY D N 1
ATOM 9688 C CA . GLY D 1 116 ? 13.656 5.536 -6.079 1.000 13.717 93 GLY D CA 1
ATOM 9689 C C . GLY D 1 116 ? 12.213 6.016 -5.930 1.000 14.823 93 GLY D C 1
ATOM 9690 O O . GLY D 1 116 ? 11.332 5.253 -5.517 1.000 14.848 93 GLY D O 1
ATOM 9691 N N . MET D 1 117 ? 11.987 7.325 -6.169 1.000 14.326 94 MET D N 1
ATOM 9692 C CA . MET D 1 117 ? 10.619 7.820 -6.140 1.000 14.448 94 MET D CA 1
ATOM 9693 C C . MET D 1 117 ? 9.837 7.291 -7.353 1.000 14.535 94 MET D C 1
ATOM 9694 O O . MET D 1 117 ? 8.659 6.935 -7.235 1.000 15.275 94 MET D O 1
ATOM 9699 N N A ASP D 1 118 ? 10.513 7.224 -8.504 0.500 14.547 95 ASP D N 1
ATOM 9700 N N B ASP D 1 118 ? 10.481 7.262 -8.529 0.500 15.246 95 ASP D N 1
ATOM 9701 C CA A ASP D 1 118 ? 9.903 6.707 -9.714 0.500 14.606 95 ASP D CA 1
ATOM 9702 C CA B ASP D 1 118 ? 9.860 6.689 -9.713 0.500 15.086 95 ASP D CA 1
ATOM 9703 C C A ASP D 1 118 ? 9.528 5.231 -9.526 0.500 14.339 95 ASP D C 1
ATOM 9704 C C B ASP D 1 118 ? 9.441 5.247 -9.407 0.500 15.590 95 ASP D C 1
ATOM 9705 O O A ASP D 1 118 ? 8.526 4.787 -10.073 0.500 13.576 95 ASP D O 1
ATOM 9706 O O B ASP D 1 118 ? 8.333 4.845 -9.742 0.500 17.117 95 ASP D O 1
ATOM 9715 N N . ALA D 1 119 ? 10.327 4.483 -8.750 1.000 14.655 96 ALA D N 1
ATOM 9716 C CA . ALA D 1 119 ? 9.979 3.090 -8.432 1.000 14.569 96 ALA D CA 1
ATOM 9717 C C . ALA D 1 119 ? 8.649 3.024 -7.678 1.000 14.332 96 ALA D C 1
ATOM 9718 O O . ALA D 1 119 ? 7.793 2.191 -7.998 1.000 15.240 96 ALA D O 1
ATOM 9720 N N . VAL D 1 120 ? 8.465 3.881 -6.652 1.000 14.529 97 VAL D N 1
ATOM 9721 C CA . VAL D 1 120 ? 7.220 3.930 -5.891 1.000 14.095 97 VAL D CA 1
ATOM 9722 C C . VAL D 1 120 ? 6.032 4.293 -6.792 1.000 14.594 97 VAL D C 1
ATOM 9723 O O . VAL D 1 120 ? 4.985 3.642 -6.769 1.000 15.177 97 VAL D O 1
ATOM 9727 N N . GLY D 1 121 ? 6.202 5.335 -7.616 1.000 14.655 98 GLY D N 1
ATOM 9728 C CA . GLY D 1 121 ? 5.075 5.781 -8.423 1.000 15.617 98 GLY D CA 1
ATOM 9729 C C . GLY D 1 121 ? 4.697 4.781 -9.515 1.000 13.812 98 GLY D C 1
ATOM 9730 O O . GLY D 1 121 ? 3.521 4.663 -9.889 1.000 15.148 98 GLY D O 1
ATOM 9731 N N . THR D 1 122 ? 5.724 4.110 -10.059 1.000 13.758 99 THR D N 1
ATOM 9732 C CA . THR D 1 122 ? 5.527 3.080 -11.066 1.000 15.082 99 THR D CA 1
ATOM 9733 C C . THR D 1 122 ? 4.810 1.854 -10.479 1.000 14.036 99 THR D C 1
ATOM 9734 O O . THR D 1 122 ? 3.881 1.312 -11.093 1.000 15.291 99 THR D O 1
ATOM 9738 N N . ALA D 1 123 ? 5.228 1.441 -9.274 1.000 15.102 100 ALA D N 1
ATOM 9739 C CA . ALA D 1 123 ? 4.522 0.392 -8.537 1.000 15.091 100 ALA D CA 1
ATOM 9740 C C . ALA D 1 123 ? 3.058 0.801 -8.314 1.000 15.297 100 ALA D C 1
ATOM 9741 O O . ALA D 1 123 ? 2.137 0.008 -8.491 1.000 15.657 100 ALA D O 1
ATOM 9743 N N . PHE D 1 124 ? 2.840 2.060 -7.895 1.000 15.046 101 PHE D N 1
ATOM 9744 C CA . PHE D 1 124 ? 1.496 2.579 -7.676 1.000 14.973 101 PHE D CA 1
ATOM 9745 C C . PHE D 1 124 ? 0.643 2.449 -8.944 1.000 14.517 101 PHE D C 1
ATOM 9746 O O . PHE D 1 124 ? -0.475 1.936 -8.883 1.000 16.654 101 PHE D O 1
ATOM 9754 N N . ARG D 1 125 ? 1.170 2.887 -10.097 1.000 14.825 102 ARG D N 1
ATOM 9755 C CA . ARG D 1 125 ? 0.406 2.835 -11.338 1.000 14.882 102 ARG D CA 1
ATOM 9756 C C . ARG D 1 125 ? 0.064 1.398 -11.749 1.000 14.336 102 ARG D C 1
ATOM 9757 O O . ARG D 1 125 ? -1.014 1.172 -12.311 1.000 16.608 102 ARG D O 1
ATOM 9765 N N . ALA D 1 126 ? 0.984 0.450 -11.503 1.000 15.489 103 ALA D N 1
ATOM 9766 C CA . ALA D 1 126 ? 0.738 -0.953 -11.823 1.000 15.274 103 ALA D CA 1
ATOM 9767 C C . ALA D 1 126 ? -0.440 -1.500 -11.006 1.000 15.456 103 ALA D C 1
ATOM 9768 O O . ALA D 1 126 ? -1.236 -2.282 -11.531 1.000 17.533 103 ALA D O 1
ATOM 9770 N N . ILE D 1 127 ? -0.541 -1.147 -9.713 1.000 14.435 104 ILE D N 1
ATOM 9771 C CA . ILE D 1 127 ? -1.652 -1.631 -8.884 1.000 14.886 104 ILE D CA 1
ATOM 9772 C C . ILE D 1 127 ? -2.937 -0.842 -9.200 1.000 15.489 104 ILE D C 1
ATOM 9773 O O . ILE D 1 127 ? -4.026 -1.429 -9.295 1.000 17.664 104 ILE D O 1
ATOM 9778 N N . ALA D 1 128 ? -2.829 0.487 -9.380 1.000 16.344 105 ALA D N 1
ATOM 9779 C CA . ALA D 1 128 ? -4.000 1.324 -9.652 1.000 16.649 105 ALA D CA 1
ATOM 9780 C C . ALA D 1 128 ? -4.704 0.866 -10.930 1.000 17.164 105 ALA D C 1
ATOM 9781 O O . ALA D 1 128 ? -5.940 0.894 -11.010 1.000 18.988 105 ALA D O 1
ATOM 9783 N N . SER D 1 129 ? -3.916 0.414 -11.918 1.000 17.245 106 SER D N 1
ATOM 9784 C CA . SER D 1 129 ? -4.444 -0.026 -13.208 1.000 17.386 106 SER D CA 1
ATOM 9785 C C . SER D 1 129 ? -4.918 -1.489 -13.187 1.000 17.834 106 SER D C 1
ATOM 9786 O O . SER D 1 129 ? -5.365 -2.007 -14.216 1.000 21.087 106 SER D O 1
ATOM 9789 N N . GLY D 1 130 ? -4.832 -2.169 -12.024 1.000 17.490 107 GLY D N 1
ATOM 9790 C CA . GLY D 1 130 ? -5.390 -3.501 -11.879 1.000 19.076 107 GLY D CA 1
ATOM 9791 C C . GLY D 1 130 ? -4.449 -4.604 -12.370 1.000 18.259 107 GLY D C 1
ATOM 9792 O O . GLY D 1 130 ? -4.836 -5.767 -12.432 1.000 22.090 107 GLY D O 1
ATOM 9793 N N . GLU D 1 131 ? -3.207 -4.254 -12.733 1.000 17.865 108 GLU D N 1
ATOM 9794 C CA . GLU D 1 131 ? -2.307 -5.230 -13.358 1.000 17.717 108 GLU D CA 1
ATOM 9795 C C . GLU D 1 131 ? -1.529 -6.028 -12.310 1.000 16.515 108 GLU D C 1
ATOM 9796 O O . GLU D 1 131 ? -0.990 -7.092 -12.624 1.000 20.842 108 GLU D O 1
ATOM 9802 N N . MET D 1 132 ? -1.478 -5.519 -11.071 1.000 16.525 109 MET D N 1
ATOM 9803 C CA . MET D 1 132 ? -0.778 -6.153 -9.956 1.000 17.477 109 MET D CA 1
ATOM 9804 C C . MET D 1 132 ? -1.541 -5.883 -8.661 1.000 15.092 109 MET D C 1
ATOM 9805 O O . MET D 1 132 ? -2.357 -4.951 -8.609 1.000 16.034 109 MET D O 1
ATOM 9810 N N . GLU D 1 133 ? -1.197 -6.639 -7.601 1.000 15.615 110 GLU D N 1
ATOM 9811 C CA . GLU D 1 133 ? -1.860 -6.546 -6.298 1.000 16.116 110 GLU D CA 1
ATOM 9812 C C . GLU D 1 133 ? -0.866 -6.298 -5.161 1.000 14.549 110 GLU D C 1
ATOM 9813 O O . GLU D 1 133 ? -1.202 -5.631 -4.178 1.000 16.624 110 GLU D O 1
ATOM 9819 N N . LEU D 1 134 ? 0.355 -6.844 -5.262 1.000 15.065 111 LEU D N 1
ATOM 9820 C CA . LEU D 1 134 ? 1.320 -6.793 -4.164 1.000 15.096 111 LEU D CA 1
ATOM 9821 C C . LEU D 1 134 ? 2.707 -6.588 -4.760 1.000 14.231 111 LEU D C 1
ATOM 9822 O O . LEU D 1 134 ? 3.142 -7.396 -5.581 1.000 15.168 111 LEU D O 1
ATOM 9827 N N . VAL D 1 135 ? 3.380 -5.502 -4.360 1.000 14.725 112 VAL D N 1
ATOM 9828 C CA . VAL D 1 135 ? 4.656 -5.163 -4.974 1.000 15.678 112 VAL D CA 1
ATOM 9829 C C . VAL D 1 135 ? 5.623 -4.630 -3.922 1.000 13.563 112 VAL D C 1
ATOM 9830 O O . VAL D 1 135 ? 5.193 -4.187 -2.851 1.000 15.561 112 VAL D O 1
ATOM 9834 N N . ILE D 1 136 ? 6.909 -4.639 -4.276 1.000 14.088 113 ILE D N 1
ATOM 9835 C CA . ILE D 1 136 ? 7.909 -3.939 -3.479 1.000 13.150 113 ILE D CA 1
ATOM 9836 C C . ILE D 1 136 ? 8.513 -2.853 -4.367 1.000 13.276 113 ILE D C 1
ATOM 9837 O O . ILE D 1 136 ? 8.767 -3.067 -5.542 1.000 14.938 113 ILE D O 1
ATOM 9842 N N . ALA D 1 137 ? 8.703 -1.653 -3.773 1.000 13.617 114 ALA D N 1
ATOM 9843 C CA . ALA D 1 137 ? 9.382 -0.543 -4.446 1.000 14.315 114 ALA D CA 1
ATOM 9844 C C . ALA D 1 137 ? 10.531 -0.052 -3.576 1.000 13.150 114 ALA D C 1
ATOM 9845 O O . ALA D 1 137 ? 10.389 0.069 -2.356 1.000 14.900 114 ALA D O 1
ATOM 9847 N N . GLY D 1 138 ? 11.650 0.280 -4.210 1.000 13.746 115 GLY D N 1
ATOM 9848 C CA . GLY D 1 138 ? 12.729 0.851 -3.428 1.000 15.191 115 GLY D CA 1
ATOM 9849 C C . GLY D 1 138 ? 13.826 1.405 -4.322 1.000 13.248 115 GLY D C 1
ATOM 9850 O O . GLY D 1 138 ? 13.580 1.697 -5.489 1.000 14.712 115 GLY D O 1
ATOM 9851 N N . GLY D 1 139 ? 15.015 1.554 -3.741 1.000 13.650 116 GLY D N 1
ATOM 9852 C CA . GLY D 1 139 ? 16.129 2.057 -4.511 1.000 14.548 116 GLY D CA 1
ATOM 9853 C C . GLY D 1 139 ? 17.458 1.837 -3.801 1.000 13.241 116 GLY D C 1
ATOM 9854 O O . GLY D 1 139 ? 17.481 1.572 -2.590 1.000 14.362 116 GLY D O 1
ATOM 9855 N N . VAL D 1 140 ? 18.540 1.929 -4.578 1.000 13.915 117 VAL D N 1
ATOM 9856 C CA . VAL D 1 140 ? 19.870 1.700 -4.041 1.000 13.920 117 VAL D CA 1
ATOM 9857 C C . VAL D 1 140 ? 20.868 2.597 -4.776 1.000 12.605 117 VAL D C 1
ATOM 9858 O O . VAL D 1 140 ? 20.690 2.863 -5.978 1.000 14.409 117 VAL D O 1
ATOM 9862 N N . GLU D 1 141 ? 21.921 3.015 -4.061 1.000 13.637 118 GLU D N 1
ATOM 9863 C CA . GLU D 1 141 ? 23.117 3.477 -4.740 1.000 13.689 118 GLU D CA 1
ATOM 9864 C C . GLU D 1 141 ? 24.321 3.190 -3.865 1.000 12.987 118 GLU D C 1
ATOM 9865 O O . GLU D 1 141 ? 24.257 3.412 -2.652 1.000 14.500 118 GLU D O 1
ATOM 9871 N N . SER D 1 142 ? 25.397 2.670 -4.480 1.000 13.988 119 SER D N 1
ATOM 9872 C CA . SER D 1 142 ? 26.687 2.619 -3.800 1.000 13.443 119 SER D CA 1
ATOM 9873 C C . SER D 1 142 ? 27.629 3.531 -4.577 1.000 13.875 119 SER D C 1
ATOM 9874 O O . SER D 1 142 ? 28.240 3.125 -5.561 1.000 16.349 119 SER D O 1
ATOM 9877 N N . MET D 1 143 ? 27.658 4.808 -4.179 1.000 14.718 120 MET D N 1
ATOM 9878 C CA . MET D 1 143 ? 28.513 5.761 -4.880 1.000 14.420 120 MET D CA 1
ATOM 9879 C C . MET D 1 143 ? 29.998 5.503 -4.585 1.000 14.123 120 MET D C 1
ATOM 9880 O O . MET D 1 143 ? 30.859 5.729 -5.459 1.000 15.406 120 MET D O 1
ATOM 9885 N N . SER D 1 144 ? 30.298 4.969 -3.377 1.000 14.159 121 SER D N 1
ATOM 9886 C CA . SER D 1 144 ? 31.667 4.561 -3.071 1.000 14.321 121 SER D CA 1
ATOM 9887 C C . SER D 1 144 ? 32.197 3.604 -4.141 1.000 14.361 121 SER D C 1
ATOM 9888 O O . SER D 1 144 ? 33.361 3.710 -4.566 1.000 16.514 121 SER D O 1
ATOM 9891 N N . ARG D 1 145 ? 31.350 2.637 -4.533 1.000 14.368 122 ARG D N 1
ATOM 9892 C CA . ARG D 1 145 ? 31.812 1.530 -5.370 1.000 13.796 122 ARG D CA 1
ATOM 9893 C C . ARG D 1 145 ? 31.529 1.749 -6.862 1.000 14.171 122 ARG D C 1
ATOM 9894 O O . ARG D 1 145 ? 31.793 0.860 -7.674 1.000 16.327 122 ARG D O 1
ATOM 9902 N N . ALA D 1 146 ? 31.023 2.937 -7.243 1.000 14.640 123 ALA D N 1
ATOM 9903 C CA . ALA D 1 146 ? 30.796 3.226 -8.654 1.000 13.690 123 ALA D CA 1
ATOM 9904 C C . ALA D 1 146 ? 32.086 2.975 -9.427 1.000 14.122 123 ALA D C 1
ATOM 9905 O O . ALA D 1 146 ? 33.145 3.439 -9.013 1.000 15.419 123 ALA D O 1
ATOM 9907 N N . PRO D 1 147 ? 32.042 2.226 -10.550 1.000 13.900 124 PRO D N 1
ATOM 9908 C CA . PRO D 1 147 ? 33.276 1.880 -11.258 1.000 13.369 124 PRO D CA 1
ATOM 9909 C C . PRO D 1 147 ? 33.773 2.972 -12.200 1.000 13.633 124 PRO D C 1
ATOM 9910 O O . PRO D 1 147 ? 33.135 4.011 -12.391 1.000 15.386 124 PRO D O 1
ATOM 9914 N N . PHE D 1 148 ? 34.934 2.712 -12.803 1.000 14.433 125 PHE D N 1
ATOM 9915 C CA . PHE D 1 148 ? 35.398 3.458 -13.958 1.000 14.965 125 PHE D CA 1
ATOM 9916 C C . PHE D 1 148 ? 34.887 2.776 -15.227 1.000 14.469 125 PHE D C 1
ATOM 9917 O O . PHE D 1 148 ? 34.694 1.553 -15.256 1.000 16.299 125 PHE D O 1
ATOM 9925 N N . VAL D 1 149 ? 34.707 3.562 -16.291 1.000 15.162 126 VAL D N 1
ATOM 9926 C CA . VAL D 1 149 ? 34.270 3.021 -17.578 1.000 14.846 126 VAL D CA 1
ATOM 9927 C C . VAL D 1 149 ? 35.250 3.448 -18.669 1.000 15.643 126 VAL D C 1
ATOM 9928 O O . VAL D 1 149 ? 35.849 4.530 -18.588 1.000 17.061 126 VAL D O 1
ATOM 9932 N N . MET D 1 150 ? 35.417 2.590 -19.683 1.000 15.613 127 MET D N 1
ATOM 9933 C CA . MET D 1 150 ? 36.341 2.845 -20.776 1.000 15.297 127 MET D CA 1
ATOM 9934 C C . MET D 1 150 ? 35.649 2.465 -22.082 1.000 15.912 127 MET D C 1
ATOM 9935 O O . MET D 1 150 ? 35.247 1.318 -22.258 1.000 16.838 127 MET D O 1
ATOM 9940 N N . GLY D 1 151 ? 35.472 3.440 -22.986 1.000 15.673 128 GLY D N 1
ATOM 9941 C CA . GLY D 1 151 ? 34.879 3.123 -24.275 1.000 16.370 128 GLY D CA 1
ATOM 9942 C C . GLY D 1 151 ? 35.723 2.105 -25.048 1.000 14.974 128 GLY D C 1
ATOM 9943 O O . GLY D 1 151 ? 36.943 2.063 -24.892 1.000 16.757 128 GLY D O 1
ATOM 9944 N N . LYS D 1 152 ? 35.085 1.358 -25.956 1.000 14.934 129 LYS D N 1
ATOM 9945 C CA . LYS D 1 152 ? 35.829 0.507 -26.875 1.000 16.085 129 LYS D CA 1
ATOM 9946 C C . LYS D 1 152 ? 36.700 1.328 -27.828 1.000 15.608 129 LYS D C 1
ATOM 9947 O O . LYS D 1 152 ? 36.417 2.497 -28.118 1.000 18.994 129 LYS D O 1
ATOM 9953 N N . ALA D 1 153 ? 37.768 0.709 -28.339 1.000 15.525 130 ALA D N 1
ATOM 9954 C CA . ALA D 1 153 ? 38.561 1.282 -29.434 1.000 15.022 130 ALA D CA 1
ATOM 9955 C C . ALA D 1 153 ? 37.680 1.366 -30.680 1.000 16.699 130 ALA D C 1
ATOM 9956 O O . ALA D 1 153 ? 36.924 0.428 -30.975 1.000 19.660 130 ALA D O 1
ATOM 9958 N N A GLU D 1 154 ? 37.801 2.495 -31.396 0.500 19.008 131 GLU D N 1
ATOM 9959 N N B GLU D 1 154 ? 37.756 2.477 -31.418 0.500 19.220 131 GLU D N 1
ATOM 9960 C CA A GLU D 1 154 ? 37.025 2.771 -32.597 0.500 19.633 131 GLU D CA 1
ATOM 9961 C CA B GLU D 1 154 ? 36.939 2.560 -32.620 0.500 20.390 131 GLU D CA 1
ATOM 9962 C C A GLU D 1 154 ? 37.838 2.468 -33.855 0.500 20.168 131 GLU D C 1
ATOM 9963 C C B GLU D 1 154 ? 37.747 2.157 -33.854 0.500 19.691 131 GLU D C 1
ATOM 9964 O O A GLU D 1 154 ? 37.372 2.726 -34.969 0.500 21.959 131 GLU D O 1
ATOM 9965 O O B GLU D 1 154 ? 37.187 2.011 -34.943 0.500 22.968 131 GLU D O 1
ATOM 9976 N N . SER D 1 155 ? 39.054 1.943 -33.652 1.000 19.393 132 SER D N 1
ATOM 9977 C CA . SER D 1 155 ? 39.961 1.551 -34.721 1.000 21.575 132 SER D CA 1
ATOM 9978 C C . SER D 1 155 ? 41.020 0.608 -34.146 1.000 20.724 132 SER D C 1
ATOM 9979 O O . SER D 1 155 ? 41.345 0.672 -32.953 1.000 19.945 132 SER D O 1
ATOM 9982 N N . ALA D 1 156 ? 41.597 -0.227 -35.017 1.000 20.209 133 ALA D N 1
ATOM 9983 C CA . ALA D 1 156 ? 42.707 -1.073 -34.596 1.000 19.831 133 ALA D CA 1
ATOM 9984 C C . ALA D 1 156 ? 43.880 -0.202 -34.145 1.000 18.399 133 ALA D C 1
ATOM 9985 O O . ALA D 1 156 ? 44.227 0.780 -34.810 1.000 19.102 133 ALA D O 1
ATOM 9987 N N . TYR D 1 157 ? 44.512 -0.587 -33.031 1.000 16.558 134 TYR D N 1
ATOM 9988 C CA . TYR D 1 157 ? 45.679 0.116 -32.489 1.000 15.451 134 TYR D CA 1
ATOM 9989 C C . TYR D 1 157 ? 45.348 1.567 -32.115 1.000 15.033 134 TYR D C 1
ATOM 9990 O O . TYR D 1 157 ? 46.242 2.429 -32.120 1.000 17.503 134 TYR D O 1
ATOM 9999 N N . SER D 1 158 ? 44.105 1.827 -31.691 1.000 16.943 135 SER D N 1
ATOM 10000 C CA . SER D 1 158 ? 43.728 3.178 -31.301 1.000 16.788 135 SER D CA 1
ATOM 10001 C C . SER D 1 158 ? 44.601 3.673 -30.146 1.000 15.411 135 SER D C 1
ATOM 10002 O O . SER D 1 158 ? 44.802 2.947 -29.165 1.000 17.522 135 SER D O 1
ATOM 10005 N N . ARG D 1 159 ? 45.055 4.936 -30.259 1.000 16.311 136 ARG D N 1
ATOM 10006 C CA . ARG D 1 159 ? 45.824 5.609 -29.214 1.000 16.351 136 ARG D CA 1
ATOM 10007 C C . ARG D 1 159 ? 44.922 6.373 -28.247 1.000 17.449 136 ARG D C 1
ATOM 10008 O O . ARG D 1 159 ? 45.432 6.982 -27.302 1.000 21.137 136 ARG D O 1
ATOM 10016 N N . ASN D 1 160 ? 43.601 6.304 -28.468 1.000 17.549 137 ASN D N 1
ATOM 10017 C CA . ASN D 1 160 ? 42.634 7.157 -27.788 1.000 20.141 137 ASN D CA 1
ATOM 10018 C C . ASN D 1 160 ? 41.755 6.323 -26.863 1.000 22.466 137 ASN D C 1
ATOM 10019 O O . ASN D 1 160 ? 40.552 6.222 -27.084 1.000 36.304 137 ASN D O 1
ATOM 10024 N N . MET D 1 161 ? 42.365 5.725 -25.835 1.000 20.522 138 MET D N 1
ATOM 10025 C CA . MET D 1 161 ? 41.632 4.988 -24.816 1.000 19.152 138 MET D CA 1
ATOM 10026 C C . MET D 1 161 ? 41.674 5.806 -23.525 1.000 18.939 138 MET D C 1
ATOM 10027 O O . MET D 1 161 ? 42.709 6.423 -23.200 1.000 23.834 138 MET D O 1
ATOM 10032 N N . LYS D 1 162 ? 40.534 5.853 -22.815 1.000 18.616 139 LYS D N 1
ATOM 10033 C CA . LYS D 1 162 ? 40.399 6.736 -21.657 1.000 19.064 139 LYS D CA 1
ATOM 10034 C C . LYS D 1 162 ? 39.492 6.096 -20.602 1.000 16.459 139 LYS D C 1
ATOM 10035 O O . LYS D 1 162 ? 38.513 5.440 -20.963 1.000 18.964 139 LYS D O 1
ATOM 10041 N N . LEU D 1 163 ? 39.827 6.272 -19.311 1.000 17.022 140 LEU D N 1
ATOM 10042 C CA . LEU D 1 163 ? 38.946 5.881 -18.206 1.000 17.210 140 LEU D CA 1
ATOM 10043 C C . LEU D 1 163 ? 38.150 7.085 -17.702 1.000 17.220 140 LEU D C 1
ATOM 10044 O O . LEU D 1 163 ? 38.691 8.196 -17.599 1.000 20.022 140 LEU D O 1
ATOM 10049 N N A GLU D 1 164 ? 36.909 6.830 -17.250 0.500 17.396 141 GLU D N 1
ATOM 10050 N N B GLU D 1 164 ? 36.871 6.871 -17.371 0.500 17.736 141 GLU D N 1
ATOM 10051 C CA A GLU D 1 164 ? 36.041 7.891 -16.753 0.500 17.275 141 GLU D CA 1
ATOM 10052 C CA B GLU D 1 164 ? 36.124 7.926 -16.702 0.500 17.229 141 GLU D CA 1
ATOM 10053 C C A GLU D 1 164 ? 35.318 7.431 -15.488 0.500 15.514 141 GLU D C 1
ATOM 10054 C C B GLU D 1 164 ? 35.531 7.373 -15.413 0.500 15.878 141 GLU D C 1
ATOM 10055 O O A GLU D 1 164 ? 34.706 6.362 -15.485 0.500 15.167 141 GLU D O 1
ATOM 10056 O O B GLU D 1 164 ? 35.235 6.184 -15.317 0.500 15.450 141 GLU D O 1
ATOM 10067 N N . ASP D 1 165 ? 35.362 8.263 -14.437 1.000 17.802 142 ASP D N 1
ATOM 10068 C CA . ASP D 1 165 ? 34.758 7.963 -13.147 1.000 14.831 142 ASP D CA 1
ATOM 10069 C C . ASP D 1 165 ? 33.233 8.039 -13.266 1.000 15.275 142 ASP D C 1
ATOM 10070 O O . ASP D 1 165 ? 32.709 9.025 -13.789 1.000 20.418 142 ASP D O 1
ATOM 10075 N N . THR D 1 166 ? 32.504 7.035 -12.747 1.000 15.340 143 THR D N 1
ATOM 10076 C CA . THR D 1 166 ? 31.043 7.065 -12.762 1.000 14.898 143 THR D CA 1
ATOM 10077 C C . THR D 1 166 ? 30.437 7.421 -11.401 1.000 14.795 143 THR D C 1
ATOM 10078 O O . THR D 1 166 ? 29.208 7.333 -11.244 1.000 16.380 143 THR D O 1
ATOM 10082 N N . THR D 1 167 ? 31.259 7.850 -10.429 1.000 15.067 144 THR D N 1
ATOM 10083 C CA . THR D 1 167 ? 30.747 8.159 -9.089 1.000 14.569 144 THR D CA 1
ATOM 10084 C C . THR D 1 167 ? 29.563 9.135 -9.164 1.000 15.387 144 THR D C 1
ATOM 10085 O O . THR D 1 167 ? 28.516 8.915 -8.543 1.000 16.728 144 THR D O 1
ATOM 10089 N N . ILE D 1 168 ? 29.744 10.247 -9.891 1.000 16.272 145 ILE D N 1
ATOM 10090 C CA . ILE D 1 168 ? 28.668 11.208 -10.098 1.000 16.876 145 ILE D CA 1
ATOM 10091 C C . ILE D 1 168 ? 28.998 12.059 -11.322 1.000 18.172 145 ILE D C 1
ATOM 10092 O O . ILE D 1 168 ? 30.168 12.344 -11.612 1.000 22.278 145 ILE D O 1
ATOM 10097 N N . GLY D 1 169 ? 27.949 12.443 -12.043 1.000 18.180 146 GLY D N 1
ATOM 10098 C CA . GLY D 1 169 ? 28.102 13.488 -13.039 1.000 21.390 146 GLY D CA 1
ATOM 10099 C C . GLY D 1 169 ? 28.531 13.000 -14.420 1.000 18.311 146 GLY D C 1
ATOM 10100 O O . GLY D 1 169 ? 28.517 11.803 -14.689 1.000 18.565 146 GLY D O 1
ATOM 10101 N N . TRP D 1 170 ? 28.914 13.937 -15.297 1.000 17.641 147 TRP D N 1
ATOM 10102 C CA . TRP D 1 170 ? 29.011 13.640 -16.720 1.000 15.738 147 TRP D CA 1
ATOM 10103 C C . TRP D 1 170 ? 30.130 12.646 -17.037 1.000 15.746 147 TRP D C 1
ATOM 10104 O O . TRP D 1 170 ? 31.249 12.769 -16.532 1.000 18.220 147 TRP D O 1
ATOM 10115 N N . ARG D 1 171 ? 29.833 11.731 -17.959 1.000 15.618 148 ARG D N 1
ATOM 10116 C CA . ARG D 1 171 ? 30.855 10.929 -18.633 1.000 14.847 148 ARG D CA 1
ATOM 10117 C C . ARG D 1 171 ? 30.356 10.619 -20.049 1.000 15.187 148 ARG D C 1
ATOM 10118 O O . ARG D 1 171 ? 29.150 10.707 -20.320 1.000 15.360 148 ARG D O 1
ATOM 10126 N N . PHE D 1 172 ? 31.286 10.289 -20.962 1.000 15.746 149 PHE D N 1
ATOM 10127 C CA . PHE D 1 172 ? 30.921 10.095 -22.367 1.000 15.852 149 PHE D CA 1
ATOM 10128 C C . PHE D 1 172 ? 30.094 11.293 -22.866 1.000 15.639 149 PHE D C 1
ATOM 10129 O O . PHE D 1 172 ? 28.989 11.122 -23.385 1.000 16.560 149 PHE D O 1
ATOM 10137 N N . ILE D 1 173 ? 30.647 12.505 -22.732 1.000 16.586 150 ILE D N 1
ATOM 10138 C CA . ILE D 1 173 ? 29.936 13.731 -23.099 1.000 15.612 150 ILE D CA 1
ATOM 10139 C C . ILE D 1 173 ? 29.679 13.765 -24.607 1.000 15.224 150 ILE D C 1
ATOM 10140 O O . ILE D 1 173 ? 30.599 13.580 -25.408 1.000 17.965 150 ILE D O 1
ATOM 10145 N N . ASN D 1 174 ? 28.407 13.978 -24.972 1.000 16.432 151 ASN D N 1
ATOM 10146 C CA . ASN D 1 174 ? 28.019 14.179 -26.357 1.000 14.919 151 ASN D CA 1
ATOM 10147 C C . ASN D 1 174 ? 28.286 15.641 -26.724 1.000 15.914 151 ASN D C 1
ATOM 10148 O O . ASN D 1 174 ? 27.701 16.536 -26.113 1.000 17.691 151 ASN D O 1
ATOM 10153 N N . PRO D 1 175 ? 29.113 15.936 -27.753 1.000 15.985 152 PRO D N 1
ATOM 10154 C CA . PRO D 1 175 ? 29.352 17.326 -28.125 1.000 17.189 152 PRO D CA 1
ATOM 10155 C C . PRO D 1 175 ? 28.071 18.083 -28.476 1.000 16.709 152 PRO D C 1
ATOM 10156 O O . PRO D 1 175 ? 28.035 19.291 -28.316 1.000 17.061 152 PRO D O 1
ATOM 10160 N N . LEU D 1 176 ? 27.034 17.388 -28.984 1.000 16.537 153 LEU D N 1
ATOM 10161 C CA . LEU D 1 176 ? 25.775 18.041 -29.324 1.000 16.308 153 LEU D CA 1
ATOM 10162 C C . LEU D 1 176 ? 25.005 18.453 -28.066 1.000 16.726 153 LEU D C 1
ATOM 10163 O O . LEU D 1 176 ? 24.289 19.462 -28.082 1.000 20.258 153 LEU D O 1
ATOM 10168 N N . MET D 1 177 ? 25.109 17.655 -26.996 1.000 16.352 154 MET D N 1
ATOM 10169 C CA . MET D 1 177 ? 24.527 18.035 -25.709 1.000 16.872 154 MET D CA 1
ATOM 10170 C C . MET D 1 177 ? 25.234 19.279 -25.156 1.000 15.826 154 MET D C 1
ATOM 10171 O O . MET D 1 177 ? 24.581 20.240 -24.734 1.000 18.344 154 MET D O 1
ATOM 10176 N N . LYS D 1 178 ? 26.574 19.272 -25.170 1.000 17.397 155 LYS D N 1
ATOM 10177 C CA . LYS D 1 178 ? 27.349 20.401 -24.665 1.000 17.708 155 LYS D CA 1
ATOM 10178 C C . LYS D 1 178 ? 27.000 21.684 -25.423 1.000 17.928 155 LYS D C 1
ATOM 10179 O O . LYS D 1 178 ? 26.804 22.732 -24.806 1.000 19.741 155 LYS D O 1
ATOM 10185 N N . SER D 1 179 ? 26.911 21.594 -26.758 1.000 18.366 156 SER D N 1
ATOM 10186 C CA . SER D 1 179 ? 26.698 22.785 -27.564 1.000 20.528 156 SER D CA 1
ATOM 10187 C C . SER D 1 179 ? 25.311 23.400 -27.345 1.000 20.402 156 SER D C 1
ATOM 10188 O O . SER D 1 179 ? 25.178 24.622 -27.244 1.000 25.766 156 SER D O 1
ATOM 10191 N N . GLN D 1 180 ? 24.292 22.546 -27.162 1.000 19.320 157 GLN D N 1
ATOM 10192 C CA . GLN D 1 180 ? 22.919 23.020 -27.092 1.000 20.250 157 GLN D CA 1
ATOM 10193 C C . GLN D 1 180 ? 22.476 23.364 -25.668 1.000 18.920 157 GLN D C 1
ATOM 10194 O O . GLN D 1 180 ? 21.831 24.400 -25.469 1.000 24.656 157 GLN D O 1
ATOM 10200 N N . TYR D 1 181 ? 22.845 22.511 -24.701 1.000 18.156 158 TYR D N 1
ATOM 10201 C CA . TYR D 1 181 ? 22.297 22.587 -23.349 1.000 17.759 158 TYR D CA 1
ATOM 10202 C C . TYR D 1 181 ? 23.387 22.793 -22.294 1.000 16.729 158 TYR D C 1
ATOM 10203 O O . TYR D 1 181 ? 23.070 23.098 -21.129 1.000 19.147 158 TYR D O 1
ATOM 10212 N N . GLY D 1 182 ? 24.654 22.653 -22.717 1.000 19.257 159 GLY D N 1
ATOM 10213 C CA . GLY D 1 182 ? 25.790 22.647 -21.806 1.000 18.642 159 GLY D CA 1
ATOM 10214 C C . GLY D 1 182 ? 25.899 21.331 -21.036 1.000 17.778 159 GLY D C 1
ATOM 10215 O O . GLY D 1 182 ? 24.972 20.505 -21.033 1.000 19.388 159 GLY D O 1
ATOM 10216 N N . VAL D 1 183 ? 27.046 21.163 -20.361 1.000 18.767 160 VAL D N 1
ATOM 10217 C CA . VAL D 1 183 ? 27.273 20.003 -19.504 1.000 17.723 160 VAL D CA 1
ATOM 10218 C C . VAL D 1 183 ? 27.746 20.503 -18.136 1.000 18.138 160 VAL D C 1
ATOM 10219 O O . VAL D 1 183 ? 28.739 20.030 -17.581 1.000 20.493 160 VAL D O 1
ATOM 10223 N N . ASP D 1 184 ? 27.013 21.483 -17.588 1.000 17.800 161 ASP D N 1
ATOM 10224 C CA . ASP D 1 184 ? 27.288 21.985 -16.247 1.000 17.339 161 ASP D CA 1
ATOM 10225 C C . ASP D 1 184 ? 27.321 20.844 -15.231 1.000 16.837 161 ASP D C 1
ATOM 10226 O O . ASP D 1 184 ? 26.485 19.944 -15.271 1.000 19.050 161 ASP D O 1
ATOM 10231 N N . SER D 1 185 ? 28.279 20.891 -14.297 1.000 19.143 162 SER D N 1
ATOM 10232 C CA . SER D 1 185 ? 28.270 19.971 -13.170 1.000 18.972 162 SER D CA 1
ATOM 10233 C C . SER D 1 185 ? 27.055 20.300 -12.302 1.000 17.141 162 SER D C 1
ATOM 10234 O O . SER D 1 185 ? 26.475 21.384 -12.411 1.000 17.194 162 SER D O 1
ATOM 10237 N N . MET D 1 186 ? 26.675 19.373 -11.424 1.000 17.885 163 MET D N 1
ATOM 10238 C CA . MET D 1 186 ? 25.521 19.642 -10.588 1.000 18.460 163 MET D CA 1
ATOM 10239 C C . MET D 1 186 ? 25.784 20.870 -9.720 1.000 15.873 163 MET D C 1
ATOM 10240 O O . MET D 1 186 ? 24.920 21.747 -9.637 1.000 17.573 163 MET D O 1
ATOM 10245 N N . PRO D 1 187 ? 26.947 21.025 -9.043 1.000 16.542 164 PRO D N 1
ATOM 10246 C CA . PRO D 1 187 ? 27.174 22.277 -8.304 1.000 16.954 164 PRO D CA 1
ATOM 10247 C C . PRO D 1 187 ? 27.139 23.538 -9.169 1.000 15.912 164 PRO D C 1
ATOM 10248 O O . PRO D 1 187 ? 26.681 24.587 -8.708 1.000 17.625 164 PRO D O 1
ATOM 10252 N N . GLU D 1 188 ? 27.602 23.452 -10.427 1.000 17.022 165 GLU D N 1
ATOM 10253 C CA . GLU D 1 188 ? 27.496 24.603 -11.323 1.000 16.522 165 GLU D CA 1
ATOM 10254 C C . GLU D 1 188 ? 26.023 24.947 -11.561 1.000 17.110 165 GLU D C 1
ATOM 10255 O O . GLU D 1 188 ? 25.640 26.118 -11.547 1.000 17.702 165 GLU D O 1
ATOM 10261 N N . THR D 1 189 ? 25.181 23.933 -11.787 1.000 16.318 166 THR D N 1
ATOM 10262 C CA . THR D 1 189 ? 23.747 24.217 -11.943 1.000 15.922 166 THR D CA 1
ATOM 10263 C C . THR D 1 189 ? 23.168 24.892 -10.700 1.000 15.101 166 THR D C 1
ATOM 10264 O O . THR D 1 189 ? 22.238 25.694 -10.807 1.000 16.422 166 THR D O 1
ATOM 10268 N N . ALA D 1 190 ? 23.686 24.540 -9.520 1.000 15.575 167 ALA D N 1
ATOM 10269 C CA . ALA D 1 190 ? 23.164 25.112 -8.284 1.000 15.681 167 ALA D CA 1
ATOM 10270 C C . ALA D 1 190 ? 23.609 26.573 -8.136 1.000 16.050 167 ALA D C 1
ATOM 10271 O O . ALA D 1 190 ? 22.862 27.399 -7.604 1.000 17.216 167 ALA D O 1
ATOM 10273 N N . ASP D 1 191 ? 24.810 26.886 -8.623 1.000 16.020 168 ASP D N 1
ATOM 10274 C CA . ASP D 1 191 ? 25.250 28.277 -8.688 1.000 16.465 168 ASP D CA 1
ATOM 10275 C C . ASP D 1 191 ? 24.390 29.053 -9.686 1.000 16.745 168 ASP D C 1
ATOM 10276 O O . ASP D 1 191 ? 24.057 30.213 -9.435 1.000 18.057 168 ASP D O 1
ATOM 10281 N N . ASN D 1 192 ? 24.031 28.433 -10.813 1.000 16.422 169 ASN D N 1
ATOM 10282 C CA . ASN D 1 192 ? 23.154 29.061 -11.799 1.000 16.608 169 ASN D CA 1
ATOM 10283 C C . ASN D 1 192 ? 21.789 29.386 -11.194 1.000 16.541 169 ASN D C 1
ATOM 10284 O O . ASN D 1 192 ? 21.233 30.447 -11.435 1.000 18.363 169 ASN D O 1
ATOM 10289 N N . VAL D 1 193 ? 21.235 28.460 -10.411 1.000 16.488 170 VAL D N 1
ATOM 10290 C CA . VAL D 1 193 ? 19.985 28.697 -9.707 1.000 16.884 170 VAL D CA 1
ATOM 10291 C C . VAL D 1 193 ? 20.131 29.842 -8.701 1.000 16.708 170 VAL D C 1
ATOM 10292 O O . VAL D 1 193 ? 19.250 30.717 -8.632 1.000 17.829 170 VAL D O 1
ATOM 10296 N N . ALA D 1 194 ? 21.227 29.854 -7.928 1.000 17.245 171 ALA D N 1
ATOM 10297 C CA . ALA D 1 194 ? 21.454 30.945 -6.974 1.000 18.050 171 ALA D CA 1
ATOM 10298 C C . ALA D 1 194 ? 21.462 32.303 -7.681 1.000 18.379 171 ALA D C 1
ATOM 10299 O O . ALA D 1 194 ? 20.884 33.273 -7.182 1.000 18.824 171 ALA D O 1
ATOM 10301 N N . ASP D 1 195 ? 22.093 32.358 -8.863 1.000 19.233 172 ASP D N 1
ATOM 10302 C CA . ASP D 1 195 ? 22.216 33.609 -9.604 1.000 19.702 172 ASP D CA 1
ATOM 10303 C C . ASP D 1 195 ? 20.867 34.026 -10.186 1.000 20.452 172 ASP D C 1
ATOM 10304 O O . ASP D 1 195 ? 20.447 35.176 -10.015 1.000 24.142 172 ASP D O 1
ATOM 10309 N N . ASP D 1 196 ? 20.185 33.088 -10.860 1.000 19.566 173 ASP D N 1
ATOM 10310 C CA . ASP D 1 196 ? 18.992 33.405 -11.630 1.000 20.629 173 ASP D CA 1
ATOM 10311 C C . ASP D 1 196 ? 17.775 33.668 -10.742 1.000 19.272 173 ASP D C 1
ATOM 10312 O O . ASP D 1 196 ? 16.888 34.453 -11.106 1.000 24.081 173 ASP D O 1
ATOM 10317 N N . TYR D 1 197 ? 17.723 32.995 -9.592 1.000 19.590 174 TYR D N 1
ATOM 10318 C CA . TYR D 1 197 ? 16.615 33.104 -8.654 1.000 18.644 174 TYR D CA 1
ATOM 10319 C C . TYR D 1 197 ? 16.989 33.955 -7.438 1.000 20.184 174 TYR D C 1
ATOM 10320 O O . TYR D 1 197 ? 16.173 34.089 -6.523 1.000 23.388 174 TYR D O 1
ATOM 10329 N N . GLN D 1 198 ? 18.199 34.546 -7.448 1.000 20.494 175 GLN D N 1
ATOM 10330 C CA . GLN D 1 198 ? 18.646 35.472 -6.405 1.000 21.801 175 GLN D CA 1
ATOM 10331 C C . GLN D 1 198 ? 18.582 34.834 -5.007 1.000 19.809 175 GLN D C 1
ATOM 10332 O O . GLN D 1 198 ? 17.878 35.319 -4.110 1.000 22.019 175 GLN D O 1
ATOM 10338 N N . VAL D 1 199 ? 19.304 33.718 -4.824 1.000 18.317 176 VAL D N 1
ATOM 10339 C CA . VAL D 1 199 ? 19.363 33.088 -3.517 1.000 18.177 176 VAL D CA 1
ATOM 10340 C C . VAL D 1 199 ? 20.742 33.347 -2.914 1.000 17.215 176 VAL D C 1
ATOM 10341 O O . VAL D 1 199 ? 21.739 32.837 -3.422 1.000 18.003 176 VAL D O 1
ATOM 10345 N N . SER D 1 200 ? 20.811 34.106 -1.806 1.000 17.951 177 SER D N 1
ATOM 10346 C CA . SER D 1 200 ? 22.097 34.528 -1.272 1.000 16.727 177 SER D CA 1
ATOM 10347 C C . SER D 1 200 ? 22.859 33.405 -0.579 1.000 15.507 177 SER D C 1
ATOM 10348 O O . SER D 1 200 ? 22.249 32.444 -0.095 1.000 17.872 177 SER D O 1
ATOM 10351 N N . ARG D 1 201 ? 24.186 33.551 -0.515 1.000 15.978 178 ARG D N 1
ATOM 10352 C CA . ARG D 1 201 ? 25.055 32.670 0.249 1.000 15.912 178 ARG D CA 1
ATOM 10353 C C . ARG D 1 201 ? 24.547 32.575 1.687 1.000 17.241 178 ARG D C 1
ATOM 10354 O O . ARG D 1 201 ? 24.538 31.497 2.283 1.000 17.963 178 ARG D O 1
ATOM 10362 N N . ALA D 1 202 ? 24.228 33.729 2.294 1.000 19.106 179 ALA D N 1
ATOM 10363 C CA . ALA D 1 202 ? 23.797 33.753 3.689 1.000 19.222 179 ALA D CA 1
ATOM 10364 C C . ALA D 1 202 ? 22.539 32.907 3.880 1.000 17.248 179 ALA D C 1
ATOM 10365 O O . ALA D 1 202 ? 22.446 32.129 4.848 1.000 19.040 179 ALA D O 1
ATOM 10367 N N . ASP D 1 203 ? 21.579 33.026 2.952 1.000 17.176 180 ASP D N 1
ATOM 10368 C CA . ASP D 1 203 ? 20.344 32.248 3.082 1.000 17.172 180 ASP D CA 1
ATOM 10369 C C . ASP D 1 203 ? 20.585 30.752 2.876 1.000 16.648 180 ASP D C 1
ATOM 10370 O O . ASP D 1 203 ? 19.960 29.942 3.581 1.000 17.158 180 ASP D O 1
ATOM 10375 N N . GLN D 1 204 ? 21.486 30.422 1.938 1.000 16.719 181 GLN D N 1
ATOM 10376 C CA . GLN D 1 204 ? 21.854 29.021 1.690 1.000 16.100 181 GLN D CA 1
ATOM 10377 C C . GLN D 1 204 ? 22.481 28.425 2.948 1.000 16.119 181 GLN D C 1
ATOM 10378 O O . GLN D 1 204 ? 22.142 27.303 3.336 1.000 16.934 181 GLN D O 1
ATOM 10384 N N . ASP D 1 205 ? 23.373 29.166 3.607 1.000 15.507 182 ASP D N 1
ATOM 10385 C CA . ASP D 1 205 ? 24.059 28.642 4.788 1.000 16.126 182 ASP D CA 1
ATOM 10386 C C . ASP D 1 205 ? 23.091 28.522 5.970 1.000 16.162 182 ASP D C 1
ATOM 10387 O O . ASP D 1 205 ? 23.164 27.542 6.715 1.000 17.578 182 ASP D O 1
ATOM 10392 N N . ALA D 1 206 ? 22.166 29.493 6.126 1.000 17.101 183 ALA D N 1
ATOM 10393 C CA . ALA D 1 206 ? 21.135 29.393 7.158 1.000 17.680 183 ALA D CA 1
ATOM 10394 C C . ALA D 1 206 ? 20.283 28.124 6.971 1.000 16.896 183 ALA D C 1
ATOM 10395 O O . ALA D 1 206 ? 19.966 27.432 7.944 1.000 17.386 183 ALA D O 1
ATOM 10397 N N . PHE D 1 207 ? 19.866 27.851 5.729 1.000 18.090 184 PHE D N 1
ATOM 10398 C CA . PHE D 1 207 ? 19.110 26.630 5.409 1.000 16.682 184 PHE D CA 1
ATOM 10399 C C . PHE D 1 207 ? 19.906 25.370 5.762 1.000 15.450 184 PHE D C 1
ATOM 10400 O O . PHE D 1 207 ? 19.363 24.435 6.383 1.000 17.889 184 PHE D O 1
ATOM 10408 N N . ALA D 1 208 ? 21.179 25.345 5.361 1.000 15.622 185 ALA D N 1
ATOM 10409 C CA . ALA D 1 208 ? 22.042 24.207 5.679 1.000 15.193 185 ALA D CA 1
ATOM 10410 C C . ALA D 1 208 ? 22.141 23.994 7.190 1.000 16.285 185 ALA D C 1
ATOM 10411 O O . ALA D 1 208 ? 22.133 22.841 7.669 1.000 17.682 185 ALA D O 1
ATOM 10413 N N . LEU D 1 209 ? 22.270 25.085 7.958 1.000 16.526 186 LEU D N 1
ATOM 10414 C CA . LEU D 1 209 ? 22.382 24.958 9.399 1.000 16.036 186 LEU D CA 1
ATOM 10415 C C . LEU D 1 209 ? 21.101 24.378 9.991 1.000 16.563 186 LEU D C 1
ATOM 10416 O O . LEU D 1 209 ? 21.180 23.504 10.855 1.000 17.812 186 LEU D O 1
ATOM 10421 N N . ARG D 1 210 ? 19.928 24.824 9.522 1.000 16.738 187 ARG D N 1
ATOM 10422 C CA . ARG D 1 210 ? 18.679 24.250 10.008 1.000 16.837 187 ARG D CA 1
ATOM 10423 C C . ARG D 1 210 ? 18.589 22.758 9.662 1.000 16.648 187 ARG D C 1
ATOM 10424 O O . ARG D 1 210 ? 18.062 21.992 10.458 1.000 16.929 187 ARG D O 1
ATOM 10432 N N . SER D 1 211 ? 19.050 22.359 8.473 1.000 16.663 188 SER D N 1
ATOM 10433 C CA . SER D 1 211 ? 19.063 20.935 8.115 1.000 15.964 188 SER D CA 1
ATOM 10434 C C . SER D 1 211 ? 19.869 20.121 9.126 1.000 15.374 188 SER D C 1
ATOM 10435 O O . SER D 1 211 ? 19.397 19.072 9.610 1.000 16.927 188 SER D O 1
ATOM 10438 N N . GLN D 1 212 ? 21.069 20.619 9.475 1.000 16.028 189 GLN D N 1
ATOM 10439 C CA . GLN D 1 212 ? 21.946 19.918 10.414 1.000 15.678 189 GLN D CA 1
ATOM 10440 C C . GLN D 1 212 ? 21.304 19.869 11.800 1.000 16.584 189 GLN D C 1
ATOM 10441 O O . GLN D 1 212 ? 21.321 18.833 12.479 1.000 17.571 189 GLN D O 1
ATOM 10447 N N . GLN D 1 213 ? 20.735 20.992 12.238 1.000 16.732 190 GLN D N 1
ATOM 10448 C CA . GLN D 1 213 ? 20.149 21.049 13.572 1.000 16.749 190 GLN D CA 1
ATOM 10449 C C . GLN D 1 213 ? 18.940 20.117 13.659 1.000 16.190 190 GLN D C 1
ATOM 10450 O O . GLN D 1 213 ? 18.797 19.353 14.624 1.000 17.823 190 GLN D O 1
ATOM 10456 N N . LYS D 1 214 ? 18.053 20.177 12.658 1.000 16.751 191 LYS D N 1
ATOM 10457 C CA . LYS D 1 214 ? 16.867 19.314 12.687 1.000 15.799 191 LYS D CA 1
ATOM 10458 C C . LYS D 1 214 ? 17.213 17.826 12.592 1.000 14.945 191 LYS D C 1
ATOM 10459 O O . LYS D 1 214 ? 16.543 16.993 13.222 1.000 16.893 191 LYS D O 1
ATOM 10465 N N . ALA D 1 215 ? 18.217 17.471 11.776 1.000 15.095 192 ALA D N 1
ATOM 10466 C CA . ALA D 1 215 ? 18.617 16.071 11.664 1.000 16.003 192 ALA D CA 1
ATOM 10467 C C . ALA D 1 215 ? 19.258 15.603 12.974 1.000 17.024 192 ALA D C 1
ATOM 10468 O O . ALA D 1 215 ? 19.029 14.463 13.399 1.000 17.129 192 ALA D O 1
ATOM 10470 N N . ALA D 1 216 ? 20.075 16.459 13.612 1.000 17.162 193 ALA D N 1
ATOM 10471 C CA . ALA D 1 216 ? 20.683 16.061 14.876 1.000 17.835 193 ALA D CA 1
ATOM 10472 C C . ALA D 1 216 ? 19.614 15.822 15.945 1.000 17.323 193 ALA D C 1
ATOM 10473 O O . ALA D 1 216 ? 19.709 14.843 16.697 1.000 19.466 193 ALA D O 1
ATOM 10475 N N . ALA D 1 217 ? 18.549 16.626 15.944 1.000 17.904 194 ALA D N 1
ATOM 10476 C CA . ALA D 1 217 ? 17.441 16.476 16.882 1.000 18.220 194 ALA D CA 1
ATOM 10477 C C . ALA D 1 217 ? 16.659 15.185 16.607 1.000 17.658 194 ALA D C 1
ATOM 10478 O O . ALA D 1 217 ? 16.294 14.450 17.525 1.000 19.006 194 ALA D O 1
ATOM 10480 N N . ALA D 1 218 ? 16.375 14.920 15.327 1.000 18.311 195 ALA D N 1
ATOM 10481 C CA . ALA D 1 218 ? 15.663 13.711 14.939 1.000 17.522 195 ALA D CA 1
ATOM 10482 C C . ALA D 1 218 ? 16.482 12.467 15.299 1.000 16.505 195 ALA D C 1
ATOM 10483 O O . ALA D 1 218 ? 15.927 11.474 15.785 1.000 19.094 195 ALA D O 1
ATOM 10485 N N . GLN D 1 219 ? 17.802 12.512 15.068 1.000 16.675 196 GLN D N 1
ATOM 10486 C CA . GLN D 1 219 ? 18.670 11.398 15.442 1.000 16.777 196 GLN D CA 1
ATOM 10487 C C . GLN D 1 219 ? 18.585 11.151 16.947 1.000 17.716 196 GLN D C 1
ATOM 10488 O O . GLN D 1 219 ? 18.375 10.016 17.380 1.000 19.152 196 GLN D O 1
ATOM 10494 N N . ALA D 1 220 ? 18.674 12.222 17.741 1.000 19.978 197 ALA D N 1
ATOM 10495 C CA . ALA D 1 220 ? 18.663 12.091 19.194 1.000 21.117 197 ALA D CA 1
ATOM 10496 C C . ALA D 1 220 ? 17.324 11.559 19.708 1.000 20.891 197 ALA D C 1
ATOM 10497 O O . ALA D 1 220 ? 17.297 10.829 20.711 1.000 24.925 197 ALA D O 1
ATOM 10499 N N . ALA D 1 221 ? 16.233 11.914 19.007 1.000 20.734 198 ALA D N 1
ATOM 10500 C CA . ALA D 1 221 ? 14.887 11.470 19.350 1.000 20.133 198 ALA D CA 1
ATOM 10501 C C . ALA D 1 221 ? 14.637 9.999 18.995 1.000 21.102 198 ALA D C 1
ATOM 10502 O O . ALA D 1 221 ? 13.628 9.444 19.433 1.000 24.649 198 ALA D O 1
ATOM 10504 N N . GLY D 1 222 ? 15.527 9.362 18.209 1.000 18.680 199 GLY D N 1
ATOM 10505 C CA . GLY D 1 222 ? 15.335 7.979 17.780 1.000 19.619 199 GLY D CA 1
ATOM 10506 C C . GLY D 1 222 ? 14.448 7.888 16.541 1.000 18.066 199 GLY D C 1
ATOM 10507 O O . GLY D 1 222 ? 14.004 6.810 16.173 1.000 18.329 199 GLY D O 1
ATOM 10508 N N . PHE D 1 223 ? 14.222 9.020 15.870 1.000 17.689 200 PHE D N 1
ATOM 10509 C CA . PHE D 1 223 ? 13.352 9.048 14.696 1.000 16.233 200 PHE D CA 1
ATOM 10510 C C . PHE D 1 223 ? 13.952 8.222 13.551 1.000 14.730 200 PHE D C 1
ATOM 10511 O O . PHE D 1 223 ? 13.268 7.379 12.956 1.000 16.220 200 PHE D O 1
ATOM 10519 N N . PHE D 1 224 ? 15.230 8.466 13.229 1.000 15.113 201 PHE D N 1
ATOM 10520 C CA . PHE D 1 224 ? 15.865 7.702 12.161 1.000 14.405 201 PHE D CA 1
ATOM 10521 C C . PHE D 1 224 ? 15.947 6.216 12.538 1.000 15.452 201 PHE D C 1
ATOM 10522 O O . PHE D 1 224 ? 15.806 5.346 11.674 1.000 16.125 201 PHE D O 1
ATOM 10530 N N . ALA D 1 225 ? 16.182 5.918 13.828 1.000 15.958 202 ALA D N 1
ATOM 10531 C CA . ALA D 1 225 ? 16.303 4.533 14.275 1.000 16.118 202 ALA D CA 1
ATOM 10532 C C . ALA D 1 225 ? 15.047 3.731 13.928 1.000 15.396 202 ALA D C 1
ATOM 10533 O O . ALA D 1 225 ? 15.160 2.541 13.636 1.000 18.443 202 ALA D O 1
ATOM 10535 N N . GLU D 1 226 ? 13.872 4.394 13.953 1.000 16.651 203 GLU D N 1
ATOM 10536 C CA . GLU D 1 226 ? 12.605 3.742 13.638 1.000 17.073 203 GLU D CA 1
ATOM 10537 C C . GLU D 1 226 ? 12.535 3.331 12.160 1.000 17.539 203 GLU D C 1
ATOM 10538 O O . GLU D 1 226 ? 11.751 2.453 11.777 1.000 20.443 203 GLU D O 1
ATOM 10544 N N . GLU D 1 227 ? 13.328 3.980 11.315 1.000 15.139 204 GLU D N 1
ATOM 10545 C CA . GLU D 1 227 ? 13.335 3.721 9.882 1.000 15.511 204 GLU D CA 1
ATOM 10546 C C . GLU D 1 227 ? 14.398 2.709 9.463 1.000 14.548 204 GLU D C 1
ATOM 10547 O O . GLU D 1 227 ? 14.346 2.258 8.327 1.000 16.049 204 GLU D O 1
ATOM 10553 N N . ILE D 1 228 ? 15.386 2.440 10.323 1.000 15.563 205 ILE D N 1
ATOM 10554 C CA . ILE D 1 228 ? 16.634 1.805 9.918 1.000 14.853 205 ILE D CA 1
ATOM 10555 C C . ILE D 1 228 ? 16.688 0.318 10.284 1.000 14.930 205 ILE D C 1
ATOM 10556 O O . ILE D 1 228 ? 16.266 -0.065 11.386 1.000 17.578 205 ILE D O 1
ATOM 10561 N N . VAL D 1 229 ? 17.207 -0.476 9.326 1.000 16.503 206 VAL D N 1
ATOM 10562 C CA . VAL D 1 229 ? 17.682 -1.827 9.593 1.000 16.343 206 VAL D CA 1
ATOM 10563 C C . VAL D 1 229 ? 19.210 -1.790 9.563 1.000 15.383 206 VAL D C 1
ATOM 10564 O O . VAL D 1 229 ? 19.807 -1.198 8.668 1.000 17.381 206 VAL D O 1
ATOM 10568 N N . PRO D 1 230 ? 19.894 -2.405 10.548 1.000 18.223 207 PRO D N 1
ATOM 10569 C CA . PRO D 1 230 ? 21.355 -2.358 10.594 1.000 21.745 207 PRO D CA 1
ATOM 10570 C C . PRO D 1 230 ? 22.000 -3.186 9.482 1.000 18.073 207 PRO D C 1
ATOM 10571 O O . PRO D 1 230 ? 21.402 -4.158 8.967 1.000 21.794 207 PRO D O 1
ATOM 10575 N N . VAL D 1 231 ? 23.248 -2.823 9.171 1.000 18.818 208 VAL D N 1
ATOM 10576 C CA . VAL D 1 231 ? 24.081 -3.572 8.240 1.000 18.395 208 VAL D CA 1
ATOM 10577 C C . VAL D 1 231 ? 25.281 -4.116 9.018 1.000 18.563 208 VAL D C 1
ATOM 10578 O O . VAL D 1 231 ? 26.000 -3.353 9.676 1.000 19.393 208 VAL D O 1
ATOM 10582 N N . ARG D 1 232 ? 25.487 -5.439 8.956 1.000 21.131 209 ARG D N 1
ATOM 10583 C CA . ARG D 1 232 ? 26.600 -6.081 9.647 1.000 21.035 209 ARG D CA 1
ATOM 10584 C C . ARG D 1 232 ? 27.842 -6.072 8.750 1.000 20.513 209 ARG D C 1
ATOM 10585 O O . ARG D 1 232 ? 27.750 -6.368 7.554 1.000 25.336 209 ARG D O 1
ATOM 10593 N N . ILE D 1 233 ? 28.997 -5.722 9.341 1.000 20.051 210 ILE D N 1
ATOM 10594 C CA . ILE D 1 233 ? 30.276 -5.625 8.642 1.000 22.509 210 ILE D CA 1
ATOM 10595 C C . ILE D 1 233 ? 31.314 -6.474 9.380 1.000 22.892 210 ILE D C 1
ATOM 10596 O O . ILE D 1 233 ? 31.419 -6.396 10.600 1.000 23.299 210 ILE D O 1
ATOM 10601 N N . ALA D 1 234 ? 32.133 -7.225 8.632 1.000 24.276 211 ALA D N 1
ATOM 10602 C CA . ALA D 1 234 ? 33.196 -8.018 9.240 1.000 24.723 211 ALA D CA 1
ATOM 10603 C C . ALA D 1 234 ? 34.474 -7.185 9.386 1.000 28.344 211 ALA D C 1
ATOM 10604 O O . ALA D 1 234 ? 34.945 -6.578 8.420 1.000 29.674 211 ALA D O 1
ATOM 10606 N N . HIS D 1 235 ? 35.020 -7.151 10.613 1.000 30.114 212 HIS D N 1
ATOM 10607 C CA . HIS D 1 235 ? 36.372 -6.672 10.864 1.000 27.892 212 HIS D CA 1
ATOM 10608 C C . HIS D 1 235 ? 37.268 -7.873 11.176 1.000 31.181 212 HIS D C 1
ATOM 10609 O O . HIS D 1 235 ? 36.797 -9.006 11.235 1.000 33.334 212 HIS D O 1
ATOM 10616 N N . LYS D 1 236 ? 38.561 -7.620 11.393 1.000 35.132 213 LYS D N 1
ATOM 10617 C CA . LYS D 1 236 ? 39.529 -8.697 11.561 1.000 33.342 213 LYS D CA 1
ATOM 10618 C C . LYS D 1 236 ? 39.237 -9.501 12.831 1.000 32.482 213 LYS D C 1
ATOM 10619 O O . LYS D 1 236 ? 39.378 -10.723 12.836 1.000 35.590 213 LYS D O 1
ATOM 10625 N N . LYS D 1 237 ? 38.835 -8.812 13.907 1.000 30.809 214 LYS D N 1
ATOM 10626 C CA . LYS D 1 237 ? 38.740 -9.430 15.225 1.000 32.882 214 LYS D CA 1
ATOM 10627 C C . LYS D 1 237 ? 37.291 -9.777 15.589 1.000 31.245 214 LYS D C 1
ATOM 10628 O O . LYS D 1 237 ? 37.028 -10.321 16.665 1.000 32.351 214 LYS D O 1
ATOM 10634 N N . GLY D 1 238 ? 36.348 -9.472 14.689 1.000 29.125 215 GLY D N 1
ATOM 10635 C CA . GLY D 1 238 ? 34.933 -9.679 14.961 1.000 25.763 215 GLY D CA 1
ATOM 10636 C C . GLY D 1 238 ? 34.060 -8.795 14.072 1.000 22.729 215 GLY D C 1
ATOM 10637 O O . GLY D 1 238 ? 34.576 -8.035 13.254 1.000 26.189 215 GLY D O 1
ATOM 10638 N N . GLU D 1 239 ? 32.741 -8.893 14.259 1.000 23.658 216 GLU D N 1
ATOM 10639 C CA . GLU D 1 239 ? 31.792 -8.141 13.452 1.000 21.483 216 GLU D CA 1
ATOM 10640 C C . GLU D 1 239 ? 31.317 -6.892 14.195 1.000 18.320 216 GLU D C 1
ATOM 10641 O O . GLU D 1 239 ? 31.298 -6.839 15.435 1.000 19.138 216 GLU D O 1
ATOM 10647 N N . ILE D 1 240 ? 30.947 -5.879 13.403 1.000 18.416 217 ILE D N 1
ATOM 10648 C CA . ILE D 1 240 ? 30.275 -4.696 13.924 1.000 17.587 217 ILE D CA 1
ATOM 10649 C C . ILE D 1 240 ? 28.950 -4.484 13.195 1.000 17.906 217 ILE D C 1
ATOM 10650 O O . ILE D 1 240 ? 28.698 -5.077 12.144 1.000 19.320 217 ILE D O 1
ATOM 10655 N N . ILE D 1 241 ? 28.110 -3.608 13.755 1.000 20.389 218 ILE D N 1
ATOM 10656 C CA . ILE D 1 241 ? 26.897 -3.214 13.052 1.000 20.501 218 ILE D CA 1
ATOM 10657 C C . ILE D 1 241 ? 26.917 -1.709 12.774 1.000 17.342 218 ILE D C 1
ATOM 10658 O O . ILE D 1 241 ? 27.245 -0.883 13.643 1.000 21.864 218 ILE D O 1
ATOM 10663 N N . VAL D 1 242 ? 26.541 -1.360 11.540 1.000 17.845 219 VAL D N 1
ATOM 10664 C CA . VAL D 1 242 ? 26.313 0.028 11.159 1.000 16.259 219 VAL D CA 1
ATOM 10665 C C . VAL D 1 242 ? 24.822 0.305 11.337 1.000 17.120 219 VAL D C 1
ATOM 10666 O O . VAL D 1 242 ? 23.993 -0.303 10.643 1.000 18.040 219 VAL D O 1
ATOM 10670 N N . GLU D 1 243 ? 24.493 1.196 12.274 1.000 17.831 220 GLU D N 1
ATOM 10671 C CA . GLU D 1 243 ? 23.105 1.450 12.627 1.000 19.814 220 GLU D CA 1
ATOM 10672 C C . GLU D 1 243 ? 22.747 2.933 12.554 1.000 18.072 220 GLU D C 1
ATOM 10673 O O . GLU D 1 243 ? 21.573 3.258 12.664 1.000 20.623 220 GLU D O 1
ATOM 10679 N N . ARG D 1 244 ? 23.744 3.815 12.389 1.000 18.767 221 ARG D N 1
ATOM 10680 C CA . ARG D 1 244 ? 23.482 5.249 12.394 1.000 17.951 221 ARG D CA 1
ATOM 10681 C C . ARG D 1 244 ? 23.886 5.878 11.064 1.000 16.500 221 ARG D C 1
ATOM 10682 O O . ARG D 1 244 ? 24.926 5.528 10.494 1.000 17.335 221 ARG D O 1
ATOM 10690 N N . ASP D 1 245 ? 23.072 6.849 10.619 1.000 15.661 222 ASP D N 1
ATOM 10691 C CA . ASP D 1 245 ? 23.428 7.693 9.491 1.000 15.762 222 ASP D CA 1
ATOM 10692 C C . ASP D 1 245 ? 24.763 8.396 9.763 1.000 15.100 222 ASP D C 1
ATOM 10693 O O . ASP D 1 245 ? 24.913 9.074 10.786 1.000 19.420 222 ASP D O 1
ATOM 10698 N N . GLU D 1 246 ? 25.715 8.243 8.827 1.000 15.373 223 GLU D N 1
ATOM 10699 C CA . GLU D 1 246 ? 27.101 8.666 9.006 1.000 15.411 223 GLU D CA 1
ATOM 10700 C C . GLU D 1 246 ? 27.365 10.115 8.559 1.000 15.316 223 GLU D C 1
ATOM 10701 O O . GLU D 1 246 ? 28.362 10.714 8.970 1.000 17.181 223 GLU D O 1
ATOM 10707 N N . HIS D 1 247 ? 26.530 10.668 7.660 1.000 16.325 224 HIS D N 1
ATOM 10708 C CA . HIS D 1 247 ? 26.862 11.934 7.002 1.000 15.917 224 HIS D CA 1
ATOM 10709 C C . HIS D 1 247 ? 26.673 13.164 7.893 1.000 15.510 224 HIS D C 1
ATOM 10710 O O . HIS D 1 247 ? 27.256 14.211 7.591 1.000 17.077 224 HIS D O 1
ATOM 10717 N N . LEU D 1 248 ? 25.870 13.060 8.961 1.000 16.256 225 LEU D N 1
ATOM 10718 C CA . LEU D 1 248 ? 25.487 14.248 9.719 1.000 16.607 225 LEU D CA 1
ATOM 10719 C C . LEU D 1 248 ? 26.734 14.943 10.250 1.000 16.831 225 LEU D C 1
ATOM 10720 O O . LEU D 1 248 ? 27.679 14.284 10.701 1.000 19.051 225 LEU D O 1
ATOM 10725 N N . ARG D 1 249 ? 26.640 16.288 10.306 1.000 18.662 226 ARG D N 1
ATOM 10726 C CA . ARG D 1 249 ? 27.669 17.133 10.901 1.000 18.690 226 ARG D CA 1
ATOM 10727 C C . ARG D 1 249 ? 27.008 17.981 11.985 1.000 18.385 226 ARG D C 1
ATOM 10728 O O . ARG D 1 249 ? 26.762 19.180 11.801 1.000 19.613 226 ARG D O 1
ATOM 10736 N N . PRO D 1 250 ? 26.642 17.378 13.136 1.000 19.447 227 PRO D N 1
ATOM 10737 C CA . PRO D 1 250 ? 25.861 18.101 14.148 1.000 19.909 227 PRO D CA 1
ATOM 10738 C C . PRO D 1 250 ? 26.564 19.300 14.778 1.000 20.748 227 PRO D C 1
ATOM 10739 O O . PRO D 1 250 ? 25.896 20.157 15.377 1.000 24.500 227 PRO D O 1
ATOM 10743 N N . GLU D 1 251 ? 27.897 19.372 14.623 1.000 20.165 228 GLU D N 1
ATOM 10744 C CA . GLU D 1 251 ? 28.640 20.485 15.211 1.000 22.507 228 GLU D CA 1
ATOM 10745 C C . GLU D 1 251 ? 28.744 21.667 14.243 1.000 23.850 228 GLU D C 1
ATOM 10746 O O . GLU D 1 251 ? 29.414 22.660 14.551 1.000 28.314 228 GLU D O 1
ATOM 10752 N N . THR D 1 252 ? 28.057 21.594 13.094 1.000 23.760 229 THR D N 1
ATOM 10753 C CA . THR D 1 252 ? 28.013 22.708 12.146 1.000 25.037 229 THR D CA 1
ATOM 10754 C C . THR D 1 252 ? 27.517 23.980 12.843 1.000 24.244 229 THR D C 1
ATOM 10755 O O . THR D 1 252 ? 26.536 23.933 13.595 1.000 24.678 229 THR D O 1
ATOM 10759 N N . THR D 1 253 ? 28.212 25.103 12.585 1.000 28.512 230 THR D N 1
ATOM 10760 C CA . THR D 1 253 ? 27.799 26.426 13.037 1.000 27.079 230 THR D CA 1
ATOM 10761 C C . THR D 1 253 ? 27.719 27.353 11.823 1.000 23.904 230 THR D C 1
ATOM 10762 O O . THR D 1 253 ? 28.306 27.063 10.776 1.000 23.355 230 THR D O 1
ATOM 10766 N N . LEU D 1 254 ? 27.009 28.481 11.975 1.000 25.307 231 LEU D N 1
ATOM 10767 C CA . LEU D 1 254 ? 26.981 29.477 10.911 1.000 21.223 231 LEU D CA 1
ATOM 10768 C C . LEU D 1 254 ? 28.389 30.002 10.613 1.000 20.379 231 LEU D C 1
ATOM 10769 O O . LEU D 1 254 ? 28.715 30.157 9.446 1.000 22.861 231 LEU D O 1
ATOM 10774 N N . GLU D 1 255 ? 29.234 30.214 11.644 1.000 23.081 232 GLU D N 1
ATOM 10775 C CA . GLU D 1 255 ? 30.608 30.663 11.419 1.000 25.902 232 GLU D CA 1
ATOM 10776 C C . GLU D 1 255 ? 31.387 29.682 10.531 1.000 25.179 232 GLU D C 1
ATOM 10777 O O . GLU D 1 255 ? 32.114 30.090 9.612 1.000 25.292 232 GLU D O 1
ATOM 10783 N N . ALA D 1 256 ? 31.273 28.384 10.833 1.000 29.056 233 ALA D N 1
ATOM 10784 C CA . ALA D 1 256 ? 31.997 27.376 10.081 1.000 27.754 233 ALA D CA 1
ATOM 10785 C C . ALA D 1 256 ? 31.568 27.397 8.617 1.000 25.036 233 ALA D C 1
ATOM 10786 O O . ALA D 1 256 ? 32.424 27.340 7.723 1.000 26.523 233 ALA D O 1
ATOM 10788 N N . LEU D 1 257 ? 30.249 27.497 8.385 1.000 20.484 234 LEU D N 1
ATOM 10789 C CA . LEU D 1 257 ? 29.743 27.518 7.019 1.000 20.158 234 LEU D CA 1
ATOM 10790 C C . LEU D 1 257 ? 30.218 28.772 6.282 1.000 18.494 234 LEU D C 1
ATOM 10791 O O . LEU D 1 257 ? 30.510 28.701 5.090 1.000 19.824 234 LEU D O 1
ATOM 10796 N N . THR D 1 258 ? 30.295 29.912 6.994 1.000 19.703 235 THR D N 1
ATOM 10797 C CA . THR D 1 258 ? 30.662 31.192 6.394 1.000 19.940 235 THR D CA 1
ATOM 10798 C C . THR D 1 258 ? 32.106 31.159 5.861 1.000 19.934 235 THR D C 1
ATOM 10799 O O . THR D 1 258 ? 32.419 31.812 4.857 1.000 21.794 235 THR D O 1
ATOM 10803 N N . LYS D 1 259 ? 32.978 30.388 6.523 1.000 23.584 236 LYS D N 1
ATOM 10804 C CA . LYS D 1 259 ? 34.397 30.353 6.189 1.000 24.005 236 LYS D CA 1
ATOM 10805 C C . LYS D 1 259 ? 34.688 29.474 4.967 1.000 22.884 236 LYS D C 1
ATOM 10806 O O . LYS D 1 259 ? 35.779 29.579 4.392 1.000 27.857 236 LYS D O 1
ATOM 10812 N N . LEU D 1 260 ? 33.734 28.614 4.571 1.000 23.033 237 LEU D N 1
ATOM 10813 C CA . LEU D 1 260 ? 33.973 27.664 3.486 1.000 22.818 237 LEU D CA 1
ATOM 10814 C C . LEU D 1 260 ? 34.119 28.416 2.162 1.000 24.493 237 LEU D C 1
ATOM 10815 O O . LEU D 1 260 ? 33.481 29.446 1.959 1.000 25.374 237 LEU D O 1
ATOM 10820 N N . LYS D 1 261 ? 34.950 27.873 1.258 1.000 26.335 238 LYS D N 1
ATOM 10821 C CA . LYS D 1 261 ? 35.155 28.455 -0.062 1.000 26.150 238 LYS D CA 1
ATOM 10822 C C . LYS D 1 261 ? 34.173 27.826 -1.049 1.000 24.083 238 LYS D C 1
ATOM 10823 O O . LYS D 1 261 ? 34.002 26.611 -1.066 1.000 26.527 238 LYS D O 1
ATOM 10829 N N . PRO D 1 262 ? 33.513 28.601 -1.945 1.000 22.939 239 PRO D N 1
ATOM 10830 C CA . PRO D 1 262 ? 32.666 27.990 -2.973 1.000 22.910 239 PRO D CA 1
ATOM 10831 C C . PRO D 1 262 ? 33.425 27.019 -3.877 1.000 22.999 239 PRO D C 1
ATOM 10832 O O . PRO D 1 262 ? 34.602 27.225 -4.197 1.000 28.065 239 PRO D O 1
ATOM 10836 N N . VAL D 1 263 ? 32.719 25.959 -4.275 1.000 21.355 240 VAL D N 1
ATOM 10837 C CA . VAL D 1 263 ? 33.251 24.916 -5.143 1.000 23.372 240 VAL D CA 1
ATOM 10838 C C . VAL D 1 263 ? 33.811 25.500 -6.447 1.000 24.275 240 VAL D C 1
ATOM 10839 O O . VAL D 1 263 ? 34.862 25.064 -6.928 1.000 28.576 240 VAL D O 1
ATOM 10843 N N . ASN D 1 264 ? 33.101 26.484 -7.022 1.000 22.716 241 ASN D N 1
ATOM 10844 C CA . ASN D 1 264 ? 33.339 26.927 -8.393 1.000 23.216 241 ASN D CA 1
ATOM 10845 C C . ASN D 1 264 ? 34.000 28.308 -8.469 1.000 23.756 241 ASN D C 1
ATOM 10846 O O . ASN D 1 264 ? 34.057 28.911 -9.546 1.000 32.551 241 ASN D O 1
ATOM 10851 N N . GLY D 1 265 ? 34.527 28.806 -7.346 1.000 25.868 242 GLY D N 1
ATOM 10852 C CA . GLY D 1 265 ? 35.288 30.047 -7.387 1.000 27.234 242 GLY D CA 1
ATOM 10853 C C . GLY D 1 265 ? 34.701 31.130 -6.486 1.000 27.168 242 GLY D C 1
ATOM 10854 O O . GLY D 1 265 ? 33.553 31.033 -6.054 1.000 27.972 242 GLY D O 1
ATOM 10855 N N . PRO D 1 266 ? 35.481 32.197 -6.201 1.000 33.419 243 PRO D N 1
ATOM 10856 C CA . PRO D 1 266 ? 35.067 33.251 -5.266 1.000 35.282 243 PRO D CA 1
ATOM 10857 C C . PRO D 1 266 ? 33.773 34.024 -5.553 1.000 32.080 243 PRO D C 1
ATOM 10858 O O . PRO D 1 266 ? 33.134 34.520 -4.623 1.000 37.127 243 PRO D O 1
ATOM 10862 N N . ASP D 1 267 ? 33.386 34.127 -6.830 1.000 31.575 244 ASP D N 1
ATOM 10863 C CA . ASP D 1 267 ? 32.179 34.840 -7.245 1.000 32.748 244 ASP D CA 1
ATOM 10864 C C . ASP D 1 267 ? 30.925 33.964 -7.140 1.000 33.329 244 ASP D C 1
ATOM 10865 O O . ASP D 1 267 ? 29.832 34.385 -7.533 1.000 33.497 244 ASP D O 1
ATOM 10870 N N . LYS D 1 268 ? 31.076 32.748 -6.605 1.000 26.075 245 LYS D N 1
ATOM 10871 C CA . LYS D 1 268 ? 29.981 31.784 -6.571 1.000 23.267 245 LYS D CA 1
ATOM 10872 C C . LYS D 1 268 ? 29.493 31.620 -5.128 1.000 22.168 245 LYS D C 1
ATOM 10873 O O . LYS D 1 268 ? 29.991 32.306 -4.232 1.000 25.828 245 LYS D O 1
ATOM 10879 N N . THR D 1 269 ? 28.528 30.711 -4.904 1.000 21.377 246 THR D N 1
ATOM 10880 C CA . THR D 1 269 ? 27.871 30.620 -3.600 1.000 20.518 246 THR D CA 1
ATOM 10881 C C . THR D 1 269 ? 27.795 29.190 -3.056 1.000 19.693 246 THR D C 1
ATOM 10882 O O . THR D 1 269 ? 27.700 29.005 -1.840 1.000 19.774 246 THR D O 1
ATOM 10886 N N . VAL D 1 270 ? 27.797 28.175 -3.935 1.000 18.172 247 VAL D N 1
ATOM 10887 C CA . VAL D 1 270 ? 27.593 26.804 -3.493 1.000 17.078 247 VAL D CA 1
ATOM 10888 C C . VAL D 1 270 ? 28.903 26.278 -2.892 1.000 16.844 247 VAL D C 1
ATOM 10889 O O . VAL D 1 270 ? 29.960 26.386 -3.518 1.000 19.805 247 VAL D O 1
ATOM 10893 N N . THR D 1 271 ? 28.828 25.712 -1.677 1.000 17.962 248 THR D N 1
ATOM 10894 C CA . THR D 1 271 ? 29.979 25.152 -0.976 1.000 18.065 248 THR D CA 1
ATOM 10895 C C . THR D 1 271 ? 29.724 23.685 -0.611 1.000 17.974 248 THR D C 1
ATOM 10896 O O . THR D 1 271 ? 28.606 23.198 -0.747 1.000 19.593 248 THR D O 1
ATOM 10900 N N . ALA D 1 272 ? 30.747 23.003 -0.070 1.000 18.045 249 ALA D N 1
ATOM 10901 C CA . ALA D 1 272 ? 30.535 21.636 0.402 1.000 19.313 249 ALA D CA 1
ATOM 10902 C C . ALA D 1 272 ? 29.570 21.623 1.592 1.000 17.819 249 ALA D C 1
ATOM 10903 O O . ALA D 1 272 ? 28.924 20.619 1.874 1.000 21.605 249 ALA D O 1
ATOM 10905 N N . GLY D 1 273 ? 29.468 22.756 2.293 1.000 18.069 250 GLY D N 1
ATOM 10906 C CA . GLY D 1 273 ? 28.654 22.837 3.492 1.000 17.922 250 GLY D CA 1
ATOM 10907 C C . GLY D 1 273 ? 27.175 23.104 3.229 1.000 16.400 250 GLY D C 1
ATOM 10908 O O . GLY D 1 273 ? 26.359 22.849 4.122 1.000 17.938 250 GLY D O 1
ATOM 10909 N N . ASN D 1 274 ? 26.832 23.647 2.042 1.000 16.425 251 ASN D N 1
ATOM 10910 C CA . ASN D 1 274 ? 25.435 23.948 1.748 1.000 16.699 251 ASN D CA 1
ATOM 10911 C C . ASN D 1 274 ? 24.930 23.103 0.578 1.000 16.320 251 ASN D C 1
ATOM 10912 O O . ASN D 1 274 ? 23.938 23.454 -0.064 1.000 17.103 251 ASN D O 1
ATOM 10917 N N . ALA D 1 275 ? 25.592 21.951 0.379 1.000 15.856 252 ALA D N 1
ATOM 10918 C CA . ALA D 1 275 ? 25.218 20.964 -0.628 1.000 16.738 252 ALA D CA 1
ATOM 10919 C C . ALA D 1 275 ? 25.165 19.585 0.013 1.000 16.801 252 ALA D C 1
ATOM 10920 O O . ALA D 1 275 ? 25.806 19.323 1.032 1.000 18.046 252 ALA D O 1
ATOM 10922 N N A SER D 1 276 ? 24.397 18.688 -0.604 0.500 17.451 253 SER D N 1
ATOM 10923 N N B SER D 1 276 ? 24.419 18.696 -0.641 0.500 17.706 253 SER D N 1
ATOM 10924 C CA A SER D 1 276 ? 24.451 17.296 -0.174 0.500 18.095 253 SER D CA 1
ATOM 10925 C CA B SER D 1 276 ? 24.417 17.282 -0.292 0.500 18.554 253 SER D CA 1
ATOM 10926 C C A SER D 1 276 ? 25.789 16.673 -0.580 0.500 18.119 253 SER D C 1
ATOM 10927 C C B SER D 1 276 ? 25.760 16.648 -0.667 0.500 18.986 253 SER D C 1
ATOM 10928 O O A SER D 1 276 ? 26.661 17.341 -1.145 0.500 19.509 253 SER D O 1
ATOM 10929 O O B SER D 1 276 ? 26.609 17.282 -1.303 0.500 20.114 253 SER D O 1
ATOM 10934 N N . GLY D 1 277 ? 25.943 15.386 -0.259 1.000 19.288 254 GLY D N 1
ATOM 10935 C CA . GLY D 1 277 ? 27.180 14.663 -0.528 1.000 20.595 254 GLY D CA 1
ATOM 10936 C C . GLY D 1 277 ? 26.994 13.537 -1.535 1.000 17.628 254 GLY D C 1
ATOM 10937 O O . GLY D 1 277 ? 25.956 13.436 -2.206 1.000 20.240 254 GLY D O 1
ATOM 10938 N N A VAL D 1 278 ? 27.990 12.656 -1.470 0.500 18.363 255 VAL D N 1
ATOM 10939 N N B VAL D 1 278 ? 28.054 12.744 -1.740 0.500 17.798 255 VAL D N 1
ATOM 10940 C CA A VAL D 1 278 ? 28.142 11.462 -2.271 0.500 17.101 255 VAL D CA 1
ATOM 10941 C CA B VAL D 1 278 ? 27.895 11.468 -2.426 0.500 16.598 255 VAL D CA 1
ATOM 10942 C C A VAL D 1 278 ? 28.100 10.285 -1.294 0.500 15.848 255 VAL D C 1
ATOM 10943 C C B VAL D 1 278 ? 28.000 10.379 -1.355 0.500 15.775 255 VAL D C 1
ATOM 10944 O O A VAL D 1 278 ? 28.902 10.240 -0.362 0.500 15.942 255 VAL D O 1
ATOM 10945 O O B VAL D 1 278 ? 28.824 10.463 -0.446 0.500 17.863 255 VAL D O 1
ATOM 10952 N N . ASN D 1 279 ? 27.127 9.373 -1.469 1.000 15.823 256 ASN D N 1
ATOM 10953 C CA . ASN D 1 279 ? 26.766 8.495 -0.353 1.000 16.049 256 ASN D CA 1
ATOM 10954 C C . ASN D 1 279 ? 26.301 7.100 -0.804 1.000 14.095 256 ASN D C 1
ATOM 10955 O O . ASN D 1 279 ? 26.034 6.882 -1.980 1.000 15.745 256 ASN D O 1
ATOM 10960 N N . ASP D 1 280 ? 26.185 6.196 0.181 1.000 14.036 257 ASP D N 1
ATOM 10961 C CA . ASP D 1 280 ? 25.767 4.802 -0.031 1.000 13.961 257 ASP D CA 1
ATOM 10962 C C . ASP D 1 280 ? 24.525 4.488 0.805 1.000 13.497 257 ASP D C 1
ATOM 10963 O O . ASP D 1 280 ? 24.447 4.882 1.980 1.000 14.603 257 ASP D O 1
ATOM 10968 N N . GLY D 1 281 ? 23.557 3.756 0.219 1.000 14.291 258 GLY D N 1
ATOM 10969 C CA . GLY D 1 281 ? 22.403 3.313 0.991 1.000 13.934 258 GLY D CA 1
ATOM 10970 C C . GLY D 1 281 ? 21.342 2.626 0.129 1.000 12.490 258 GLY D C 1
ATOM 10971 O O . GLY D 1 281 ? 21.401 2.697 -1.103 1.000 13.514 258 GLY D O 1
ATOM 10972 N N . ALA D 1 282 ? 20.375 1.970 0.795 1.000 14.058 259 ALA D N 1
ATOM 10973 C CA . ALA D 1 282 ? 19.239 1.358 0.104 1.000 14.106 259 ALA D CA 1
ATOM 10974 C C . ALA D 1 282 ? 17.973 1.460 0.954 1.000 13.257 259 ALA D C 1
ATOM 10975 O O . ALA D 1 282 ? 18.049 1.614 2.176 1.000 14.685 259 ALA D O 1
ATOM 10977 N N . ALA D 1 283 ? 16.811 1.376 0.297 1.000 13.397 260 ALA D N 1
ATOM 10978 C CA . ALA D 1 283 ? 15.526 1.433 1.002 1.000 14.245 260 ALA D CA 1
ATOM 10979 C C . ALA D 1 283 ? 14.489 0.625 0.234 1.000 12.707 260 ALA D C 1
ATOM 10980 O O . ALA D 1 283 ? 14.636 0.466 -0.979 1.000 14.285 260 ALA D O 1
ATOM 10982 N N . ALA D 1 284 ? 13.430 0.187 0.929 1.000 13.743 261 ALA D N 1
ATOM 10983 C CA . ALA D 1 284 ? 12.368 -0.522 0.228 1.000 14.122 261 ALA D CA 1
ATOM 10984 C C . ALA D 1 284 ? 11.080 -0.468 1.045 1.000 13.826 261 ALA D C 1
ATOM 10985 O O . ALA D 1 284 ? 11.113 -0.301 2.266 1.000 15.202 261 ALA D O 1
ATOM 10987 N N . MET D 1 285 ? 9.951 -0.622 0.353 1.000 14.016 262 MET D N 1
ATOM 10988 C CA . MET D 1 285 ? 8.647 -0.605 0.996 1.000 14.530 262 MET D CA 1
ATOM 10989 C C . MET D 1 285 ? 7.670 -1.480 0.213 1.000 12.700 262 MET D C 1
ATOM 10990 O O . MET D 1 285 ? 7.882 -1.771 -0.970 1.000 14.069 262 MET D O 1
ATOM 10995 N N . ILE D 1 286 ? 6.599 -1.882 0.908 1.000 13.468 263 ILE D N 1
ATOM 10996 C CA . ILE D 1 286 ? 5.555 -2.688 0.298 1.000 13.883 263 ILE D CA 1
ATOM 10997 C C . ILE D 1 286 ? 4.388 -1.789 -0.128 1.000 13.465 263 ILE D C 1
ATOM 10998 O O . ILE D 1 286 ? 3.954 -0.917 0.647 1.000 15.274 263 ILE D O 1
ATOM 11003 N N . LEU D 1 287 ? 3.862 -2.015 -1.349 1.000 14.357 264 LEU D N 1
ATOM 11004 C CA . LEU D 1 287 ? 2.615 -1.393 -1.805 1.000 14.263 264 LEU D CA 1
ATOM 11005 C C . LEU D 1 287 ? 1.615 -2.499 -2.124 1.000 14.663 264 LEU D C 1
ATOM 11006 O O . LEU D 1 287 ? 2.018 -3.569 -2.622 1.000 15.070 264 LEU D O 1
ATOM 11011 N N . ALA D 1 288 ? 0.324 -2.245 -1.843 1.000 14.610 265 ALA D N 1
ATOM 11012 C CA . ALA D 1 288 ? -0.653 -3.329 -1.983 1.000 14.282 265 ALA D CA 1
ATOM 11013 C C . ALA D 1 288 ? -2.045 -2.764 -2.232 1.000 14.133 265 ALA D C 1
ATOM 11014 O O . ALA D 1 288 ? -2.375 -1.695 -1.713 1.000 16.482 265 ALA D O 1
ATOM 11016 N N . SER D 1 289 ? -2.853 -3.489 -2.998 1.000 14.980 266 SER D N 1
ATOM 11017 C CA . SER D 1 289 ? -4.281 -3.238 -3.105 1.000 15.237 266 SER D CA 1
ATOM 11018 C C . SER D 1 289 ? -4.951 -3.551 -1.766 1.000 14.913 266 SER D C 1
ATOM 11019 O O . SER D 1 289 ? -4.373 -4.240 -0.921 1.000 16.079 266 SER D O 1
ATOM 11022 N N . ALA D 1 290 ? -6.190 -3.082 -1.590 1.000 16.797 267 ALA D N 1
ATOM 11023 C CA . ALA D 1 290 ? -6.930 -3.412 -0.382 1.000 16.628 267 ALA D CA 1
ATOM 11024 C C . ALA D 1 290 ? -7.022 -4.931 -0.178 1.000 16.134 267 ALA D C 1
ATOM 11025 O O . ALA D 1 290 ? -6.891 -5.430 0.950 1.000 17.066 267 ALA D O 1
ATOM 11027 N N . ALA D 1 291 ? -7.289 -5.672 -1.262 1.000 16.555 268 ALA D N 1
ATOM 11028 C CA . ALA D 1 291 ? -7.450 -7.122 -1.167 1.000 16.318 268 ALA D CA 1
ATOM 11029 C C . ALA D 1 291 ? -6.136 -7.761 -0.716 1.000 15.746 268 ALA D C 1
ATOM 11030 O O . ALA D 1 291 ? -6.149 -8.709 0.073 1.000 17.370 268 ALA D O 1
ATOM 11032 N N . ALA D 1 292 ? -5.002 -7.267 -1.229 1.000 15.932 269 ALA D N 1
ATOM 11033 C CA . ALA D 1 292 ? -3.705 -7.818 -0.838 1.000 15.285 269 ALA D CA 1
ATOM 11034 C C . ALA D 1 292 ? -3.359 -7.458 0.612 1.000 15.947 269 ALA D C 1
ATOM 11035 O O . ALA D 1 292 ? -2.768 -8.279 1.324 1.000 17.394 269 ALA D O 1
ATOM 11037 N N . VAL D 1 293 ? -3.718 -6.234 1.055 1.000 14.892 270 VAL D N 1
ATOM 11038 C CA . VAL D 1 293 ? -3.476 -5.868 2.446 1.000 15.553 270 VAL D CA 1
ATOM 11039 C C . VAL D 1 293 ? -4.172 -6.906 3.340 1.000 15.762 270 VAL D C 1
ATOM 11040 O O . VAL D 1 293 ? -3.596 -7.414 4.308 1.000 17.302 270 VAL D O 1
ATOM 11044 N N . LYS D 1 294 ? -5.450 -7.181 3.045 1.000 16.826 271 LYS D N 1
ATOM 11045 C CA . LYS D 1 294 ? -6.223 -8.133 3.832 1.000 16.674 271 LYS D CA 1
ATOM 11046 C C . LYS D 1 294 ? -5.612 -9.542 3.757 1.000 16.585 271 LYS D C 1
ATOM 11047 O O . LYS D 1 294 ? -5.448 -10.189 4.795 1.000 17.553 271 LYS D O 1
ATOM 11053 N N . LYS D 1 295 ? -5.320 -10.025 2.537 1.000 16.640 272 LYS D N 1
ATOM 11054 C CA . LYS D 1 295 ? -4.889 -11.409 2.321 1.000 16.360 272 LYS D CA 1
ATOM 11055 C C . LYS D 1 295 ? -3.561 -11.689 3.032 1.000 16.605 272 LYS D C 1
ATOM 11056 O O . LYS D 1 295 ? -3.357 -12.762 3.615 1.000 19.599 272 LYS D O 1
ATOM 11062 N N . HIS D 1 296 ? -2.645 -10.708 2.986 1.000 16.628 273 HIS D N 1
ATOM 11063 C CA . HIS D 1 296 ? -1.276 -10.909 3.440 1.000 16.066 273 HIS D CA 1
ATOM 11064 C C . HIS D 1 296 ? -1.047 -10.403 4.857 1.000 14.727 273 HIS D C 1
ATOM 11065 O O . HIS D 1 296 ? 0.088 -10.400 5.327 1.000 16.742 273 HIS D O 1
ATOM 11072 N N . GLY D 1 297 ? -2.112 -9.942 5.513 1.000 15.628 274 GLY D N 1
ATOM 11073 C CA . GLY D 1 297 ? -1.994 -9.499 6.892 1.000 16.445 274 GLY D CA 1
ATOM 11074 C C . GLY D 1 297 ? -1.109 -8.266 7.075 1.000 14.697 274 GLY D C 1
ATOM 11075 O O . GLY D 1 297 ? -0.449 -8.141 8.106 1.000 17.268 274 GLY D O 1
ATOM 11076 N N . LEU D 1 298 ? -1.083 -7.381 6.061 1.000 16.435 275 LEU D N 1
ATOM 11077 C CA . LEU D 1 298 ? -0.304 -6.151 6.119 1.000 16.956 275 LEU D CA 1
ATOM 11078 C C . LEU D 1 298 ? -1.015 -5.093 6.955 1.000 18.318 275 LEU D C 1
ATOM 11079 O O . LEU D 1 298 ? -2.217 -5.163 7.205 1.000 19.184 275 LEU D O 1
ATOM 11084 N N . THR D 1 299 ? -0.232 -4.099 7.374 1.000 20.005 276 THR D N 1
ATOM 11085 C CA . THR D 1 299 ? -0.775 -2.930 8.044 1.000 19.684 276 THR D CA 1
ATOM 11086 C C . THR D 1 299 ? -0.733 -1.769 7.047 1.000 17.964 276 THR D C 1
ATOM 11087 O O . THR D 1 299 ? 0.352 -1.263 6.745 1.000 18.809 276 THR D O 1
ATOM 11091 N N . PRO D 1 300 ? -1.877 -1.300 6.483 1.000 17.292 277 PRO D N 1
ATOM 11092 C CA . PRO D 1 300 ? -1.848 -0.175 5.533 1.000 17.612 277 PRO D CA 1
ATOM 11093 C C . PRO D 1 300 ? -1.564 1.113 6.296 1.000 17.476 277 PRO D C 1
ATOM 11094 O O . PRO D 1 300 ? -2.116 1.328 7.385 1.000 19.055 277 PRO D O 1
ATOM 11098 N N . ARG D 1 301 ? -0.701 1.963 5.709 1.000 17.080 278 ARG D N 1
ATOM 11099 C CA . ARG D 1 301 ? -0.235 3.154 6.424 1.000 15.840 278 ARG D CA 1
ATOM 11100 C C . ARG D 1 301 ? -0.585 4.461 5.705 1.000 14.898 278 ARG D C 1
ATOM 11101 O O . ARG D 1 301 ? -0.846 5.460 6.373 1.000 16.899 278 ARG D O 1
ATOM 11109 N N . ALA D 1 302 ? -0.593 4.457 4.371 1.000 15.754 279 ALA D N 1
ATOM 11110 C CA . ALA D 1 302 ? -0.979 5.630 3.587 1.000 14.731 279 ALA D CA 1
ATOM 11111 C C . ALA D 1 302 ? -1.550 5.154 2.261 1.000 14.566 279 ALA D C 1
ATOM 11112 O O . ALA D 1 302 ? -1.197 4.065 1.804 1.000 18.525 279 ALA D O 1
ATOM 11114 N N . ARG D 1 303 ? -2.427 5.965 1.671 1.000 15.708 280 ARG D N 1
ATOM 11115 C CA . ARG D 1 303 ? -2.852 5.741 0.304 1.000 15.662 280 ARG D CA 1
ATOM 11116 C C . ARG D 1 303 ? -1.990 6.624 -0.598 1.000 14.583 280 ARG D C 1
ATOM 11117 O O . ARG D 1 303 ? -1.722 7.781 -0.264 1.000 16.255 280 ARG D O 1
ATOM 11125 N N . VAL D 1 304 ? -1.560 6.082 -1.740 1.000 15.312 281 VAL D N 1
ATOM 11126 C CA . VAL D 1 304 ? -0.853 6.892 -2.721 1.000 14.763 281 VAL D CA 1
ATOM 11127 C C . VAL D 1 304 ? -1.874 7.683 -3.542 1.000 15.982 281 VAL D C 1
ATOM 11128 O O . VAL D 1 304 ? -2.833 7.126 -4.076 1.000 17.246 281 VAL D O 1
ATOM 11132 N N . LEU D 1 305 ? -1.644 9.010 -3.630 1.000 16.080 282 LEU D N 1
ATOM 11133 C CA . LEU D 1 305 ? -2.567 9.882 -4.363 1.000 16.295 282 LEU D CA 1
ATOM 11134 C C . LEU D 1 305 ? -2.174 10.035 -5.837 1.000 15.425 282 LEU D C 1
ATOM 11135 O O . LEU D 1 305 ? -3.046 10.051 -6.713 1.000 18.147 282 LEU D O 1
ATOM 11140 N N . GLY D 1 306 ? -0.878 10.210 -6.104 1.000 14.686 283 GLY D N 1
ATOM 11141 C CA . GLY D 1 306 ? -0.409 10.303 -7.472 1.000 15.175 283 GLY D CA 1
ATOM 11142 C C . GLY D 1 306 ? 1.034 10.768 -7.576 1.000 13.243 283 GLY D C 1
ATOM 11143 O O . GLY D 1 306 ? 1.638 11.143 -6.555 1.000 15.312 283 GLY D O 1
ATOM 11144 N N . MET D 1 307 ? 1.541 10.752 -8.821 1.000 14.419 284 MET D N 1
ATOM 11145 C CA . MET D 1 307 ? 2.910 11.142 -9.128 1.000 14.169 284 MET D CA 1
ATOM 11146 C C . MET D 1 307 ? 2.890 11.975 -10.413 1.000 14.373 284 MET D C 1
ATOM 11147 O O . MET D 1 307 ? 2.061 11.730 -11.291 1.000 15.503 284 MET D O 1
ATOM 11152 N N . ALA D 1 308 ? 3.731 13.028 -10.464 1.000 14.482 285 ALA D N 1
ATOM 11153 C CA . ALA D 1 308 ? 3.934 13.768 -11.711 1.000 16.272 285 ALA D CA 1
ATOM 11154 C C . ALA D 1 308 ? 5.405 14.139 -11.888 1.000 15.110 285 ALA D C 1
ATOM 11155 O O . ALA D 1 308 ? 6.126 14.363 -10.909 1.000 15.312 285 ALA D O 1
ATOM 11157 N N . SER D 1 309 ? 5.807 14.240 -13.163 1.000 15.932 286 SER D N 1
ATOM 11158 C CA . SER D 1 309 ? 7.151 14.621 -13.571 1.000 16.322 286 SER D CA 1
ATOM 11159 C C . SER D 1 309 ? 7.119 15.937 -14.352 1.000 15.876 286 SER D C 1
ATOM 11160 O O . SER D 1 309 ? 6.113 16.290 -14.982 1.000 18.617 286 SER D O 1
ATOM 11163 N N . GLY D 1 310 ? 8.245 16.659 -14.302 1.000 16.609 287 GLY D N 1
ATOM 11164 C CA . GLY D 1 310 ? 8.394 17.903 -15.043 1.000 17.640 287 GLY D CA 1
ATOM 11165 C C . GLY D 1 310 ? 9.813 18.031 -15.599 1.000 15.559 287 GLY D C 1
ATOM 11166 O O . GLY D 1 310 ? 10.740 17.425 -15.071 1.000 16.447 287 GLY D O 1
ATOM 11167 N N . GLY D 1 311 ? 9.966 18.804 -16.681 1.000 18.119 288 GLY D N 1
ATOM 11168 C CA . GLY D 1 311 ? 11.259 19.111 -17.272 1.000 16.975 288 GLY D CA 1
ATOM 11169 C C . GLY D 1 311 ? 11.549 20.608 -17.211 1.000 14.195 288 GLY D C 1
ATOM 11170 O O . GLY D 1 311 ? 10.621 21.414 -17.335 1.000 16.720 288 GLY D O 1
ATOM 11171 N N . VAL D 1 312 ? 12.839 20.930 -17.074 1.000 14.877 289 VAL D N 1
ATOM 11172 C CA . VAL D 1 312 ? 13.335 22.311 -17.091 1.000 15.545 289 VAL D CA 1
ATOM 11173 C C . VAL D 1 312 ? 14.659 22.333 -17.850 1.000 14.995 289 VAL D C 1
ATOM 11174 O O . VAL D 1 312 ? 15.176 21.292 -18.272 1.000 16.354 289 VAL D O 1
ATOM 11178 N N . ALA D 1 313 ? 15.241 23.524 -18.019 1.000 15.985 290 ALA D N 1
ATOM 11179 C CA . ALA D 1 313 ? 16.561 23.618 -18.626 1.000 15.945 290 ALA D CA 1
ATOM 11180 C C . ALA D 1 313 ? 17.582 22.843 -17.790 1.000 15.080 290 ALA D C 1
ATOM 11181 O O . ALA D 1 313 ? 17.684 23.030 -16.578 1.000 16.558 290 ALA D O 1
ATOM 11183 N N . PRO D 1 314 ? 18.422 21.996 -18.420 1.000 14.427 291 PRO D N 1
ATOM 11184 C CA . PRO D 1 314 ? 19.507 21.333 -17.690 1.000 15.897 291 PRO D CA 1
ATOM 11185 C C . PRO D 1 314 ? 20.351 22.268 -16.827 1.000 15.843 291 PRO D C 1
ATOM 11186 O O . PRO D 1 314 ? 20.708 21.930 -15.703 1.000 16.236 291 PRO D O 1
ATOM 11190 N N . ARG D 1 315 ? 20.622 23.485 -17.327 1.000 15.922 292 ARG D N 1
ATOM 11191 C CA . ARG D 1 315 ? 21.562 24.342 -16.619 1.000 16.174 292 ARG D CA 1
ATOM 11192 C C . ARG D 1 315 ? 20.997 24.882 -15.302 1.000 15.864 292 ARG D C 1
ATOM 11193 O O . ARG D 1 315 ? 21.777 25.436 -14.514 1.000 16.699 292 ARG D O 1
ATOM 11201 N N . VAL D 1 316 ? 19.675 24.742 -15.086 1.000 16.144 293 VAL D N 1
ATOM 11202 C CA . VAL D 1 316 ? 19.062 25.095 -13.806 1.000 16.440 293 VAL D CA 1
ATOM 11203 C C . VAL D 1 316 ? 18.212 23.946 -13.270 1.000 15.185 293 VAL D C 1
ATOM 11204 O O . VAL D 1 316 ? 17.099 24.136 -12.778 1.000 15.751 293 VAL D O 1
ATOM 11208 N N . MET D 1 317 ? 18.799 22.732 -13.332 1.000 15.961 294 MET D N 1
ATOM 11209 C CA . MET D 1 317 ? 18.040 21.514 -13.032 1.000 14.988 294 MET D CA 1
ATOM 11210 C C . MET D 1 317 ? 17.379 21.565 -11.651 1.000 14.329 294 MET D C 1
ATOM 11211 O O . MET D 1 317 ? 16.328 20.942 -11.435 1.000 15.215 294 MET D O 1
ATOM 11216 N N . GLY D 1 318 ? 17.982 22.313 -10.705 1.000 15.299 295 GLY D N 1
ATOM 11217 C CA . GLY D 1 318 ? 17.474 22.344 -9.341 1.000 15.689 295 GLY D CA 1
ATOM 11218 C C . GLY D 1 318 ? 16.046 22.886 -9.202 1.000 14.882 295 GLY D C 1
ATOM 11219 O O . GLY D 1 318 ? 15.372 22.615 -8.197 1.000 15.899 295 GLY D O 1
ATOM 11220 N N . ILE D 1 319 ? 15.583 23.672 -10.198 1.000 15.170 296 ILE D N 1
ATOM 11221 C CA . ILE D 1 319 ? 14.229 24.210 -10.172 1.000 16.547 296 ILE D CA 1
ATOM 11222 C C . ILE D 1 319 ? 13.199 23.201 -10.702 1.000 16.634 296 ILE D C 1
ATOM 11223 O O . ILE D 1 319 ? 11.990 23.449 -10.633 1.000 16.472 296 ILE D O 1
ATOM 11228 N N . GLY D 1 320 ? 13.659 22.027 -11.179 1.000 16.271 297 GLY D N 1
ATOM 11229 C CA . GLY D 1 320 ? 12.797 20.978 -11.723 1.000 17.854 297 GLY D CA 1
ATOM 11230 C C . GLY D 1 320 ? 11.568 20.629 -10.874 1.000 15.761 297 GLY D C 1
ATOM 11231 O O . GLY D 1 320 ? 10.512 20.352 -11.427 1.000 15.708 297 GLY D O 1
ATOM 11232 N N . PRO D 1 321 ? 11.632 20.589 -9.517 1.000 15.838 298 PRO D N 1
ATOM 11233 C CA . PRO D 1 321 ? 10.440 20.288 -8.730 1.000 15.541 298 PRO D CA 1
ATOM 11234 C C . PRO D 1 321 ? 9.244 21.195 -8.977 1.000 15.729 298 PRO D C 1
ATOM 11235 O O . PRO D 1 321 ? 8.116 20.759 -8.747 1.000 17.972 298 PRO D O 1
ATOM 11239 N N . VAL D 1 322 ? 9.487 22.451 -9.418 1.000 16.140 299 VAL D N 1
ATOM 11240 C CA . VAL D 1 322 ? 8.379 23.396 -9.508 1.000 16.720 299 VAL D CA 1
ATOM 11241 C C . VAL D 1 322 ? 7.338 22.923 -10.525 1.000 16.145 299 VAL D C 1
ATOM 11242 O O . VAL D 1 322 ? 6.161 22.781 -10.179 1.000 16.889 299 VAL D O 1
ATOM 11246 N N . PRO D 1 323 ? 7.681 22.651 -11.805 1.000 16.991 300 PRO D N 1
ATOM 11247 C CA . PRO D 1 323 ? 6.666 22.155 -12.735 1.000 17.222 300 PRO D CA 1
ATOM 11248 C C . PRO D 1 323 ? 6.073 20.808 -12.313 1.000 17.165 300 PRO D C 1
ATOM 11249 O O . PRO D 1 323 ? 4.884 20.573 -12.559 1.000 17.468 300 PRO D O 1
ATOM 11253 N N . ALA D 1 324 ? 6.875 19.924 -11.669 1.000 16.458 301 ALA D N 1
ATOM 11254 C CA . ALA D 1 324 ? 6.359 18.627 -11.241 1.000 15.770 301 ALA D CA 1
ATOM 11255 C C . ALA D 1 324 ? 5.285 18.804 -10.165 1.000 15.404 301 ALA D C 1
ATOM 11256 O O . ALA D 1 324 ? 4.211 18.199 -10.233 1.000 16.916 301 ALA D O 1
ATOM 11258 N N . VAL D 1 325 ? 5.588 19.623 -9.142 1.000 17.242 302 VAL D N 1
ATOM 11259 C CA . VAL D 1 325 ? 4.627 19.858 -8.068 1.000 15.185 302 VAL D CA 1
ATOM 11260 C C . VAL D 1 325 ? 3.367 20.543 -8.613 1.000 15.862 302 VAL D C 1
ATOM 11261 O O . VAL D 1 325 ? 2.253 20.202 -8.205 1.000 17.649 302 VAL D O 1
ATOM 11265 N N . ARG D 1 326 ? 3.538 21.554 -9.483 1.000 16.921 303 ARG D N 1
ATOM 11266 C CA . ARG D 1 326 ? 2.374 22.256 -10.006 1.000 17.284 303 ARG D CA 1
ATOM 11267 C C . ARG D 1 326 ? 1.498 21.300 -10.809 1.000 16.913 303 ARG D C 1
ATOM 11268 O O . ARG D 1 326 ? 0.284 21.328 -10.659 1.000 19.250 303 ARG D O 1
ATOM 11276 N N . LYS D 1 327 ? 2.126 20.426 -11.612 1.000 16.486 304 LYS D N 1
ATOM 11277 C CA . LYS D 1 327 ? 1.372 19.482 -12.424 1.000 17.023 304 LYS D CA 1
ATOM 11278 C C . LYS D 1 327 ? 0.554 18.538 -11.527 1.000 16.283 304 LYS D C 1
ATOM 11279 O O . LYS D 1 327 ? -0.620 18.283 -11.791 1.000 18.295 304 LYS D O 1
ATOM 11285 N N . LEU D 1 328 ? 1.183 17.978 -10.483 1.000 16.144 305 LEU D N 1
ATOM 11286 C CA . LEU D 1 328 ? 0.509 17.000 -9.634 1.000 15.655 305 LEU D CA 1
ATOM 11287 C C . LEU D 1 328 ? -0.626 17.674 -8.860 1.000 16.082 305 LEU D C 1
ATOM 11288 O O . LEU D 1 328 ? -1.740 17.160 -8.806 1.000 18.321 305 LEU D O 1
ATOM 11293 N N . THR D 1 329 ? -0.334 18.831 -8.246 1.000 16.596 306 THR D N 1
ATOM 11294 C CA . THR D 1 329 ? -1.317 19.470 -7.379 1.000 18.301 306 THR D CA 1
ATOM 11295 C C . THR D 1 329 ? -2.496 20.007 -8.195 1.000 18.206 306 THR D C 1
ATOM 11296 O O . THR D 1 329 ? -3.640 19.950 -7.723 1.000 20.210 306 THR D O 1
ATOM 11300 N N . GLU D 1 330 ? -2.240 20.509 -9.417 1.000 18.427 307 GLU D N 1
ATOM 11301 C CA . GLU D 1 330 ? -3.355 20.973 -10.243 1.000 19.998 307 GLU D CA 1
ATOM 11302 C C . GLU D 1 330 ? -4.276 19.802 -10.595 1.000 20.298 307 GLU D C 1
ATOM 11303 O O . GLU D 1 330 ? -5.509 19.940 -10.602 1.000 22.964 307 GLU D O 1
ATOM 11309 N N . ARG D 1 331 ? -3.681 18.653 -10.928 1.000 19.308 308 ARG D N 1
ATOM 11310 C CA . ARG D 1 331 ? -4.477 17.497 -11.314 1.000 20.198 308 ARG D CA 1
ATOM 11311 C C . ARG D 1 331 ? -5.284 16.965 -10.126 1.000 20.269 308 ARG D C 1
ATOM 11312 O O . ARG D 1 331 ? -6.444 16.579 -10.297 1.000 23.527 308 ARG D O 1
ATOM 11320 N N . LEU D 1 332 ? -4.660 16.908 -8.936 1.000 19.121 309 LEU D N 1
ATOM 11321 C CA . LEU D 1 332 ? -5.336 16.334 -7.779 1.000 19.541 309 LEU D CA 1
ATOM 11322 C C . LEU D 1 332 ? -6.288 17.342 -7.123 1.000 20.689 309 LEU D C 1
ATOM 11323 O O . LEU D 1 332 ? -7.112 16.948 -6.303 1.000 23.528 309 LEU D O 1
ATOM 11328 N N . GLY D 1 333 ? -6.144 18.648 -7.431 1.000 21.450 310 GLY D N 1
ATOM 11329 C CA . GLY D 1 333 ? -6.960 19.666 -6.796 1.000 25.570 310 GLY D CA 1
ATOM 11330 C C . GLY D 1 333 ? -6.599 19.879 -5.324 1.000 24.135 310 GLY D C 1
ATOM 11331 O O . GLY D 1 333 ? -7.485 20.151 -4.511 1.000 28.092 310 GLY D O 1
ATOM 11332 N N . ILE D 1 334 ? -5.295 19.804 -5.017 1.000 23.533 311 ILE D N 1
ATOM 11333 C CA . ILE D 1 334 ? -4.731 20.006 -3.687 1.000 23.795 311 ILE D CA 1
ATOM 11334 C C . ILE D 1 334 ? -3.791 21.211 -3.776 1.000 25.559 311 ILE D C 1
ATOM 11335 O O . ILE D 1 334 ? -3.000 21.290 -4.704 1.000 32.102 311 ILE D O 1
ATOM 11340 N N . ALA D 1 335 ? -3.923 22.185 -2.859 1.000 21.706 312 ALA D N 1
ATOM 11341 C CA . ALA D 1 335 ? -2.979 23.288 -2.800 1.000 20.639 312 ALA D CA 1
ATOM 11342 C C . ALA D 1 335 ? -1.685 22.826 -2.132 1.000 19.673 312 ALA D C 1
ATOM 11343 O O . ALA D 1 335 ? -1.715 21.982 -1.247 1.000 20.335 312 ALA D O 1
ATOM 11345 N N . VAL D 1 336 ? -0.555 23.431 -2.511 1.000 19.495 313 VAL D N 1
ATOM 11346 C CA . VAL D 1 336 ? 0.699 23.141 -1.839 1.000 18.181 313 VAL D CA 1
ATOM 11347 C C . VAL D 1 336 ? 0.563 23.339 -0.326 1.000 18.043 313 VAL D C 1
ATOM 11348 O O . VAL D 1 336 ? 1.128 22.577 0.465 1.000 19.007 313 VAL D O 1
ATOM 11352 N N . SER D 1 337 ? -0.172 24.376 0.082 1.000 20.444 314 SER D N 1
ATOM 11353 C CA . SER D 1 337 ? -0.303 24.697 1.498 1.000 21.949 314 SER D CA 1
ATOM 11354 C C . SER D 1 337 ? -1.138 23.657 2.252 1.000 22.117 314 SER D C 1
ATOM 11355 O O . SER D 1 337 ? -1.149 23.675 3.485 1.000 25.648 314 SER D O 1
ATOM 11358 N N . ASP D 1 338 ? -1.809 22.742 1.526 1.000 20.562 315 ASP D N 1
ATOM 11359 C CA . ASP D 1 338 ? -2.649 21.729 2.171 1.000 21.282 315 ASP D CA 1
ATOM 11360 C C . ASP D 1 338 ? -1.833 20.562 2.740 1.000 20.632 315 ASP D C 1
ATOM 11361 O O . ASP D 1 338 ? -2.367 19.781 3.518 1.000 25.439 315 ASP D O 1
ATOM 11366 N N . PHE D 1 339 ? -0.559 20.428 2.348 1.000 17.430 316 PHE D N 1
ATOM 11367 C CA . PHE D 1 339 ? 0.254 19.319 2.824 1.000 16.683 316 PHE D CA 1
ATOM 11368 C C . PHE D 1 339 ? 0.731 19.563 4.251 1.000 16.082 316 PHE D C 1
ATOM 11369 O O . PHE D 1 339 ? 1.207 20.660 4.563 1.000 18.042 316 PHE D O 1
ATOM 11377 N N . ASP D 1 340 ? 0.646 18.523 5.085 1.000 16.466 317 ASP D N 1
ATOM 11378 C CA . ASP D 1 340 ? 1.113 18.577 6.463 1.000 16.780 317 ASP D CA 1
ATOM 11379 C C . ASP D 1 340 ? 2.606 18.267 6.564 1.000 15.692 317 ASP D C 1
ATOM 11380 O O . ASP D 1 340 ? 3.226 18.593 7.586 1.000 18.338 317 ASP D O 1
ATOM 11385 N N . VAL D 1 341 ? 3.174 17.632 5.530 1.000 16.421 318 VAL D N 1
ATOM 11386 C CA . VAL D 1 341 ? 4.626 17.522 5.439 1.000 15.955 318 VAL D CA 1
ATOM 11387 C C . VAL D 1 341 ? 5.019 17.704 3.978 1.000 14.889 318 VAL D C 1
ATOM 11388 O O . VAL D 1 341 ? 4.317 17.220 3.083 1.000 16.360 318 VAL D O 1
ATOM 11392 N N . ILE D 1 342 ? 6.129 18.415 3.754 1.000 15.522 319 ILE D N 1
ATOM 11393 C CA . ILE D 1 342 ? 6.775 18.435 2.457 1.000 15.376 319 ILE D CA 1
ATOM 11394 C C . ILE D 1 342 ? 8.210 17.958 2.654 1.000 15.470 319 ILE D C 1
ATOM 11395 O O . ILE D 1 342 ? 8.961 18.592 3.403 1.000 17.072 319 ILE D O 1
ATOM 11400 N N . GLU D 1 343 ? 8.558 16.825 2.011 1.000 15.487 320 GLU D N 1
ATOM 11401 C CA . GLU D 1 343 ? 9.928 16.352 1.931 1.000 15.933 320 GLU D CA 1
ATOM 11402 C C . GLU D 1 343 ? 10.518 16.753 0.584 1.000 15.302 320 GLU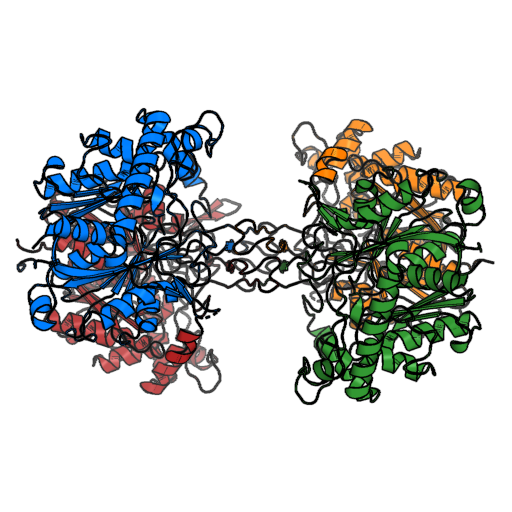 D C 1
ATOM 11403 O O . GLU D 1 343 ? 10.163 16.185 -0.457 1.000 16.553 320 GLU D O 1
ATOM 11409 N N . LEU D 1 344 ? 11.323 17.832 0.625 1.000 15.742 321 LEU D N 1
ATOM 11410 C CA . LEU D 1 344 ? 11.961 18.411 -0.544 1.000 16.559 321 LEU D CA 1
ATOM 11411 C C . LEU D 1 344 ? 13.430 18.013 -0.511 1.000 14.701 321 LEU D C 1
ATOM 11412 O O . LEU D 1 344 ? 14.121 18.316 0.457 1.000 16.701 321 LEU D O 1
ATOM 11417 N N . ASN D 1 345 ? 13.895 17.315 -1.557 1.000 14.693 322 ASN D N 1
ATOM 11418 C CA . ASN D 1 345 ? 15.287 16.899 -1.587 1.000 15.193 322 ASN D CA 1
ATOM 11419 C C . ASN D 1 345 ? 16.199 18.130 -1.487 1.000 16.267 322 ASN D C 1
ATOM 11420 O O . ASN D 1 345 ? 15.944 19.166 -2.127 1.000 17.249 322 ASN D O 1
ATOM 11425 N N . GLU D 1 346 ? 17.269 17.999 -0.694 1.000 15.992 323 GLU D N 1
ATOM 11426 C CA . GLU D 1 346 ? 18.228 19.080 -0.486 1.000 15.986 323 GLU D CA 1
ATOM 11427 C C . GLU D 1 346 ? 19.502 18.756 -1.263 1.000 16.662 323 GLU D C 1
ATOM 11428 O O . GLU D 1 346 ? 20.584 18.630 -0.676 1.000 17.855 323 GLU D O 1
ATOM 11434 N N . ALA D 1 347 ? 19.392 18.659 -2.590 1.000 17.492 324 ALA D N 1
ATOM 11435 C CA . ALA D 1 347 ? 20.619 18.503 -3.362 1.000 16.588 324 ALA D CA 1
ATOM 11436 C C . ALA D 1 347 ? 21.575 19.676 -3.101 1.000 15.681 324 ALA D C 1
ATOM 11437 O O . ALA D 1 347 ? 22.784 19.493 -2.870 1.000 16.586 324 ALA D O 1
ATOM 11439 N N . PHE D 1 348 ? 21.010 20.903 -3.127 1.000 15.894 325 PHE D N 1
ATOM 11440 C CA . PHE D 1 348 ? 21.738 22.120 -2.797 1.000 14.773 325 PHE D CA 1
ATOM 11441 C C . PHE D 1 348 ? 20.760 23.050 -2.094 1.000 14.431 325 PHE D C 1
ATOM 11442 O O . PHE D 1 348 ? 19.603 23.151 -2.496 1.000 16.203 325 PHE D O 1
ATOM 11450 N N . ALA D 1 349 ? 21.266 23.779 -1.085 1.000 16.420 326 ALA D N 1
ATOM 11451 C CA . ALA D 1 349 ? 20.436 24.781 -0.431 1.000 15.062 326 ALA D CA 1
ATOM 11452 C C . ALA D 1 349 ? 19.919 25.812 -1.443 1.000 15.754 326 ALA D C 1
ATOM 11453 O O . ALA D 1 349 ? 18.775 26.237 -1.319 1.000 16.974 326 ALA D O 1
ATOM 11455 N N . SER D 1 350 ? 20.728 26.180 -2.448 1.000 16.916 327 SER D N 1
ATOM 11456 C CA . SER D 1 350 ? 20.267 27.203 -3.395 1.000 15.924 327 SER D CA 1
ATOM 11457 C C . SER D 1 350 ? 18.990 26.747 -4.087 1.000 17.137 327 SER D C 1
ATOM 11458 O O . SER D 1 350 ? 18.048 27.502 -4.225 1.000 16.886 327 SER D O 1
ATOM 11461 N N . GLN D 1 351 ? 18.942 25.456 -4.483 1.000 17.732 328 GLN D N 1
ATOM 11462 C CA . GLN D 1 351 ? 17.763 25.014 -5.210 1.000 17.549 328 GLN D CA 1
ATOM 11463 C C . GLN D 1 351 ? 16.617 24.655 -4.269 1.000 17.540 328 GLN D C 1
ATOM 11464 O O . GLN D 1 351 ? 15.469 24.849 -4.648 1.000 17.095 328 GLN D O 1
ATOM 11470 N N . GLY D 1 352 ? 16.905 24.167 -3.051 1.000 17.088 329 GLY D N 1
ATOM 11471 C CA . GLY D 1 352 ? 15.793 23.959 -2.124 1.000 17.409 329 GLY D CA 1
ATOM 11472 C C . GLY D 1 352 ? 15.062 25.287 -1.877 1.000 16.382 329 GLY D C 1
ATOM 11473 O O . GLY D 1 352 ? 13.845 25.356 -1.945 1.000 16.623 329 GLY D O 1
ATOM 11474 N N . LEU D 1 353 ? 15.836 26.334 -1.578 1.000 15.903 330 LEU D N 1
ATOM 11475 C CA . LEU D 1 353 ? 15.253 27.655 -1.340 1.000 16.777 330 LEU D CA 1
ATOM 11476 C C . LEU D 1 353 ? 14.519 28.182 -2.571 1.000 15.989 330 LEU D C 1
ATOM 11477 O O . LEU D 1 353 ? 13.406 28.699 -2.441 1.000 17.378 330 LEU D O 1
ATOM 11482 N N . ALA D 1 354 ? 15.135 28.065 -3.756 1.000 17.177 331 ALA D N 1
ATOM 11483 C CA . ALA D 1 354 ? 14.494 28.585 -4.962 1.000 16.366 331 ALA D CA 1
ATOM 11484 C C . ALA D 1 354 ? 13.145 27.907 -5.215 1.000 16.257 331 ALA D C 1
ATOM 11485 O O . ALA D 1 354 ? 12.180 28.533 -5.632 1.000 17.117 331 ALA D O 1
ATOM 11487 N N . VAL D 1 355 ? 13.078 26.587 -4.999 1.000 16.112 332 VAL D N 1
ATOM 11488 C CA . VAL D 1 355 ? 11.826 25.872 -5.204 1.000 16.021 332 VAL D CA 1
ATOM 11489 C C . VAL D 1 355 ? 10.761 26.350 -4.214 1.000 16.176 332 VAL D C 1
ATOM 11490 O O . VAL D 1 355 ? 9.621 26.618 -4.622 1.000 16.451 332 VAL D O 1
ATOM 11494 N N . LEU D 1 356 ? 11.122 26.441 -2.924 1.000 16.487 333 LEU D N 1
ATOM 11495 C CA . LEU D 1 356 ? 10.147 26.891 -1.931 1.000 15.605 333 LEU D CA 1
ATOM 11496 C C . LEU D 1 356 ? 9.612 28.276 -2.302 1.000 16.120 333 LEU D C 1
ATOM 11497 O O . LEU D 1 356 ? 8.420 28.524 -2.216 1.000 17.893 333 LEU D O 1
ATOM 11502 N N . ARG D 1 357 ? 10.509 29.185 -2.692 1.000 17.597 334 ARG D N 1
ATOM 11503 C CA . ARG D 1 357 ? 10.092 30.545 -3.035 1.000 16.665 334 ARG D CA 1
ATOM 11504 C C . ARG D 1 357 ? 9.136 30.553 -4.228 1.000 16.999 334 ARG D C 1
ATOM 11505 O O . ARG D 1 357 ? 8.144 31.284 -4.236 1.000 18.955 334 ARG D O 1
ATOM 11513 N N . GLU D 1 358 ? 9.418 29.734 -5.250 1.000 18.420 335 GLU D N 1
ATOM 11514 C CA . GLU D 1 358 ? 8.552 29.694 -6.423 1.000 18.202 335 GLU D CA 1
ATOM 11515 C C . GLU D 1 358 ? 7.165 29.162 -6.066 1.000 18.494 335 GLU D C 1
ATOM 11516 O O . GLU D 1 358 ? 6.170 29.580 -6.676 1.000 22.519 335 GLU D O 1
ATOM 11522 N N . LEU D 1 359 ? 7.113 28.236 -5.094 1.000 17.429 336 LEU D N 1
ATOM 11523 C CA . LEU D 1 359 ? 5.871 27.581 -4.689 1.000 18.053 336 LEU D CA 1
ATOM 11524 C C . LEU D 1 359 ? 5.142 28.354 -3.584 1.000 19.273 336 LEU D C 1
ATOM 11525 O O . LEU D 1 359 ? 4.051 27.953 -3.165 1.000 20.897 336 LEU D O 1
ATOM 11530 N N . GLY D 1 360 ? 5.717 29.473 -3.123 1.000 18.748 337 GLY D N 1
ATOM 11531 C CA . GLY D 1 360 ? 5.051 30.325 -2.135 1.000 18.757 337 GLY D CA 1
ATOM 11532 C C . GLY D 1 360 ? 5.122 29.792 -0.702 1.000 19.258 337 GLY D C 1
ATOM 11533 O O . GLY D 1 360 ? 4.304 30.159 0.157 1.000 23.011 337 GLY D O 1
ATOM 11534 N N . VAL D 1 361 ? 6.129 28.956 -0.432 1.000 19.091 338 VAL D N 1
ATOM 11535 C CA . VAL D 1 361 ? 6.321 28.378 0.891 1.000 17.612 338 VAL D CA 1
ATOM 11536 C C . VAL D 1 361 ? 7.528 29.060 1.541 1.000 17.391 338 VAL D C 1
ATOM 11537 O O . VAL D 1 361 ? 8.557 29.221 0.881 1.000 19.440 338 VAL D O 1
ATOM 11541 N N . ALA D 1 362 ? 7.417 29.435 2.833 1.000 17.925 339 ALA D N 1
ATOM 11542 C CA . ALA D 1 362 ? 8.508 30.125 3.522 1.000 18.453 339 ALA D CA 1
ATOM 11543 C C . ALA D 1 362 ? 9.769 29.257 3.542 1.000 17.899 339 ALA D C 1
ATOM 11544 O O . ALA D 1 362 ? 9.713 28.026 3.634 1.000 18.689 339 ALA D O 1
ATOM 11546 N N . ASP D 1 363 ? 10.928 29.913 3.568 1.000 18.333 340 ASP D N 1
ATOM 11547 C CA . ASP D 1 363 ? 12.238 29.278 3.558 1.000 17.913 340 ASP D CA 1
ATOM 11548 C C . ASP D 1 363 ? 12.431 28.358 4.761 1.000 17.607 340 ASP D C 1
ATOM 11549 O O . ASP D 1 363 ? 13.265 27.436 4.705 1.000 18.647 340 ASP D O 1
ATOM 11554 N N . ASP D 1 364 ? 11.715 28.658 5.863 1.000 17.230 341 ASP D N 1
ATOM 11555 C CA . ASP D 1 364 ? 11.823 27.920 7.119 1.000 17.326 341 ASP D CA 1
ATOM 11556 C C . ASP D 1 364 ? 10.461 27.354 7.550 1.000 17.045 341 ASP D C 1
ATOM 11557 O O . ASP D 1 364 ? 10.234 27.107 8.737 1.000 17.866 341 ASP D O 1
ATOM 11562 N N . ALA D 1 365 ? 9.546 27.155 6.594 1.000 18.483 342 ALA D N 1
ATOM 11563 C CA . ALA D 1 365 ? 8.199 26.714 6.913 1.000 17.727 342 ALA D CA 1
ATOM 11564 C C . ALA D 1 365 ? 8.248 25.429 7.745 1.000 18.400 342 ALA D C 1
ATOM 11565 O O . ALA D 1 365 ? 9.023 24.514 7.446 1.000 18.480 342 ALA D O 1
ATOM 11567 N N . PRO D 1 366 ? 7.440 25.325 8.827 1.000 18.685 343 PRO D N 1
ATOM 11568 C CA . PRO D 1 366 ? 7.591 24.217 9.774 1.000 18.975 343 PRO D CA 1
ATOM 11569 C C . PRO D 1 366 ? 7.353 22.832 9.180 1.000 18.033 343 PRO D C 1
ATOM 11570 O O . PRO D 1 366 ? 7.930 21.860 9.673 1.000 19.069 343 PRO D O 1
ATOM 11574 N N . GLN D 1 367 ? 6.533 22.757 8.117 1.000 16.658 344 GLN D N 1
ATOM 11575 C CA . GLN D 1 367 ? 6.148 21.486 7.517 1.000 16.512 344 GLN D CA 1
ATOM 11576 C C . GLN D 1 367 ? 7.207 20.990 6.537 1.000 16.251 344 GLN D C 1
ATOM 11577 O O . GLN D 1 367 ? 7.135 19.833 6.102 1.000 17.553 344 GLN D O 1
ATOM 11583 N N . VAL D 1 368 ? 8.219 21.821 6.220 1.000 16.524 345 VAL D N 1
ATOM 11584 C CA . VAL D 1 368 ? 9.243 21.412 5.255 1.000 15.332 345 VAL D CA 1
ATOM 11585 C C . VAL D 1 368 ? 10.430 20.777 5.976 1.000 15.849 345 VAL D C 1
ATOM 11586 O O . VAL D 1 368 ? 11.012 21.351 6.892 1.000 17.278 345 VAL D O 1
ATOM 11590 N N . ASN D 1 369 ? 10.782 19.553 5.561 1.000 15.105 346 ASN D N 1
ATOM 11591 C CA . ASN D 1 369 ? 11.973 18.849 6.034 1.000 15.564 346 ASN D CA 1
ATOM 11592 C C . ASN D 1 369 ? 12.115 18.959 7.550 1.000 14.481 346 ASN D C 1
ATOM 11593 O O . ASN D 1 369 ? 13.161 19.385 8.054 1.000 16.082 346 ASN D O 1
ATOM 11598 N N . PRO D 1 370 ? 11.076 18.570 8.330 1.000 15.429 347 PRO D N 1
ATOM 11599 C CA . PRO D 1 370 ? 11.094 18.790 9.777 1.000 16.234 347 PRO D CA 1
ATOM 11600 C C . PRO D 1 370 ? 12.177 18.012 10.524 1.000 16.871 347 PRO D C 1
ATOM 11601 O O . PRO D 1 370 ? 12.505 18.356 11.671 1.000 16.292 347 PRO D O 1
ATOM 11605 N N . ASN D 1 371 ? 12.683 16.951 9.875 1.000 15.868 348 ASN D N 1
ATOM 11606 C CA . ASN D 1 371 ? 13.736 16.125 10.448 1.000 15.651 348 ASN D CA 1
ATOM 11607 C C . ASN D 1 371 ? 15.055 16.327 9.703 1.000 15.673 348 ASN D C 1
ATOM 11608 O O . ASN D 1 371 ? 15.968 15.503 9.821 1.000 17.013 348 ASN D O 1
ATOM 11613 N N . GLY D 1 372 ? 15.172 17.466 8.994 1.000 15.963 349 GLY D N 1
ATOM 11614 C CA . GLY D 1 372 ? 16.348 17.725 8.188 1.000 15.951 349 GLY D CA 1
ATOM 11615 C C . GLY D 1 372 ? 16.307 16.965 6.859 1.000 15.732 349 GLY D C 1
ATOM 11616 O O . GLY D 1 372 ? 15.344 16.281 6.537 1.000 16.600 349 GLY D O 1
ATOM 11617 N N . GLY D 1 373 ? 17.362 17.102 6.072 1.000 15.408 350 GLY D N 1
ATOM 11618 C CA . GLY D 1 373 ? 17.388 16.536 4.735 1.000 15.086 350 GLY D CA 1
ATOM 11619 C C . GLY D 1 373 ? 18.807 16.226 4.289 1.000 14.837 350 GLY D C 1
ATOM 11620 O O . GLY D 1 373 ? 19.704 16.105 5.126 1.000 15.882 350 GLY D O 1
ATOM 11621 N N . ALA D 1 374 ? 18.987 16.086 2.968 1.000 15.020 351 ALA D N 1
ATOM 11622 C CA . ALA D 1 374 ? 20.200 15.515 2.388 1.000 14.310 351 ALA D CA 1
ATOM 11623 C C . ALA D 1 374 ? 21.469 16.313 2.712 1.000 14.449 351 ALA D C 1
ATOM 11624 O O . ALA D 1 374 ? 22.564 15.739 2.654 1.000 15.250 351 ALA D O 1
ATOM 11626 N N . ILE D 1 375 ? 21.373 17.620 3.042 1.000 14.879 352 ILE D N 1
ATOM 11627 C CA . ILE D 1 375 ? 22.619 18.284 3.401 1.000 15.046 352 ILE D CA 1
ATOM 11628 C C . ILE D 1 375 ? 23.213 17.591 4.636 1.000 14.812 352 ILE D C 1
ATOM 11629 O O . ILE D 1 375 ? 24.431 17.358 4.705 1.000 15.894 352 ILE D O 1
ATOM 11634 N N . ALA D 1 376 ? 22.344 17.247 5.595 1.000 16.035 353 ALA D N 1
ATOM 11635 C CA . ALA D 1 376 ? 22.760 16.514 6.785 1.000 15.264 353 ALA D CA 1
ATOM 11636 C C . ALA D 1 376 ? 22.908 15.012 6.518 1.000 15.093 353 ALA D C 1
ATOM 11637 O O . ALA D 1 376 ? 23.889 14.405 6.964 1.000 17.128 353 ALA D O 1
ATOM 11639 N N . LEU D 1 377 ? 21.919 14.417 5.822 1.000 15.854 354 LEU D N 1
ATOM 11640 C CA . LEU D 1 377 ? 21.780 12.960 5.785 1.000 15.613 354 LEU D CA 1
ATOM 11641 C C . LEU D 1 377 ? 22.558 12.313 4.643 1.000 14.999 354 LEU D C 1
ATOM 11642 O O . LEU D 1 377 ? 22.808 11.097 4.705 1.000 16.902 354 LEU D O 1
ATOM 11647 N N . GLY D 1 378 ? 22.914 13.065 3.599 1.000 14.923 355 GLY D N 1
ATOM 11648 C CA . GLY D 1 378 ? 23.505 12.497 2.397 1.000 15.519 355 GLY D CA 1
ATOM 11649 C C . GLY D 1 378 ? 22.429 12.039 1.419 1.000 15.167 355 GLY D C 1
ATOM 11650 O O . GLY D 1 378 ? 21.244 12.055 1.751 1.000 16.174 355 GLY D O 1
ATOM 11651 N N . ALA D 1 379 ? 22.859 11.613 0.224 1.000 16.193 356 ALA D N 1
ATOM 11652 C CA . ALA D 1 379 ? 21.917 11.313 -0.843 1.000 18.189 356 ALA D CA 1
ATOM 11653 C C . ALA D 1 379 ? 22.484 10.284 -1.822 1.000 15.618 356 ALA D C 1
ATOM 11654 O O . ALA D 1 379 ? 22.924 10.627 -2.929 1.000 18.934 356 ALA D O 1
ATOM 11656 N N . PRO D 1 380 ? 22.411 8.974 -1.490 1.000 15.409 357 PRO D N 1
ATOM 11657 C CA . PRO D 1 380 ? 22.727 7.937 -2.470 1.000 14.377 357 PRO D CA 1
ATOM 11658 C C . PRO D 1 380 ? 21.640 8.001 -3.538 1.000 14.200 357 PRO D C 1
ATOM 11659 O O . PRO D 1 380 ? 20.469 7.775 -3.241 1.000 15.376 357 PRO D O 1
ATOM 11663 N N . LEU D 1 381 ? 22.011 8.308 -4.784 1.000 14.962 358 LEU D N 1
ATOM 11664 C CA . LEU D 1 381 ? 21.008 8.769 -5.735 1.000 14.798 358 LEU D CA 1
ATOM 11665 C C . LEU D 1 381 ? 19.772 7.875 -5.799 1.000 13.746 358 LEU D C 1
ATOM 11666 O O . LEU D 1 381 ? 18.659 8.346 -5.565 1.000 14.904 358 LEU D O 1
ATOM 11671 N N . GLY D 1 382 ? 19.949 6.599 -6.168 1.000 15.078 359 GLY D N 1
ATOM 11672 C CA . GLY D 1 382 ? 18.787 5.752 -6.380 1.000 15.369 359 GLY D CA 1
ATOM 11673 C C . GLY D 1 382 ? 17.954 5.482 -5.133 1.000 16.546 359 GLY D C 1
A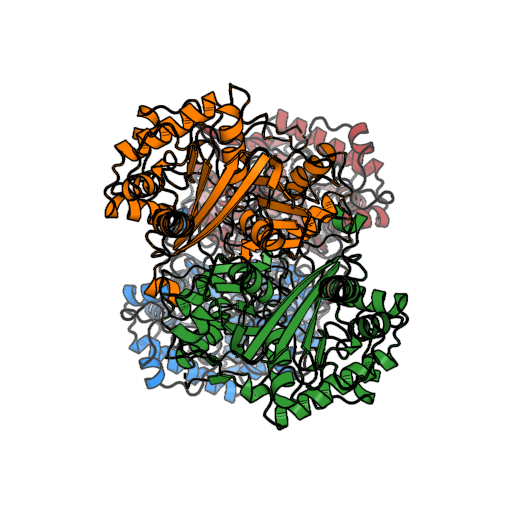TOM 11674 O O . GLY D 1 382 ? 16.773 5.196 -5.260 1.000 16.969 359 GLY D O 1
ATOM 11675 N N A MET D 1 383 ? 18.565 5.572 -3.947 0.500 17.122 360 MET D N 1
ATOM 11676 N N B MET D 1 383 ? 18.575 5.549 -3.949 0.500 15.790 360 MET D N 1
ATOM 11677 C CA A MET D 1 383 ? 17.872 5.304 -2.693 0.500 17.266 360 MET D CA 1
ATOM 11678 C CA B MET D 1 383 ? 17.865 5.394 -2.685 0.500 14.193 360 MET D CA 1
ATOM 11679 C C A MET D 1 383 ? 17.088 6.524 -2.187 0.500 15.236 360 MET D C 1
ATOM 11680 C C B MET D 1 383 ? 16.954 6.596 -2.426 0.500 13.298 360 MET D C 1
ATOM 11681 O O A MET D 1 383 ? 16.118 6.376 -1.435 0.500 12.863 360 MET D O 1
ATOM 11682 O O B MET D 1 383 ? 15.801 6.437 -2.010 0.500 12.111 360 MET D O 1
ATOM 11691 N N A SER D 1 384 ? 17.520 7.731 -2.584 0.500 16.738 361 SER D N 1
ATOM 11692 N N B SER D 1 384 ? 17.518 7.796 -2.638 0.500 14.136 361 SER D N 1
ATOM 11693 C CA A SER D 1 384 ? 17.031 8.975 -1.989 0.500 17.596 361 SER D CA 1
ATOM 11694 C CA B SER D 1 384 ? 17.047 9.017 -1.988 0.500 14.564 361 SER D CA 1
ATOM 11695 C C A SER D 1 384 ? 15.520 9.154 -2.110 0.500 16.749 361 SER D C 1
ATOM 11696 C C B SER D 1 384 ? 15.542 9.242 -2.132 0.500 14.927 361 SER D C 1
ATOM 11697 O O A SER D 1 384 ? 14.865 9.529 -1.135 0.500 17.063 361 SER D O 1
ATOM 11698 O O B SER D 1 384 ? 14.908 9.711 -1.184 0.500 15.615 361 SER D O 1
ATOM 11703 N N . GLY D 1 385 ? 14.993 8.997 -3.332 1.000 15.410 362 GLY D N 1
ATOM 11704 C CA . GLY D 1 385 ? 13.573 9.225 -3.586 1.000 16.058 362 GLY D CA 1
ATOM 11705 C C . GLY D 1 385 ? 12.677 8.265 -2.798 1.000 14.619 362 GLY D C 1
ATOM 11706 O O . GLY D 1 385 ? 11.566 8.614 -2.410 1.000 14.903 362 GLY D O 1
ATOM 11707 N N . ALA D 1 386 ? 13.141 7.010 -2.614 1.000 15.513 363 ALA D N 1
ATOM 11708 C CA . ALA D 1 386 ? 12.402 6.051 -1.798 1.000 14.890 363 ALA D CA 1
ATOM 11709 C C . ALA D 1 386 ? 12.438 6.502 -0.335 1.000 14.017 363 ALA D C 1
ATOM 11710 O O . ALA D 1 386 ? 11.415 6.436 0.356 1.000 15.049 363 ALA D O 1
ATOM 11712 N N . ARG D 1 387 ? 13.602 7.004 0.121 1.000 15.065 364 ARG D N 1
ATOM 11713 C CA . ARG D 1 387 ? 13.693 7.552 1.475 1.000 13.534 364 ARG D CA 1
ATOM 11714 C C . ARG D 1 387 ? 12.710 8.722 1.686 1.000 14.179 364 ARG D C 1
ATOM 11715 O O . ARG D 1 387 ? 12.066 8.801 2.737 1.000 15.795 364 ARG D O 1
ATOM 11723 N N . LEU D 1 388 ? 12.605 9.628 0.697 1.000 14.852 365 LEU D N 1
ATOM 11724 C CA . LEU D 1 388 ? 11.728 10.780 0.915 1.000 13.959 365 LEU D CA 1
ATOM 11725 C C . LEU D 1 388 ? 10.285 10.321 1.131 1.000 13.793 365 LEU D C 1
ATOM 11726 O O . LEU D 1 388 ? 9.573 10.864 1.969 1.000 15.105 365 LEU D O 1
ATOM 11731 N N . VAL D 1 389 ? 9.830 9.335 0.341 1.000 14.487 366 VAL D N 1
ATOM 11732 C CA . VAL D 1 389 ? 8.463 8.866 0.500 1.000 14.103 366 VAL D CA 1
ATOM 11733 C C . VAL D 1 389 ? 8.285 8.210 1.874 1.000 14.422 366 VAL D C 1
ATOM 11734 O O . VAL D 1 389 ? 7.306 8.493 2.571 1.000 15.531 366 VAL D O 1
ATOM 11738 N N . LEU D 1 390 ? 9.204 7.294 2.241 1.000 15.026 367 LEU D N 1
ATOM 11739 C CA . LEU D 1 390 ? 8.997 6.596 3.505 1.000 14.684 367 LEU D CA 1
ATOM 11740 C C . LEU D 1 390 ? 9.105 7.526 4.718 1.000 13.732 367 LEU D C 1
ATOM 11741 O O . LEU D 1 390 ? 8.378 7.364 5.680 1.000 15.198 367 LEU D O 1
ATOM 11746 N N . THR D 1 391 ? 10.001 8.524 4.654 1.000 15.546 368 THR D N 1
ATOM 11747 C CA . THR D 1 391 ? 10.166 9.422 5.792 1.000 13.959 368 THR D CA 1
ATOM 11748 C C . THR D 1 391 ? 8.988 10.404 5.871 1.000 14.267 368 THR D C 1
ATOM 11749 O O . THR D 1 391 ? 8.579 10.752 6.980 1.000 15.098 368 THR D O 1
ATOM 11753 N N . ALA D 1 392 ? 8.424 10.820 4.716 1.000 15.133 369 ALA D N 1
ATOM 11754 C CA . ALA D 1 392 ? 7.221 11.655 4.744 1.000 14.520 369 ALA D CA 1
ATOM 11755 C C . ALA D 1 392 ? 6.108 10.909 5.477 1.000 15.569 369 ALA D C 1
ATOM 11756 O O . ALA D 1 392 ? 5.430 11.460 6.342 1.000 15.431 369 ALA D O 1
ATOM 11758 N N . LEU D 1 393 ? 5.958 9.600 5.159 1.000 15.463 370 LEU D N 1
ATOM 11759 C CA . LEU D 1 393 ? 4.891 8.840 5.795 1.000 15.146 370 LEU D CA 1
ATOM 11760 C C . LEU D 1 393 ? 5.139 8.722 7.303 1.000 13.653 370 LEU D C 1
ATOM 11761 O O . LEU D 1 393 ? 4.236 8.929 8.123 1.000 14.726 370 LEU D O 1
ATOM 11766 N N . HIS D 1 394 ? 6.390 8.405 7.665 1.000 14.753 371 HIS D N 1
ATOM 11767 C CA . HIS D 1 394 ? 6.781 8.315 9.061 1.000 15.247 371 HIS D CA 1
ATOM 11768 C C . HIS D 1 394 ? 6.432 9.602 9.810 1.000 14.825 371 HIS D C 1
ATOM 11769 O O . HIS D 1 394 ? 5.876 9.551 10.907 1.000 15.700 371 HIS D O 1
ATOM 11776 N N . GLN D 1 395 ? 6.813 10.746 9.216 1.000 16.081 372 GLN D N 1
ATOM 11777 C CA . GLN D 1 395 ? 6.552 12.031 9.857 1.000 15.649 372 GLN D CA 1
ATOM 11778 C C . GLN D 1 395 ? 5.048 12.293 10.016 1.000 14.467 372 GLN D C 1
ATOM 11779 O O . GLN D 1 395 ? 4.610 12.794 11.057 1.000 16.370 372 GLN D O 1
ATOM 11785 N N . LEU D 1 396 ? 4.246 11.953 9.002 1.000 15.054 373 LEU D N 1
ATOM 11786 C CA . LEU D 1 396 ? 2.792 12.082 9.128 1.000 15.642 373 LEU D CA 1
ATOM 11787 C C . LEU D 1 396 ? 2.275 11.276 10.322 1.000 16.307 373 LEU D C 1
ATOM 11788 O O . LEU D 1 396 ? 1.394 11.741 11.045 1.000 16.870 373 LEU D O 1
ATOM 11793 N N . GLU D 1 397 ? 2.773 10.040 10.496 1.000 15.551 374 GLU D N 1
ATOM 11794 C CA . GLU D 1 397 ? 2.281 9.212 11.591 1.000 15.607 374 GLU D CA 1
ATOM 11795 C C . GLU D 1 397 ? 2.663 9.839 12.939 1.000 15.083 374 GLU D C 1
ATOM 11796 O O . GLU D 1 397 ? 1.843 9.904 13.867 1.000 19.377 374 GLU D O 1
ATOM 11802 N N . LYS D 1 398 ? 3.925 10.248 13.081 1.000 16.004 375 LYS D N 1
ATOM 11803 C CA . LYS D 1 398 ? 4.348 10.808 14.362 1.000 17.052 375 LYS D CA 1
ATOM 11804 C C . LYS D 1 398 ? 3.578 12.087 14.722 1.000 17.627 375 LYS D C 1
ATOM 11805 O O . LYS D 1 398 ? 3.254 12.300 15.897 1.000 19.818 375 LYS D O 1
ATOM 11811 N N . SER D 1 399 ? 3.295 12.938 13.715 1.000 17.563 376 SER D N 1
ATOM 11812 C CA . SER D 1 399 ? 2.737 14.270 13.926 1.000 17.198 376 SER D CA 1
ATOM 11813 C C . SER D 1 399 ? 1.206 14.307 13.886 1.000 17.744 376 SER D C 1
ATOM 11814 O O . SER D 1 399 ? 0.603 15.350 14.217 1.000 20.796 376 SER D O 1
ATOM 11817 N N . GLY D 1 400 ? 0.587 13.212 13.414 1.000 17.231 377 GLY D N 1
ATOM 11818 C CA . GLY D 1 400 ? -0.848 13.182 13.183 1.000 17.822 377 GLY D CA 1
ATOM 11819 C C . GLY D 1 400 ? -1.301 13.901 11.911 1.000 16.651 377 GLY D C 1
ATOM 11820 O O . GLY D 1 400 ? -2.501 14.159 11.753 1.000 20.966 377 GLY D O 1
ATOM 11821 N N . GLY D 1 401 ? -0.360 14.241 11.014 1.000 17.936 378 GLY D N 1
ATOM 11822 C CA . GLY D 1 401 ? -0.701 14.924 9.768 1.000 18.645 378 GLY D CA 1
ATOM 11823 C C . GLY D 1 401 ? -1.432 13.994 8.795 1.000 17.692 378 GLY D C 1
ATOM 11824 O O . GLY D 1 401 ? -1.415 12.769 8.951 1.000 20.660 378 GLY D O 1
ATOM 11825 N N . ARG D 1 402 ? -2.030 14.576 7.749 1.000 17.810 379 ARG D N 1
ATOM 11826 C CA . ARG D 1 402 ? -2.858 13.834 6.812 1.000 17.989 379 ARG D CA 1
ATOM 11827 C C . ARG D 1 402 ? -2.145 13.674 5.465 1.000 17.498 379 ARG D C 1
ATOM 11828 O O . ARG D 1 402 ? -1.771 12.565 5.093 1.000 18.991 379 ARG D O 1
ATOM 11836 N N . LYS D 1 403 ? -1.961 14.752 4.698 1.000 17.987 380 LYS D N 1
ATOM 11837 C CA . LYS D 1 403 ? -1.378 14.612 3.368 1.000 16.577 380 LYS D CA 1
ATOM 11838 C C . LYS D 1 403 ? 0.107 14.964 3.382 1.000 16.019 380 LYS D C 1
ATOM 11839 O O . LYS D 1 403 ? 0.534 15.928 4.033 1.000 17.111 380 LYS D O 1
ATOM 11845 N N . GLY D 1 404 ? 0.873 14.227 2.577 1.000 14.987 381 GLY D N 1
ATOM 11846 C CA . GLY D 1 404 ? 2.295 14.475 2.426 1.000 15.415 381 GLY D CA 1
ATOM 11847 C C . GLY D 1 404 ? 2.701 14.600 0.964 1.000 14.113 381 GLY D C 1
ATOM 11848 O O . GLY D 1 404 ? 2.162 13.896 0.101 1.000 15.077 381 GLY D O 1
ATOM 11849 N N . LEU D 1 405 ? 3.711 15.446 0.723 1.000 14.930 382 LEU D N 1
ATOM 11850 C CA . LEU D 1 405 ? 4.298 15.647 -0.593 1.000 14.957 382 LEU D CA 1
ATOM 11851 C C . LEU D 1 405 ? 5.799 15.382 -0.504 1.000 13.609 382 LEU D C 1
ATOM 11852 O O . LEU D 1 405 ? 6.464 15.884 0.396 1.000 16.832 382 LEU D O 1
ATOM 11857 N N . ALA D 1 406 ? 6.315 14.555 -1.418 1.000 14.533 383 ALA D N 1
ATOM 11858 C CA . ALA D 1 406 ? 7.751 14.350 -1.572 1.000 14.130 383 ALA D CA 1
ATOM 11859 C C . ALA D 1 406 ? 8.147 14.782 -2.975 1.000 14.882 383 ALA D C 1
ATOM 11860 O O . ALA D 1 406 ? 7.447 14.443 -3.930 1.000 15.497 383 ALA D O 1
ATOM 11862 N N . THR D 1 407 ? 9.242 15.557 -3.092 1.000 15.431 384 THR D N 1
ATOM 11863 C CA . THR D 1 407 ? 9.604 16.049 -4.415 1.000 14.880 384 THR D CA 1
ATOM 11864 C C . THR D 1 407 ? 11.105 16.259 -4.510 1.000 13.998 384 THR D C 1
ATOM 11865 O O . THR D 1 407 ? 11.772 16.573 -3.510 1.000 15.610 384 THR D O 1
ATOM 11869 N N . MET D 1 408 ? 11.632 16.115 -5.729 1.000 14.852 385 MET D N 1
ATOM 11870 C CA . MET D 1 408 ? 13.077 16.245 -5.854 1.000 15.908 385 MET D CA 1
ATOM 11871 C C . MET D 1 408 ? 13.482 16.656 -7.263 1.000 13.951 385 MET D C 1
ATOM 11872 O O . MET D 1 408 ? 12.740 16.438 -8.223 1.000 15.081 385 MET D O 1
ATOM 11877 N N . CYS D 1 409 ? 14.654 17.296 -7.338 1.000 15.245 386 CYS D N 1
ATOM 11878 C CA . CYS D 1 409 ? 15.242 17.684 -8.609 1.000 14.933 386 CYS D CA 1
ATOM 11879 C C . CYS D 1 409 ? 16.037 16.521 -9.201 1.000 14.956 386 CYS D C 1
ATOM 11880 O O . CYS D 1 409 ? 16.400 15.571 -8.491 1.000 17.196 386 CYS D O 1
ATOM 11883 N N . VAL D 1 410 ? 16.320 16.656 -10.504 1.000 14.299 387 VAL D N 1
ATOM 11884 C CA . VAL D 1 410 ? 16.947 15.605 -11.292 1.000 13.800 387 VAL D CA 1
ATOM 11885 C C . VAL D 1 410 ? 17.987 16.220 -12.227 1.000 14.302 387 VAL D C 1
ATOM 11886 O O . VAL D 1 410 ? 17.682 17.172 -12.953 1.000 15.618 387 VAL D O 1
ATOM 11890 N N . GLY D 1 411 ? 19.191 15.629 -12.266 1.000 15.683 388 GLY D N 1
ATOM 11891 C CA . GLY D 1 411 ? 20.204 16.039 -13.222 1.000 14.971 388 GLY D CA 1
ATOM 11892 C C . GLY D 1 411 ? 19.682 16.026 -14.656 1.000 14.514 388 GLY D C 1
ATOM 11893 O O . GLY D 1 411 ? 18.804 15.230 -15.005 1.000 15.421 388 GLY D O 1
ATOM 11894 N N . VAL D 1 412 ? 20.170 16.992 -15.455 1.000 14.762 389 VAL D N 1
ATOM 11895 C CA . VAL D 1 412 ? 19.791 17.167 -16.847 1.000 15.205 389 VAL D CA 1
ATOM 11896 C C . VAL D 1 412 ? 18.367 17.738 -16.941 1.000 14.841 389 VAL D C 1
ATOM 11897 O O . VAL D 1 412 ? 17.762 17.724 -18.015 1.000 15.783 389 VAL D O 1
ATOM 11901 N N . GLY D 1 413 ? 17.870 18.297 -15.817 1.000 15.262 390 GLY D N 1
ATOM 11902 C CA . GLY D 1 413 ? 16.716 19.196 -15.856 1.000 14.416 390 GLY D CA 1
ATOM 11903 C C . GLY D 1 413 ? 15.364 18.499 -15.705 1.000 13.737 390 GLY D C 1
ATOM 11904 O O . GLY D 1 413 ? 14.519 18.619 -16.589 1.000 15.330 390 GLY D O 1
ATOM 11905 N N . GLN D 1 414 ? 15.144 17.812 -14.573 1.000 14.707 391 GLN D N 1
ATOM 11906 C CA . GLN D 1 414 ? 13.791 17.338 -14.324 1.000 15.324 391 GLN D CA 1
ATOM 11907 C C . GLN D 1 414 ? 13.408 17.510 -12.854 1.000 13.681 391 GLN D C 1
ATOM 11908 O O . GLN D 1 414 ? 14.229 17.852 -12.002 1.000 15.258 391 GLN D O 1
ATOM 11914 N N . GLY D 1 415 ? 12.118 17.289 -12.588 1.000 14.537 392 GLY D N 1
ATOM 11915 C CA . GLY D 1 415 ? 11.591 17.184 -11.243 1.000 14.730 392 GLY D CA 1
ATOM 11916 C C . GLY D 1 415 ? 10.616 16.011 -11.179 1.000 13.736 392 GLY D C 1
ATOM 11917 O O . GLY D 1 415 ? 9.994 15.658 -12.190 1.000 15.525 392 GLY D O 1
ATOM 11918 N N . LEU D 1 416 ? 10.437 15.474 -9.972 1.000 13.415 393 LEU D N 1
ATOM 11919 C CA . LEU D 1 416 ? 9.416 14.462 -9.731 1.000 14.303 393 LEU D CA 1
ATOM 11920 C C . LEU D 1 416 ? 8.725 14.774 -8.408 1.000 14.293 393 LEU D C 1
ATOM 11921 O O . LEU D 1 416 ? 9.375 15.248 -7.475 1.000 14.410 393 LEU D O 1
ATOM 11926 N N . ALA D 1 417 ? 7.416 14.532 -8.337 1.000 15.432 394 ALA D N 1
ATOM 11927 C CA . ALA D 1 417 ? 6.621 14.805 -7.142 1.000 15.337 394 ALA D CA 1
ATOM 11928 C C . ALA D 1 417 ? 5.663 13.636 -6.908 1.000 13.396 394 ALA D C 1
ATOM 11929 O O . ALA D 1 417 ? 5.104 13.104 -7.874 1.000 15.567 394 ALA D O 1
ATOM 11931 N N . LEU D 1 418 ? 5.488 13.268 -5.640 1.000 13.617 395 LEU D N 1
ATOM 11932 C CA . LEU D 1 418 ? 4.608 12.153 -5.289 1.000 14.814 395 LEU D CA 1
ATOM 11933 C C . LEU D 1 418 ? 3.838 12.521 -4.011 1.000 14.429 395 LEU D C 1
ATOM 11934 O O . LEU D 1 418 ? 4.437 13.006 -3.050 1.000 15.135 395 LEU D O 1
ATOM 11939 N N . ALA D 1 419 ? 2.511 12.347 -4.021 1.000 15.248 396 ALA D N 1
ATOM 11940 C CA . ALA D 1 419 ? 1.663 12.716 -2.895 1.000 15.303 396 ALA D CA 1
ATOM 11941 C C . ALA D 1 419 ? 1.019 11.472 -2.278 1.000 14.415 396 ALA D C 1
ATOM 11942 O O . ALA D 1 419 ? 0.650 10.523 -2.996 1.000 15.259 396 ALA D O 1
ATOM 11944 N N . ILE D 1 420 ? 0.919 11.479 -0.938 1.000 13.931 397 ILE D N 1
ATOM 11945 C CA . ILE D 1 420 ? 0.347 10.395 -0.147 1.000 14.357 397 ILE D CA 1
ATOM 11946 C C . ILE D 1 420 ? -0.627 10.956 0.890 1.000 15.015 397 ILE D C 1
ATOM 11947 O O . ILE D 1 420 ? -0.565 12.149 1.241 1.000 16.346 397 ILE D O 1
ATOM 11952 N N . GLU D 1 421 ? -1.494 10.093 1.422 1.000 15.940 398 GLU D N 1
ATOM 11953 C CA . GLU D 1 421 ? -2.372 10.503 2.499 1.000 16.763 398 GLU D CA 1
ATOM 11954 C C . GLU D 1 421 ? -2.402 9.408 3.558 1.000 15.557 398 GLU D C 1
ATOM 11955 O O . GLU D 1 421 ? -2.717 8.261 3.255 1.000 17.069 398 GLU D O 1
ATOM 11961 N N . ARG D 1 422 ? -2.125 9.761 4.818 1.000 15.747 399 ARG D N 1
ATOM 11962 C CA . ARG D 1 422 ? -2.124 8.775 5.899 1.000 16.321 399 ARG D CA 1
ATOM 11963 C C . ARG D 1 422 ? -3.524 8.177 6.070 1.000 16.251 399 ARG D C 1
ATOM 11964 O O . ARG D 1 422 ? -4.516 8.911 5.952 1.000 18.978 399 ARG D O 1
ATOM 11972 N N . VAL D 1 423 ? -3.599 6.844 6.341 1.000 18.525 400 VAL D N 1
ATOM 11973 C CA . VAL D 1 423 ? -4.879 6.160 6.557 1.000 20.110 400 VAL D CA 1
ATOM 11974 C C . VAL D 1 423 ? -5.495 6.590 7.897 1.000 26.311 400 VAL D C 1
ATOM 11975 O O . VAL D 1 423 ? -6.705 6.363 8.152 1.000 32.301 400 VAL D O 1
#

Secondary structure (DSSP, 8-state):
---B---EEEEEEEEPPPEETTSTTTTS-HHHHHHHHHHHHHHH-TT--GGG--EEEEE-S--SSTTTTTHHHHHHHHTT--TT--EEEEE-GGGHHHHHHHHHHHHHHTTS-SEEEEEEEEESTT--EEEPPPSSTT-S---EEE-SSS--S--HHHHHHH----HHHHHHHHHHHHT--HHHHHHHHHHHHHHHHHHHHHTHHHHHB--EEE---EEE-S-S---TT--HHHHHHPPPTT-TT----TTSB---EEEEEEEEEEEHHHHHHHT----EEEEEEEEEE--GGGGGGTHHHHHHHHHHHHT--GGG-SEEEE--SBHHHHHHHHHHTT--TT-TTBSTT--HHHH---HHHHHHHHHHHHHHHHHHHT--EEEEEEEETTTEEEEEEEEE-/-PPP-EEEEEEEPPPEETTSTTTTS-HHHHHHHHHHHHHHH-TT--GGG--EEEEE-S--SSTTTTTHHHHHHHHTT--TT--EEEEEBTBTHHHHHHHHHHHHHHTTS-SEEEEEEEEESTT--EEEPPPSSTT-S---EEE-SSS--S--HHHHHHH----HHHHHHHHHHHHT--HHHHHHHHHHHHHHHHHHHHHTTTGGGB--B---B-S-S---TT--HHHHHHPPPTT-TT----GGGB---EEEEEEEEEE-HHHHHHTT----EEEEEEEEEE--GGGGGGTHHHHHHHHHHHHT--GGG-SEEEE--SBHHHHHHHHHHHT--TT-TTBSTT--HHHH---HHHHHHHHHHHHHHHHHHHT--EEEEEEEETTTEEEEEEEEE-/---EEEEEEEEPPPEETTSTTTTS-HHHHHHHHHHHHHHH-TTS-GGG--EEEEE-S--SSTTTTTHHHHHHHHTT--TT--EEEEEBTBTHHHHHHHHHHHHHHTTS-SEEEEEEEEESTT--EEEPPPSSTT-S----EE-SSS--S--HHHHHHH----HHHHHHHHHHHHT--HHHHHHHHHHHHHHHHHHHHTTHHHHHB--EEE---EEE-S-----TT--HHHHHHPPPTT-TT----GGGB---EEEEEEEEEEEHHHHHHTT----EEEEEEEEEE--GGGGGGTHHHHHHHHHHHHT--GGG-SEEEE--SBHHHHHHHHHHHT--TT-TTBSTT--HHHH---HHHHHHHHHHHHHHHHHHHT--EEEEEEEETTTEEEEEEEEE-/-B----EEEEEEEPPPEETTSTTTTS-HHHHHHHHHHHHHHH-TT--GGG--EEEEE-S--SSTTTTTHHHHHHHHTT--TT--EEEEEBTBTHHHHHHHHHHHHHHTTS-SEEEEEEEEESTT--EEEPPPSSTT-S---EEE-SSS--S--HHHHHHH----HHHHHHHHHHHTT--HHHHHHHHHHHHHHHHHHHHHTHHHHHB--EEEE-SSSEEEE-S-S---TT--HHHHHHPPPTT-TT----GGGB---EEEEEEEEEE-HHHHHHTT----EEEEEEEEEE--GGGGGGTHHHHHHHHHHHHT--GGG-SEEEE--SBHHHHHHHHHHHT--TT-TTBSTT--HHHH---HHHHHHHHHHHHHHHHHHHT--EEEEEEEETTTEEEEEEEEE-

Sequence (1594 aa):
HQGSSMHDVFICDAIRTPIGRFGGALASVRADDLAAVPLKALIERNPGVQWDQQVDEVFFGCANQAGEDNRNVARMALLLAGLPESIIPGVTLNRLSSASGMDDAVGTAFRAIASGEMELVVIAGGVESMSRAPFVMGKAEESAYSRNMKLEDTTIGWRFINPLMKSQYGVDSMPETADNVADDYQVSRADQDAFALRSQQKAAAAQAAGFFAEEIVVPVRIAHEIIVERDEHLRRPETTLEALTKLKPVNGPDKTVTAGNASSGVVNDGAAAMILASAAAVKKHGLTPRARVLGMASGGVAPRVMGIGPVPAVRKLTERLGIAVSDFDVIELNEAFASQGLAVLRELGVADDAPQVNPNGGAIALGAPLGMMSSGARLVLTALHQLEKSGGRKGLATMMCVGVGQGLALAIERVSMHDVFICDAIRTPIGRFGGALASVRADDLAAVPLKALIERNPGVQWDQQVDEVFFGCANQAGEDNRNVARMALLLAGLPESIPGVTLNRLSSASGMDDAVGTAFRAIASGEMELVIAGGVESMSRAPFVMGKAESAYSRNMKLEDTTIGWRFINPLMKSQYGVDSMPETADNVADDYQVSRADQDAFALRSQQKAAAAQQAAGFFAEEEIVPVRIIVERDEHLRPETTLEALTKLKPVNGPDKTVTAGNASSGVNDGAAAMILASAAAVKKKHGLTPRARVLGMASGGVAPRVMGIGPVPAVRKLTERLGIAVSDFDVIELNEAFASQGLAVLRELGVADDAPQVNPNGGAIALGAPLGMMSSGARLVLTALHQLEKSGGRKGLATMCVGVGQGLALAIERVMHDVFICDAIRTPIGRFGGALASVRADDLAAVPLKALIERNPGVQWDQQVDEVFFGCANQAGEDNRNVARMALLLAGLPESIIPGVTLNRLSSASGMDDAVGTAFRAIASGEMELVVIAGGVESMSRAPFVMGKAEESAYSRNMKLEDTTIGWRFINPLMKSQYGVDSMPETADNVADDYQQVSRADQDAFALRSQQKAAAAQAAGFFAEEIVPVRIAGEIIVERDEEHLRPETTLEALTKLKPVNGPDKTVTAGNASGVNDGAAAMILLASAAAVKKHGLTPRARVLGMASGGVAPRVMGIGPVPAVRKLTERLGIAVSDFDVIELNEAFASQGLAVLRELGVADDAPQVNPNGGAIALGAPLGMMSSGARLVLTALHQLEKSGGRKGLATMCVGVGQGLALAIERVGSMHDVFICDAIRTPIGRFGGALASVRADDLAAVPLKALIERNPGVQWDQQVDEVFFGCANQAGEDNRNVARMALLLAGLPESIIPGVTLNRLSSASGMDDAVGTAFRAIASGEMELVIAGGVESMSRAPFVMGKAEESAYSRNMKLEEDTTIGWRFINPLMKSQYGVDSMPETADNVADDYQVSRADQDAFALRSQQKAAAAQAAGFFAEEIVPVRIAHKKGEIIVERDEHLRPETTLEALTKLKPVNGPDKTVTAGNASSGVVNDGAAAMILASAAAVKKHGLTPRARVLGMASGGVAPRVMGIGPVPAVRKLTERLGIAVSDFDVIELNEAFASQGLAVLRELGVADDAPQVNPNGGAIALGAPLGMMSSGARLVLTALHQLEKSGGRKGLATMCVGVGQGLALAIERV

B-factor: mean 21.83, std 8.92, range [11.94, 91.76]

Foldseek 3Di:
DDDAFFWKFWFDKAKAAWAAQVGDCLVPQFLQQQLVQVLVVCVVFVLAPLLQAAEEEFEEAAQPFSNPDFSSLSNCVSNVGDNNYYYGYAHQWLQRQLVQVQVVRVCRRRPNGFKHKGKYWFNLNGQDWDWDDDPDPPDPDIDIHGRSDADDPDDVVCCVPQRRQGPLQLLQVLCVVLVPDLLLLLVLLLQLLQLQVVCVVVCNNQVRHDWDAVPVGDTDRHQDQHDNVDDSVVSVPFAAPVHNPTRFGLSSFFHRITIMMMTMMGTPVSCVSSVTDRWKIWQHKFKAFDRLSNQLLQQQVRVCVSCVVSVHQPVLAQAEEEARRGSSSLQSNCVSSVHDSPHCRYCSNHHRSRRHGRRRRRNSVSVVSQSSVCVVVVTFKYKYKYTGHNTMIMIIMITTD/DFFWKFWFDKAKAAWAAQVDDCLVPQFLNQQLQQVLVCCVVQVLAPLLQAAEEEFEEAAQPFSNPDASSLSNCVVNVGDNNYYYGYAHQWLQRQLCQVQVVVVCRRVPNGFKHKGKYWFNLNGQDWDWDDAPDPPDPDIDIDGRSDADDPDDVVCCVPQRRDGPLQLLQVLCVVLVPDLLLLLVLLLQLLCLQVVCVVVCVVQVRHDWDDVTRRHQDQRDNVDDSVVSVPFDAPVHNVTRFGLSSAFHRITMMMMTMMGTPVSCVSRVTDGWKIWQHKFKAFDRLSNQLLQQQVRVCVSCVVSVHQPVLAQAEEEARRGSSSLQSNCVSSVHDSPHCRYCSNHHRSRRHGSRRRRNSVQVVSQSSVCVVVVTFKYKYKYTGHNGMIMMIMITTD/DFWKFWFDKAKAAWAAQVDDCLPPQFLQQQLQQVLVCCVVQVLAPLLQAAEEEFEEAAQPFSNPDFSSLSNCVVNVGDNNYYYGYAHQWLQRQLVQVQVVQVCVVVPNGFKHKGKYWFNLNGQDWDWDDDPDPPDPDIDIDGRSDADDPDDVVCCVPQRRDGPLQLLQVLCVVLVPALLLLLVLLLQLLCLQVVCVVVCNNQVRHDWDWDVVIDIHRHQHQRDNVDDSVVSVPFDAPPHNVTRFGLRSFFHRITIMMMTMMGTPVSCVSSVTDGWKIWQHKFKAFDRLSNQLLQQQVRVVVSCVVSVHQPVLAQAEEEARRGSSSVQSNCVSSVHDSPHCRYCSNHHRSRRHGSRRRRNSVSVVSQSSVCVVVVTFKYKYKYTGHNGMIMMIMITTD/DAFFWKFWFDKAKAAWAAQVGDCLPPQFLRQQLQQVLVCCVVQVLAPLLQAAEEEFEEAAQPFSNPDFSSLSNCVSNVGDNNYYYGYAHQWLQRQLVQVQVVQVCRRVVNGFKHKGKYWFNLNGQDWDWDDDPDPPDPDIDIDGRSDADDPDDVVCCVPQRRDGPLQLLQVLCVVLVPALLLLLVLLLQLLQLQVVCVVVCNNLVRHDWDWDDDPVGIDIDRHQHQHDNVDDSVVSVPFDAPPHNVTRFGLSSAFHRITMMMMTMMGGPVSCVSSVTDGWKIWQHKFKAFDRLSNQLLQQQVRVVVSCVVSVHQPVLFQAEEEARRGSSSVQSNCVSSVHDSPHCRYCSNHHRSRRHGRRRRRNSVSVVSQSSVCVVVVTFKYKYKYTGHNGMIMIIMITTD

Nearest PDB structures (foldseek):
  6pcd-assembly1_D  TM=1.002E+00  e=3.710E-91  Pseudomonas putida KT2440
  6pca-assembly1_C  TM=1.001E+00  e=1.720E-87  Pseudomonas putida KT2440
  6pcc-assembly1_A  TM=1.001E+00  e=2.434E-86  Pseudomonas putida KT2440
  8gqh-assembly1_A  TM=9.999E-01  e=1.192E-79  Pseudomonas aeruginosa PAO1
  1ulq-assembly2_F  TM=9.825E-01  e=2.916E-56  Thermus thermophilus

Solvent-accessible surface area: 49963 Å² total; per-residue (Å²): 234,40,42,73,59,84,78,0,28,0,0,21,9,2,0,0,0,0,1,82,64,38,27,32,0,4,66,16,35,4,4,37,0,0,3,29,0,0,112,8,0,48,150,115,21,120,53,10,100,37,77,74,6,16,0,0,4,0,0,0,4,10,0,3,3,24,7,5,12,1,0,0,1,11,0,0,0,23,8,54,2,47,63,55,1,4,0,2,0,3,0,1,8,18,0,0,0,0,3,0,0,0,8,0,16,9,0,0,4,9,17,11,9,70,4,0,1,0,0,0,0,4,9,2,0,32,5,2,2,0,0,21,18,1,101,57,48,23,13,99,135,13,133,19,27,33,2,4,61,13,46,12,28,77,5,94,107,2,128,94,112,39,23,29,42,42,24,35,68,1,1,3,20,0,5,81,83,76,157,4,53,54,70,58,0,3,35,12,0,34,61,4,10,98,60,0,24,64,5,36,95,87,25,14,4,70,92,5,22,30,60,3,176,19,96,185,140,91,88,19,111,154,5,62,32,17,151,63,153,27,72,84,112,51,9,88,146,68,172,22,80,52,22,135,118,68,28,0,0,86,15,0,9,28,21,34,0,0,0,0,0,0,0,1,0,0,5,63,70,4,18,182,153,6,64,16,95,46,42,0,84,0,26,0,2,5,4,0,6,18,24,8,98,15,5,0,11,0,0,8,43,0,0,106,79,0,11,137,95,54,68,20,51,23,94,77,5,69,0,5,1,2,8,3,15,13,0,0,0,0,0,2,0,2,84,75,28,72,17,59,44,90,8,116,44,7,6,32,19,2,2,2,5,0,1,1,6,0,33,0,0,5,0,0,7,4,1,5,3,1,0,15,31,0,73,116,71,44,9,104,57,0,0,3,1,0,3,0,7,3,0,0,0,0,0,1,0,4,48,55,99,129,88,82,75,0,30,0,0,21,8,2,0,0,0,0,1,110,58,38,20,43,0,2,86,28,35,4,5,36,0,0,9,34,0,0,136,9,0,52,137,106,17,127,49,12,88,39,75,76,5,29,0,0,5,0,0,0,4,12,0,2,3,24,8,4,11,1,0,0,1,12,0,0,0,35,5,52,2,46,62,50,0,0,0,2,0,3,0,2,9,17,0,0,0,0,3,0,0,0,8,0,17,8,0,0,4,11,18,18,10,70,4,0,1,0,0,0,0,4,9,3,0,30,5,1,2,0,0,22,14,2,99,58,47,22,13,90,130,14,133,20,28,32,2,5,62,14,48,13,30,77,5,94,105,4,126,93,120,38,24,29,42,44,26,38,69,2,0,3,19,0,4,77,79,70,146,4,54,54,71,58,0,3,32,12,0,28,61,4,4,102,59,0,29,65,6,60,92,87,27,15,4,70,95,5,21,30,50,6,214,196,90,20,99,178,8,53,16,20,79,87,129,21,71,86,120,47,8,90,141,70,176,21,84,51,22,138,117,66,28,0,0,74,4,0,8,23,23,32,0,0,0,0,0,0,0,1,0,0,6,64,70,6,17,176,129,6,63,15,92,48,39,0,88,2,25,0,2,4,6,5,6,19,24,8,99,15,5,0,11,0,0,8,46,0,0,105,81,0,11,135,92,55,69,18,50,21,95,77,5,71,0,5,2,3,9,2,19,15,0,0,0,0,0,2,0,2,86,78,29,73,16,58,43,89,9,115,43,8,7,32,19,3,2,3,0,0,0,1,9,0,34,0,0,6,0,0,7,4,1,4,3,0,0,13,31,0,71,118,70,43,10,109,53,1,0,3,1,0,2,0,8,2,0,0,0,0,0,2,0,4,45,52,93,92,90,76,1,26,0,0,21,10,0,0,0,0,0,0,110,52,37,18,37,0,3,62,17,36,4,6,37,0,0,3,29,0,0,109,15,0,47,139,103,21,119,52,10,91,36,76,70,6,15,1,0,5,0,0,0,4,13,1,2,3,24,7,5,11,1,0,0,1,12,0,0,1,24,8,55,2,44,63,55,0,3,0,3,0,3,0,2,8,15,0,0,0,0,4,0,0,0,7,0,17,8,0,0,5,12,19,11,10,70,3,0,1,0,0,0,0,4,7,2,0,30,5,1,1,0,0,22,13,2,101,57,50,21,14,95,134,14,133,18,28,32,2,5,63,14,48,12,28,77,5,97,109,3,128,96,111,39,23,30,40,44,28,36,69,1,0,3,20,0,4,78,80,75,156,4,53,52,71,56,0,2,34,11,0,31,63,3,3,103,60,0,27,64,7,36,96,87,23,14,4,71,102,4,20,15,46,1,154,30,132,118,105,108,74,14,109,168,3,50,18,19,77,77,128,22,70,86,127,50,8,88,141,69,168,21,85,52,23,137,117,66,23,0,1,77,6,1,10,24,25,28,0,0,0,0,0,0,0,1,0,0,5,62,71,5,17,184,143,8,65,16,95,51,41,0,80,1,21,0,2,4,4,1,6,19,25,8,100,15,5,0,10,0,0,7,41,0,0,103,80,0,10,135,94,54,69,21,52,21,95,76,5,61,1,5,2,2,8,2,22,14,0,0,0,0,0,1,0,2,82,76,29,72,15,59,45,87,8,116,44,7,6,33,18,3,2,3,0,0,1,1,8,0,32,0,0,5,0,0,6,4,1,4,2,1,0,13,27,0,71,107,66,45,7,160,50,0,0,2,1,0,3,0,8,3,0,0,0,0,0,1,0,3,43,81,102,90,60,37,78,47,1,31,0,0,20,9,1,0,0,0,1,1,81,62,39,28,33,0,3,66,19,36,4,5,37,0,0,2,29,0,1,112,9,0,47,147,113,19,120,50,10,92,39,74,70,4,30,0,0,5,0,0,0,4,13,1,2,3,22,6,4,12,1,0,0,2,10,0,0,0,24,8,53,2,45,64,48,1,0,0,3,0,3,0,2,9,16,0,0,0,0,3,0,0,0,8,0,15,8,0,0,4,10,19,17,10,77,4,0,2,0,0,0,0,4,9,2,0,34,5,1,1,0,0,23,16,2,105,57,48,17,12,92,134,13,133,20,28,33,3,5,64,14,48,13,28,78,6,97,108,4,125,92,113,40,22,30,42,43,26,37,71,1,0,3,20,0,5,81,83,73,156,4,54,54,70,57,0,2,34,10,0,28,61,4,7,103,59,0,28,64,5,54,91,85,25,15,3,69,95,5,21,25,56,6,158,20,82,108,215,213,40,106,80,82,13,82,171,7,62,12,16,108,79,157,24,70,88,101,48,7,82,136,69,166,22,86,50,22,138,120,66,27,1,0,76,14,1,10,24,23,36,0,0,0,0,0,0,0,2,0,0,5,62,68,5,15,180,140,7,62,16,98,48,41,0,73,0,22,0,1,5,4,5,7,18,23,8,100,15,4,0,10,0,0,9,46,0,0,103,77,0,11,136,93,53,68,21,53,22,93,78,5,73,1,5,2,3,8,2,20,15,0,0,0,0,0,1,0,2,85,76,29,72,15,60,46,88,8,118,45,8,7,31,18,2,2,3,3,0,1,1,9,0,37,0,0,6,0,0,8,4,1,4,4,1,0,15,31,0,68,131,69,49,9,102,54,0,0,2,1,0,2,0,8,2,0,0,0,0,0,2,0,4,42,53,97

Organism: Pseudomonas putida (strain ATCC 47054 / DSM 6125 / CFBP 8728 / NCIMB 11950 / KT2440) (NCBI:txid160488)

InterPro domains:
  IPR002155 Thiolase [PIRSF000429] (1-400)
  IPR002155 Thiolase [TIGR01930] (6-398)
  IPR002155 Thiolase [cd00751] (5-399)
  IPR012793 Beta-ketoadipyl CoA thiolase [TIGR02430] (3-400)
  IPR016039 Thiolase-like [G3DSA:3.40.47.10] (1-400)
  IPR016039 Thiolase-like [SSF53901] (3-275)
  IPR016039 Thiolase-like [SSF53901] (276-399)
  IPR020610 Thiolase, active site [PS00099] (381-394)
  IPR020613 Thiolase, conserved site [PS00737] (346-362)
  IPR020615 Thiolase, acyl-enzyme intermediate active site [PS00098] (86-104)
  IPR020616 Thiolase, N-terminal [PF00108] (4-267)
  IPR020617 Thiolase, C-terminal [PF02803] (276-399)

Radius of gyration: 37.09 Å; Cα contacts (8 Å, |Δi|>4): 4706; chains: 4; bounding box: 110×68×76 Å